Protein 5F7C (pdb70)

B-factor: mean 59.57, std 18.44, range [16.25, 131.41]

InterPro domains:
  IPR000322 Glycoside hydrolase family 31, TIM barrel domain [PF01055] (304-619)
  IPR011013 Galactose mutarotase-like domain superfamily [SSF74650] (11-290)
  IPR013780 Glycosyl hydrolase, all-beta [G3DSA:2.60.40.1180] (663-711)
  IPR017853 Glycoside hydrolase superfamily [SSF51445] (307-649)
  IPR025887 Glycoside hydrolase family 31, N-terminal domain [PF13802] (138-259)
  IPR048395 Glycosyl hydrolase family 31, C-terminal domain [PF21365] (629-715)
  IPR050985 Alpha-glycosidase and related enzymes [PTHR43053] (57-712)

CATH classification: 3.20.20.80 (+1 more: 2.60.40.1180)

Nearest PDB structures (foldseek):
  5f7c-assembly3_C  TM=1.002E+00  e=0.000E+00  Bacteroides thetaiotaomicron VPI-5482
  5f7c-assembly6_D  TM=9.973E-01  e=0.000E+00  Bacteroides thetaiotaomicron VPI-5482
  5f7c-assembly5_A  TM=9.905E-01  e=0.000E+00  Bacteroides thetaiotaomicron VPI-5482
  5f7c-assembly2_B  TM=9.974E-01  e=0.000E+00  Bacteroides thetaiotaomicron VPI-5482
  5npc-assembly1_A  TM=8.000E-01  e=4.348E-35  Cellvibrio japonicus

Organism: Bacteroides thetaiotaomicron (strain ATCC 29148 / DSM 2079 / JCM 5827 / CCUG 10774 / NCTC 10582 / VPI-5482 / E50) (NCBI:txid226186)

Foldseek 3Di:
DPDAPPVLPFQKWKWAWFAFPDWADDDVLWIKTKTWTFIAPRAFGHTDVVDPTDIWIFTWDADPALKIKTWTQPPHDDCRADVPRPRFKDWDPDPPDDDDDDDPADDAGGATWMWGGSVSPATKIFPGPQADGNRGHLDGQWMWMDGVNRTFKIKHKIWDDLQKFKFFQALALDFLGQQQDKAFQAADQPVALQDRRAQEGEQKMAMLSAKMKHWPAQFGKIWGNCRRPVTIGMIIGGHNITIMMIGGDPFLQSRLQVLCVVQHFADAFDLLQLAEEEAELADEAQVRVVVQVVVCVVVQQGGRYYDHAQYQDCGGVPDDLRGHDNPARPADQALVPVVSLVVVLVSLLVVLLRPDQEEELEDLSAHPLPDDHPDDRSSGVSRVRQQSSLVSRQVSSCVRNVGRAYEYRHYYRNCQHGDDYEQHQHELALSSVLSSLSSVASNLSHNHAAYAYAALGAAYPDPRQDDDSDLLSRLLSLQVRLLHLGHYHYYNDDRRLVVPPPCSVLSSVSSQVSQQASVLSSVLVVVRSNTSGHQWYQCCSVVSPDSVSSRDSQWTHRRDFKIFRTDSDSVQWDKDFFQAAFKAFPVHRDTDDGGGMDPRHHDDSSDTGMIGGVDDDGGTDPDRD/DWAWFQQPDDFDFDDQKTKTKTQTFADDDPFHTGCPPDGGHIAIWIWWAWPQLKIKTWSPLWDADDRTDGFHWDWPPPQFIFIVDVYGFKTFGDHDDPDDDDDDPADDAGGAGWMWGGSVNPLTKIFPTPQADGNRGHQDGQWHWAADPRRTFKIKHKIWADLLKFKFAQALALDFLGCAQDKAWQAADQCLALFDRHAQEGEQKMAMLSAKMKHWPAQFGKMWNNCNRPVTMTMIIGGHNITIMMIAGDPFLQSNLQVLCSTRHFADAFDLLQLAEEEAELADDDPVRVVVLVVCCVVVVFTGRYYDGAQDVPPDDHPADFALVDVVRLVVVLVVLLVVVVVPDQEEEAEDQSDGDQPDAHDPDHSSRCRSVRQVSSLCSVQCSNCVSVVGREYEYDHYYGNNLHGDDYEQHQYELALSRLLSRLSSVASNLSHNHAAYAYAALGAAYPDDGQDDDSDVLSRLLSLLVRLLGLGHYHYYSYHRRCVVPVPVPVLSRVSSVVSQQQSVQSSVLSVVVSVTSGHQWYQCCSVVSPDSVSSRDRQWTHGRDWKIFRTDRDSQQWAKDAFAQAFKAFDPPGDIDGHRDMDHGHRHDSSDGGMIGHPPDDGHTDD/DKWKWAWFAFPPAQDFDPLKTKTKTWTFIFPDPQTHTDPVDDTDIFIWIWWAWDLLKIKIWTQVPDDDDPLWDADPGTHIHHWDWDDDQKIFIPVPPGFKIWHRDDDDDDDDDDPFDDAGGATWMWGGSVNPLIKIFPGPQADGRRGHLAGQWMWMADDHRIFKTKHKIWDDQLKFKFFQALQLDFLGDQADKAFQAADQPLALQDRRAREGEQKMAMLSAKMKHWPAQFGKIWGNCHSPNTMGMIIGRNSITIMMIGHDDFLQSRLQVLCNTNNFADQFDLLQLAEEEAEPADAAPCSVVVQVCVCVVVLQGGRYYDGALHADCHRDDDLDGHPSDDLVDDQQLQPVVSLVVVLVSVLVVVVSPDQEEEAEDLRADPQPDDHPHDHSSRCRRCRQVSSLCSRQVSSCVRNVGRAYEYAHYYRNCLHGDDYEQHQYELALSSLLSSLLSVQSNLSHNHAAYYYAALGAAYPDPGQDDDSDVLSRLLSLQVQLLGLGHYHYYSDDRQLVVPVVVRVLSSVSSVVSQFQSVQSSVLVVVRSVTSGHQWYQCCSVVSVDSVSSRDSQWTHRGDFKIFRTDSDNVQWAKDAFAQAFKAFPVPRDTDGHPDMDHRDRDDSNDGRMIGGPDDDGGTDD/DKWAWFAFPPAQDADPLKTKTKTWTFADDDQQGDTDVPDPIHIAIWIWWAWDLQKIKTWSDDDLFDADDSTDTHGWDWDPPVWIFIAVVHGFKTWGPDDPDPDDDDDPQDDADGWTWMWTGRNNPLTKIFPTPQADGNRGHLDGQWMWDDDPHRIFKTKHKIWDDLLKFKFFQAQALDFLGDQADKAFQAADQQVALFDNRAREGEQKMAMLSAKMKHWPALFGKIWGNCHSPSTITMIIGRVNITIMMIGGDPFLQSRLQVLCNGRHFADQFDLLQLAEEEAEVAQAALPVVCPLVVCAVVVLNTGSYYDHAQHADVHRHDDQDGPDHCPAFFALVPVVSLVVVLVSVLVVLVVPDQEEELEDQSAHPLPDAHDPDHSSRCRSVRQVSSLVSRQVSSCVRNVGREYEYDHYYSNNLHGDDYESHQHELALSSLLSSLLRVASNQSHNHAAYAYAANGAAYPDPGQPDDSDLLSRLLSLQVQLLGLGHYHYYNYGRRCVVDPPVVVLSSVSSLQSVQQSVQSSVQSVVVSVTSGHQWYQCCSPVSPPSCSSRDRQWTHRGDWKIFRTDRDSQQWAKDFDAAAWKFFPPPGDIDHHGDMRGRGHDDSSDTRMIGGPDDDGGTDD

Radius of gyration: 44.34 Å; Cα contacts (8 Å, |Δi|>4): 6452; chains: 4; bounding box: 105×101×136 Å

Structure (mmCIF, N/CA/C/O backbone):
data_5F7C
#
_entry.id   5F7C
#
_cell.length_a   82.340
_cell.length_b   75.000
_cell.length_c   232.860
_cell.angle_alpha   90.000
_cell.angle_beta   95.140
_cell.angle_gamma   90.000
#
_symmetry.space_group_name_H-M   'P 1 21 1'
#
loop_
_entity.id
_entity.type
_entity.pdbx_description
1 polymer Alpha-glucosidase
2 water water
#
loop_
_atom_site.group_PDB
_atom_site.id
_atom_site.type_symbol
_atom_site.label_atom_id
_atom_site.label_alt_id
_atom_site.label_comp_id
_atom_site.label_asym_id
_atom_site.label_entity_id
_atom_site.label_seq_id
_atom_site.pdbx_PDB_ins_code
_atom_site.Cartn_x
_atom_site.Cartn_y
_atom_site.Cartn_z
_atom_site.occupancy
_atom_site.B_iso_or_equiv
_atom_site.auth_seq_id
_atom_site.auth_comp_id
_atom_site.auth_asym_id
_atom_site.auth_atom_id
_atom_site.pdbx_PDB_model_num
ATOM 1 N N . LEU A 1 11 ? 55.533 12.561 208.025 1.00 38.43 12 LEU A N 1
ATOM 2 C CA . LEU A 1 11 ? 54.156 12.976 208.268 1.00 35.55 12 LEU A CA 1
ATOM 3 C C . LEU A 1 11 ? 53.399 11.864 208.978 1.00 40.57 12 LEU A C 1
ATOM 4 O O . LEU A 1 11 ? 52.585 12.128 209.860 1.00 44.76 12 LEU A O 1
ATOM 9 N N . PHE A 1 12 ? 53.676 10.627 208.578 1.00 32.68 13 PHE A N 1
ATOM 10 C CA . PHE A 1 12 ? 53.155 9.431 209.235 1.00 33.24 13 PHE A CA 1
ATOM 11 C C . PHE A 1 12 ? 53.977 9.176 210.497 1.00 40.28 13 PHE A C 1
ATOM 12 O O . PHE A 1 12 ? 55.104 8.663 210.405 1.00 48.24 13 PHE A O 1
ATOM 20 N N . ASP A 1 13 ? 53.443 9.517 211.672 1.00 34.50 14 ASP A N 1
ATOM 21 C CA . ASP A 1 13 ? 54.321 9.705 212.837 1.00 35.38 14 ASP A CA 1
ATOM 22 C C . ASP A 1 13 ? 53.728 9.311 214.195 1.00 41.31 14 ASP A C 1
ATOM 23 O O . ASP A 1 13 ? 52.808 9.997 214.661 1.00 44.84 14 ASP A O 1
ATOM 28 N N . PHE A 1 14 ? 54.208 8.261 214.880 1.00 39.29 15 PHE A N 1
ATOM 29 C CA . PHE A 1 14 ? 55.235 7.254 214.515 1.00 38.48 15 PHE A CA 1
ATOM 30 C C . PHE A 1 14 ? 56.564 7.484 215.241 1.00 41.95 15 PHE A C 1
ATOM 31 O O . PHE A 1 14 ? 57.203 8.522 215.089 1.00 49.45 15 PHE A O 1
ATOM 39 N N . ASP A 1 15 ? 56.949 6.485 216.037 1.00 38.17 16 ASP A N 1
ATOM 40 C CA . ASP A 1 15 ? 58.203 6.465 216.800 1.00 33.66 16 ASP A CA 1
ATOM 41 C C . ASP A 1 15 ? 58.152 7.331 218.034 1.00 44.59 16 ASP A C 1
ATOM 42 O O . ASP A 1 15 ? 58.173 8.565 217.947 1.00 50.60 16 ASP A O 1
ATOM 47 N N . THR A 1 16 ? 58.076 6.673 219.183 1.00 41.02 17 THR A N 1
ATOM 48 C CA . THR A 1 16 ? 58.436 7.296 220.443 1.00 39.65 17 THR A CA 1
ATOM 49 C C . THR A 1 16 ? 58.513 6.195 221.480 1.00 47.67 17 THR A C 1
ATOM 50 O O . THR A 1 16 ? 57.489 5.832 222.087 1.00 42.70 17 THR A O 1
ATOM 54 N N . GLU A 1 17 ? 59.707 5.622 221.649 1.00 50.91 18 GLU A N 1
ATOM 55 C CA . GLU A 1 17 ? 60.878 5.885 220.794 1.00 46.19 18 GLU A CA 1
ATOM 56 C C . GLU A 1 17 ? 60.957 4.884 219.628 1.00 41.47 18 GLU A C 1
ATOM 57 O O . GLU A 1 17 ? 62.045 4.398 219.289 1.00 38.87 18 GLU A O 1
ATOM 63 N N . LEU A 1 18 ? 59.791 4.602 219.035 1.00 46.00 19 LEU A N 1
ATOM 64 C CA . LEU A 1 18 ? 59.569 3.506 218.073 1.00 42.46 19 LEU A CA 1
ATOM 65 C C . LEU A 1 18 ? 59.229 2.220 218.844 1.00 44.31 19 LEU A C 1
ATOM 66 O O . LEU A 1 18 ? 59.397 1.112 218.338 1.00 51.32 19 LEU A O 1
ATOM 71 N N . LEU A 1 19 ? 58.750 2.374 220.076 1.00 41.26 20 LEU A N 1
ATOM 72 C CA . LEU A 1 19 ? 58.206 1.236 220.805 1.00 41.21 20 LEU A CA 1
ATOM 73 C C . LEU A 1 19 ? 56.733 1.481 221.121 1.00 45.02 20 LEU A C 1
ATOM 74 O O . LEU A 1 19 ? 56.340 1.575 222.286 1.00 44.76 20 LEU A O 1
ATOM 79 N N . ARG A 1 20 ? 55.922 1.587 220.077 1.00 48.19 21 ARG A N 1
ATOM 80 C CA . ARG A 1 20 ? 54.476 1.675 220.240 1.00 43.08 21 ARG A CA 1
ATOM 81 C C . ARG A 1 20 ? 53.811 0.618 219.382 1.00 45.28 21 ARG A C 1
ATOM 82 O O . ARG A 1 20 ? 54.334 0.258 218.330 1.00 47.57 21 ARG A O 1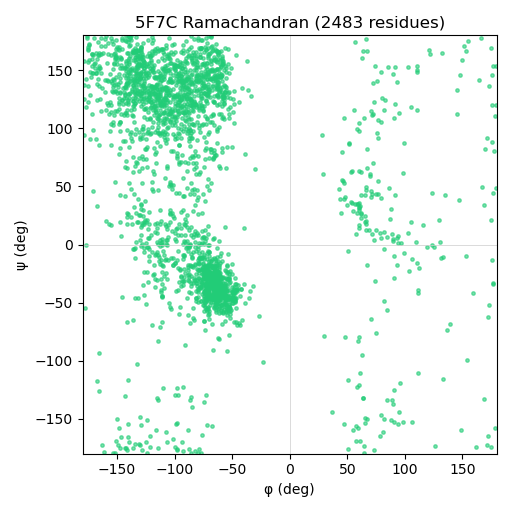
ATOM 90 N N . ASP A 1 21 ? 52.660 0.113 219.801 1.00 43.11 22 ASP A N 1
ATOM 91 C CA . ASP A 1 21 ? 51.978 -0.802 218.912 1.00 45.23 22 ASP A CA 1
ATOM 92 C C . ASP A 1 21 ? 51.435 0.020 217.751 1.00 51.22 22 ASP A C 1
ATOM 93 O O . ASP A 1 21 ? 50.370 0.632 217.851 1.00 58.93 22 ASP A O 1
ATOM 98 N N . GLU A 1 22 ? 52.200 0.063 216.664 1.00 46.88 23 GLU A N 1
ATOM 99 C CA . GLU A 1 22 ? 51.784 0.775 215.466 1.00 51.62 23 GLU A CA 1
ATOM 100 C C . GLU A 1 22 ? 52.431 0.143 214.243 1.00 50.70 23 GLU A C 1
ATOM 101 O O . GLU A 1 22 ? 53.586 -0.272 214.301 1.00 47.93 23 GLU A O 1
ATOM 107 N N . SER A 1 23 ? 51.681 0.064 213.145 1.00 55.16 24 SER A N 1
ATOM 108 C CA . SER A 1 23 ? 52.189 -0.501 211.896 1.00 60.31 24 SER A CA 1
ATOM 109 C C . SER A 1 23 ? 51.592 0.175 210.660 1.00 64.19 24 SER A C 1
ATOM 110 O O . SER A 1 23 ? 50.486 0.722 210.697 1.00 65.60 24 SER A O 1
ATOM 113 N N . LEU A 1 24 ? 52.342 0.125 209.567 1.00 59.48 25 LEU A N 1
ATOM 114 C CA . LEU A 1 24 ? 51.953 0.786 208.337 1.00 61.11 25 LEU A CA 1
ATOM 115 C C . LEU A 1 24 ? 51.586 -0.233 207.270 1.00 67.38 25 LEU A C 1
ATOM 116 O O . LEU A 1 24 ? 52.302 -1.211 207.053 1.00 63.47 25 LEU A O 1
ATOM 121 N N . TRP A 1 25 ? 50.465 0.017 206.602 1.00 71.00 26 TRP A N 1
ATOM 122 C CA . TRP A 1 25 ? 49.939 -0.886 205.590 1.00 67.00 26 TRP A CA 1
ATOM 123 C C . TRP A 1 25 ? 49.877 -0.193 204.230 1.00 67.04 26 TRP A C 1
ATOM 124 O O . TRP A 1 25 ? 49.026 0.663 203.992 1.00 66.61 26 TRP A O 1
ATOM 135 N N . LYS A 1 26 ? 50.805 -0.563 203.350 1.00 66.67 27 LYS A N 1
ATOM 136 C CA . LYS A 1 26 ? 50.941 0.054 202.034 1.00 66.69 27 LYS A CA 1
ATOM 137 C C . LYS A 1 26 ? 49.937 -0.531 201.046 1.00 68.81 27 LYS A C 1
ATOM 138 O O . LYS A 1 26 ? 49.522 -1.677 201.183 1.00 72.52 27 LYS A O 1
ATOM 144 N N . ALA A 1 27 ? 49.555 0.261 200.051 1.00 68.51 28 ALA A N 1
ATOM 145 C CA . ALA A 1 27 ? 48.615 -0.179 199.028 1.00 69.59 28 ALA A CA 1
ATOM 146 C C . ALA A 1 27 ? 49.353 -0.837 197.876 1.00 68.71 28 ALA A C 1
ATOM 147 O O . ALA A 1 27 ? 50.485 -0.466 197.568 1.00 71.61 28 ALA A O 1
ATOM 149 N N . CYS A 1 28 ? 48.707 -1.806 197.235 1.00 71.14 29 CYS A N 1
ATOM 150 C CA . CYS A 1 28 ? 49.354 -2.585 196.188 1.00 70.52 29 CYS A CA 1
ATOM 151 C C . CYS A 1 28 ? 48.565 -2.545 194.886 1.00 72.89 29 CYS A C 1
ATOM 152 O O . CYS A 1 28 ? 47.616 -1.774 194.743 1.00 73.78 29 CYS A O 1
ATOM 155 N N . LYS A 1 29 ? 48.965 -3.382 193.937 1.00 73.59 30 LYS A N 1
ATOM 156 C CA . LYS A 1 29 ? 48.223 -3.529 192.695 1.00 72.34 30 LYS A CA 1
ATOM 157 C C . LYS A 1 29 ? 46.836 -4.089 192.988 1.00 74.79 30 LYS A C 1
ATOM 158 O O . LYS A 1 29 ? 46.698 -5.045 193.754 1.00 76.69 30 LYS A O 1
ATOM 164 N N . PRO A 1 30 ? 45.802 -3.491 192.381 1.00 75.60 31 PRO A N 1
ATOM 165 C CA . PRO A 1 30 ? 44.418 -3.917 192.603 1.00 78.26 31 PRO A CA 1
ATOM 166 C C . PRO A 1 30 ? 44.197 -5.377 192.228 1.00 79.48 31 PRO A C 1
ATOM 167 O O . PRO A 1 30 ? 44.523 -5.793 191.118 1.00 80.46 31 PRO A O 1
ATOM 171 N N . THR A 1 31 ? 43.646 -6.144 193.160 1.00 75.65 32 THR A N 1
ATOM 172 C CA . THR A 1 31 ? 43.352 -7.545 192.920 1.00 75.30 32 THR A CA 1
ATOM 173 C C . THR A 1 31 ? 41.991 -7.722 192.252 1.00 72.81 32 THR A C 1
ATOM 174 O O . THR A 1 31 ? 41.508 -8.842 192.100 1.00 77.29 32 THR A O 1
ATOM 178 N N . ALA A 1 32 ? 41.382 -6.609 191.855 1.00 66.54 33 ALA A N 1
ATOM 179 C CA . ALA A 1 32 ? 40.101 -6.629 191.153 1.00 64.08 33 ALA A CA 1
ATOM 180 C C . ALA A 1 32 ? 39.575 -5.221 190.919 1.00 58.41 33 ALA A C 1
ATOM 181 O O . ALA A 1 32 ? 39.771 -4.331 191.738 1.00 66.45 33 ALA A O 1
ATOM 183 N N . VAL A 1 33 ? 38.902 -5.022 189.797 1.00 63.73 34 VAL A N 1
ATOM 184 C CA . VAL A 1 33 ? 38.267 -3.744 189.526 1.00 64.73 34 VAL A CA 1
ATOM 185 C C . VAL A 1 33 ? 36.932 -3.975 188.826 1.00 68.78 34 VAL A C 1
ATOM 186 O O . VAL A 1 33 ? 36.829 -4.828 187.949 1.00 74.76 34 VAL A O 1
ATOM 190 N N . TYR A 1 34 ? 35.911 -3.223 189.225 1.00 68.64 35 TYR A N 1
ATOM 191 C CA . TYR A 1 34 ? 34.554 -3.489 188.766 1.00 66.94 35 TYR A CA 1
ATOM 192 C C . TYR A 1 34 ? 33.578 -2.353 189.063 1.00 70.63 35 TYR A C 1
ATOM 193 O O . TYR A 1 34 ? 33.913 -1.391 189.753 1.00 74.17 35 TYR A O 1
ATOM 202 N N . GLU A 1 35 ? 32.358 -2.497 188.553 1.00 47.00 36 GLU A N 1
ATOM 203 C CA . GLU A 1 35 ? 31.334 -1.457 188.604 1.00 47.39 36 GLU A CA 1
ATOM 204 C C . GLU A 1 35 ? 29.942 -2.079 188.668 1.00 53.12 36 GLU A C 1
ATOM 205 O O . GLU A 1 35 ? 29.654 -3.018 187.924 1.00 61.97 36 GLU A O 1
ATOM 207 N N . LYS A 1 36 ? 29.070 -1.566 189.532 1.00 71.54 37 LYS A N 1
ATOM 208 C CA . LYS A 1 36 ? 29.387 -0.445 190.393 1.00 69.67 37 LYS A CA 1
ATOM 209 C C . LYS A 1 36 ? 28.763 -0.636 191.781 1.00 73.88 37 LYS A C 1
ATOM 210 O O . LYS A 1 36 ? 29.486 -0.826 192.760 1.00 79.96 37 LYS A O 1
ATOM 216 N N . ASP A 1 37 ? 27.435 -0.620 191.881 1.00 74.54 38 ASP A N 1
ATOM 217 C CA . ASP A 1 37 ? 26.542 -0.504 190.740 1.00 72.88 38 ASP A CA 1
ATOM 218 C C . ASP A 1 37 ? 25.739 0.786 190.821 1.00 77.31 38 ASP A C 1
ATOM 219 O O . ASP A 1 37 ? 24.530 0.774 191.065 1.00 84.67 38 ASP A O 1
ATOM 221 N N . GLY A 1 38 ? 26.428 1.902 190.629 1.00 75.14 39 GLY A N 1
ATOM 222 C CA . GLY A 1 38 ? 25.784 3.189 190.508 1.00 75.10 39 GLY A CA 1
ATOM 223 C C . GLY A 1 38 ? 26.513 3.957 189.430 1.00 79.03 39 GLY A C 1
ATOM 224 O O . GLY A 1 38 ? 26.517 5.190 189.426 1.00 86.14 39 GLY A O 1
ATOM 225 N N . ASP A 1 39 ? 27.125 3.217 188.507 1.00 71.64 40 ASP A N 1
ATOM 226 C CA . ASP A 1 39 ? 28.026 3.798 187.513 1.00 77.72 40 ASP A CA 1
ATOM 227 C C . ASP A 1 39 ? 29.250 4.349 188.237 1.00 78.68 40 ASP A C 1
ATOM 228 O O . ASP A 1 39 ? 29.964 5.210 187.719 1.00 77.72 40 ASP A O 1
ATOM 230 N N . ILE A 1 40 ? 29.465 3.843 189.448 1.00 74.91 41 ILE A N 1
ATOM 231 C CA . ILE A 1 40 ? 30.615 4.202 190.265 1.00 76.72 41 ILE A CA 1
ATOM 232 C C . ILE A 1 40 ? 31.566 3.014 190.367 1.00 79.04 41 ILE A C 1
ATOM 233 O O . ILE A 1 40 ? 31.298 2.064 191.097 1.00 79.37 41 ILE A O 1
ATOM 235 N N . CYS A 1 41 ? 32.673 3.064 189.632 1.00 75.27 42 CYS A N 1
ATOM 236 C CA . CYS A 1 41 ? 33.629 1.963 189.633 1.00 72.64 42 CYS A CA 1
ATOM 237 C C . CYS A 1 41 ? 34.211 1.730 191.017 1.00 74.96 42 CYS A C 1
ATOM 238 O O . CYS A 1 41 ? 34.411 2.672 191.777 1.00 76.63 42 CYS A O 1
ATOM 241 N N . VAL A 1 42 ? 34.480 0.473 191.344 1.00 75.49 43 VAL A N 1
ATOM 242 C CA . VAL A 1 42 ? 35.081 0.160 192.630 1.00 72.51 43 VAL A CA 1
ATOM 243 C C . VAL A 1 42 ? 36.282 -0.766 192.471 1.00 70.81 43 VAL A C 1
ATOM 244 O O . VAL A 1 42 ? 36.185 -1.849 191.897 1.00 68.38 43 VAL A O 1
ATOM 248 N N . THR A 1 43 ? 37.422 -0.309 192.975 1.00 73.88 44 THR A N 1
ATOM 249 C CA . THR A 1 43 ? 38.660 -1.065 192.899 1.00 70.32 44 THR A CA 1
ATOM 250 C C . THR A 1 43 ? 39.017 -1.636 194.261 1.00 73.48 44 THR A C 1
ATOM 251 O O . THR A 1 43 ? 38.971 -0.937 195.270 1.00 69.98 44 THR A O 1
ATOM 255 N N . VAL A 1 44 ? 39.378 -2.913 194.285 1.00 73.40 45 VAL A N 1
ATOM 256 C CA . VAL A 1 44 ? 39.809 -3.551 195.516 1.00 72.69 45 VAL A CA 1
ATOM 257 C C . VAL A 1 44 ? 41.319 -3.779 195.486 1.00 76.69 45 VAL A C 1
ATOM 258 O O . VAL A 1 44 ? 41.792 -4.710 194.838 1.00 77.01 45 VAL A O 1
ATOM 262 N N . PRO A 1 45 ? 42.083 -2.899 196.160 1.00 81.20 46 PRO A N 1
ATOM 263 C CA . PRO A 1 45 ? 43.534 -3.049 196.289 1.00 78.04 46 PRO A CA 1
ATOM 264 C C . PRO A 1 45 ? 43.927 -3.766 197.566 1.00 77.02 46 PRO A C 1
ATOM 265 O O . PRO A 1 45 ? 43.324 -3.531 198.614 1.00 73.97 46 PRO A O 1
ATOM 269 N N . PHE A 1 46 ? 44.932 -4.626 197.480 1.00 74.60 47 PHE A N 1
ATOM 270 C CA . PHE A 1 46 ? 45.477 -5.251 198.672 1.00 79.12 47 PHE A CA 1
ATOM 271 C C . PHE A 1 46 ? 46.333 -4.245 199.429 1.00 76.35 47 PHE A C 1
ATOM 272 O O . PHE A 1 46 ? 47.002 -3.409 198.820 1.00 76.12 47 PHE A O 1
ATOM 274 N N . GLN A 1 47 ? 46.301 -4.320 200.753 1.00 74.47 48 GLN A N 1
ATOM 275 C CA . GLN A 1 47 ? 47.144 -3.473 201.581 1.00 73.79 48 GLN A CA 1
ATOM 276 C C . GLN A 1 47 ? 47.931 -4.346 202.543 1.00 75.72 48 GLN A C 1
ATOM 277 O O . GLN A 1 47 ? 47.354 -4.924 203.459 1.00 77.11 48 GLN A O 1
ATOM 283 N N . LYS A 1 48 ? 49.241 -4.453 202.336 1.00 76.58 49 LYS A N 1
ATOM 284 C CA . LYS A 1 48 ? 50.058 -5.317 203.181 1.00 77.07 49 LYS A CA 1
ATOM 285 C C . LYS A 1 48 ? 50.915 -4.534 204.162 1.00 75.29 49 LYS A C 1
ATOM 286 O O . LYS A 1 48 ? 51.488 -3.504 203.817 1.00 76.16 49 LYS A O 1
ATOM 292 N N . GLN A 1 49 ? 51.003 -5.048 205.385 1.00 76.36 50 GLN A N 1
ATOM 293 C CA . GLN A 1 49 ? 51.784 -4.426 206.445 1.00 69.99 50 GLN A CA 1
ATOM 294 C C . GLN A 1 49 ? 53.266 -4.397 206.111 1.00 67.25 50 GLN A C 1
ATOM 295 O O . GLN A 1 49 ? 53.785 -5.315 205.483 1.00 66.79 50 GLN A O 1
ATOM 301 N N . LEU A 1 50 ? 53.938 -3.328 206.528 1.00 61.69 51 LEU A N 1
ATOM 302 C CA . LEU A 1 50 ? 55.392 -3.253 206.441 1.00 60.97 51 LEU A CA 1
ATOM 303 C C . LEU A 1 50 ? 55.992 -3.553 207.821 1.00 63.38 51 LEU A C 1
ATOM 304 O O . LEU A 1 50 ? 55.344 -3.359 208.853 1.00 59.67 51 LEU A O 1
ATOM 309 N N . LEU A 1 51 ? 57.231 -4.032 207.830 1.00 68.15 52 LEU A N 1
ATOM 310 C CA . LEU A 1 51 ? 57.805 -4.629 209.027 1.00 67.68 52 LEU A CA 1
ATOM 311 C C . LEU A 1 51 ? 58.316 -3.618 210.045 1.00 67.44 52 LEU A C 1
ATOM 312 O O . LEU A 1 51 ? 59.376 -3.815 210.630 1.00 70.31 52 LEU A O 1
ATOM 317 N N . ALA A 1 52 ? 57.563 -2.541 210.248 1.00 54.86 53 ALA A N 1
ATOM 318 C CA . ALA A 1 52 ? 57.835 -1.551 211.298 1.00 51.49 53 ALA A CA 1
ATOM 319 C C . ALA A 1 52 ? 59.087 -0.685 211.069 1.00 56.11 53 ALA A C 1
ATOM 320 O O . ALA A 1 52 ? 59.994 -0.667 211.908 1.00 53.50 53 ALA A O 1
ATOM 322 N N . ASN A 1 53 ? 59.105 0.037 209.941 1.00 68.00 54 ASN A N 1
ATOM 323 C CA . ASN A 1 53 ? 60.093 1.093 209.626 1.00 72.14 54 ASN A CA 1
ATOM 324 C C . ASN A 1 53 ? 61.565 0.691 209.672 1.00 76.14 54 ASN A C 1
ATOM 325 O O . ASN A 1 53 ? 62.094 0.384 210.741 1.00 76.78 54 ASN A O 1
ATOM 330 N N . ASP A 1 54 ? 62.246 0.739 208.524 1.00 80.97 55 ASP A N 1
ATOM 331 C CA . ASP A 1 54 ? 61.678 1.216 207.260 1.00 75.45 55 ASP A CA 1
ATOM 332 C C . ASP A 1 54 ? 62.652 1.012 206.093 1.00 75.71 55 ASP A C 1
ATOM 333 O O . ASP A 1 54 ? 63.820 1.412 206.182 1.00 70.34 55 ASP A O 1
ATOM 338 N N . MET A 1 55 ? 62.183 0.394 205.005 1.00 75.78 56 MET A N 1
ATOM 339 C CA . MET A 1 55 ? 60.829 -0.157 204.902 1.00 69.66 56 MET A CA 1
ATOM 340 C C . MET A 1 55 ? 60.807 -1.459 204.115 1.00 72.46 56 MET A C 1
ATOM 341 O O . MET A 1 55 ? 61.052 -1.470 202.911 1.00 77.93 56 MET A O 1
ATOM 346 N N . VAL A 1 56 ? 60.492 -2.553 204.797 1.00 71.37 57 VAL A N 1
ATOM 347 C CA . VAL A 1 56 ? 60.320 -3.839 204.142 1.00 71.05 57 VAL A CA 1
ATOM 348 C C . VAL A 1 56 ? 58.937 -4.393 204.456 1.00 69.53 57 VAL A C 1
ATOM 349 O O . VAL A 1 56 ? 58.335 -4.038 205.468 1.00 67.43 57 VAL A O 1
ATOM 353 N N . ALA A 1 57 ? 58.435 -5.258 203.582 1.00 73.06 58 ALA A N 1
ATOM 354 C CA . ALA A 1 57 ? 57.128 -5.872 203.776 1.00 71.51 58 ALA A CA 1
ATOM 355 C C . ALA A 1 57 ? 57.168 -6.954 204.851 1.00 70.51 58 ALA A C 1
ATOM 356 O O . ALA A 1 57 ? 58.103 -7.746 204.909 1.00 74.82 58 ALA A O 1
ATOM 358 N N . ASP A 1 58 ? 56.152 -6.973 205.707 1.00 73.11 59 ASP A N 1
ATOM 359 C CA . ASP A 1 58 ? 56.002 -8.026 206.705 1.00 74.50 59 ASP A CA 1
ATOM 360 C C . ASP A 1 58 ? 55.016 -9.082 206.215 1.00 82.04 59 ASP A C 1
ATOM 361 O O . ASP A 1 58 ? 53.828 -8.806 206.036 1.00 79.08 59 ASP A O 1
ATOM 366 N N . THR A 1 59 ? 55.522 -10.295 206.015 1.00 84.57 60 THR A N 1
ATOM 367 C CA . THR A 1 59 ? 54.765 -11.362 205.373 1.00 82.74 60 THR A CA 1
ATOM 368 C C . THR A 1 59 ? 54.200 -12.365 206.370 1.00 80.98 60 THR A C 1
ATOM 369 O O . THR A 1 59 ? 53.376 -13.214 206.016 1.00 76.98 60 THR A O 1
ATOM 373 N N . ALA A 1 60 ? 54.652 -12.276 207.614 1.00 79.83 61 ALA A N 1
ATOM 374 C CA . ALA A 1 60 ? 54.069 -13.078 208.675 1.00 79.08 61 ALA A CA 1
ATOM 375 C C . ALA A 1 60 ? 52.592 -12.733 208.768 1.00 83.23 61 ALA A C 1
ATOM 376 O O . ALA A 1 60 ? 51.753 -13.596 209.013 1.00 84.97 61 ALA A O 1
ATOM 379 N N . VAL A 1 61 ? 52.290 -11.455 208.551 1.00 86.23 62 VAL A N 1
ATOM 380 C CA . VAL A 1 61 ? 50.920 -10.960 208.519 1.00 80.90 62 VAL A CA 1
ATOM 381 C C . VAL A 1 61 ? 50.396 -10.961 207.094 1.00 79.09 62 VAL A C 1
ATOM 382 O O . VAL A 1 61 ? 51.101 -10.571 206.165 1.00 84.91 62 VAL A O 1
ATOM 386 N N . PRO A 1 62 ? 49.150 -11.400 206.911 1.00 72.04 63 PRO A N 1
ATOM 387 C CA . PRO A 1 62 ? 48.562 -11.325 205.575 1.00 75.28 63 PRO A CA 1
ATOM 388 C C . PRO A 1 62 ? 48.301 -9.885 205.130 1.00 78.88 63 PRO A C 1
ATOM 389 O O . PRO A 1 62 ? 48.573 -8.946 205.880 1.00 79.47 63 PRO A O 1
ATOM 400 N N . ARG A 1 63 ? 47.779 -9.728 203.917 1.00 74.95 64 ARG A N 1
ATOM 401 C CA . ARG A 1 63 ? 47.379 -8.429 203.394 1.00 72.06 64 ARG A CA 1
ATOM 402 C C . ARG A 1 63 ? 45.874 -8.281 203.530 1.00 73.72 64 ARG A C 1
ATOM 403 O O . ARG A 1 63 ? 45.144 -9.270 203.526 1.00 73.82 64 ARG A O 1
ATOM 413 N N . GLU A 1 64 ? 45.420 -7.039 203.659 1.00 74.97 65 GLU A N 1
ATOM 414 C CA . GLU A 1 64 ? 44.011 -6.741 203.874 1.00 73.23 65 GLU A CA 1
ATOM 415 C C . GLU A 1 64 ? 43.456 -5.948 202.713 1.00 72.44 65 GLU A C 1
ATOM 416 O O . GLU A 1 64 ? 43.990 -4.901 202.356 1.00 79.96 65 GLU A O 1
ATOM 424 N N . GLU A 1 65 ? 42.383 -6.453 202.123 1.00 67.63 66 GLU A N 1
ATOM 425 C CA . GLU A 1 65 ? 41.773 -5.796 200.987 1.00 73.20 66 GLU A CA 1
ATOM 426 C C . GLU A 1 65 ? 40.762 -4.786 201.492 1.00 77.91 66 GLU A C 1
ATOM 427 O O . GLU A 1 65 ? 40.089 -5.023 202.492 1.00 77.81 66 GLU A O 1
ATOM 431 N N . TYR A 1 66 ? 40.690 -3.646 200.813 1.00 81.55 67 TYR A N 1
ATOM 432 C CA . TYR A 1 66 ? 39.636 -2.662 201.031 1.00 76.55 67 TYR A CA 1
ATOM 433 C C . TYR A 1 66 ? 39.223 -2.143 199.667 1.00 77.24 67 TYR A C 1
ATOM 434 O O . TYR A 1 66 ? 39.964 -2.301 198.706 1.00 76.33 67 TYR A O 1
ATOM 452 N N . THR A 1 67 ? 38.042 -1.544 199.573 1.00 79.61 68 THR A N 1
ATOM 453 C CA . THR A 1 67 ? 37.517 -1.114 198.280 1.00 80.10 68 THR A CA 1
ATOM 454 C C . THR A 1 67 ? 37.680 0.387 198.049 1.00 73.70 68 THR A C 1
ATOM 455 O O . THR A 1 67 ? 37.259 1.206 198.866 1.00 70.14 68 THR A O 1
ATOM 466 N N . LEU A 1 68 ? 38.310 0.728 196.929 1.00 70.58 69 LEU A N 1
ATOM 467 C CA . LEU A 1 68 ? 38.412 2.111 196.479 1.00 72.95 69 LEU A CA 1
ATOM 468 C C . LEU A 1 68 ? 37.331 2.408 195.450 1.00 71.83 69 LEU A C 1
ATOM 469 O O . LEU A 1 68 ? 37.507 2.132 194.265 1.00 75.67 69 LEU A O 1
ATOM 476 N N . ILE A 1 69 ? 36.215 2.970 195.900 1.00 67.43 70 ILE A N 1
ATOM 477 C CA . ILE A 1 69 ? 35.121 3.301 194.996 1.00 73.01 70 ILE A CA 1
ATOM 478 C C . ILE A 1 69 ? 35.294 4.728 194.455 1.00 71.77 70 ILE A C 1
ATOM 479 O O . ILE A 1 69 ? 35.501 5.677 195.210 1.00 70.19 70 ILE A O 1
ATOM 495 N N . ILE A 1 70 ? 35.242 4.859 193.132 1.00 72.89 71 ILE A N 1
ATOM 496 C CA . ILE A 1 70 ? 35.456 6.139 192.467 1.00 67.82 71 ILE A CA 1
ATOM 497 C C . ILE A 1 70 ? 34.166 6.605 191.810 1.00 71.20 71 ILE A C 1
ATOM 498 O O . ILE A 1 70 ? 33.535 5.861 191.061 1.00 73.59 71 ILE A O 1
ATOM 514 N N . ARG A 1 71 ? 33.792 7.850 192.091 1.00 73.01 72 ARG A N 1
ATOM 515 C CA . ARG A 1 71 ? 32.530 8.413 191.622 1.00 69.56 72 ARG A CA 1
ATOM 516 C C . ARG A 1 71 ? 32.760 9.667 190.787 1.00 69.33 72 ARG A C 1
ATOM 517 O O . ARG A 1 71 ? 33.443 10.592 191.220 1.00 71.07 72 ARG A O 1
ATOM 538 N N . GLN A 1 72 ? 32.193 9.683 189.584 1.00 69.37 73 GLN A N 1
ATOM 539 C CA . GLN A 1 72 ? 32.289 10.830 188.689 1.00 68.81 73 GLN A CA 1
ATOM 540 C C . GLN A 1 72 ? 31.030 11.677 188.826 1.00 72.30 73 GLN A C 1
ATOM 541 O O . GLN A 1 72 ? 29.973 11.162 189.182 1.00 73.79 73 GLN A O 1
ATOM 555 N N . TYR A 1 73 ? 31.147 12.971 188.547 1.00 72.00 74 TYR A N 1
ATOM 556 C CA . TYR A 1 73 ? 30.039 13.896 188.731 1.00 72.18 74 TYR A CA 1
ATOM 557 C C . TYR A 1 73 ? 29.812 14.756 187.495 1.00 75.39 74 TYR A C 1
ATOM 558 O O . TYR A 1 73 ? 30.724 14.981 186.699 1.00 70.81 74 TYR A O 1
ATOM 576 N N . ASN A 1 74 ? 28.580 15.235 187.362 1.00 76.89 75 ASN A N 1
ATOM 577 C CA . ASN A 1 74 ? 28.139 15.975 186.185 1.00 77.13 75 ASN A CA 1
ATOM 578 C C . ASN A 1 74 ? 29.022 17.162 185.818 1.00 78.56 75 ASN A C 1
ATOM 579 O O . ASN A 1 74 ? 29.073 17.555 184.654 1.00 76.66 75 ASN A O 1
ATOM 590 N N . ILE A 1 75 ? 29.726 17.721 186.800 1.00 79.77 76 ILE A N 1
ATOM 591 C CA . ILE A 1 75 ? 30.522 18.929 186.577 1.00 76.81 76 ILE A CA 1
ATOM 592 C C . ILE A 1 75 ? 32.018 18.723 186.845 1.00 73.10 76 ILE A C 1
ATOM 593 O O . ILE A 1 75 ? 32.633 19.464 187.605 1.00 76.60 76 ILE A O 1
ATOM 609 N N . GLY A 1 76 ? 32.595 17.716 186.200 1.00 70.42 77 GLY A N 1
ATOM 610 C CA . GLY A 1 76 ? 34.033 17.506 186.212 1.00 66.32 77 GLY A CA 1
ATOM 611 C C . GLY A 1 76 ? 34.656 17.273 187.578 1.00 71.02 77 GLY A C 1
ATOM 612 O O . GLY A 1 76 ? 35.787 17.699 187.821 1.00 65.74 77 GLY A O 1
ATOM 616 N N . ILE A 1 77 ? 33.932 16.588 188.461 1.00 70.41 78 ILE A N 1
ATOM 617 C CA . ILE A 1 77 ? 34.445 16.239 189.781 1.00 65.41 78 ILE A CA 1
ATOM 618 C C . ILE A 1 77 ? 34.577 14.725 189.920 1.00 65.84 78 ILE A C 1
ATOM 619 O O . ILE A 1 77 ? 33.671 13.982 189.561 1.00 68.02 78 ILE A O 1
ATOM 635 N N . THR A 1 78 ? 35.717 14.287 190.446 1.00 59.53 79 THR A N 1
ATOM 636 C CA . THR A 1 78 ? 35.993 12.872 190.664 1.00 64.83 79 THR A CA 1
ATOM 637 C C . THR A 1 78 ? 36.208 12.597 192.147 1.00 58.11 79 THR A C 1
ATOM 638 O O . THR A 1 78 ? 37.160 13.086 192.739 1.00 52.46 79 THR A O 1
ATOM 649 N N . ARG A 1 79 ? 35.319 11.805 192.736 1.00 60.28 80 ARG A N 1
ATOM 650 C CA . ARG A 1 79 ? 35.356 11.528 194.167 1.00 58.26 80 ARG A CA 1
ATOM 651 C C . ARG A 1 79 ? 36.019 10.184 194.441 1.00 63.08 80 ARG A C 1
ATOM 652 O O . ARG A 1 79 ? 35.448 9.131 194.170 1.00 63.54 80 ARG A O 1
ATOM 673 N N . LEU A 1 80 ? 37.242 10.240 194.955 1.00 57.03 81 LEU A N 1
ATOM 674 C CA . LEU A 1 80 ? 37.926 9.066 195.466 1.00 55.55 81 LEU A CA 1
ATOM 675 C C . LEU A 1 80 ? 37.413 8.748 196.863 1.00 59.71 81 LEU A C 1
ATOM 676 O O . LEU A 1 80 ? 37.375 9.632 197.720 1.00 57.60 81 LEU A O 1
ATOM 692 N N . PHE A 1 81 ? 37.015 7.497 197.095 1.00 59.71 82 PHE A N 1
ATOM 693 C CA . PHE A 1 81 ? 36.551 7.090 198.420 1.00 57.80 82 PHE A CA 1
ATOM 694 C C . PHE A 1 81 ? 37.099 5.739 198.862 1.00 62.28 82 PHE A C 1
ATOM 695 O O . PHE A 1 81 ? 37.259 4.827 198.058 1.00 66.09 82 PHE A O 1
ATOM 705 N N . LEU A 1 82 ? 37.360 5.626 200.162 1.00 61.57 83 LEU A N 1
ATOM 706 C CA . LEU A 1 82 ? 37.866 4.396 200.758 1.00 59.64 83 LEU A CA 1
ATOM 707 C C . LEU A 1 82 ? 37.509 4.363 202.247 1.00 58.84 83 LEU A C 1
ATOM 708 O O . LEU A 1 82 ? 38.199 4.962 203.073 1.00 55.45 83 LEU A O 1
ATOM 715 N N . GLY A 1 83 ? 36.420 3.673 202.581 1.00 55.99 84 GLY A N 1
ATOM 716 C CA . GLY A 1 83 ? 35.963 3.577 203.957 1.00 49.38 84 GLY A CA 1
ATOM 717 C C . GLY A 1 83 ? 36.851 2.688 204.811 1.00 56.30 84 GLY A C 1
ATOM 718 O O . GLY A 1 83 ? 36.839 2.769 206.041 1.00 53.75 84 GLY A O 1
ATOM 719 N N . PHE A 1 84 ? 37.640 1.849 204.149 1.00 57.78 85 PHE A N 1
ATOM 720 C CA . PHE A 1 84 ? 38.467 0.861 204.825 1.00 54.14 85 PHE A CA 1
ATOM 721 C C . PHE A 1 84 ? 37.582 -0.130 205.584 1.00 59.30 85 PHE A C 1
ATOM 722 O O . PHE A 1 84 ? 37.094 -1.100 204.997 1.00 58.81 85 PHE A O 1
ATOM 730 N N . GLY A 1 85 ? 37.367 0.113 206.874 1.00 58.19 86 GLY A N 1
ATOM 731 C CA . GLY A 1 85 ? 36.439 -0.694 207.651 1.00 52.37 86 GLY A CA 1
ATOM 732 C C . GLY A 1 85 ? 35.069 -0.740 207.000 1.00 49.36 86 GLY A C 1
ATOM 733 O O . GLY A 1 85 ? 34.836 -1.624 206.183 1.00 58.52 86 GLY A O 1
ATOM 734 N N . GLU A 1 86 ? 34.141 0.160 207.331 1.00 50.89 87 GLU A N 1
ATOM 735 C CA . GLU A 1 86 ? 34.203 1.173 208.393 1.00 49.19 87 GLU A CA 1
ATOM 736 C C . GLU A 1 86 ? 33.187 2.255 208.060 1.00 52.24 87 GLU A C 1
ATOM 737 O O . GLU A 1 86 ? 32.478 2.752 208.936 1.00 54.75 87 GLU A O 1
ATOM 743 N N . TYR A 1 87 ? 33.129 2.621 206.781 1.00 46.78 88 TYR A N 1
ATOM 744 C CA . TYR A 1 87 ? 32.329 3.753 206.358 1.00 41.99 88 TYR A CA 1
ATOM 745 C C . TYR A 1 87 ? 31.800 3.571 204.932 1.00 51.13 88 TYR A C 1
ATOM 746 O O . TYR A 1 87 ? 31.938 2.494 204.351 1.00 56.96 88 TYR A O 1
ATOM 755 N N . GLU A 1 88 ? 31.185 4.617 204.375 1.00 44.78 89 GLU A N 1
ATOM 756 C CA . GLU A 1 88 ? 30.770 4.591 202.977 1.00 39.72 89 GLU A CA 1
ATOM 757 C C . GLU A 1 88 ? 30.158 5.912 202.502 1.00 44.02 89 GLU A C 1
ATOM 758 O O . GLU A 1 88 ? 29.995 6.144 201.293 1.00 42.26 89 GLU A O 1
ATOM 764 N N . ILE A 1 117 ? 41.260 1.654 182.705 1.00 36.90 118 ILE A N 1
ATOM 765 C CA . ILE A 1 117 ? 40.573 2.722 181.974 1.00 41.62 118 ILE A CA 1
ATOM 766 C C . ILE A 1 117 ? 39.119 2.859 182.418 1.00 42.69 118 ILE A C 1
ATOM 767 O O . ILE A 1 117 ? 38.395 1.861 182.517 1.00 42.91 118 ILE A O 1
ATOM 769 N N . LEU A 1 118 ? 38.705 4.100 182.677 1.00 44.64 119 LEU A N 1
ATOM 770 C CA . LEU A 1 118 ? 37.359 4.406 183.150 1.00 35.44 119 LEU A CA 1
ATOM 771 C C . LEU A 1 118 ? 36.701 5.471 182.274 1.00 43.99 119 LEU A C 1
ATOM 772 O O . LEU A 1 118 ? 37.241 6.560 182.097 1.00 51.74 119 LEU A O 1
ATOM 777 N N . PHE A 1 119 ? 35.520 5.142 181.753 1.00 44.40 120 PHE A N 1
ATOM 778 C CA . PHE A 1 119 ? 34.831 5.935 180.739 1.00 42.12 120 PHE A CA 1
ATOM 779 C C . PHE A 1 119 ? 33.608 6.637 181.312 1.00 44.12 120 PHE A C 1
ATOM 780 O O . PHE A 1 119 ? 32.988 6.142 182.251 1.00 43.82 120 PHE A O 1
ATOM 782 N N . THR A 1 120 ? 33.239 7.774 180.729 1.00 44.54 121 THR A N 1
ATOM 783 C CA . THR A 1 120 ? 32.052 8.498 181.178 1.00 42.65 121 THR A CA 1
ATOM 784 C C . THR A 1 120 ? 30.865 8.328 180.242 1.00 45.75 121 THR A C 1
ATOM 785 O O . THR A 1 120 ? 30.294 9.326 179.798 1.00 51.58 121 THR A O 1
ATOM 787 N N . GLN A 1 121 ? 30.500 7.081 179.947 1.00 42.00 122 GLN A N 1
ATOM 788 C CA . GLN A 1 121 ? 29.333 6.766 179.108 1.00 45.31 122 GLN A CA 1
ATOM 789 C C . GLN A 1 121 ? 29.266 7.679 177.883 1.00 45.29 122 GLN A C 1
ATOM 790 O O . GLN A 1 121 ? 28.193 8.101 177.452 1.00 49.92 122 GLN A O 1
ATOM 792 N N . ASP A 1 122 ? 30.437 7.953 177.326 1.00 43.83 123 ASP A N 1
ATOM 793 C CA . ASP A 1 122 ? 30.635 9.056 176.419 1.00 41.21 123 ASP A CA 1
ATOM 794 C C . ASP A 1 122 ? 32.114 9.049 176.097 1.00 45.27 123 ASP A C 1
ATOM 795 O O . ASP A 1 122 ? 32.515 9.369 174.976 1.00 46.86 123 ASP A O 1
ATOM 800 N N . GLY A 1 123 ? 32.893 8.658 177.116 1.00 45.49 124 GLY A N 1
ATOM 801 C CA . GLY A 1 123 ? 34.334 8.425 177.075 1.00 39.62 124 GLY A CA 1
ATOM 802 C C . GLY A 1 123 ? 35.168 9.183 176.069 1.00 41.87 124 GLY A C 1
ATOM 803 O O . GLY A 1 123 ? 35.324 8.708 174.946 1.00 51.89 124 GLY A O 1
ATOM 804 N N . THR A 1 124 ? 35.758 10.318 176.440 1.00 43.39 125 THR A N 1
ATOM 805 C CA . THR A 1 124 ? 35.871 10.856 177.805 1.00 44.83 125 THR A CA 1
ATOM 806 C C . THR A 1 124 ? 36.294 9.822 178.857 1.00 48.34 125 THR A C 1
ATOM 807 O O . THR A 1 124 ? 35.479 9.284 179.611 1.00 47.60 125 THR A O 1
ATOM 811 N N . LYS A 1 125 ? 37.597 9.559 178.880 1.00 45.18 126 LYS A N 1
ATOM 812 C CA . LYS A 1 125 ? 38.222 8.810 179.954 1.00 51.12 126 LYS A CA 1
ATOM 813 C C . LYS A 1 125 ? 38.316 9.690 181.197 1.00 58.85 126 LYS A C 1
ATOM 814 O O . LYS A 1 125 ? 38.348 10.922 181.098 1.00 63.72 126 LYS A O 1
ATOM 820 N N . ARG A 1 126 ? 38.364 9.057 182.364 1.00 65.77 127 ARG A N 1
ATOM 821 C CA . ARG A 1 126 ? 38.358 9.780 183.628 1.00 69.18 127 ARG A CA 1
ATOM 822 C C . ARG A 1 126 ? 39.412 9.226 184.589 1.00 74.09 127 ARG A C 1
ATOM 823 O O . ARG A 1 126 ? 39.703 9.835 185.619 1.00 75.74 127 ARG A O 1
ATOM 844 N N . ALA A 1 127 ? 39.976 8.068 184.255 1.00 72.05 128 ALA A N 1
ATOM 845 C CA . ALA A 1 127 ? 40.996 7.445 185.092 1.00 71.59 128 ALA A CA 1
ATOM 846 C C . ALA A 1 127 ? 41.634 6.246 184.402 1.00 72.90 128 ALA A C 1
ATOM 847 O O . ALA A 1 127 ? 41.059 5.676 183.479 1.00 73.20 128 ALA A O 1
ATOM 849 N N . VAL A 1 128 ? 42.822 5.867 184.866 1.00 73.62 129 VAL A N 1
ATOM 850 C CA . VAL A 1 128 ? 43.535 4.712 184.330 1.00 74.90 129 VAL A CA 1
ATOM 851 C C . VAL A 1 128 ? 44.338 4.047 185.442 1.00 71.67 129 VAL A C 1
ATOM 852 O O . VAL A 1 128 ? 45.356 4.574 185.885 1.00 74.93 129 VAL A O 1
ATOM 865 N N . ILE A 1 129 ? 43.857 2.897 185.910 1.00 71.90 130 ILE A N 1
ATOM 866 C CA . ILE A 1 129 ? 44.610 2.080 186.853 1.00 70.15 130 ILE A CA 1
ATOM 867 C C . ILE A 1 129 ? 45.664 1.315 186.059 1.00 72.70 130 ILE A C 1
ATOM 868 O O . ILE A 1 129 ? 45.409 0.906 184.932 1.00 70.67 130 ILE A O 1
ATOM 884 N N . ASN A 1 130 ? 46.846 1.119 186.637 1.00 73.30 131 ASN A N 1
ATOM 885 C CA . ASN A 1 130 ? 47.990 0.659 185.854 1.00 75.21 131 ASN A CA 1
ATOM 886 C C . ASN A 1 130 ? 48.086 -0.839 185.560 1.00 73.16 131 ASN A C 1
ATOM 887 O O . ASN A 1 130 ? 48.163 -1.677 186.460 1.00 69.21 131 ASN A O 1
ATOM 898 N N . VAL A 1 131 ? 48.105 -1.141 184.265 1.00 67.23 132 VAL A N 1
ATOM 899 C CA . VAL A 1 131 ? 48.463 -2.453 183.744 1.00 63.77 132 VAL A CA 1
ATOM 900 C C . VAL A 1 131 ? 49.997 -2.565 183.828 1.00 64.04 132 VAL A C 1
ATOM 901 O O . VAL A 1 131 ? 50.713 -1.971 183.014 1.00 63.16 132 VAL A O 1
ATOM 905 N N . GLU A 1 132 ? 50.502 -3.295 184.821 1.00 73.01 133 GLU A N 1
ATOM 906 C CA . GLU A 1 132 ? 51.918 -3.177 185.193 1.00 80.67 133 GLU A CA 1
ATOM 907 C C . GLU A 1 132 ? 52.893 -3.805 184.195 1.00 82.59 133 GLU A C 1
ATOM 908 O O . GLU A 1 132 ? 52.837 -3.539 182.995 1.00 85.27 133 GLU A O 1
ATOM 916 N N . GLU A 1 133 ? 53.794 -4.633 184.716 1.00 82.58 134 GLU A N 1
ATOM 917 C CA . GLU A 1 133 ? 54.934 -5.139 183.953 1.00 89.74 134 GLU A CA 1
ATOM 918 C C . GLU A 1 133 ? 55.887 -3.986 183.644 1.00 95.30 134 GLU A C 1
ATOM 919 O O . GLU A 1 133 ? 56.063 -3.610 182.483 1.00 98.04 134 GLU A O 1
ATOM 921 N N . PRO A 1 134 ? 56.506 -3.419 184.692 1.00 93.83 135 PRO A N 1
ATOM 922 C CA . PRO A 1 134 ? 57.387 -2.257 184.559 1.00 90.86 135 PRO A CA 1
ATOM 923 C C . PRO A 1 134 ? 58.780 -2.634 184.086 1.00 85.58 135 PRO A C 1
ATOM 924 O O . PRO A 1 134 ? 59.756 -2.057 184.562 1.00 87.38 135 PRO A O 1
ATOM 928 N N . ALA A 1 135 ? 58.871 -3.592 183.173 1.00 84.75 136 ALA A N 1
ATOM 929 C CA . ALA A 1 135 ? 60.163 -4.039 182.671 1.00 85.65 136 ALA A CA 1
ATOM 930 C C . ALA A 1 135 ? 60.789 -2.963 181.789 1.00 85.76 136 ALA A C 1
ATOM 931 O O . ALA A 1 135 ? 60.041 -2.252 181.118 1.00 88.64 136 ALA A O 1
ATOM 933 N N . LEU A 1 136 ? 62.120 -2.788 181.766 1.00 80.18 137 LEU A N 1
ATOM 934 C CA . LEU A 1 136 ? 63.167 -3.410 182.607 1.00 78.58 137 LEU A CA 1
ATOM 935 C C . LEU A 1 136 ? 64.464 -3.540 181.806 1.00 74.37 137 LEU A C 1
ATOM 936 O O . LEU A 1 136 ? 64.666 -2.847 180.812 1.00 77.65 137 LEU A O 1
ATOM 941 N N . ASP A 1 137 ? 65.336 -4.432 182.264 1.00 74.52 138 ASP A N 1
ATOM 942 C CA . ASP A 1 137 ? 66.587 -4.774 181.584 1.00 80.79 138 ASP A CA 1
ATOM 943 C C . ASP A 1 137 ? 67.402 -5.687 182.501 1.00 77.84 138 ASP A C 1
ATOM 944 O O . ASP A 1 137 ? 67.679 -6.840 182.160 1.00 74.44 138 ASP A O 1
ATOM 949 N N . ARG A 1 138 ? 67.773 -5.157 183.663 1.00 76.24 139 ARG A N 1
ATOM 950 C CA . ARG A 1 138 ? 68.391 -5.933 184.739 1.00 77.05 139 ARG A CA 1
ATOM 951 C C . ARG A 1 138 ? 69.878 -6.180 184.531 1.00 82.22 139 ARG A C 1
ATOM 952 O O . ARG A 1 138 ? 70.298 -6.708 183.501 1.00 86.52 139 ARG A O 1
ATOM 960 N N . TRP A 1 139 ? 70.665 -5.804 185.531 1.00 77.85 140 TRP A N 1
ATOM 961 C CA . TRP A 1 139 ? 72.093 -6.065 185.527 1.00 76.92 140 TRP A CA 1
ATOM 962 C C . TRP A 1 139 ? 72.574 -6.086 186.977 1.00 79.72 140 TRP A C 1
ATOM 963 O O . TRP A 1 139 ? 73.770 -5.994 187.267 1.00 81.76 140 TRP A O 1
ATOM 974 N N . SER A 1 140 ? 71.605 -6.218 187.878 1.00 80.23 141 SER A N 1
ATOM 975 C CA . SER A 1 140 ? 71.837 -6.310 189.315 1.00 82.86 141 SER A CA 1
ATOM 976 C C . SER A 1 140 ? 70.485 -6.563 189.967 1.00 80.19 141 SER A C 1
ATOM 977 O O . SER A 1 140 ? 69.459 -6.468 189.302 1.00 83.16 141 SER A O 1
ATOM 979 N N . GLU A 1 141 ? 70.469 -6.892 191.253 1.00 79.68 142 GLU A N 1
ATOM 980 C CA . GLU A 1 141 ? 71.674 -7.011 192.038 1.00 80.31 142 GLU A CA 1
ATOM 981 C C . GLU A 1 141 ? 71.529 -6.291 193.359 1.00 77.99 142 GLU A C 1
ATOM 982 O O . GLU A 1 141 ? 70.697 -6.660 194.181 1.00 74.62 142 GLU A O 1
ATOM 983 N N . LEU A 1 142 ? 72.339 -5.251 193.540 1.00 82.47 143 LEU A N 1
ATOM 984 C CA . LEU A 1 142 ? 72.451 -4.540 194.809 1.00 82.44 143 LEU A CA 1
ATOM 985 C C . LEU A 1 142 ? 71.101 -4.284 195.454 1.00 80.72 143 LEU A C 1
ATOM 986 O O . LEU A 1 142 ? 70.927 -4.503 196.650 1.00 78.76 143 LEU A O 1
ATOM 991 N N . LEU A 1 143 ? 70.141 -3.845 194.652 1.00 82.80 144 LEU A N 1
ATOM 992 C CA . LEU A 1 143 ? 68.811 -3.561 195.165 1.00 78.55 144 LEU A CA 1
ATOM 993 C C . LEU A 1 143 ? 67.768 -4.483 194.562 1.00 74.68 144 LEU A C 1
ATOM 994 O O . LEU A 1 143 ? 67.856 -4.846 193.393 1.00 78.91 144 LEU A O 1
ATOM 999 N N . PRO A 1 144 ? 66.773 -4.866 195.371 1.00 75.46 145 PRO A N 1
ATOM 1000 C CA . PRO A 1 144 ? 65.670 -5.731 194.948 1.00 80.82 145 PRO A CA 1
ATOM 1001 C C . PRO A 1 144 ? 64.586 -4.955 194.227 1.00 79.79 145 PRO A C 1
ATOM 1002 O O . PRO A 1 144 ? 64.532 -3.733 194.348 1.00 82.19 145 PRO A O 1
ATOM 1013 N N . ASP A 1 145 ? 63.733 -5.651 193.489 1.00 77.89 146 ASP A N 1
ATOM 1014 C CA . ASP A 1 145 ? 62.628 -4.991 192.817 1.00 79.74 146 ASP A CA 1
ATOM 1015 C C . ASP A 1 145 ? 61.774 -4.288 193.862 1.00 78.87 146 ASP A C 1
ATOM 1016 O O . ASP A 1 145 ? 61.582 -4.817 194.954 1.00 83.23 146 ASP A O 1
ATOM 1025 N N . PRO A 1 146 ? 61.278 -3.084 193.549 1.00 74.57 147 PRO A N 1
ATOM 1026 C CA . PRO A 1 146 ? 60.412 -2.409 194.520 1.00 76.22 147 PRO A CA 1
ATOM 1027 C C . PRO A 1 146 ? 59.125 -3.176 194.768 1.00 73.03 147 PRO A C 1
ATOM 1028 O O . PRO A 1 146 ? 58.734 -3.986 193.934 1.00 74.03 147 PRO A O 1
ATOM 1039 N N . GLN A 1 147 ? 58.482 -2.930 195.903 1.00 73.13 148 GLN A N 1
ATOM 1040 C CA . GLN A 1 147 ? 57.172 -3.506 196.164 1.00 71.99 148 GLN A CA 1
ATOM 1041 C C . GLN A 1 147 ? 56.179 -2.972 195.146 1.00 70.20 148 GLN A C 1
ATOM 1042 O O . GLN A 1 147 ? 56.466 -2.010 194.440 1.00 72.89 148 GLN A O 1
ATOM 1056 N N . GLU A 1 148 ? 55.012 -3.597 195.072 1.00 72.38 149 GLU A N 1
ATOM 1057 C CA . GLU A 1 148 ? 53.987 -3.170 194.133 1.00 70.84 149 GLU A CA 1
ATOM 1058 C C . GLU A 1 148 ? 53.229 -1.987 194.709 1.00 67.70 149 GLU A C 1
ATOM 1059 O O . GLU A 1 148 ? 53.032 -1.903 195.921 1.00 69.37 149 GLU A O 1
ATOM 1067 N N . THR A 1 149 ? 52.820 -1.069 193.840 1.00 64.19 150 THR A N 1
ATOM 1068 C CA . THR A 1 149 ? 52.136 0.141 194.275 1.00 64.83 150 THR A CA 1
ATOM 1069 C C . THR A 1 149 ? 50.857 0.354 193.485 1.00 60.77 150 THR A C 1
ATOM 1070 O O . THR A 1 149 ? 50.672 -0.221 192.422 1.00 65.23 150 THR A O 1
ATOM 1081 N N . LEU A 1 150 ? 49.986 1.199 194.021 1.00 62.68 151 LEU A N 1
ATOM 1082 C CA . LEU A 1 150 ? 48.698 1.491 193.416 1.00 59.66 151 LEU A CA 1
ATOM 1083 C C . LEU A 1 150 ? 48.780 2.714 192.513 1.00 59.31 151 LEU A C 1
ATOM 1084 O O . LEU A 1 150 ? 48.698 3.850 192.976 1.00 58.45 151 LEU A O 1
ATOM 1100 N N . ASP A 1 151 ? 48.931 2.472 191.217 1.00 64.08 152 ASP A N 1
ATOM 1101 C CA . ASP A 1 151 ? 49.043 3.544 190.240 1.00 61.69 152 ASP A CA 1
ATOM 1102 C C . ASP A 1 151 ? 47.700 3.872 189.596 1.00 58.75 152 ASP A C 1
ATOM 1103 O O . ASP A 1 151 ? 47.113 3.039 188.926 1.00 62.79 152 ASP A O 1
ATOM 1112 N N . ILE A 1 152 ? 47.233 5.099 189.795 1.00 59.50 153 ILE A N 1
ATOM 1113 C CA . ILE A 1 152 ? 46.008 5.589 189.176 1.00 58.54 153 ILE A CA 1
ATOM 1114 C C . ILE A 1 152 ? 46.208 7.039 188.741 1.00 57.37 153 ILE A C 1
ATOM 1115 O O . ILE A 1 152 ? 46.780 7.841 189.473 1.00 55.91 153 ILE A O 1
ATOM 1131 N N . THR A 1 153 ? 45.737 7.368 187.546 1.00 61.26 154 THR A N 1
ATOM 1132 C CA . THR A 1 153 ? 45.646 8.755 187.101 1.00 60.95 154 THR A CA 1
ATOM 1133 C C . THR A 1 153 ? 44.176 9.181 187.051 1.00 63.07 154 THR A C 1
ATOM 1134 O O . THR A 1 153 ? 43.298 8.347 186.849 1.00 71.56 154 THR A O 1
ATOM 1145 N N . LEU A 1 154 ? 43.905 10.467 187.245 1.00 57.17 155 LEU A N 1
ATOM 1146 C CA . LEU A 1 154 ? 42.530 10.968 187.239 1.00 61.99 155 LEU A CA 1
ATOM 1147 C C . LEU A 1 154 ? 42.370 12.118 186.263 1.00 61.32 155 LEU A C 1
ATOM 1148 O O . LEU A 1 154 ? 43.143 13.067 186.286 1.00 67.16 155 LEU A O 1
ATOM 1164 N N . TYR A 1 155 ? 41.355 12.030 185.416 1.00 62.79 156 TYR A N 1
ATOM 1165 C CA . TYR A 1 155 ? 41.045 13.085 184.467 1.00 64.22 156 TYR A CA 1
ATOM 1166 C C . TYR A 1 155 ? 39.596 13.532 184.635 1.00 63.75 156 TYR A C 1
ATOM 1167 O O . TYR A 1 155 ? 38.754 13.204 183.805 1.00 65.09 156 TYR A O 1
ATOM 1185 N N . PRO A 1 156 ? 39.303 14.272 185.717 1.00 61.85 157 PRO A N 1
ATOM 1186 C CA . PRO A 1 156 ? 37.956 14.768 186.008 1.00 65.07 157 PRO A CA 1
ATOM 1187 C C . PRO A 1 156 ? 37.276 15.414 184.807 1.00 70.29 157 PRO A C 1
ATOM 1188 O O . PRO A 1 156 ? 36.130 15.082 184.506 1.00 74.88 157 PRO A O 1
ATOM 1199 N N . ASP A 1 157 ? 37.977 16.317 184.132 1.00 68.98 158 ASP A N 1
ATOM 1200 C CA . ASP A 1 157 ? 37.439 16.966 182.951 1.00 64.88 158 ASP A CA 1
ATOM 1201 C C . ASP A 1 157 ? 37.931 16.270 181.693 1.00 67.47 158 ASP A C 1
ATOM 1202 O O . ASP A 1 157 ? 37.719 16.747 180.584 1.00 74.13 158 ASP A O 1
ATOM 1211 N N . GLY A 1 158 ? 38.587 15.130 181.872 1.00 69.17 159 GLY A N 1
ATOM 1212 C CA . GLY A 1 158 ? 39.116 14.372 180.756 1.00 72.87 159 GLY A CA 1
ATOM 1213 C C . GLY A 1 158 ? 40.339 15.029 180.152 1.00 69.73 159 GLY A C 1
ATOM 1214 O O . GLY A 1 158 ? 40.878 14.549 179.154 1.00 72.85 159 GLY A O 1
ATOM 1218 N N . LYS A 1 159 ? 40.777 16.127 180.763 1.00 68.46 160 LYS A N 1
ATOM 1219 C CA . LYS A 1 159 ? 41.906 16.897 180.257 1.00 69.80 160 LYS A CA 1
ATOM 1220 C C . LYS A 1 159 ? 42.868 17.310 181.368 1.00 72.62 160 LYS A C 1
ATOM 1221 O O . LYS A 1 159 ? 43.906 17.908 181.090 1.00 79.08 160 LYS A O 1
ATOM 1225 N N . ARG A 1 160 ? 42.532 17.008 182.622 1.00 69.15 161 ARG A N 1
ATOM 1226 C CA . ARG A 1 160 ? 43.478 17.209 183.718 1.00 67.99 161 ARG A CA 1
ATOM 1227 C C . ARG A 1 160 ? 44.559 16.157 183.605 1.00 66.28 161 ARG A C 1
ATOM 1228 O O . ARG A 1 160 ? 44.804 15.615 182.530 1.00 73.65 161 ARG A O 1
ATOM 1249 N N . GLU A 1 161 ? 45.192 15.846 184.723 1.00 60.60 162 GLU A N 1
ATOM 1250 C CA . GLU A 1 161 ? 46.346 14.986 184.705 1.00 61.49 162 GLU A CA 1
ATOM 1251 C C . GLU A 1 161 ? 46.886 14.893 186.103 1.00 59.39 162 GLU A C 1
ATOM 1252 O O . GLU A 1 161 ? 48.091 15.006 186.301 1.00 61.63 162 GLU A O 1
ATOM 1260 N N . ILE A 1 162 ? 45.997 14.713 187.076 1.00 54.31 163 ILE A N 1
ATOM 1261 C CA . ILE A 1 162 ? 46.433 14.538 188.449 1.00 53.06 163 ILE A CA 1
ATOM 1262 C C . ILE A 1 162 ? 46.365 13.053 188.832 1.00 53.93 163 ILE A C 1
ATOM 1263 O O . ILE A 1 162 ? 45.300 12.446 188.861 1.00 59.91 163 ILE A O 1
ATOM 1279 N N . ARG A 1 163 ? 47.545 12.499 189.120 1.00 50.59 164 ARG A N 1
ATOM 1280 C CA . ARG A 1 163 ? 47.750 11.071 189.365 1.00 51.06 164 ARG A CA 1
ATOM 1281 C C . ARG A 1 163 ? 48.415 10.778 190.705 1.00 49.05 164 ARG A C 1
ATOM 1282 O O . ARG A 1 163 ? 49.173 11.584 191.219 1.00 54.80 164 ARG A O 1
ATOM 1286 N N . LEU A 1 164 ? 48.150 9.595 191.242 1.00 49.38 165 LEU A N 1
ATOM 1287 C CA . LEU A 1 164 ? 48.657 9.198 192.544 1.00 47.95 165 LEU A CA 1
ATOM 1288 C C . LEU A 1 164 ? 50.184 9.071 192.599 1.00 51.42 165 LEU A C 1
ATOM 1289 O O . LEU A 1 164 ? 50.829 8.602 191.657 1.00 50.21 165 LEU A O 1
ATOM 1305 N N . ALA A 1 165 ? 50.746 9.489 193.727 1.00 45.25 166 ALA A N 1
ATOM 1306 C CA . ALA A 1 165 ? 52.180 9.443 193.950 1.00 47.91 166 ALA A CA 1
ATOM 1307 C C . ALA A 1 165 ? 52.652 8.023 194.217 1.00 54.17 166 ALA A C 1
ATOM 1308 O O . ALA A 1 165 ? 53.114 7.705 195.319 1.00 53.83 166 ALA A O 1
ATOM 1315 N N . ALA A 1 166 ? 52.552 7.178 193.197 1.00 54.17 167 ALA A N 1
ATOM 1316 C CA . ALA A 1 166 ? 52.736 5.744 193.371 1.00 56.37 167 ALA A CA 1
ATOM 1317 C C . ALA A 1 166 ? 54.187 5.326 193.237 1.00 61.51 167 ALA A C 1
ATOM 1318 O O . ALA A 1 166 ? 54.506 4.148 193.396 1.00 66.56 167 ALA A O 1
ATOM 1325 N N . TYR A 1 167 ? 55.068 6.279 192.947 1.00 59.73 168 TYR A N 1
ATOM 1326 C CA . TYR A 1 167 ? 56.487 5.965 192.812 1.00 58.02 168 TYR A CA 1
ATOM 1327 C C . TYR A 1 167 ? 57.382 6.968 193.521 1.00 55.98 168 TYR A C 1
ATOM 1328 O O . TYR A 1 167 ? 58.496 7.226 193.069 1.00 63.48 168 TYR A O 1
ATOM 1346 N N . ASP A 1 168 ? 56.912 7.529 194.633 1.00 54.13 169 ASP A N 1
ATOM 1347 C CA . ASP A 1 168 ? 57.738 8.475 195.386 1.00 57.98 169 ASP A CA 1
ATOM 1348 C C . ASP A 1 168 ? 58.678 7.734 196.327 1.00 54.67 169 ASP A C 1
ATOM 1349 O O . ASP A 1 168 ? 58.502 7.760 197.544 1.00 59.38 169 ASP A O 1
ATOM 1358 N N . HIS A 1 169 ? 59.673 7.064 195.760 1.00 53.41 170 HIS A N 1
ATOM 1359 C CA . HIS A 1 169 ? 60.664 6.373 196.578 1.00 60.25 170 HIS A CA 1
ATOM 1360 C C . HIS A 1 169 ? 62.045 6.387 195.959 1.00 52.81 170 HIS A C 1
ATOM 1361 O O . HIS A 1 169 ? 62.228 6.768 194.809 1.00 54.59 170 HIS A O 1
ATOM 1375 N N . PHE A 1 170 ? 63.013 5.987 196.769 1.00 56.67 171 PHE A N 1
ATOM 1376 C CA . PHE A 1 170 ? 64.398 5.858 196.354 1.00 56.22 171 PHE A CA 1
ATOM 1377 C C . PHE A 1 170 ? 64.606 4.384 196.033 1.00 53.77 171 PHE A C 1
ATOM 1378 O O . PHE A 1 170 ? 63.892 3.810 195.221 1.00 52.63 171 PHE A O 1
ATOM 1395 N N . SER A 1 171 ? 65.567 3.756 196.682 1.00 63.77 172 SER A N 1
ATOM 1396 C CA . SER A 1 171 ? 65.619 2.316 196.678 1.00 64.75 172 SER A CA 1
ATOM 1397 C C . SER A 1 171 ? 64.394 1.842 197.447 1.00 63.14 172 SER A C 1
ATOM 1398 O O . SER A 1 171 ? 63.716 2.641 198.089 1.00 61.44 172 SER A O 1
ATOM 1406 N N . PRO A 1 172 ? 64.081 0.547 197.359 1.00 64.14 173 PRO A N 1
ATOM 1407 C CA . PRO A 1 172 ? 62.878 0.040 198.023 1.00 67.03 173 PRO A CA 1
ATOM 1408 C C . PRO A 1 172 ? 62.782 0.322 199.529 1.00 62.54 173 PRO A C 1
ATOM 1409 O O . PRO A 1 172 ? 61.675 0.297 200.054 1.00 66.69 173 PRO A O 1
ATOM 1420 N N . PRO A 1 173 ? 63.908 0.565 200.220 1.00 60.22 174 PRO A N 1
ATOM 1421 C CA . PRO A 1 173 ? 63.760 0.854 201.650 1.00 61.53 174 PRO A CA 1
ATOM 1422 C C . PRO A 1 173 ? 63.325 2.274 201.980 1.00 55.39 174 PRO A C 1
ATOM 1423 O O . PRO A 1 173 ? 62.975 2.529 203.127 1.00 55.83 174 PRO A O 1
ATOM 1434 N N . ARG A 1 174 ? 63.353 3.174 201.005 1.00 59.40 175 ARG A N 1
ATOM 1435 C CA . ARG A 1 174 ? 63.176 4.599 201.270 1.00 58.15 175 ARG A CA 1
ATOM 1436 C C . ARG A 1 174 ? 62.033 5.244 200.491 1.00 55.01 175 ARG A C 1
ATOM 1437 O O . ARG A 1 174 ? 62.209 5.669 199.354 1.00 54.85 175 ARG A O 1
ATOM 1447 N N . TYR A 1 175 ? 60.873 5.345 201.127 1.00 56.10 176 TYR A N 1
ATOM 1448 C CA . TYR A 1 175 ? 59.698 5.958 200.515 1.00 60.07 176 TYR A CA 1
ATOM 1449 C C . TYR A 1 175 ? 59.409 7.288 201.185 1.00 60.26 176 TYR A C 1
ATOM 1450 O O . TYR A 1 175 ? 59.267 7.354 202.404 1.00 62.88 176 TYR A O 1
ATOM 1461 N N . ASP A 1 176 ? 59.329 8.352 200.398 1.00 60.77 177 ASP A N 1
ATOM 1462 C CA . ASP A 1 176 ? 59.037 9.669 200.956 1.00 56.90 177 ASP A CA 1
ATOM 1463 C C . ASP A 1 176 ? 57.618 10.071 200.597 1.00 57.55 177 ASP A C 1
ATOM 1464 O O . ASP A 1 176 ? 57.232 11.237 200.714 1.00 56.37 177 ASP A O 1
ATOM 1469 N N . GLY A 1 177 ? 56.843 9.079 200.178 1.00 58.13 178 GLY A N 1
ATOM 1470 C CA . GLY A 1 177 ? 55.468 9.288 199.778 1.00 54.25 178 GLY A CA 1
ATOM 1471 C C . GLY A 1 177 ? 54.782 7.964 199.521 1.00 53.96 178 GLY A C 1
ATOM 1472 O O . GLY A 1 177 ? 55.395 7.014 199.039 1.00 54.16 178 GLY A O 1
ATOM 1473 N N . LEU A 1 178 ? 53.504 7.905 199.866 1.00 55.07 179 LEU A N 1
ATOM 1474 C CA . LEU A 1 178 ? 52.686 6.734 199.616 1.00 49.13 179 LEU A CA 1
ATOM 1475 C C . LEU A 1 178 ? 51.405 7.191 198.950 1.00 46.32 179 LEU A C 1
ATOM 1476 O O . LEU A 1 178 ? 50.766 8.114 199.439 1.00 42.97 179 LEU A O 1
ATOM 1483 N N . PRO A 1 179 ? 51.028 6.560 197.826 1.00 52.45 180 PRO A N 1
ATOM 1484 C CA . PRO A 1 179 ? 49.808 7.002 197.141 1.00 46.96 180 PRO A CA 1
ATOM 1485 C C . PRO A 1 179 ? 48.576 6.765 198.009 1.00 44.09 180 PRO A C 1
ATOM 1486 O O . PRO A 1 179 ? 47.801 7.690 198.231 1.00 36.35 180 PRO A O 1
ATOM 1490 N N . ILE A 1 180 ? 48.406 5.534 198.481 1.00 52.30 181 ILE A N 1
ATOM 1491 C CA . ILE A 1 180 ? 47.415 5.223 199.502 1.00 51.84 181 ILE A CA 1
ATOM 1492 C C . ILE A 1 180 ? 48.028 4.324 200.562 1.00 53.77 181 ILE A C 1
ATOM 1493 O O . ILE A 1 180 ? 48.830 3.445 200.246 1.00 60.12 181 ILE A O 1
ATOM 1500 N N . ALA A 1 181 ? 47.660 4.548 201.817 1.00 51.44 182 ALA A N 1
ATOM 1501 C CA . ALA A 1 181 ? 48.130 3.703 202.910 1.00 56.61 182 ALA A CA 1
ATOM 1502 C C . ALA A 1 181 ? 47.529 4.160 204.219 1.00 55.56 182 ALA A C 1
ATOM 1503 O O . ALA A 1 181 ? 47.094 5.306 204.345 1.00 53.41 182 ALA A O 1
ATOM 1505 N N . PHE A 1 182 ? 47.495 3.252 205.188 1.00 60.41 183 PHE A N 1
ATOM 1506 C CA . PHE A 1 182 ? 46.935 3.553 206.495 1.00 59.07 183 PHE A CA 1
ATOM 1507 C C . PHE A 1 182 ? 47.789 2.940 207.593 1.00 64.50 183 PHE A C 1
ATOM 1508 O O . PHE A 1 182 ? 48.773 2.250 207.317 1.00 61.17 183 PHE A O 1
ATOM 1516 N N . CYS A 1 183 ? 47.412 3.200 208.840 1.00 65.16 184 CYS A N 1
ATOM 1517 C CA . CYS A 1 183 ? 48.170 2.694 209.976 1.00 67.09 184 CYS A CA 1
ATOM 1518 C C . CYS A 1 183 ? 47.284 2.043 211.028 1.00 67.26 184 CYS A C 1
ATOM 1519 O O . CYS A 1 183 ? 46.099 2.349 211.151 1.00 61.05 184 CYS A O 1
ATOM 1522 N N . LYS A 1 184 ? 47.868 1.122 211.777 1.00 66.89 185 LYS A N 1
ATOM 1523 C CA . LYS A 1 184 ? 47.163 0.518 212.891 1.00 71.02 185 LYS A CA 1
ATOM 1524 C C . LYS A 1 184 ? 47.823 0.976 214.170 1.00 69.23 185 LYS A C 1
ATOM 1525 O O . LYS A 1 184 ? 49.031 1.188 214.203 1.00 71.20 185 LYS A O 1
ATOM 1531 N N . ARG A 1 185 ? 47.035 1.152 215.219 1.00 68.76 186 ARG A N 1
ATOM 1532 C CA . ARG A 1 185 ? 47.608 1.464 216.513 1.00 77.03 186 ARG A CA 1
ATOM 1533 C C . ARG A 1 185 ? 47.009 0.537 217.553 1.00 81.95 186 ARG A C 1
ATOM 1534 O O . ARG A 1 185 ? 45.918 0.782 218.064 1.00 78.57 186 ARG A O 1
ATOM 1542 N N . THR A 1 186 ? 47.732 -0.540 217.846 1.00 86.28 187 THR A N 1
ATOM 1543 C CA . THR A 1 186 ? 47.268 -1.559 218.778 1.00 90.27 187 THR A CA 1
ATOM 1544 C C . THR A 1 186 ? 45.983 -2.208 218.267 1.00 92.67 187 THR A C 1
ATOM 1545 O O . THR A 1 186 ? 45.042 -2.433 219.029 1.00 96.37 187 THR A O 1
ATOM 1549 N N . GLY A 1 187 ? 45.951 -2.500 216.970 1.00 87.23 188 GLY A N 1
ATOM 1550 C CA . GLY A 1 187 ? 44.785 -3.097 216.344 1.00 85.73 188 GLY A CA 1
ATOM 1551 C C . GLY A 1 187 ? 43.817 -2.055 215.814 1.00 85.24 188 GLY A C 1
ATOM 1552 O O . GLY A 1 187 ? 43.092 -2.299 214.850 1.00 82.92 188 GLY A O 1
ATOM 1556 N N . LYS A 1 188 ? 43.806 -0.891 216.457 1.00 83.38 189 LYS A N 1
ATOM 1557 C CA . LYS A 1 188 ? 42.991 0.236 216.018 1.00 80.11 189 LYS A CA 1
ATOM 1558 C C . LYS A 1 188 ? 43.534 0.823 214.720 1.00 75.54 189 LYS A C 1
ATOM 1559 O O . LYS A 1 188 ? 44.734 1.052 214.588 1.00 80.93 189 LYS A O 1
ATOM 1566 N N . LYS A 1 189 ? 42.649 1.073 213.766 1.00 69.89 190 LYS A N 1
ATOM 1567 C CA . LYS A 1 189 ? 43.063 1.551 212.456 1.00 67.70 190 LYS A CA 1
ATOM 1568 C C . LYS A 1 189 ? 42.988 3.056 212.392 1.00 65.57 190 LYS A C 1
ATOM 1569 O O . LYS A 1 189 ? 42.081 3.650 212.957 1.00 69.66 190 LYS A O 1
ATOM 1576 N N . GLU A 1 190 ? 43.937 3.676 211.698 1.00 64.75 191 GLU A N 1
ATOM 1577 C CA . GLU A 1 190 ? 44.063 5.126 211.745 1.00 54.07 191 GLU A CA 1
ATOM 1578 C C . GLU A 1 190 ? 45.124 5.656 210.808 1.00 50.66 191 GLU A C 1
ATOM 1579 O O . GLU A 1 190 ? 45.949 4.911 210.291 1.00 58.59 191 GLU A O 1
ATOM 1586 N N . ARG A 1 191 ? 45.101 6.964 210.610 1.00 51.66 192 ARG A N 1
ATOM 1587 C CA . ARG A 1 191 ? 46.112 7.644 209.809 1.00 50.79 192 ARG A CA 1
ATOM 1588 C C . ARG A 1 191 ? 46.124 7.121 208.385 1.00 42.87 192 ARG A C 1
ATOM 1589 O O . ARG A 1 191 ? 47.103 6.538 207.941 1.00 49.44 192 ARG A O 1
ATOM 1598 N N . ALA A 1 192 ? 45.025 7.312 207.671 1.00 46.23 193 ALA A N 1
ATOM 1599 C CA . ALA A 1 192 ? 44.978 6.959 206.253 1.00 49.85 193 ALA A CA 1
ATOM 1600 C C . ALA A 1 192 ? 45.638 8.072 205.478 1.00 47.69 193 ALA A C 1
ATOM 1601 O O . ALA A 1 192 ? 45.519 9.242 205.863 1.00 39.44 193 ALA A O 1
ATOM 1608 N N . THR A 1 193 ? 46.330 7.721 204.397 1.00 44.68 194 THR A N 1
ATOM 1609 C CA . THR A 1 193 ? 47.072 8.724 203.639 1.00 44.47 194 THR A CA 1
ATOM 1610 C C . THR A 1 193 ? 46.850 8.629 202.158 1.00 44.26 194 THR A C 1
ATOM 1611 O O . THR A 1 193 ? 47.024 7.578 201.562 1.00 41.36 194 THR A O 1
ATOM 1622 N N . LEU A 1 194 ? 46.504 9.773 201.578 1.00 44.02 195 LEU A N 1
ATOM 1623 C CA . LEU A 1 194 ? 46.334 9.905 200.148 1.00 35.63 195 LEU A CA 1
ATOM 1624 C C . LEU A 1 194 ? 47.379 10.870 199.628 1.00 31.19 195 LEU A C 1
ATOM 1625 O O . LEU A 1 194 ? 47.622 11.894 200.247 1.00 33.26 195 LEU A O 1
ATOM 1641 N N . SER A 1 195 ? 48.002 10.539 198.502 1.00 31.76 196 SER A N 1
ATOM 1642 C CA . SER A 1 195 ? 49.018 11.402 197.896 1.00 33.92 196 SER A CA 1
ATOM 1643 C C . SER A 1 195 ? 48.847 11.557 196.390 1.00 37.47 196 SER A C 1
ATOM 1644 O O . SER A 1 195 ? 48.549 10.597 195.680 1.00 36.31 196 SER A O 1
ATOM 1652 N N . PHE A 1 196 ? 49.082 12.773 195.914 1.00 36.45 197 PHE A N 1
ATOM 1653 C CA . PHE A 1 196 ? 49.059 13.071 194.494 1.00 37.05 197 PHE A CA 1
ATOM 1654 C C . PHE A 1 196 ? 50.469 13.450 194.051 1.00 36.45 197 PHE A C 1
ATOM 1655 O O . PHE A 1 196 ? 51.345 13.658 194.884 1.00 34.70 197 PHE A O 1
ATOM 1672 N N . GLU A 1 197 ? 50.701 13.504 192.746 1.00 38.07 198 GLU A N 1
ATOM 1673 C CA . GLU A 1 197 ? 51.993 13.944 192.229 1.00 41.62 198 GLU A CA 1
ATOM 1674 C C . GLU A 1 197 ? 51.970 15.440 191.919 1.00 37.46 198 GLU A C 1
ATOM 1675 O O . GLU A 1 197 ? 50.922 16.011 191.599 1.00 37.44 198 GLU A O 1
ATOM 1687 N N . SER A 1 198 ? 53.136 16.066 192.004 1.00 34.17 199 SER A N 1
ATOM 1688 C CA . SER A 1 198 ? 53.272 17.478 191.677 1.00 36.60 199 SER A CA 1
ATOM 1689 C C . SER A 1 198 ? 54.532 17.700 190.872 1.00 36.30 199 SER A C 1
ATOM 1690 O O . SER A 1 198 ? 55.492 16.948 191.006 1.00 35.13 199 SER A O 1
ATOM 1698 N N . ARG A 1 199 ? 54.526 18.727 190.029 1.00 40.69 200 ARG A N 1
ATOM 1699 C CA . ARG A 1 199 ? 55.720 19.088 189.285 1.00 40.39 200 ARG A CA 1
ATOM 1700 C C . ARG A 1 199 ? 56.510 20.133 190.058 1.00 37.36 200 ARG A C 1
ATOM 1701 O O . ARG A 1 199 ? 55.985 20.736 190.986 1.00 36.92 200 ARG A O 1
ATOM 1722 N N . PRO A 1 200 ? 57.781 20.338 189.680 1.00 39.45 201 PRO A N 1
ATOM 1723 C CA . PRO A 1 200 ? 58.690 21.304 190.301 1.00 35.44 201 PRO A CA 1
ATOM 1724 C C . PRO A 1 200 ? 58.114 22.694 190.492 1.00 35.61 201 PRO A C 1
ATOM 1725 O O . PRO A 1 200 ? 58.321 23.316 191.534 1.00 36.02 201 PRO A O 1
ATOM 1736 N N . ASP A 1 201 ? 57.395 23.167 189.485 1.00 32.95 202 ASP A N 1
ATOM 1737 C CA . ASP A 1 201 ? 56.933 24.539 189.449 1.00 33.36 202 ASP A CA 1
ATOM 1738 C C . ASP A 1 201 ? 55.487 24.673 189.905 1.00 29.91 202 ASP A C 1
ATOM 1739 O O . ASP A 1 201 ? 54.867 25.707 189.727 1.00 26.13 202 ASP A O 1
ATOM 1748 N N . GLU A 1 202 ? 54.940 23.635 190.512 1.00 32.14 203 GLU A N 1
ATOM 1749 C CA . GLU A 1 202 ? 53.564 23.729 190.923 1.00 33.58 203 GLU A CA 1
ATOM 1750 C C . GLU A 1 202 ? 53.458 24.681 192.113 1.00 31.63 203 GLU A C 1
ATOM 1751 O O . GLU A 1 202 ? 54.372 24.792 192.932 1.00 30.37 203 GLU A O 1
ATOM 1763 N N . CYS A 1 203 ? 52.342 25.394 192.171 1.00 34.34 204 CYS A N 1
ATOM 1764 C CA . CYS A 1 203 ? 52.073 26.328 193.254 1.00 33.91 204 CYS A CA 1
ATOM 1765 C C . CYS A 1 203 ? 50.705 25.995 193.819 1.00 32.03 204 CYS A C 1
ATOM 1766 O O . CYS A 1 203 ? 49.870 25.423 193.127 1.00 34.36 204 CYS A O 1
ATOM 1774 N N . PHE A 1 204 ? 50.491 26.327 195.084 1.00 29.66 205 PHE A N 1
ATOM 1775 C CA . PHE A 1 204 ? 49.255 25.981 195.767 1.00 31.62 205 PHE A CA 1
ATOM 1776 C C . PHE A 1 204 ? 48.701 27.186 196.486 1.00 32.89 205 PHE A C 1
ATOM 1777 O O . PHE A 1 204 ? 49.390 28.188 196.649 1.00 36.03 205 PHE A O 1
ATOM 1794 N N . ALA A 1 205 ? 47.454 27.079 196.922 1.00 29.39 206 ALA A N 1
ATOM 1795 C CA . ALA A 1 205 ? 46.829 28.140 197.698 1.00 28.69 206 ALA A CA 1
ATOM 1796 C C . ALA A 1 205 ? 45.623 27.571 198.444 1.00 30.09 206 ALA A C 1
ATOM 1797 O O . ALA A 1 205 ? 45.354 26.374 198.354 1.00 27.55 206 ALA A O 1
ATOM 1804 N N . GLY A 1 206 ? 44.916 28.423 199.185 1.00 29.01 207 GLY A N 1
ATOM 1805 C CA . GLY A 1 206 ? 43.738 28.022 199.939 1.00 23.41 207 GLY A CA 1
ATOM 1806 C C . GLY A 1 206 ? 44.006 27.439 201.323 1.00 22.05 207 GLY A C 1
ATOM 1807 O O . GLY A 1 206 ? 44.762 27.983 202.126 1.00 16.25 207 GLY A O 1
ATOM 1811 N N . THR A 1 207 ? 43.338 26.326 201.599 1.00 22.11 208 THR A N 1
ATOM 1812 C CA . THR A 1 207 ? 43.426 25.632 202.878 1.00 23.62 208 THR A CA 1
ATOM 1813 C C . THR A 1 207 ? 42.847 26.461 204.014 1.00 22.15 208 THR A C 1
ATOM 1814 O O . THR A 1 207 ? 43.089 26.176 205.195 1.00 22.60 208 THR A O 1
ATOM 1825 N N . GLY A 1 208 ? 42.056 27.463 203.647 1.00 22.71 209 GLY A N 1
ATOM 1826 C CA . GLY A 1 208 ? 41.460 28.375 204.603 1.00 28.43 209 GLY A CA 1
ATOM 1827 C C . GLY A 1 208 ? 42.227 29.680 204.748 1.00 23.52 209 GLY A C 1
ATOM 1828 O O . GLY A 1 208 ? 42.899 30.107 203.818 1.00 20.73 209 GLY A O 1
ATOM 1832 N N . GLU A 1 209 ? 42.114 30.298 205.922 1.00 20.03 210 GLU A N 1
ATOM 1833 C CA . GLU A 1 209 ? 42.693 31.606 206.196 1.00 24.54 210 GLU A CA 1
ATOM 1834 C C . GLU A 1 209 ? 44.189 31.512 206.551 1.00 27.09 210 GLU A C 1
ATOM 1835 O O . GLU A 1 209 ? 44.619 31.897 207.651 1.00 17.58 210 GLU A O 1
ATOM 1847 N N . ARG A 1 210 ? 44.991 31.006 205.620 1.00 27.04 211 ARG A N 1
ATOM 1848 C CA . ARG A 1 210 ? 46.381 30.712 205.949 1.00 27.57 211 ARG A CA 1
ATOM 1849 C C . ARG A 1 210 ? 47.250 31.960 205.798 1.00 27.11 211 ARG A C 1
ATOM 1850 O O . ARG A 1 210 ? 47.343 32.549 204.727 1.00 26.83 211 ARG A O 1
ATOM 1871 N N . PHE A 1 211 ? 47.877 32.361 206.896 1.00 24.82 212 PHE A N 1
ATOM 1872 C CA . PHE A 1 211 ? 48.585 33.624 206.948 1.00 25.54 212 PHE A CA 1
ATOM 1873 C C . PHE A 1 211 ? 49.993 33.515 206.369 1.00 23.13 212 PHE A C 1
ATOM 1874 O O . PHE A 1 211 ? 50.932 34.029 206.943 1.00 28.73 212 PHE A O 1
ATOM 1891 N N . PHE A 1 212 ? 50.133 32.841 205.236 1.00 26.02 213 PHE A N 1
ATOM 1892 C CA . PHE A 1 212 ? 51.423 32.720 204.562 1.00 28.97 213 PHE A CA 1
ATOM 1893 C C . PHE A 1 212 ? 51.339 33.246 203.129 1.00 25.86 213 PHE A C 1
ATOM 1894 O O . PHE A 1 212 ? 50.279 33.649 202.678 1.00 24.29 213 PHE A O 1
ATOM 1911 N N . LYS A 1 213 ? 52.466 33.262 202.430 1.00 31.24 214 LYS A N 1
ATOM 1912 C CA . LYS A 1 213 ? 52.530 33.821 201.079 1.00 32.00 214 LYS A CA 1
ATOM 1913 C C . LYS A 1 213 ? 51.650 33.060 200.094 1.00 26.98 214 LYS A C 1
ATOM 1914 O O . LYS A 1 213 ? 51.308 31.895 200.334 1.00 25.19 214 LYS A O 1
ATOM 1933 N N . MET A 1 214 ? 51.287 33.767 199.017 1.00 29.64 215 MET A N 1
ATOM 1934 C CA . MET A 1 214 ? 50.517 33.276 197.857 1.00 30.44 215 MET A CA 1
ATOM 1935 C C . MET A 1 214 ? 50.802 31.831 197.468 1.00 28.86 215 MET A C 1
ATOM 1936 O O . MET A 1 214 ? 49.906 31.108 197.059 1.00 32.67 215 MET A O 1
ATOM 1950 N N . ASP A 1 215 ? 52.062 31.435 197.535 1.00 24.22 216 ASP A N 1
ATOM 1951 C CA . ASP A 1 215 ? 52.447 30.103 197.118 1.00 30.60 216 ASP A CA 1
ATOM 1952 C C . ASP A 1 215 ? 52.873 29.318 198.340 1.00 29.01 216 ASP A C 1
ATOM 1953 O O . ASP A 1 215 ? 53.730 29.753 199.105 1.00 27.94 216 ASP A O 1
ATOM 1962 N N . LEU A 1 216 ? 52.247 28.160 198.510 1.00 28.07 217 LEU A N 1
ATOM 1963 C CA . LEU A 1 216 ? 52.482 27.300 199.660 1.00 32.56 217 LEU A CA 1
ATOM 1964 C C . LEU A 1 216 ? 53.061 25.994 199.133 1.00 30.78 217 LEU A C 1
ATOM 1965 O O . LEU A 1 216 ? 52.339 25.016 198.998 1.00 38.26 217 LEU A O 1
ATOM 1981 N N . SER A 1 217 ? 54.348 25.975 198.796 1.00 30.03 218 SER A N 1
ATOM 1982 C CA . SER A 1 217 ? 54.898 24.852 198.046 1.00 31.91 218 SER A CA 1
ATOM 1983 C C . SER A 1 217 ? 56.046 24.190 198.789 1.00 32.62 218 SER A C 1
ATOM 1984 O O . SER A 1 217 ? 56.840 23.435 198.207 1.00 34.43 218 SER A O 1
ATOM 1992 N N . GLY A 1 218 ? 56.123 24.461 200.083 1.00 25.62 219 GLY A N 1
ATOM 1993 C CA . GLY A 1 218 ? 56.984 23.696 200.951 1.00 29.80 219 GLY A CA 1
ATOM 1994 C C . GLY A 1 218 ? 56.376 23.600 202.316 1.00 25.00 219 GLY A C 1
ATOM 1995 O O . GLY A 1 218 ? 57.062 23.323 203.289 1.00 33.20 219 GLY A O 1
ATOM 1999 N N . GLN A 1 219 ? 55.076 23.838 202.389 1.00 23.25 220 GLN A N 1
ATOM 2000 C CA . GLN A 1 219 ? 54.410 23.847 203.665 1.00 25.80 220 GLN A CA 1
ATOM 2001 C C . GLN A 1 219 ? 53.642 22.550 203.959 1.00 25.59 220 GLN A C 1
ATOM 2002 O O . GLN A 1 219 ? 52.876 22.045 203.136 1.00 23.93 220 GLN A O 1
ATOM 2016 N N . THR A 1 220 ? 53.938 21.987 205.126 1.00 24.35 221 THR A N 1
ATOM 2017 C CA . THR A 1 220 ? 53.194 20.888 205.679 1.00 20.04 221 THR A CA 1
ATOM 2018 C C . THR A 1 220 ? 52.290 21.460 206.750 1.00 20.56 221 THR A C 1
ATOM 2019 O O . THR A 1 220 ? 52.742 21.967 207.776 1.00 18.38 221 THR A O 1
ATOM 2030 N N . LEU A 1 221 ? 50.995 21.357 206.485 1.00 21.58 222 LEU A N 1
ATOM 2031 C CA . LEU A 1 221 ? 49.977 22.012 207.281 1.00 19.07 222 LEU A CA 1
ATOM 2032 C C . LEU A 1 221 ? 49.309 21.045 208.229 1.00 23.43 222 LEU A C 1
ATOM 2033 O O . LEU A 1 221 ? 48.943 19.943 207.849 1.00 24.42 222 LEU A O 1
ATOM 2049 N N . PHE A 1 222 ? 49.157 21.468 209.470 1.00 23.96 223 PHE A N 1
ATOM 2050 C CA . PHE A 1 222 ? 48.319 20.761 210.406 1.00 27.86 223 PHE A CA 1
ATOM 2051 C C . PHE A 1 222 ? 46.881 21.251 210.254 1.00 25.58 223 PHE A C 1
ATOM 2052 O O . PHE A 1 222 ? 46.495 22.251 210.845 1.00 25.81 223 PHE A O 1
ATOM 2069 N N . LEU A 1 223 ? 46.085 20.568 209.449 1.00 27.61 224 LEU A N 1
ATOM 2070 C CA . LEU A 1 223 ? 44.702 20.997 209.284 1.00 34.60 224 LEU A CA 1
ATOM 2071 C C . LEU A 1 223 ? 43.961 20.758 210.582 1.00 30.22 224 LEU A C 1
ATOM 2072 O O . LEU A 1 223 ? 43.272 19.763 210.756 1.00 37.05 224 LEU A O 1
ATOM 2088 N N . LYS A 1 224 ? 44.124 21.708 211.485 1.00 28.89 225 LYS A N 1
ATOM 2089 C CA . LYS A 1 224 ? 43.597 21.610 212.837 1.00 38.71 225 LYS A CA 1
ATOM 2090 C C . LYS A 1 224 ? 43.456 23.028 213.393 1.00 31.96 225 LYS A C 1
ATOM 2091 O O . LYS A 1 224 ? 44.448 23.708 213.650 1.00 30.20 225 LYS A O 1
ATOM 2110 N N . ASN A 1 225 ? 42.224 23.458 213.605 1.00 32.35 226 ASN A N 1
ATOM 2111 C CA . ASN A 1 225 ? 41.961 24.814 214.075 1.00 35.13 226 ASN A CA 1
ATOM 2112 C C . ASN A 1 225 ? 42.521 25.164 215.454 1.00 33.07 226 ASN A C 1
ATOM 2113 O O . ASN A 1 225 ? 42.415 24.396 216.411 1.00 35.88 226 ASN A O 1
ATOM 2124 N N . GLN A 1 226 ? 43.128 26.343 215.526 1.00 33.79 227 GLN A N 1
ATOM 2125 C CA . GLN A 1 226 ? 43.763 26.841 216.751 1.00 36.83 227 GLN A CA 1
ATOM 2126 C C . GLN A 1 226 ? 43.558 28.351 216.970 1.00 28.35 227 GLN A C 1
ATOM 2127 O O . GLN A 1 226 ? 43.367 29.111 216.014 1.00 23.56 227 GLN A O 1
ATOM 2141 N N . ASP A 1 227 ? 43.598 28.769 218.235 1.00 28.88 228 ASP A N 1
ATOM 2142 C CA . ASP A 1 227 ? 43.669 30.186 218.600 1.00 27.42 228 ASP A CA 1
ATOM 2143 C C . ASP A 1 227 ? 45.008 30.738 218.142 1.00 29.18 228 ASP A C 1
ATOM 2144 O O . ASP A 1 227 ? 46.056 30.351 218.650 1.00 28.97 228 ASP A O 1
ATOM 2153 N N . GLY A 1 228 ? 44.971 31.627 217.161 1.00 30.18 229 GLY A N 1
ATOM 2154 C CA . GLY A 1 228 ? 46.178 32.069 216.487 1.00 32.13 229 GLY A CA 1
ATOM 2155 C C . GLY A 1 228 ? 47.088 32.905 217.351 1.00 27.87 229 GLY A C 1
ATOM 2156 O O . GLY A 1 228 ? 48.295 32.875 217.171 1.00 27.12 229 GLY A O 1
ATOM 2160 N N . GLN A 1 229 ? 46.493 33.635 218.290 1.00 34.77 230 GLN A N 1
ATOM 2161 C CA . GLN A 1 229 ? 47.203 34.566 219.158 1.00 34.87 230 GLN A CA 1
ATOM 2162 C C . GLN A 1 229 ? 48.159 35.416 218.336 1.00 32.29 230 GLN A C 1
ATOM 2163 O O . GLN A 1 229 ? 49.359 35.485 218.600 1.00 38.12 230 GLN A O 1
ATOM 2177 N N . GLY A 1 230 ? 47.607 36.063 217.328 1.00 32.81 231 GLY A N 1
ATOM 2178 C CA . GLY A 1 230 ? 48.399 36.759 216.345 1.00 34.19 231 GLY A CA 1
ATOM 2179 C C . GLY A 1 230 ? 48.138 36.202 214.961 1.00 23.94 231 GLY A C 1
ATOM 2180 O O . GLY A 1 230 ? 47.554 35.136 214.815 1.00 23.17 231 GLY A O 1
ATOM 2184 N N . VAL A 1 231 ? 48.612 36.926 213.952 1.00 28.35 232 VAL A N 1
ATOM 2185 C CA . VAL A 1 231 ? 48.274 36.653 212.559 1.00 26.93 232 VAL A CA 1
ATOM 2186 C C . VAL A 1 231 ? 49.533 36.451 211.701 1.00 28.68 232 VAL A C 1
ATOM 2187 O O . VAL A 1 231 ? 49.483 36.518 210.468 1.00 25.37 232 VAL A O 1
ATOM 2200 N N . ASN A 1 232 ? 50.655 36.153 212.371 1.00 28.07 233 ASN A N 1
ATOM 2201 C CA . ASN A 1 232 ? 51.942 35.988 211.702 1.00 28.68 233 ASN A CA 1
ATOM 2202 C C . ASN A 1 232 ? 52.632 34.665 211.993 1.00 26.44 233 ASN A C 1
ATOM 2203 O O . ASN A 1 232 ? 53.840 34.535 211.826 1.00 25.82 233 ASN A O 1
ATOM 2214 N N . ASN A 1 233 ? 51.865 33.675 212.416 1.00 27.59 234 ASN A N 1
ATOM 2215 C CA . ASN A 1 233 ? 52.429 32.347 212.589 1.00 25.98 234 ASN A CA 1
ATOM 2216 C C . ASN A 1 233 ? 51.512 31.233 212.102 1.00 22.23 234 ASN A C 1
ATOM 2217 O O . ASN A 1 233 ? 50.408 31.475 211.646 1.00 31.74 234 ASN A O 1
ATOM 2227 N N . ARG A 1 234 ? 51.984 30.010 212.231 1.00 25.74 235 ARG A N 1
ATOM 2228 C CA . ARG A 1 234 ? 51.306 28.827 211.729 1.00 23.50 235 ARG A CA 1
ATOM 2229 C C . ARG A 1 234 ? 50.050 28.437 212.483 1.00 18.69 235 ARG A C 1
ATOM 2230 O O . ARG A 1 234 ? 49.252 27.673 211.979 1.00 23.45 235 ARG A O 1
ATOM 2251 N N . ARG A 1 235 ? 49.867 28.927 213.692 1.00 20.37 236 ARG A N 1
ATOM 2252 C CA . ARG A 1 235 ? 48.590 28.710 214.353 1.00 29.23 236 ARG A CA 1
ATOM 2253 C C . ARG A 1 235 ? 47.550 29.424 213.501 1.00 26.22 236 ARG A C 1
ATOM 2254 O O . ARG A 1 235 ? 47.708 30.590 213.140 1.00 23.70 236 ARG A O 1
ATOM 2275 N N . THR A 1 236 ? 46.499 28.704 213.148 1.00 24.86 237 THR A N 1
ATOM 2276 C CA . THR A 1 236 ? 45.585 29.168 212.121 1.00 26.09 237 THR A CA 1
ATOM 2277 C C . THR A 1 236 ? 44.143 29.109 212.587 1.00 22.63 237 THR A C 1
ATOM 2278 O O . THR A 1 236 ? 43.676 28.082 213.061 1.00 22.10 237 THR A O 1
ATOM 2289 N N . TYR A 1 237 ? 43.447 30.226 212.450 1.00 22.73 238 TYR A N 1
ATOM 2290 C CA . TYR A 1 237 ? 42.100 30.333 212.979 1.00 29.84 238 TYR A CA 1
ATOM 2291 C C . TYR A 1 237 ? 41.105 29.515 212.177 1.00 29.14 238 TYR A C 1
ATOM 2292 O O . TYR A 1 237 ? 40.132 29.014 212.737 1.00 34.56 238 TYR A O 1
ATOM 2310 N N . LYS A 1 238 ? 41.345 29.400 210.870 1.00 27.44 239 LYS A N 1
ATOM 2311 C CA . LYS A 1 238 ? 40.405 28.773 209.953 1.00 25.90 239 LYS A CA 1
ATOM 2312 C C . LYS A 1 238 ? 41.094 27.798 208.991 1.00 25.92 239 LYS A C 1
ATOM 2313 O O . LYS A 1 238 ? 41.617 28.173 207.937 1.00 24.15 239 LYS A O 1
ATOM 2332 N N . ASN A 1 239 ? 41.086 26.530 209.357 1.00 28.36 240 ASN A N 1
ATOM 2333 C CA . ASN A 1 239 ? 41.555 25.497 208.459 1.00 30.82 240 ASN A CA 1
ATOM 2334 C C . ASN A 1 239 ? 40.456 24.968 207.555 1.00 25.81 240 ASN A C 1
ATOM 2335 O O . ASN A 1 239 ? 39.297 24.876 207.949 1.00 22.20 240 ASN A O 1
ATOM 2346 N N . ILE A 1 240 ? 40.849 24.643 206.330 1.00 25.01 241 ILE A N 1
ATOM 2347 C CA . ILE A 1 240 ? 39.942 24.085 205.341 1.00 29.19 241 ILE A CA 1
ATOM 2348 C C . ILE A 1 240 ? 40.645 22.962 204.544 1.00 27.72 241 ILE A C 1
ATOM 2349 O O . ILE A 1 240 ? 41.724 23.163 203.981 1.00 24.72 241 ILE A O 1
ATOM 2365 N N . PRO A 1 241 ? 40.037 21.766 204.498 1.00 25.72 242 PRO A N 1
ATOM 2366 C CA . PRO A 1 241 ? 40.663 20.650 203.786 1.00 24.55 242 PRO A CA 1
ATOM 2367 C C . PRO A 1 241 ? 40.660 20.823 202.257 1.00 25.38 242 PRO A C 1
ATOM 2368 O O . PRO A 1 241 ? 40.330 19.882 201.534 1.00 24.64 242 PRO A O 1
ATOM 2379 N N . PHE A 1 242 ? 41.052 22.006 201.780 1.00 23.88 243 PHE A N 1
ATOM 2380 C CA . PHE A 1 242 ? 40.997 22.331 200.362 1.00 25.05 243 PHE A CA 1
ATOM 2381 C C . PHE A 1 242 ? 42.162 23.194 199.878 1.00 22.57 243 PHE A C 1
ATOM 2382 O O . PHE A 1 242 ? 42.448 24.243 200.441 1.00 19.33 243 PHE A O 1
ATOM 2399 N N . TYR A 1 243 ? 42.821 22.748 198.811 1.00 24.41 244 TYR A N 1
ATOM 2400 C CA . TYR A 1 243 ? 43.851 23.558 198.163 1.00 28.95 244 TYR A CA 1
ATOM 2401 C C . TYR A 1 243 ? 43.600 23.709 196.664 1.00 26.06 244 TYR A C 1
ATOM 2402 O O . TYR A 1 243 ? 42.933 22.876 196.043 1.00 22.02 244 TYR A O 1
ATOM 2420 N N . LEU A 1 244 ? 44.174 24.762 196.091 1.00 23.29 245 LEU A N 1
ATOM 2421 C CA . LEU A 1 244 ? 44.162 24.946 194.646 1.00 27.89 245 LEU A CA 1
ATOM 2422 C C . LEU A 1 244 ? 45.531 24.625 194.089 1.00 30.21 245 LEU A C 1
ATOM 2423 O O . LEU A 1 244 ? 46.502 24.563 194.831 1.00 26.97 245 LEU A O 1
ATOM 2439 N N . SER A 1 245 ? 45.595 24.412 192.780 1.00 30.79 246 SER A N 1
ATOM 2440 C CA . SER A 1 245 ? 46.843 24.060 192.117 1.00 30.88 246 SER A CA 1
ATOM 2441 C C . SER A 1 245 ? 47.061 24.884 190.863 1.00 27.91 246 SER A C 1
ATOM 2442 O O . SER A 1 245 ? 46.122 25.286 190.198 1.00 27.85 246 SER A O 1
ATOM 2450 N N . SER A 1 246 ? 48.315 25.132 190.537 1.00 31.83 247 SER A N 1
ATOM 2451 C CA . SER A 1 246 ? 48.622 25.962 189.392 1.00 34.13 247 SER A CA 1
ATOM 2452 C C . SER A 1 246 ? 48.377 25.160 188.140 1.00 33.80 247 SER A C 1
ATOM 2453 O O . SER A 1 246 ? 48.217 25.708 187.053 1.00 37.12 247 SER A O 1
ATOM 2461 N N . ARG A 1 247 ? 48.355 23.844 188.308 1.00 34.92 248 ARG A N 1
ATOM 2462 C CA . ARG A 1 247 ? 47.955 22.940 187.247 1.00 31.85 248 ARG A CA 1
ATOM 2463 C C . ARG A 1 247 ? 46.434 22.945 187.077 1.00 28.02 248 ARG A C 1
ATOM 2464 O O . ARG A 1 247 ? 45.876 22.179 186.286 1.00 28.41 248 ARG A O 1
ATOM 2485 N N . MET A 1 248 ? 45.769 23.824 187.823 1.00 31.89 249 MET A N 1
ATOM 2486 C CA . MET A 1 248 ? 44.393 24.205 187.539 1.00 33.92 249 MET A CA 1
ATOM 2487 C C . MET A 1 248 ? 43.372 23.167 188.023 1.00 29.78 249 MET A C 1
ATOM 2488 O O . MET A 1 248 ? 42.389 22.888 187.345 1.00 25.97 249 MET A O 1
ATOM 2502 N N . TYR A 1 249 ? 43.604 22.596 189.200 1.00 29.84 250 TYR A N 1
ATOM 2503 C CA . TYR A 1 249 ? 42.596 21.740 189.816 1.00 30.44 250 TYR A CA 1
ATOM 2504 C C . TYR A 1 249 ? 42.489 22.045 191.298 1.00 26.77 250 TYR A C 1
ATOM 2505 O O . TYR A 1 249 ? 43.363 22.692 191.870 1.00 26.98 250 TYR A O 1
ATOM 2523 N N . GLY A 1 250 ? 41.415 21.554 191.906 1.00 24.93 251 GLY A N 1
ATOM 2524 C CA . GLY A 1 250 ? 41.221 21.629 193.339 1.00 24.22 251 GLY A CA 1
ATOM 2525 C C . GLY A 1 250 ? 41.062 20.253 193.957 1.00 27.05 251 GLY A C 1
ATOM 2526 O O . GLY A 1 250 ? 40.808 19.267 193.260 1.00 24.20 251 GLY A O 1
ATOM 2530 N N . THR A 1 251 ? 41.250 20.179 195.272 1.00 26.60 252 THR A N 1
ATOM 2531 C CA . THR A 1 251 ? 40.960 18.963 196.004 1.00 27.62 252 THR A CA 1
ATOM 2532 C C . THR A 1 251 ? 40.269 19.257 197.324 1.00 24.28 252 THR A C 1
ATOM 2533 O O . THR A 1 251 ? 40.845 19.868 198.202 1.00 23.14 252 THR A O 1
ATOM 2544 N N . PHE A 1 252 ? 39.034 18.798 197.466 1.00 26.60 253 PHE A N 1
ATOM 2545 C CA . PHE A 1 252 ? 38.359 18.877 198.746 1.00 28.52 253 PHE A CA 1
ATOM 2546 C C . PHE A 1 252 ? 38.456 17.527 199.438 1.00 29.61 253 PHE A C 1
ATOM 2547 O O . PHE A 1 252 ? 37.931 16.534 198.945 1.00 24.45 253 PHE A O 1
ATOM 2564 N N . TYR A 1 253 ? 39.151 17.504 200.574 1.00 28.69 254 TYR A N 1
ATOM 2565 C CA . TYR A 1 253 ? 39.203 16.320 201.413 1.00 28.28 254 TYR A CA 1
ATOM 2566 C C . TYR A 1 253 ? 38.022 16.329 202.371 1.00 25.27 254 TYR A C 1
ATOM 2567 O O . TYR A 1 253 ? 38.060 16.978 203.398 1.00 31.45 254 TYR A O 1
ATOM 2585 N N . HIS A 1 254 ? 36.970 15.603 202.028 1.00 29.90 255 HIS A N 1
ATOM 2586 C CA . HIS A 1 254 ? 35.796 15.492 202.889 1.00 32.83 255 HIS A CA 1
ATOM 2587 C C . HIS A 1 254 ? 36.153 14.803 204.201 1.00 31.44 255 HIS A C 1
ATOM 2588 O O . HIS A 1 254 ? 35.871 13.623 204.378 1.00 32.04 255 HIS A O 1
ATOM 2602 N N . THR A 1 255 ? 36.793 15.543 205.107 1.00 28.30 256 THR A N 1
ATOM 2603 C CA . THR A 1 255 ? 37.087 15.043 206.448 1.00 25.72 256 THR A CA 1
ATOM 2604 C C . THR A 1 255 ? 36.795 16.096 207.479 1.00 24.88 256 THR A C 1
ATOM 2605 O O . THR A 1 255 ? 36.644 17.256 207.156 1.00 31.62 256 THR A O 1
ATOM 2616 N N . CYS A 1 256 ? 36.717 15.696 208.733 1.00 33.29 257 CYS A N 1
ATOM 2617 C CA . CYS A 1 256 ? 36.724 16.668 209.803 1.00 37.53 257 CYS A CA 1
ATOM 2618 C C . CYS A 1 256 ? 37.542 16.113 210.960 1.00 36.14 257 CYS A C 1
ATOM 2619 O O . CYS A 1 256 ? 37.399 16.523 212.106 1.00 43.30 257 CYS A O 1
ATOM 2627 N N . ALA A 1 257 ? 38.432 15.190 210.633 1.00 36.36 258 ALA A N 1
ATOM 2628 C CA . ALA A 1 257 ? 39.419 14.705 211.577 1.00 37.71 258 ALA A CA 1
ATOM 2629 C C . ALA A 1 257 ? 40.694 15.552 211.502 1.00 32.30 258 ALA A C 1
ATOM 2630 O O . ALA A 1 257 ? 40.945 16.216 210.491 1.00 26.90 258 ALA A O 1
ATOM 2637 N N . HIS A 1 258 ? 41.475 15.536 212.582 1.00 33.90 259 HIS A N 1
ATOM 2638 C CA . HIS A 1 258 ? 42.797 16.160 212.603 1.00 31.86 259 HIS A CA 1
ATOM 2639 C C . HIS A 1 258 ? 43.633 15.645 211.438 1.00 26.99 259 HIS A C 1
ATOM 2640 O O . HIS A 1 258 ? 43.696 14.434 211.193 1.00 24.72 259 HIS A O 1
ATOM 2654 N N . SER A 1 259 ? 44.249 16.566 210.702 1.00 24.26 260 SER A N 1
ATOM 2655 C CA . SER A 1 259 ? 44.823 16.217 209.413 1.00 29.45 260 SER A CA 1
ATOM 2656 C C . SER A 1 259 ? 46.133 16.926 209.115 1.00 28.82 260 SER A C 1
ATOM 2657 O O . SER A 1 259 ? 46.372 18.028 209.595 1.00 33.51 260 SER A O 1
ATOM 2665 N N . LYS A 1 260 ? 46.994 16.256 208.357 1.00 24.94 261 LYS A N 1
ATOM 2666 C CA . LYS A 1 260 ? 48.196 16.869 207.827 1.00 25.95 261 LYS A CA 1
ATOM 2667 C C . LYS A 1 260 ? 48.071 16.967 206.311 1.00 28.16 261 LYS A C 1
ATOM 2668 O O . LYS A 1 260 ? 47.575 16.046 205.656 1.00 25.73 261 LYS A O 1
ATOM 2687 N N . LEU A 1 261 ? 48.520 18.089 205.764 1.00 23.59 262 LEU A N 1
ATOM 2688 C CA . LEU A 1 261 ? 48.477 18.310 204.334 1.00 26.21 262 LEU A CA 1
ATOM 2689 C C . LEU A 1 261 ? 49.770 18.944 203.852 1.00 23.72 262 LEU A C 1
ATOM 2690 O O . LEU A 1 261 ? 49.912 20.164 203.834 1.00 20.42 262 LEU A O 1
ATOM 2706 N N . SER A 1 262 ? 50.707 18.094 203.453 1.00 21.60 263 SER A N 1
ATOM 2707 C CA . SER A 1 262 ? 51.967 18.562 202.932 1.00 23.91 263 SER A CA 1
ATOM 2708 C C . SER A 1 262 ? 51.811 18.996 201.478 1.00 26.83 263 SER A C 1
ATOM 2709 O O . SER A 1 262 ? 51.594 18.175 200.596 1.00 24.52 263 SER A O 1
ATOM 2717 N N . LEU A 1 263 ? 51.910 20.300 201.248 1.00 25.20 264 LEU A N 1
ATOM 2718 C CA . LEU A 1 263 ? 51.797 20.855 199.907 1.00 25.87 264 LEU A CA 1
ATOM 2719 C C . LEU A 1 263 ? 53.174 21.002 199.296 1.00 25.78 264 LEU A C 1
ATOM 2720 O O . LEU A 1 263 ? 53.717 22.102 199.224 1.00 23.64 264 LEU A O 1
ATOM 2736 N N . ALA A 1 264 ? 53.723 19.875 198.858 1.00 22.90 265 ALA A N 1
ATOM 2737 C CA . ALA A 1 264 ? 55.117 19.783 198.458 1.00 24.16 265 ALA A CA 1
ATOM 2738 C C . ALA A 1 264 ? 56.059 20.171 199.608 1.00 21.56 265 ALA A C 1
ATOM 2739 O O . ALA A 1 264 ? 57.179 20.623 199.379 1.00 21.64 265 ALA A O 1
ATOM 2746 N N . GLY A 1 265 ? 55.605 19.975 200.844 1.00 22.58 266 GLY A N 1
ATOM 2747 C CA . GLY A 1 265 ? 56.430 20.247 202.017 1.00 31.39 266 GLY A CA 1
ATOM 2748 C C . GLY A 1 265 ? 57.541 19.240 202.326 1.00 28.03 266 GLY A C 1
ATOM 2749 O O . GLY A 1 265 ? 58.723 19.576 202.279 1.00 31.47 266 GLY A O 1
ATOM 2753 N N . HIS A 1 266 ? 57.162 18.020 202.678 1.00 22.24 267 HIS A N 1
ATOM 2754 C CA . HIS A 1 266 ? 58.121 16.949 202.919 1.00 34.73 267 HIS A CA 1
ATOM 2755 C C . HIS A 1 266 ? 58.767 16.476 201.631 1.00 33.29 267 HIS A C 1
ATOM 2756 O O . HIS A 1 266 ? 59.986 16.537 201.474 1.00 32.52 267 HIS A O 1
ATOM 2770 N N . SER A 1 267 ? 57.939 15.976 200.725 1.00 34.78 268 SER A N 1
ATOM 2771 C CA . SER A 1 267 ? 58.399 15.613 199.396 1.00 35.45 268 SER A CA 1
ATOM 2772 C C . SER A 1 267 ? 58.167 16.765 198.443 1.00 28.43 268 SER A C 1
ATOM 2773 O O . SER A 1 267 ? 57.132 17.408 198.450 1.00 25.20 268 SER A O 1
ATOM 2780 N N . THR A 1 268 ? 59.172 16.987 197.619 1.00 31.45 269 THR A N 1
ATOM 2781 C CA . THR A 1 268 ? 59.208 18.063 196.661 1.00 28.08 269 THR A CA 1
ATOM 2782 C C . THR A 1 268 ? 58.414 17.625 195.412 1.00 30.94 269 THR A C 1
ATOM 2783 O O . THR A 1 268 ? 58.215 18.401 194.481 1.00 27.98 269 THR A O 1
ATOM 2794 N N . ARG A 1 269 ? 57.919 16.383 195.444 1.00 35.49 270 ARG A N 1
ATOM 2795 C CA . ARG A 1 269 ? 57.144 15.783 194.352 1.00 33.88 270 ARG A CA 1
ATOM 2796 C C . ARG A 1 269 ? 55.694 15.444 194.696 1.00 30.47 270 ARG A C 1
ATOM 2797 O O . ARG A 1 269 ? 54.988 14.883 193.864 1.00 30.19 270 ARG A O 1
ATOM 2818 N N . SER A 1 270 ? 55.253 15.746 195.912 1.00 31.41 271 SER A N 1
ATOM 2819 C CA . SER A 1 270 ? 53.979 15.213 196.394 1.00 32.21 271 SER A CA 1
ATOM 2820 C C . SER A 1 270 ? 53.098 16.217 197.135 1.00 28.68 271 SER A C 1
ATOM 2821 O O . SER A 1 270 ? 53.557 16.909 198.034 1.00 28.37 271 SER A O 1
ATOM 2829 N N . VAL A 1 271 ? 51.823 16.268 196.767 1.00 26.43 272 VAL A N 1
ATOM 2830 C CA . VAL A 1 271 ? 50.810 16.757 197.678 1.00 29.30 272 VAL A CA 1
ATOM 2831 C C . VAL A 1 271 ? 50.364 15.555 198.492 1.00 31.69 272 VAL A C 1
ATOM 2832 O O . VAL A 1 271 ? 49.779 14.631 197.945 1.00 29.29 272 VAL A O 1
ATOM 2845 N N . GLN A 1 272 ? 50.655 15.561 199.790 1.00 28.82 273 GLN A N 1
ATOM 2846 C CA . GLN A 1 272 ? 50.279 14.446 200.655 1.00 31.36 273 GLN A CA 1
ATOM 2847 C C . GLN A 1 272 ? 49.245 14.847 201.695 1.00 31.05 273 GLN A C 1
ATOM 2848 O O . GLN A 1 272 ? 49.422 15.806 202.439 1.00 28.16 273 GLN A O 1
ATOM 2862 N N . PHE A 1 273 ? 48.148 14.107 201.719 1.00 30.88 274 PHE A N 1
ATOM 2863 C CA . PHE A 1 273 ? 47.150 14.275 202.746 1.00 28.96 274 PHE A CA 1
ATOM 2864 C C . PHE A 1 273 ? 47.234 13.153 203.789 1.00 29.82 274 PHE A C 1
ATOM 2865 O O . PHE A 1 273 ? 47.540 11.997 203.471 1.00 25.60 274 PHE A O 1
ATOM 2882 N N . LEU A 1 274 ? 46.982 13.530 205.040 1.00 29.76 275 LEU A N 1
ATOM 2883 C CA . LEU A 1 274 ? 46.895 12.596 206.150 1.00 27.08 275 LEU A CA 1
ATOM 2884 C C . LEU A 1 274 ? 45.650 12.912 206.984 1.00 27.99 275 LEU A C 1
ATOM 2885 O O . LEU A 1 274 ? 45.356 14.072 207.269 1.00 25.70 275 LEU A O 1
ATOM 2901 N N . SER A 1 275 ? 44.920 11.871 207.358 1.00 29.78 276 SER A N 1
ATOM 2902 C CA . SER A 1 275 ? 43.820 11.990 208.304 1.00 31.08 276 SER A CA 1
ATOM 2903 C C . SER A 1 275 ? 44.054 10.989 209.405 1.00 33.79 276 SER A C 1
ATOM 2904 O O . SER A 1 275 ? 44.473 9.868 209.140 1.00 37.59 276 SER A O 1
ATOM 2912 N N . ASP A 1 276 ? 43.791 11.389 210.640 1.00 36.47 277 ASP A N 1
ATOM 2913 C CA . ASP A 1 276 ? 43.815 10.442 211.743 1.00 35.12 277 ASP A CA 1
ATOM 2914 C C . ASP A 1 276 ? 42.696 9.444 211.613 1.00 36.71 277 ASP A C 1
ATOM 2915 O O . ASP A 1 276 ? 42.772 8.338 212.140 1.00 41.08 277 ASP A O 1
ATOM 2924 N N . GLN A 1 277 ? 41.639 9.854 210.927 1.00 36.03 278 GLN A N 1
ATOM 2925 C CA . GLN A 1 277 ? 40.395 9.107 210.954 1.00 38.86 278 GLN A CA 1
ATOM 2926 C C . GLN A 1 277 ? 40.398 7.728 210.298 1.00 34.82 278 GLN A C 1
ATOM 2927 O O . GLN A 1 277 ? 39.543 6.918 210.618 1.00 39.63 278 GLN A O 1
ATOM 2941 N N . ALA A 1 278 ? 41.326 7.467 209.384 1.00 31.62 279 ALA A N 1
ATOM 2942 C CA . ALA A 1 278 ? 41.336 6.217 208.621 1.00 37.97 279 ALA A CA 1
ATOM 2943 C C . ALA A 1 278 ? 40.111 6.163 207.717 1.00 42.92 279 ALA A C 1
ATOM 2944 O O . ALA A 1 278 ? 39.365 5.185 207.678 1.00 39.81 279 ALA A O 1
ATOM 2951 N N . MET A 1 279 ? 39.912 7.244 206.987 1.00 38.45 280 MET A N 1
ATOM 2952 C CA . MET A 1 279 ? 38.822 7.325 206.058 1.00 40.23 280 MET A CA 1
ATOM 2953 C C . MET A 1 279 ? 39.178 8.376 205.025 1.00 38.02 280 MET A C 1
ATOM 2954 O O . MET A 1 279 ? 39.434 9.527 205.359 1.00 41.10 280 MET A O 1
ATOM 2968 N N . LEU A 1 280 ? 39.244 7.955 203.771 1.00 45.88 281 LEU A N 1
ATOM 2969 C CA . LEU A 1 280 ? 39.530 8.864 202.675 1.00 44.87 281 LEU A CA 1
ATOM 2970 C C . LEU A 1 280 ? 38.278 9.114 201.847 1.00 43.03 281 LEU A C 1
ATOM 2971 O O . LEU A 1 280 ? 37.574 8.192 201.442 1.00 51.47 281 LEU A O 1
ATOM 2987 N N . ASP A 1 281 ? 38.004 10.390 201.640 1.00 41.51 282 ASP A N 1
ATOM 2988 C CA . ASP A 1 281 ? 36.911 10.850 200.803 1.00 45.44 282 ASP A CA 1
ATOM 2989 C C . ASP A 1 281 ? 37.400 12.132 200.124 1.00 37.79 282 ASP A C 1
ATOM 2990 O O . ASP A 1 281 ? 37.265 13.232 200.659 1.00 26.30 282 ASP A O 1
ATOM 2999 N N . ALA A 1 282 ? 38.020 11.965 198.962 1.00 37.17 283 ALA A N 1
ATOM 3000 C CA . ALA A 1 282 ? 38.657 13.075 198.264 1.00 38.78 283 ALA A CA 1
ATOM 3001 C C . ALA A 1 282 ? 37.909 13.462 196.994 1.00 33.15 283 ALA A C 1
ATOM 3002 O O . ALA A 1 282 ? 37.742 12.656 196.100 1.00 35.45 283 ALA A O 1
ATOM 3009 N N . PHE A 1 283 ? 37.467 14.708 196.937 1.00 29.57 284 PHE A N 1
ATOM 3010 C CA . PHE A 1 283 ? 36.838 15.254 195.754 1.00 34.47 284 PHE A CA 1
ATOM 3011 C C . PHE A 1 283 ? 37.856 15.999 194.914 1.00 34.37 284 PHE A C 1
ATOM 3012 O O . PHE A 1 283 ? 38.500 16.924 195.392 1.00 31.97 284 PHE A O 1
ATOM 3029 N N . VAL A 1 284 ? 37.983 15.623 193.649 1.00 42.42 285 VAL A N 1
ATOM 3030 C CA . VAL A 1 284 ? 38.989 16.239 192.796 1.00 50.07 285 VAL A CA 1
ATOM 3031 C C . VAL A 1 284 ? 38.284 17.070 191.705 1.00 41.37 285 VAL A C 1
ATOM 3032 O O . VAL A 1 284 ? 37.700 16.534 190.775 1.00 50.27 285 VAL A O 1
ATOM 3045 N N . ILE A 1 285 ? 38.374 18.391 191.875 1.00 38.00 286 ILE A N 1
ATOM 3046 C CA . ILE A 1 285 ? 37.724 19.416 191.060 1.00 34.61 286 ILE A CA 1
ATOM 3047 C C . ILE A 1 285 ? 38.588 20.013 189.955 1.00 35.72 286 ILE A C 1
ATOM 3048 O O . ILE A 1 285 ? 39.541 20.744 190.239 1.00 34.55 286 ILE A O 1
ATOM 3064 N N . ALA A 1 286 ? 38.228 19.759 188.701 1.00 37.26 287 ALA A N 1
ATOM 3065 C CA . ALA A 1 286 ? 38.950 20.345 187.576 1.00 38.37 287 ALA A CA 1
ATOM 3066 C C . ALA A 1 286 ? 38.342 21.696 187.199 1.00 32.97 287 ALA A C 1
ATOM 3067 O O . ALA A 1 286 ? 37.254 22.038 187.648 1.00 35.24 287 ALA A O 1
ATOM 3074 N N . GLY A 1 287 ? 39.052 22.468 186.386 1.00 39.70 288 GLY A N 1
ATOM 3075 C CA . GLY A 1 287 ? 38.551 23.757 185.955 1.00 45.91 288 GLY A CA 1
ATOM 3076 C C . GLY A 1 287 ? 39.449 24.441 184.953 1.00 42.23 288 GLY A C 1
ATOM 3077 O O . GLY A 1 287 ? 40.635 24.144 184.873 1.00 48.66 288 GLY A O 1
ATOM 3081 N N . ASP A 1 288 ? 38.862 25.347 184.172 1.00 43.69 289 ASP A N 1
ATOM 3082 C CA . ASP A 1 288 ? 39.593 26.118 183.165 1.00 41.14 289 ASP A CA 1
ATOM 3083 C C . ASP A 1 288 ? 39.879 27.514 183.686 1.00 40.26 289 ASP A C 1
ATOM 3084 O O . ASP A 1 288 ? 40.719 28.245 183.159 1.00 38.11 289 ASP A O 1
ATOM 3093 N N . THR A 1 289 ? 39.146 27.882 184.723 1.00 38.83 290 THR A N 1
ATOM 3094 C CA . THR A 1 289 ? 39.463 29.057 185.500 1.00 38.49 290 THR A CA 1
ATOM 3095 C C . THR A 1 289 ? 39.463 28.630 186.947 1.00 33.95 290 THR A C 1
ATOM 3096 O O . THR A 1 289 ? 38.862 27.625 187.310 1.00 31.68 290 THR A O 1
ATOM 3107 N N . MET A 1 290 ? 40.204 29.369 187.753 1.00 37.82 291 MET A N 1
ATOM 3108 C CA . MET A 1 290 ? 40.254 29.145 189.172 1.00 31.90 291 MET A CA 1
ATOM 3109 C C . MET A 1 290 ? 38.852 29.339 189.769 1.00 33.79 291 MET A C 1
ATOM 3110 O O . MET A 1 290 ? 38.513 28.704 190.767 1.00 32.55 291 MET A O 1
ATOM 3124 N N . GLU A 1 291 ? 38.044 30.206 189.151 1.00 31.33 292 GLU A N 1
ATOM 3125 C CA . GLU A 1 291 ? 36.705 30.510 189.664 1.00 31.77 292 GLU A CA 1
ATOM 3126 C C . GLU A 1 291 ? 35.772 29.338 189.453 1.00 29.70 292 GLU A C 1
ATOM 3127 O O . GLU A 1 291 ? 34.820 29.149 190.207 1.00 30.46 292 GLU A O 1
ATOM 3139 N N . GLU A 1 292 ? 36.035 28.570 188.404 1.00 30.53 293 GLU A N 1
ATOM 3140 C CA . GLU A 1 292 ? 35.290 27.357 188.156 1.00 33.79 293 GLU A CA 1
ATOM 3141 C C . GLU A 1 292 ? 35.502 26.411 189.321 1.00 28.10 293 GLU A C 1
ATOM 3142 O O . GLU A 1 292 ? 34.548 25.922 189.920 1.00 31.61 293 GLU A O 1
ATOM 3154 N N . ILE A 1 293 ? 36.765 26.161 189.634 1.00 28.61 294 ILE A N 1
ATOM 3155 C CA . ILE A 1 293 ? 37.130 25.248 190.702 1.00 30.74 294 ILE A CA 1
ATOM 3156 C C . ILE A 1 293 ? 36.488 25.646 192.040 1.00 31.10 294 ILE A C 1
ATOM 3157 O O . ILE A 1 293 ? 35.920 24.805 192.729 1.00 30.11 294 ILE A O 1
ATOM 3173 N N . LEU A 1 294 ? 36.571 26.918 192.404 1.00 28.25 295 LEU A N 1
ATOM 3174 C CA . LEU A 1 294 ? 35.961 27.383 193.634 1.00 27.85 295 LEU A CA 1
ATOM 3175 C C . LEU A 1 294 ? 34.438 27.265 193.559 1.00 30.02 295 LEU A C 1
ATOM 3176 O O . LEU A 1 294 ? 33.766 27.034 194.561 1.00 28.97 295 LEU A O 1
ATOM 3192 N N . ARG A 1 295 ? 33.888 27.430 192.366 1.00 33.07 296 ARG A N 1
ATOM 3193 C CA . ARG A 1 295 ? 32.446 27.398 192.206 1.00 32.69 296 ARG A CA 1
ATOM 3194 C C . ARG A 1 295 ? 31.911 25.982 192.409 1.00 26.78 296 ARG A C 1
ATOM 3195 O O . ARG A 1 295 ? 30.829 25.794 192.957 1.00 22.61 296 ARG A O 1
ATOM 3216 N N . GLY A 1 296 ? 32.682 24.998 191.963 1.00 24.11 297 GLY A N 1
ATOM 3217 C CA . GLY A 1 296 ? 32.360 23.609 192.187 1.00 22.33 297 GLY A CA 1
ATOM 3218 C C . GLY A 1 296 ? 32.555 23.214 193.636 1.00 27.01 297 GLY A C 1
ATOM 3219 O O . GLY A 1 296 ? 31.894 22.308 194.134 1.00 23.00 297 GLY A O 1
ATOM 3223 N N . TYR A 1 297 ? 33.474 23.878 194.327 1.00 28.19 298 TYR A N 1
ATOM 3224 C CA . TYR A 1 297 ? 33.691 23.560 195.727 1.00 30.26 298 TYR A CA 1
ATOM 3225 C C . TYR A 1 297 ? 32.427 23.939 196.489 1.00 23.18 298 TYR A C 1
ATOM 3226 O O . TYR A 1 297 ? 32.007 23.250 197.412 1.00 20.20 298 TYR A O 1
ATOM 3244 N N . ARG A 1 298 ? 31.799 25.015 196.055 1.00 21.03 299 ARG A N 1
ATOM 3245 C CA . ARG A 1 298 ? 30.622 25.512 196.730 1.00 29.53 299 ARG A CA 1
ATOM 3246 C C . ARG A 1 298 ? 29.437 24.609 196.418 1.00 27.18 299 ARG A C 1
ATOM 3247 O O . ARG A 1 298 ? 28.624 24.309 197.300 1.00 21.85 299 ARG A O 1
ATOM 3268 N N . ASP A 1 299 ? 29.366 24.169 195.163 1.00 23.77 300 ASP A N 1
ATOM 3269 C CA . ASP A 1 299 ? 28.437 23.131 194.735 1.00 19.39 300 ASP A CA 1
ATOM 3270 C C . ASP A 1 299 ? 28.414 21.905 195.625 1.00 22.71 300 ASP A C 1
ATOM 3271 O O . ASP A 1 299 ? 27.404 21.232 195.709 1.00 24.40 300 ASP A O 1
ATOM 3280 N N . LEU A 1 300 ? 29.530 21.615 196.275 1.00 26.99 301 LEU A N 1
ATOM 3281 C CA . LEU A 1 300 ? 29.650 20.442 197.121 1.00 27.18 301 LEU A CA 1
ATOM 3282 C C . LEU A 1 300 ? 29.366 20.737 198.588 1.00 23.82 301 LEU A C 1
ATOM 3283 O O . LEU A 1 300 ? 28.927 19.864 199.315 1.00 20.29 301 LEU A O 1
ATOM 3299 N N . THR A 1 301 ? 29.612 21.962 199.026 1.00 25.83 302 THR A N 1
ATOM 3300 C CA . THR A 1 301 ? 29.640 22.243 200.458 1.00 29.33 302 THR A CA 1
ATOM 3301 C C . THR A 1 301 ? 28.764 23.429 200.851 1.00 25.53 302 THR A C 1
ATOM 3302 O O . THR A 1 301 ? 28.675 23.769 202.031 1.00 24.95 302 THR A O 1
ATOM 3313 N N . GLY A 1 302 ? 28.124 24.043 199.856 1.00 25.33 303 GLY A N 1
ATOM 3314 C CA . GLY A 1 302 ? 27.164 25.111 200.082 1.00 26.10 303 GLY A CA 1
ATOM 3315 C C . GLY A 1 302 ? 27.662 26.461 199.613 1.00 27.79 303 GLY A C 1
ATOM 3316 O O . GLY A 1 302 ? 28.864 26.713 199.600 1.00 29.59 303 GLY A O 1
ATOM 3320 N N . TYR A 1 303 ? 26.738 27.328 199.208 1.00 34.72 304 TYR A N 1
ATOM 3321 C CA . TYR A 1 303 ? 27.100 28.699 198.831 1.00 33.91 304 TYR A CA 1
ATOM 3322 C C . TYR A 1 303 ? 26.818 29.664 199.974 1.00 29.59 304 TYR A C 1
ATOM 3323 O O . TYR A 1 303 ? 25.951 29.408 200.799 1.00 33.57 304 TYR A O 1
ATOM 3341 N N . PRO A 1 304 ? 27.548 30.781 200.024 1.00 33.11 305 PRO A N 1
ATOM 3342 C CA . PRO A 1 304 ? 27.200 31.837 200.986 1.00 40.80 305 PRO A CA 1
ATOM 3343 C C . PRO A 1 304 ? 25.851 32.509 200.716 1.00 33.76 305 PRO A C 1
ATOM 3344 O O . PRO A 1 304 ? 25.436 32.702 199.567 1.00 26.18 305 PRO A O 1
ATOM 3355 N N . SER A 1 305 ? 25.170 32.865 201.796 1.00 34.69 306 SER A N 1
ATOM 3356 C CA . SER A 1 305 ? 24.007 33.726 201.706 1.00 32.87 306 SER A CA 1
ATOM 3357 C C . SER A 1 305 ? 24.467 35.172 201.501 1.00 35.68 306 SER A C 1
ATOM 3358 O O . SER A 1 305 ? 25.657 35.476 201.603 1.00 33.99 306 SER A O 1
ATOM 3366 N N . MET A 1 306 ? 23.531 36.060 201.184 1.00 39.77 307 MET A N 1
ATOM 3367 C CA . MET A 1 306 ? 23.852 37.472 201.016 1.00 36.75 307 MET A CA 1
ATOM 3368 C C . MET A 1 306 ? 23.744 38.181 202.353 1.00 37.34 307 MET A C 1
ATOM 3369 O O . MET A 1 306 ? 22.706 38.134 202.992 1.00 30.10 307 MET A O 1
ATOM 3383 N N . PRO A 1 307 ? 24.826 38.843 202.787 1.00 41.38 308 PRO A N 1
ATOM 3384 C CA . PRO A 1 307 ? 24.705 39.601 204.032 1.00 40.01 308 PRO A CA 1
ATOM 3385 C C . PRO A 1 307 ? 23.765 40.785 203.862 1.00 31.51 308 PRO A C 1
ATOM 3386 O O . PRO A 1 307 ? 23.684 41.310 202.756 1.00 31.39 308 PRO A O 1
ATOM 3397 N N . PRO A 1 308 ? 23.089 41.212 204.939 1.00 35.70 309 PRO A N 1
ATOM 3398 C CA . PRO A 1 308 ? 22.145 42.335 204.856 1.00 38.67 309 PRO A CA 1
ATOM 3399 C C . PRO A 1 308 ? 22.809 43.628 204.395 1.00 31.93 309 PRO A C 1
ATOM 3400 O O . PRO A 1 308 ? 24.023 43.711 204.377 1.00 37.22 309 PRO A O 1
ATOM 3411 N N . LEU A 1 309 ? 22.021 44.627 204.029 1.00 35.08 310 LEU A N 1
ATOM 3412 C CA . LEU A 1 309 ? 22.576 45.921 203.638 1.00 39.14 310 LEU A CA 1
ATOM 3413 C C . LEU A 1 309 ? 23.333 46.615 204.790 1.00 34.28 310 LEU A C 1
ATOM 3414 O O . LEU A 1 309 ? 24.405 47.175 204.578 1.00 24.67 310 LEU A O 1
ATOM 3430 N N . TRP A 1 310 ? 22.777 46.573 206.001 1.00 31.52 311 TRP A N 1
ATOM 3431 C CA . TRP A 1 310 ? 23.390 47.262 207.133 1.00 40.49 311 TRP A CA 1
ATOM 3432 C C . TRP A 1 310 ? 24.772 46.708 207.459 1.00 37.30 311 TRP A C 1
ATOM 3433 O O . TRP A 1 310 ? 25.587 47.394 208.067 1.00 34.00 311 TRP A O 1
ATOM 3454 N N . SER A 1 311 ? 25.031 45.464 207.067 1.00 42.69 312 SER A N 1
ATOM 3455 C CA . SER A 1 311 ? 26.309 44.830 207.367 1.00 40.23 312 SER A CA 1
ATOM 3456 C C . SER A 1 311 ? 27.457 45.478 206.609 1.00 31.50 312 SER A C 1
ATOM 3457 O O . SER A 1 311 ? 28.608 45.313 206.980 1.00 32.90 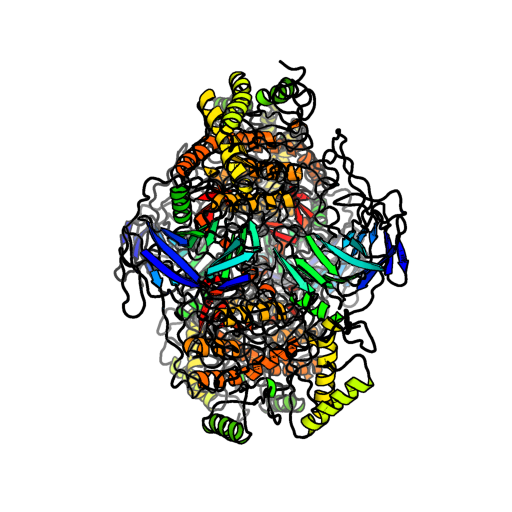312 SER A O 1
ATOM 3465 N N . PHE A 1 312 ? 27.144 46.219 205.554 1.00 33.11 313 PHE A N 1
ATOM 3466 C CA . PHE A 1 312 ? 28.175 46.773 204.686 1.00 38.49 313 PHE A CA 1
ATOM 3467 C C . PHE A 1 312 ? 28.621 48.178 205.098 1.00 33.99 313 PHE A C 1
ATOM 3468 O O . PHE A 1 312 ? 29.598 48.695 204.568 1.00 29.64 313 PHE A O 1
ATOM 3485 N N . GLY A 1 313 ? 27.917 48.783 206.052 1.00 37.48 314 GLY A N 1
ATOM 3486 C CA . GLY A 1 313 ? 28.359 50.030 206.653 1.00 40.44 314 GLY A CA 1
ATOM 3487 C C . GLY A 1 313 ? 29.470 49.728 207.637 1.00 37.93 314 GLY A C 1
ATOM 3488 O O . GLY A 1 313 ? 29.680 48.557 207.946 1.00 38.67 314 GLY A O 1
ATOM 3492 N N . VAL A 1 314 ? 30.176 50.749 208.133 1.00 37.44 315 VAL A N 1
ATOM 3493 C CA . VAL A 1 314 ? 31.318 50.515 209.029 1.00 44.54 315 VAL A CA 1
ATOM 3494 C C . VAL A 1 314 ? 30.885 50.076 210.434 1.00 40.98 315 VAL A C 1
ATOM 3495 O O . VAL A 1 314 ? 29.819 50.448 210.921 1.00 40.51 315 VAL A O 1
ATOM 3508 N N . TRP A 1 315 ? 31.728 49.268 211.068 1.00 39.52 316 TRP A N 1
ATOM 3509 C CA . TRP A 1 315 ? 31.473 48.778 212.420 1.00 41.56 316 TRP A CA 1
ATOM 3510 C C . TRP A 1 315 ? 32.499 49.377 213.368 1.00 35.49 316 TRP A C 1
ATOM 3511 O O . TRP A 1 315 ? 33.689 49.172 213.184 1.00 28.13 316 TRP A O 1
ATOM 3532 N N . MET A 1 316 ? 32.038 50.118 214.370 1.00 37.69 317 MET A N 1
ATOM 3533 C CA . MET A 1 316 ? 32.913 50.556 215.445 1.00 37.21 317 MET A CA 1
ATOM 3534 C C . MET A 1 316 ? 32.790 49.601 216.611 1.00 36.36 317 MET A C 1
ATOM 3535 O O . MET A 1 316 ? 31.695 49.148 216.948 1.00 38.03 317 MET A O 1
ATOM 3549 N N . SER A 1 317 ? 33.924 49.321 217.235 1.00 30.30 318 SER A N 1
ATOM 3550 C CA . SER A 1 317 ? 33.970 48.418 218.363 1.00 40.06 318 SER A CA 1
ATOM 3551 C C . SER A 1 317 ? 35.267 48.538 219.171 1.00 43.16 318 SER A C 1
ATOM 3552 O O . SER A 1 317 ? 36.172 49.302 218.832 1.00 34.86 318 SER A O 1
ATOM 3560 N N . ARG A 1 318 ? 35.335 47.764 220.245 1.00 40.53 319 ARG A N 1
ATOM 3561 C CA . ARG A 1 318 ? 36.475 47.775 221.134 1.00 48.39 319 ARG A CA 1
ATOM 3562 C C . ARG A 1 318 ? 36.335 46.643 222.142 1.00 46.01 319 ARG A C 1
ATOM 3563 O O . ARG A 1 318 ? 35.223 46.283 222.500 1.00 53.82 319 ARG A O 1
ATOM 3584 N N . MET A 1 319 ? 37.457 46.068 222.564 1.00 47.39 320 MET A N 1
ATOM 3585 C CA . MET A 1 319 ? 37.493 45.187 223.734 1.00 51.12 320 MET A CA 1
ATOM 3586 C C . MET A 1 319 ? 38.008 45.960 224.955 1.00 51.16 320 MET A C 1
ATOM 3587 O O . MET A 1 319 ? 39.214 45.995 225.168 1.00 54.56 320 MET A O 1
ATOM 3601 N N . THR A 1 320 ? 37.134 46.579 225.754 1.00 51.58 321 THR A N 1
ATOM 3602 C CA . THR A 1 320 ? 35.690 46.509 225.592 1.00 59.38 321 THR A CA 1
ATOM 3603 C C . THR A 1 320 ? 34.981 47.776 226.088 1.00 68.06 321 THR A C 1
ATOM 3604 O O . THR A 1 320 ? 35.540 48.545 226.875 1.00 73.22 321 THR A O 1
ATOM 3615 N N . TYR A 1 321 ? 33.760 47.995 225.596 1.00 63.04 322 TYR A N 1
ATOM 3616 C CA . TYR A 1 321 ? 32.839 48.958 226.197 1.00 70.74 322 TYR A CA 1
ATOM 3617 C C . TYR A 1 321 ? 32.158 48.304 227.396 1.00 74.36 322 TYR A C 1
ATOM 3618 O O . TYR A 1 321 ? 32.208 47.081 227.552 1.00 71.78 322 TYR A O 1
ATOM 3629 N N . PHE A 1 322 ? 31.519 49.117 228.234 1.00 76.71 323 PHE A N 1
ATOM 3630 C CA . PHE A 1 322 ? 30.803 48.614 229.402 1.00 72.84 323 PHE A CA 1
ATOM 3631 C C . PHE A 1 322 ? 29.446 49.298 229.557 1.00 80.29 323 PHE A C 1
ATOM 3632 O O . PHE A 1 322 ? 28.408 48.653 229.441 1.00 83.39 323 PHE A O 1
ATOM 3642 N N . SER A 1 323 ? 29.451 50.603 229.810 1.00 81.75 324 SER A N 1
ATOM 3643 C CA . SER A 1 323 ? 28.220 51.329 230.059 1.00 77.84 324 SER A CA 1
ATOM 3644 C C . SER A 1 323 ? 27.426 51.577 228.795 1.00 81.66 324 SER A C 1
ATOM 3645 O O . SER A 1 323 ? 27.962 51.510 227.691 1.00 79.42 324 SER A O 1
ATOM 3649 N N . ALA A 1 324 ? 26.139 51.862 228.958 1.00 81.50 325 ALA A N 1
ATOM 3650 C CA . ALA A 1 324 ? 25.310 52.257 227.830 1.00 82.95 325 ALA A CA 1
ATOM 3651 C C . ALA A 1 324 ? 25.607 53.704 227.446 1.00 82.65 325 ALA A C 1
ATOM 3652 O O . ALA A 1 324 ? 25.712 54.029 226.267 1.00 85.72 325 ALA A O 1
ATOM 3659 N N . ASP A 1 325 ? 25.745 54.573 228.441 1.00 85.97 326 ASP A N 1
ATOM 3660 C CA . ASP A 1 325 ? 26.056 55.975 228.180 1.00 89.80 326 ASP A CA 1
ATOM 3661 C C . ASP A 1 325 ? 27.439 56.097 227.548 1.00 87.46 326 ASP A C 1
ATOM 3662 O O . ASP A 1 325 ? 27.738 57.082 226.876 1.00 87.87 326 ASP A O 1
ATOM 3671 N N . GLU A 1 326 ? 28.279 55.093 227.778 1.00 88.45 327 GLU A N 1
ATOM 3672 C CA . GLU A 1 326 ? 29.605 55.042 227.179 1.00 84.68 327 GLU A CA 1
ATOM 3673 C C . GLU A 1 326 ? 29.484 54.962 225.668 1.00 83.44 327 GLU A C 1
ATOM 3674 O O . GLU A 1 326 ? 30.121 55.723 224.941 1.00 83.66 327 GLU A O 1
ATOM 3686 N N . VAL A 1 327 ? 28.656 54.032 225.203 1.00 87.66 328 VAL A N 1
ATOM 3687 C CA . VAL A 1 327 ? 28.408 53.859 223.774 1.00 85.86 328 VAL A CA 1
ATOM 3688 C C . VAL A 1 327 ? 27.603 55.028 223.209 1.00 78.70 328 VAL A C 1
ATOM 3689 O O . VAL A 1 327 ? 27.950 55.567 222.164 1.00 81.76 328 VAL A O 1
ATOM 3694 N N . ASN A 1 328 ? 26.537 55.415 223.907 1.00 79.04 329 ASN A N 1
ATOM 3695 C CA . ASN A 1 328 ? 25.700 56.537 223.489 1.00 79.51 329 ASN A CA 1
ATOM 3696 C C . ASN A 1 328 ? 26.481 57.796 223.149 1.00 80.82 329 ASN A C 1
ATOM 3697 O O . ASN A 1 328 ? 26.214 58.435 222.138 1.00 84.01 329 ASN A O 1
ATOM 3704 N N . GLU A 1 329 ? 27.437 58.151 224.001 1.00 79.38 330 GLU A N 1
ATOM 3705 C CA . GLU A 1 329 ? 28.275 59.323 223.774 1.00 76.67 330 GLU A CA 1
ATOM 3706 C C . GLU A 1 329 ? 29.052 59.202 222.471 1.00 77.89 330 GLU A C 1
ATOM 3707 O O . GLU A 1 329 ? 29.225 60.184 221.752 1.00 78.27 330 GLU A O 1
ATOM 3715 N N . ILE A 1 330 ? 29.514 57.991 222.174 1.00 83.97 331 ILE A N 1
ATOM 3716 C CA . ILE A 1 330 ? 30.307 57.736 220.975 1.00 83.63 331 ILE A CA 1
ATOM 3717 C C . ILE A 1 330 ? 29.411 57.768 219.748 1.00 82.45 331 ILE A C 1
ATOM 3718 O O . ILE A 1 330 ? 29.716 58.432 218.758 1.00 80.99 331 ILE A O 1
ATOM 3725 N N . CYS A 1 331 ? 28.304 57.040 219.826 1.00 84.42 332 CYS A N 1
ATOM 3726 C CA . CYS A 1 331 ? 27.317 57.019 218.758 1.00 85.54 332 CYS A CA 1
ATOM 3727 C C . CYS A 1 331 ? 26.890 58.424 218.384 1.00 82.67 332 CYS A C 1
ATOM 3728 O O . CYS A 1 331 ? 26.971 58.822 217.224 1.00 84.85 332 CYS A O 1
ATOM 3736 N N . ASP A 1 332 ? 26.438 59.171 219.384 1.00 82.86 333 ASP A N 1
ATOM 3737 C CA . ASP A 1 332 ? 25.905 60.509 219.169 1.00 86.38 333 ASP A CA 1
ATOM 3738 C C . ASP A 1 332 ? 26.930 61.462 218.558 1.00 85.61 333 ASP A C 1
ATOM 3739 O O . ASP A 1 332 ? 26.564 62.409 217.859 1.00 85.26 333 ASP A O 1
ATOM 3746 N N . ARG A 1 333 ? 28.209 61.209 218.811 1.00 79.60 334 ARG A N 1
ATOM 3747 C CA . ARG A 1 333 ? 29.247 62.117 218.349 1.00 77.60 334 ARG A CA 1
ATOM 3748 C C . ARG A 1 333 ? 29.744 61.807 216.942 1.00 80.71 334 ARG A C 1
ATOM 3749 O O . ARG A 1 333 ? 30.163 62.715 216.225 1.00 79.89 334 ARG A O 1
ATOM 3758 N N . MET A 1 334 ? 29.722 60.537 216.546 1.00 85.45 335 MET A N 1
ATOM 3759 C CA . MET A 1 334 ? 30.097 60.185 215.181 1.00 79.49 335 MET A CA 1
ATOM 3760 C C . MET A 1 334 ? 29.130 60.846 214.216 1.00 81.41 335 MET A C 1
ATOM 3761 O O . MET A 1 334 ? 29.523 61.340 213.158 1.00 79.89 335 MET A O 1
ATOM 3775 N N . ARG A 1 335 ? 27.858 60.859 214.590 1.00 82.50 336 ARG A N 1
ATOM 3776 C CA . ARG A 1 335 ? 26.849 61.492 213.763 1.00 83.65 336 ARG A CA 1
ATOM 3777 C C . ARG A 1 335 ? 27.072 62.995 213.793 1.00 85.09 336 ARG A C 1
ATOM 3778 O O . ARG A 1 335 ? 27.179 63.635 212.747 1.00 82.37 336 ARG A O 1
ATOM 3788 N N . ALA A 1 336 ? 27.163 63.543 215.000 1.00 87.28 337 ALA A N 1
ATOM 3789 C CA . ALA A 1 336 ? 27.410 64.964 215.191 1.00 82.62 337 ALA A CA 1
ATOM 3790 C C . ALA A 1 336 ? 28.583 65.421 214.337 1.00 81.67 337 ALA A C 1
ATOM 3791 O O . ALA A 1 336 ? 28.535 66.482 213.719 1.00 86.60 337 ALA A O 1
ATOM 3798 N N . GLU A 1 337 ? 29.623 64.596 214.298 1.00 77.82 338 GLU A N 1
ATOM 3799 C CA . GLU A 1 337 ? 30.800 64.864 213.489 1.00 66.51 338 GLU A CA 1
ATOM 3800 C C . GLU A 1 337 ? 30.606 64.360 212.069 1.00 67.15 338 GLU A C 1
ATOM 3801 O O . GLU A 1 337 ? 31.435 64.602 211.209 1.00 70.99 338 GLU A O 1
ATOM 3809 N N . HIS A 1 338 ? 29.517 63.640 211.832 1.00 72.06 339 HIS A N 1
ATOM 3810 C CA . HIS A 1 338 ? 29.221 63.100 210.507 1.00 70.92 339 HIS A CA 1
ATOM 3811 C C . HIS A 1 338 ? 30.144 61.960 210.128 1.00 62.69 339 HIS A C 1
ATOM 3812 O O . HIS A 1 338 ? 30.634 61.900 209.012 1.00 59.16 339 HIS A O 1
ATOM 3821 N N . TYR A 1 339 ? 30.389 61.052 211.057 1.00 68.07 340 TYR A N 1
ATOM 3822 C CA . TYR A 1 339 ? 31.182 59.884 210.729 1.00 69.27 340 TYR A CA 1
ATOM 3823 C C . TYR A 1 339 ? 30.243 58.793 210.267 1.00 60.45 340 TYR A C 1
ATOM 3824 O O . TYR A 1 339 ? 29.525 58.220 211.073 1.00 63.58 340 TYR A O 1
ATOM 3833 N N . PRO A 1 340 ? 30.232 58.510 208.961 1.00 55.88 341 PRO A N 1
ATOM 3834 C CA . PRO A 1 340 ? 29.270 57.542 208.433 1.00 63.61 341 PRO A CA 1
ATOM 3835 C C . PRO A 1 340 ? 29.539 56.178 209.034 1.00 56.97 341 PRO A C 1
ATOM 3836 O O . PRO A 1 340 ? 30.431 55.470 208.583 1.00 54.34 341 PRO A O 1
ATOM 3847 N N . CYS A 1 341 ? 28.798 55.829 210.071 1.00 54.21 342 CYS A N 1
ATOM 3848 C CA . CYS A 1 341 ? 29.010 54.550 210.713 1.00 55.11 342 CYS A CA 1
ATOM 3849 C C . CYS A 1 341 ? 27.694 53.820 210.864 1.00 52.68 342 CYS A C 1
ATOM 3850 O O . CYS A 1 341 ? 26.676 54.445 211.125 1.00 55.72 342 CYS A O 1
ATOM 3853 N N . ASP A 1 342 ? 27.717 52.499 210.705 1.00 47.99 343 ASP A N 1
ATOM 3854 C CA . ASP A 1 342 ? 26.487 51.715 210.712 1.00 51.50 343 ASP A CA 1
ATOM 3855 C C . ASP A 1 342 ? 26.306 50.789 211.916 1.00 48.16 343 ASP A C 1
ATOM 3856 O O . ASP A 1 342 ? 25.189 50.486 212.309 1.00 54.53 343 ASP A O 1
ATOM 3861 N N . VAL A 1 343 ? 27.399 50.314 212.487 1.00 51.63 344 VAL A N 1
ATOM 3862 C CA . VAL A 1 343 ? 27.298 49.311 213.540 1.00 53.79 344 VAL A CA 1
ATOM 3863 C C . VAL A 1 343 ? 28.141 49.675 214.745 1.00 44.16 344 VAL A C 1
ATOM 3864 O O . VAL A 1 343 ? 29.263 50.145 214.595 1.00 42.35 344 VAL A O 1
ATOM 3868 N N . ILE A 1 344 ? 27.589 49.461 215.932 1.00 34.38 345 ILE A N 1
ATOM 3869 C CA . ILE A 1 344 ? 28.385 49.454 217.147 1.00 41.69 345 ILE A CA 1
ATOM 3870 C C . ILE A 1 344 ? 28.408 48.034 217.717 1.00 43.12 345 ILE A C 1
ATOM 3871 O O . ILE A 1 344 ? 27.366 47.453 217.998 1.00 34.17 345 ILE A O 1
ATOM 3876 N N . HIS A 1 345 ? 29.597 47.461 217.867 1.00 41.46 346 HIS A N 1
ATOM 3877 C CA . HIS A 1 345 ? 29.699 46.156 218.502 1.00 39.22 346 HIS A CA 1
ATOM 3878 C C . HIS A 1 345 ? 30.079 46.245 219.977 1.00 42.16 346 HIS A C 1
ATOM 3879 O O . HIS A 1 345 ? 30.849 47.113 220.377 1.00 41.06 346 HIS A O 1
ATOM 3886 N N . LEU A 1 346 ? 29.529 45.319 220.763 1.00 42.64 347 LEU A N 1
ATOM 3887 C CA . LEU A 1 346 ? 29.758 45.213 222.201 1.00 42.73 347 LEU A CA 1
ATOM 3888 C C . LEU A 1 346 ? 30.436 43.897 222.557 1.00 41.10 347 LEU A C 1
ATOM 3889 O O . LEU A 1 346 ? 29.886 42.825 222.344 1.00 42.79 347 LEU A O 1
ATOM 3894 N N . ASP A 1 347 ? 31.619 43.979 223.139 1.00 49.93 348 ASP A N 1
ATOM 3895 C CA . ASP A 1 347 ? 32.475 42.810 223.245 1.00 51.45 348 ASP A CA 1
ATOM 3896 C C . ASP A 1 347 ? 32.451 42.120 224.604 1.00 51.72 348 ASP A C 1
ATOM 3897 O O . ASP A 1 347 ? 31.399 41.802 225.144 1.00 51.44 348 ASP A O 1
ATOM 3902 N N . THR A 1 348 ? 33.637 41.877 225.142 1.00 57.20 349 THR A N 1
ATOM 3903 C CA . THR A 1 348 ? 33.788 41.047 226.333 1.00 55.51 349 THR A CA 1
ATOM 3904 C C . THR A 1 348 ? 33.495 41.805 227.604 1.00 54.52 349 THR A C 1
ATOM 3905 O O . THR A 1 348 ? 34.272 41.727 228.551 1.00 57.68 349 THR A O 1
ATOM 3909 N N . GLY A 1 349 ? 32.401 42.550 227.644 1.00 55.16 350 GLY A N 1
ATOM 3910 C CA . GLY A 1 349 ? 32.175 43.387 228.800 1.00 57.59 350 GLY A CA 1
ATOM 3911 C C . GLY A 1 349 ? 30.827 44.044 228.902 1.00 62.42 350 GLY A C 1
ATOM 3912 O O . GLY A 1 349 ? 30.739 45.228 229.201 1.00 71.16 350 GLY A O 1
ATOM 3913 N N . TRP A 1 350 ? 29.770 43.283 228.665 1.00 65.13 351 TRP A N 1
ATOM 3914 C CA . TRP A 1 350 ? 28.431 43.796 228.892 1.00 61.75 351 TRP A CA 1
ATOM 3915 C C . TRP A 1 350 ? 27.696 42.873 229.858 1.00 58.19 351 TRP A C 1
ATOM 3916 O O . TRP A 1 350 ? 26.464 42.879 229.920 1.00 58.19 351 TRP A O 1
ATOM 3927 N N . PHE A 1 351 ? 28.460 42.090 230.618 1.00 57.97 352 PHE A N 1
ATOM 3928 C CA . PHE A 1 351 ? 27.883 41.167 231.594 1.00 59.34 352 PHE A CA 1
ATOM 3929 C C . PHE A 1 351 ? 28.103 41.704 232.999 1.00 58.88 352 PHE A C 1
ATOM 3930 O O . PHE A 1 351 ? 28.516 42.844 233.165 1.00 65.89 352 PHE A O 1
ATOM 3938 N N . ARG A 1 352 ? 27.821 40.888 234.007 1.00 56.16 353 ARG A N 1
ATOM 3939 C CA . ARG A 1 352 ? 28.163 41.246 235.374 1.00 54.62 353 ARG A CA 1
ATOM 3940 C C . ARG A 1 352 ? 29.658 41.510 235.463 1.00 55.23 353 ARG A C 1
ATOM 3941 O O . ARG A 1 352 ? 30.085 42.499 236.053 1.00 62.31 353 ARG A O 1
ATOM 3949 N N . THR A 1 353 ? 30.451 40.624 234.864 1.00 54.75 354 THR A N 1
ATOM 3950 C CA . THR A 1 353 ? 31.897 40.799 234.816 1.00 50.23 354 THR A CA 1
ATOM 3951 C C . THR A 1 353 ? 32.450 40.457 233.430 1.00 49.76 354 THR A C 1
ATOM 3952 O O . THR A 1 353 ? 32.110 39.428 232.855 1.00 47.07 354 THR A O 1
ATOM 3956 N N . ASP A 1 354 ? 33.325 41.337 232.941 1.00 55.22 355 ASP A N 1
ATOM 3957 C CA . ASP A 1 354 ? 33.885 41.343 231.579 1.00 51.68 355 ASP A CA 1
ATOM 3958 C C . ASP A 1 354 ? 33.871 40.011 230.831 1.00 49.29 355 ASP A C 1
ATOM 3959 O O . ASP A 1 354 ? 32.841 39.625 230.273 1.00 59.42 355 ASP A O 1
ATOM 3961 N N . TRP A 1 355 ? 34.998 39.317 230.773 1.00 40.26 356 TRP A N 1
ATOM 3962 C CA . TRP A 1 355 ? 35.044 38.137 229.921 1.00 41.80 356 TRP A CA 1
ATOM 3963 C C . TRP A 1 355 ? 34.251 36.948 230.506 1.00 47.61 356 TRP A C 1
ATOM 3964 O O . TRP A 1 355 ? 34.668 35.796 230.357 1.00 52.92 356 TRP A O 1
ATOM 3966 N N . LEU A 1 356 ? 33.104 37.212 231.143 1.00 43.23 357 LEU A N 1
ATOM 3967 C CA . LEU A 1 356 ? 32.281 36.128 231.707 1.00 41.77 357 LEU A CA 1
ATOM 3968 C C . LEU A 1 356 ? 30.902 35.991 231.053 1.00 47.56 357 LEU A C 1
ATOM 3969 O O . LEU A 1 356 ? 29.894 36.423 231.619 1.00 50.27 357 LEU A O 1
ATOM 3974 N N . CYS A 1 357 ? 30.862 35.360 229.883 1.00 48.19 358 CYS A N 1
ATOM 3975 C CA . CYS A 1 357 ? 29.642 35.272 229.085 1.00 42.82 358 CYS A CA 1
ATOM 3976 C C . CYS A 1 357 ? 28.505 34.585 229.818 1.00 47.81 358 CYS A C 1
ATOM 3977 O O . CYS A 1 357 ? 28.738 33.740 230.679 1.00 49.44 358 CYS A O 1
ATOM 3980 N N . GLU A 1 358 ? 27.279 34.954 229.442 1.00 51.14 359 GLU A N 1
ATOM 3981 C CA . GLU A 1 358 ? 26.052 34.417 230.030 1.00 42.80 359 GLU A CA 1
ATOM 3982 C C . GLU A 1 358 ? 24.838 35.230 229.595 1.00 43.35 359 GLU A C 1
ATOM 3983 O O . GLU A 1 358 ? 23.903 35.387 230.372 1.00 49.49 359 GLU A O 1
ATOM 3989 N N . TRP A 1 359 ? 24.858 35.746 228.367 1.00 41.63 360 TRP A N 1
ATOM 3990 C CA . TRP A 1 359 ? 23.761 36.563 227.848 1.00 41.05 360 TRP A CA 1
ATOM 3991 C C . TRP A 1 359 ? 23.347 37.652 228.843 1.00 45.66 360 TRP A C 1
ATOM 3992 O O . TRP A 1 359 ? 23.741 38.810 228.701 1.00 52.74 360 TRP A O 1
ATOM 3994 N N . LYS A 1 360 ? 22.560 37.260 229.846 1.00 41.43 361 LYS A N 1
ATOM 3995 C CA . LYS A 1 360 ? 22.149 38.131 230.954 1.00 37.10 361 LYS A CA 1
ATOM 3996 C C . LYS A 1 360 ? 22.059 39.602 230.562 1.00 39.59 361 LYS A C 1
ATOM 3997 O O . LYS A 1 360 ? 20.946 40.113 230.322 1.00 49.86 361 LYS A O 1
ATOM 3999 N N . PHE A 1 361 ? 23.225 40.258 230.496 1.00 37.65 362 PHE A N 1
ATOM 4000 C CA . PHE A 1 361 ? 23.350 41.654 230.054 1.00 44.01 362 PHE A CA 1
ATOM 4001 C C . PHE A 1 361 ? 23.426 42.651 231.222 1.00 37.01 362 PHE A C 1
ATOM 4002 O O . PHE A 1 361 ? 22.558 43.502 231.372 1.00 43.66 362 PHE A O 1
ATOM 4010 N N . ASN A 1 362 ? 24.457 42.520 232.047 1.00 37.68 363 ASN A N 1
ATOM 4011 C CA . ASN A 1 362 ? 24.930 43.575 232.963 1.00 39.55 363 ASN A CA 1
ATOM 4012 C C . ASN A 1 362 ? 23.931 44.343 233.850 1.00 35.83 363 ASN A C 1
ATOM 4013 O O . ASN A 1 362 ? 22.877 43.849 234.230 1.00 45.63 363 ASN A O 1
ATOM 4015 N N . GLU A 1 363 ? 24.320 45.554 234.218 1.00 35.04 364 GLU A N 1
ATOM 4016 C CA . GLU A 1 363 ? 23.527 46.399 235.107 1.00 37.60 364 GLU A CA 1
ATOM 4017 C C . GLU A 1 363 ? 23.588 47.794 234.541 1.00 44.84 364 GLU A C 1
ATOM 4018 O O . GLU A 1 363 ? 23.900 48.773 235.263 1.00 33.39 364 GLU A O 1
ATOM 4020 N N . GLU A 1 364 ? 23.349 47.833 233.222 1.00 40.56 365 GLU A N 1
ATOM 4021 C CA . GLU A 1 364 ? 23.202 49.048 232.432 1.00 39.36 365 GLU A CA 1
ATOM 4022 C C . GLU A 1 364 ? 21.719 49.197 232.045 1.00 38.40 365 GLU A C 1
ATOM 4023 O O . GLU A 1 364 ? 21.365 49.952 231.133 1.00 39.86 365 GLU A O 1
ATOM 4029 N N . ARG A 1 365 ? 20.848 48.479 232.750 1.00 37.61 366 ARG A N 1
ATOM 4030 C CA . ARG A 1 365 ? 19.417 48.644 232.541 1.00 37.65 366 ARG A CA 1
ATOM 4031 C C . ARG A 1 365 ? 19.086 48.379 231.066 1.00 42.53 366 ARG A C 1
ATOM 4032 O O . ARG A 1 365 ? 19.850 47.681 230.390 1.00 44.01 366 ARG A O 1
ATOM 4034 N N . PHE A 1 366 ? 17.975 48.942 230.576 1.00 36.66 367 PHE A N 1
ATOM 4035 C CA . PHE A 1 366 ? 17.550 48.824 229.172 1.00 33.80 367 PHE A CA 1
ATOM 4036 C C . PHE A 1 366 ? 18.664 48.851 228.129 1.00 39.63 367 PHE A C 1
ATOM 4037 O O . PHE A 1 366 ? 19.761 49.368 228.401 1.00 47.08 367 PHE A O 1
ATOM 4045 N N . PRO A 1 367 ? 18.387 48.295 226.924 1.00 46.49 368 PRO A N 1
ATOM 4046 C CA . PRO A 1 367 ? 19.247 48.489 225.737 1.00 39.84 368 PRO A CA 1
ATOM 4047 C C . PRO A 1 367 ? 19.150 49.925 225.168 1.00 37.95 368 PRO A C 1
ATOM 4048 O O . PRO A 1 367 ? 19.448 50.175 223.986 1.00 47.53 368 PRO A O 1
ATOM 4052 N N . ALA A 1 427 ? 35.563 25.308 231.649 1.00 63.97 428 ALA A N 1
ATOM 4053 C CA . ALA A 1 427 ? 34.266 25.445 232.298 1.00 66.49 428 ALA A CA 1
ATOM 4054 C C . ALA A 1 427 ? 33.268 24.407 231.787 1.00 67.87 428 ALA A C 1
ATOM 4055 O O . ALA A 1 427 ? 32.505 23.828 232.558 1.00 66.48 428 ALA A O 1
ATOM 4062 N N . GLY A 1 428 ? 33.286 24.180 230.479 1.00 69.47 429 GLY A N 1
ATOM 4063 C CA . GLY A 1 428 ? 32.354 23.280 229.832 1.00 65.22 429 GLY A CA 1
ATOM 4064 C C . GLY A 1 428 ? 32.021 23.808 228.453 1.00 61.60 429 GLY A C 1
ATOM 4065 O O . GLY A 1 428 ? 31.754 24.995 228.293 1.00 62.10 429 GLY A O 1
ATOM 4069 N N . THR A 1 429 ? 32.059 22.937 227.451 1.00 64.80 430 THR A N 1
ATOM 4070 C CA . THR A 1 429 ? 31.665 23.311 226.100 1.00 64.09 430 THR A CA 1
ATOM 4071 C C . THR A 1 429 ? 30.203 22.927 225.859 1.00 67.61 430 THR A C 1
ATOM 4072 O O . THR A 1 429 ? 29.680 22.010 226.494 1.00 66.74 430 THR A O 1
ATOM 4082 N N . ILE A 1 430 ? 29.543 23.654 224.962 1.00 68.65 431 ILE A N 1
ATOM 4083 C CA . ILE A 1 430 ? 28.173 23.343 224.581 1.00 65.57 431 ILE A CA 1
ATOM 4084 C C . ILE A 1 430 ? 28.173 22.199 223.579 1.00 69.01 431 ILE A C 1
ATOM 4085 O O . ILE A 1 430 ? 29.012 22.152 222.685 1.00 75.75 431 ILE A O 1
ATOM 4101 N N . ASP A 1 431 ? 27.223 21.282 223.719 1.00 66.87 432 ASP A N 1
ATOM 4102 C CA . ASP A 1 431 ? 27.211 20.089 222.884 1.00 76.86 432 ASP A CA 1
ATOM 4103 C C . ASP A 1 431 ? 26.285 20.239 221.682 1.00 74.74 432 ASP A C 1
ATOM 4104 O O . ASP A 1 431 ? 25.134 19.817 221.710 1.00 75.42 432 ASP A O 1
ATOM 4113 N N . PHE A 1 432 ? 26.811 20.814 220.609 1.00 77.28 433 PHE A N 1
ATOM 4114 C CA . PHE A 1 432 ? 26.031 21.016 219.393 1.00 77.19 433 PHE A CA 1
ATOM 4115 C C . PHE A 1 432 ? 25.732 19.704 218.663 1.00 74.79 433 PHE A C 1
ATOM 4116 O O . PHE A 1 432 ? 25.074 19.707 217.625 1.00 75.92 433 PHE A O 1
ATOM 4133 N N . THR A 1 433 ? 26.217 18.590 219.202 1.00 76.57 434 THR A N 1
ATOM 4134 C CA . THR A 1 433 ? 25.826 17.274 218.705 1.00 81.33 434 THR A CA 1
ATOM 4135 C C . THR A 1 433 ? 24.658 16.749 219.537 1.00 75.21 434 THR A C 1
ATOM 4136 O O . THR A 1 433 ? 24.245 15.602 219.397 1.00 78.02 434 THR A O 1
ATOM 4142 N N . TYR A 1 434 ? 24.130 17.610 220.398 1.00 75.19 435 TYR A N 1
ATOM 4143 C CA . TYR A 1 434 ? 23.029 17.266 221.284 1.00 77.21 435 TYR A CA 1
ATOM 4144 C C . TYR A 1 434 ? 21.795 18.065 220.873 1.00 76.37 435 TYR A C 1
ATOM 4145 O O . TYR A 1 434 ? 21.529 19.119 221.443 1.00 78.27 435 TYR A O 1
ATOM 4156 N N . PRO A 1 435 ? 21.034 17.564 219.884 1.00 72.33 436 PRO A N 1
ATOM 4157 C CA . PRO A 1 435 ? 19.977 18.351 219.239 1.00 74.37 436 PRO A CA 1
ATOM 4158 C C . PRO A 1 435 ? 18.899 18.775 220.226 1.00 75.87 436 PRO A C 1
ATOM 4159 O O . PRO A 1 435 ? 17.743 18.351 220.141 1.00 71.15 436 PRO A O 1
ATOM 4170 N N . LYS A 1 436 ? 19.302 19.650 221.140 1.00 77.58 437 LYS A N 1
ATOM 4171 C CA . LYS A 1 436 ? 18.543 19.970 222.337 1.00 72.16 437 LYS A CA 1
ATOM 4172 C C . LYS A 1 436 ? 19.315 21.034 223.085 1.00 79.62 437 LYS A C 1
ATOM 4173 O O . LYS A 1 436 ? 18.787 22.095 223.426 1.00 79.85 437 LYS A O 1
ATOM 4192 N N . ALA A 1 437 ? 20.579 20.720 223.355 1.00 78.37 438 ALA A N 1
ATOM 4193 C CA . ALA A 1 437 ? 21.539 21.713 223.792 1.00 71.47 438 ALA A CA 1
ATOM 4194 C C . ALA A 1 437 ? 21.678 22.769 222.708 1.00 74.01 438 ALA A C 1
ATOM 4195 O O . ALA A 1 437 ? 21.978 23.928 222.991 1.00 75.59 438 ALA A O 1
ATOM 4202 N N . THR A 1 438 ? 21.464 22.354 221.462 1.00 73.55 439 THR A N 1
ATOM 4203 C CA . THR A 1 438 ? 21.502 23.260 220.327 1.00 67.48 439 THR A CA 1
ATOM 4204 C C . THR A 1 438 ? 20.303 24.174 220.384 1.00 65.38 439 THR A C 1
ATOM 4205 O O . THR A 1 438 ? 20.400 25.353 220.069 1.00 66.99 439 THR A O 1
ATOM 4216 N N . GLU A 1 439 ? 19.169 23.629 220.796 1.00 65.59 440 GLU A N 1
ATOM 4217 C CA . GLU A 1 439 ? 17.985 24.442 220.977 1.00 68.79 440 GLU A CA 1
ATOM 4218 C C . GLU A 1 439 ? 18.126 25.317 222.208 1.00 67.18 440 GLU A C 1
ATOM 4219 O O . GLU A 1 439 ? 17.525 26.380 222.287 1.00 71.16 440 GLU A O 1
ATOM 4231 N N . TRP A 1 440 ? 18.926 24.875 223.167 1.00 63.04 441 TRP A N 1
ATOM 4232 C CA . TRP A 1 440 ? 19.171 25.669 224.357 1.00 63.12 441 TRP A CA 1
ATOM 4233 C C . TRP A 1 440 ? 20.082 26.847 224.046 1.00 66.80 441 TRP A C 1
ATOM 4234 O O . TRP A 1 440 ? 19.812 27.966 224.466 1.00 70.96 441 TRP A O 1
ATOM 4255 N N . TYR A 1 441 ? 21.163 26.598 223.316 1.00 66.97 442 TYR A N 1
ATOM 4256 C CA . TYR A 1 441 ? 22.058 27.671 222.913 1.00 64.54 442 TYR A CA 1
ATOM 4257 C C . TYR A 1 441 ? 21.337 28.582 221.941 1.00 60.74 442 TYR A C 1
ATOM 4258 O O . TYR A 1 441 ? 21.520 29.794 221.971 1.00 58.22 442 TYR A O 1
ATOM 4276 N N . LYS A 1 442 ? 20.514 27.989 221.082 1.00 64.67 443 LYS A N 1
ATOM 4277 C CA . LYS A 1 442 ? 19.609 28.761 220.237 1.00 63.68 443 LYS A CA 1
ATOM 4278 C C . LYS A 1 442 ? 18.662 29.559 221.104 1.00 60.25 443 LYS A C 1
ATOM 4279 O O . LYS A 1 442 ? 18.182 30.611 220.700 1.00 59.38 443 LYS A O 1
ATOM 4298 N N . GLY A 1 443 ? 18.394 29.043 222.298 1.00 60.66 444 GLY A N 1
ATOM 4299 C CA . GLY A 1 443 ? 17.520 29.705 223.244 1.00 65.55 444 GLY A CA 1
ATOM 4300 C C . GLY A 1 443 ? 18.156 30.957 223.805 1.00 70.01 444 GLY A C 1
ATOM 4301 O O . GLY A 1 443 ? 17.505 31.993 223.957 1.00 74.28 444 GLY A O 1
ATOM 4305 N N . LEU A 1 444 ? 19.441 30.859 224.104 1.00 70.13 445 LEU A N 1
ATOM 4306 C CA . LEU A 1 444 ? 20.170 31.969 224.683 1.00 77.84 445 LEU A CA 1
ATOM 4307 C C . LEU A 1 444 ? 20.218 33.126 223.702 1.00 75.35 445 LEU A C 1
ATOM 4308 O O . LEU A 1 444 ? 19.945 34.270 224.059 1.00 78.48 445 LEU A O 1
ATOM 4324 N N . LEU A 1 445 ? 20.546 32.816 222.456 1.00 67.09 446 LEU A N 1
ATOM 4325 C CA . LEU A 1 445 ? 20.643 33.832 221.425 1.00 69.66 446 LEU A CA 1
ATOM 4326 C C . LEU A 1 445 ? 19.286 34.467 221.151 1.00 72.91 446 LEU A C 1
ATOM 4327 O O . LEU A 1 445 ? 19.209 35.605 220.692 1.00 68.86 446 LEU A O 1
ATOM 4343 N N . LYS A 1 446 ? 18.223 33.724 221.444 1.00 70.86 447 LYS A N 1
ATOM 4344 C CA . LYS A 1 446 ? 16.868 34.154 221.125 1.00 70.52 447 LYS A CA 1
ATOM 4345 C C . LYS A 1 446 ? 16.423 35.373 221.927 1.00 72.40 447 LYS A C 1
ATOM 4346 O O . LYS A 1 446 ? 15.681 36.210 221.421 1.00 70.25 447 LYS A O 1
ATOM 4350 N N . GLN A 1 447 ? 16.864 35.458 223.181 1.00 78.77 448 GLN A N 1
ATOM 4351 C CA . GLN A 1 447 ? 16.542 36.597 224.042 1.00 75.11 448 GLN A CA 1
ATOM 4352 C C . GLN A 1 447 ? 17.245 37.844 223.539 1.00 74.18 448 GLN A C 1
ATOM 4353 O O . GLN A 1 447 ? 16.654 38.915 223.439 1.00 76.36 448 GLN A O 1
ATOM 4361 N N . LEU A 1 448 ? 18.525 37.679 223.235 1.00 72.24 449 LEU A N 1
ATOM 4362 C CA . LEU A 1 448 ? 19.374 38.757 222.759 1.00 68.18 449 LEU A CA 1
ATOM 4363 C C . LEU A 1 448 ? 18.863 39.324 221.441 1.00 68.91 449 LEU A C 1
ATOM 4364 O O . LEU A 1 448 ? 18.946 40.526 221.193 1.00 67.01 449 LEU A O 1
ATOM 4380 N N . LEU A 1 449 ? 18.340 38.443 220.595 1.00 72.30 450 LEU A N 1
ATOM 4381 C CA . LEU A 1 449 ? 17.871 38.826 219.269 1.00 66.69 450 LEU A CA 1
ATOM 4382 C C . LEU A 1 449 ? 16.520 39.511 219.333 1.00 67.16 450 LEU A C 1
ATOM 4383 O O . LEU A 1 449 ? 16.225 40.386 218.526 1.00 66.34 450 LEU A O 1
ATOM 4399 N N . ASP A 1 450 ? 15.696 39.108 220.291 1.00 72.28 451 ASP A N 1
ATOM 4400 C CA . ASP A 1 450 ? 14.387 39.723 220.462 1.00 69.22 451 ASP A CA 1
ATOM 4401 C C . ASP A 1 450 ? 14.524 41.179 220.884 1.00 70.92 451 ASP A C 1
ATOM 4402 O O . ASP A 1 450 ? 13.640 41.985 220.613 1.00 74.29 451 ASP A O 1
ATOM 4411 N N . MET A 1 451 ? 15.630 41.513 221.547 1.00 75.66 452 MET A N 1
ATOM 4412 C CA . MET A 1 451 ? 15.830 42.866 222.070 1.00 70.14 452 MET A CA 1
ATOM 4413 C C . MET A 1 451 ? 16.056 43.889 220.960 1.00 70.89 452 MET A C 1
ATOM 4414 O O . MET A 1 451 ? 15.486 44.978 220.999 1.00 81.37 452 MET A O 1
ATOM 4428 N N . GLY A 1 452 ? 16.874 43.548 219.970 1.00 64.98 453 GLY A N 1
ATOM 4429 C CA . GLY A 1 452 ? 17.165 44.473 218.886 1.00 62.69 453 GLY A CA 1
ATOM 4430 C C . GLY A 1 452 ? 18.518 44.236 218.254 1.00 62.36 453 GLY A C 1
ATOM 4431 O O . GLY A 1 452 ? 18.850 44.816 217.218 1.00 55.26 453 GLY A O 1
ATOM 4435 N N . VAL A 1 453 ? 19.311 43.386 218.892 1.00 69.56 454 VAL A N 1
ATOM 4436 C CA . VAL A 1 453 ? 20.612 43.028 218.364 1.00 62.40 454 VAL A CA 1
ATOM 4437 C C . VAL A 1 453 ? 20.375 42.323 217.045 1.00 54.60 454 VAL A C 1
ATOM 4438 O O . VAL A 1 453 ? 19.434 41.546 216.920 1.00 57.85 454 VAL A O 1
ATOM 4451 N N . THR A 1 454 ? 21.232 42.591 216.070 1.00 54.56 455 THR A N 1
ATOM 4452 C CA . THR A 1 454 ? 21.008 42.124 214.711 1.00 52.05 455 THR A CA 1
ATOM 4453 C C . THR A 1 454 ? 22.100 41.156 214.225 1.00 44.50 455 THR A C 1
ATOM 4454 O O . THR A 1 454 ? 21.955 40.531 213.179 1.00 40.66 455 THR A O 1
ATOM 4465 N N . CYS A 1 455 ? 23.175 41.021 215.000 1.00 49.11 456 CYS A N 1
ATOM 4466 C CA . CYS A 1 455 ? 24.250 40.068 214.693 1.00 44.03 456 CYS A CA 1
ATOM 4467 C C . CYS A 1 455 ? 24.920 39.563 215.967 1.00 38.04 456 CYS A C 1
ATOM 4468 O O . CYS A 1 455 ? 24.870 40.220 216.999 1.00 39.30 456 CYS A O 1
ATOM 4476 N N . ILE A 1 456 ? 25.522 38.381 215.887 1.00 43.98 457 ILE A N 1
ATOM 4477 C CA . ILE A 1 456 ? 26.182 37.748 217.035 1.00 42.73 457 ILE A CA 1
ATOM 4478 C C . ILE A 1 456 ? 27.617 37.378 216.699 1.00 32.65 457 ILE A C 1
ATOM 4479 O O . ILE A 1 456 ? 27.895 36.792 215.649 1.00 29.15 457 ILE A O 1
ATOM 4495 N N . LYS A 1 457 ? 28.524 37.694 217.613 1.00 41.86 458 LYS A N 1
ATOM 4496 C CA . LYS A 1 457 ? 29.930 37.400 217.415 1.00 36.31 458 LYS A CA 1
ATOM 4497 C C . LYS A 1 457 ? 30.231 36.021 217.966 1.00 28.67 458 LYS A C 1
ATOM 4498 O O . LYS A 1 457 ? 30.259 35.811 219.168 1.00 32.50 458 LYS A O 1
ATOM 4517 N N . THR A 1 458 ? 30.420 35.076 217.058 1.00 31.88 459 THR A N 1
ATOM 4518 C CA . THR A 1 458 ? 30.588 33.680 217.408 1.00 33.62 459 THR A CA 1
ATOM 4519 C C . THR A 1 458 ? 32.090 33.423 217.505 1.00 37.69 459 THR A C 1
ATOM 4520 O O . THR A 1 458 ? 32.718 32.763 216.671 1.00 30.61 459 THR A O 1
ATOM 4531 N N . ASP A 1 459 ? 32.645 33.992 218.563 1.00 40.33 460 ASP A N 1
ATOM 4532 C CA . ASP A 1 459 ? 34.057 33.921 218.849 1.00 45.51 460 ASP A CA 1
ATOM 4533 C C . ASP A 1 459 ? 34.417 32.500 219.225 1.00 44.42 460 ASP A C 1
ATOM 4534 O O . ASP A 1 459 ? 33.553 31.715 219.615 1.00 49.23 460 ASP A O 1
ATOM 4543 N N . PHE A 1 460 ? 35.689 32.166 219.092 1.00 38.71 461 PHE A N 1
ATOM 4544 C CA . PHE A 1 460 ? 36.168 30.858 219.506 1.00 45.32 461 PHE A CA 1
ATOM 4545 C C . PHE A 1 460 ? 35.484 29.726 218.723 1.00 40.67 461 PHE A C 1
ATOM 4546 O O . PHE A 1 460 ? 34.821 29.966 217.717 1.00 34.47 461 PHE A O 1
ATOM 4563 N N . GLY A 1 461 ? 35.687 28.494 219.177 1.00 44.67 462 GLY A N 1
ATOM 4564 C CA . GLY A 1 461 ? 35.208 27.316 218.484 1.00 40.18 462 GLY A CA 1
ATOM 4565 C C . GLY A 1 461 ? 36.312 26.595 217.726 1.00 39.74 462 GLY A C 1
ATOM 4566 O O . GLY A 1 461 ? 36.038 25.703 216.920 1.00 41.60 462 GLY A O 1
ATOM 4570 N N . GLU A 1 462 ? 37.558 26.995 217.961 1.00 42.31 463 GLU A N 1
ATOM 4571 C CA . GLU A 1 462 ? 38.708 26.289 217.406 1.00 41.55 463 GLU A CA 1
ATOM 4572 C C . GLU A 1 462 ? 39.035 25.098 218.290 1.00 45.08 463 GLU A C 1
ATOM 4573 O O . GLU A 1 462 ? 39.551 24.078 217.825 1.00 40.93 463 GLU A O 1
ATOM 4585 N N . ASN A 1 463 ? 38.744 25.249 219.577 1.00 45.33 464 ASN A N 1
ATOM 4586 C CA . ASN A 1 463 ? 38.998 24.204 220.549 1.00 48.91 464 ASN A CA 1
ATOM 4587 C C . ASN A 1 463 ? 37.741 23.808 221.294 1.00 50.01 464 ASN A C 1
ATOM 4588 O O . ASN A 1 463 ? 36.808 24.589 221.422 1.00 52.32 464 ASN A O 1
ATOM 4599 N N . ILE A 1 464 ? 37.727 22.571 221.764 1.00 55.97 465 ILE A N 1
ATOM 4600 C CA . ILE A 1 464 ? 36.629 22.043 222.550 1.00 60.95 465 ILE A CA 1
ATOM 4601 C C . ILE A 1 464 ? 37.241 21.273 223.697 1.00 65.07 465 ILE A C 1
ATOM 4602 O O . ILE A 1 464 ? 38.431 20.964 223.677 1.00 63.20 465 ILE A O 1
ATOM 4609 N N . HIS A 1 465 ? 36.438 20.958 224.699 1.00 66.67 466 HIS A N 1
ATOM 4610 C CA . HIS A 1 465 ? 36.934 20.140 225.781 1.00 67.42 466 HIS A CA 1
ATOM 4611 C C . HIS A 1 465 ? 37.129 18.737 225.238 1.00 67.84 466 HIS A C 1
ATOM 4612 O O . HIS A 1 465 ? 36.188 17.957 225.140 1.00 74.16 466 HIS A O 1
ATOM 4626 N N . MET A 1 466 ? 38.365 18.438 224.858 1.00 65.53 467 MET A N 1
ATOM 4627 C CA . MET A 1 466 ? 38.691 17.165 224.249 1.00 63.01 467 MET A CA 1
ATOM 4628 C C . MET A 1 466 ? 38.566 16.010 225.231 1.00 63.45 467 MET A C 1
ATOM 4629 O O . MET A 1 466 ? 38.556 14.854 224.827 1.00 63.98 467 MET A O 1
ATOM 4643 N N . ASP A 1 467 ? 38.476 16.325 226.517 1.00 67.41 468 ASP A N 1
ATOM 4644 C CA . ASP A 1 467 ? 38.354 15.298 227.548 1.00 76.78 468 ASP A CA 1
ATOM 4645 C C . ASP A 1 467 ? 36.925 15.249 228.071 1.00 75.97 468 ASP A C 1
ATOM 4646 O O . ASP A 1 467 ? 36.686 15.271 229.277 1.00 80.47 468 ASP A O 1
ATOM 4655 N N . ALA A 1 468 ? 35.976 15.176 227.148 1.00 70.95 469 ALA A N 1
ATOM 4656 C CA . ALA A 1 468 ? 34.569 15.114 227.501 1.00 73.69 469 ALA A CA 1
ATOM 4657 C C . ALA A 1 468 ? 33.857 14.126 226.597 1.00 75.49 469 ALA A C 1
ATOM 4658 O O . ALA A 1 468 ? 34.431 13.640 225.624 1.00 76.51 469 ALA A O 1
ATOM 4661 N N . VAL A 1 469 ? 32.606 13.825 226.926 1.00 77.88 470 VAL A N 1
ATOM 4662 C CA . VAL A 1 469 ? 31.790 12.935 226.108 1.00 79.97 470 VAL A CA 1
ATOM 4663 C C . VAL A 1 469 ? 30.577 13.673 225.566 1.00 74.15 470 VAL A C 1
ATOM 4664 O O . VAL A 1 469 ? 29.738 14.152 226.322 1.00 71.89 470 VAL A O 1
ATOM 4669 N N . TYR A 1 470 ? 30.501 13.757 224.244 1.00 80.75 471 TYR A N 1
ATOM 4670 C CA . TYR A 1 470 ? 29.400 14.426 223.564 1.00 82.14 471 TYR A CA 1
ATOM 4671 C C . TYR A 1 470 ? 28.401 13.394 223.046 1.00 81.91 471 TYR A C 1
ATOM 4672 O O . TYR A 1 470 ? 28.767 12.241 222.798 1.00 80.47 471 TYR A O 1
ATOM 4683 N N . LYS A 1 471 ? 27.149 13.815 222.868 1.00 79.38 472 LYS A N 1
ATOM 4684 C CA . LYS A 1 471 ? 26.073 12.906 222.480 1.00 74.58 472 LYS A CA 1
ATOM 4685 C C . LYS A 1 471 ? 26.163 12.476 221.023 1.00 80.73 472 LYS A C 1
ATOM 4686 O O . LYS A 1 471 ? 25.208 11.917 220.487 1.00 86.73 472 LYS A O 1
ATOM 4694 N N . GLY A 1 472 ? 27.294 12.747 220.378 1.00 82.50 473 GLY A N 1
ATOM 4695 C CA . GLY A 1 472 ? 27.529 12.281 219.016 1.00 80.99 473 GLY A CA 1
ATOM 4696 C C . GLY A 1 472 ? 28.992 11.888 218.850 1.00 77.73 473 GLY A C 1
ATOM 4697 O O . GLY A 1 472 ? 29.532 11.144 219.671 1.00 80.96 473 GLY A O 1
ATOM 4700 N N . MET A 1 473 ? 29.637 12.384 217.799 1.00 74.92 474 MET A N 1
ATOM 4701 C CA . MET A 1 473 ? 30.988 11.943 217.464 1.00 73.82 474 MET A CA 1
ATOM 4702 C C . MET A 1 473 ? 31.978 12.057 218.624 1.00 72.41 474 MET A C 1
ATOM 4703 O O . MET A 1 473 ? 31.792 12.851 219.549 1.00 71.31 474 MET A O 1
ATOM 4709 N N . LYS A 1 474 ? 33.024 11.239 218.563 1.00 71.97 475 LYS A N 1
ATOM 4710 C CA . LYS A 1 474 ? 34.110 11.288 219.525 1.00 69.06 475 LYS A CA 1
ATOM 4711 C C . LYS A 1 474 ? 34.827 12.626 219.400 1.00 64.99 475 LYS A C 1
ATOM 4712 O O . LYS A 1 474 ? 34.849 13.210 218.323 1.00 67.27 475 LYS A O 1
ATOM 4720 N N . PRO A 1 475 ? 35.394 13.113 220.500 1.00 60.08 476 PRO A N 1
ATOM 4721 C CA . PRO A 1 475 ? 36.029 14.428 220.536 1.00 62.27 476 PRO A CA 1
ATOM 4722 C C . PRO A 1 475 ? 37.027 14.645 219.390 1.00 66.54 476 PRO A C 1
ATOM 4723 O O . PRO A 1 475 ? 37.080 15.721 218.788 1.00 63.95 476 PRO A O 1
ATOM 4727 N N . GLU A 1 476 ? 37.796 13.608 219.077 1.00 69.75 477 GLU A N 1
ATOM 4728 C CA . GLU A 1 476 ? 38.797 13.669 218.012 1.00 66.13 477 GLU A CA 1
ATOM 4729 C C . GLU A 1 476 ? 38.244 13.978 216.616 1.00 65.22 477 GLU A C 1
ATOM 4730 O O . GLU A 1 476 ? 39.017 14.213 215.681 1.00 65.76 477 GLU A O 1
ATOM 4737 N N . LEU A 1 477 ? 36.919 13.961 216.476 1.00 60.65 478 LEU A N 1
ATOM 4738 C CA . LEU A 1 477 ? 36.256 14.209 215.196 1.00 58.83 478 LEU A CA 1
ATOM 4739 C C . LEU A 1 477 ? 35.380 15.453 215.242 1.00 63.17 478 LEU A C 1
ATOM 4740 O O . LEU A 1 477 ? 35.283 16.188 214.260 1.00 59.69 478 LEU A O 1
ATOM 4747 N N . LEU A 1 478 ? 34.733 15.687 216.377 1.00 59.16 479 LEU A N 1
ATOM 4748 C CA . LEU A 1 478 ? 33.836 16.824 216.493 1.00 55.19 479 LEU A CA 1
ATOM 4749 C C . LEU A 1 478 ? 34.581 18.149 216.482 1.00 53.40 479 LEU A C 1
ATOM 4750 O O . LEU A 1 478 ? 34.012 19.168 216.115 1.00 54.01 479 LEU A O 1
ATOM 4757 N N . ASN A 1 479 ? 35.850 18.136 216.878 1.00 59.77 480 ASN A N 1
ATOM 4758 C CA . ASN A 1 479 ? 36.579 19.378 217.136 1.00 54.52 480 ASN A CA 1
ATOM 4759 C C . ASN A 1 479 ? 36.585 20.311 215.934 1.00 43.60 480 ASN A C 1
ATOM 4760 O O . ASN A 1 479 ? 36.243 21.477 216.062 1.00 49.91 480 ASN A O 1
ATOM 4764 N N . ASN A 1 480 ? 36.966 19.808 214.767 1.00 40.84 481 ASN A N 1
ATOM 4765 C CA . ASN A 1 480 ? 37.096 20.677 213.607 1.00 39.91 481 ASN A CA 1
ATOM 4766 C C . ASN A 1 480 ? 35.742 21.007 213.009 1.00 41.67 481 ASN A C 1
ATOM 4767 O O . ASN A 1 480 ? 35.510 22.124 212.546 1.00 44.14 481 ASN A O 1
ATOM 4777 N N . LEU A 1 481 ? 34.848 20.030 213.031 1.00 39.43 482 LEU A N 1
ATOM 4778 C CA . LEU A 1 481 ? 33.498 20.213 212.538 1.00 41.89 482 LEU A CA 1
ATOM 4779 C C . LEU A 1 481 ? 32.728 21.238 213.360 1.00 43.13 482 LEU A C 1
ATOM 4780 O O . LEU A 1 481 ? 31.717 21.779 212.912 1.00 41.37 482 LEU A O 1
ATOM 4796 N N . TYR A 1 482 ? 33.217 21.505 214.562 1.00 37.00 483 TYR A N 1
ATOM 4797 C CA . TYR A 1 482 ? 32.502 22.331 215.515 1.00 45.41 483 TYR A CA 1
ATOM 4798 C C . TYR A 1 482 ? 32.180 23.738 215.000 1.00 41.47 483 TYR A C 1
ATOM 4799 O O . TYR A 1 482 ? 31.105 24.258 215.272 1.00 34.90 483 TYR A O 1
ATOM 4817 N N . ALA A 1 483 ? 33.100 24.353 214.263 1.00 40.36 484 ALA A N 1
ATOM 4818 C CA . ALA A 1 483 ? 32.882 25.724 213.795 1.00 46.22 484 ALA A CA 1
ATOM 4819 C C . ALA A 1 483 ? 31.688 25.773 212.859 1.00 42.60 484 ALA A C 1
ATOM 4820 O O . ALA A 1 483 ? 31.017 26.797 212.749 1.00 33.19 484 ALA A O 1
ATOM 4827 N N . LEU A 1 484 ? 31.434 24.652 212.191 1.00 43.65 485 LEU A N 1
ATOM 4828 C CA . LEU A 1 484 ? 30.288 24.541 211.305 1.00 46.54 485 LEU A CA 1
ATOM 4829 C C . LEU A 1 484 ? 28.992 24.497 212.108 1.00 43.25 485 LEU A C 1
ATOM 4830 O O . LEU A 1 484 ? 28.079 25.292 211.874 1.00 41.42 485 LEU A O 1
ATOM 4846 N N . LEU A 1 485 ? 28.928 23.569 213.056 1.00 39.27 486 LEU A N 1
ATOM 4847 C CA . LEU A 1 485 ? 27.747 23.393 213.879 1.00 43.57 486 LEU A CA 1
ATOM 4848 C C . LEU A 1 485 ? 27.500 24.647 214.692 1.00 39.40 486 LEU A C 1
ATOM 4849 O O . LEU A 1 485 ? 26.384 25.143 214.775 1.00 40.49 486 LEU A O 1
ATOM 4865 N N . TYR A 1 486 ? 28.571 25.140 215.296 1.00 42.65 487 TYR A N 1
ATOM 4866 C CA . TYR A 1 486 ? 28.549 26.331 216.132 1.00 44.95 487 TYR A CA 1
ATOM 4867 C C . TYR A 1 486 ? 27.965 27.522 215.386 1.00 42.54 487 TYR A C 1
ATOM 4868 O O . TYR A 1 486 ? 27.015 28.154 215.842 1.00 38.41 487 TYR A O 1
ATOM 4886 N N . GLN A 1 487 ? 28.527 27.811 214.222 1.00 39.13 488 GLN A N 1
ATOM 4887 C CA . GLN A 1 487 ? 28.096 28.966 213.461 1.00 43.46 488 GLN A CA 1
ATOM 4888 C C . GLN A 1 487 ? 26.789 28.729 212.722 1.00 45.25 488 GLN A C 1
ATOM 4889 O O . GLN A 1 487 ? 26.099 29.683 212.381 1.00 48.41 488 GLN A O 1
ATOM 4903 N N . LYS A 1 488 ? 26.441 27.470 212.483 1.00 43.64 489 LYS A N 1
ATOM 4904 C CA . LYS A 1 488 ? 25.159 27.149 211.868 1.00 44.95 489 LYS A CA 1
ATOM 4905 C C . LYS A 1 488 ? 24.009 27.516 212.801 1.00 45.70 489 LYS A C 1
ATOM 4906 O O . LYS A 1 488 ? 23.021 28.104 212.376 1.00 42.57 489 LYS A O 1
ATOM 4925 N N . ALA A 1 489 ? 24.161 27.188 214.079 1.00 45.06 490 ALA A N 1
ATOM 4926 C CA . ALA A 1 489 ? 23.110 27.418 215.060 1.00 46.20 490 ALA A CA 1
ATOM 4927 C C . ALA A 1 489 ? 22.792 28.899 215.226 1.00 43.91 490 ALA A C 1
ATOM 4928 O O . ALA A 1 489 ? 21.631 29.291 215.190 1.00 44.02 490 ALA A O 1
ATOM 4935 N N . ALA A 1 490 ? 23.824 29.717 215.402 1.00 42.30 491 ALA A N 1
ATOM 4936 C CA . ALA A 1 490 ? 23.633 31.144 215.627 1.00 46.00 491 ALA A CA 1
ATOM 4937 C C . ALA A 1 490 ? 23.203 31.859 214.352 1.00 43.86 491 ALA A C 1
ATOM 4938 O O . ALA A 1 490 ? 22.623 32.940 214.395 1.00 43.28 491 ALA A O 1
ATOM 4945 N N . TYR A 1 491 ? 23.504 31.255 213.215 1.00 43.51 492 TYR A N 1
ATOM 4946 C CA . TYR A 1 491 ? 23.075 31.785 211.933 1.00 43.77 492 TYR A CA 1
ATOM 4947 C C . TYR A 1 491 ? 21.599 31.519 211.727 1.00 44.52 492 TYR A C 1
ATOM 4948 O O . TYR A 1 491 ? 20.817 32.419 211.406 1.00 44.66 492 TYR A O 1
ATOM 4966 N N . GLU A 1 492 ? 21.244 30.255 211.893 1.00 44.74 493 GLU A N 1
ATOM 4967 C CA . GLU A 1 492 ? 19.877 29.796 211.775 1.00 41.03 493 GLU A CA 1
ATOM 4968 C C . GLU A 1 492 ? 18.942 30.603 212.641 1.00 42.76 493 GLU A C 1
ATOM 4969 O O . GLU A 1 492 ? 17.938 31.124 212.165 1.00 42.68 493 GLU A O 1
ATOM 4981 N N . ILE A 1 493 ? 19.270 30.672 213.926 1.00 44.04 494 ILE A N 1
ATOM 4982 C CA . ILE A 1 493 ? 18.420 31.336 214.900 1.00 52.18 494 ILE A CA 1
ATOM 4983 C C . ILE A 1 493 ? 18.331 32.813 214.548 1.00 47.16 494 ILE A C 1
ATOM 4984 O O . ILE A 1 493 ? 17.251 33.397 214.578 1.00 48.36 494 ILE A O 1
ATOM 5000 N N . THR A 1 494 ? 19.462 33.401 214.170 1.00 44.78 495 THR A N 1
ATOM 5001 C CA . THR A 1 494 ? 19.506 34.817 213.813 1.00 51.41 495 THR A CA 1
ATOM 5002 C C . THR A 1 494 ? 18.534 35.118 212.672 1.00 46.03 495 THR A C 1
ATOM 5003 O O . THR A 1 494 ? 17.814 36.107 212.717 1.00 44.19 495 THR A O 1
ATOM 5014 N N . LYS A 1 495 ? 18.503 34.253 211.665 1.00 48.05 496 LYS A N 1
ATOM 5015 C CA . LYS A 1 495 ? 17.617 34.441 210.520 1.00 47.22 496 LYS A CA 1
ATOM 5016 C C . LYS A 1 495 ? 16.147 34.275 210.918 1.00 48.83 496 LYS A C 1
ATOM 5017 O O . LYS A 1 495 ? 15.268 34.950 210.387 1.00 48.16 496 LYS A O 1
ATOM 5036 N N . GLU A 1 496 ? 15.885 33.377 211.858 1.00 50.18 497 GLU A N 1
ATOM 5037 C CA . GLU A 1 496 ? 14.524 33.112 212.296 1.00 50.06 497 GLU A CA 1
ATOM 5038 C C . GLU A 1 496 ? 13.898 34.345 212.925 1.00 54.66 497 GLU A C 1
ATOM 5039 O O . GLU A 1 496 ? 12.703 34.586 212.764 1.00 61.92 497 GLU A O 1
ATOM 5047 N N . VAL A 1 497 ? 14.708 35.120 213.643 1.00 53.60 498 VAL A N 1
ATOM 5048 C CA . VAL A 1 497 ? 14.233 36.325 214.316 1.00 50.13 498 VAL A CA 1
ATOM 5049 C C . VAL A 1 497 ? 14.476 37.569 213.461 1.00 47.52 498 VAL A C 1
ATOM 5050 O O . VAL A 1 497 ? 13.564 38.351 213.202 1.00 50.98 498 VAL A O 1
ATOM 5063 N N . THR A 1 498 ? 15.719 37.749 213.039 1.00 43.92 499 THR A N 1
ATOM 5064 C CA . THR A 1 498 ? 16.107 38.892 212.223 1.00 45.81 499 THR A CA 1
ATOM 5065 C C . THR A 1 498 ? 15.431 38.875 210.859 1.00 43.03 499 THR A C 1
ATOM 5066 O O . THR A 1 498 ? 14.911 39.883 210.403 1.00 39.16 499 THR A O 1
ATOM 5077 N N . GLY A 1 499 ? 15.454 37.715 210.215 1.00 45.45 500 GLY A N 1
ATOM 5078 C CA . GLY A 1 499 ? 15.075 37.604 208.822 1.00 46.13 500 GLY A CA 1
ATOM 5079 C C . GLY A 1 499 ? 16.310 37.700 207.949 1.00 44.25 500 GLY A C 1
ATOM 5080 O O . GLY A 1 499 ? 16.225 37.759 206.728 1.00 43.92 500 GLY A O 1
ATOM 5084 N N . ASP A 1 500 ? 17.466 37.713 208.603 1.00 49.09 501 ASP A N 1
ATOM 5085 C CA . ASP A 1 500 ? 18.753 37.861 207.944 1.00 44.75 501 ASP A CA 1
ATOM 5086 C C . ASP A 1 500 ? 19.740 36.827 208.451 1.00 42.99 501 ASP A C 1
ATOM 5087 O O . ASP A 1 500 ? 19.909 36.672 209.656 1.00 47.17 501 ASP A O 1
ATOM 5096 N N . GLY A 1 501 ? 20.395 36.125 207.537 1.00 42.46 502 GLY A N 1
ATOM 5097 C CA . GLY A 1 501 ? 21.459 35.211 207.910 1.00 46.25 502 GLY A CA 1
ATOM 5098 C C . GLY A 1 501 ? 22.786 35.933 208.065 1.00 42.58 502 GLY A C 1
ATOM 5099 O O . GLY A 1 501 ? 23.475 36.189 207.082 1.00 43.06 502 GLY A O 1
ATOM 5103 N N . ILE A 1 502 ? 23.142 36.274 209.300 1.00 40.69 503 ILE A N 1
ATOM 5104 C CA . ILE A 1 502 ? 24.397 36.974 209.569 1.00 41.54 503 ILE A CA 1
ATOM 5105 C C . ILE A 1 502 ? 25.038 36.519 210.875 1.00 34.72 503 ILE A C 1
ATOM 5106 O O . ILE A 1 502 ? 24.375 36.367 211.897 1.00 34.97 503 ILE A O 1
ATOM 5122 N N . VAL A 1 503 ? 26.343 36.300 210.818 1.00 38.75 504 VAL A N 1
ATOM 5123 C CA . VAL A 1 503 ? 27.105 35.824 211.967 1.00 41.32 504 VAL A CA 1
ATOM 5124 C C . VAL A 1 503 ? 28.495 36.421 211.857 1.00 37.33 504 VAL A C 1
ATOM 5125 O O . VAL A 1 503 ? 29.024 36.568 210.753 1.00 35.81 504 VAL A O 1
ATOM 5138 N N . TRP A 1 504 ? 29.073 36.776 213.003 1.00 39.64 505 TRP A N 1
ATOM 5139 C CA . TRP A 1 504 ? 30.442 37.255 213.043 1.00 37.43 505 TRP A CA 1
ATOM 5140 C C . TRP A 1 504 ? 31.292 36.169 213.675 1.00 33.84 505 TRP A C 1
ATOM 5141 O O . TRP A 1 504 ? 31.250 35.966 214.878 1.00 37.42 505 TRP A O 1
ATOM 5162 N N . ALA A 1 505 ? 32.060 35.466 212.851 1.00 39.57 506 ALA A N 1
ATOM 5163 C CA . ALA A 1 505 ? 32.695 34.219 213.276 1.00 42.55 506 ALA A CA 1
ATOM 5164 C C . ALA A 1 505 ? 34.215 34.219 213.117 1.00 45.07 506 ALA A C 1
ATOM 5165 O O . ALA A 1 505 ? 34.736 34.771 212.151 1.00 46.42 506 ALA A O 1
ATOM 5172 N N . ARG A 1 506 ? 34.919 33.571 214.051 1.00 46.50 507 ARG A N 1
ATOM 5173 C CA . ARG A 1 506 ? 36.385 33.562 214.044 1.00 48.57 507 ARG A CA 1
ATOM 5174 C C . ARG A 1 506 ? 37.001 32.214 213.689 1.00 50.84 507 ARG A C 1
ATOM 5175 O O . ARG A 1 506 ? 38.187 32.141 213.344 1.00 46.39 507 ARG A O 1
ATOM 5185 N N . ALA A 1 507 ? 36.218 31.149 213.806 1.00 47.55 508 ALA A N 1
ATOM 5186 C CA . ALA A 1 507 ? 36.701 29.819 213.462 1.00 46.19 508 ALA A CA 1
ATOM 5187 C C . ALA A 1 507 ? 36.013 29.377 212.183 1.00 39.71 508 ALA A C 1
ATOM 5188 O O . ALA A 1 507 ? 34.972 29.914 211.825 1.00 42.68 508 ALA A O 1
ATOM 5195 N N . ALA A 1 508 ? 36.605 28.421 211.476 1.00 38.16 509 ALA A N 1
ATOM 5196 C CA . ALA A 1 508 ? 35.965 27.862 210.296 1.00 32.27 509 ALA A CA 1
ATOM 5197 C C . ALA A 1 508 ? 36.502 26.494 209.942 1.00 31.64 509 ALA A C 1
ATOM 5198 O O . ALA A 1 508 ? 37.624 26.120 210.295 1.00 31.59 509 ALA A O 1
ATOM 5205 N N . TRP A 1 509 ? 35.658 25.756 209.237 1.00 37.51 510 TRP A N 1
ATOM 5206 C CA . TRP A 1 509 ? 35.997 24.468 208.668 1.00 33.55 510 TRP A CA 1
ATOM 5207 C C . TRP A 1 509 ? 35.223 24.388 207.367 1.00 29.49 510 TRP A C 1
ATOM 5208 O O . TRP A 1 509 ? 34.469 25.310 207.037 1.00 23.92 510 TRP A O 1
ATOM 5229 N N . ALA A 1 510 ? 35.427 23.320 206.604 1.00 36.95 511 ALA A N 1
ATOM 5230 C CA . ALA A 1 510 ? 34.686 23.142 205.358 1.00 33.61 511 ALA A CA 1
ATOM 5231 C C . ALA A 1 510 ? 33.199 23.141 205.653 1.00 32.03 511 ALA A C 1
ATOM 5232 O O . ALA A 1 510 ? 32.736 22.386 206.513 1.00 21.20 511 ALA A O 1
ATOM 5239 N N . GLY A 1 511 ? 32.472 24.008 204.946 1.00 31.07 512 GLY A N 1
ATOM 5240 C CA . GLY A 1 511 ? 31.040 24.160 205.125 1.00 33.08 512 GLY A CA 1
ATOM 5241 C C . GLY A 1 511 ? 30.630 25.477 205.764 1.00 31.00 512 GLY A C 1
ATOM 5242 O O . GLY A 1 511 ? 29.463 25.856 205.711 1.00 30.56 512 GLY A O 1
ATOM 5246 N N . CYS A 1 512 ? 31.590 26.177 206.364 1.00 37.49 513 CYS A N 1
ATOM 5247 C CA . CYS A 1 512 ? 31.322 27.435 207.069 1.00 34.45 513 CYS A CA 1
ATOM 5248 C C . CYS A 1 512 ? 31.104 28.629 206.140 1.00 33.56 513 CYS A C 1
ATOM 5249 O O . CYS A 1 512 ? 30.775 29.719 206.602 1.00 29.52 513 CYS A O 1
ATOM 5257 N N . GLN A 1 513 ? 31.307 28.446 204.842 1.00 29.98 514 GLN A N 1
ATOM 5258 C CA . GLN A 1 513 ? 31.141 29.560 203.912 1.00 36.44 514 GLN A CA 1
ATOM 5259 C C . GLN A 1 513 ? 29.660 29.852 203.644 1.00 38.36 514 GLN A C 1
ATOM 5260 O O . GLN A 1 513 ? 29.305 30.877 203.064 1.00 39.06 514 GLN A O 1
ATOM 5274 N N . ARG A 1 514 ? 28.793 28.947 204.069 1.00 38.25 515 ARG A N 1
ATOM 5275 C CA . ARG A 1 514 ? 27.364 29.161 203.916 1.00 41.66 515 ARG A CA 1
ATOM 5276 C C . ARG A 1 514 ? 26.924 30.351 204.730 1.00 40.19 515 ARG A C 1
ATOM 5277 O O . ARG A 1 514 ? 25.957 31.024 204.378 1.00 38.41 515 ARG A O 1
ATOM 5298 N N . TYR A 1 515 ? 27.655 30.609 205.813 1.00 37.79 516 TYR A N 1
ATOM 5299 C CA . TYR A 1 515 ? 27.223 31.555 206.832 1.00 41.08 516 TYR A CA 1
ATOM 5300 C C . TYR A 1 515 ? 28.133 32.780 206.959 1.00 40.04 516 TYR A C 1
ATOM 5301 O O . TYR A 1 515 ? 29.051 32.784 207.774 1.00 40.07 516 TYR A O 1
ATOM 5319 N N . PRO A 1 516 ? 27.864 33.834 206.170 1.00 38.84 517 PRO A N 1
ATOM 5320 C CA . PRO A 1 516 ? 28.681 35.053 206.223 1.00 41.62 517 PRO A CA 1
ATOM 5321 C C . PRO A 1 516 ? 28.575 35.797 207.564 1.00 40.80 517 PRO A C 1
ATOM 5322 O O . PRO A 1 516 ? 27.484 35.799 208.109 1.00 45.35 517 PRO A O 1
ATOM 5333 N N . LEU A 1 517 ? 29.630 36.411 208.104 1.00 42.74 518 LEU A N 1
ATOM 5334 C CA . LEU A 1 517 ? 30.986 36.439 207.554 1.00 38.30 518 LEU A CA 1
ATOM 5335 C C . LEU A 1 517 ? 32.035 36.065 208.625 1.00 37.96 518 LEU A C 1
ATOM 5336 O O . LEU A 1 517 ? 31.677 35.670 209.735 1.00 32.97 518 LEU A O 1
ATOM 5352 N N . HIS A 1 518 ? 33.319 36.230 208.292 1.00 37.59 519 HIS A N 1
ATOM 5353 C CA .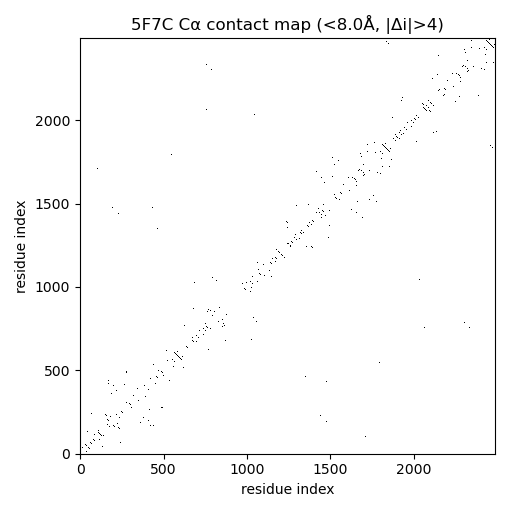 HIS A 1 518 ? 34.424 35.680 209.081 1.00 39.07 519 HIS A CA 1
ATOM 5354 C C . HIS A 1 518 ? 35.628 36.626 209.151 1.00 42.78 519 HIS A C 1
ATOM 5355 O O . HIS A 1 518 ? 36.202 36.967 208.110 1.00 40.94 519 HIS A O 1
ATOM 5369 N N . TRP A 1 519 ? 36.043 37.024 210.357 1.00 41.42 520 TRP A N 1
ATOM 5370 C CA . TRP A 1 519 ? 37.020 38.115 210.470 1.00 41.29 520 TRP A CA 1
ATOM 5371 C C . TRP A 1 519 ? 38.400 37.643 210.857 1.00 39.90 520 TRP A C 1
ATOM 5372 O O . TRP A 1 519 ? 38.567 36.619 211.512 1.00 42.44 520 TRP A O 1
ATOM 5393 N N . GLY A 1 520 ? 39.375 38.452 210.450 1.00 45.85 521 GLY A N 1
ATOM 5394 C CA . GLY A 1 520 ? 40.789 38.109 210.423 1.00 44.46 521 GLY A CA 1
ATOM 5395 C C . GLY A 1 520 ? 41.487 37.764 211.722 1.00 42.54 521 GLY A C 1
ATOM 5396 O O . GLY A 1 520 ? 42.686 37.537 211.725 1.00 42.90 521 GLY A O 1
ATOM 5400 N N . GLY A 1 521 ? 40.752 37.730 212.824 1.00 43.83 522 GLY A N 1
ATOM 5401 C CA . GLY A 1 521 ? 41.324 37.332 214.092 1.00 41.96 522 GLY A CA 1
ATOM 5402 C C . GLY A 1 521 ? 41.935 38.475 214.862 1.00 41.68 522 GLY A C 1
ATOM 5403 O O . GLY A 1 521 ? 41.485 39.626 214.772 1.00 35.72 522 GLY A O 1
ATOM 5407 N N . ASP A 1 522 ? 42.949 38.134 215.651 1.00 39.39 523 ASP A N 1
ATOM 5408 C CA . ASP A 1 522 ? 43.657 39.105 216.466 1.00 31.94 523 ASP A CA 1
ATOM 5409 C C . ASP A 1 522 ? 44.987 39.465 215.847 1.00 36.74 523 ASP A C 1
ATOM 5410 O O . ASP A 1 522 ? 46.025 38.937 216.256 1.00 33.22 523 ASP A O 1
ATOM 5419 N N . SER A 1 523 ? 44.969 40.358 214.864 1.00 32.85 524 SER A N 1
ATOM 5420 C CA . SER A 1 523 ? 46.212 40.755 214.236 1.00 32.14 524 SER A CA 1
ATOM 5421 C C . SER A 1 523 ? 46.908 41.813 215.079 1.00 32.20 524 SER A C 1
ATOM 5422 O O . SER A 1 523 ? 46.289 42.481 215.901 1.00 27.28 524 SER A O 1
ATOM 5430 N N . CYS A 1 524 ? 48.215 41.929 214.879 1.00 32.06 525 CYS A N 1
ATOM 5431 C CA . CYS A 1 524 ? 48.996 42.969 215.518 1.00 31.75 525 CYS A CA 1
ATOM 5432 C C . CYS A 1 524 ? 48.848 44.255 214.725 1.00 28.48 525 CYS A C 1
ATOM 5433 O O . CYS A 1 524 ? 48.946 44.244 213.505 1.00 29.55 525 CYS A O 1
ATOM 5441 N N . SER A 1 525 ? 48.581 45.356 215.414 1.00 30.49 526 SER A N 1
ATOM 5442 C CA . SER A 1 525 ? 48.586 46.663 214.772 1.00 34.40 526 SER A CA 1
ATOM 5443 C C . SER A 1 525 ? 50.002 47.044 214.316 1.00 30.38 526 SER A C 1
ATOM 5444 O O . SER A 1 525 ? 50.654 47.895 214.899 1.00 28.52 526 SER A O 1
ATOM 5452 N N . SER A 1 526 ? 50.457 46.392 213.256 1.00 32.76 527 SER A N 1
ATOM 5453 C CA . SER A 1 526 ? 51.755 46.657 212.667 1.00 34.29 527 SER A CA 1
ATOM 5454 C C . SER A 1 526 ? 51.704 46.271 211.192 1.00 38.10 527 SER A C 1
ATOM 5455 O O . SER A 1 526 ? 50.714 45.687 210.728 1.00 35.79 527 SER A O 1
ATOM 5463 N N . TRP A 1 527 ? 52.758 46.591 210.450 1.00 36.63 528 TRP A N 1
ATOM 5464 C CA . TRP A 1 527 ? 52.769 46.292 209.029 1.00 34.84 528 TRP A CA 1
ATOM 5465 C C . TRP A 1 527 ? 52.788 44.776 208.843 1.00 33.10 528 TRP A C 1
ATOM 5466 O O . TRP A 1 527 ? 52.458 44.265 207.774 1.00 26.62 528 TRP A O 1
ATOM 5487 N N . ASP A 1 528 ? 53.160 44.049 209.889 1.00 33.47 529 ASP A N 1
ATOM 5488 C CA . ASP A 1 528 ? 53.202 42.594 209.788 1.00 33.68 529 ASP A CA 1
ATOM 5489 C C . ASP A 1 528 ? 51.817 42.013 209.959 1.00 27.33 529 ASP A C 1
ATOM 5490 O O . ASP A 1 528 ? 51.478 41.014 209.342 1.00 27.53 529 ASP A O 1
ATOM 5499 N N . GLY A 1 529 ? 51.018 42.629 210.814 1.00 28.04 530 GLY A N 1
ATOM 5500 C CA . GLY A 1 529 ? 49.635 42.226 210.940 1.00 29.00 530 GLY A CA 1
ATOM 5501 C C . GLY A 1 529 ? 48.858 42.620 209.702 1.00 29.93 530 GLY A C 1
ATOM 5502 O O . GLY A 1 529 ? 47.979 41.884 209.269 1.00 28.09 530 GLY A O 1
ATOM 5506 N N . MET A 1 530 ? 49.174 43.771 209.116 1.00 31.19 531 MET A N 1
ATOM 5507 C CA . MET A 1 530 ? 48.455 44.187 207.920 1.00 34.56 531 MET A CA 1
ATOM 5508 C C . MET A 1 530 ? 48.701 43.179 206.798 1.00 28.81 531 MET A C 1
ATOM 5509 O O . MET A 1 530 ? 47.754 42.642 206.225 1.00 26.00 531 MET A O 1
ATOM 5523 N N . ALA A 1 531 ? 49.964 42.868 206.540 1.00 25.89 532 ALA A N 1
ATOM 5524 C CA . ALA A 1 531 ? 50.332 42.020 205.416 1.00 26.78 532 ALA A CA 1
ATOM 5525 C C . ALA A 1 531 ? 49.962 40.580 205.697 1.00 27.42 532 ALA A C 1
ATOM 5526 O O . ALA A 1 531 ? 49.489 39.851 204.813 1.00 24.61 532 ALA A O 1
ATOM 5533 N N . GLY A 1 532 ? 50.184 40.180 206.940 1.00 24.88 533 GLY A N 1
ATOM 5534 C CA . GLY A 1 532 ? 49.846 38.848 207.386 1.00 29.29 533 GLY A CA 1
ATOM 5535 C C . GLY A 1 532 ? 48.352 38.619 207.300 1.00 30.62 533 GLY A C 1
ATOM 5536 O O . GLY A 1 532 ? 47.897 37.550 206.874 1.00 27.74 533 GLY A O 1
ATOM 5540 N N . SER A 1 533 ? 47.588 39.631 207.693 1.00 27.45 534 SER A N 1
ATOM 5541 C CA . SER A 1 533 ? 46.146 39.535 207.627 1.00 25.77 534 SER A CA 1
ATOM 5542 C C . SER A 1 533 ? 45.721 39.385 206.174 1.00 28.45 534 SER A C 1
ATOM 5543 O O . SER A 1 533 ? 44.863 38.558 205.853 1.00 36.07 534 SER A O 1
ATOM 5551 N N . LEU A 1 534 ? 46.338 40.147 205.281 1.00 27.36 535 LEU A N 1
ATOM 5552 C CA . LEU A 1 534 ? 45.904 40.136 203.890 1.00 27.23 535 LEU A CA 1
ATOM 5553 C C . LEU A 1 534 ? 46.139 38.767 203.266 1.00 28.17 535 LEU A C 1
ATOM 5554 O O . LEU A 1 534 ? 45.286 38.263 202.531 1.00 31.96 535 LEU A O 1
ATOM 5570 N N . LYS A 1 535 ? 47.298 38.178 203.549 1.00 25.75 536 LYS A N 1
ATOM 5571 C CA . LYS A 1 535 ? 47.581 36.799 203.148 1.00 29.06 536 LYS A CA 1
ATOM 5572 C C . LYS A 1 535 ? 46.411 35.900 203.507 1.00 27.13 536 LYS A C 1
ATOM 5573 O O . LYS A 1 535 ? 45.966 35.076 202.703 1.00 24.44 536 LYS A O 1
ATOM 5592 N N . GLY A 1 536 ? 45.923 36.082 204.730 1.00 26.83 537 GLY A N 1
ATOM 5593 C CA . GLY A 1 536 ? 44.855 35.272 205.263 1.00 29.76 537 GLY A CA 1
ATOM 5594 C C . GLY A 1 536 ? 43.610 35.373 204.419 1.00 26.63 537 GLY A C 1
ATOM 5595 O O . GLY A 1 536 ? 43.049 34.360 204.020 1.00 26.54 537 GLY A O 1
ATOM 5599 N N . GLY A 1 537 ? 43.177 36.600 204.153 1.00 28.22 538 GLY A N 1
ATOM 5600 C CA . GLY A 1 537 ? 41.955 36.829 203.410 1.00 29.82 538 GLY A CA 1
ATOM 5601 C C . GLY A 1 537 ? 42.039 36.276 202.000 1.00 29.00 538 GLY A C 1
ATOM 5602 O O . GLY A 1 537 ? 41.039 35.840 201.422 1.00 28.07 538 GLY A O 1
ATOM 5606 N N . LEU A 1 538 ? 43.244 36.287 201.449 1.00 24.92 539 LEU A N 1
ATOM 5607 C CA . LEU A 1 538 ? 43.454 35.826 200.088 1.00 26.95 539 LEU A CA 1
ATOM 5608 C C . LEU A 1 538 ? 43.331 34.305 199.975 1.00 25.44 539 LEU A C 1
ATOM 5609 O O . LEU A 1 538 ? 42.695 33.796 199.053 1.00 19.56 539 LEU A O 1
ATOM 5625 N N . HIS A 1 539 ? 43.933 33.580 200.911 1.00 24.08 540 HIS A N 1
ATOM 5626 C CA . HIS A 1 539 ? 43.840 32.126 200.914 1.00 22.25 540 HIS A CA 1
ATOM 5627 C C . HIS A 1 539 ? 42.445 31.725 201.321 1.00 26.33 540 HIS A C 1
ATOM 5628 O O . HIS A 1 539 ? 41.966 30.637 200.992 1.00 23.10 540 HIS A O 1
ATOM 5642 N N . PHE A 1 540 ? 41.781 32.639 202.018 1.00 26.35 541 PHE A N 1
ATOM 5643 C CA . PHE A 1 540 ? 40.427 32.418 202.492 1.00 27.51 541 PHE A CA 1
ATOM 5644 C C . PHE A 1 540 ? 39.430 32.592 201.355 1.00 24.93 541 PHE A C 1
ATOM 5645 O O . PHE A 1 540 ? 38.396 31.939 201.325 1.00 25.59 541 PHE A O 1
ATOM 5662 N N . GLY A 1 541 ? 39.731 33.503 200.435 1.00 23.30 542 GLY A N 1
ATOM 5663 C CA . GLY A 1 541 ? 38.876 33.723 199.289 1.00 25.05 542 GLY A CA 1
ATOM 5664 C C . GLY A 1 541 ? 39.066 32.561 198.348 1.00 27.52 542 GLY A C 1
ATOM 5665 O O . GLY A 1 541 ? 38.182 32.207 197.569 1.00 29.55 542 GLY A O 1
ATOM 5669 N N . LEU A 1 542 ? 40.233 31.941 198.461 1.00 28.23 543 LEU A N 1
ATOM 5670 C CA . LEU A 1 542 ? 40.596 30.834 197.600 1.00 25.43 543 LEU A CA 1
ATOM 5671 C C . LEU A 1 542 ? 40.253 29.523 198.285 1.00 24.40 543 LEU A C 1
ATOM 5672 O O . LEU A 1 542 ? 40.688 28.449 197.864 1.00 19.88 543 LEU A O 1
ATOM 5688 N N . SER A 1 543 ? 39.453 29.626 199.341 1.00 21.71 544 SER A N 1
ATOM 5689 C CA . SER A 1 543 ? 38.979 28.460 200.047 1.00 24.88 544 SER A CA 1
ATOM 5690 C C . SER A 1 543 ? 37.465 28.473 200.189 1.00 29.21 544 SER A C 1
ATOM 5691 O O . SER A 1 543 ? 36.915 27.925 201.140 1.00 30.17 544 SER A O 1
ATOM 5699 N N . GLY A 1 544 ? 36.802 29.092 199.218 1.00 30.09 545 GLY A N 1
ATOM 5700 C CA . GLY A 1 544 ? 35.369 28.938 199.051 1.00 30.97 545 GLY A CA 1
ATOM 5701 C C . GLY A 1 544 ? 34.527 29.936 199.806 1.00 29.71 545 GLY A C 1
ATOM 5702 O O . GLY A 1 544 ? 33.308 29.851 199.777 1.00 29.18 545 GLY A O 1
ATOM 5706 N N . PHE A 1 545 ? 35.177 30.879 200.478 1.00 31.02 546 PHE A N 1
ATOM 5707 C CA . PHE A 1 545 ? 34.476 31.950 201.176 1.00 33.15 546 PHE A CA 1
ATOM 5708 C C . PHE A 1 545 ? 34.332 33.189 200.291 1.00 36.58 546 PHE A C 1
ATOM 5709 O O . PHE A 1 545 ? 35.098 33.390 199.344 1.00 29.31 546 PHE A O 1
ATOM 5726 N N . ALA A 1 546 ? 33.324 34.001 200.602 1.00 41.09 547 ALA A N 1
ATOM 5727 C CA . ALA A 1 546 ? 33.065 35.251 199.895 1.00 36.96 547 ALA A CA 1
ATOM 5728 C C . ALA A 1 546 ? 33.338 36.481 200.778 1.00 34.84 547 ALA A C 1
ATOM 5729 O O . ALA A 1 546 ? 33.974 37.446 200.345 1.00 29.93 547 ALA A O 1
ATOM 5736 N N . PHE A 1 547 ? 32.874 36.424 202.022 1.00 34.20 548 PHE A N 1
ATOM 5737 C CA . PHE A 1 547 ? 32.896 37.583 202.910 1.00 36.40 548 PHE A CA 1
ATOM 5738 C C . PHE A 1 547 ? 33.913 37.400 204.030 1.00 36.67 548 PHE A C 1
ATOM 5739 O O . PHE A 1 547 ? 33.786 36.511 204.880 1.00 40.99 548 PHE A O 1
ATOM 5756 N N . TRP A 1 548 ? 34.954 38.228 203.982 1.00 31.88 549 TRP A N 1
ATOM 5757 C CA . TRP A 1 548 ? 36.018 38.211 204.975 1.00 34.83 549 TRP A CA 1
ATOM 5758 C C . TRP A 1 548 ? 36.356 39.619 205.455 1.00 33.67 549 TRP A C 1
ATOM 5759 O O . TRP A 1 548 ? 36.283 40.585 204.689 1.00 30.62 549 TRP A O 1
ATOM 5780 N N . SER A 1 549 ? 36.725 39.719 206.727 1.00 30.61 550 SER A N 1
ATOM 5781 C CA . SER A 1 549 ? 37.017 41.001 207.343 1.00 36.40 550 SER A CA 1
ATOM 5782 C C . SER A 1 549 ? 38.304 40.946 208.160 1.00 36.33 550 SER A C 1
ATOM 5783 O O . SER A 1 549 ? 39.042 39.969 208.119 1.00 37.64 550 SER A O 1
ATOM 5791 N N . HIS A 1 550 ? 38.568 42.016 208.892 1.00 34.64 551 HIS A N 1
ATOM 5792 C CA . HIS A 1 550 ? 39.758 42.112 209.719 1.00 32.35 551 HIS A CA 1
ATOM 5793 C C . HIS A 1 550 ? 39.645 43.303 210.654 1.00 36.32 551 HIS A C 1
ATOM 5794 O O . HIS A 1 550 ? 39.028 44.320 210.312 1.00 36.16 551 HIS A O 1
ATOM 5808 N N . ASP A 1 551 ? 40.238 43.176 211.836 1.00 32.54 552 ASP A N 1
ATOM 5809 C CA . ASP A 1 551 ? 40.139 44.226 212.828 1.00 32.45 552 ASP A CA 1
ATOM 5810 C C . ASP A 1 551 ? 41.023 45.379 212.418 1.00 29.81 552 ASP A C 1
ATOM 5811 O O . ASP A 1 551 ? 42.185 45.192 212.064 1.00 26.91 552 ASP A O 1
ATOM 5820 N N . VAL A 1 552 ? 40.446 46.574 212.448 1.00 32.97 553 VAL A N 1
ATOM 5821 C CA . VAL A 1 552 ? 41.125 47.758 211.955 1.00 32.11 553 VAL A CA 1
ATOM 5822 C C . VAL A 1 552 ? 41.466 48.695 213.113 1.00 31.63 553 VAL A C 1
ATOM 5823 O O . VAL A 1 552 ? 40.625 48.934 213.980 1.00 26.80 553 VAL A O 1
ATOM 5836 N N . PRO A 1 553 ? 42.712 49.202 213.149 1.00 30.47 554 PRO A N 1
ATOM 5837 C CA . PRO A 1 553 ? 43.853 48.823 212.308 1.00 29.71 554 PRO A CA 1
ATOM 5838 C C . PRO A 1 553 ? 44.746 47.799 213.012 1.00 31.45 554 PRO A C 1
ATOM 5839 O O . PRO A 1 553 ? 45.735 48.151 213.630 1.00 30.00 554 PRO A O 1
ATOM 5850 N N . GLY A 1 554 ? 44.403 46.523 212.896 1.00 40.63 555 GLY A N 1
ATOM 5851 C CA . GLY A 1 554 ? 45.072 45.485 213.665 1.00 35.09 555 GLY A CA 1
ATOM 5852 C C . GLY A 1 554 ? 44.384 45.427 215.006 1.00 35.17 555 GLY A C 1
ATOM 5853 O O . GLY A 1 554 ? 43.822 46.440 215.445 1.00 34.23 555 GLY A O 1
ATOM 5857 N N . PHE A 1 555 ? 44.413 44.258 215.642 1.00 32.21 556 PHE A N 1
ATOM 5858 C CA . PHE A 1 555 ? 43.680 44.036 216.889 1.00 35.50 556 PHE A CA 1
ATOM 5859 C C . PHE A 1 555 ? 44.400 44.611 218.116 1.00 34.22 556 PHE A C 1
ATOM 5860 O O . PHE A 1 555 ? 43.798 45.310 218.931 1.00 27.13 556 PHE A O 1
ATOM 5877 N N . HIS A 1 556 ? 45.684 44.282 218.236 1.00 34.75 557 HIS A N 1
ATOM 5878 C CA . HIS A 1 556 ? 46.486 44.590 219.414 1.00 42.04 557 HIS A CA 1
ATOM 5879 C C . HIS A 1 556 ? 47.810 45.253 219.029 1.00 44.72 557 HIS A C 1
ATOM 5880 O O . HIS A 1 556 ? 48.437 44.894 218.031 1.00 37.81 557 HIS A O 1
ATOM 5889 N N . THR A 1 557 ? 48.226 46.211 219.849 1.00 49.79 558 THR A N 1
ATOM 5890 C CA . THR A 1 557 ? 49.494 46.912 219.685 1.00 47.95 558 THR A CA 1
ATOM 5891 C C . THR A 1 557 ? 50.653 46.201 220.386 1.00 41.47 558 THR A C 1
ATOM 5892 O O . THR A 1 557 ? 50.439 45.378 221.264 1.00 36.84 558 THR A O 1
ATOM 5903 N N . LEU A 1 558 ? 51.879 46.538 219.996 1.00 47.48 559 LEU A N 1
ATOM 5904 C CA . LEU A 1 558 ? 53.076 46.013 220.645 1.00 51.81 559 LEU A CA 1
ATOM 5905 C C . LEU A 1 558 ? 54.069 47.113 221.024 1.00 49.32 559 LEU A C 1
ATOM 5906 O O . LEU A 1 558 ? 54.178 48.120 220.332 1.00 51.28 559 LEU A O 1
ATOM 5922 N N . PRO A 1 559 ? 54.803 46.928 222.129 1.00 52.21 560 PRO A N 1
ATOM 5923 C CA . PRO A 1 559 ? 54.684 45.898 223.161 1.00 55.65 560 PRO A CA 1
ATOM 5924 C C . PRO A 1 559 ? 53.838 46.423 224.295 1.00 56.91 560 PRO A C 1
ATOM 5925 O O . PRO A 1 559 ? 53.950 47.603 224.604 1.00 59.13 560 PRO A O 1
ATOM 5936 N N . ASN A 1 560 ? 53.055 45.546 224.907 1.00 56.45 561 ASN A N 1
ATOM 5937 C CA . ASN A 1 560 ? 51.974 45.895 225.829 1.00 60.71 561 ASN A CA 1
ATOM 5938 C C . ASN A 1 560 ? 50.667 45.840 225.056 1.00 51.03 561 ASN A C 1
ATOM 5939 O O . ASN A 1 560 ? 50.215 46.824 224.486 1.00 43.29 561 ASN A O 1
ATOM 5948 N N . PHE A 1 561 ? 50.108 44.637 225.043 1.00 54.63 562 PHE A N 1
ATOM 5949 C CA . PHE A 1 561 ? 48.829 44.301 224.433 1.00 52.07 562 PHE A CA 1
ATOM 5950 C C . PHE A 1 561 ? 47.781 45.398 224.529 1.00 50.16 562 PHE A C 1
ATOM 5951 O O . PHE A 1 561 ? 47.128 45.723 223.550 1.00 44.70 562 PHE A O 1
ATOM 5968 N N . MET A 1 562 ? 47.650 45.979 225.714 1.00 56.89 563 MET A N 1
ATOM 5969 C CA . MET A 1 562 ? 46.480 46.779 226.054 1.00 55.21 563 MET A CA 1
ATOM 5970 C C . MET A 1 562 ? 46.735 48.282 226.165 1.00 58.39 563 MET A C 1
ATOM 5971 O O . MET A 1 562 ? 45.785 49.054 226.278 1.00 64.71 563 MET A O 1
ATOM 5985 N N . ASN A 1 563 ? 47.996 48.701 226.133 1.00 48.86 564 ASN A N 1
ATOM 5986 C CA . ASN A 1 563 ? 48.341 50.042 226.584 1.00 58.04 564 ASN A CA 1
ATOM 5987 C C . ASN A 1 563 ? 49.277 50.837 225.688 1.00 54.53 564 ASN A C 1
ATOM 5988 O O . ASN A 1 563 ? 49.562 51.994 225.977 1.00 51.23 564 ASN A O 1
ATOM 5995 N N . SER A 1 564 ? 49.743 50.233 224.604 1.00 48.53 565 SER A N 1
ATOM 5996 C CA . SER A 1 564 ? 50.574 50.946 223.654 1.00 49.80 565 SER A CA 1
ATOM 5997 C C . SER A 1 564 ? 49.726 51.858 222.779 1.00 51.88 565 SER A C 1
ATOM 5998 O O . SER A 1 564 ? 48.508 51.940 222.926 1.00 53.22 565 SER A O 1
ATOM 6006 N N . ILE A 1 565 ? 50.402 52.537 221.863 1.00 47.37 566 ILE A N 1
ATOM 6007 C CA . ILE A 1 565 ? 49.783 53.479 220.949 1.00 45.99 566 ILE A CA 1
ATOM 6008 C C . ILE A 1 565 ? 49.681 52.834 219.569 1.00 38.91 566 ILE A C 1
ATOM 6009 O O . ILE A 1 565 ? 50.598 52.138 219.159 1.00 33.42 566 ILE A O 1
ATOM 6016 N N . VAL A 1 566 ? 48.579 53.066 218.859 1.00 39.07 567 VAL A N 1
ATOM 6017 C CA . VAL A 1 566 ? 48.314 52.370 217.594 1.00 40.87 567 VAL A CA 1
ATOM 6018 C C . VAL A 1 566 ? 49.248 52.832 216.470 1.00 35.42 567 VAL A C 1
ATOM 6019 O O . VAL A 1 566 ? 49.797 51.971 215.734 1.00 29.69 567 VAL A O 1
ATOM 6032 N N . ALA A 1 567 ? 49.412 54.157 216.367 1.00 17.74 568 ALA A N 1
ATOM 6033 C CA . ALA A 1 567 ? 50.196 54.851 215.333 1.00 27.27 568 ALA A CA 1
ATOM 6034 C C . ALA A 1 567 ? 49.341 55.210 214.122 1.00 25.30 568 ALA A C 1
ATOM 6035 O O . ALA A 1 567 ? 48.947 54.348 213.360 1.00 24.71 568 ALA A O 1
ATOM 6041 N N . GLU A 1 568 ? 49.070 56.500 213.972 1.00 27.72 569 GLU A N 1
ATOM 6042 C CA . GLU A 1 568 ? 48.265 57.035 212.877 1.00 35.23 569 GLU A CA 1
ATOM 6043 C C . GLU A 1 568 ? 48.693 56.494 211.524 1.00 26.88 569 GLU A C 1
ATOM 6044 O O . GLU A 1 568 ? 47.872 56.211 210.660 1.00 22.97 569 GLU A O 1
ATOM 6056 N N . ASP A 1 569 ? 50.001 56.389 211.367 1.00 34.17 570 ASP A N 1
ATOM 6057 C CA . ASP A 1 569 ? 50.648 55.797 210.215 1.00 32.90 570 ASP A CA 1
ATOM 6058 C C . ASP A 1 569 ? 49.929 54.534 209.765 1.00 32.92 570 ASP A C 1
ATOM 6059 O O . ASP A 1 569 ? 49.368 54.463 208.672 1.00 28.79 570 ASP A O 1
ATOM 6068 N N . VAL A 1 570 ? 49.968 53.544 210.645 1.00 30.00 571 VAL A N 1
ATOM 6069 C CA . VAL A 1 570 ? 49.298 52.270 210.471 1.00 31.50 571 VAL A CA 1
ATOM 6070 C C . VAL A 1 570 ? 47.775 52.409 210.364 1.00 30.48 571 VAL A C 1
ATOM 6071 O O . VAL A 1 570 ? 47.141 51.692 209.603 1.00 30.67 571 VAL A O 1
ATOM 6084 N N . TYR A 1 571 ? 47.198 53.320 211.140 1.00 30.30 572 TYR A N 1
ATOM 6085 C CA . TYR A 1 571 ? 45.757 53.484 211.188 1.00 34.06 572 TYR A CA 1
ATOM 6086 C C . TYR A 1 571 ? 45.220 53.795 209.803 1.00 31.04 572 TYR A C 1
ATOM 6087 O O . TYR A 1 571 ? 44.435 53.048 209.261 1.00 32.35 572 TYR A O 1
ATOM 6105 N N . MET A 1 572 ? 45.721 54.867 209.219 1.00 32.15 573 MET A N 1
ATOM 6106 C CA . MET A 1 572 ? 45.214 55.400 207.969 1.00 34.09 573 MET A CA 1
ATOM 6107 C C . MET A 1 572 ? 45.363 54.413 206.806 1.00 33.90 573 MET A C 1
ATOM 6108 O O . MET A 1 572 ? 44.539 54.375 205.891 1.00 23.20 573 MET A O 1
ATOM 6122 N N . ARG A 1 573 ? 46.435 53.627 206.844 1.00 34.89 574 ARG A N 1
ATOM 6123 C CA . ARG A 1 573 ? 46.758 52.732 205.742 1.00 34.57 574 ARG A CA 1
ATOM 6124 C C . ARG A 1 573 ? 45.990 51.416 205.864 1.00 34.42 574 ARG A C 1
ATOM 6125 O O . ARG A 1 573 ? 45.858 50.672 204.892 1.00 39.01 574 ARG A O 1
ATOM 6146 N N . TRP A 1 574 ? 45.499 51.128 207.067 1.00 30.44 575 TRP A N 1
ATOM 6147 C CA . TRP A 1 574 ? 44.593 50.008 207.288 1.00 32.61 575 TRP A CA 1
ATOM 6148 C C . TRP A 1 574 ? 43.159 50.426 207.006 1.00 33.94 575 TRP A C 1
ATOM 6149 O O . TRP A 1 574 ? 42.353 49.628 206.523 1.00 32.56 575 TRP A O 1
ATOM 6170 N N . THR A 1 575 ? 42.832 51.672 207.337 1.00 33.24 576 THR A N 1
ATOM 6171 C CA . THR A 1 575 ? 41.488 52.168 207.109 1.00 33.04 576 THR A CA 1
ATOM 6172 C C . THR A 1 575 ? 41.211 52.057 205.614 1.00 32.81 576 THR A C 1
ATOM 6173 O O . THR A 1 575 ? 40.128 51.660 205.203 1.00 26.88 576 THR A O 1
ATOM 6184 N N . GLN A 1 576 ? 42.223 52.390 204.818 1.00 34.89 577 GLN A N 1
ATOM 6185 C CA . GLN A 1 576 ? 42.122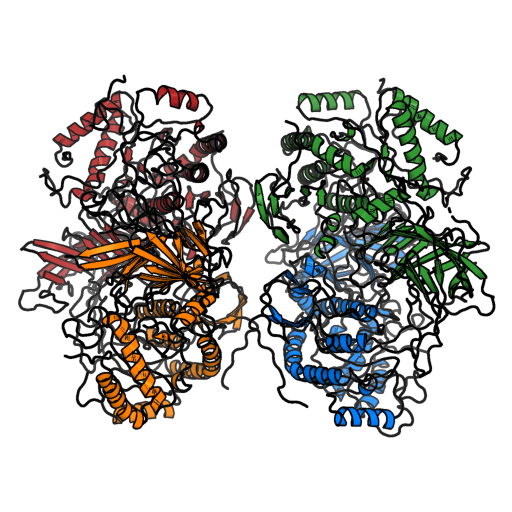 52.368 203.368 1.00 33.87 577 GLN A CA 1
ATOM 6186 C C . GLN A 1 576 ? 41.900 50.948 202.903 1.00 35.12 577 GLN A C 1
ATOM 6187 O O . GLN A 1 576 ? 40.953 50.654 202.163 1.00 30.51 577 GLN A O 1
ATOM 6201 N N . PHE A 1 577 ? 42.804 50.080 203.350 1.00 33.21 578 PHE A N 1
ATOM 6202 C CA . PHE A 1 577 ? 42.748 48.661 203.044 1.00 34.24 578 PHE A CA 1
ATOM 6203 C C . PHE A 1 577 ? 41.403 48.135 203.466 1.00 26.47 578 PHE A C 1
ATOM 6204 O O . PHE A 1 577 ? 40.796 47.336 202.765 1.00 26.67 578 PHE A O 1
ATOM 6221 N N . GLY A 1 578 ? 40.943 48.605 204.616 1.00 31.01 579 GLY A N 1
ATOM 6222 C CA . GLY A 1 578 ? 39.690 48.147 205.175 1.00 37.72 579 GLY A CA 1
ATOM 6223 C C . GLY A 1 578 ? 38.480 48.493 204.340 1.00 27.57 579 GLY A C 1
ATOM 6224 O O . GLY A 1 578 ? 37.612 47.656 204.155 1.00 29.03 579 GLY A O 1
ATOM 6228 N N . VAL A 1 579 ? 38.430 49.721 203.838 1.00 33.19 580 VAL A N 1
ATOM 6229 C CA . VAL A 1 579 ? 37.301 50.184 203.037 1.00 35.49 580 VAL A CA 1
ATOM 6230 C C . VAL A 1 579 ? 37.118 49.259 201.852 1.00 31.70 580 VAL A C 1
ATOM 6231 O O . VAL A 1 579 ? 35.999 48.879 201.526 1.00 34.95 580 VAL A O 1
ATOM 6244 N N . PHE A 1 580 ? 38.225 48.862 201.237 1.00 31.81 581 PHE A N 1
ATOM 6245 C CA . PHE A 1 580 ? 38.173 48.038 200.034 1.00 36.13 581 PHE A CA 1
ATOM 6246 C C . PHE A 1 580 ? 38.240 46.557 200.373 1.00 30.66 581 PHE A C 1
ATOM 6247 O O . PHE A 1 580 ? 38.917 45.778 199.715 1.00 35.69 581 PHE A O 1
ATOM 6264 N N . THR A 1 581 ? 37.519 46.191 201.420 1.00 32.70 582 THR A N 1
ATOM 6265 C CA . THR A 1 581 ? 37.326 44.804 201.810 1.00 33.05 582 THR A CA 1
ATOM 6266 C C . THR A 1 581 ? 35.830 44.571 202.109 1.00 28.25 582 THR A C 1
ATOM 6267 O O . THR A 1 581 ? 35.103 45.505 202.407 1.00 22.39 582 THR A O 1
ATOM 6278 N N . SER A 1 582 ? 35.398 43.317 202.023 1.00 29.25 583 SER A N 1
ATOM 6279 C CA . SER A 1 582 ? 33.989 42.951 202.110 1.00 30.52 583 SER A CA 1
ATOM 6280 C C . SER A 1 582 ? 33.288 43.599 203.300 1.00 28.30 583 SER A C 1
ATOM 6281 O O . SER A 1 582 ? 32.165 44.052 203.194 1.00 21.99 583 SER A O 1
ATOM 6289 N N . HIS A 1 583 ? 33.975 43.648 204.432 1.00 35.82 584 HIS A N 1
ATOM 6290 C CA . HIS A 1 583 ? 33.417 44.231 205.638 1.00 38.10 584 HIS A CA 1
ATOM 6291 C C . HIS A 1 583 ? 34.498 45.004 206.377 1.00 36.76 584 HIS A C 1
ATOM 6292 O O . HIS A 1 583 ? 35.662 44.619 206.349 1.00 38.89 584 HIS A O 1
ATOM 6306 N N . ILE A 1 584 ? 34.102 46.102 207.016 1.00 34.02 585 ILE A N 1
ATOM 6307 C CA . ILE A 1 584 ? 35.030 46.978 207.720 1.00 38.27 585 ILE A CA 1
ATOM 6308 C C . ILE A 1 584 ? 34.619 47.159 209.171 1.00 35.85 585 ILE A C 1
ATOM 6309 O O . ILE A 1 584 ? 33.504 47.560 209.470 1.00 36.17 585 ILE A O 1
ATOM 6325 N N . ARG A 1 585 ? 35.554 46.865 210.064 1.00 33.52 586 ARG A N 1
ATOM 6326 C CA . ARG A 1 585 ? 35.292 46.890 211.484 1.00 32.87 586 ARG A CA 1
ATOM 6327 C C . ARG A 1 585 ? 36.501 47.398 212.291 1.00 35.11 586 ARG A C 1
ATOM 6328 O O . ARG A 1 585 ? 37.617 46.887 212.181 1.00 30.20 586 ARG A O 1
ATOM 6349 N N . TYR A 1 586 ? 36.241 48.418 213.102 1.00 32.01 587 TYR A N 1
ATOM 6350 C CA . TYR A 1 586 ? 37.225 49.017 213.988 1.00 32.05 587 TYR A CA 1
ATOM 6351 C C . TYR A 1 586 ? 37.129 48.380 215.342 1.00 32.74 587 TYR A C 1
ATOM 6352 O O . TYR A 1 586 ? 36.120 48.522 216.013 1.00 34.95 587 TYR A O 1
ATOM 6370 N N . HIS A 1 587 ? 38.174 47.666 215.740 1.00 34.75 588 HIS A N 1
ATOM 6371 C CA . HIS A 1 587 ? 38.117 46.898 216.970 1.00 37.16 588 HIS A CA 1
ATOM 6372 C C . HIS A 1 587 ? 39.484 46.591 217.569 1.00 38.48 588 HIS A C 1
ATOM 6373 O O . HIS A 1 587 ? 40.440 46.271 216.859 1.00 38.45 588 HIS A O 1
ATOM 6387 N N . GLY A 1 588 ? 39.572 46.671 218.890 1.00 41.19 589 GLY A N 1
ATOM 6388 C CA . GLY A 1 588 ? 40.760 46.189 219.560 1.00 45.98 589 GLY A CA 1
ATOM 6389 C C . GLY A 1 588 ? 41.005 46.673 220.964 1.00 42.38 589 GLY A C 1
ATOM 6390 O O . GLY A 1 588 ? 40.195 47.354 221.578 1.00 39.94 589 GLY A O 1
ATOM 6394 N N . THR A 1 589 ? 42.179 46.279 221.442 1.00 59.85 590 THR A N 1
ATOM 6395 C CA . THR A 1 589 ? 42.667 46.493 222.805 1.00 55.06 590 THR A CA 1
ATOM 6396 C C . THR A 1 589 ? 42.576 47.913 223.360 1.00 59.54 590 THR A C 1
ATOM 6397 O O . THR A 1 589 ? 42.669 48.113 224.567 1.00 60.23 590 THR A O 1
ATOM 6402 N N . ASN A 1 590 ? 42.401 48.890 222.479 1.00 55.50 591 ASN A N 1
ATOM 6403 C CA . ASN A 1 590 ? 42.453 50.288 222.870 1.00 57.35 591 ASN A CA 1
ATOM 6404 C C . ASN A 1 590 ? 41.586 51.137 221.944 1.00 58.82 591 ASN A C 1
ATOM 6405 O O . ASN A 1 590 ? 41.209 50.674 220.870 1.00 51.31 591 ASN A O 1
ATOM 6407 N N . LYS A 1 591 ? 41.287 52.369 222.367 1.00 54.40 592 LYS A N 1
ATOM 6408 C CA . LYS A 1 591 ? 40.337 53.250 221.684 1.00 51.60 592 LYS A CA 1
ATOM 6409 C C . LYS A 1 591 ? 40.466 53.202 220.171 1.00 53.27 592 LYS A C 1
ATOM 6410 O O . LYS A 1 591 ? 41.568 53.248 219.632 1.00 52.67 592 LYS A O 1
ATOM 6416 N N . ARG A 1 592 ? 39.330 53.116 219.491 1.00 48.37 593 ARG A N 1
ATOM 6417 C CA . ARG A 1 592 ? 39.311 53.002 218.043 1.00 44.73 593 ARG A CA 1
ATOM 6418 C C . ARG A 1 592 ? 38.709 54.217 217.358 1.00 40.77 593 ARG A C 1
ATOM 6419 O O . ARG A 1 592 ? 38.774 54.344 216.144 1.00 36.77 593 ARG A O 1
ATOM 6427 N N . GLU A 1 593 ? 38.099 55.094 218.140 1.00 44.28 594 GLU A N 1
ATOM 6428 C CA . GLU A 1 593 ? 37.330 56.189 217.572 1.00 54.34 594 GLU A CA 1
ATOM 6429 C C . GLU A 1 593 ? 38.257 57.251 217.009 1.00 51.31 594 GLU A C 1
ATOM 6430 O O . GLU A 1 593 ? 39.258 57.594 217.629 1.00 60.81 594 GLU A O 1
ATOM 6436 N N . PRO A 1 594 ? 37.933 57.752 215.816 1.00 40.31 595 PRO A N 1
ATOM 6437 C CA . PRO A 1 594 ? 38.766 58.663 215.022 1.00 60.18 595 PRO A CA 1
ATOM 6438 C C . PRO A 1 594 ? 39.294 59.875 215.795 1.00 65.42 595 PRO A C 1
ATOM 6439 O O . PRO A 1 594 ? 40.455 60.256 215.622 1.00 61.60 595 PRO A O 1
ATOM 6443 N N . TRP A 1 595 ? 38.455 60.460 216.641 1.00 63.08 596 TRP A N 1
ATOM 6444 C CA . TRP A 1 595 ? 38.823 61.676 217.349 1.00 60.62 596 TRP A CA 1
ATOM 6445 C C . TRP A 1 595 ? 40.010 61.462 218.284 1.00 62.21 596 TRP A C 1
ATOM 6446 O O . TRP A 1 595 ? 40.576 62.421 218.805 1.00 66.43 596 TRP A O 1
ATOM 6457 N N . HIS A 1 596 ? 40.388 60.207 218.488 1.00 61.91 597 HIS A N 1
ATOM 6458 C CA . HIS A 1 596 ? 41.571 59.890 219.279 1.00 66.18 597 HIS A CA 1
ATOM 6459 C C . HIS A 1 596 ? 42.823 59.875 218.402 1.00 64.53 597 HIS A C 1
ATOM 6460 O O . HIS A 1 596 ? 43.936 59.659 218.882 1.00 65.19 597 HIS A O 1
ATOM 6467 N N . TYR A 1 597 ? 42.626 60.103 217.109 1.00 65.95 598 TYR A N 1
ATOM 6468 C CA . TYR A 1 597 ? 43.726 60.178 216.164 1.00 66.52 598 TYR A CA 1
ATOM 6469 C C . TYR A 1 597 ? 43.533 61.400 215.267 1.00 68.35 598 TYR A C 1
ATOM 6470 O O . TYR A 1 597 ? 43.214 61.259 214.089 1.00 70.03 598 TYR A O 1
ATOM 6480 N N . PRO A 1 598 ? 43.713 62.609 215.834 1.00 66.91 599 PRO A N 1
ATOM 6481 C CA . PRO A 1 598 ? 43.621 63.873 215.095 1.00 64.37 599 PRO A CA 1
ATOM 6482 C C . PRO A 1 598 ? 44.574 63.893 213.910 1.00 65.95 599 PRO A C 1
ATOM 6483 O O . PRO A 1 598 ? 45.387 62.991 213.772 1.00 75.48 599 PRO A O 1
ATOM 6487 N N . ALA A 1 599 ? 44.446 64.873 213.029 1.00 69.47 600 ALA A N 1
ATOM 6488 C CA . ALA A 1 599 ? 45.323 64.993 211.858 1.00 68.42 600 ALA A CA 1
ATOM 6489 C C . ALA A 1 599 ? 45.124 63.856 210.856 1.00 74.02 600 ALA A C 1
ATOM 6490 O O . ALA A 1 599 ? 45.529 63.971 209.703 1.00 79.87 600 ALA A O 1
ATOM 6497 N N . ILE A 1 600 ? 44.506 62.765 211.297 1.00 72.99 601 ILE A N 1
ATOM 6498 C CA . ILE A 1 600 ? 44.126 61.669 210.423 1.00 64.57 601 ILE A CA 1
ATOM 6499 C C . ILE A 1 600 ? 42.610 61.589 210.432 1.00 63.29 601 ILE A C 1
ATOM 6500 O O . ILE A 1 600 ? 41.989 61.229 209.434 1.00 67.53 601 ILE A O 1
ATOM 6507 N N . ALA A 1 601 ? 42.021 61.972 211.561 1.00 62.38 602 ALA A N 1
ATOM 6508 C CA . ALA A 1 601 ? 40.586 61.884 211.756 1.00 60.69 602 ALA A CA 1
ATOM 6509 C C . ALA A 1 601 ? 39.798 62.593 210.665 1.00 69.70 602 ALA A C 1
ATOM 6510 O O . ALA A 1 601 ? 38.717 62.135 210.296 1.00 78.83 602 ALA A O 1
ATOM 6517 N N . PRO A 1 602 ? 40.316 63.723 210.154 1.00 64.00 603 PRO A N 1
ATOM 6518 C CA . PRO A 1 602 ? 39.562 64.321 209.059 1.00 60.89 603 PRO A CA 1
ATOM 6519 C C . PRO A 1 602 ? 39.516 63.382 207.872 1.00 55.49 603 PRO A C 1
ATOM 6520 O O . PRO A 1 602 ? 38.460 63.194 207.273 1.00 56.97 603 PRO A O 1
ATOM 6531 N N . LEU A 1 603 ? 40.658 62.784 207.555 1.00 56.57 604 LEU A N 1
ATOM 6532 C CA . LEU A 1 603 ? 40.780 61.962 206.359 1.00 55.28 604 LEU A CA 1
ATOM 6533 C C . LEU A 1 603 ? 40.013 60.662 206.524 1.00 49.87 604 LEU A C 1
ATOM 6534 O O . LEU A 1 603 ? 39.310 60.229 205.619 1.00 46.88 604 LEU A O 1
ATOM 6550 N N . VAL A 1 604 ? 40.155 60.056 207.695 1.00 52.38 605 VAL A N 1
ATOM 6551 C CA . VAL A 1 604 ? 39.396 58.869 208.064 1.00 52.12 605 VAL A CA 1
ATOM 6552 C C . VAL A 1 604 ? 37.903 59.065 207.810 1.00 43.51 605 VAL A C 1
ATOM 6553 O O . VAL A 1 604 ? 37.211 58.134 207.413 1.00 40.07 605 VAL A O 1
ATOM 6566 N N . LYS A 1 605 ? 37.418 60.279 208.039 1.00 45.83 606 LYS A N 1
ATOM 6567 C CA . LYS A 1 605 ? 36.017 60.604 207.816 1.00 45.57 606 LYS A CA 1
ATOM 6568 C C . LYS A 1 605 ? 35.699 60.639 206.332 1.00 43.15 606 LYS A C 1
ATOM 6569 O O . LYS A 1 605 ? 34.631 60.223 205.904 1.00 43.40 606 LYS A O 1
ATOM 6588 N N . LYS A 1 606 ? 36.632 61.176 205.559 1.00 44.50 607 LYS A N 1
ATOM 6589 C CA . LYS A 1 606 ? 36.482 61.280 204.118 1.00 39.57 607 LYS A CA 1
ATOM 6590 C C . LYS A 1 606 ? 36.579 59.905 203.498 1.00 39.25 607 LYS A C 1
ATOM 6591 O O . LYS A 1 606 ? 36.102 59.678 202.394 1.00 39.40 607 LYS A O 1
ATOM 6610 N N . TRP A 1 607 ? 37.202 58.987 204.229 1.00 44.55 608 TRP A N 1
ATOM 6611 C CA . TRP A 1 607 ? 37.407 57.629 203.755 1.00 38.75 608 TRP A CA 1
ATOM 6612 C C . TRP A 1 607 ? 36.286 56.733 204.214 1.00 35.17 608 TRP A C 1
ATOM 6613 O O . TRP A 1 607 ? 36.152 55.621 203.724 1.00 37.41 608 TRP A O 1
ATOM 6634 N N . TRP A 1 608 ? 35.472 57.213 205.147 1.00 37.09 609 TRP A N 1
ATOM 6635 C CA . TRP A 1 608 ? 34.245 56.506 205.496 1.00 43.02 609 TRP A CA 1
ATOM 6636 C C . TRP A 1 608 ? 33.144 56.973 204.561 1.00 42.36 609 TRP A C 1
ATOM 6637 O O . TRP A 1 608 ? 32.197 56.246 204.269 1.00 40.33 609 TRP A O 1
ATOM 6658 N N . LYS A 1 609 ? 33.274 58.201 204.087 1.00 39.34 610 LYS A N 1
ATOM 6659 C CA . LYS A 1 609 ? 32.310 58.728 203.154 1.00 39.38 610 LYS A CA 1
ATOM 6660 C C . LYS A 1 609 ? 32.477 57.997 201.821 1.00 39.16 610 LYS A C 1
ATOM 6661 O O . LYS A 1 609 ? 31.501 57.753 201.121 1.00 40.76 610 LYS A O 1
ATOM 6665 N N . LEU A 1 610 ? 33.714 57.642 201.482 1.00 33.58 611 LEU A N 1
ATOM 6666 C CA . LEU A 1 610 ? 33.996 56.886 200.265 1.00 40.04 611 LEU A CA 1
ATOM 6667 C C . LEU A 1 610 ? 33.372 55.494 200.337 1.00 43.70 611 LEU A C 1
ATOM 6668 O O . LEU A 1 610 ? 32.828 54.995 199.353 1.00 39.82 611 LEU A O 1
ATOM 6684 N N . ARG A 1 611 ? 33.474 54.872 201.509 1.00 40.10 612 ARG A N 1
ATOM 6685 C CA . ARG A 1 611 ? 32.968 53.522 201.728 1.00 42.44 612 ARG A CA 1
ATOM 6686 C C . ARG A 1 611 ? 31.476 53.438 201.421 1.00 42.88 612 ARG A C 1
ATOM 6687 O O . ARG A 1 611 ? 30.982 52.444 200.885 1.00 32.74 612 ARG A O 1
ATOM 6708 N N . TYR A 1 612 ? 30.770 54.510 201.741 1.00 46.72 613 TYR A N 1
ATOM 6709 C CA . TYR A 1 612 ? 29.348 54.585 201.480 1.00 44.83 613 TYR A CA 1
ATOM 6710 C C . TYR A 1 612 ? 29.074 54.933 200.014 1.00 44.86 613 TYR A C 1
ATOM 6711 O O . TYR A 1 612 ? 28.062 54.524 199.451 1.00 49.83 613 TYR A O 1
ATOM 6729 N N . SER A 1 613 ? 29.994 55.660 199.393 1.00 44.55 614 SER A N 1
ATOM 6730 C CA . SER A 1 613 ? 29.904 55.956 197.973 1.00 46.95 614 SER A CA 1
ATOM 6731 C C . SER A 1 613 ? 30.151 54.710 197.133 1.00 49.52 614 SER A C 1
ATOM 6732 O O . SER A 1 613 ? 30.025 54.752 195.923 1.00 57.79 614 SER A O 1
ATOM 6740 N N . LEU A 1 614 ? 30.536 53.612 197.773 1.00 46.26 615 LEU A N 1
ATOM 6741 C CA . LEU A 1 614 ? 30.940 52.412 197.059 1.00 46.00 615 LEU A CA 1
ATOM 6742 C C . LEU A 1 614 ? 30.123 51.190 197.471 1.00 40.62 615 LEU A C 1
ATOM 6743 O O . LEU A 1 614 ? 30.331 50.116 196.922 1.00 40.23 615 LEU A O 1
ATOM 6759 N N . ILE A 1 615 ? 29.213 51.360 198.434 1.00 38.56 616 ILE A N 1
ATOM 6760 C CA . ILE A 1 615 ? 28.351 50.275 198.918 1.00 38.73 616 ILE A CA 1
ATOM 6761 C C . ILE A 1 615 ? 27.635 49.578 197.768 1.00 44.08 616 ILE A C 1
ATOM 6762 O O . ILE A 1 615 ? 27.620 48.348 197.709 1.00 41.34 616 ILE A O 1
ATOM 6778 N N . PRO A 1 616 ? 27.034 50.362 196.853 1.00 39.93 617 PRO A N 1
ATOM 6779 C CA . PRO A 1 616 ? 26.328 49.750 195.732 1.00 43.46 617 PRO A CA 1
ATOM 6780 C C . PRO A 1 616 ? 27.210 48.803 194.926 1.00 41.54 617 PRO A C 1
ATOM 6781 O O . PRO A 1 616 ? 26.787 47.695 194.613 1.00 36.81 617 PRO A O 1
ATOM 6792 N N . TYR A 1 617 ? 28.416 49.244 194.592 1.00 41.20 618 TYR A N 1
ATOM 6793 C CA . TYR A 1 617 ? 29.352 48.411 193.856 1.00 41.22 618 TYR A CA 1
ATOM 6794 C C . TYR A 1 617 ? 29.682 47.145 194.632 1.00 42.08 618 TYR A C 1
ATOM 6795 O O . TYR A 1 617 ? 29.825 46.071 194.051 1.00 37.64 618 TYR A O 1
ATOM 6813 N N . ILE A 1 618 ? 29.810 47.277 195.948 1.00 40.64 619 ILE A N 1
ATOM 6814 C CA . ILE A 1 618 ? 30.129 46.136 196.790 1.00 44.95 619 ILE A CA 1
ATOM 6815 C C . ILE A 1 618 ? 28.979 45.126 196.773 1.00 42.90 619 ILE A C 1
ATOM 6816 O O . ILE A 1 618 ? 29.197 43.917 196.653 1.00 39.03 619 ILE A O 1
ATOM 6832 N N . ILE A 1 619 ? 27.758 45.636 196.877 1.00 44.22 620 ILE A N 1
ATOM 6833 C CA . ILE A 1 619 ? 26.558 44.804 196.822 1.00 48.07 620 ILE A CA 1
ATOM 6834 C C . ILE A 1 619 ? 26.400 44.045 195.509 1.00 43.78 620 ILE A C 1
ATOM 6835 O O . ILE A 1 619 ? 26.124 42.849 195.519 1.00 38.44 620 ILE A O 1
ATOM 6851 N N . GLU A 1 620 ? 26.556 44.738 194.389 1.00 40.64 621 GLU A N 1
ATOM 6852 C CA . GLU A 1 620 ? 26.355 44.109 193.099 1.00 46.35 621 GLU A CA 1
ATOM 6853 C C . GLU A 1 620 ? 27.384 43.005 192.859 1.00 45.78 621 GLU A C 1
ATOM 6854 O O . GLU A 1 620 ? 27.077 41.989 192.236 1.00 44.33 621 GLU A O 1
ATOM 6866 N N . GLN A 1 621 ? 28.597 43.201 193.360 1.00 42.62 622 GLN A N 1
ATOM 6867 C CA . GLN A 1 621 ? 29.653 42.218 193.190 1.00 40.07 622 GLN A CA 1
ATOM 6868 C C . GLN A 1 621 ? 29.391 41.015 194.082 1.00 43.00 622 GLN A C 1
ATOM 6869 O O . GLN A 1 621 ? 29.632 39.870 193.694 1.00 36.53 622 GLN A O 1
ATOM 6883 N N . SER A 1 622 ? 28.903 41.292 195.286 1.00 44.89 623 SER A N 1
ATOM 6884 C CA . SER A 1 622 ? 28.604 40.250 196.254 1.00 44.07 623 SER A CA 1
ATOM 6885 C C . SER A 1 622 ? 27.374 39.458 195.840 1.00 41.40 623 SER A C 1
ATOM 6886 O O . SER A 1 622 ? 27.293 38.255 196.080 1.00 44.45 623 SER A O 1
ATOM 6894 N N . LYS A 1 623 ? 26.407 40.144 195.242 1.00 39.61 624 LYS A N 1
ATOM 6895 C CA . LYS A 1 623 ? 25.209 39.484 194.726 1.00 43.53 624 LYS A CA 1
ATOM 6896 C C . LYS A 1 623 ? 25.571 38.487 193.635 1.00 45.81 624 LYS A C 1
ATOM 6897 O O . LYS A 1 623 ? 24.838 37.529 193.387 1.00 44.05 624 LYS A O 1
ATOM 6916 N N . LEU A 1 624 ? 26.701 38.728 192.982 1.00 41.67 625 LEU A N 1
ATOM 6917 C CA . LEU A 1 624 ? 27.246 37.802 192.011 1.00 37.31 625 LEU A CA 1
ATOM 6918 C C . LEU A 1 624 ? 28.097 36.747 192.697 1.00 37.57 625 LEU A C 1
ATOM 6919 O O . LEU A 1 624 ? 28.238 35.631 192.198 1.00 37.48 625 LEU A O 1
ATOM 6935 N N . ALA A 1 625 ? 28.660 37.107 193.846 1.00 39.30 626 ALA A N 1
ATOM 6936 C CA . ALA A 1 625 ? 29.542 36.219 194.591 1.00 42.09 626 ALA A CA 1
ATOM 6937 C C . ALA A 1 625 ? 28.747 35.108 195.254 1.00 38.61 626 ALA A C 1
ATOM 6938 O O . ALA A 1 625 ? 29.128 33.940 195.191 1.00 30.37 626 ALA A O 1
ATOM 6945 N N . VAL A 1 626 ? 27.631 35.484 195.872 1.00 40.48 627 VAL A N 1
ATOM 6946 C CA . VAL A 1 626 ? 26.738 34.534 196.536 1.00 42.03 627 VAL A CA 1
ATOM 6947 C C . VAL A 1 626 ? 26.194 33.461 195.599 1.00 37.88 627 VAL A C 1
ATOM 6948 O O . VAL A 1 626 ? 25.638 32.457 196.058 1.00 31.70 627 VAL A O 1
ATOM 6961 N N . GLU A 1 627 ? 26.352 33.680 194.296 1.00 33.54 628 GLU A N 1
ATOM 6962 C CA . GLU A 1 627 ? 25.799 32.789 193.289 1.00 35.07 628 GLU A CA 1
ATOM 6963 C C . GLU A 1 627 ? 26.895 32.029 192.540 1.00 34.07 628 GLU A C 1
ATOM 6964 O O . GLU A 1 627 ? 26.615 31.307 191.573 1.00 34.45 628 GLU A O 1
ATOM 6976 N N . SER A 1 628 ? 28.141 32.208 192.965 1.00 30.94 629 SER A N 1
ATOM 6977 C CA . SER A 1 628 ? 29.264 31.668 192.211 1.00 29.28 629 SER A CA 1
ATOM 6978 C C . SER A 1 628 ? 30.457 31.322 193.094 1.00 35.74 629 SER A C 1
ATOM 6979 O O . SER A 1 628 ? 30.346 31.290 194.319 1.00 34.92 629 SER A O 1
ATOM 6987 N N . GLY A 1 629 ? 31.589 31.049 192.453 1.00 33.95 630 GLY A N 1
ATOM 6988 C CA . GLY A 1 629 ? 32.815 30.695 193.140 1.00 34.02 630 GLY A CA 1
ATOM 6989 C C . GLY A 1 629 ? 33.679 31.889 193.504 1.00 32.97 630 GLY A C 1
ATOM 6990 O O . GLY A 1 629 ? 34.711 31.717 194.124 1.00 30.07 630 GLY A O 1
ATOM 6994 N N . TRP A 1 630 ? 33.263 33.094 193.126 1.00 37.59 631 TRP A N 1
ATOM 6995 C CA . TRP A 1 630 ? 34.046 34.301 193.400 1.00 36.18 631 TRP A CA 1
ATOM 6996 C C . TRP A 1 630 ? 34.008 34.710 194.873 1.00 33.06 631 TRP A C 1
ATOM 6997 O O . TRP A 1 630 ? 33.008 34.496 195.553 1.00 35.50 631 TRP A O 1
ATOM 7018 N N . PRO A 1 631 ? 35.100 35.305 195.365 1.00 34.54 632 PRO A N 1
ATOM 7019 C CA . PRO A 1 631 ? 35.102 36.096 196.600 1.00 34.91 632 PRO A CA 1
ATOM 7020 C C . PRO A 1 631 ? 35.135 37.611 196.337 1.00 33.15 632 PRO A C 1
ATOM 7021 O O . PRO A 1 631 ? 35.415 38.036 195.222 1.00 37.94 632 PRO A O 1
ATOM 7032 N N . LEU A 1 632 ? 34.854 38.419 197.347 1.00 32.79 633 LEU A N 1
ATOM 7033 C CA . LEU A 1 632 ? 35.051 39.869 197.235 1.00 36.73 633 LEU A CA 1
ATOM 7034 C C . LEU A 1 632 ? 36.538 40.238 197.202 1.00 33.74 633 LEU A C 1
ATOM 7035 O O . LEU A 1 632 ? 36.982 41.027 196.354 1.00 25.71 633 LEU A O 1
ATOM 7051 N N . LEU A 1 633 ? 37.301 39.674 198.138 1.00 28.54 634 LEU A N 1
ATOM 7052 C CA . LEU A 1 633 ? 38.750 39.853 198.151 1.00 31.91 634 LEU A CA 1
ATOM 7053 C C . LEU A 1 633 ? 39.401 38.716 197.360 1.00 28.96 634 LEU A C 1
ATOM 7054 O O . LEU A 1 633 ? 39.344 37.558 197.766 1.00 26.51 634 LEU A O 1
ATOM 7070 N N . GLN A 1 634 ? 40.014 39.062 196.231 1.00 28.59 635 GLN A N 1
ATOM 7071 C CA . GLN A 1 634 ? 40.444 38.078 195.239 1.00 32.56 635 GLN A CA 1
ATOM 7072 C C . GLN A 1 634 ? 41.915 38.167 194.889 1.00 23.05 635 GLN A C 1
ATOM 7073 O O . GLN A 1 634 ? 42.391 39.210 194.484 1.00 26.11 635 GLN A O 1
ATOM 7087 N N . ALA A 1 635 ? 42.619 37.053 194.996 1.00 25.67 636 ALA A N 1
ATOM 7088 C CA . ALA A 1 635 ? 44.008 36.999 194.556 1.00 35.20 636 ALA A CA 1
ATOM 7089 C C . ALA A 1 635 ? 44.104 37.249 193.053 1.00 35.59 636 ALA A C 1
ATOM 7090 O O . ALA A 1 635 ? 43.180 36.958 192.301 1.00 41.13 636 ALA A O 1
ATOM 7097 N N . LEU A 1 636 ? 45.225 37.799 192.618 1.00 35.09 637 LEU A N 1
ATOM 7098 C CA . LEU A 1 636 ? 45.414 38.114 191.213 1.00 35.52 637 LEU A CA 1
ATOM 7099 C C . LEU A 1 636 ? 45.358 36.897 190.288 1.00 32.45 637 LEU A C 1
ATOM 7100 O O . LEU A 1 636 ? 45.167 37.058 189.089 1.00 38.37 637 LEU A O 1
ATOM 7116 N N . ILE A 1 637 ? 45.536 35.693 190.824 1.00 33.46 638 ILE A N 1
ATOM 7117 C CA . ILE A 1 637 ? 45.529 34.487 189.990 1.00 34.45 638 ILE A CA 1
ATOM 7118 C C . ILE A 1 637 ? 44.112 34.100 189.560 1.00 31.68 638 ILE A C 1
ATOM 7119 O O . ILE A 1 637 ? 43.929 33.395 188.565 1.00 26.20 638 ILE A O 1
ATOM 7135 N N . LEU A 1 638 ? 43.120 34.571 190.310 1.00 28.88 639 LEU A N 1
ATOM 7136 C CA . LEU A 1 638 ? 41.721 34.390 189.937 1.00 34.22 639 LEU A CA 1
ATOM 7137 C C . LEU A 1 638 ? 41.408 35.119 188.634 1.00 36.46 639 LEU A C 1
ATOM 7138 O O . LEU A 1 638 ? 40.380 34.868 188.002 1.00 36.88 639 LEU A O 1
ATOM 7154 N N . HIS A 1 639 ? 42.287 36.033 188.244 1.00 32.19 640 HIS A N 1
ATOM 7155 C CA . HIS A 1 639 ? 42.114 36.757 187.002 1.00 34.72 640 HIS A CA 1
ATOM 7156 C C . HIS A 1 639 ? 43.273 36.484 186.072 1.00 31.00 640 HIS A C 1
ATOM 7157 O O . HIS A 1 639 ? 43.127 36.563 184.854 1.00 33.21 640 HIS A O 1
ATOM 7171 N N . HIS A 1 640 ? 44.420 36.151 186.656 1.00 31.54 641 HIS A N 1
ATOM 7172 C CA . HIS A 1 640 ? 45.639 35.925 185.892 1.00 35.26 641 HIS A CA 1
ATOM 7173 C C . HIS A 1 640 ? 46.382 34.689 186.363 1.00 37.56 641 HIS A C 1
ATOM 7174 O O . HIS A 1 640 ? 47.409 34.792 187.031 1.00 37.20 641 HIS A O 1
ATOM 7188 N N . PRO A 1 641 ? 45.876 33.508 186.004 1.00 37.42 642 PRO A N 1
ATOM 7189 C CA . PRO A 1 641 ? 46.514 32.279 186.470 1.00 38.00 642 PRO A CA 1
ATOM 7190 C C . PRO A 1 641 ? 47.672 31.829 185.602 1.00 38.58 642 PRO A C 1
ATOM 7191 O O . PRO A 1 641 ? 48.392 30.922 186.008 1.00 42.05 642 PRO A O 1
ATOM 7202 N N . GLU A 1 642 ? 47.836 32.421 184.426 1.00 36.88 643 GLU A N 1
ATOM 7203 C CA . GLU A 1 642 ? 48.907 32.000 183.533 1.00 42.67 643 GLU A CA 1
ATOM 7204 C C . GLU A 1 642 ? 50.074 32.979 183.597 1.00 40.28 643 GLU A C 1
ATOM 7205 O O . GLU A 1 642 ? 50.988 32.920 182.781 1.00 36.25 643 GLU A O 1
ATOM 7217 N N . ASP A 1 643 ? 50.037 33.869 184.583 1.00 41.58 644 ASP A N 1
ATOM 7218 C CA . ASP A 1 643 ? 51.122 34.806 184.823 1.00 40.70 644 ASP A CA 1
ATOM 7219 C C . ASP A 1 643 ? 51.823 34.390 186.098 1.00 35.45 644 ASP A C 1
ATOM 7220 O O . ASP A 1 643 ? 51.244 34.447 187.179 1.00 36.36 644 ASP A O 1
ATOM 7229 N N . LYS A 1 644 ? 53.075 33.971 185.966 1.00 31.85 645 LYS A N 1
ATOM 7230 C CA . LYS A 1 644 ? 53.773 33.339 187.073 1.00 36.94 645 LYS A CA 1
ATOM 7231 C C . LYS A 1 644 ? 53.965 34.289 188.238 1.00 34.94 645 LYS A C 1
ATOM 7232 O O . LYS A 1 644 ? 53.933 33.884 189.396 1.00 38.21 645 LYS A O 1
ATOM 7251 N N . LEU A 1 645 ? 54.167 35.556 187.925 1.00 32.98 646 LEU A N 1
ATOM 7252 C CA . LEU A 1 645 ? 54.356 36.556 188.950 1.00 32.90 646 LEU A CA 1
ATOM 7253 C C . LEU A 1 645 ? 53.173 36.589 189.910 1.00 33.47 646 LEU A C 1
ATOM 7254 O O . LEU A 1 645 ? 53.355 36.642 191.123 1.00 28.62 646 LEU A O 1
ATOM 7270 N N . CYS A 1 646 ? 51.968 36.538 189.351 1.00 30.95 647 CYS A N 1
ATOM 7271 C CA . CYS A 1 646 ? 50.736 36.661 190.116 1.00 32.85 647 CYS A CA 1
ATOM 7272 C C . CYS A 1 646 ? 50.540 35.554 191.161 1.00 38.14 647 CYS A C 1
ATOM 7273 O O . CYS A 1 646 ? 49.859 35.763 192.175 1.00 28.80 647 CYS A O 1
ATOM 7281 N N . TRP A 1 647 ? 51.140 34.385 190.922 1.00 33.56 648 TRP A N 1
ATOM 7282 C CA . TRP A 1 647 ? 51.048 33.283 191.862 1.00 31.16 648 TRP A CA 1
ATOM 7283 C C . TRP A 1 647 ? 51.981 33.543 193.048 1.00 34.85 648 TRP A C 1
ATOM 7284 O O . TRP A 1 647 ? 52.068 32.732 193.977 1.00 29.41 648 TRP A O 1
ATOM 7305 N N . HIS A 1 648 ? 52.661 34.689 193.015 1.00 33.35 649 HIS A N 1
ATOM 7306 C CA . HIS A 1 648 ? 53.590 35.075 194.068 1.00 31.12 649 HIS A CA 1
ATOM 7307 C C . HIS A 1 648 ? 53.345 36.491 194.598 1.00 25.61 649 HIS A C 1
ATOM 7308 O O . HIS A 1 648 ? 54.188 37.050 195.279 1.00 28.38 649 HIS A O 1
ATOM 7322 N N . ILE A 1 649 ? 52.188 37.059 194.292 1.00 25.50 650 ILE A N 1
ATOM 7323 C CA . ILE A 1 649 ? 51.825 38.379 194.790 1.00 30.49 650 ILE A CA 1
ATOM 7324 C C . ILE A 1 649 ? 50.741 38.276 195.854 1.00 24.88 650 ILE A C 1
ATOM 7325 O O . ILE A 1 649 ? 49.593 38.004 195.535 1.00 24.21 650 ILE A O 1
ATOM 7341 N N . ASP A 1 650 ? 51.104 38.540 197.105 1.00 25.63 651 ASP A N 1
ATOM 7342 C CA . ASP A 1 650 ? 50.144 38.538 198.193 1.00 27.28 651 ASP A CA 1
ATOM 7343 C C . ASP A 1 650 ? 49.988 39.939 198.797 1.00 28.42 651 ASP A C 1
ATOM 7344 O O . ASP A 1 650 ? 49.444 40.082 199.892 1.00 23.09 651 ASP A O 1
ATOM 7353 N N . ASP A 1 651 ? 50.413 40.964 198.050 1.00 26.62 652 ASP A N 1
ATOM 7354 C CA . ASP A 1 651 ? 50.392 42.355 198.517 1.00 25.50 652 ASP A CA 1
ATOM 7355 C C . ASP A 1 651 ? 49.419 43.181 197.672 1.00 23.62 652 ASP A C 1
ATOM 7356 O O . ASP A 1 651 ? 49.178 44.347 197.964 1.00 22.52 652 ASP A O 1
ATOM 7365 N N . GLU A 1 652 ? 48.880 42.566 196.622 1.00 28.52 653 GLU A N 1
ATOM 7366 C CA . GLU A 1 652 ? 47.890 43.204 195.748 1.00 31.51 653 GLU A CA 1
ATOM 7367 C C . GLU A 1 652 ? 46.672 42.301 195.577 1.00 26.93 653 GLU A C 1
ATOM 7368 O O . GLU A 1 652 ? 46.762 41.105 195.803 1.00 25.76 653 GLU A O 1
ATOM 7380 N N . TYR A 1 653 ? 45.539 42.862 195.165 1.00 29.56 654 TYR A N 1
ATOM 7381 C CA . TYR A 1 653 ? 44.335 42.043 194.991 1.00 33.39 654 TYR A CA 1
ATOM 7382 C C . TYR A 1 653 ? 43.210 42.750 194.260 1.00 28.97 654 TYR A C 1
ATOM 7383 O O . TYR A 1 653 ? 43.206 43.969 194.109 1.00 23.80 654 TYR A O 1
ATOM 7401 N N . TYR A 1 654 ? 42.250 41.952 193.815 1.00 28.33 655 TYR A N 1
ATOM 7402 C CA . TYR A 1 654 ? 41.022 42.489 193.264 1.00 34.09 655 TYR A CA 1
ATOM 7403 C C . TYR A 1 654 ? 39.969 42.616 194.347 1.00 31.89 655 TYR A C 1
ATOM 7404 O O . TYR A 1 654 ? 39.708 41.664 195.082 1.00 27.55 655 TYR A O 1
ATOM 7422 N N . PHE A 1 655 ? 39.376 43.802 194.439 1.00 33.10 656 PHE A N 1
ATOM 7423 C CA . PHE A 1 655 ? 38.191 44.010 195.250 1.00 31.68 656 PHE A CA 1
ATOM 7424 C C . PHE A 1 655 ? 37.013 44.044 194.305 1.00 38.07 656 PHE A C 1
ATOM 7425 O O . PHE A 1 655 ? 36.903 44.942 193.487 1.00 44.37 656 PHE A O 1
ATOM 7442 N N . GLY A 1 656 ? 36.135 43.058 194.400 1.00 39.84 657 GLY A N 1
ATOM 7443 C CA . GLY A 1 656 ? 35.134 42.883 193.376 1.00 41.50 657 GLY A CA 1
ATOM 7444 C C . GLY A 1 656 ? 35.862 42.521 192.101 1.00 43.25 657 GLY A C 1
ATOM 7445 O O . GLY A 1 656 ? 36.972 41.998 192.142 1.00 43.44 657 GLY A O 1
ATOM 7449 N N . ASN A 1 657 ? 35.254 42.837 190.970 1.00 42.57 658 ASN A N 1
ATOM 7450 C CA . ASN A 1 657 ? 35.770 42.421 189.681 1.00 42.71 658 ASN A CA 1
ATOM 7451 C C . ASN A 1 657 ? 36.515 43.530 188.942 1.00 41.78 658 ASN A C 1
ATOM 7452 O O . ASN A 1 657 ? 37.285 43.259 188.028 1.00 43.09 658 ASN A O 1
ATOM 7463 N N . ASP A 1 658 ? 36.298 44.776 189.350 1.00 42.56 659 ASP A N 1
ATOM 7464 C CA . ASP A 1 658 ? 36.797 45.922 188.590 1.00 46.89 659 ASP A CA 1
ATOM 7465 C C . ASP A 1 658 ? 37.855 46.751 189.312 1.00 45.03 659 ASP A C 1
ATOM 7466 O O . ASP A 1 658 ? 38.308 47.752 188.767 1.00 44.88 659 ASP A O 1
ATOM 7475 N N . PHE A 1 659 ? 38.229 46.359 190.527 1.00 42.77 660 PHE A N 1
ATOM 7476 C CA . PHE A 1 659 ? 39.134 47.160 191.351 1.00 40.40 660 PHE A CA 1
ATOM 7477 C C . PHE A 1 659 ? 40.415 46.434 191.746 1.00 35.98 660 PHE A C 1
ATOM 7478 O O . PHE A 1 659 ? 40.371 45.433 192.443 1.00 32.35 660 PHE A O 1
ATOM 7495 N N . LEU A 1 660 ? 41.548 46.974 191.310 1.00 36.71 661 LEU A N 1
ATOM 7496 C CA . LEU A 1 660 ? 42.861 46.481 191.699 1.00 36.37 661 LEU A CA 1
ATOM 7497 C C . LEU A 1 660 ? 43.375 47.270 192.893 1.00 34.62 661 LEU A C 1
ATOM 7498 O O . LEU A 1 660 ? 43.454 48.497 192.844 1.00 34.12 661 LEU A O 1
ATOM 7514 N N . VAL A 1 661 ? 43.725 46.554 193.957 1.00 28.75 662 VAL A N 1
ATOM 7515 C CA . VAL A 1 661 ? 44.193 47.165 195.198 1.00 28.89 662 VAL A CA 1
ATOM 7516 C C . VAL A 1 661 ? 45.600 46.726 195.552 1.00 27.19 662 VAL A C 1
ATOM 7517 O O . VAL A 1 661 ? 45.855 45.544 195.758 1.00 24.22 662 VAL A O 1
ATOM 7530 N N . ALA A 1 662 ? 46.502 47.694 195.651 1.00 27.85 663 ALA A N 1
ATOM 7531 C CA . ALA A 1 662 ? 47.869 47.439 196.064 1.00 27.22 663 ALA A CA 1
ATOM 7532 C C . ALA A 1 662 ? 48.228 48.345 197.242 1.00 28.64 663 ALA A C 1
ATOM 7533 O O . ALA A 1 662 ? 48.849 49.383 197.049 1.00 32.83 663 ALA A O 1
ATOM 7540 N N . PRO A 1 663 ? 47.846 47.948 198.471 1.00 29.69 664 PRO A N 1
ATOM 7541 C CA . PRO A 1 663 ? 47.959 48.831 199.646 1.00 33.05 664 PRO A CA 1
ATOM 7542 C C . PRO A 1 663 ? 49.380 49.192 200.077 1.00 30.01 664 PRO A C 1
ATOM 7543 O O . PRO A 1 663 ? 50.301 48.411 199.916 1.00 27.46 664 PRO A O 1
ATOM 7554 N N . VAL A 1 664 ? 49.534 50.384 200.645 1.00 37.52 665 VAL A N 1
ATOM 7555 C CA . VAL A 1 664 ? 50.802 50.818 201.225 1.00 42.87 665 VAL A CA 1
ATOM 7556 C C . VAL A 1 664 ? 50.912 50.284 202.647 1.00 42.53 665 VAL A C 1
ATOM 7557 O O . VAL A 1 664 ? 50.132 50.659 203.511 1.00 43.94 665 VAL A O 1
ATOM 7570 N N . MET A 1 665 ? 51.864 49.397 202.893 1.00 40.93 666 MET A N 1
ATOM 7571 C CA . MET A 1 665 ? 51.978 48.783 204.208 1.00 42.59 666 MET A CA 1
ATOM 7572 C C . MET A 1 665 ? 53.366 49.188 204.757 1.00 42.17 666 MET A C 1
ATOM 7573 O O . MET A 1 665 ? 54.119 48.375 205.304 1.00 34.13 666 MET A O 1
ATOM 7587 N N . ASN A 1 666 ? 53.647 50.491 204.610 1.00 40.22 667 ASN A N 1
ATOM 7588 C CA . ASN A 1 666 ? 54.943 51.120 204.904 1.00 38.07 667 ASN A CA 1
ATOM 7589 C C . ASN A 1 666 ? 54.811 52.380 205.744 1.00 40.85 667 ASN A C 1
ATOM 7590 O O . ASN A 1 666 ? 53.792 53.067 205.705 1.00 39.35 667 ASN A O 1
ATOM 7601 N N . SER A 1 667 ? 55.871 52.707 206.470 1.00 37.60 668 SER A N 1
ATOM 7602 C CA . SER A 1 667 ? 55.975 54.018 207.089 1.00 33.58 668 SER A CA 1
ATOM 7603 C C . SER A 1 667 ? 56.680 54.974 206.142 1.00 30.13 668 SER A C 1
ATOM 7604 O O . SER A 1 667 ? 56.485 56.175 206.232 1.00 26.87 668 SER A O 1
ATOM 7612 N N . GLU A 1 668 ? 57.490 54.434 205.235 1.00 33.86 669 GLU A N 1
ATOM 7613 C CA . GLU A 1 668 ? 58.202 55.251 204.253 1.00 33.49 669 GLU A CA 1
ATOM 7614 C C . GLU A 1 668 ? 57.287 55.762 203.144 1.00 39.66 669 GLU A C 1
ATOM 7615 O O . GLU A 1 668 ? 57.704 56.592 202.338 1.00 45.08 669 GLU A O 1
ATOM 7627 N N . ASN A 1 669 ? 56.057 55.264 203.099 1.00 38.50 670 ASN A N 1
ATOM 7628 C CA . ASN A 1 669 ? 55.042 55.759 202.161 1.00 47.51 670 ASN A CA 1
ATOM 7629 C C . ASN A 1 669 ? 55.392 55.587 200.687 1.00 44.61 670 ASN A C 1
ATOM 7630 O O . ASN A 1 669 ? 54.909 56.324 199.837 1.00 40.93 670 ASN A O 1
ATOM 7641 N N . ARG A 1 670 ? 56.210 54.589 200.394 1.00 43.57 671 ARG A N 1
ATOM 7642 C CA . ARG A 1 670 ? 56.604 54.291 199.031 1.00 40.63 671 ARG A CA 1
ATOM 7643 C C . ARG A 1 670 ? 56.478 52.794 198.805 1.00 42.02 671 ARG A C 1
ATOM 7644 O O . ARG A 1 670 ? 56.672 52.015 199.735 1.00 44.94 671 ARG A O 1
ATOM 7665 N N . ARG A 1 671 ? 56.140 52.388 197.584 1.00 48.38 672 ARG A N 1
ATOM 7666 C CA . ARG A 1 671 ? 56.072 50.964 197.252 1.00 42.79 672 ARG A CA 1
ATOM 7667 C C . ARG A 1 671 ? 56.136 50.669 195.751 1.00 42.19 672 ARG A C 1
ATOM 7668 O O . ARG A 1 671 ? 56.059 51.565 194.912 1.00 41.46 672 ARG A O 1
ATOM 7689 N N . ASP A 1 672 ? 56.266 49.383 195.438 1.00 45.65 673 ASP A N 1
ATOM 7690 C CA . ASP A 1 672 ? 56.211 48.885 194.072 1.00 41.75 673 ASP A CA 1
ATOM 7691 C C . ASP A 1 672 ? 54.845 48.268 193.794 1.00 38.02 673 ASP A C 1
ATOM 7692 O O . ASP A 1 672 ? 54.266 47.601 194.656 1.00 36.22 673 ASP A O 1
ATOM 7701 N N . ILE A 1 673 ? 54.332 48.506 192.593 1.00 37.88 674 ILE A N 1
ATOM 7702 C CA . ILE A 1 673 ? 53.055 47.940 192.173 1.00 40.02 674 ILE A CA 1
ATOM 7703 C C . ILE A 1 673 ? 53.173 47.247 190.825 1.00 37.11 674 ILE A C 1
ATOM 7704 O O . ILE A 1 673 ? 53.624 47.836 189.847 1.00 36.00 674 ILE A O 1
ATOM 7720 N N . TYR A 1 674 ? 52.759 45.987 190.790 1.00 37.91 675 TYR A N 1
ATOM 7721 C CA . TYR A 1 674 ? 52.648 45.260 189.539 1.00 38.01 675 TYR A CA 1
ATOM 7722 C C . TYR A 1 674 ? 51.250 45.421 188.945 1.00 33.54 675 TYR A C 1
ATOM 7723 O O . TYR A 1 674 ? 50.279 44.951 189.503 1.00 34.75 675 TYR A O 1
ATOM 7741 N N . LEU A 1 675 ? 51.155 46.128 187.828 1.00 42.27 676 LEU A N 1
ATOM 7742 C CA . LEU A 1 675 ? 49.955 46.084 187.003 1.00 43.14 676 LEU A CA 1
ATOM 7743 C C . LEU A 1 675 ? 49.960 44.796 186.185 1.00 39.28 676 LEU A C 1
ATOM 7744 O O . LEU A 1 675 ? 50.917 44.543 185.464 1.00 34.32 676 LEU A O 1
ATOM 7760 N N . PRO A 1 676 ? 48.914 43.959 186.323 1.00 38.80 677 PRO A N 1
ATOM 7761 C CA . PRO A 1 676 ? 48.816 42.804 185.431 1.00 43.83 677 PRO A CA 1
ATOM 7762 C C . PRO A 1 676 ? 48.267 43.238 184.075 1.00 41.21 677 PRO A C 1
ATOM 7763 O O . PRO A 1 676 ? 48.020 44.427 183.904 1.00 39.20 677 PRO A O 1
ATOM 7774 N N . GLU A 1 677 ? 48.094 42.311 183.138 1.00 45.05 678 GLU A N 1
ATOM 7775 C CA . GLU A 1 677 ? 47.626 42.654 181.793 1.00 52.20 678 GLU A CA 1
ATOM 7776 C C . GLU A 1 677 ? 46.324 43.449 181.821 1.00 52.20 678 GLU A C 1
ATOM 7777 O O . GLU A 1 677 ? 45.355 43.073 182.482 1.00 47.98 678 GLU A O 1
ATOM 7789 N N . GLY A 1 678 ? 46.312 44.556 181.096 1.00 53.76 679 GLY A N 1
ATOM 7790 C CA . GLY A 1 678 ? 45.143 45.395 181.041 1.00 50.70 679 GLY A CA 1
ATOM 7791 C C . GLY A 1 678 ? 45.534 46.816 180.744 1.00 56.68 679 GLY A C 1
ATOM 7792 O O . GLY A 1 678 ? 46.704 47.168 180.783 1.00 51.98 679 GLY A O 1
ATOM 7796 N N . GLN A 1 679 ? 44.533 47.616 180.399 1.00 69.58 680 GLN A N 1
ATOM 7797 C CA . GLN A 1 679 ? 44.663 49.057 180.352 1.00 60.96 680 GLN A CA 1
ATOM 7798 C C . GLN A 1 679 ? 44.108 49.529 181.676 1.00 56.04 680 GLN A C 1
ATOM 7799 O O . GLN A 1 679 ? 42.974 49.208 182.020 1.00 52.88 680 GLN A O 1
ATOM 7813 N N . TRP A 1 680 ? 44.919 50.248 182.440 1.00 53.83 681 TRP A N 1
ATOM 7814 C CA . TRP A 1 680 ? 44.584 50.535 183.823 1.00 49.80 681 TRP A CA 1
ATOM 7815 C C . TRP A 1 680 ? 44.393 52.010 184.099 1.00 45.38 681 TRP A C 1
ATOM 7816 O O . TRP A 1 680 ? 45.095 52.848 183.549 1.00 46.28 681 TRP A O 1
ATOM 7837 N N . VAL A 1 681 ? 43.435 52.305 184.971 1.00 42.93 682 VAL A N 1
ATOM 7838 C CA . VAL A 1 681 ? 43.090 53.669 185.316 1.00 45.16 682 VAL A CA 1
ATOM 7839 C C . VAL A 1 681 ? 43.073 53.859 186.823 1.00 46.53 682 VAL A C 1
ATOM 7840 O O . VAL A 1 681 ? 42.294 53.226 187.533 1.00 39.69 682 VAL A O 1
ATOM 7853 N N . ASN A 1 682 ? 43.934 54.751 187.300 1.00 47.71 683 ASN A N 1
ATOM 7854 C CA . ASN A 1 682 ? 43.935 55.137 188.695 1.00 49.03 683 ASN A CA 1
ATOM 7855 C C . ASN A 1 682 ? 42.569 55.661 189.124 1.00 46.08 683 ASN A C 1
ATOM 7856 O O . ASN A 1 682 ? 41.992 56.511 188.467 1.00 45.27 683 ASN A O 1
ATOM 7867 N N . PHE A 1 683 ? 42.056 55.159 190.237 1.00 45.02 684 PHE A N 1
ATOM 7868 C CA . PHE A 1 683 ? 40.689 55.456 190.625 1.00 46.46 684 PHE A CA 1
ATOM 7869 C C . PHE A 1 683 ? 40.510 56.853 191.199 1.00 46.89 684 PHE A C 1
ATOM 7870 O O . PHE A 1 683 ? 39.404 57.374 191.212 1.00 49.44 684 PHE A O 1
ATOM 7887 N N . PHE A 1 684 ? 41.593 57.446 191.685 1.00 50.53 685 PHE A N 1
ATOM 7888 C CA . PHE A 1 684 ? 41.544 58.765 192.311 1.00 53.40 685 PHE A CA 1
ATOM 7889 C C . PHE A 1 684 ? 42.156 59.823 191.411 1.00 56.51 685 PHE A C 1
ATOM 7890 O O . PHE A 1 684 ? 41.784 60.987 191.472 1.00 64.34 685 PHE A O 1
ATOM 7907 N N . THR A 1 685 ? 43.116 59.407 190.596 1.00 62.93 686 THR A N 1
ATOM 7908 C CA . THR A 1 685 ? 43.771 60.285 189.636 1.00 53.98 686 THR A CA 1
ATOM 7909 C C . THR A 1 685 ? 43.743 59.676 188.257 1.00 58.35 686 THR A C 1
ATOM 7910 O O . THR A 1 685 ? 44.798 59.334 187.729 1.00 72.83 686 THR A O 1
ATOM 7921 N N . GLY A 1 686 ? 42.546 59.544 187.687 1.00 57.11 687 GLY A N 1
ATOM 7922 C CA . GLY A 1 686 ? 42.328 58.895 186.402 1.00 54.89 687 GLY A CA 1
ATOM 7923 C C . GLY A 1 686 ? 43.463 58.977 185.406 1.00 54.05 687 GLY A C 1
ATOM 7924 O O . GLY A 1 686 ? 43.338 59.586 184.346 1.00 65.21 687 GLY A O 1
ATOM 7928 N N . GLU A 1 687 ? 44.574 58.347 185.757 1.00 53.66 688 GLU A N 1
ATOM 7929 C CA . GLU A 1 687 ? 45.780 58.348 184.948 1.00 51.97 688 GLU A CA 1
ATOM 7930 C C . GLU A 1 687 ? 45.853 57.037 184.170 1.00 58.13 688 GLU A C 1
ATOM 7931 O O . GLU A 1 687 ? 45.878 55.958 184.760 1.00 59.47 688 GLU A O 1
ATOM 7937 N N . ARG A 1 688 ? 45.862 57.120 182.845 1.00 60.70 689 ARG A N 1
ATOM 7938 C CA . ARG A 1 688 ? 45.863 55.910 182.028 1.00 63.56 689 ARG A CA 1
ATOM 7939 C C . ARG A 1 688 ? 47.207 55.175 182.083 1.00 58.99 689 ARG A C 1
ATOM 7940 O O . ARG A 1 688 ? 48.196 55.627 181.513 1.00 56.87 689 ARG A O 1
ATOM 7948 N N . LEU A 1 689 ? 47.220 54.031 182.764 1.00 54.25 690 LEU A N 1
ATOM 7949 C CA . LEU A 1 689 ? 48.441 53.258 182.973 1.00 57.42 690 LEU A CA 1
ATOM 7950 C C . LEU A 1 689 ? 48.615 52.133 181.955 1.00 56.97 690 LEU A C 1
ATOM 7951 O O . LEU A 1 689 ? 47.741 51.279 181.784 1.00 47.27 690 LEU A O 1
ATOM 7956 N N . GLN A 1 690 ? 49.791 52.133 181.334 1.00 65.80 691 GLN A N 1
ATOM 7957 C CA . GLN A 1 690 ? 50.099 51.337 180.147 1.00 69.75 691 GLN A CA 1
ATOM 7958 C C . GLN A 1 690 ? 49.624 49.888 180.154 1.00 64.05 691 GLN A C 1
ATOM 7959 O O . GLN A 1 690 ? 48.752 49.532 179.361 1.00 63.98 691 GLN A O 1
ATOM 7966 N N . GLY A 1 691 ? 50.187 49.041 181.009 1.00 59.44 692 GLY A N 1
ATOM 7967 C CA . GLY A 1 691 ? 49.932 47.622 180.830 1.00 66.92 692 GLY A CA 1
ATOM 7968 C C . GLY A 1 691 ? 50.255 46.632 181.925 1.00 51.42 692 GLY A C 1
ATOM 7969 O O . GLY A 1 691 ? 49.782 46.755 183.049 1.00 59.38 692 GLY A O 1
ATOM 7973 N N . GLY A 1 692 ? 51.028 45.616 181.562 1.00 43.89 693 GLY A N 1
ATOM 7974 C CA . GLY A 1 692 ? 51.336 44.513 182.452 1.00 41.92 693 GLY A CA 1
ATOM 7975 C C . GLY A 1 692 ? 52.764 44.632 182.931 1.00 44.69 693 GLY A C 1
ATOM 7976 O O . GLY A 1 692 ? 53.622 43.825 182.578 1.00 43.07 693 GLY A O 1
ATOM 7980 N N . ARG A 1 693 ? 53.013 45.661 183.730 1.00 46.03 694 ARG A N 1
ATOM 7981 C CA . ARG A 1 693 ? 54.360 46.042 184.094 1.00 39.33 694 ARG A CA 1
ATOM 7982 C C . ARG A 1 693 ? 54.450 46.472 185.552 1.00 41.33 694 ARG A C 1
ATOM 7983 O O . ARG A 1 693 ? 53.441 46.608 186.244 1.00 36.53 694 ARG A O 1
ATOM 7993 N N . TRP A 1 694 ? 55.672 46.723 186.000 1.00 42.58 695 TRP A N 1
ATOM 7994 C CA . TRP A 1 694 ? 55.913 47.173 187.355 1.00 40.03 695 TRP A CA 1
ATOM 7995 C C . TRP A 1 694 ? 55.902 48.694 187.472 1.00 39.82 695 TRP A C 1
ATOM 7996 O O . TRP A 1 694 ? 56.422 49.396 186.612 1.00 41.80 695 TRP A O 1
ATOM 8017 N N . LEU A 1 695 ? 55.284 49.186 188.540 1.00 38.26 696 LEU A N 1
ATOM 8018 C CA . LEU A 1 695 ? 55.368 50.586 188.922 1.00 34.34 696 LEU A CA 1
ATOM 8019 C C . LEU A 1 695 ? 56.348 50.682 190.078 1.00 40.06 696 LEU A C 1
ATOM 8020 O O . LEU A 1 695 ? 56.002 50.356 191.200 1.00 40.16 696 LEU A O 1
ATOM 8036 N N . LYS A 1 696 ? 57.569 51.128 189.800 1.00 45.94 697 LYS A N 1
ATOM 8037 C CA . LYS A 1 696 ? 58.660 51.026 190.765 1.00 48.28 697 LYS A CA 1
ATOM 8038 C C . LYS A 1 696 ? 58.812 52.254 191.680 1.00 46.53 697 LYS A C 1
ATOM 8039 O O . LYS A 1 696 ? 58.749 53.397 191.232 1.00 44.72 697 LYS A O 1
ATOM 8058 N N . GLU A 1 697 ? 59.006 51.981 192.966 1.00 44.59 698 GLU A N 1
ATOM 8059 C CA . GLU A 1 697 ? 59.294 52.993 193.980 1.00 47.74 698 GLU A CA 1
ATOM 8060 C C . GLU A 1 697 ? 58.306 54.166 193.938 1.00 43.99 698 GLU A C 1
ATOM 8061 O O . GLU A 1 697 ? 58.644 55.318 194.220 1.00 37.75 698 GLU A O 1
ATOM 8073 N N . VAL A 1 698 ? 57.070 53.831 193.590 1.00 44.84 699 VAL A N 1
ATOM 8074 C CA . VAL A 1 698 ? 55.946 54.757 193.615 1.00 43.56 699 VAL A CA 1
ATOM 8075 C C . VAL A 1 698 ? 55.723 55.371 194.987 1.00 41.73 699 VAL A C 1
ATOM 8076 O O . VAL A 1 698 ? 55.525 54.657 195.966 1.00 36.40 699 VAL A O 1
ATOM 8089 N N . TYR A 1 699 ? 55.719 56.697 195.049 1.00 47.26 700 TYR A N 1
ATOM 8090 C CA . TYR A 1 699 ? 55.354 57.384 196.275 1.00 41.67 700 TYR A CA 1
ATOM 8091 C C . TYR A 1 699 ? 53.860 57.548 196.303 1.00 45.60 700 TYR A C 1
ATOM 8092 O O . TYR A 1 699 ? 53.250 58.065 195.370 1.00 48.09 700 TYR A O 1
ATOM 8110 N N . VAL A 1 700 ? 53.277 57.082 197.391 1.00 45.90 701 VAL A N 1
ATOM 8111 C CA . VAL A 1 700 ? 51.862 57.223 197.629 1.00 49.86 701 VAL A CA 1
ATOM 8112 C C . VAL A 1 700 ? 51.701 58.177 198.803 1.00 45.95 701 VAL A C 1
ATOM 8113 O O . VAL A 1 700 ? 52.231 57.917 199.876 1.00 45.71 701 VAL A O 1
ATOM 8126 N N . PRO A 1 701 ? 50.994 59.295 198.611 1.00 50.37 702 PRO A N 1
ATOM 8127 C CA . PRO A 1 701 ? 50.748 60.125 199.792 1.00 51.66 702 PRO A CA 1
ATOM 8128 C C . PRO A 1 701 ? 49.853 59.419 200.796 1.00 50.87 702 PRO A C 1
ATOM 8129 O O . PRO A 1 701 ? 49.167 58.464 200.435 1.00 47.79 702 PRO A O 1
ATOM 8140 N N . LEU A 1 702 ? 49.862 59.893 202.036 1.00 56.35 703 LEU A N 1
ATOM 8141 C CA . LEU A 1 702 ? 49.162 59.220 203.123 1.00 55.58 703 LEU A CA 1
ATOM 8142 C C . LEU A 1 702 ? 47.648 59.251 202.922 1.00 53.13 703 LEU A C 1
ATOM 8143 O O . LEU A 1 702 ? 46.924 58.392 203.422 1.00 50.61 703 LEU A O 1
ATOM 8159 N N . GLU A 1 703 ? 47.176 60.239 202.174 1.00 55.36 704 GLU A N 1
ATOM 8160 C CA . GLU A 1 703 ? 45.747 60.422 201.952 1.00 56.64 704 GLU A CA 1
ATOM 8161 C C . GLU A 1 703 ? 45.172 59.434 200.943 1.00 50.49 704 GLU A C 1
ATOM 8162 O O . GLU A 1 703 ? 43.960 59.320 200.795 1.00 46.15 704 GLU A O 1
ATOM 8174 N N . GLU A 1 704 ? 46.050 58.716 200.259 1.00 51.11 705 GLU A N 1
ATOM 8175 C CA . GLU A 1 704 ? 45.685 58.009 199.045 1.00 52.25 705 GLU A CA 1
ATOM 8176 C C . GLU A 1 704 ? 46.201 56.569 199.082 1.00 48.56 705 GLU A C 1
ATOM 8177 O O . GLU A 1 704 ? 47.228 56.308 199.689 1.00 48.67 705 GLU A O 1
ATOM 8189 N N . MET A 1 705 ? 45.461 55.646 198.466 1.00 48.90 706 MET A N 1
ATOM 8190 C CA . MET A 1 705 ? 45.902 54.260 198.267 1.00 43.65 706 MET A CA 1
ATOM 8191 C C . MET A 1 705 ? 45.969 54.013 196.756 1.00 43.78 706 MET A C 1
ATOM 8192 O O . MET A 1 705 ? 45.212 54.618 196.003 1.00 42.46 706 MET A O 1
ATOM 8206 N N . PRO A 1 706 ? 46.888 53.147 196.298 1.00 42.72 707 PRO A N 1
ATOM 8207 C CA . PRO A 1 706 ? 46.857 52.724 194.891 1.00 44.31 707 PRO A CA 1
ATOM 8208 C C . PRO A 1 706 ? 45.631 51.881 194.538 1.00 41.42 707 PRO A C 1
ATOM 8209 O O . PRO A 1 706 ? 45.505 50.744 194.996 1.00 37.87 707 PRO A O 1
ATOM 8220 N N . VAL A 1 707 ? 44.745 52.447 193.725 1.00 41.39 708 VAL A N 1
ATOM 8221 C CA . VAL A 1 707 ? 43.529 51.765 193.303 1.00 43.08 708 VAL A CA 1
ATOM 8222 C C . VAL A 1 707 ? 43.331 51.969 191.809 1.00 42.10 708 VAL A C 1
ATOM 8223 O O . VAL A 1 707 ? 43.425 53.093 191.318 1.00 42.91 708 VAL A O 1
ATOM 8236 N N . TYR A 1 708 ? 43.066 50.881 191.088 1.00 39.71 709 TYR A N 1
ATOM 8237 C CA . TYR A 1 708 ? 42.937 50.946 189.634 1.00 41.12 709 TYR A CA 1
ATOM 8238 C C . TYR A 1 708 ? 41.680 50.269 189.117 1.00 40.12 709 TYR A C 1
ATOM 8239 O O . TYR A 1 708 ? 41.247 49.248 189.640 1.00 36.62 709 TYR A O 1
ATOM 8257 N N . VAL A 1 709 ? 41.102 50.861 188.078 1.00 44.43 710 VAL A N 1
ATOM 8258 C CA . VAL A 1 709 ? 39.965 50.273 187.386 1.00 41.98 710 VAL A CA 1
ATOM 8259 C C . VAL A 1 709 ? 40.317 50.042 185.938 1.00 41.96 710 VAL A C 1
ATOM 8260 O O . VAL A 1 709 ? 41.220 50.678 185.402 1.00 46.26 710 VAL A O 1
ATOM 8273 N N . ARG A 1 710 ? 39.609 49.121 185.302 1.00 47.35 711 ARG A N 1
ATOM 8274 C CA . ARG A 1 710 ? 39.867 48.832 183.905 1.00 52.48 711 ARG A CA 1
ATOM 8275 C C . ARG A 1 710 ? 39.387 50.001 183.042 1.00 51.28 711 ARG A C 1
ATOM 8276 O O . ARG A 1 710 ? 38.332 50.579 183.292 1.00 46.07 711 ARG A O 1
ATOM 8286 N N . GLU A 1 711 ? 40.182 50.366 182.044 1.00 58.19 712 GLU A N 1
ATOM 8287 C CA . GLU A 1 711 ? 39.757 51.376 181.088 1.00 65.82 712 GLU A CA 1
ATOM 8288 C C . GLU A 1 711 ? 38.453 50.891 180.472 1.00 72.10 712 GLU A C 1
ATOM 8289 O O . GLU A 1 711 ? 38.384 49.777 179.959 1.00 76.41 712 GLU A O 1
ATOM 8295 N N . ASN A 1 712 ? 37.446 51.759 180.532 1.00 64.19 713 ASN A N 1
ATOM 8296 C CA . ASN A 1 712 ? 36.025 51.421 180.415 1.00 68.90 713 ASN A CA 1
ATOM 8297 C C . ASN A 1 712 ? 35.427 51.258 181.804 1.00 64.69 713 ASN A C 1
ATOM 8298 O O . ASN A 1 712 ? 35.424 52.200 182.600 1.00 71.97 713 ASN A O 1
ATOM 8303 N N . ALA A 1 713 ? 34.929 50.065 182.094 1.00 62.06 714 ALA A N 1
ATOM 8304 C CA . ALA A 1 713 ? 34.312 49.774 183.383 1.00 67.82 714 ALA A CA 1
ATOM 8305 C C . ALA A 1 713 ? 33.157 50.728 183.694 1.00 67.09 714 ALA A C 1
ATOM 8306 O O . ALA A 1 713 ? 32.883 51.673 182.958 1.00 66.97 714 ALA A O 1
ATOM 8312 N N . VAL A 1 714 ? 32.466 50.448 184.789 1.00 62.39 715 VAL A N 1
ATOM 8313 C CA . VAL A 1 714 ? 31.278 51.192 185.165 1.00 61.22 715 VAL A CA 1
ATOM 8314 C C . VAL A 1 714 ? 30.897 50.720 186.555 1.00 57.67 715 VAL A C 1
ATOM 8315 O O . VAL A 1 714 ? 30.512 49.571 186.752 1.00 59.94 715 VAL A O 1
ATOM 8328 N N . ILE A 1 715 ? 31.028 51.618 187.521 1.00 60.16 716 ILE A N 1
ATOM 8329 C CA . ILE A 1 715 ? 31.036 51.230 188.917 1.00 56.99 716 ILE A CA 1
ATOM 8330 C C . ILE A 1 715 ? 30.009 52.039 189.686 1.00 48.43 716 ILE A C 1
ATOM 8331 O O . ILE A 1 715 ? 30.071 53.256 189.702 1.00 48.47 716 ILE A O 1
ATOM 8347 N N . PRO A 1 716 ? 29.040 51.355 190.311 1.00 51.97 717 PRO A N 1
ATOM 8348 C CA . PRO A 1 716 ? 27.998 52.056 191.061 1.00 58.01 717 PRO A CA 1
ATOM 8349 C C . PRO A 1 716 ? 28.523 52.935 192.188 1.00 58.63 717 PRO A C 1
ATOM 8350 O O . PRO A 1 716 ? 29.639 52.743 192.664 1.00 58.35 717 PRO A O 1
ATOM 8361 N N . ILE A 1 717 ? 27.706 53.899 192.600 1.00 64.73 718 ILE A N 1
ATOM 8362 C CA . ILE A 1 717 ? 28.019 54.733 193.751 1.00 64.79 718 ILE A CA 1
ATOM 8363 C C . ILE A 1 717 ? 26.782 55.487 194.235 1.00 72.96 718 ILE A C 1
ATOM 8364 O O . ILE A 1 717 ? 25.872 55.754 193.450 1.00 75.34 718 ILE A O 1
ATOM 8371 N N . TYR A 1 718 ? 26.747 55.804 195.529 1.00 69.14 719 TYR A N 1
ATOM 8372 C CA . TYR A 1 718 ? 25.667 56.591 196.104 1.00 70.82 719 TYR A CA 1
ATOM 8373 C C . TYR A 1 718 ? 26.088 58.058 196.126 1.00 79.51 719 TYR A C 1
ATOM 8374 O O . TYR A 1 718 ? 26.893 58.457 196.964 1.00 80.97 719 TYR A O 1
ATOM 8392 N N . PRO A 1 719 ? 25.552 58.875 195.200 1.00 82.61 720 PRO A N 1
ATOM 8393 C CA . PRO A 1 719 ? 26.097 60.232 195.080 1.00 83.53 720 PRO A CA 1
ATOM 8394 C C . PRO A 1 719 ? 25.754 61.176 196.233 1.00 79.90 720 PRO A C 1
ATOM 8395 O O . PRO A 1 719 ? 26.039 62.367 196.128 1.00 85.69 720 PRO A O 1
ATOM 8406 N N . GLU A 1 720 ? 25.166 60.677 197.311 1.00 73.19 721 GLU A N 1
ATOM 8407 C CA . GLU A 1 720 ? 24.710 61.576 198.363 1.00 72.27 721 GLU A CA 1
ATOM 8408 C C . GLU A 1 720 ? 25.064 61.061 199.753 1.00 71.46 721 GLU A C 1
ATOM 8409 O O . GLU A 1 720 ? 24.913 59.872 200.031 1.00 71.18 721 GLU A O 1
ATOM 8411 N N . GLU A 1 721 ? 25.534 61.957 200.621 1.00 52.72 722 GLU A N 1
ATOM 8412 C CA . GLU A 1 721 ? 25.948 61.573 201.973 1.00 47.53 722 GLU A CA 1
ATOM 8413 C C . GLU A 1 721 ? 24.785 60.970 202.744 1.00 46.36 722 GLU A C 1
ATOM 8414 O O . GLU A 1 721 ? 23.627 61.188 202.391 1.00 51.31 722 GLU A O 1
ATOM 8416 N N . VAL A 1 722 ? 25.096 60.202 203.785 1.00 51.58 723 VAL A N 1
ATOM 8417 C CA . VAL A 1 722 ? 24.069 59.536 204.583 1.00 39.29 723 VAL A CA 1
ATOM 8418 C C . VAL A 1 722 ? 24.677 58.935 205.844 1.00 38.45 723 VAL A C 1
ATOM 8419 O O . VAL A 1 722 ? 25.889 58.782 205.924 1.00 48.46 723 VAL A O 1
ATOM 8423 N N . LEU B 1 24 ? 54.818 66.586 132.181 1.00 60.60 25 LEU B N 1
ATOM 8424 C CA . LEU B 1 24 ? 55.207 65.802 133.348 1.00 67.53 25 LEU B CA 1
ATOM 8425 C C . LEU B 1 24 ? 56.586 66.176 133.893 1.00 73.96 25 LEU B C 1
ATOM 8426 O O . LEU B 1 24 ? 57.584 66.158 133.173 1.00 72.97 25 LEU B O 1
ATOM 8431 N N . TRP B 1 25 ? 56.635 66.501 135.179 1.00 73.29 26 TRP B N 1
ATOM 8432 C CA . TRP B 1 25 ? 57.895 66.797 135.852 1.00 75.31 26 TRP B CA 1
ATOM 8433 C C . TRP B 1 25 ? 58.032 65.934 137.106 1.00 74.45 26 TRP B C 1
ATOM 8434 O O . TRP B 1 25 ? 57.232 66.047 138.038 1.00 72.15 26 TRP B O 1
ATOM 8445 N N . LYS B 1 26 ? 59.040 65.067 137.126 1.00 73.77 27 LYS B N 1
ATOM 8446 C CA . LYS B 1 26 ? 59.215 64.144 138.245 1.00 73.28 27 LYS B CA 1
ATOM 8447 C C . LYS B 1 26 ? 60.113 64.724 139.327 1.00 75.11 27 LYS B C 1
ATOM 8448 O O . LYS B 1 26 ? 60.913 65.618 139.066 1.00 77.61 27 LYS B O 1
ATOM 8454 N N . ALA B 1 27 ? 59.976 64.204 140.543 1.00 76.45 28 ALA B N 1
ATOM 8455 C CA . ALA B 1 27 ? 60.834 64.610 141.645 1.00 68.47 28 ALA B CA 1
ATOM 8456 C C . ALA B 1 27 ? 62.183 63.938 141.519 1.00 70.40 28 ALA B C 1
ATOM 8457 O O . ALA B 1 27 ? 62.273 62.777 141.128 1.00 72.74 28 ALA B O 1
ATOM 8459 N N . CYS B 1 28 ? 63.234 64.678 141.845 1.00 75.61 29 CYS B N 1
ATOM 8460 C CA . CYS B 1 28 ? 64.576 64.124 141.827 1.00 76.56 29 CYS B CA 1
ATOM 8461 C C . CYS B 1 28 ? 65.188 64.173 143.206 1.00 76.61 29 CYS B C 1
ATOM 8462 O O . CYS B 1 28 ? 64.593 64.702 144.146 1.00 79.87 29 CYS B O 1
ATOM 8465 N N . LYS B 1 29 ? 66.385 63.612 143.314 1.00 76.31 30 LYS B N 1
ATOM 8466 C CA . LYS B 1 29 ? 67.131 63.615 144.560 1.00 75.45 30 LYS B CA 1
ATOM 8467 C C . LYS B 1 29 ? 67.327 65.043 145.039 1.00 77.79 30 LYS B C 1
ATOM 8468 O O . LYS B 1 29 ? 67.904 65.861 144.319 1.00 78.44 30 LYS B O 1
ATOM 8474 N N . PRO B 1 30 ? 66.826 65.345 146.250 1.00 75.81 31 PRO B N 1
ATOM 8475 C CA . PRO B 1 30 ? 66.831 66.677 146.869 1.00 77.52 31 PRO B CA 1
ATOM 8476 C C . PRO B 1 30 ? 68.116 67.448 146.611 1.00 80.33 31 PRO B C 1
ATOM 8477 O O . PRO B 1 30 ? 68.970 67.530 147.495 1.00 79.43 31 PRO B O 1
ATOM 8481 N N . THR B 1 31 ? 68.234 68.002 145.405 1.00 83.28 32 THR B N 1
ATOM 8482 C CA . THR B 1 31 ? 69.447 68.689 144.973 1.00 81.55 32 THR B CA 1
ATOM 8483 C C . THR B 1 31 ? 69.898 69.717 145.995 1.00 79.39 32 THR B C 1
ATOM 8484 O O . THR B 1 31 ? 69.585 70.903 145.892 1.00 82.69 32 THR B O 1
ATOM 8488 N N . ALA B 1 32 ? 70.624 69.227 146.994 1.00 82.19 33 ALA B N 1
ATOM 8489 C CA . ALA B 1 32 ? 71.200 70.065 148.033 1.00 84.90 33 ALA B CA 1
ATOM 8490 C C . ALA B 1 32 ? 70.133 70.687 148.921 1.00 84.12 33 ALA B C 1
ATOM 8491 O O . ALA B 1 32 ? 68.944 70.655 148.609 1.00 82.44 33 ALA B O 1
ATOM 8493 N N . VAL B 1 33 ? 70.583 71.231 150.045 1.00 87.79 34 VAL B N 1
ATOM 8494 C CA . VAL B 1 33 ? 69.750 72.049 150.908 1.00 85.77 34 VAL B CA 1
ATOM 8495 C C . VAL B 1 33 ? 68.724 71.249 151.695 1.00 83.91 34 VAL B C 1
ATOM 8496 O O . VAL B 1 33 ? 67.907 70.526 151.129 1.00 82.35 34 VAL B O 1
ATOM 8498 N N . TYR B 1 34 ? 68.797 71.388 153.015 1.00 81.87 35 TYR B N 1
ATOM 8499 C CA . TYR B 1 34 ? 67.750 70.950 153.925 1.00 80.89 35 TYR B CA 1
ATOM 8500 C C . TYR B 1 34 ? 67.749 71.907 155.108 1.00 82.20 35 TYR B C 1
ATOM 8501 O O . TYR B 1 34 ? 68.347 71.628 156.144 1.00 84.75 35 TYR B O 1
ATOM 8510 N N . GLU B 1 35 ? 67.088 73.044 154.941 1.00 79.61 36 GLU B N 1
ATOM 8511 C CA . GLU B 1 35 ? 67.078 74.083 155.959 1.00 81.62 36 GLU B CA 1
ATOM 8512 C C . GLU B 1 35 ? 66.051 73.810 157.058 1.00 83.22 36 GLU B C 1
ATOM 8513 O O . GLU B 1 35 ? 65.371 72.784 157.047 1.00 83.00 36 GLU B O 1
ATOM 8519 N N . LYS B 1 36 ? 65.948 74.737 158.007 1.00 80.89 37 LYS B N 1
ATOM 8520 C CA . LYS B 1 36 ? 64.959 74.644 159.076 1.00 80.34 37 LYS B CA 1
ATOM 8521 C C . LYS B 1 36 ? 64.391 76.018 159.420 1.00 81.95 37 LYS B C 1
ATOM 8522 O O . LYS B 1 36 ? 65.104 76.880 159.925 1.00 84.20 37 LYS B O 1
ATOM 8524 N N . ASP B 1 37 ? 63.110 76.224 159.139 1.00 79.75 38 ASP B N 1
ATOM 8525 C CA . ASP B 1 37 ? 62.442 77.457 159.535 1.00 78.64 38 ASP B CA 1
ATOM 8526 C C . ASP B 1 37 ? 61.756 77.280 160.890 1.00 81.92 38 ASP B C 1
ATOM 8527 O O . ASP B 1 37 ? 61.966 76.276 161.578 1.00 82.77 38 ASP B O 1
ATOM 8529 N N . GLY B 1 38 ? 60.940 78.261 161.267 1.00 83.75 39 GLY B N 1
ATOM 8530 C CA . GLY B 1 38 ? 60.236 78.228 162.537 1.00 81.48 39 GLY B CA 1
ATOM 8531 C C . GLY B 1 38 ? 59.424 76.962 162.729 1.00 80.75 39 GLY B C 1
ATOM 8532 O O . GLY B 1 38 ? 58.220 76.945 162.458 1.00 79.87 39 GLY B O 1
ATOM 8533 N N . ASP B 1 39 ? 60.094 75.906 163.191 1.00 78.51 40 ASP B N 1
ATOM 8534 C CA . ASP B 1 39 ? 59.472 74.598 163.419 1.00 82.61 40 ASP B CA 1
ATOM 8535 C C . ASP B 1 39 ? 59.113 73.902 162.103 1.00 86.27 40 ASP B C 1
ATOM 8536 O O . ASP B 1 39 ? 58.058 73.267 161.986 1.00 87.81 40 ASP B O 1
ATOM 8538 N N . ILE B 1 40 ? 60.011 74.001 161.126 1.00 85.88 41 ILE B N 1
ATOM 8539 C CA . ILE B 1 40 ? 59.756 73.475 159.791 1.00 81.53 41 ILE B CA 1
ATOM 8540 C C . ILE B 1 40 ? 61.060 73.112 159.093 1.00 83.43 41 ILE B C 1
ATOM 8541 O O . ILE B 1 40 ? 62.061 73.805 159.241 1.00 85.81 41 ILE B O 1
ATOM 8546 N N . CYS B 1 41 ? 61.040 72.023 158.329 1.00 82.70 42 CYS B N 1
ATOM 8547 C CA . CYS B 1 41 ? 62.242 71.522 157.674 1.00 80.08 42 CYS B CA 1
ATOM 8548 C C . CYS B 1 41 ? 62.102 71.536 156.164 1.00 80.79 42 CYS B C 1
ATOM 8549 O O . CYS B 1 41 ? 61.779 70.519 155.552 1.00 83.05 42 CYS B O 1
ATOM 8552 N N . VAL B 1 42 ? 62.349 72.693 155.564 1.00 82.77 43 VAL B N 1
ATOM 8553 C CA . VAL B 1 42 ? 62.186 72.847 154.125 1.00 81.62 43 VAL B CA 1
ATOM 8554 C C . VAL B 1 42 ? 63.293 72.116 153.370 1.00 79.78 43 VAL B C 1
ATOM 8555 O O . VAL B 1 42 ? 64.475 72.281 153.658 1.00 82.17 43 VAL B O 1
ATOM 8559 N N . THR B 1 43 ? 62.898 71.285 152.416 1.00 78.34 44 THR B N 1
ATOM 8560 C CA . THR B 1 43 ? 63.854 70.588 151.572 1.00 77.40 44 THR B CA 1
ATOM 8561 C C . THR B 1 43 ? 63.538 70.875 150.110 1.00 81.54 44 THR B C 1
ATOM 8562 O O . THR B 1 43 ? 62.374 70.987 149.732 1.00 79.23 44 THR B O 1
ATOM 8566 N N . VAL B 1 44 ? 64.580 71.012 149.294 1.00 87.45 45 VAL B N 1
ATOM 8567 C CA . VAL B 1 44 ? 64.408 71.401 147.897 1.00 81.74 45 VAL B CA 1
ATOM 8568 C C . VAL B 1 44 ? 64.820 70.296 146.929 1.00 82.94 45 VAL B C 1
ATOM 8569 O O . VAL B 1 44 ? 66.006 69.978 146.809 1.00 82.32 45 VAL B O 1
ATOM 8573 N N . PRO B 1 45 ? 63.832 69.697 146.241 1.00 83.64 46 PRO B N 1
ATOM 8574 C CA . PRO B 1 45 ? 64.094 68.729 145.175 1.00 81.05 46 PRO B CA 1
ATOM 8575 C C . PRO B 1 45 ? 64.056 69.415 143.819 1.00 83.38 46 PRO B C 1
ATOM 8576 O O . PRO B 1 45 ? 63.270 70.350 143.629 1.00 79.45 46 PRO B O 1
ATOM 8580 N N . PHE B 1 46 ? 64.891 68.959 142.892 1.00 80.39 47 PHE B N 1
ATOM 8581 C CA . PHE B 1 46 ? 64.971 69.586 141.581 1.00 79.71 47 PHE B CA 1
ATOM 8582 C C . PHE B 1 46 ? 64.109 68.859 140.555 1.00 82.87 47 PHE B C 1
ATOM 8583 O O . PHE B 1 46 ? 64.633 68.210 139.650 1.00 85.73 47 PHE B O 1
ATOM 8585 N N . GLN B 1 47 ? 62.791 68.978 140.695 1.00 79.04 48 GLN B N 1
ATOM 8586 C CA . GLN B 1 47 ? 61.852 68.361 139.761 1.00 74.78 48 GLN B CA 1
ATOM 8587 C C . GLN B 1 47 ? 62.144 68.729 138.308 1.00 79.96 48 GLN B C 1
ATOM 8588 O O . GLN B 1 47 ? 61.911 69.860 137.885 1.00 81.77 48 GLN B O 1
ATOM 8594 N N . LYS B 1 48 ? 62.644 67.765 137.542 1.00 79.41 49 LYS B N 1
ATOM 8595 C CA . LYS B 1 48 ? 63.011 68.016 136.153 1.00 81.38 49 LYS B CA 1
ATOM 8596 C C . LYS B 1 48 ? 62.315 67.091 135.167 1.00 83.47 49 LYS B C 1
ATOM 8597 O O . LYS B 1 48 ? 61.188 66.645 135.390 1.00 82.13 49 LYS B O 1
ATOM 8603 N N . GLN B 1 49 ? 63.004 66.845 134.057 1.00 86.38 50 GLN B N 1
ATOM 8604 C CA . GLN B 1 49 ? 62.627 65.819 133.093 1.00 86.85 50 GLN B CA 1
ATOM 8605 C C . GLN B 1 49 ? 61.403 66.210 132.283 1.00 83.34 50 GLN B C 1
ATOM 8606 O O . GLN B 1 49 ? 60.869 67.315 132.428 1.00 79.32 50 GLN B O 1
ATOM 8608 N N . LEU B 1 50 ? 60.982 65.278 131.432 1.00 85.28 51 LEU B N 1
ATOM 8609 C CA . LEU B 1 50 ? 59.861 65.461 130.519 1.00 88.82 51 LEU B CA 1
ATOM 8610 C C . LEU B 1 50 ? 59.843 64.318 129.511 1.00 84.12 51 LEU B C 1
ATOM 8611 O O . LEU B 1 50 ? 59.986 63.152 129.881 1.00 84.57 51 LEU B O 1
ATOM 8613 N N . LEU B 1 51 ? 59.694 64.664 128.236 1.00 82.56 52 LEU B N 1
ATOM 8614 C CA . LEU B 1 51 ? 59.635 63.676 127.163 1.00 84.78 52 LEU B CA 1
ATOM 8615 C C . LEU B 1 51 ? 58.478 62.707 127.377 1.00 89.87 52 LEU B C 1
ATOM 8616 O O . LEU B 1 51 ? 57.517 63.031 128.081 1.00 91.99 52 LEU B O 1
ATOM 8621 N N . ALA B 1 52 ? 58.577 61.526 126.761 1.00 89.55 53 ALA B N 1
ATOM 8622 C CA . ALA B 1 52 ? 57.552 60.487 126.871 1.00 84.81 53 ALA B CA 1
ATOM 8623 C C . ALA B 1 52 ? 56.326 60.859 126.038 1.00 83.73 53 ALA B C 1
ATOM 8624 O O . ALA B 1 52 ? 56.100 62.046 125.779 1.00 78.40 53 ALA B O 1
ATOM 8626 N N . ASN B 1 53 ? 55.547 59.875 125.578 1.00 86.28 54 ASN B N 1
ATOM 8627 C CA . ASN B 1 53 ? 55.843 58.439 125.661 1.00 83.45 54 ASN B CA 1
ATOM 8628 C C . ASN B 1 53 ? 55.924 57.895 127.089 1.00 82.53 54 ASN B C 1
ATOM 8629 O O . ASN B 1 53 ? 55.046 58.155 127.912 1.00 84.82 54 ASN B O 1
ATOM 8634 N N . ASP B 1 54 ? 56.979 57.131 127.358 1.00 83.25 55 ASP B N 1
ATOM 8635 C CA . ASP B 1 54 ? 57.340 56.694 128.704 1.00 80.64 55 ASP B CA 1
ATOM 8636 C C . ASP B 1 54 ? 58.539 55.753 128.639 1.00 78.27 55 ASP B C 1
ATOM 8637 O O . ASP B 1 54 ? 58.491 54.716 127.971 1.00 73.31 55 ASP B O 1
ATOM 8642 N N . MET B 1 55 ? 59.628 56.144 129.299 1.00 79.54 56 MET B N 1
ATOM 8643 C CA . MET B 1 55 ? 59.730 57.462 129.921 1.00 77.33 56 MET B CA 1
ATOM 8644 C C . MET B 1 55 ? 61.184 57.889 130.082 1.00 83.35 56 MET B C 1
ATOM 8645 O O . MET B 1 55 ? 62.063 57.058 130.316 1.00 82.79 56 MET B O 1
ATOM 8650 N N . VAL B 1 56 ? 61.426 59.193 129.965 1.00 84.81 57 VAL B N 1
ATOM 8651 C CA . VAL B 1 56 ? 62.766 59.747 130.127 1.00 85.59 57 VAL B CA 1
ATOM 8652 C C . VAL B 1 56 ? 62.727 61.072 130.894 1.00 85.29 57 VAL B C 1
ATOM 8653 O O . VAL B 1 56 ? 61.813 61.325 131.688 1.00 83.59 57 VAL B O 1
ATOM 8657 N N . ALA B 1 57 ? 63.736 61.905 130.660 1.00 85.56 58 ALA B N 1
ATOM 8658 C CA . ALA B 1 57 ? 63.816 63.223 131.273 1.00 88.26 58 ALA B CA 1
ATOM 8659 C C . ALA B 1 57 ? 63.730 64.301 130.195 1.00 89.07 58 ALA B C 1
ATOM 8660 O O . ALA B 1 57 ? 62.865 64.249 129.322 1.00 90.41 58 ALA B O 1
ATOM 8662 N N . ASP B 1 58 ? 64.630 65.274 130.253 1.00 87.83 59 ASP B N 1
ATOM 8663 C CA . ASP B 1 58 ? 64.661 66.336 129.253 1.00 89.33 59 ASP B CA 1
ATOM 8664 C C . ASP B 1 58 ? 65.879 67.228 129.473 1.00 94.71 59 ASP B C 1
ATOM 8665 O O . ASP B 1 58 ? 65.821 68.203 130.226 1.00 92.91 59 ASP B O 1
ATOM 8670 N N . THR B 1 59 ? 66.984 66.882 128.820 1.00 94.13 60 THR B N 1
ATOM 8671 C CA . THR B 1 59 ? 68.222 67.638 128.970 1.00 95.15 60 THR B CA 1
ATOM 8672 C C . THR B 1 59 ? 68.113 68.986 128.260 1.00 94.29 60 THR B C 1
ATOM 8673 O O . THR B 1 59 ? 68.839 69.928 128.578 1.00 94.04 60 THR B O 1
ATOM 8677 N N . ALA B 1 60 ? 67.193 69.070 127.303 1.00 92.55 61 ALA B N 1
ATOM 8678 C CA . ALA B 1 60 ? 66.966 70.303 126.559 1.00 93.35 61 ALA B CA 1
ATOM 8679 C C . ALA B 1 60 ? 66.477 71.417 127.485 1.00 96.85 61 ALA B C 1
ATOM 8680 O O . ALA B 1 60 ? 66.962 72.549 127.420 1.00 96.22 61 ALA B O 1
ATOM 8683 N N . VAL B 1 61 ? 65.514 71.091 128.343 1.00 96.54 62 VAL B N 1
ATOM 8684 C CA . VAL B 1 61 ? 64.989 72.058 129.304 1.00 93.34 62 VAL B CA 1
ATOM 8685 C C . VAL B 1 61 ? 65.656 71.876 130.666 1.00 93.31 62 VAL B C 1
ATOM 8686 O O . VAL B 1 61 ? 66.212 70.815 130.955 1.00 93.13 62 VAL B O 1
ATOM 8690 N N . PRO B 1 62 ? 65.612 72.921 131.505 1.00 93.30 63 PRO B N 1
ATOM 8691 C CA . PRO B 1 62 ? 66.277 72.893 132.811 1.00 88.59 63 PRO B CA 1
ATOM 8692 C C . PRO B 1 62 ? 65.435 72.254 133.910 1.00 85.06 63 PRO B C 1
ATOM 8693 O O . PRO B 1 62 ? 64.210 72.206 133.805 1.00 86.85 63 PRO B O 1
ATOM 8704 N N . ARG B 1 63 ? 66.098 71.767 134.953 1.00 82.50 64 ARG B N 1
ATOM 8705 C CA . ARG B 1 63 ? 65.409 71.291 136.142 1.00 80.93 64 ARG B CA 1
ATOM 8706 C C . ARG B 1 63 ? 64.784 72.461 136.886 1.00 81.07 64 ARG B C 1
ATOM 8707 O O . ARG B 1 63 ? 65.468 73.435 137.202 1.00 82.70 64 ARG B O 1
ATOM 8717 N N . GLU B 1 64 ? 63.489 72.365 137.167 1.00 81.60 65 GLU B N 1
ATOM 8718 C CA . GLU B 1 64 ? 62.802 73.374 137.967 1.00 82.46 65 GLU B CA 1
ATOM 8719 C C . GLU B 1 64 ? 62.777 72.927 139.426 1.00 80.93 65 GLU B C 1
ATOM 8720 O O . GLU B 1 64 ? 62.370 71.809 139.733 1.00 82.98 65 GLU B O 1
ATOM 8728 N N . GLU B 1 65 ? 63.223 73.798 140.323 1.00 80.60 66 GLU B N 1
ATOM 8729 C CA . GLU B 1 65 ? 63.367 73.435 141.725 1.00 79.23 66 GLU B CA 1
ATOM 8730 C C . GLU B 1 65 ? 62.247 74.057 142.554 1.00 85.16 66 GLU B C 1
ATOM 8731 O O . GLU B 1 65 ? 61.832 75.194 142.311 1.00 86.79 66 GLU B O 1
ATOM 8739 N N . TYR B 1 66 ? 61.752 73.287 143.520 1.00 86.65 67 TYR B N 1
ATOM 8740 C CA . TYR B 1 66 ? 60.731 73.753 144.454 1.00 85.71 67 TYR B CA 1
ATOM 8741 C C . TYR B 1 66 ? 61.068 73.263 145.848 1.00 80.55 67 TYR B C 1
ATOM 8742 O O . TYR B 1 66 ? 62.039 72.533 146.034 1.00 83.38 67 TYR B O 1
ATOM 8760 N N . THR B 1 67 ? 60.254 73.656 146.819 1.00 84.30 68 THR B N 1
ATOM 8761 C CA . THR B 1 67 ? 60.514 73.330 148.218 1.00 84.71 68 THR B CA 1
ATOM 8762 C C . THR B 1 67 ? 59.558 72.256 148.723 1.00 79.48 68 THR B C 1
ATOM 8763 O O . THR B 1 67 ? 58.522 71.998 148.109 1.00 82.22 68 THR B O 1
ATOM 8774 N N . LEU B 1 68 ? 59.916 71.629 149.839 1.00 75.44 69 LEU B N 1
ATOM 8775 C CA . LEU B 1 68 ? 59.048 70.653 150.488 1.00 73.92 69 LEU B CA 1
ATOM 8776 C C . LEU B 1 68 ? 59.092 70.832 152.001 1.00 76.71 69 LEU B C 1
ATOM 8777 O O . LEU B 1 68 ? 59.840 70.146 152.696 1.00 83.00 69 LEU B O 1
ATOM 8784 N N . ILE B 1 69 ? 58.291 71.764 152.506 1.00 75.01 70 ILE B N 1
ATOM 8785 C CA . ILE B 1 69 ? 58.198 71.987 153.943 1.00 76.42 70 ILE B CA 1
ATOM 8786 C C . ILE B 1 69 ? 57.662 70.737 154.639 1.00 75.64 70 ILE B C 1
ATOM 8787 O O . ILE B 1 69 ? 56.746 70.086 154.138 1.00 71.75 70 ILE B O 1
ATOM 8791 N N . ILE B 1 70 ? 58.251 70.404 155.784 1.00 78.44 71 ILE B N 1
ATOM 8792 C CA . ILE B 1 70 ? 57.842 69.240 156.566 1.00 75.99 71 ILE B CA 1
ATOM 8793 C C . ILE B 1 70 ? 57.570 69.646 158.011 1.00 82.16 71 ILE B C 1
ATOM 8794 O O . ILE B 1 70 ? 58.493 69.783 158.812 1.00 83.51 71 ILE B O 1
ATOM 8810 N N . ARG B 1 71 ? 56.296 69.837 158.334 1.00 79.82 72 ARG B N 1
ATOM 8811 C CA . ARG B 1 71 ? 55.886 70.174 159.690 1.00 77.76 72 ARG B CA 1
ATOM 8812 C C . ARG B 1 71 ? 55.828 68.917 160.544 1.00 77.33 72 ARG B C 1
ATOM 8813 O O . ARG B 1 71 ? 55.703 67.813 160.021 1.00 80.33 72 ARG B O 1
ATOM 8834 N N . GLN B 1 72 ? 55.941 69.099 161.856 1.00 77.31 73 GLN B N 1
ATOM 8835 C CA . GLN B 1 72 ? 55.723 68.033 162.826 1.00 78.33 73 GLN B CA 1
ATOM 8836 C C . GLN B 1 72 ? 54.738 68.528 163.876 1.00 82.19 73 GLN B C 1
ATOM 8837 O O . GLN B 1 72 ? 54.741 69.709 164.224 1.00 84.34 73 GLN B O 1
ATOM 8851 N N . TYR B 1 73 ? 53.894 67.626 164.370 1.00 80.13 74 TYR B N 1
ATOM 8852 C CA . TYR B 1 73 ? 52.916 67.960 165.401 1.00 80.22 74 TYR B CA 1
ATOM 8853 C C . TYR B 1 73 ? 53.056 67.046 166.618 1.00 82.31 74 TYR B C 1
ATOM 8854 O O . TYR B 1 73 ? 53.427 65.877 166.492 1.00 79.32 74 TYR B O 1
ATOM 8872 N N . ASN B 1 74 ? 52.743 67.584 167.793 1.00 81.32 75 ASN B N 1
ATOM 8873 C CA . ASN B 1 74 ? 52.946 66.862 169.043 1.00 83.58 75 ASN B CA 1
ATOM 8874 C C . ASN B 1 74 ? 52.237 65.508 169.058 1.00 79.20 75 ASN B C 1
ATOM 8875 O O . ASN B 1 74 ? 52.782 64.525 169.559 1.00 74.68 75 ASN B O 1
ATOM 8886 N N . ILE B 1 75 ? 51.038 65.450 168.484 1.00 83.47 76 ILE B N 1
ATOM 8887 C CA . ILE B 1 75 ? 50.266 64.204 168.459 1.00 84.34 76 ILE B CA 1
ATOM 8888 C C . ILE B 1 75 ? 50.635 63.320 167.260 1.00 82.28 76 ILE B C 1
ATOM 8889 O O . ILE B 1 75 ? 49.764 62.755 166.599 1.00 79.18 76 ILE B O 1
ATOM 8905 N N . GLY B 1 76 ? 51.936 63.200 166.999 1.00 81.78 77 GLY B N 1
ATOM 8906 C CA . GLY B 1 76 ? 52.453 62.290 165.989 1.00 77.10 77 GLY B CA 1
ATOM 8907 C C . GLY B 1 76 ? 51.847 62.469 164.610 1.00 77.01 77 GLY B C 1
ATOM 8908 O O . GLY B 1 76 ? 51.194 61.567 164.086 1.00 74.42 77 GLY B O 1
ATOM 8912 N N . ILE B 1 77 ? 52.063 63.642 164.025 1.00 79.14 78 ILE B N 1
ATOM 8913 C CA . ILE B 1 77 ? 51.595 63.938 162.679 1.00 69.89 78 ILE B CA 1
ATOM 8914 C C . ILE B 1 77 ? 52.616 64.782 161.945 1.00 74.12 78 ILE B C 1
ATOM 8915 O O . ILE B 1 77 ? 53.129 65.756 162.494 1.00 81.99 78 ILE B O 1
ATOM 8931 N N . THR B 1 78 ? 52.900 64.414 160.701 1.00 70.51 79 THR B N 1
ATOM 8932 C CA . THR B 1 78 ? 53.790 65.199 159.861 1.00 73.36 79 THR B CA 1
ATOM 8933 C C . THR B 1 78 ? 53.067 65.608 158.586 1.00 73.41 79 THR B C 1
ATOM 8934 O O . THR B 1 78 ? 52.506 64.772 157.876 1.00 70.50 79 THR B O 1
ATOM 8945 N N . ARG B 1 79 ? 53.078 66.910 158.320 1.00 72.79 80 ARG B N 1
ATOM 8946 C CA . ARG B 1 79 ? 52.493 67.469 157.114 1.00 69.63 80 ARG B CA 1
ATOM 8947 C C . ARG B 1 79 ? 53.567 67.619 156.041 1.00 71.50 80 ARG B C 1
ATOM 8948 O O . ARG B 1 79 ? 54.596 68.252 156.268 1.00 72.28 80 ARG B O 1
ATOM 8969 N N . LEU B 1 80 ? 53.324 67.012 154.882 1.00 68.71 81 LEU B N 1
ATOM 8970 C CA . LEU B 1 80 ? 54.164 67.195 153.702 1.00 68.89 81 LEU B CA 1
ATOM 8971 C C . LEU B 1 80 ? 53.496 68.193 152.758 1.00 67.09 81 LEU B C 1
ATOM 8972 O O . LEU B 1 80 ? 52.450 67.896 152.180 1.00 69.47 81 LEU B O 1
ATOM 8988 N N . PHE B 1 81 ? 54.087 69.378 152.626 1.00 66.85 82 PHE B N 1
ATOM 8989 C CA . PHE B 1 81 ? 53.574 70.402 151.724 1.00 66.48 82 PHE B CA 1
ATOM 8990 C C . PHE B 1 81 ? 54.592 70.734 150.637 1.00 68.73 82 PHE B C 1
ATOM 8991 O O . PHE B 1 81 ? 55.767 70.933 150.920 1.00 70.04 82 PHE B O 1
ATOM 9001 N N . LEU B 1 82 ? 54.130 70.817 149.395 1.00 66.49 83 LEU B N 1
ATOM 9002 C CA . LEU B 1 82 ? 55.008 71.121 148.275 1.00 65.42 83 LEU B CA 1
ATOM 9003 C C . LEU B 1 82 ? 54.191 71.642 147.097 1.00 66.99 83 LEU B C 1
ATOM 9004 O O . LEU B 1 82 ? 52.997 71.928 147.232 1.00 66.37 83 LEU B O 1
ATOM 9011 N N . GLN B 1 97 ? 41.906 75.796 154.221 1.00 61.47 98 GLN B N 1
ATOM 9012 C CA . GLN B 1 97 ? 40.518 76.236 154.286 1.00 74.17 98 GLN B CA 1
ATOM 9013 C C . GLN B 1 97 ? 39.780 75.480 155.373 1.00 75.94 98 GLN B C 1
ATOM 9014 O O . GLN B 1 97 ? 39.499 76.040 156.432 1.00 65.51 98 GLN B O 1
ATOM 9021 N N . PHE B 1 98 ? 39.493 74.204 155.109 1.00 74.38 99 PHE B N 1
ATOM 9022 C CA . PHE B 1 98 ? 38.657 73.407 155.998 1.00 66.84 99 PHE B CA 1
ATOM 9023 C C . PHE B 1 98 ? 39.476 72.709 157.077 1.00 70.87 99 PHE B C 1
ATOM 9024 O O . PHE B 1 98 ? 39.064 71.687 157.627 1.00 70.54 99 PHE B O 1
ATOM 9041 N N . SER B 1 99 ? 40.629 73.292 157.390 1.00 68.89 100 SER B N 1
ATOM 9042 C CA . SER B 1 99 ? 41.348 72.952 158.600 1.00 68.41 100 SER B CA 1
ATOM 9043 C C . SER B 1 99 ? 40.628 73.640 159.752 1.00 67.83 100 SER B C 1
ATOM 9044 O O . SER B 1 99 ? 40.383 74.845 159.697 1.00 69.15 100 SER B O 1
ATOM 9051 N N . GLU B 1 100 ? 40.252 72.867 160.767 1.00 67.08 101 GLU B N 1
ATOM 9052 C CA . GLU B 1 100 ? 39.664 73.413 161.987 1.00 65.30 101 GLU B CA 1
ATOM 9053 C C . GLU B 1 100 ? 40.350 72.799 163.203 1.00 68.78 101 GLU B C 1
ATOM 9054 O O . GLU B 1 100 ? 39.752 72.004 163.934 1.00 67.19 101 GLU B O 1
ATOM 9066 N N . ARG B 1 101 ? 41.610 73.175 163.408 1.00 68.74 102 ARG B N 1
ATOM 9067 C CA . ARG B 1 101 ? 42.449 72.549 164.425 1.00 66.72 102 ARG B CA 1
ATOM 9068 C C . ARG B 1 101 ? 41.835 72.667 165.816 1.00 73.20 102 ARG B C 1
ATOM 9069 O O . ARG B 1 101 ? 41.036 73.569 166.066 1.00 78.22 102 ARG B O 1
ATOM 9088 N N . ILE B 1 102 ? 42.212 71.765 166.720 1.00 73.04 103 ILE B N 1
ATOM 9089 C CA . ILE B 1 102 ? 41.545 71.681 168.014 1.00 73.90 103 ILE B CA 1
ATOM 9090 C C . ILE B 1 102 ? 42.425 71.162 169.137 1.00 79.71 103 ILE B C 1
ATOM 9091 O O . ILE B 1 102 ? 42.860 70.010 169.121 1.00 81.58 103 ILE B O 1
ATOM 9095 N N . ARG B 1 103 ? 42.670 72.036 170.110 1.00 83.49 104 ARG B N 1
ATOM 9096 C CA . ARG B 1 103 ? 43.236 71.663 171.407 1.00 82.29 104 ARG B CA 1
ATOM 9097 C C . ARG B 1 103 ? 44.604 70.995 171.328 1.00 81.74 104 ARG B C 1
ATOM 9098 O O . ARG B 1 103 ? 45.631 71.647 171.512 1.00 84.74 104 ARG B O 1
ATOM 9102 N N . ARG B 1 104 ? 44.607 69.692 171.071 1.00 80.93 105 ARG B N 1
ATOM 9103 C CA . ARG B 1 104 ? 45.828 68.896 171.140 1.00 82.73 105 ARG B CA 1
ATOM 9104 C C . ARG B 1 104 ? 46.869 69.304 170.099 1.00 82.80 105 ARG B C 1
ATOM 9105 O O . ARG B 1 104 ? 48.070 69.259 170.369 1.00 85.27 105 ARG B O 1
ATOM 9126 N N . VAL B 1 105 ? 46.408 69.692 168.914 1.00 80.20 106 VAL B N 1
ATOM 9127 C CA . VAL B 1 105 ? 47.305 70.009 167.807 1.00 79.72 106 VAL B CA 1
ATOM 9128 C C . VAL B 1 105 ? 48.176 71.206 168.146 1.00 84.52 106 VAL B C 1
ATOM 9129 O O . VAL B 1 105 ? 47.670 72.254 168.548 1.00 86.53 106 VAL B O 1
ATOM 9142 N N . PRO B 1 106 ? 49.493 71.054 167.968 1.00 85.29 107 PRO B N 1
ATOM 9143 C CA . PRO B 1 106 ? 50.502 72.082 168.232 1.00 83.62 107 PRO B CA 1
ATOM 9144 C C . PRO B 1 106 ? 51.763 71.841 167.421 1.00 79.80 107 PRO B C 1
ATOM 9145 O O . PRO B 1 106 ? 52.356 70.768 167.519 1.00 80.46 107 PRO B O 1
ATOM 9148 N N . LEU B 1 107 ? 52.152 72.826 166.618 1.00 82.73 108 LEU B N 1
ATOM 9149 C CA . LEU B 1 107 ? 53.371 72.731 165.834 1.00 77.90 108 LEU B CA 1
ATOM 9150 C C . LEU B 1 107 ? 54.570 72.586 166.759 1.00 78.41 108 LEU B C 1
ATOM 9151 O O . LEU B 1 107 ? 55.032 73.556 167.355 1.00 80.23 108 LEU B O 1
ATOM 9158 N N . SER B 1 108 ? 55.052 71.357 166.897 1.00 82.69 109 SER B N 1
ATOM 9159 C CA . SER B 1 108 ? 56.269 71.106 167.650 1.00 79.57 109 SER B CA 1
ATOM 9160 C C . SER B 1 108 ? 57.446 71.308 166.710 1.00 83.35 109 SER B C 1
ATOM 9161 O O . SER B 1 108 ? 57.385 70.931 165.539 1.00 82.04 109 SER B O 1
ATOM 9166 N N . VAL B 1 109 ? 58.508 71.918 167.221 1.00 84.19 110 VAL B N 1
ATOM 9167 C CA . VAL B 1 109 ? 59.688 72.205 166.415 1.00 82.86 110 VAL B CA 1
ATOM 9168 C C . VAL B 1 109 ? 60.529 70.955 166.201 1.00 81.64 110 VAL B C 1
ATOM 9169 O O . VAL B 1 109 ? 60.577 70.071 167.057 1.00 81.10 110 VAL B O 1
ATOM 9175 N N . GLU B 1 110 ? 61.199 70.893 165.056 1.00 77.09 111 GLU B N 1
ATOM 9176 C CA . GLU B 1 110 ? 61.990 69.723 164.702 1.00 79.20 111 GLU B CA 1
ATOM 9177 C C . GLU B 1 110 ? 63.250 70.114 163.932 1.00 85.80 111 GLU B C 1
ATOM 9178 O O . GLU B 1 110 ? 63.204 70.929 163.008 1.00 87.54 111 GLU B O 1
ATOM 9184 N N . LYS B 1 111 ? 64.374 69.521 164.326 1.00 84.64 112 LYS B N 1
ATOM 9185 C CA . LYS B 1 111 ? 65.671 69.849 163.747 1.00 82.66 112 LYS B CA 1
ATOM 9186 C C . LYS B 1 111 ? 66.080 68.828 162.687 1.00 81.40 112 LYS B C 1
ATOM 9187 O O . LYS B 1 111 ? 65.232 68.174 162.089 1.00 86.34 112 LYS B O 1
ATOM 9191 N N . GLN B 1 112 ? 67.383 68.694 162.463 1.00 80.60 113 GLN B N 1
ATOM 9192 C CA . GLN B 1 112 ? 67.911 67.752 161.476 1.00 85.46 113 GLN B CA 1
ATOM 9193 C C . GLN B 1 112 ? 69.388 67.427 161.714 1.00 90.22 113 GLN B C 1
ATOM 9194 O O . GLN B 1 112 ? 70.210 68.329 161.883 1.00 93.11 113 GLN B O 1
ATOM 9202 N N . GLY B 1 113 ? 69.724 66.139 161.703 1.00 89.66 114 GLY B N 1
ATOM 9203 C CA . GLY B 1 113 ? 71.094 65.699 161.967 1.00 92.23 114 GLY B CA 1
ATOM 9204 C C . GLY B 1 113 ? 71.966 65.865 160.729 1.00 90.21 114 GLY B C 1
ATOM 9205 O O . GLY B 1 113 ? 73.122 66.273 160.827 1.00 92.48 114 GLY B O 1
ATOM 9208 N N . GLY B 1 114 ? 71.406 65.535 159.570 1.00 88.77 115 GLY B N 1
ATOM 9209 C CA . GLY B 1 114 ? 72.104 65.697 158.300 1.00 90.36 115 GLY B CA 1
ATOM 9210 C C . GLY B 1 114 ? 73.324 64.785 158.207 1.00 89.17 115 GLY B C 1
ATOM 9211 O O . GLY B 1 114 ? 74.217 65.008 157.390 1.00 90.07 115 GLY B O 1
ATOM 9214 N N . LYS B 1 115 ? 73.355 63.754 159.041 1.00 91.13 116 LYS B N 1
ATOM 9215 C CA . LYS B 1 115 ? 74.483 62.833 159.075 1.00 92.37 116 LYS B CA 1
ATOM 9216 C C . LYS B 1 115 ? 74.510 61.925 157.848 1.00 92.77 116 LYS B C 1
ATOM 9217 O O . LYS B 1 115 ? 73.959 60.821 157.870 1.00 92.05 116 LYS B O 1
ATOM 9225 N N . TRP B 1 116 ? 75.169 62.389 156.786 1.00 91.95 117 TRP B N 1
ATOM 9226 C CA . TRP B 1 116 ? 75.221 61.657 155.531 1.00 91.09 117 TRP B CA 1
ATOM 9227 C C . TRP B 1 116 ? 73.822 61.461 154.972 1.00 92.97 117 TRP B C 1
ATOM 9228 O O . TRP B 1 116 ? 73.399 62.181 154.064 1.00 89.49 117 TRP B O 1
ATOM 9232 N N . ILE B 1 117 ? 73.106 60.480 155.520 1.00 93.34 118 ILE B N 1
ATOM 9233 C CA . ILE B 1 117 ? 71.684 60.294 155.236 1.00 89.55 118 ILE B CA 1
ATOM 9234 C C . ILE B 1 117 ? 70.902 61.198 156.184 1.00 88.79 118 ILE B C 1
ATOM 9235 O O . ILE B 1 117 ? 70.993 61.045 157.398 1.00 89.38 118 ILE B O 1
ATOM 9241 N N . LEU B 1 118 ? 70.138 62.137 155.638 1.00 85.63 119 LEU B N 1
ATOM 9242 C CA . LEU B 1 118 ? 69.651 63.265 156.430 1.00 86.91 119 LEU B CA 1
ATOM 9243 C C . LEU B 1 118 ? 68.460 62.957 157.339 1.00 84.76 119 LEU B C 1
ATOM 9244 O O . LEU B 1 118 ? 67.311 62.994 156.911 1.00 84.64 119 LEU B O 1
ATOM 9251 N N . PHE B 1 119 ? 68.758 62.686 158.610 1.00 85.33 120 PHE B N 1
ATOM 9252 C CA . PHE B 1 119 ? 67.742 62.405 159.620 1.00 84.48 120 PHE B CA 1
ATOM 9253 C C . PHE B 1 119 ? 66.951 63.650 159.973 1.00 87.33 120 PHE B C 1
ATOM 9254 O O . PHE B 1 119 ? 67.217 64.737 159.465 1.00 88.13 120 PHE B O 1
ATOM 9264 N N . THR B 1 120 ? 65.989 63.477 160.873 1.00 89.05 121 THR B N 1
ATOM 9265 C CA . THR B 1 120 ? 65.145 64.569 161.341 1.00 85.40 121 THR B CA 1
ATOM 9266 C C . THR B 1 120 ? 64.641 64.239 162.735 1.00 86.57 121 THR B C 1
ATOM 9267 O O . THR B 1 120 ? 63.757 63.403 162.902 1.00 86.02 121 THR B O 1
ATOM 9273 N N . GLN B 1 121 ? 65.208 64.904 163.734 1.00 89.44 122 GLN B N 1
ATOM 9274 C CA . GLN B 1 121 ? 64.984 64.540 165.125 1.00 89.20 122 GLN B CA 1
ATOM 9275 C C . GLN B 1 121 ? 63.947 65.416 165.815 1.00 87.45 122 GLN B C 1
ATOM 9276 O O . GLN B 1 121 ? 63.305 66.258 165.188 1.00 84.67 122 GLN B O 1
ATOM 9284 N N . ASP B 1 122 ? 63.796 65.189 167.116 1.00 90.77 123 ASP B N 1
ATOM 9285 C CA . ASP B 1 122 ? 62.871 65.934 167.960 1.00 90.69 123 ASP B CA 1
ATOM 9286 C C . ASP B 1 122 ? 61.457 65.979 167.392 1.00 87.32 123 ASP B C 1
ATOM 9287 O O . ASP B 1 122 ? 61.120 66.935 166.699 1.00 88.69 123 ASP B O 1
ATOM 9294 N N . GLY B 1 123 ? 60.620 64.980 167.682 1.00 86.79 124 GLY B N 1
ATOM 9295 C CA . GLY B 1 123 ? 60.962 63.835 168.516 1.00 92.86 124 GLY B CA 1
ATOM 9296 C C . GLY B 1 123 ? 61.843 62.816 167.815 1.00 96.04 124 GLY B C 1
ATOM 9297 O O . GLY B 1 123 ? 61.423 62.188 166.847 1.00 94.74 124 GLY B O 1
ATOM 9301 N N . THR B 1 124 ? 63.063 62.651 168.317 1.00 95.50 125 THR B N 1
ATOM 9302 C CA . THR B 1 124 ? 64.040 61.747 167.720 1.00 93.11 125 THR B CA 1
ATOM 9303 C C . THR B 1 124 ? 63.443 60.373 167.421 1.00 98.22 125 THR B C 1
ATOM 9304 O O . THR B 1 124 ? 63.247 59.605 168.360 1.00 102.94 125 THR B O 1
ATOM 9315 N N . LYS B 1 125 ? 63.142 60.030 166.160 1.00 94.68 126 LYS B N 1
ATOM 9316 C CA . LYS B 1 125 ? 63.257 60.884 164.973 1.00 87.82 126 LYS B CA 1
ATOM 9317 C C . LYS B 1 125 ? 61.937 60.849 164.205 1.00 87.83 126 LYS B C 1
ATOM 9318 O O . LYS B 1 125 ? 61.076 60.013 164.486 1.00 88.67 126 LYS B O 1
ATOM 9337 N N . ARG B 1 126 ? 61.792 61.727 163.216 1.00 83.66 127 ARG B N 1
ATOM 9338 C CA . ARG B 1 126 ? 60.509 61.909 162.543 1.00 80.79 127 ARG B CA 1
ATOM 9339 C C . ARG B 1 126 ? 60.578 61.678 161.038 1.00 81.79 127 ARG B C 1
ATOM 9340 O O . ARG B 1 126 ? 59.547 61.544 160.383 1.00 82.61 127 ARG B O 1
ATOM 9361 N N . ALA B 1 127 ? 61.784 61.627 160.487 1.00 78.72 128 ALA B N 1
ATOM 9362 C CA . ALA B 1 127 ? 61.931 61.385 159.057 1.00 75.93 128 ALA B CA 1
ATOM 9363 C C . ALA B 1 127 ? 63.386 61.248 158.651 1.00 79.37 128 ALA B C 1
ATOM 9364 O O . ALA B 1 127 ? 64.291 61.544 159.430 1.00 81.77 128 ALA B O 1
ATOM 9366 N N . VAL B 1 128 ? 63.595 60.791 157.420 1.00 79.38 129 VAL B N 1
ATOM 9367 C CA . VAL B 1 128 ? 64.933 60.620 156.873 1.00 78.62 129 VAL B CA 1
ATOM 9368 C C . VAL B 1 128 ? 64.905 60.753 155.354 1.00 76.92 129 VAL B C 1
ATOM 9369 O O . VAL B 1 128 ? 64.350 59.911 154.652 1.00 75.45 129 VAL B O 1
ATOM 9382 N N . ILE B 1 129 ? 65.507 61.834 154.863 1.00 80.11 130 ILE B N 1
ATOM 9383 C CA . ILE B 1 129 ? 65.662 62.059 153.432 1.00 77.04 130 ILE B CA 1
ATOM 9384 C C . ILE B 1 129 ? 66.939 61.385 152.936 1.00 78.11 130 ILE B C 1
ATOM 9385 O O . ILE B 1 129 ? 68.033 61.924 153.083 1.00 80.08 130 ILE B O 1
ATOM 9401 N N . ASN B 1 130 ? 66.790 60.199 152.357 1.00 79.90 131 ASN B N 1
ATOM 9402 C CA . ASN B 1 130 ? 67.926 59.441 151.844 1.00 81.18 131 ASN B CA 1
ATOM 9403 C C . ASN B 1 130 ? 68.321 59.832 150.423 1.00 80.67 131 ASN B C 1
ATOM 9404 O O . ASN B 1 130 ? 67.512 59.761 149.503 1.00 84.07 131 ASN B O 1
ATOM 9415 N N . VAL B 1 131 ? 69.584 60.205 150.253 1.00 81.00 132 VAL B N 1
ATOM 9416 C CA . VAL B 1 131 ? 70.095 60.675 148.971 1.00 83.37 132 VAL B CA 1
ATOM 9417 C C . VAL B 1 131 ? 71.527 60.172 148.772 1.00 85.69 132 VAL B C 1
ATOM 9418 O O . VAL B 1 131 ? 72.394 60.910 148.303 1.00 84.59 132 VAL B O 1
ATOM 9431 N N . GLU B 1 132 ? 71.772 58.914 149.129 1.00 82.98 133 GLU B N 1
ATOM 9432 C CA . GLU B 1 132 ? 73.130 58.383 149.150 1.00 83.45 133 GLU B CA 1
ATOM 9433 C C . GLU B 1 132 ? 73.494 57.597 147.894 1.00 87.28 133 GLU B C 1
ATOM 9434 O O . GLU B 1 132 ? 72.954 57.825 146.810 1.00 84.50 133 GLU B O 1
ATOM 9442 N N . GLU B 1 133 ? 74.433 56.673 148.072 1.00 90.93 134 GLU B N 1
ATOM 9443 C CA . GLU B 1 133 ? 74.946 55.825 147.004 1.00 86.97 134 GLU B CA 1
ATOM 9444 C C . GLU B 1 133 ? 74.082 54.593 146.825 1.00 88.14 134 GLU B C 1
ATOM 9445 O O . GLU B 1 133 ? 73.336 54.218 147.730 1.00 89.43 134 GLU B O 1
ATOM 9451 N N . PRO B 1 134 ? 74.187 53.953 145.656 1.00 85.90 135 PRO B N 1
ATOM 9452 C CA . PRO B 1 134 ? 73.510 52.687 145.391 1.00 84.93 135 PRO B CA 1
ATOM 9453 C C . PRO B 1 134 ? 74.404 51.508 145.738 1.00 84.21 135 PRO B C 1
ATOM 9454 O O . PRO B 1 134 ? 75.538 51.455 145.272 1.00 86.30 135 PRO B O 1
ATOM 9458 N N . ALA B 1 135 ? 73.912 50.584 146.554 1.00 81.56 136 ALA B N 1
ATOM 9459 C CA . ALA B 1 135 ? 74.647 49.353 146.812 1.00 85.90 136 ALA B CA 1
ATOM 9460 C C . ALA B 1 135 ? 74.736 48.525 145.528 1.00 84.97 136 ALA B C 1
ATOM 9461 O O . ALA B 1 135 ? 74.036 47.521 145.379 1.00 84.30 136 ALA B O 1
ATOM 9463 N N . LEU B 1 136 ? 75.594 48.941 144.599 1.00 82.24 137 LEU B N 1
ATOM 9464 C CA . LEU B 1 136 ? 75.595 48.330 143.272 1.00 81.60 137 LEU B CA 1
ATOM 9465 C C . LEU B 1 136 ? 76.866 47.552 142.934 1.00 84.01 137 LEU B C 1
ATOM 9466 O O . LEU B 1 136 ? 77.973 47.945 143.305 1.00 85.92 137 LEU B O 1
ATOM 9471 N N . ASP B 1 137 ? 76.687 46.438 142.230 1.00 77.11 138 ASP B N 1
ATOM 9472 C CA . ASP B 1 137 ? 77.800 45.710 141.638 1.00 81.13 138 ASP B CA 1
ATOM 9473 C C . ASP B 1 137 ? 77.713 45.759 140.117 1.00 80.84 138 ASP B C 1
ATOM 9474 O O . ASP B 1 137 ? 76.866 45.098 139.520 1.00 79.81 138 ASP B O 1
ATOM 9479 N N . ARG B 1 138 ? 78.598 46.532 139.496 1.00 82.31 139 ARG B N 1
ATOM 9480 C CA . ARG B 1 138 ? 78.553 46.755 138.055 1.00 82.17 139 ARG B CA 1
ATOM 9481 C C . ARG B 1 138 ? 78.506 45.451 137.262 1.00 83.49 139 ARG B C 1
ATOM 9482 O O . ARG B 1 138 ? 79.068 44.436 137.675 1.00 84.22 139 ARG B O 1
ATOM 9490 N N . TRP B 1 139 ? 77.824 45.493 136.123 1.00 81.72 140 TRP B N 1
ATOM 9491 C CA . TRP B 1 139 ? 77.637 44.321 135.282 1.00 81.55 140 TRP B CA 1
ATOM 9492 C C . TRP B 1 139 ? 76.843 44.727 134.051 1.00 87.23 140 TRP B C 1
ATOM 9493 O O . TRP B 1 139 ? 75.614 44.768 134.084 1.00 88.82 140 TRP B O 1
ATOM 9504 N N . SER B 1 140 ? 77.553 45.044 132.972 1.00 90.11 141 SER B N 1
ATOM 9505 C CA . SER B 1 140 ? 76.921 45.535 131.749 1.00 91.26 141 SER B CA 1
ATOM 9506 C C . SER B 1 140 ? 75.895 44.544 131.209 1.00 91.38 141 SER B C 1
ATOM 9507 O O . SER B 1 140 ? 76.189 43.359 131.024 1.00 91.52 141 SER B O 1
ATOM 9509 N N . GLU B 1 141 ? 74.690 45.044 130.957 1.00 90.82 142 GLU B N 1
ATOM 9510 C CA . GLU B 1 141 ? 74.396 46.453 131.155 1.00 89.03 142 GLU B CA 1
ATOM 9511 C C . GLU B 1 141 ? 73.630 47.035 129.980 1.00 91.66 142 GLU B C 1
ATOM 9512 O O . GLU B 1 141 ? 73.913 48.146 129.525 1.00 92.19 142 GLU B O 1
ATOM 9513 N N . LEU B 1 142 ? 72.652 46.276 129.492 1.00 90.24 143 LEU B N 1
ATOM 9514 C CA . LEU B 1 142 ? 71.860 46.678 128.335 1.00 88.78 143 LEU B CA 1
ATOM 9515 C C . LEU B 1 142 ? 70.855 47.777 128.689 1.00 86.69 143 LEU B C 1
ATOM 9516 O O . LEU B 1 142 ? 70.272 48.403 127.801 1.00 87.92 143 LEU B O 1
ATOM 9521 N N . LEU B 1 143 ? 70.659 48.008 129.984 1.00 85.96 144 LEU B N 1
ATOM 9522 C CA . LEU B 1 143 ? 69.778 49.075 130.450 1.00 83.96 144 LEU B CA 1
ATOM 9523 C C . LEU B 1 143 ? 70.569 50.166 131.154 1.00 84.89 144 LEU B C 1
ATOM 9524 O O . LEU B 1 143 ? 71.405 49.874 132.009 1.00 87.22 144 LEU B O 1
ATOM 9529 N N . PRO B 1 144 ? 70.319 51.431 130.788 1.00 85.22 145 PRO B N 1
ATOM 9530 C CA . PRO B 1 144 ? 70.923 52.565 131.500 1.00 84.31 145 PRO B CA 1
ATOM 9531 C C . PRO B 1 144 ? 70.462 52.633 132.951 1.00 81.29 145 PRO B C 1
ATOM 9532 O O . PRO B 1 144 ? 69.503 51.959 133.317 1.00 86.28 145 PRO B O 1
ATOM 9543 N N . ASP B 1 145 ? 71.133 53.433 133.768 1.00 79.09 146 ASP B N 1
ATOM 9544 C CA . ASP B 1 145 ? 70.757 53.550 135.168 1.00 78.92 146 ASP B CA 1
ATOM 9545 C C . ASP B 1 145 ? 69.501 54.398 135.305 1.00 81.16 146 ASP B C 1
ATOM 9546 O O . ASP B 1 145 ? 69.203 55.214 134.435 1.00 83.68 146 ASP B O 1
ATOM 9555 N N . PRO B 1 146 ? 68.751 54.200 136.398 1.00 82.48 147 PRO B N 1
ATOM 9556 C CA . PRO B 1 146 ? 67.545 54.994 136.641 1.00 78.99 147 PRO B CA 1
ATOM 9557 C C . PRO B 1 146 ? 67.864 56.422 137.045 1.00 75.11 147 PRO B C 1
ATOM 9558 O O . PRO B 1 146 ? 68.925 56.680 137.600 1.00 80.00 147 PRO B O 1
ATOM 9569 N N . GLN B 1 147 ? 66.948 57.337 136.760 1.00 75.50 148 GLN B N 1
ATOM 9570 C CA . GLN B 1 147 ? 67.077 58.709 137.216 1.00 75.75 148 GLN B CA 1
ATOM 9571 C C . GLN B 1 147 ? 66.829 58.771 138.714 1.00 76.25 148 GLN B C 1
ATOM 9572 O O . GLN B 1 147 ? 66.165 57.904 139.279 1.00 76.90 148 GLN B O 1
ATOM 9586 N N . GLU B 1 148 ? 67.371 59.802 139.351 1.00 77.00 149 GLU B N 1
ATOM 9587 C CA . GLU B 1 148 ? 67.240 59.975 140.791 1.00 78.87 149 GLU B CA 1
ATOM 9588 C C . GLU B 1 148 ? 65.797 60.267 141.188 1.00 79.76 149 GLU B C 1
ATOM 9589 O O . GLU B 1 148 ? 65.040 60.860 140.414 1.00 80.48 149 GLU B O 1
ATOM 9597 N N . THR B 1 149 ? 65.426 59.847 142.396 1.00 72.56 150 THR B N 1
ATOM 9598 C CA . THR B 1 149 ? 64.073 60.044 142.904 1.00 69.33 150 THR B CA 1
ATOM 9599 C C . THR B 1 149 ? 64.124 60.650 144.290 1.00 70.08 150 THR B C 1
ATOM 9600 O O . THR B 1 149 ? 65.179 60.690 144.917 1.00 73.41 150 THR B O 1
ATOM 9611 N N . LEU B 1 150 ? 62.973 61.119 144.760 1.00 70.60 151 LEU B N 1
ATOM 9612 C CA . LEU B 1 150 ? 62.862 61.723 146.079 1.00 70.02 151 LEU B CA 1
ATOM 9613 C C . LEU B 1 150 ? 62.553 60.658 147.121 1.00 70.19 151 LEU B C 1
ATOM 9614 O O . LEU B 1 150 ? 61.398 60.285 147.315 1.00 74.88 151 LEU B O 1
ATOM 9630 N N . ASP B 1 151 ? 63.594 60.171 147.786 1.00 72.04 152 ASP B N 1
ATOM 9631 C CA . ASP B 1 151 ? 63.446 59.120 148.779 1.00 69.67 152 ASP B CA 1
ATOM 9632 C C . ASP B 1 151 ? 63.389 59.700 150.181 1.00 71.97 152 ASP B C 1
ATOM 9633 O O . ASP B 1 151 ? 64.384 60.194 150.699 1.00 78.42 152 ASP B O 1
ATOM 9642 N N . ILE B 1 152 ? 62.210 59.636 150.784 1.00 70.24 153 ILE B N 1
ATOM 9643 C CA . ILE B 1 152 ? 62.023 60.044 152.165 1.00 68.65 153 ILE B CA 1
ATOM 9644 C C . ILE B 1 152 ? 61.159 59.018 152.881 1.00 69.91 153 ILE B C 1
ATOM 9645 O O . ILE B 1 152 ? 60.167 58.545 152.331 1.00 71.90 153 ILE B O 1
ATOM 9661 N N . THR B 1 153 ? 61.544 58.672 154.103 1.00 69.83 154 THR B N 1
ATOM 9662 C CA . THR B 1 153 ? 60.710 57.846 154.962 1.00 67.51 154 THR B CA 1
ATOM 9663 C C . THR B 1 153 ? 60.258 58.678 156.148 1.00 72.25 154 THR B C 1
ATOM 9664 O O . THR B 1 153 ? 61.060 59.380 156.760 1.00 79.09 154 THR B O 1
ATOM 9675 N N . LEU B 1 154 ? 58.971 58.599 156.459 1.00 69.60 155 LEU B N 1
ATOM 9676 C CA . LEU B 1 154 ? 58.387 59.376 157.542 1.00 70.47 155 LEU B CA 1
ATOM 9677 C C . LEU B 1 154 ? 58.148 58.498 158.764 1.00 68.08 155 LEU B C 1
ATOM 9678 O O . LEU B 1 154 ? 57.936 57.297 158.641 1.00 70.47 155 LEU B O 1
ATOM 9694 N N . TYR B 1 155 ? 58.199 59.107 159.942 1.00 71.09 156 TYR B N 1
ATOM 9695 C CA . TYR B 1 155 ? 57.964 58.403 161.197 1.00 71.13 156 TYR B CA 1
ATOM 9696 C C . TYR B 1 155 ? 57.179 59.303 162.133 1.00 73.22 156 TYR B C 1
ATOM 9697 O O . TYR B 1 155 ? 57.697 59.721 163.165 1.00 78.31 156 TYR B O 1
ATOM 9715 N N . PRO B 1 156 ? 55.926 59.611 161.767 1.00 75.27 157 PRO B N 1
ATOM 9716 C CA . PRO B 1 156 ? 55.084 60.549 162.517 1.00 75.89 157 PRO B CA 1
ATOM 9717 C C . PRO B 1 156 ? 55.085 60.311 164.024 1.00 75.48 157 PRO B C 1
ATOM 9718 O O . PRO B 1 156 ? 55.227 61.270 164.776 1.00 78.19 157 PRO B O 1
ATOM 9729 N N . ASP B 1 157 ? 54.936 59.058 164.447 1.00 77.59 158 ASP B N 1
ATOM 9730 C CA . ASP B 1 157 ? 54.927 58.710 165.864 1.00 72.53 158 ASP B CA 1
ATOM 9731 C C . ASP B 1 157 ? 56.280 58.172 166.299 1.00 75.26 158 ASP B C 1
ATOM 9732 O O . ASP B 1 157 ? 56.419 57.624 167.390 1.00 78.65 158 ASP B O 1
ATOM 9741 N N . GLY B 1 158 ? 57.271 58.299 165.428 1.00 77.40 159 GLY B N 1
ATOM 9742 C CA . GLY B 1 158 ? 58.617 57.886 165.756 1.00 77.56 159 GLY B CA 1
ATOM 9743 C C . GLY B 1 158 ? 58.832 56.389 165.676 1.00 75.80 159 GLY B C 1
ATOM 9744 O O . GLY B 1 158 ? 59.877 55.894 166.100 1.00 80.34 159 GLY B O 1
ATOM 9748 N N . LYS B 1 159 ? 57.859 55.659 165.139 1.00 72.00 160 LYS B N 1
ATOM 9749 C CA . LYS B 1 159 ? 58.011 54.214 164.988 1.00 72.07 160 LYS B CA 1
ATOM 9750 C C . LYS B 1 159 ? 56.942 53.601 164.093 1.00 71.65 160 LYS B C 1
ATOM 9751 O O . LYS B 1 159 ? 56.538 52.458 164.300 1.00 72.42 160 LYS B O 1
ATOM 9759 N N . ARG B 1 160 ? 56.505 54.355 163.090 1.00 73.27 161 ARG B N 1
ATOM 9760 C CA . ARG B 1 160 ? 55.442 53.909 162.193 1.00 70.32 161 ARG B CA 1
ATOM 9761 C C . ARG B 1 160 ? 56.034 53.491 160.852 1.00 72.17 161 ARG B C 1
ATOM 9762 O O . ARG B 1 160 ? 55.764 52.402 160.352 1.00 75.48 161 ARG B O 1
ATOM 9772 N N . GLU B 1 161 ? 56.852 54.365 160.282 1.00 66.93 162 GLU B N 1
ATOM 9773 C CA . GLU B 1 161 ? 57.521 54.099 159.014 1.00 68.72 162 GLU B CA 1
ATOM 9774 C C . GLU B 1 161 ? 56.548 54.031 157.856 1.00 66.40 162 GLU B C 1
ATOM 9775 O O . GLU B 1 161 ? 56.138 52.954 157.437 1.00 68.48 162 GLU B O 1
ATOM 9783 N N . ILE B 1 162 ? 56.195 55.201 157.344 1.00 64.24 163 ILE B N 1
ATOM 9784 C CA . ILE B 1 162 ? 55.416 55.318 156.130 1.00 59.05 163 ILE B CA 1
ATOM 9785 C C . ILE B 1 162 ? 56.287 56.141 155.174 1.00 59.73 163 ILE B C 1
ATOM 9786 O O . ILE B 1 162 ? 56.632 57.281 155.463 1.00 63.15 163 ILE B O 1
ATOM 9802 N N . ARG B 1 163 ? 56.676 55.532 154.055 1.00 63.11 164 ARG B N 1
ATOM 9803 C CA . ARG B 1 163 ? 57.686 56.101 153.153 1.00 63.54 164 ARG B CA 1
ATOM 9804 C C . ARG B 1 163 ? 57.192 56.330 151.728 1.00 62.10 164 ARG B C 1
ATOM 9805 O O . ARG B 1 163 ? 56.347 55.588 151.236 1.00 64.18 164 ARG B O 1
ATOM 9815 N N . LEU B 1 164 ? 57.744 57.345 151.067 1.00 61.22 165 LEU B N 1
ATOM 9816 C CA . LEU B 1 164 ? 57.408 57.656 149.679 1.00 62.74 165 LEU B CA 1
ATOM 9817 C C . LEU B 1 164 ? 57.722 56.489 148.740 1.00 64.88 165 LEU B C 1
ATOM 9818 O O . LEU B 1 164 ? 58.685 55.749 148.959 1.00 62.89 165 LEU B O 1
ATOM 9834 N N . ALA B 1 165 ? 56.912 56.336 147.694 1.00 59.74 166 ALA B N 1
ATOM 9835 C CA . ALA B 1 165 ? 57.108 55.269 146.716 1.00 61.01 166 ALA B CA 1
ATOM 9836 C C . ALA B 1 165 ? 58.108 55.684 145.640 1.00 65.99 166 ALA B C 1
ATOM 9837 O O . ALA B 1 165 ? 57.726 55.977 144.500 1.00 64.01 166 ALA B O 1
ATOM 9844 N N . ALA B 1 166 ? 59.390 55.671 146.002 1.00 65.50 167 ALA B N 1
ATOM 9845 C CA . ALA B 1 166 ? 60.427 56.296 145.187 1.00 65.72 167 ALA B CA 1
ATOM 9846 C C . ALA B 1 166 ? 61.071 55.335 144.198 1.00 70.22 167 ALA B C 1
ATOM 9847 O O . ALA B 1 166 ? 61.832 55.762 143.327 1.00 70.97 167 ALA B O 1
ATOM 9854 N N . TYR B 1 167 ? 60.769 54.046 144.326 1.00 70.78 168 TYR B N 1
ATOM 9855 C CA . TYR B 1 167 ? 61.365 53.043 143.448 1.00 67.51 168 TYR B CA 1
ATOM 9856 C C . TYR B 1 167 ? 60.324 52.092 142.878 1.00 66.72 168 TYR B C 1
ATOM 9857 O O . TYR B 1 167 ? 60.574 50.893 142.750 1.00 67.59 168 TYR B O 1
ATOM 9875 N N . ASP B 1 168 ? 59.160 52.630 142.529 1.00 67.75 169 ASP B N 1
ATOM 9876 C CA . ASP B 1 168 ? 58.095 51.822 141.941 1.00 65.48 169 ASP B CA 1
ATOM 9877 C C . ASP B 1 168 ? 58.269 51.779 140.429 1.00 64.34 169 ASP B C 1
ATOM 9878 O O . ASP B 1 168 ? 57.485 52.375 139.687 1.00 66.71 169 ASP B O 1
ATOM 9887 N N . HIS B 1 169 ? 59.304 51.082 139.973 1.00 64.78 170 HIS B N 1
ATOM 9888 C CA . HIS B 1 169 ? 59.568 51.002 138.542 1.00 68.15 170 HIS B CA 1
ATOM 9889 C C . HIS B 1 169 ? 60.258 49.709 138.136 1.00 62.76 170 HIS B C 1
ATOM 9890 O O . HIS B 1 169 ? 60.709 48.932 138.969 1.00 62.10 170 HIS B O 1
ATOM 9904 N N . PHE B 1 170 ? 60.294 49.491 136.830 1.00 63.72 171 PHE B N 1
ATOM 9905 C CA . PHE B 1 170 ? 60.941 48.344 136.224 1.00 63.87 171 PHE B CA 1
ATOM 9906 C C . PHE B 1 170 ? 62.326 48.817 135.781 1.00 64.43 171 PHE B C 1
ATOM 9907 O O . PHE B 1 170 ? 63.054 49.427 136.565 1.00 62.59 171 PHE B O 1
ATOM 9924 N N . SER B 1 171 ? 62.693 48.558 134.534 1.00 67.24 172 SER B N 1
ATOM 9925 C CA . SER B 1 171 ? 63.788 49.287 133.925 1.00 67.37 172 SER B CA 1
ATOM 9926 C C . SER B 1 171 ? 63.382 50.757 133.878 1.00 69.80 172 SER B C 1
ATOM 9927 O O . SER B 1 171 ? 62.203 51.076 134.026 1.00 70.28 172 SER B O 1
ATOM 9935 N N . PRO B 1 172 ? 64.353 51.661 133.671 1.00 69.28 173 PRO B N 1
ATOM 9936 C CA . PRO B 1 172 ? 64.051 53.097 133.667 1.00 70.58 173 PRO B CA 1
ATOM 9937 C C . PRO B 1 172 ? 62.818 53.507 132.840 1.00 72.00 173 PRO B C 1
ATOM 9938 O O . PRO B 1 172 ? 62.078 54.374 133.292 1.00 77.57 173 PRO B O 1
ATOM 9949 N N . PRO B 1 173 ? 62.586 52.897 131.662 1.00 68.69 174 PRO B N 1
ATOM 9950 C CA . PRO B 1 173 ? 61.435 53.393 130.896 1.00 70.49 174 PRO B CA 1
ATOM 9951 C C . PRO B 1 173 ? 60.067 53.078 131.493 1.00 69.08 174 PRO B C 1
ATOM 9952 O O . PRO B 1 173 ? 59.092 53.717 131.105 1.00 68.75 174 PRO B O 1
ATOM 9963 N N . ARG B 1 174 ? 59.995 52.121 132.413 1.00 71.06 175 ARG B N 1
ATOM 9964 C CA . ARG B 1 174 ? 58.710 51.663 132.940 1.00 66.77 175 ARG B CA 1
ATOM 9965 C C . ARG B 1 174 ? 58.526 52.001 134.417 1.00 64.76 175 ARG B C 1
ATOM 9966 O O . ARG B 1 174 ? 58.981 51.266 135.290 1.00 63.68 175 ARG B O 1
ATOM 9976 N N . TYR B 1 175 ? 57.849 53.116 134.677 1.00 63.15 176 TYR B N 1
ATOM 9977 C CA . TYR B 1 175 ? 57.566 53.573 136.035 1.00 66.44 176 TYR B CA 1
ATOM 9978 C C . TYR B 1 175 ? 56.093 53.383 136.358 1.00 68.83 176 TYR B C 1
ATOM 9979 O O . TYR B 1 175 ? 55.231 53.886 135.640 1.00 71.10 176 TYR B O 1
ATOM 9990 N N . ASP B 1 176 ? 55.801 52.673 137.442 1.00 67.88 177 ASP B N 1
ATOM 9991 C CA . ASP B 1 176 ? 54.415 52.441 137.832 1.00 66.79 177 ASP B CA 1
ATOM 9992 C C . ASP B 1 176 ? 54.014 53.248 139.059 1.00 69.74 177 ASP B C 1
ATOM 9993 O O . ASP B 1 176 ? 52.894 53.121 139.559 1.00 69.30 177 ASP B O 1
ATOM 9998 N N . GLY B 1 177 ? 54.933 54.079 139.537 1.00 68.29 178 GLY B N 1
ATOM 9999 C CA . GLY B 1 177 ? 54.666 54.951 140.662 1.00 61.23 178 GLY B CA 1
ATOM 10000 C C . GLY B 1 177 ? 55.705 56.047 140.755 1.00 63.65 178 GLY B C 1
ATOM 10001 O O . GLY B 1 177 ? 56.868 55.840 140.403 1.00 67.08 178 GLY B O 1
ATOM 10002 N N . LEU B 1 178 ? 55.278 57.215 141.223 1.00 60.99 179 LEU B N 1
ATOM 10003 C CA . LEU B 1 178 ? 56.176 58.333 141.469 1.00 60.16 179 LEU B CA 1
ATOM 10004 C C . LEU B 1 178 ? 55.955 58.836 142.883 1.00 60.77 179 LEU B C 1
ATOM 10005 O O . LEU B 1 178 ? 54.813 59.066 143.276 1.00 58.90 179 LEU B O 1
ATOM 10012 N N . PRO B 1 179 ? 57.040 59.013 143.654 1.00 62.20 180 PRO B N 1
ATOM 10013 C CA . PRO B 1 179 ? 56.879 59.435 145.045 1.00 56.98 180 PRO B CA 1
ATOM 10014 C C . PRO B 1 179 ? 56.328 60.850 145.124 1.00 58.25 180 PRO B C 1
ATOM 10015 O O . PRO B 1 179 ? 55.459 61.121 145.945 1.00 56.64 180 PRO B O 1
ATOM 10019 N N . ILE B 1 180 ? 56.845 61.730 144.270 1.00 64.36 181 ILE B N 1
ATOM 10020 C CA . ILE B 1 180 ? 56.294 63.072 144.079 1.00 62.91 181 ILE B CA 1
ATOM 10021 C C . ILE B 1 180 ? 56.524 63.534 142.644 1.00 65.71 181 ILE B C 1
ATOM 10022 O O . ILE B 1 180 ? 57.590 63.308 142.077 1.00 67.93 181 ILE B O 1
ATOM 10029 N N . ALA B 1 181 ? 55.520 64.171 142.054 1.00 64.28 182 ALA B N 1
ATOM 10030 C CA . ALA B 1 181 ? 55.636 64.666 140.685 1.00 66.06 182 ALA B CA 1
ATOM 10031 C C . ALA B 1 181 ? 54.449 65.534 140.317 1.00 63.38 182 ALA B C 1
ATOM 10032 O O . ALA B 1 181 ? 53.414 65.497 140.982 1.00 61.47 182 ALA B O 1
ATOM 10034 N N . PHE B 1 182 ? 54.607 66.317 139.254 1.00 66.38 183 PHE B N 1
ATOM 10035 C CA . PHE B 1 182 ? 53.552 67.214 138.797 1.00 68.92 183 PHE B CA 1
ATOM 10036 C C . PHE B 1 182 ? 53.563 67.356 137.279 1.00 68.35 183 PHE B C 1
ATOM 10037 O O . PHE B 1 182 ? 54.573 67.073 136.633 1.00 66.15 183 PHE B O 1
ATOM 10045 N N . CYS B 1 183 ? 52.439 67.811 136.724 1.00 70.61 184 CYS B N 1
ATOM 10046 C CA . CYS B 1 183 ? 52.287 67.965 135.277 1.00 71.83 184 CYS B CA 1
ATOM 10047 C C . CYS B 1 183 ? 52.108 69.416 134.825 1.00 73.60 184 CYS B C 1
ATOM 10048 O O . CYS B 1 183 ? 51.879 70.323 135.629 1.00 71.07 184 CYS B O 1
ATOM 10051 N N . LYS B 1 184 ? 52.202 69.616 133.516 1.00 75.20 185 LYS B N 1
ATOM 10052 C CA . LYS B 1 184 ? 52.173 70.950 132.938 1.00 77.65 185 LYS B CA 1
ATOM 10053 C C . LYS B 1 184 ? 51.383 70.923 131.639 1.00 76.43 185 LYS B C 1
ATOM 10054 O O . LYS B 1 184 ? 51.818 70.318 130.657 1.00 76.76 185 LYS B O 1
ATOM 10060 N N . ARG B 1 185 ? 50.219 71.564 131.634 1.00 73.91 186 ARG B N 1
ATOM 10061 C CA . ARG B 1 185 ? 49.392 71.577 130.438 1.00 81.89 186 ARG B CA 1
ATOM 10062 C C . ARG B 1 185 ? 49.324 72.968 129.826 1.00 82.22 186 ARG B C 1
ATOM 10063 O O . ARG B 1 185 ? 48.872 73.913 130.467 1.00 85.71 186 ARG B O 1
ATOM 10071 N N . THR B 1 186 ? 49.782 73.082 128.582 1.00 83.23 187 THR B N 1
ATOM 10072 C CA . THR B 1 186 ? 49.767 74.348 127.845 1.00 86.40 187 THR B CA 1
ATOM 10073 C C . THR B 1 186 ? 50.571 75.456 128.524 1.00 87.80 187 THR B C 1
ATOM 10074 O O . THR B 1 186 ? 50.396 76.633 128.207 1.00 89.73 187 THR B O 1
ATOM 10078 N N . GLY B 1 187 ? 51.442 75.074 129.454 1.00 84.18 188 GLY B N 1
ATOM 10079 C CA . GLY B 1 187 ? 52.225 76.023 130.222 1.00 81.44 188 GLY B CA 1
ATOM 10080 C C . GLY B 1 187 ? 51.789 76.041 131.675 1.00 85.57 188 GLY B C 1
ATOM 10081 O O . GLY B 1 187 ? 52.618 76.128 132.580 1.00 88.99 188 GLY B O 1
ATOM 10085 N N . LYS B 1 188 ? 50.483 75.947 131.901 1.00 79.85 189 LYS B N 1
ATOM 10086 C CA . LYS B 1 188 ? 49.942 75.939 133.258 1.00 82.63 189 LYS B CA 1
ATOM 10087 C C . LYS B 1 188 ? 50.206 74.606 133.952 1.00 78.53 189 LYS B C 1
ATOM 10088 O O . LYS B 1 188 ? 49.936 73.544 133.395 1.00 80.96 189 LYS B O 1
ATOM 10095 N N . LYS B 1 189 ? 50.731 74.663 135.170 1.00 74.54 190 LYS B N 1
ATOM 10096 C CA . LYS B 1 189 ? 51.059 73.447 135.904 1.00 75.23 190 LYS B CA 1
ATOM 10097 C C . LYS B 1 189 ? 49.808 72.847 136.525 1.00 72.40 190 LYS B C 1
ATOM 10098 O O . LYS B 1 189 ? 48.899 73.566 136.931 1.00 71.72 190 LYS B O 1
ATOM 10105 N N . GLU B 1 190 ? 49.774 71.520 136.587 1.00 73.13 191 GLU B N 1
ATOM 10106 C CA . GLU B 1 190 ? 48.622 70.796 137.111 1.00 69.81 191 GLU B CA 1
ATOM 10107 C C . GLU B 1 190 ? 48.986 69.349 137.427 1.00 72.00 191 GLU B C 1
ATOM 10108 O O . GLU B 1 190 ? 50.074 68.880 137.086 1.00 73.41 191 GLU B O 1
ATOM 10115 N N . ARG B 1 191 ? 48.071 68.647 138.084 1.00 68.22 192 ARG B N 1
ATOM 10116 C CA . ARG B 1 191 ? 48.245 67.224 138.351 1.00 62.03 192 ARG B CA 1
ATOM 10117 C C . ARG B 1 191 ? 49.456 66.907 139.214 1.00 59.38 192 ARG B C 1
ATOM 10118 O O . ARG B 1 191 ? 50.359 66.210 138.763 1.00 63.91 192 ARG B O 1
ATOM 10127 N N . ALA B 1 192 ? 49.484 67.405 140.446 1.00 66.59 193 ALA B N 1
ATOM 10128 C CA . ALA B 1 192 ? 50.531 67.011 141.391 1.00 64.55 193 ALA B CA 1
ATOM 10129 C C . ALA B 1 192 ? 50.182 65.645 141.948 1.00 64.97 193 ALA B C 1
ATOM 10130 O O . ALA B 1 192 ? 49.033 65.411 142.323 1.00 62.00 193 ALA B O 1
ATOM 10137 N N . THR B 1 193 ? 51.162 64.746 141.998 1.00 64.47 194 THR B N 1
ATOM 10138 C CA . THR B 1 193 ? 50.922 63.399 142.502 1.00 60.07 194 THR B CA 1
ATOM 10139 C C . THR B 1 193 ? 51.855 63.086 143.666 1.00 62.56 194 THR B C 1
ATOM 10140 O O . THR B 1 193 ? 53.050 63.351 143.605 1.00 67.07 194 THR B O 1
ATOM 10151 N N . LEU B 1 194 ? 51.275 62.550 144.738 1.00 62.46 195 LEU B N 1
ATOM 10152 C CA . LEU B 1 194 ? 52.016 62.089 145.906 1.00 56.00 195 LEU B CA 1
ATOM 10153 C C . LEU B 1 194 ? 51.704 60.624 146.112 1.00 55.29 195 LEU B C 1
ATOM 10154 O O . LEU B 1 194 ? 50.538 60.236 146.116 1.00 57.16 195 LEU B O 1
ATOM 10170 N N . SER B 1 195 ? 52.730 59.803 146.282 1.00 57.56 196 SER B N 1
ATOM 10171 C CA . SER B 1 195 ? 52.493 58.390 146.522 1.00 54.31 196 SER B CA 1
ATOM 10172 C C . SER B 1 195 ? 53.395 57.834 147.617 1.00 57.19 196 SER B C 1
ATOM 10173 O O . SER B 1 195 ? 54.513 58.304 147.836 1.00 59.85 196 SER B O 1
ATOM 10181 N N . PHE B 1 196 ? 52.865 56.830 148.305 1.00 56.73 197 PHE B N 1
ATOM 10182 C CA . PHE B 1 196 ? 53.555 56.139 149.379 1.00 51.13 197 PHE B CA 1
ATOM 10183 C C . PHE B 1 196 ? 53.687 54.679 149.014 1.00 51.32 197 PHE B C 1
ATOM 10184 O O . PHE B 1 196 ? 53.123 54.241 148.021 1.00 56.54 197 PHE B O 1
ATOM 10201 N N . GLU B 1 197 ? 54.420 53.925 149.823 1.00 57.20 198 GLU B N 1
ATOM 10202 C CA . GLU B 1 197 ? 54.595 52.500 149.587 1.00 55.88 198 GLU B CA 1
ATOM 10203 C C . GLU B 1 197 ? 53.540 51.688 150.317 1.00 56.13 198 GLU B C 1
ATOM 10204 O O . GLU B 1 197 ? 53.011 52.117 151.347 1.00 54.64 198 GLU B O 1
ATOM 10216 N N . SER B 1 198 ? 53.256 50.506 149.775 1.00 55.74 199 SER B N 1
ATOM 10217 C CA . SER B 1 198 ? 52.297 49.574 150.361 1.00 56.50 199 SER B CA 1
ATOM 10218 C C . SER B 1 198 ? 52.894 48.183 150.489 1.00 53.83 199 SER B C 1
ATOM 10219 O O . SER B 1 198 ? 53.535 47.689 149.564 1.00 56.69 199 SER B O 1
ATOM 10227 N N . ARG B 1 199 ? 52.668 47.539 151.625 1.00 56.47 200 ARG B N 1
ATOM 10228 C CA . ARG B 1 199 ? 53.075 46.150 151.788 1.00 55.80 200 ARG B CA 1
ATOM 10229 C C . ARG B 1 199 ? 52.003 45.244 151.180 1.00 52.30 200 ARG B C 1
ATOM 10230 O O . ARG B 1 199 ? 50.831 45.613 151.162 1.00 53.42 200 ARG B O 1
ATOM 10251 N N . PRO B 1 200 ? 52.397 44.057 150.679 1.00 48.62 201 PRO B N 1
ATOM 10252 C CA . PRO B 1 200 ? 51.457 43.152 150.001 1.00 46.90 201 PRO B CA 1
ATOM 10253 C C . PRO B 1 200 ? 50.212 42.842 150.816 1.00 50.76 201 PRO B C 1
ATOM 10254 O O . PRO B 1 200 ? 49.141 42.602 150.260 1.00 50.70 201 PRO B O 1
ATOM 10265 N N . ASP B 1 201 ? 50.374 42.865 152.132 1.00 51.98 202 ASP B N 1
ATOM 10266 C CA . ASP B 1 201 ? 49.348 42.451 153.071 1.00 51.27 202 ASP B CA 1
ATOM 10267 C C . ASP B 1 201 ? 48.468 43.621 153.506 1.00 51.61 202 ASP B C 1
ATOM 10268 O O . ASP B 1 201 ? 47.579 43.466 154.341 1.00 54.85 202 ASP B O 1
ATOM 10277 N N . GLU B 1 202 ? 48.715 44.794 152.934 1.00 51.01 203 GLU B N 1
ATOM 10278 C CA . GLU B 1 202 ? 48.102 46.015 153.428 1.00 53.65 203 GLU B CA 1
ATOM 10279 C C . GLU B 1 202 ? 46.638 46.062 153.043 1.00 55.22 203 GLU B C 1
ATOM 10280 O O . GLU B 1 202 ? 46.255 45.590 151.975 1.00 55.22 203 GLU B O 1
ATOM 10292 N N . CYS B 1 203 ? 45.826 46.614 153.939 1.00 53.12 204 CYS B N 1
ATOM 10293 C CA . CYS B 1 203 ? 44.405 46.801 153.692 1.00 57.14 204 CYS B CA 1
ATOM 10294 C C . CYS B 1 203 ? 44.017 48.215 154.070 1.00 52.71 204 CYS B C 1
ATOM 10295 O O . CYS B 1 203 ? 44.503 48.749 155.063 1.00 53.01 204 CYS B O 1
ATOM 10303 N N . PHE B 1 204 ? 43.132 48.811 153.280 1.00 50.71 205 PHE B N 1
ATOM 10304 C CA . PHE B 1 204 ? 42.720 50.183 153.508 1.00 48.94 205 PHE B CA 1
ATOM 10305 C C . PHE B 1 204 ? 41.227 50.304 153.728 1.00 52.58 205 PHE B C 1
ATOM 10306 O O . PHE B 1 204 ? 40.456 49.407 153.390 1.00 56.27 205 PHE B O 1
ATOM 10323 N N . ALA B 1 205 ? 40.837 51.431 154.310 1.00 50.28 206 ALA B N 1
ATOM 10324 C CA . ALA B 1 205 ? 39.440 51.732 154.558 1.00 50.39 206 ALA B CA 1
ATOM 10325 C C . ALA B 1 205 ? 39.270 53.238 154.601 1.00 53.04 206 ALA B C 1
ATOM 10326 O O . ALA B 1 205 ? 40.237 53.978 154.428 1.00 52.62 206 ALA B O 1
ATOM 10333 N N . GLY B 1 206 ? 38.042 53.689 154.829 1.00 51.17 207 GLY B N 1
ATOM 10334 C CA . GLY B 1 206 ? 37.745 55.106 154.875 1.00 50.04 207 GLY B CA 1
ATOM 10335 C C . GLY B 1 206 ? 37.388 55.664 153.509 1.00 45.16 207 GLY B C 1
ATOM 10336 O O . GLY B 1 206 ? 36.609 55.071 152.777 1.00 50.10 207 GLY B O 1
ATOM 10340 N N . THR B 1 207 ? 37.974 56.808 153.172 1.00 43.55 208 THR B N 1
ATOM 10341 C CA . THR B 1 207 ? 37.703 57.518 151.920 1.00 49.84 208 THR B CA 1
ATOM 10342 C C . THR B 1 207 ? 36.272 58.046 151.865 1.00 46.27 208 THR B C 1
ATOM 10343 O O . THR B 1 207 ? 35.808 58.490 150.818 1.00 47.28 208 THR B O 1
ATOM 10354 N N . GLY B 1 208 ? 35.591 58.020 153.002 1.00 48.73 209 GLY B N 1
ATOM 10355 C CA . GLY B 1 208 ? 34.216 58.474 153.088 1.00 52.23 209 GLY B CA 1
ATOM 10356 C C . GLY B 1 208 ? 33.227 57.342 152.922 1.00 48.27 209 GLY B C 1
ATOM 10357 O O . GLY B 1 208 ? 33.539 56.190 153.196 1.00 49.94 209 GLY B O 1
ATOM 10361 N N . GLU B 1 209 ? 32.028 57.677 152.466 1.00 48.31 210 GLU B N 1
ATOM 10362 C CA . GLU B 1 209 ? 30.947 56.709 152.339 1.00 52.38 210 GLU B CA 1
ATOM 10363 C C . GLU B 1 209 ? 31.109 55.823 151.101 1.00 51.14 210 GLU B C 1
ATOM 10364 O O . GLU B 1 209 ? 30.271 55.841 150.201 1.00 48.83 210 GLU B O 1
ATOM 10376 N N . ARG B 1 210 ? 32.189 55.049 151.062 1.00 52.27 211 ARG B N 1
ATOM 10377 C CA . ARG B 1 210 ? 32.469 54.187 149.919 1.00 53.32 211 ARG B CA 1
ATOM 10378 C C . ARG B 1 210 ? 31.704 52.875 150.056 1.00 55.38 211 ARG B C 1
ATOM 10379 O O . ARG B 1 210 ? 31.885 52.144 151.028 1.00 57.79 211 ARG B O 1
ATOM 10400 N N . PHE B 1 211 ? 30.856 52.574 149.079 1.00 49.66 212 PHE B N 1
ATOM 10401 C CA . PHE B 1 211 ? 29.997 51.402 149.161 1.00 46.41 212 PHE B CA 1
ATOM 10402 C C . PHE B 1 211 ? 30.685 50.134 148.682 1.00 46.90 212 PHE B C 1
ATOM 10403 O O . PHE B 1 211 ? 30.114 49.370 147.907 1.00 47.35 212 PHE B O 1
ATOM 10420 N N . PHE B 1 212 ? 31.907 49.907 149.147 1.00 52.66 213 PHE B N 1
ATOM 10421 C CA . PHE B 1 212 ? 32.645 48.699 148.792 1.00 51.77 213 PHE B CA 1
ATOM 10422 C C . PHE B 1 212 ? 33.129 47.995 150.048 1.00 49.94 213 PHE B C 1
ATOM 10423 O O . PHE B 1 212 ? 32.965 48.510 151.150 1.00 51.64 213 PHE B O 1
ATOM 10440 N N . LYS B 1 213 ? 33.704 46.809 149.872 1.00 49.68 214 LYS B N 1
ATOM 10441 C CA . LYS B 1 213 ? 34.072 45.953 150.995 1.00 50.41 214 LYS B CA 1
ATOM 10442 C C . LYS B 1 213 ? 35.058 46.601 151.967 1.00 49.16 214 LYS B C 1
ATOM 10443 O O . LYS B 1 213 ? 35.731 47.575 151.629 1.00 47.16 214 LYS B O 1
ATOM 10462 N N . MET B 1 214 ? 35.138 46.020 153.165 1.00 53.27 215 MET B N 1
ATOM 10463 C CA . MET B 1 214 ? 35.977 46.504 154.268 1.00 49.62 215 MET B CA 1
ATOM 10464 C C . MET B 1 214 ? 37.407 46.811 153.842 1.00 51.25 215 MET B C 1
ATOM 10465 O O . MET B 1 214 ? 38.023 47.765 154.318 1.00 52.48 215 MET B O 1
ATOM 10479 N N . ASP B 1 215 ? 37.935 45.977 152.958 1.00 49.09 216 ASP B N 1
ATOM 10480 C CA . ASP B 1 215 ? 39.276 46.163 152.438 1.00 52.71 216 ASP B CA 1
ATOM 10481 C C . ASP B 1 215 ? 39.176 46.812 151.065 1.00 49.90 216 ASP B C 1
ATOM 10482 O O . ASP B 1 215 ? 38.441 46.339 150.200 1.00 54.14 216 ASP B O 1
ATOM 10491 N N . LEU B 1 216 ? 39.898 47.911 150.882 1.00 49.97 217 LEU B N 1
ATOM 10492 C CA . LEU B 1 216 ? 39.817 48.683 149.651 1.00 50.79 217 LEU B CA 1
ATOM 10493 C C . LEU B 1 216 ? 41.116 48.625 148.864 1.00 50.26 217 LEU B C 1
ATOM 10494 O O . LEU B 1 216 ? 41.349 49.443 147.984 1.00 56.91 217 LEU B O 1
ATOM 10510 N N . SER B 1 217 ? 41.962 47.656 149.175 1.00 52.95 218 SER B N 1
ATOM 10511 C CA . SER B 1 217 ? 43.098 47.377 148.321 1.00 52.53 218 SER B CA 1
ATOM 10512 C C . SER B 1 217 ? 42.577 47.003 146.931 1.00 54.94 218 SER B C 1
ATOM 10513 O O . SER B 1 217 ? 41.529 46.372 146.804 1.00 57.46 218 SER B O 1
ATOM 10521 N N . GLY B 1 218 ? 43.298 47.412 145.895 1.00 46.59 219 GLY B N 1
ATOM 10522 C CA . GLY B 1 218 ? 42.902 47.126 144.530 1.00 49.80 219 GLY B CA 1
ATOM 10523 C C . GLY B 1 218 ? 42.025 48.190 143.902 1.00 51.99 219 GLY B C 1
ATOM 10524 O O . GLY B 1 218 ? 41.775 48.153 142.695 1.00 52.65 219 GLY B O 1
ATOM 10528 N N . GLN B 1 219 ? 41.564 49.139 144.713 1.00 52.51 220 GLN B N 1
ATOM 10529 C CA . GLN B 1 219 ? 40.669 50.201 144.242 1.00 51.06 220 GLN B CA 1
ATOM 10530 C C . GLN B 1 219 ? 41.388 51.494 143.843 1.00 49.87 220 GLN B C 1
ATOM 10531 O O . GLN B 1 219 ? 42.330 51.916 144.507 1.00 51.06 220 GLN B O 1
ATOM 10545 N N . THR B 1 220 ? 40.924 52.122 142.766 1.00 52.62 221 THR B N 1
ATOM 10546 C CA . THR B 1 220 ? 41.395 53.449 142.371 1.00 49.85 221 THR B CA 1
ATOM 10547 C C . THR B 1 220 ? 40.211 54.387 142.322 1.00 47.32 221 THR B C 1
ATOM 10548 O O . THR B 1 220 ? 39.378 54.309 141.427 1.00 52.71 221 THR B O 1
ATOM 10559 N N . LEU B 1 221 ? 40.151 55.287 143.293 1.00 50.10 222 LEU B N 1
ATOM 10560 C CA . LEU B 1 221 ? 38.961 56.083 143.514 1.00 48.82 222 LEU B CA 1
ATOM 10561 C C . LEU B 1 221 ? 39.074 57.430 142.838 1.00 51.08 222 LEU B C 1
ATOM 10562 O O . LEU B 1 221 ? 40.142 58.020 142.785 1.00 51.06 222 LEU B O 1
ATOM 10578 N N . PHE B 1 222 ? 37.955 57.902 142.314 1.00 51.33 223 PHE B N 1
ATOM 10579 C CA . PHE B 1 222 ? 37.871 59.239 141.779 1.00 54.99 223 PHE B CA 1
ATOM 10580 C C . PHE B 1 222 ? 37.291 60.122 142.866 1.00 51.96 223 PHE B C 1
ATOM 10581 O O . PHE B 1 222 ? 36.083 60.194 143.036 1.00 52.49 223 PHE B O 1
ATOM 10598 N N . LEU B 1 223 ? 38.161 60.774 143.621 1.00 56.70 224 LEU B N 1
ATOM 10599 C CA . LEU B 1 223 ? 37.717 61.624 144.713 1.00 54.46 224 LEU B CA 1
ATOM 10600 C C . LEU B 1 223 ? 36.923 62.797 144.164 1.00 53.76 224 LEU B C 1
ATOM 10601 O O . LEU B 1 223 ? 37.431 63.909 144.074 1.00 60.31 224 LEU B O 1
ATOM 10605 N N . LYS B 1 224 ? 35.678 62.536 143.787 1.00 54.46 225 LYS B N 1
ATOM 10606 C CA . LYS B 1 224 ? 34.775 63.588 143.334 1.00 58.10 225 LYS B CA 1
ATOM 10607 C C . LYS B 1 224 ? 33.321 63.179 143.551 1.00 56.09 225 LYS B C 1
ATOM 10608 O O . LYS B 1 224 ? 32.862 62.180 143.006 1.00 56.69 225 LYS B O 1
ATOM 10627 N N . ASN B 1 225 ? 32.602 63.964 144.347 1.00 55.97 226 ASN B N 1
ATOM 10628 C CA . ASN B 1 225 ? 31.218 63.662 144.688 1.00 57.02 226 ASN B CA 1
ATOM 10629 C C . ASN B 1 225 ? 30.313 63.559 143.462 1.00 56.89 226 ASN B C 1
ATOM 10630 O O . ASN B 1 225 ? 30.297 64.444 142.613 1.00 61.48 226 ASN B O 1
ATOM 10641 N N . GLN B 1 226 ? 29.556 62.473 143.387 1.00 57.36 227 GLN B N 1
ATOM 10642 C CA . GLN B 1 226 ? 28.599 62.271 142.309 1.00 60.13 227 GLN B CA 1
ATOM 10643 C C . GLN B 1 226 ? 27.263 61.836 142.898 1.00 58.95 227 GLN B C 1
ATOM 10644 O O . GLN B 1 226 ? 27.212 61.288 143.998 1.00 55.62 227 GLN B O 1
ATOM 10658 N N . ASP B 1 227 ? 26.179 62.091 142.176 1.00 54.42 228 ASP B N 1
ATOM 10659 C CA . ASP B 1 227 ? 24.900 61.518 142.554 1.00 55.12 228 ASP B CA 1
ATOM 10660 C C . ASP B 1 227 ? 25.025 60.019 142.380 1.00 58.35 228 ASP B C 1
ATOM 10661 O O . ASP B 1 227 ? 24.995 59.507 141.260 1.00 58.70 228 ASP B O 1
ATOM 10670 N N . GLY B 1 228 ? 25.198 59.330 143.500 1.00 59.91 229 GLY B N 1
ATOM 10671 C CA . GLY B 1 228 ? 25.363 57.889 143.510 1.00 58.23 229 GLY B CA 1
ATOM 10672 C C . GLY B 1 228 ? 24.336 57.162 142.666 1.00 56.48 229 GLY B C 1
ATOM 10673 O O . GLY B 1 228 ? 24.676 56.224 141.941 1.00 54.92 229 GLY B O 1
ATOM 10677 N N . GLN B 1 229 ? 23.084 57.610 142.753 1.00 60.63 230 GLN B N 1
ATOM 10678 C CA . GLN B 1 229 ? 21.970 56.952 142.077 1.00 61.38 230 GLN B CA 1
ATOM 10679 C C . GLN B 1 229 ? 22.029 55.459 142.353 1.00 57.28 230 GLN B C 1
ATOM 10680 O O . GLN B 1 229 ? 21.799 54.632 141.476 1.00 58.78 230 GLN B O 1
ATOM 10694 N N . GLY B 1 230 ? 22.356 55.127 143.591 1.00 59.20 231 GLY B N 1
ATOM 10695 C CA . GLY B 1 230 ? 22.597 53.751 143.963 1.00 65.07 231 GLY B CA 1
ATOM 10696 C C . GLY B 1 230 ? 23.637 53.625 145.061 1.00 63.21 231 GLY B C 1
ATOM 10697 O O . GLY B 1 230 ? 24.597 54.399 145.135 1.00 58.14 231 GLY B O 1
ATOM 10701 N N . VAL B 1 231 ? 23.432 52.632 145.916 1.00 56.71 232 VAL B N 1
ATOM 10702 C CA . VAL B 1 231 ? 24.343 52.334 147.000 1.00 52.84 232 VAL B CA 1
ATOM 10703 C C . VAL B 1 231 ? 25.272 51.187 146.563 1.00 53.64 232 VAL B C 1
ATOM 10704 O O . VAL B 1 231 ? 25.990 50.604 147.377 1.00 51.60 232 VAL B O 1
ATOM 10717 N N . ASN B 1 232 ? 25.284 50.916 145.255 1.00 54.80 233 ASN B N 1
ATOM 10718 C CA . ASN B 1 232 ? 25.886 49.699 144.699 1.00 48.43 233 ASN B CA 1
ATOM 10719 C C . ASN B 1 232 ? 26.821 49.911 143.498 1.00 46.31 233 ASN B C 1
ATOM 10720 O O . ASN B 1 232 ? 27.091 48.976 142.747 1.00 44.71 233 ASN B O 1
ATOM 10731 N N . ASN B 1 233 ? 27.310 51.130 143.307 1.00 51.95 234 ASN B N 1
ATOM 10732 C CA . ASN B 1 233 ? 28.278 51.390 142.245 1.00 49.10 234 ASN B CA 1
ATOM 10733 C C . ASN B 1 233 ? 29.335 52.411 142.658 1.00 49.95 234 ASN B C 1
ATOM 10734 O O . ASN B 1 233 ? 29.266 52.978 143.744 1.00 55.31 234 ASN B O 1
ATOM 10744 N N . ARG B 1 234 ? 30.305 52.647 141.780 1.00 50.55 235 ARG B N 1
ATOM 10745 C CA . ARG B 1 234 ? 31.489 53.426 142.140 1.00 49.17 235 ARG B CA 1
ATOM 10746 C C . ARG B 1 234 ? 31.197 54.900 142.347 1.00 51.31 235 ARG B C 1
ATOM 10747 O O . ARG B 1 234 ? 32.041 55.616 142.873 1.00 51.08 235 ARG B O 1
ATOM 10768 N N . ARG B 1 235 ? 30.034 55.371 141.913 1.00 49.99 236 ARG B N 1
ATOM 10769 C CA . ARG B 1 235 ? 29.643 56.740 142.221 1.00 53.95 236 ARG B CA 1
ATOM 10770 C C . ARG B 1 235 ? 29.277 56.823 143.696 1.00 55.73 236 ARG B C 1
ATOM 10771 O O . ARG B 1 235 ? 28.482 56.021 144.191 1.00 54.52 236 ARG B O 1
ATOM 10792 N N . THR B 1 236 ? 29.868 57.790 144.392 1.00 56.23 237 THR B N 1
ATOM 10793 C CA . THR B 1 236 ? 29.673 57.930 145.829 1.00 54.63 237 THR B CA 1
ATOM 10794 C C . THR B 1 236 ? 29.299 59.358 146.198 1.00 51.14 237 THR B C 1
ATOM 10795 O O . THR B 1 236 ? 29.941 60.317 145.776 1.00 53.53 237 THR B O 1
ATOM 10806 N N . TYR B 1 237 ? 28.259 59.480 147.011 1.00 52.79 238 TYR B N 1
ATOM 10807 C CA . TYR B 1 237 ? 27.742 60.780 147.406 1.00 57.88 238 TYR B CA 1
ATOM 10808 C C . TYR B 1 237 ? 28.750 61.544 148.246 1.00 59.22 238 TYR B C 1
ATOM 10809 O O . TYR B 1 237 ? 28.789 62.774 148.212 1.00 60.23 238 TYR B O 1
ATOM 10827 N N . LYS B 1 238 ? 29.557 60.800 149.001 1.00 57.94 239 LYS B N 1
ATOM 10828 C CA . LYS B 1 238 ? 30.416 61.375 150.030 1.00 54.39 239 LYS B CA 1
ATOM 10829 C C . LYS B 1 238 ? 31.866 60.894 149.921 1.00 53.84 239 LYS B C 1
ATOM 10830 O O . LYS B 1 238 ? 32.233 59.854 150.465 1.00 52.10 239 LYS B O 1
ATOM 10849 N N . ASN B 1 239 ? 32.683 61.661 149.207 1.00 54.48 240 ASN B N 1
ATOM 10850 C CA . ASN B 1 239 ? 34.115 61.401 149.119 1.00 52.67 240 ASN B CA 1
ATOM 10851 C C . ASN B 1 239 ? 34.859 62.187 150.196 1.00 52.70 240 ASN B C 1
ATOM 10852 O O . ASN B 1 239 ? 34.526 63.336 150.481 1.00 53.74 240 ASN B O 1
ATOM 10863 N N . ILE B 1 240 ? 35.862 61.557 150.792 1.00 50.70 241 ILE B N 1
ATOM 10864 C CA . ILE B 1 240 ? 36.673 62.188 151.825 1.00 52.59 241 ILE B CA 1
ATOM 10865 C C . ILE B 1 240 ? 38.140 61.879 151.539 1.00 52.68 241 ILE B C 1
ATOM 10866 O O . ILE B 1 240 ? 38.528 60.713 151.496 1.00 53.06 241 ILE B O 1
ATOM 10882 N N . PRO B 1 241 ? 38.964 62.920 151.335 1.00 50.23 242 PRO B N 1
ATOM 10883 C CA . PRO B 1 241 ? 40.355 62.680 150.939 1.00 54.29 242 PRO B CA 1
ATOM 10884 C C . PRO B 1 241 ? 41.199 62.105 152.082 1.00 53.85 242 PRO B C 1
ATOM 10885 O O . PRO B 1 241 ? 42.236 62.660 152.439 1.00 51.10 242 PRO B O 1
ATOM 10896 N N . PHE B 1 242 ? 40.755 60.973 152.624 1.00 53.33 243 PHE B N 1
ATOM 10897 C CA . PHE B 1 242 ? 41.380 60.376 153.794 1.00 51.98 243 PHE B CA 1
ATOM 10898 C C . PHE B 1 242 ? 41.149 58.864 153.843 1.00 50.36 243 PHE B C 1
ATOM 10899 O O . PHE B 1 242 ? 40.028 58.393 153.659 1.00 49.41 243 PHE B O 1
ATOM 10916 N N . TYR B 1 243 ? 42.221 58.111 154.083 1.00 47.98 244 TYR B N 1
ATOM 10917 C CA . TYR B 1 243 ? 42.126 56.662 154.231 1.00 51.40 244 TYR B CA 1
ATOM 10918 C C . TYR B 1 243 ? 42.874 56.154 155.469 1.00 51.05 244 TYR B C 1
ATOM 10919 O O . TYR B 1 243 ? 43.678 56.866 156.057 1.00 49.97 244 TYR B O 1
ATOM 10937 N N . LEU B 1 244 ? 42.590 54.913 155.847 1.00 50.69 245 LEU B N 1
ATOM 10938 C CA . LEU B 1 244 ? 43.300 54.235 156.924 1.00 49.76 245 LEU B CA 1
ATOM 10939 C C . LEU B 1 244 ? 44.088 53.055 156.380 1.00 48.79 245 LEU B C 1
ATOM 10940 O O . LEU B 1 244 ? 43.772 52.539 155.316 1.00 51.49 245 LEU B O 1
ATOM 10956 N N . SER B 1 245 ? 45.113 52.638 157.114 1.00 50.64 246 SER B N 1
ATOM 10957 C CA . SER B 1 245 ? 45.941 51.517 156.701 1.00 51.84 246 SER B CA 1
ATOM 10958 C C . SER B 1 245 ? 46.109 50.480 157.801 1.00 51.62 246 SER B C 1
ATOM 10959 O O . SER B 1 245 ? 46.122 50.802 158.990 1.00 49.55 246 SER B O 1
ATOM 10967 N N . SER B 1 246 ? 46.245 49.231 157.376 1.00 52.16 247 SER B N 1
ATOM 10968 C CA . SER B 1 246 ? 46.484 48.116 158.273 1.00 49.12 247 SER B CA 1
ATOM 10969 C C . SER B 1 246 ? 47.719 48.348 159.103 1.00 52.99 247 SER B C 1
ATOM 10970 O O . SER B 1 246 ? 47.788 47.936 160.259 1.00 57.04 247 SER B O 1
ATOM 10978 N N . ARG B 1 247 ? 48.701 49.006 158.500 1.00 57.65 248 ARG B N 1
ATOM 10979 C CA . ARG B 1 247 ? 49.950 49.308 159.185 1.00 53.14 248 ARG B CA 1
ATOM 10980 C C . ARG B 1 247 ? 49.781 50.454 160.194 1.00 51.51 248 ARG B C 1
ATOM 10981 O O . ARG B 1 247 ? 50.758 50.934 160.767 1.00 53.84 248 ARG B O 1
ATOM 11002 N N . MET B 1 248 ? 48.533 50.882 160.384 1.00 51.97 249 MET B N 1
ATOM 11003 C CA . MET B 1 248 ? 48.129 51.733 161.502 1.00 51.31 249 MET B CA 1
ATOM 11004 C C . MET B 1 248 ? 48.523 53.188 161.325 1.00 54.23 249 MET B C 1
ATOM 11005 O O . MET B 1 248 ? 48.990 53.832 162.267 1.00 57.76 249 MET B O 1
ATOM 11019 N N . TYR B 1 249 ? 48.324 53.709 160.120 1.00 50.88 250 TYR B N 1
ATOM 11020 C CA . TYR B 1 249 ? 48.412 55.145 159.901 1.00 54.10 250 TYR B CA 1
ATOM 11021 C C . TYR B 1 249 ? 47.237 55.623 159.065 1.00 54.72 250 TYR B C 1
ATOM 11022 O O . TYR B 1 249 ? 46.587 54.840 158.369 1.00 52.14 250 TYR B O 1
ATOM 11040 N N . GLY B 1 250 ? 46.958 56.915 159.162 1.00 54.23 251 GLY B N 1
ATOM 11041 C CA . GLY B 1 250 ? 45.967 57.550 158.321 1.00 54.50 251 GLY B CA 1
ATOM 11042 C C . GLY B 1 250 ? 46.687 58.539 157.435 1.00 54.63 251 GLY B C 1
ATOM 11043 O O . GLY B 1 250 ? 47.857 58.848 157.674 1.00 56.26 251 GLY B O 1
ATOM 11047 N N . THR B 1 251 ? 46.002 59.025 156.409 1.00 51.81 252 THR B N 1
ATOM 11048 C CA . THR B 1 251 ? 46.562 60.044 155.545 1.00 51.27 252 THR B CA 1
ATOM 11049 C C . THR B 1 251 ? 45.461 60.949 155.030 1.00 51.99 252 THR B C 1
ATOM 11050 O O . THR B 1 251 ? 44.694 60.551 154.168 1.00 52.94 252 THR B O 1
ATOM 11061 N N . PHE B 1 252 ? 45.390 62.164 155.565 1.00 51.42 253 PHE B N 1
ATOM 11062 C CA . PHE B 1 252 ? 44.437 63.162 155.091 1.00 51.91 253 PHE B CA 1
ATOM 11063 C C . PHE B 1 252 ? 45.079 64.118 154.092 1.00 53.23 253 PHE B C 1
ATOM 11064 O O . PHE B 1 252 ? 45.950 64.913 154.439 1.00 55.26 253 PHE B O 1
ATOM 11081 N N . TYR B 1 253 ? 44.633 64.026 152.844 1.00 55.06 254 TYR B N 1
ATOM 11082 C CA . TYR B 1 253 ? 45.080 64.927 151.790 1.00 54.87 254 TYR B CA 1
ATOM 11083 C C . TYR B 1 253 ? 44.276 66.231 151.807 1.00 53.61 254 TYR B C 1
ATOM 11084 O O . TYR B 1 253 ? 43.126 66.266 151.370 1.00 49.94 254 TYR B O 1
ATOM 11102 N N . HIS B 1 254 ? 44.880 67.301 152.318 1.00 56.39 255 HIS B N 1
ATOM 11103 C CA . HIS B 1 254 ? 44.189 68.585 152.429 1.00 55.65 255 HIS B CA 1
ATOM 11104 C C . HIS B 1 254 ? 44.047 69.220 151.056 1.00 58.98 255 HIS B C 1
ATOM 11105 O O . HIS B 1 254 ? 44.831 70.094 150.681 1.00 58.82 255 HIS B O 1
ATOM 11119 N N . THR B 1 255 ? 43.035 68.768 150.318 1.00 55.21 256 THR B N 1
ATOM 11120 C CA . THR B 1 255 ? 42.686 69.347 149.027 1.00 57.66 256 THR B CA 1
ATOM 11121 C C . THR B 1 255 ? 41.178 69.418 148.862 1.00 51.70 256 THR B C 1
ATOM 11122 O O . THR B 1 255 ? 40.433 68.797 149.605 1.00 52.59 256 THR B O 1
ATOM 11133 N N . CYS B 1 256 ? 40.736 70.192 147.885 1.00 52.15 257 CYS B N 1
ATOM 11134 C CA . CYS B 1 256 ? 39.338 70.185 147.495 1.00 57.90 257 CYS B CA 1
ATOM 11135 C C . CYS B 1 256 ? 39.250 70.192 145.975 1.00 57.57 257 CYS B C 1
ATOM 11136 O O . CYS B 1 256 ? 38.206 70.496 145.402 1.00 67.16 257 CYS B O 1
ATOM 11144 N N . ALA B 1 257 ? 40.357 69.845 145.328 1.00 56.07 258 ALA B N 1
ATOM 11145 C CA . ALA B 1 257 ? 40.387 69.664 143.884 1.00 57.07 258 ALA B CA 1
ATOM 11146 C C . ALA B 1 257 ? 39.867 68.285 143.520 1.00 57.54 258 ALA B C 1
ATOM 11147 O O . ALA B 1 257 ? 39.833 67.387 144.362 1.00 58.66 258 ALA B O 1
ATOM 11154 N N . HIS B 1 258 ? 39.468 68.115 142.264 1.00 59.37 259 HIS B N 1
ATOM 11155 C CA . HIS B 1 258 ? 39.163 66.787 141.753 1.00 55.77 259 HIS B CA 1
ATOM 11156 C C . HIS B 1 258 ? 40.427 65.946 141.829 1.00 56.71 259 HIS B C 1
ATOM 11157 O O . HIS B 1 258 ? 41.506 66.383 141.426 1.00 55.66 259 HIS B O 1
ATOM 11171 N N . SER B 1 259 ? 40.286 64.743 142.370 1.00 57.18 260 SER B N 1
ATOM 11172 C CA . SER B 1 259 ? 41.436 63.956 142.789 1.00 57.46 260 SER B CA 1
ATOM 11173 C C . SER B 1 259 ? 41.193 62.467 142.617 1.00 55.84 260 SER B C 1
ATOM 11174 O O . SER B 1 259 ? 40.048 62.034 142.487 1.00 58.61 260 SER B O 1
ATOM 11182 N N . LYS B 1 260 ? 42.267 61.683 142.603 1.00 53.24 261 LYS B N 1
ATOM 11183 C CA . LYS B 1 260 ? 42.127 60.232 142.588 1.00 55.04 261 LYS B CA 1
ATOM 11184 C C . LYS B 1 260 ? 43.131 59.558 143.502 1.00 50.32 261 LYS B C 1
ATOM 11185 O O . LYS B 1 260 ? 44.247 60.035 143.666 1.00 52.78 261 LYS B O 1
ATOM 11204 N N . LEU B 1 261 ? 42.720 58.432 144.077 1.00 48.48 262 LEU B N 1
ATOM 11205 C CA . LEU B 1 261 ? 43.510 57.743 145.083 1.00 48.31 262 LEU B CA 1
ATOM 11206 C C . LEU B 1 261 ? 43.587 56.253 144.795 1.00 47.07 262 LEU B C 1
ATOM 11207 O O . LEU B 1 261 ? 42.672 55.503 145.112 1.00 45.88 262 LEU B O 1
ATOM 11223 N N . SER B 1 262 ? 44.697 55.831 144.205 1.00 48.71 263 SER B N 1
ATOM 11224 C CA . SER B 1 262 ? 44.904 54.429 143.903 1.00 48.13 263 SER B CA 1
ATOM 11225 C C . SER B 1 262 ? 45.377 53.671 145.134 1.00 45.40 263 SER B C 1
ATOM 11226 O O . SER B 1 262 ? 46.567 53.558 145.385 1.00 51.20 263 SER B O 1
ATOM 11234 N N . LEU B 1 263 ? 44.428 53.150 145.896 1.00 46.71 264 LEU B N 1
ATOM 11235 C CA . LEU B 1 263 ? 44.737 52.337 147.061 1.00 49.17 264 LEU B CA 1
ATOM 11236 C C . LEU B 1 263 ? 45.246 50.957 146.666 1.00 48.95 264 LEU B C 1
ATOM 11237 O O . LEU B 1 263 ? 44.532 49.974 146.800 1.00 49.97 264 LEU B O 1
ATOM 11253 N N . ALA B 1 264 ? 46.482 50.892 146.186 1.00 50.95 265 ALA B N 1
ATOM 11254 C CA . ALA B 1 264 ? 47.056 49.656 145.656 1.00 50.59 265 ALA B CA 1
ATOM 11255 C C . ALA B 1 264 ? 46.270 49.152 144.446 1.00 48.91 265 ALA B C 1
ATOM 11256 O O . ALA B 1 264 ? 46.272 47.959 144.146 1.00 52.10 265 ALA B O 1
ATOM 11263 N N . GLY B 1 265 ? 45.613 50.074 143.748 1.00 48.77 266 GLY B N 1
ATOM 11264 C CA . GLY B 1 265 ? 44.788 49.739 142.599 1.00 53.79 266 GLY B CA 1
ATOM 11265 C C . GLY B 1 265 ? 45.556 49.606 141.298 1.00 49.96 266 GLY B C 1
ATOM 11266 O O . GLY B 1 265 ? 45.460 48.591 140.616 1.00 49.90 266 GLY B O 1
ATOM 11270 N N . HIS B 1 266 ? 46.306 50.643 140.944 1.00 53.86 267 HIS B N 1
ATOM 11271 C CA . HIS B 1 266 ? 47.181 50.592 139.780 1.00 55.10 267 HIS B CA 1
ATOM 11272 C C . HIS B 1 266 ? 48.402 49.731 140.086 1.00 55.56 267 HIS B C 1
ATOM 11273 O O . HIS B 1 266 ? 48.527 48.608 139.594 1.00 54.03 267 HIS B O 1
ATOM 11287 N N . SER B 1 267 ? 49.306 50.268 140.898 1.00 56.58 268 SER B N 1
ATOM 11288 C CA . SER B 1 267 ? 50.439 49.499 141.400 1.00 57.29 268 SER B CA 1
ATOM 11289 C C . SER B 1 267 ? 50.045 48.853 142.719 1.00 55.24 268 SER B C 1
ATOM 11290 O O . SER B 1 267 ? 49.513 49.514 143.606 1.00 55.82 268 SER B O 1
ATOM 11297 N N . THR B 1 268 ? 50.304 47.560 142.846 1.00 54.02 269 THR B N 1
ATOM 11298 C CA . THR B 1 268 ? 49.889 46.822 144.028 1.00 54.83 269 THR B CA 1
ATOM 11299 C C . THR B 1 268 ? 50.828 47.063 145.212 1.00 53.66 269 THR B C 1
ATOM 11300 O O . THR B 1 268 ? 50.645 46.496 146.289 1.00 56.88 269 THR B O 1
ATOM 11311 N N . ARG B 1 269 ? 51.830 47.910 145.008 1.00 54.57 270 ARG B N 1
ATOM 11312 C CA . ARG B 1 269 ? 52.826 48.190 146.038 1.00 53.45 270 ARG B CA 1
ATOM 11313 C C . ARG B 1 269 ? 52.915 49.681 146.293 1.00 50.60 270 ARG B C 1
ATOM 11314 O O . ARG B 1 269 ? 53.993 50.211 146.540 1.00 56.62 270 ARG B O 1
ATOM 11335 N N . SER B 1 270 ? 51.777 50.359 146.243 1.00 51.75 271 SER B N 1
ATOM 11336 C CA . SER B 1 270 ? 51.796 51.806 146.167 1.00 48.60 271 SER B CA 1
ATOM 11337 C C . SER B 1 270 ? 50.440 52.450 146.424 1.00 49.35 271 SER B C 1
ATOM 11338 O O . SER B 1 270 ? 49.462 52.141 145.748 1.00 53.62 271 SER B O 1
ATOM 11346 N N . VAL B 1 271 ? 50.394 53.349 147.401 1.00 48.23 272 VAL B N 1
ATOM 11347 C CA . VAL B 1 271 ? 49.259 54.247 147.569 1.00 51.59 272 VAL B CA 1
ATOM 11348 C C . VAL B 1 271 ? 49.519 55.534 146.804 1.00 51.79 272 VAL B C 1
ATOM 11349 O O . VAL B 1 271 ? 50.258 56.381 147.282 1.00 52.14 272 VAL B O 1
ATOM 11362 N N . GLN B 1 272 ? 48.914 55.684 145.630 1.00 50.31 273 GLN B N 1
ATOM 11363 C CA . GLN B 1 272 ? 49.140 56.861 144.802 1.00 50.21 273 GLN B CA 1
ATOM 11364 C C . GLN B 1 272 ? 47.979 57.850 144.860 1.00 49.02 273 GLN B C 1
ATOM 11365 O O . GLN B 1 272 ? 46.841 57.509 144.557 1.00 49.72 273 GLN B O 1
ATOM 11379 N N . PHE B 1 273 ? 48.283 59.078 145.259 1.00 51.87 274 PHE B N 1
ATOM 11380 C CA . PHE B 1 273 ? 47.312 60.159 145.235 1.00 51.19 274 PHE B CA 1
ATOM 11381 C C . PHE B 1 273 ? 47.604 61.116 144.091 1.00 54.05 274 PHE B C 1
ATOM 11382 O O . PHE B 1 273 ? 48.753 61.293 143.690 1.00 52.10 274 PHE B O 1
ATOM 11399 N N . LEU B 1 274 ? 46.546 61.730 143.574 1.00 57.03 275 LEU B N 1
ATOM 11400 C CA . LEU B 1 274 ? 46.654 62.723 142.522 1.00 54.11 275 LEU B CA 1
ATOM 11401 C C . LEU B 1 274 ? 45.688 63.863 142.793 1.00 56.79 275 LEU B C 1
ATOM 11402 O O . LEU B 1 274 ? 44.615 63.656 143.355 1.00 55.57 275 LEU B O 1
ATOM 11418 N N . SER B 1 275 ? 46.093 65.067 142.403 1.00 61.18 276 SER B N 1
ATOM 11419 C CA . SER B 1 275 ? 45.241 66.247 142.465 1.00 58.38 276 SER B CA 1
ATOM 11420 C C . SER B 1 275 ? 45.390 67.012 141.159 1.00 58.02 276 SER B C 1
ATOM 11421 O O . SER B 1 275 ? 46.446 66.967 140.532 1.00 61.89 276 SER B O 1
ATOM 11429 N N . ASP B 1 276 ? 44.339 67.708 140.743 1.00 63.09 277 ASP B N 1
ATOM 11430 C CA . ASP B 1 276 ? 44.435 68.590 139.582 1.00 63.15 277 ASP B CA 1
ATOM 11431 C C . ASP B 1 276 ? 45.082 69.910 139.973 1.00 63.35 277 ASP B C 1
ATOM 11432 O O . ASP B 1 276 ? 45.636 70.616 139.126 1.00 64.93 277 ASP B O 1
ATOM 11441 N N . GLN B 1 277 ? 45.017 70.223 141.265 1.00 59.55 278 GLN B N 1
ATOM 11442 C CA . GLN B 1 277 ? 45.422 71.524 141.776 1.00 53.23 278 GLN B CA 1
ATOM 11443 C C . GLN B 1 277 ? 46.901 71.826 141.594 1.00 58.65 278 GLN B C 1
ATOM 11444 O O . GLN B 1 277 ? 47.306 72.989 141.624 1.00 69.27 278 GLN B O 1
ATOM 11458 N N . ALA B 1 278 ? 47.706 70.785 141.421 1.00 55.71 279 ALA B N 1
ATOM 11459 C CA . ALA B 1 278 ? 49.164 70.923 141.407 1.00 60.77 279 ALA B CA 1
ATOM 11460 C C . ALA B 1 278 ? 49.678 71.470 142.748 1.00 61.97 279 ALA B C 1
ATOM 11461 O O . ALA B 1 278 ? 50.670 72.191 142.803 1.00 58.14 279 ALA B O 1
ATOM 11468 N N . MET B 1 279 ? 48.994 71.107 143.826 1.00 59.36 280 MET B N 1
ATOM 11469 C CA . MET B 1 279 ? 49.362 71.521 145.172 1.00 55.96 280 MET B CA 1
ATOM 11470 C C . MET B 1 279 ? 49.031 70.377 146.114 1.00 60.66 280 MET B C 1
ATOM 11471 O O . MET B 1 279 ? 47.875 69.958 146.182 1.00 63.47 280 MET B O 1
ATOM 11485 N N . LEU B 1 280 ? 50.027 69.855 146.825 1.00 60.25 281 LEU B N 1
ATOM 11486 C CA . LEU B 1 280 ? 49.783 68.727 147.721 1.00 61.15 281 LEU B CA 1
ATOM 11487 C C . LEU B 1 280 ? 50.153 69.081 149.150 1.00 61.29 281 LEU B C 1
ATOM 11488 O O . LEU B 1 280 ? 51.274 69.477 149.448 1.00 60.72 281 LEU B O 1
ATOM 11504 N N . ASP B 1 281 ? 49.158 68.951 150.017 1.00 64.02 282 ASP B N 1
ATOM 11505 C CA . ASP B 1 281 ? 49.290 69.212 151.434 1.00 60.37 282 ASP B CA 1
ATOM 11506 C C . ASP B 1 281 ? 48.721 67.999 152.179 1.00 61.23 282 ASP B C 1
ATOM 11507 O O . ASP B 1 281 ? 47.523 67.933 152.452 1.00 62.60 282 ASP B O 1
ATOM 11516 N N . ALA B 1 282 ? 49.590 67.033 152.477 1.00 58.53 283 ALA B N 1
ATOM 11517 C CA . ALA B 1 282 ? 49.176 65.752 153.058 1.00 60.51 283 ALA B CA 1
ATOM 11518 C C . ALA B 1 282 ? 49.621 65.594 154.507 1.00 58.25 283 ALA B C 1
ATOM 11519 O O . ALA B 1 282 ? 50.804 65.673 154.799 1.00 60.19 283 ALA B O 1
ATOM 11526 N N . PHE B 1 283 ? 48.667 65.361 155.405 1.00 53.80 284 PHE B N 1
ATOM 11527 C CA . PHE B 1 283 ? 48.982 64.991 156.779 1.00 60.83 284 PHE B CA 1
ATOM 11528 C C . PHE B 1 283 ? 49.032 63.481 156.923 1.00 59.68 284 PHE B C 1
ATOM 11529 O O . PHE B 1 283 ? 48.099 62.792 156.530 1.00 58.80 284 PHE B O 1
ATOM 11546 N N . VAL B 1 284 ? 50.116 62.970 157.494 1.00 64.04 285 VAL B N 1
ATOM 11547 C CA . VAL B 1 284 ? 50.220 61.548 157.791 1.00 61.30 285 VAL B CA 1
ATOM 11548 C C . VAL B 1 284 ? 50.006 61.371 159.290 1.00 58.34 285 VAL B C 1
ATOM 11549 O O . VAL B 1 284 ? 50.799 61.839 160.101 1.00 60.23 285 VAL B O 1
ATOM 11562 N N . ILE B 1 285 ? 48.914 60.700 159.632 1.00 54.55 286 ILE B N 1
ATOM 11563 C CA . ILE B 1 285 ? 48.464 60.561 161.005 1.00 51.60 286 ILE B CA 1
ATOM 11564 C C . ILE B 1 285 ? 48.771 59.172 161.561 1.00 56.56 286 ILE B C 1
ATOM 11565 O O . ILE B 1 285 ? 48.106 58.197 161.214 1.00 58.50 286 ILE B O 1
ATOM 11581 N N . ALA B 1 286 ? 49.770 59.083 162.431 1.00 55.96 287 ALA B N 1
ATOM 11582 C CA . ALA B 1 286 ? 50.128 57.815 163.049 1.00 56.09 287 ALA B CA 1
ATOM 11583 C C . ALA B 1 286 ? 49.317 57.577 164.311 1.00 55.35 287 ALA B C 1
ATOM 11584 O O . ALA B 1 286 ? 48.725 58.499 164.864 1.00 58.54 287 ALA B O 1
ATOM 11591 N N . GLY B 1 287 ? 49.296 56.334 164.771 1.00 59.57 288 GLY B N 1
ATOM 11592 C CA . GLY B 1 287 ? 48.539 55.994 165.959 1.00 63.74 288 GLY B CA 1
ATOM 11593 C C . GLY B 1 287 ? 48.749 54.559 166.390 1.00 61.54 288 GLY B C 1
ATOM 11594 O O . GLY B 1 287 ? 49.158 53.718 165.589 1.00 60.65 288 GLY B O 1
ATOM 11598 N N . ASP B 1 288 ? 48.472 54.287 167.662 1.00 62.66 289 ASP B N 1
ATOM 11599 C CA . ASP B 1 288 ? 48.639 52.953 168.226 1.00 59.02 289 ASP B CA 1
ATOM 11600 C C . ASP B 1 288 ? 47.316 52.208 168.259 1.00 60.06 289 ASP B C 1
ATOM 11601 O O . ASP B 1 288 ? 47.277 51.000 168.472 1.00 64.66 289 ASP B O 1
ATOM 11610 N N . THR B 1 289 ? 46.228 52.940 168.049 1.00 65.26 290 THR B N 1
ATOM 11611 C CA . THR B 1 289 ? 44.921 52.338 167.833 1.00 57.14 290 THR B CA 1
ATOM 11612 C C . THR B 1 289 ? 44.306 53.008 166.632 1.00 55.87 290 THR B C 1
ATOM 11613 O O . THR B 1 289 ? 44.772 54.053 166.188 1.00 56.24 290 THR B O 1
ATOM 11624 N N . MET B 1 290 ? 43.246 52.405 166.116 1.00 61.22 291 MET B N 1
ATOM 11625 C CA . MET B 1 290 ? 42.584 52.915 164.936 1.00 56.81 291 MET B CA 1
ATOM 11626 C C . MET B 1 290 ? 41.743 54.145 165.269 1.00 56.61 291 MET B C 1
ATOM 11627 O O . MET B 1 290 ? 41.547 55.020 164.425 1.00 55.67 291 MET B O 1
ATOM 11641 N N . GLU B 1 291 ? 41.238 54.205 166.499 1.00 56.47 292 GLU B N 1
ATOM 11642 C CA . GLU B 1 291 ? 40.501 55.377 166.963 1.00 55.36 292 GLU B CA 1
ATOM 11643 C C . GLU B 1 291 ? 41.450 56.533 167.271 1.00 57.31 292 GLU B C 1
ATOM 11644 O O . GLU B 1 291 ? 41.050 57.695 167.218 1.00 59.39 292 GLU B O 1
ATOM 11648 N N . GLU B 1 292 ? 42.701 56.220 167.598 1.00 56.51 293 GLU B N 1
ATOM 11649 C CA . GLU B 1 292 ? 43.705 57.257 167.798 1.00 55.59 293 GLU B CA 1
ATOM 11650 C C . GLU B 1 292 ? 43.887 58.029 166.503 1.00 52.22 293 GLU B C 1
ATOM 11651 O O . GLU B 1 292 ? 43.830 59.252 166.495 1.00 58.47 293 GLU B O 1
ATOM 11663 N N . ILE B 1 293 ? 44.091 57.302 165.411 1.00 50.69 294 ILE B N 1
ATOM 11664 C CA . ILE B 1 293 ? 44.255 57.907 164.093 1.00 55.65 294 ILE B CA 1
ATOM 11665 C C . ILE B 1 293 ? 43.055 58.778 163.721 1.00 51.74 294 ILE B C 1
ATOM 11666 O O . ILE B 1 293 ? 43.216 59.875 163.195 1.00 54.82 294 ILE B O 1
ATOM 11682 N N . LEU B 1 294 ? 41.855 58.283 163.990 1.00 51.98 295 LEU B N 1
ATOM 11683 C CA . LEU B 1 294 ? 40.642 59.013 163.656 1.00 53.13 295 LEU B CA 1
ATOM 11684 C C . LEU B 1 294 ? 40.514 60.263 164.519 1.00 53.25 295 LEU B C 1
ATOM 11685 O O . LEU B 1 294 ? 39.995 61.282 164.074 1.00 53.95 295 LEU B O 1
ATOM 11701 N N . ARG B 1 295 ? 41.003 60.182 165.751 1.00 58.13 296 ARG B N 1
ATOM 11702 C CA . ARG B 1 295 ? 40.996 61.329 166.656 1.00 58.80 296 ARG B CA 1
ATOM 11703 C C . ARG B 1 295 ? 41.936 62.422 166.152 1.00 56.75 296 ARG B C 1
ATOM 11704 O O . ARG B 1 295 ? 41.676 63.606 166.335 1.00 59.87 296 ARG B O 1
ATOM 11725 N N . GLY B 1 296 ? 43.025 62.013 165.511 1.00 57.11 297 GLY B N 1
ATOM 11726 C CA . GLY B 1 296 ? 43.991 62.948 164.966 1.00 57.95 297 GLY B CA 1
ATOM 11727 C C . GLY B 1 296 ? 43.439 63.701 163.774 1.00 56.22 297 GLY B C 1
ATOM 11728 O O . GLY B 1 296 ? 43.670 64.898 163.620 1.00 57.96 297 GLY B O 1
ATOM 11732 N N . TYR B 1 297 ? 42.712 62.991 162.920 1.00 57.92 298 TYR B N 1
ATOM 11733 C CA . TYR B 1 297 ? 42.092 63.596 161.752 1.00 55.92 298 TYR B CA 1
ATOM 11734 C C . TYR B 1 297 ? 41.035 64.609 162.170 1.00 55.17 298 TYR B C 1
ATOM 11735 O O . TYR B 1 297 ? 40.858 65.635 161.519 1.00 57.60 298 TYR B O 1
ATOM 11753 N N . ARG B 1 298 ? 40.328 64.318 163.252 1.00 55.65 299 ARG B N 1
ATOM 11754 C CA . ARG B 1 298 ? 39.313 65.234 163.751 1.00 57.74 299 ARG B CA 1
ATOM 11755 C C . ARG B 1 298 ? 39.959 66.467 164.345 1.00 58.58 299 ARG B C 1
ATOM 11756 O O . ARG B 1 298 ? 39.431 67.577 164.242 1.00 57.93 299 ARG B O 1
ATOM 11777 N N . ASP B 1 299 ? 41.108 66.254 164.970 1.00 56.12 300 ASP B N 1
ATOM 11778 C CA . ASP B 1 299 ? 41.869 67.331 165.564 1.00 55.69 300 ASP B CA 1
ATOM 11779 C C . ASP B 1 299 ? 42.324 68.314 164.498 1.00 57.58 300 ASP B C 1
ATOM 11780 O O . ASP B 1 299 ? 42.592 69.466 164.799 1.00 63.72 300 ASP B O 1
ATOM 11789 N N . LEU B 1 300 ? 42.400 67.853 163.254 1.00 55.53 301 LEU B N 1
ATOM 11790 C CA . LEU B 1 300 ? 42.834 68.682 162.136 1.00 57.66 301 LEU B CA 1
ATOM 11791 C C . LEU B 1 300 ? 41.676 69.370 161.417 1.00 54.76 301 LEU B C 1
ATOM 11792 O O . LEU B 1 300 ? 41.821 70.469 160.893 1.00 54.10 301 LEU B O 1
ATOM 11808 N N . THR B 1 301 ? 40.525 68.709 161.397 1.00 57.89 302 THR B N 1
ATOM 11809 C CA . THR B 1 301 ? 39.450 69.066 160.479 1.00 60.91 302 THR B CA 1
ATOM 11810 C C . THR B 1 301 ? 38.130 69.296 161.199 1.00 59.91 302 THR B C 1
ATOM 11811 O O . THR B 1 301 ? 37.126 69.646 160.574 1.00 56.84 302 THR B O 1
ATOM 11822 N N . GLY B 1 302 ? 38.134 69.084 162.510 1.00 60.57 303 GLY B N 1
ATOM 11823 C CA . GLY B 1 302 ? 36.983 69.400 163.330 1.00 59.86 303 GLY B CA 1
ATOM 11824 C C . GLY B 1 302 ? 36.263 68.194 163.883 1.00 54.81 303 GLY B C 1
ATOM 11825 O O . GLY B 1 302 ? 36.223 67.136 163.262 1.00 55.81 303 GLY B O 1
ATOM 11829 N N . TYR B 1 303 ? 35.687 68.373 165.066 1.00 57.71 304 TYR B N 1
ATOM 11830 C CA . TYR B 1 303 ? 34.907 67.336 165.728 1.00 58.81 304 TYR B CA 1
ATOM 11831 C C . TYR B 1 303 ? 33.414 67.502 165.453 1.00 57.24 304 TYR B C 1
ATOM 11832 O O . TYR B 1 303 ? 32.926 68.625 165.315 1.00 56.40 304 TYR B O 1
ATOM 11850 N N . PRO B 1 304 ? 32.676 66.384 165.386 1.00 56.12 305 PRO B N 1
ATOM 11851 C CA . PRO B 1 304 ? 31.218 66.491 165.269 1.00 54.96 305 PRO B CA 1
ATOM 11852 C C . PRO B 1 304 ? 30.587 67.114 166.503 1.00 55.89 305 PRO B C 1
ATOM 11853 O O . PRO B 1 304 ? 31.072 66.896 167.611 1.00 60.09 305 PRO B O 1
ATOM 11864 N N . SER B 1 305 ? 29.520 67.879 166.313 1.00 54.74 306 SER B N 1
ATOM 11865 C CA . SER B 1 305 ? 28.766 68.407 167.441 1.00 52.57 306 SER B CA 1
ATOM 11866 C C . SER B 1 305 ? 27.794 67.332 167.917 1.00 55.24 306 SER B C 1
ATOM 11867 O O . SER B 1 305 ? 27.527 66.370 167.203 1.00 60.47 306 SER B O 1
ATOM 11875 N N . MET B 1 306 ? 27.277 67.482 169.128 1.00 53.96 307 MET B N 1
ATOM 11876 C CA . MET B 1 306 ? 26.333 66.517 169.664 1.00 52.03 307 MET B CA 1
ATOM 11877 C C . MET B 1 306 ? 24.924 66.886 169.211 1.00 57.39 307 MET B C 1
ATOM 11878 O O . MET B 1 306 ? 24.482 68.003 169.457 1.00 59.08 307 MET B O 1
ATOM 11892 N N . PRO B 1 307 ? 24.215 65.959 168.533 1.00 59.80 308 PRO B N 1
ATOM 11893 C CA . PRO B 1 307 ? 22.859 66.292 168.082 1.00 56.80 308 PRO B CA 1
ATOM 11894 C C . PRO B 1 307 ? 21.832 66.206 169.209 1.00 56.38 308 PRO B C 1
ATOM 11895 O O . PRO B 1 307 ? 22.108 65.568 170.223 1.00 57.82 308 PRO B O 1
ATOM 11906 N N . PRO B 1 308 ? 20.661 66.840 169.033 1.00 57.12 309 PRO B N 1
ATOM 11907 C CA . PRO B 1 308 ? 19.604 66.842 170.054 1.00 55.24 309 PRO B CA 1
ATOM 11908 C C . PRO B 1 308 ? 19.004 65.469 170.336 1.00 54.47 309 PRO B C 1
ATOM 11909 O O . PRO B 1 308 ? 19.249 64.523 169.600 1.00 62.29 309 PRO B O 1
ATOM 11920 N N . LEU B 1 309 ? 18.224 65.372 171.406 1.00 55.52 310 LEU B N 1
ATOM 11921 C CA . LEU B 1 309 ? 17.604 64.109 171.804 1.00 59.10 310 LEU B CA 1
ATOM 11922 C C . LEU B 1 309 ? 16.575 63.638 170.775 1.00 55.72 310 LEU B C 1
ATOM 11923 O O . LEU B 1 309 ? 16.638 62.511 170.290 1.00 55.57 310 LEU B O 1
ATOM 11939 N N . TRP B 1 310 ? 15.625 64.509 170.455 1.00 58.25 311 TRP B N 1
ATOM 11940 C CA . TRP B 1 310 ? 14.536 64.178 169.540 1.00 62.12 311 TRP B CA 1
ATOM 11941 C C . TRP B 1 310 ? 15.022 63.598 168.209 1.00 60.47 311 TRP B C 1
ATOM 11942 O O . TRP B 1 310 ? 14.274 62.905 167.517 1.00 58.59 311 TRP B O 1
ATOM 11963 N N . SER B 1 311 ? 16.270 63.884 167.853 1.00 56.58 312 SER B N 1
ATOM 11964 C CA . SER B 1 311 ? 16.822 63.390 166.603 1.00 55.95 312 SER B CA 1
ATOM 11965 C C . SER B 1 311 ? 17.082 61.891 166.702 1.00 57.92 312 SER B C 1
ATOM 11966 O O . SER B 1 311 ? 17.107 61.192 165.693 1.00 61.71 312 SER B O 1
ATOM 11974 N N . PHE B 1 312 ? 17.254 61.396 167.923 1.00 58.06 313 PHE B N 1
ATOM 11975 C CA . PHE B 1 312 ? 17.534 59.981 168.140 1.00 57.57 313 PHE B CA 1
ATOM 11976 C C . PHE B 1 312 ? 16.257 59.155 168.227 1.00 61.64 313 PHE B C 1
ATOM 11977 O O . PHE B 1 312 ? 16.302 57.939 168.416 1.00 61.25 313 PHE B O 1
ATOM 11994 N N . GLY B 1 313 ? 15.118 59.822 168.088 1.00 59.16 314 GLY B N 1
ATOM 11995 C CA . GLY B 1 313 ? 13.851 59.134 167.955 1.00 58.94 314 GLY B CA 1
ATOM 11996 C C . GLY B 1 313 ? 13.720 58.664 166.520 1.00 61.16 314 GLY B C 1
ATOM 11997 O O . GLY B 1 313 ? 14.604 58.932 165.703 1.00 60.20 314 GLY B O 1
ATOM 12001 N N . VAL B 1 314 ? 12.631 57.966 166.205 1.00 60.43 315 VAL B N 1
ATOM 12002 C CA . VAL B 1 314 ? 12.391 57.486 164.839 1.00 59.94 315 VAL B CA 1
ATOM 12003 C C . VAL B 1 314 ? 11.730 58.537 163.938 1.00 60.76 315 VAL B C 1
ATOM 12004 O O . VAL B 1 314 ? 10.831 59.278 164.350 1.00 60.79 315 VAL B O 1
ATOM 12017 N N . TRP B 1 315 ? 12.220 58.592 162.703 1.00 62.62 316 TRP B N 1
ATOM 12018 C CA . TRP B 1 315 ? 11.732 59.518 161.690 1.00 59.43 316 TRP B CA 1
ATOM 12019 C C . TRP B 1 315 ? 10.911 58.783 160.635 1.00 56.41 316 TRP B C 1
ATOM 12020 O O . TRP B 1 315 ? 11.410 57.857 159.997 1.00 50.50 316 TRP B O 1
ATOM 12041 N N . MET B 1 316 ? 9.658 59.204 160.459 1.00 61.67 317 MET B N 1
ATOM 12042 C CA . MET B 1 316 ? 8.822 58.734 159.357 1.00 59.59 317 MET B CA 1
ATOM 12043 C C . MET B 1 316 ? 8.865 59.778 158.255 1.00 56.30 317 MET B C 1
ATOM 12044 O O . MET B 1 316 ? 8.981 60.967 158.532 1.00 60.10 317 MET B O 1
ATOM 12058 N N . SER B 1 317 ? 8.769 59.330 157.008 1.00 58.27 318 SER B N 1
ATOM 12059 C CA . SER B 1 317 ? 8.951 60.204 155.855 1.00 59.26 318 SER B CA 1
ATOM 12060 C C . SER B 1 317 ? 8.648 59.457 154.569 1.00 59.70 318 SER B C 1
ATOM 12061 O O . SER B 1 317 ? 8.438 58.246 154.583 1.00 56.10 318 SER B O 1
ATOM 12069 N N . ARG B 1 318 ? 8.625 60.195 153.462 1.00 65.62 319 ARG B N 1
ATOM 12070 C CA . ARG B 1 318 ? 8.361 59.632 152.144 1.00 63.84 319 ARG B CA 1
ATOM 12071 C C . ARG B 1 318 ? 8.699 60.656 151.071 1.00 63.65 319 ARG B C 1
ATOM 12072 O O . ARG B 1 318 ? 8.773 61.844 151.368 1.00 68.23 319 ARG B O 1
ATOM 12093 N N . MET B 1 319 ? 8.921 60.197 149.838 1.00 65.76 320 MET B N 1
ATOM 12094 C CA . MET B 1 319 ? 8.952 61.083 148.673 1.00 63.73 320 MET B CA 1
ATOM 12095 C C . MET B 1 319 ? 7.682 60.862 147.858 1.00 65.51 320 MET B C 1
ATOM 12096 O O . MET B 1 319 ? 7.673 60.001 146.984 1.00 70.17 320 MET B O 1
ATOM 12110 N N . THR B 1 320 ? 6.612 61.611 148.125 1.00 67.37 321 THR B N 1
ATOM 12111 C CA . THR B 1 320 ? 6.578 62.650 149.147 1.00 66.86 321 THR B CA 1
ATOM 12112 C C . THR B 1 320 ? 5.171 62.809 149.714 1.00 73.26 321 THR B C 1
ATOM 12113 O O . THR B 1 320 ? 4.186 62.400 149.094 1.00 77.15 321 THR B O 1
ATOM 12124 N N . TYR B 1 321 ? 5.092 63.406 150.900 1.00 73.55 322 TYR B N 1
ATOM 12125 C CA . TYR B 1 321 ? 3.819 63.655 151.559 1.00 78.07 322 TYR B CA 1
ATOM 12126 C C . TYR B 1 321 ? 3.123 64.875 150.966 1.00 83.36 322 TYR B C 1
ATOM 12127 O O . TYR B 1 321 ? 3.459 66.013 151.285 1.00 83.86 322 TYR B O 1
ATOM 12138 N N . PHE B 1 322 ? 2.149 64.627 150.097 1.00 89.94 323 PHE B N 1
ATOM 12139 C CA . PHE B 1 322 ? 1.349 65.697 149.514 1.00 92.44 323 PHE B CA 1
ATOM 12140 C C . PHE B 1 322 ? 0.161 66.033 150.419 1.00 96.46 323 PHE B C 1
ATOM 12141 O O . PHE B 1 322 ? -0.677 65.173 150.702 1.00 97.48 323 PHE B O 1
ATOM 12151 N N . SER B 1 323 ? 0.098 67.282 150.874 1.00 95.76 324 SER B N 1
ATOM 12152 C CA . SER B 1 323 ? -0.988 67.738 151.726 1.00 91.12 324 SER B CA 1
ATOM 12153 C C . SER B 1 323 ? -0.643 67.613 153.195 1.00 88.70 324 SER B C 1
ATOM 12154 O O . SER B 1 323 ? -0.030 66.634 153.614 1.00 91.52 324 SER B O 1
ATOM 12158 N N . ALA B 1 324 ? -1.037 68.611 153.978 1.00 90.89 325 ALA B N 1
ATOM 12159 C CA . ALA B 1 324 ? -0.798 68.595 155.417 1.00 89.74 325 ALA B CA 1
ATOM 12160 C C . ALA B 1 324 ? -1.841 67.731 156.119 1.00 90.38 325 ALA B C 1
ATOM 12161 O O . ALA B 1 324 ? -1.627 67.281 157.243 1.00 90.84 325 ALA B O 1
ATOM 12168 N N . ASP B 1 325 ? -2.972 67.511 155.456 1.00 89.24 326 ASP B N 1
ATOM 12169 C CA . ASP B 1 325 ? -3.992 66.603 155.966 1.00 91.02 326 ASP B CA 1
ATOM 12170 C C . ASP B 1 325 ? -3.439 65.189 156.040 1.00 86.60 326 ASP B C 1
ATOM 12171 O O . ASP B 1 325 ? -3.821 64.403 156.906 1.00 86.22 326 ASP B O 1
ATOM 12180 N N . GLU B 1 326 ? -2.539 64.877 155.115 1.00 85.94 327 GLU B N 1
ATOM 12181 C CA . GLU B 1 326 ? -1.949 63.551 155.020 1.00 89.24 327 GLU B CA 1
ATOM 12182 C C . GLU B 1 326 ? -1.122 63.233 156.262 1.00 92.10 327 GLU B C 1
ATOM 12183 O O . GLU B 1 326 ? -1.383 62.248 156.954 1.00 91.18 327 GLU B O 1
ATOM 12195 N N . VAL B 1 327 ? -0.129 64.074 156.540 1.00 90.74 328 VAL B N 1
ATOM 12196 C CA . VAL B 1 327 ? 0.712 63.915 157.721 1.00 89.12 328 VAL B CA 1
ATOM 12197 C C . VAL B 1 327 ? -0.116 64.033 158.993 1.00 86.68 328 VAL B C 1
ATOM 12198 O O . VAL B 1 327 ? 0.173 63.389 159.997 1.00 90.06 328 VAL B O 1
ATOM 12201 N N . ASN B 1 328 ? -1.150 64.861 158.939 1.00 87.74 329 ASN B N 1
ATOM 12202 C CA . ASN B 1 328 ? -2.023 65.080 160.083 1.00 89.89 329 ASN B CA 1
ATOM 12203 C C . ASN B 1 328 ? -2.802 63.817 160.469 1.00 90.70 329 ASN B C 1
ATOM 12204 O O . ASN B 1 328 ? -3.311 63.708 161.587 1.00 92.23 329 ASN B O 1
ATOM 12211 N N . GLU B 1 329 ? -2.887 62.866 159.544 1.00 84.76 330 GLU B N 1
ATOM 12212 C CA . GLU B 1 329 ? -3.516 61.582 159.818 1.00 85.13 330 GLU B CA 1
ATOM 12213 C C . GLU B 1 329 ? -2.448 60.547 160.164 1.00 87.27 330 GLU B C 1
ATOM 12214 O O . GLU B 1 329 ? -2.637 59.711 161.051 1.00 86.65 330 GLU B O 1
ATOM 12222 N N . ILE B 1 330 ? -1.323 60.618 159.459 1.00 85.96 331 ILE B N 1
ATOM 12223 C CA . ILE B 1 330 ? -0.226 59.679 159.650 1.00 84.47 331 ILE B CA 1
ATOM 12224 C C . ILE B 1 330 ? 0.377 59.822 161.050 1.00 85.99 331 ILE B C 1
ATOM 12225 O O . ILE B 1 330 ? 0.620 58.827 161.737 1.00 81.34 331 ILE B O 1
ATOM 12232 N N . CYS B 1 331 ? 0.607 61.062 161.469 1.00 85.58 332 CYS B N 1
ATOM 12233 C CA . CYS B 1 331 ? 1.108 61.331 162.809 1.00 84.20 332 CYS B CA 1
ATOM 12234 C C . CYS B 1 331 ? 0.066 60.922 163.837 1.00 84.35 332 CYS B C 1
ATOM 12235 O O . CYS B 1 331 ? 0.393 60.352 164.877 1.00 86.32 332 CYS B O 1
ATOM 12243 N N . ASP B 1 332 ? -1.190 61.225 163.530 1.00 86.88 333 ASP B N 1
ATOM 12244 C CA . ASP B 1 332 ? -2.309 60.892 164.403 1.00 88.14 333 ASP B CA 1
ATOM 12245 C C . ASP B 1 332 ? -2.345 59.382 164.633 1.00 85.18 333 ASP B C 1
ATOM 12246 O O . ASP B 1 332 ? -2.479 58.914 165.765 1.00 86.77 333 ASP B O 1
ATOM 12253 N N . ARG B 1 333 ? -2.185 58.631 163.549 1.00 85.43 334 ARG B N 1
ATOM 12254 C CA . ARG B 1 333 ? -2.264 57.176 163.587 1.00 83.03 334 ARG B CA 1
ATOM 12255 C C . ARG B 1 333 ? -1.197 56.554 164.476 1.00 84.09 334 ARG B C 1
ATOM 12256 O O . ARG B 1 333 ? -1.511 55.784 165.384 1.00 86.43 334 ARG B O 1
ATOM 12265 N N . MET B 1 334 ? 0.061 56.885 164.201 1.00 82.64 335 MET B N 1
ATOM 12266 C CA . MET B 1 334 ? 1.185 56.306 164.927 1.00 79.50 335 MET B CA 1
ATOM 12267 C C . MET B 1 334 ? 1.040 56.517 166.430 1.00 82.98 335 MET B C 1
ATOM 12268 O O . MET B 1 334 ? 1.010 55.552 167.192 1.00 83.87 335 MET B O 1
ATOM 12282 N N . ARG B 1 335 ? 0.926 57.769 166.855 1.00 87.07 336 ARG B N 1
ATOM 12283 C CA . ARG B 1 335 ? 0.854 58.068 168.280 1.00 88.74 336 ARG B CA 1
ATOM 12284 C C . ARG B 1 335 ? -0.373 57.411 168.907 1.00 89.04 336 ARG B C 1
ATOM 12285 O O . ARG B 1 335 ? -0.292 56.831 169.991 1.00 92.23 336 ARG B O 1
ATOM 12295 N N . ALA B 1 336 ? -1.506 57.480 168.218 1.00 86.11 337 ALA B N 1
ATOM 12296 C CA . ALA B 1 336 ? -2.727 56.865 168.725 1.00 88.99 337 ALA B CA 1
ATOM 12297 C C . ALA B 1 336 ? -2.557 55.353 168.810 1.00 83.71 337 ALA B C 1
ATOM 12298 O O . ALA B 1 336 ? -3.029 54.718 169.749 1.00 82.47 337 ALA B O 1
ATOM 12305 N N . GLU B 1 337 ? -1.862 54.788 167.830 1.00 84.12 338 GLU B N 1
ATOM 12306 C CA . GLU B 1 337 ? -1.646 53.350 167.775 1.00 79.64 338 GLU B CA 1
ATOM 12307 C C . GLU B 1 337 ? -0.363 52.963 168.502 1.00 78.14 338 GLU B C 1
ATOM 12308 O O . GLU B 1 337 ? 0.158 51.868 168.312 1.00 75.99 338 GLU B O 1
ATOM 12316 N N . HIS B 1 338 ? 0.135 53.878 169.330 1.00 79.08 339 HIS B N 1
ATOM 12317 C CA . HIS B 1 338 ? 1.296 53.631 170.188 1.00 77.96 339 HIS B CA 1
ATOM 12318 C C . HIS B 1 338 ? 2.558 53.231 169.444 1.00 74.01 339 HIS B C 1
ATOM 12319 O O . HIS B 1 338 ? 3.351 52.430 169.936 1.00 71.08 339 HIS B O 1
ATOM 12328 N N . TYR B 1 339 ? 2.739 53.794 168.258 1.00 74.95 340 TYR B N 1
ATOM 12329 C CA . TYR B 1 339 ? 4.000 53.674 167.557 1.00 72.94 340 TYR B CA 1
ATOM 12330 C C . TYR B 1 339 ? 4.862 54.854 167.965 1.00 74.01 340 TYR B C 1
ATOM 12331 O O . TYR B 1 339 ? 4.525 55.996 167.662 1.00 78.20 340 TYR B O 1
ATOM 12340 N N . PRO B 1 340 ? 5.966 54.588 168.676 1.00 73.88 341 PRO B N 1
ATOM 12341 C CA . PRO B 1 340 ? 6.909 55.640 169.055 1.00 69.32 341 PRO B CA 1
ATOM 12342 C C . PRO B 1 340 ? 7.443 56.351 167.826 1.00 69.84 341 PRO B C 1
ATOM 12343 O O . PRO B 1 340 ? 7.900 55.656 166.929 1.00 68.85 341 PRO B O 1
ATOM 12354 N N . CYS B 1 341 ? 7.380 57.680 167.775 1.00 71.01 342 CYS B N 1
ATOM 12355 C CA . CYS B 1 341 ? 7.844 58.421 166.601 1.00 68.77 342 CYS B CA 1
ATOM 12356 C C . CYS B 1 341 ? 8.043 59.887 166.948 1.00 65.60 342 CYS B C 1
ATOM 12357 O O . CYS B 1 341 ? 7.185 60.491 167.586 1.00 69.68 342 CYS B O 1
ATOM 12360 N N . ASP B 1 342 ? 9.163 60.462 166.516 1.00 63.66 343 ASP B N 1
ATOM 12361 C CA . ASP B 1 342 ? 9.579 61.769 167.021 1.00 64.56 343 ASP B CA 1
ATOM 12362 C C . ASP B 1 342 ? 9.766 62.844 165.953 1.00 65.90 343 ASP B C 1
ATOM 12363 O O . ASP B 1 342 ? 9.951 64.018 166.278 1.00 65.45 343 ASP B O 1
ATOM 12368 N N . VAL B 1 343 ? 9.739 62.451 164.686 1.00 66.29 344 VAL B N 1
ATOM 12369 C CA . VAL B 1 343 ? 9.965 63.404 163.604 1.00 63.64 344 VAL B CA 1
ATOM 12370 C C . VAL B 1 343 ? 9.278 62.958 162.327 1.00 63.81 344 VAL B C 1
ATOM 12371 O O . VAL B 1 343 ? 9.335 61.787 161.954 1.00 64.16 344 VAL B O 1
ATOM 12375 N N . ILE B 1 344 ? 8.623 63.888 161.650 1.00 60.79 345 ILE B N 1
ATOM 12376 C CA . ILE B 1 344 ? 8.123 63.590 160.324 1.00 62.35 345 ILE B CA 1
ATOM 12377 C C . ILE B 1 344 ? 8.791 64.515 159.324 1.00 60.83 345 ILE B C 1
ATOM 12378 O O . ILE B 1 344 ? 8.845 65.724 159.522 1.00 60.00 345 ILE B O 1
ATOM 12383 N N . HIS B 1 345 ? 9.322 63.930 158.260 1.00 62.04 346 HIS B N 1
ATOM 12384 C CA . HIS B 1 345 ? 9.972 64.704 157.218 1.00 59.61 346 HIS B CA 1
ATOM 12385 C C . HIS B 1 345 ? 9.020 65.006 156.073 1.00 62.38 346 HIS B C 1
ATOM 12386 O O . HIS B 1 345 ? 8.287 64.133 155.607 1.00 61.74 346 HIS B O 1
ATOM 12393 N N . LEU B 1 346 ? 9.041 66.258 155.634 1.00 62.11 347 LEU B N 1
ATOM 12394 C CA . LEU B 1 346 ? 8.305 66.692 154.457 1.00 55.54 347 LEU B CA 1
ATOM 12395 C C . LEU B 1 346 ? 9.275 66.836 153.294 1.00 52.42 347 LEU B C 1
ATOM 12396 O O . LEU B 1 346 ? 10.084 67.752 153.269 1.00 54.86 347 LEU B O 1
ATOM 12401 N N . ASP B 1 347 ? 9.199 65.925 152.334 1.00 58.16 348 ASP B N 1
ATOM 12402 C CA . ASP B 1 347 ? 10.204 65.869 151.280 1.00 59.52 348 ASP B CA 1
ATOM 12403 C C . ASP B 1 347 ? 9.871 66.791 150.106 1.00 62.80 348 ASP B C 1
ATOM 12404 O O . ASP B 1 347 ? 9.502 67.947 150.302 1.00 61.27 348 ASP B O 1
ATOM 12409 N N . THR B 1 348 ? 9.998 66.272 148.889 1.00 67.84 349 THR B N 1
ATOM 12410 C CA . THR B 1 348 ? 9.860 67.080 147.677 1.00 65.39 349 THR B CA 1
ATOM 12411 C C . THR B 1 348 ? 8.492 67.744 147.510 1.00 64.73 349 THR B C 1
ATOM 12412 O O . THR B 1 348 ? 7.748 67.430 146.586 1.00 69.62 349 THR B O 1
ATOM 12416 N N . GLY B 1 349 ? 8.168 68.668 148.404 1.00 64.56 350 GLY B N 1
ATOM 12417 C CA . GLY B 1 349 ? 6.991 69.502 148.235 1.00 66.99 350 GLY B CA 1
ATOM 12418 C C . GLY B 1 349 ? 5.703 68.849 148.684 1.00 70.41 350 GLY B C 1
ATOM 12419 O O . GLY B 1 349 ? 5.393 67.754 148.218 1.00 72.64 350 GLY B O 1
ATOM 12420 N N . TRP B 1 350 ? 4.951 69.478 149.593 1.00 70.84 351 TRP B N 1
ATOM 12421 C CA . TRP B 1 350 ? 5.297 70.728 150.298 1.00 64.05 351 TRP B CA 1
ATOM 12422 C C . TRP B 1 350 ? 5.161 71.981 149.422 1.00 66.13 351 TRP B C 1
ATOM 12423 O O . TRP B 1 350 ? 4.204 72.741 149.575 1.00 71.30 351 TRP B O 1
ATOM 12425 N N . PHE B 1 351 ? 6.109 72.210 148.520 1.00 67.27 352 PHE B N 1
ATOM 12426 C CA . PHE B 1 351 ? 6.027 73.364 147.626 1.00 67.09 352 PHE B CA 1
ATOM 12427 C C . PHE B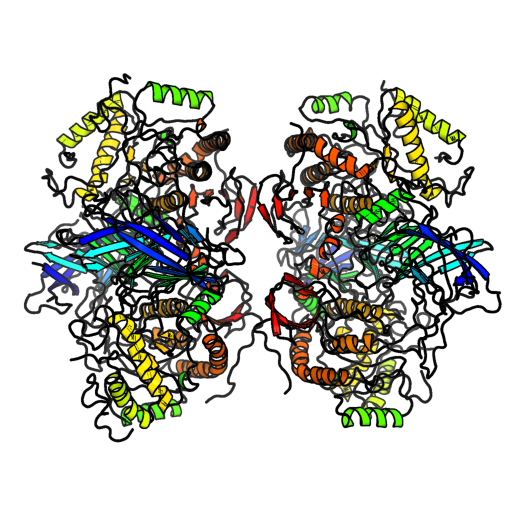 1 351 ? 4.778 73.281 146.758 1.00 66.72 352 PHE B C 1
ATOM 12428 O O . PHE B 1 351 ? 4.146 72.231 146.672 1.00 68.63 352 PHE B O 1
ATOM 12436 N N . ARG B 1 352 ? 4.429 74.391 146.111 1.00 63.39 353 ARG B N 1
ATOM 12437 C CA . ARG B 1 352 ? 3.274 74.436 145.220 1.00 62.20 353 ARG B CA 1
ATOM 12438 C C . ARG B 1 352 ? 3.467 73.547 143.990 1.00 61.52 353 ARG B C 1
ATOM 12439 O O . ARG B 1 352 ? 2.647 73.547 143.075 1.00 65.00 353 ARG B O 1
ATOM 12441 N N . THR B 1 353 ? 4.563 72.796 143.980 1.00 67.40 354 THR B N 1
ATOM 12442 C CA . THR B 1 353 ? 4.875 71.870 142.900 1.00 59.70 354 THR B CA 1
ATOM 12443 C C . THR B 1 353 ? 6.208 71.170 143.160 1.00 60.62 354 THR B C 1
ATOM 12444 O O . THR B 1 353 ? 7.240 71.817 143.292 1.00 64.79 354 THR B O 1
ATOM 12448 N N . ASP B 1 354 ? 6.178 69.845 143.254 1.00 64.29 355 ASP B N 1
ATOM 12449 C CA . ASP B 1 354 ? 7.405 69.057 143.312 1.00 64.26 355 ASP B CA 1
ATOM 12450 C C . ASP B 1 354 ? 8.131 69.163 141.972 1.00 69.54 355 ASP B C 1
ATOM 12451 O O . ASP B 1 354 ? 7.595 69.716 141.011 1.00 75.20 355 ASP B O 1
ATOM 12453 N N . TRP B 1 355 ? 9.357 68.659 141.912 1.00 65.05 356 TRP B N 1
ATOM 12454 C CA . TRP B 1 355 ? 10.040 68.186 143.093 1.00 62.11 356 TRP B CA 1
ATOM 12455 C C . TRP B 1 355 ? 10.673 69.407 143.737 1.00 67.72 356 TRP B C 1
ATOM 12456 O O . TRP B 1 355 ? 10.288 70.538 143.431 1.00 65.93 356 TRP B O 1
ATOM 12458 N N . ALA B 1 427 ? 20.217 75.313 135.721 1.00 76.66 428 ALA B N 1
ATOM 12459 C CA . ALA B 1 427 ? 19.235 75.982 136.566 1.00 73.20 428 ALA B CA 1
ATOM 12460 C C . ALA B 1 427 ? 19.858 77.189 137.280 1.00 74.52 428 ALA B C 1
ATOM 12461 O O . ALA B 1 427 ? 19.509 78.335 137.003 1.00 73.24 428 ALA B O 1
ATOM 12468 N N . GLY B 1 428 ? 20.773 76.912 138.205 1.00 77.11 429 GLY B N 1
ATOM 12469 C CA . GLY B 1 428 ? 21.525 77.936 138.911 1.00 74.37 429 GLY B CA 1
ATOM 12470 C C . GLY B 1 428 ? 21.794 77.519 140.346 1.00 70.09 429 GLY B C 1
ATOM 12471 O O . GLY B 1 428 ? 20.864 77.412 141.144 1.00 68.16 429 GLY B O 1
ATOM 12475 N N . THR B 1 429 ? 23.060 77.270 140.677 1.00 70.58 430 THR B N 1
ATOM 12476 C CA . THR B 1 429 ? 23.428 76.889 142.041 1.00 73.94 430 THR B CA 1
ATOM 12477 C C . THR B 1 429 ? 23.817 78.130 142.812 1.00 72.80 430 THR B C 1
ATOM 12478 O O . THR B 1 429 ? 24.466 79.019 142.270 1.00 77.44 430 THR B O 1
ATOM 12488 N N . ILE B 1 430 ? 23.417 78.196 144.075 1.00 68.77 431 ILE B N 1
ATOM 12489 C CA . ILE B 1 430 ? 23.710 79.371 144.871 1.00 73.34 431 ILE B CA 1
ATOM 12490 C C . ILE B 1 430 ? 25.187 79.350 145.234 1.00 75.91 431 ILE B C 1
ATOM 12491 O O . ILE B 1 430 ? 25.732 78.305 145.584 1.00 79.06 431 ILE B O 1
ATOM 12507 N N . ASP B 1 431 ? 25.839 80.502 145.113 1.00 78.10 432 ASP B N 1
ATOM 12508 C CA . ASP B 1 431 ? 27.265 80.598 145.398 1.00 81.67 432 ASP B CA 1
ATOM 12509 C C . ASP B 1 431 ? 27.533 80.849 146.872 1.00 81.07 432 ASP B C 1
ATOM 12510 O O . ASP B 1 431 ? 27.313 81.952 147.366 1.00 83.76 432 ASP B O 1
ATOM 12519 N N . PHE B 1 432 ? 28.032 79.830 147.564 1.00 82.80 433 PHE B N 1
ATOM 12520 C CA . PHE B 1 432 ? 28.354 79.958 148.982 1.00 81.89 433 PHE B CA 1
ATOM 12521 C C . PHE B 1 432 ? 29.739 80.563 149.185 1.00 77.02 433 PHE B C 1
ATOM 12522 O O . PHE B 1 432 ? 30.228 80.642 150.310 1.00 80.21 433 PHE B O 1
ATOM 12539 N N . THR B 1 433 ? 30.364 80.988 148.091 1.00 80.64 434 THR B N 1
ATOM 12540 C CA . THR B 1 433 ? 31.601 81.760 148.165 1.00 86.20 434 THR B CA 1
ATOM 12541 C C . THR B 1 433 ? 31.266 83.237 147.972 1.00 80.76 434 THR B C 1
ATOM 12542 O O . THR B 1 433 ? 32.115 84.037 147.579 1.00 85.21 434 THR B O 1
ATOM 12548 N N . TYR B 1 434 ? 30.012 83.581 148.248 1.00 79.44 435 TYR B N 1
ATOM 12549 C CA . TYR B 1 434 ? 29.528 84.951 148.148 1.00 83.68 435 TYR B CA 1
ATOM 12550 C C . TYR B 1 434 ? 28.858 85.286 149.474 1.00 79.93 435 TYR B C 1
ATOM 12551 O O . TYR B 1 434 ? 27.722 84.888 149.699 1.00 82.62 435 TYR B O 1
ATOM 12562 N N . PRO B 1 435 ? 29.564 85.999 150.368 1.00 76.97 436 PRO B N 1
ATOM 12563 C CA . PRO B 1 435 ? 29.042 86.196 151.727 1.00 77.66 436 PRO B CA 1
ATOM 12564 C C . PRO B 1 435 ? 27.636 86.802 151.771 1.00 81.06 436 PRO B C 1
ATOM 12565 O O . PRO B 1 435 ? 26.916 86.605 152.750 1.00 82.06 436 PRO B O 1
ATOM 12576 N N . LYS B 1 436 ? 27.253 87.524 150.723 1.00 83.65 437 LYS B N 1
ATOM 12577 C CA . LYS B 1 436 ? 25.903 88.063 150.618 1.00 81.94 437 LYS B CA 1
ATOM 12578 C C . LYS B 1 436 ? 24.935 86.934 150.309 1.00 84.21 437 LYS B C 1
ATOM 12579 O O . LYS B 1 436 ? 23.836 86.869 150.855 1.00 87.87 437 LYS B O 1
ATOM 12598 N N . ALA B 1 437 ? 25.370 86.043 149.426 1.00 83.55 438 ALA B N 1
ATOM 12599 C CA . ALA B 1 437 ? 24.547 84.938 148.955 1.00 78.61 438 ALA B CA 1
ATOM 12600 C C . ALA B 1 437 ? 24.223 83.954 150.062 1.00 77.67 438 ALA B C 1
ATOM 12601 O O . ALA B 1 437 ? 23.146 83.362 150.082 1.00 81.13 438 ALA B O 1
ATOM 12608 N N . THR B 1 438 ? 25.168 83.755 150.968 1.00 80.32 439 THR B N 1
ATOM 12609 C CA . THR B 1 438 ? 24.989 82.769 152.018 1.00 78.87 439 THR B CA 1
ATOM 12610 C C . THR B 1 438 ? 24.068 83.315 153.091 1.00 77.24 439 THR B C 1
ATOM 12611 O O . THR B 1 438 ? 23.247 82.586 153.640 1.00 77.40 439 THR B O 1
ATOM 12622 N N . GLU B 1 439 ? 24.194 84.602 153.385 1.00 78.70 440 GLU B N 1
ATOM 12623 C CA . GLU B 1 439 ? 23.372 85.206 154.421 1.00 81.60 440 GLU B CA 1
ATOM 12624 C C . GLU B 1 439 ? 21.924 85.293 153.951 1.00 77.87 440 GLU B C 1
ATOM 12625 O O . GLU B 1 439 ? 21.002 85.347 154.763 1.00 76.51 440 GLU B O 1
ATOM 12637 N N . TRP B 1 440 ? 21.734 85.299 152.635 1.00 76.47 441 TRP B N 1
ATOM 12638 C CA . TRP B 1 440 ? 20.403 85.226 152.051 1.00 75.57 441 TRP B CA 1
ATOM 12639 C C . TRP B 1 440 ? 19.824 83.832 152.253 1.00 77.13 441 TRP B C 1
ATOM 12640 O O . TRP B 1 440 ? 18.739 83.675 152.811 1.00 79.25 441 TRP B O 1
ATOM 12661 N N . TYR B 1 441 ? 20.564 82.827 151.794 1.00 76.21 442 TYR B N 1
ATOM 12662 C CA . TYR B 1 441 ? 20.211 81.429 152.000 1.00 73.39 442 TYR B CA 1
ATOM 12663 C C . TYR B 1 441 ? 19.893 81.156 153.460 1.00 74.68 442 TYR B C 1
ATOM 12664 O O . TYR B 1 441 ? 18.902 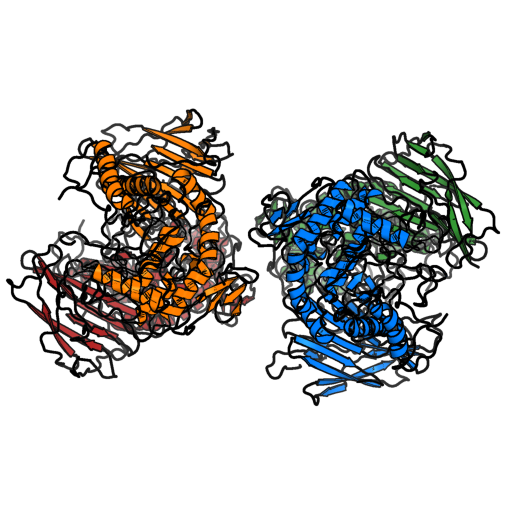80.501 153.770 1.00 75.61 442 TYR B O 1
ATOM 12682 N N . LYS B 1 442 ? 20.746 81.653 154.352 1.00 75.94 443 LYS B N 1
ATOM 12683 C CA . LYS B 1 442 ? 20.487 81.580 155.784 1.00 71.49 443 LYS B CA 1
ATOM 12684 C C . LYS B 1 442 ? 19.150 82.225 156.115 1.00 74.34 443 LYS B C 1
ATOM 12685 O O . LYS B 1 442 ? 18.371 81.698 156.909 1.00 75.31 443 LYS B O 1
ATOM 12704 N N . GLY B 1 443 ? 18.896 83.376 155.507 1.00 74.03 444 GLY B N 1
ATOM 12705 C CA . GLY B 1 443 ? 17.631 84.058 155.684 1.00 77.98 444 GLY B CA 1
ATOM 12706 C C . GLY B 1 443 ? 16.527 83.252 155.040 1.00 80.86 444 GLY B C 1
ATOM 12707 O O . GLY B 1 443 ? 15.383 83.256 155.496 1.00 85.42 444 GLY B O 1
ATOM 12711 N N . LEU B 1 444 ? 16.880 82.552 153.970 1.00 78.59 445 LEU B N 1
ATOM 12712 C CA . LEU B 1 444 ? 15.934 81.698 153.276 1.00 79.92 445 LEU B CA 1
ATOM 12713 C C . LEU B 1 444 ? 15.526 80.577 154.223 1.00 78.59 445 LEU B C 1
ATOM 12714 O O . LEU B 1 444 ? 14.374 80.152 154.241 1.00 78.30 445 LEU B O 1
ATOM 12730 N N . LEU B 1 445 ? 16.474 80.125 155.038 1.00 78.54 446 LEU B N 1
ATOM 12731 C CA . LEU B 1 445 ? 16.213 79.046 155.981 1.00 79.05 446 LEU B CA 1
ATOM 12732 C C . LEU B 1 445 ? 15.624 79.596 157.276 1.00 79.47 446 LEU B C 1
ATOM 12733 O O . LEU B 1 445 ? 14.800 78.942 157.914 1.00 78.75 446 LEU B O 1
ATOM 12749 N N . LYS B 1 446 ? 16.039 80.800 157.654 1.00 75.70 447 LYS B N 1
ATOM 12750 C CA . LYS B 1 446 ? 15.611 81.390 158.915 1.00 73.94 447 LYS B CA 1
ATOM 12751 C C . LYS B 1 446 ? 14.095 81.561 158.972 1.00 77.61 447 LYS B C 1
ATOM 12752 O O . LYS B 1 446 ? 13.485 81.428 160.033 1.00 77.87 447 LYS B O 1
ATOM 12760 N N . GLN B 1 447 ? 13.493 81.847 157.823 1.00 78.41 448 GLN B N 1
ATOM 12761 C CA . GLN B 1 447 ? 12.054 82.065 157.744 1.00 77.91 448 GLN B CA 1
ATOM 12762 C C . GLN B 1 447 ? 11.271 80.789 158.056 1.00 78.87 448 GLN B C 1
ATOM 12763 O O . GLN B 1 447 ? 10.188 80.843 158.643 1.00 78.15 448 GLN B O 1
ATOM 12771 N N . LEU B 1 448 ? 11.825 79.646 157.657 1.00 76.02 449 LEU B N 1
ATOM 12772 C CA . LEU B 1 448 ? 11.162 78.360 157.846 1.00 73.77 449 LEU B CA 1
ATOM 12773 C C . LEU B 1 448 ? 11.498 77.782 159.208 1.00 73.90 449 LEU B C 1
ATOM 12774 O O . LEU B 1 448 ? 10.697 77.069 159.812 1.00 73.01 449 LEU B O 1
ATOM 12790 N N . LEU B 1 449 ? 12.700 78.088 159.676 1.00 76.51 450 LEU B N 1
ATOM 12791 C CA . LEU B 1 449 ? 13.153 77.641 160.984 1.00 72.96 450 LEU B CA 1
ATOM 12792 C C . LEU B 1 449 ? 12.370 78.311 162.106 1.00 72.77 450 LEU B C 1
ATOM 12793 O O . LEU B 1 449 ? 12.369 77.834 163.238 1.00 73.56 450 LEU B O 1
ATOM 12809 N N . ASP B 1 450 ? 11.722 79.428 161.790 1.00 75.32 451 ASP B N 1
ATOM 12810 C CA . ASP B 1 450 ? 11.025 80.215 162.798 1.00 77.00 451 ASP B CA 1
ATOM 12811 C C . ASP B 1 450 ? 9.583 79.750 162.991 1.00 82.37 451 ASP B C 1
ATOM 12812 O O . ASP B 1 450 ? 8.955 80.047 164.012 1.00 85.30 451 ASP B O 1
ATOM 12821 N N . MET B 1 451 ? 9.059 79.023 162.012 1.00 79.94 452 MET B N 1
ATOM 12822 C CA . MET B 1 451 ? 7.724 78.454 162.130 1.00 74.53 452 MET B CA 1
ATOM 12823 C C . MET B 1 451 ? 7.736 77.271 163.087 1.00 75.14 452 MET B C 1
ATOM 12824 O O . MET 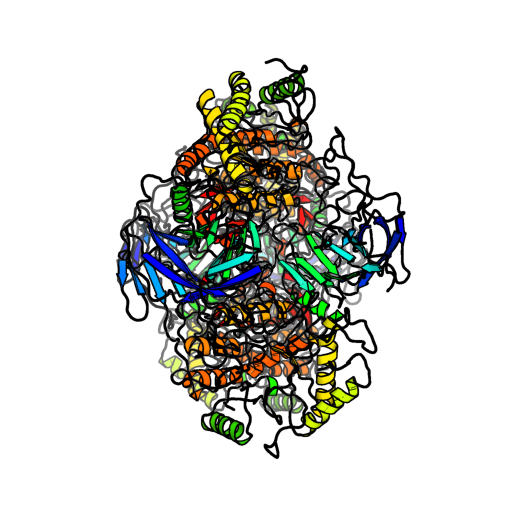B 1 451 ? 6.689 76.870 163.602 1.00 76.76 452 MET B O 1
ATOM 12838 N N . GLY B 1 452 ? 8.925 76.722 163.328 1.00 72.72 453 GLY B N 1
ATOM 12839 C CA . GLY B 1 452 ? 9.090 75.631 164.274 1.00 74.26 453 GLY B CA 1
ATOM 12840 C C . GLY B 1 452 ? 9.888 74.465 163.726 1.00 69.50 453 GLY B C 1
ATOM 12841 O O . GLY B 1 452 ? 10.269 73.566 164.474 1.00 72.01 453 GLY B O 1
ATOM 12845 N N . VAL B 1 453 ? 10.131 74.472 162.418 1.00 70.30 454 VAL B N 1
ATOM 12846 C CA . VAL B 1 453 ? 10.959 73.454 161.780 1.00 66.16 454 VAL B CA 1
ATOM 12847 C C . VAL B 1 453 ? 12.318 73.423 162.458 1.00 68.31 454 VAL B C 1
ATOM 12848 O O . VAL B 1 453 ? 12.950 74.464 162.652 1.00 66.52 454 VAL B O 1
ATOM 12861 N N . THR B 1 454 ? 12.759 72.219 162.812 1.00 67.79 455 THR B N 1
ATOM 12862 C CA . THR B 1 454 ? 13.961 72.040 163.614 1.00 65.15 455 THR B CA 1
ATOM 12863 C C . THR B 1 454 ? 15.118 71.412 162.833 1.00 63.18 455 THR B C 1
ATOM 12864 O O . THR B 1 454 ? 16.279 71.574 163.215 1.00 67.98 455 THR B O 1
ATOM 12875 N N . CYS B 1 455 ? 14.809 70.690 161.758 1.00 61.70 456 CYS B N 1
ATOM 12876 C CA . CYS B 1 455 ? 15.850 70.157 160.879 1.00 62.67 456 CYS B CA 1
ATOM 12877 C C . CYS B 1 455 ? 15.616 70.546 159.430 1.00 58.51 456 CYS B C 1
ATOM 12878 O O . CYS B 1 455 ? 14.503 70.870 159.041 1.00 63.52 456 CYS B O 1
ATOM 12886 N N . ILE B 1 456 ? 16.693 70.528 158.650 1.00 60.53 457 ILE B N 1
ATOM 12887 C CA . ILE B 1 456 ? 16.653 70.859 157.230 1.00 60.39 457 ILE B CA 1
ATOM 12888 C C . ILE B 1 456 ? 17.439 69.829 156.450 1.00 55.34 457 ILE B C 1
ATOM 12889 O O . ILE B 1 456 ? 18.607 69.592 156.734 1.00 58.26 457 ILE B O 1
ATOM 12905 N N . LYS B 1 457 ? 16.803 69.234 155.452 1.00 59.01 458 LYS B N 1
ATOM 12906 C CA . LYS B 1 457 ? 17.465 68.238 154.628 1.00 59.15 458 LYS B CA 1
ATOM 12907 C C . LYS B 1 457 ? 18.282 68.914 153.536 1.00 57.38 458 LYS B C 1
ATOM 12908 O O . LYS B 1 457 ? 17.735 69.399 152.548 1.00 57.43 458 LYS B O 1
ATOM 12927 N N . THR B 1 458 ? 19.596 68.961 153.732 1.00 59.57 459 THR B N 1
ATOM 12928 C CA . THR B 1 458 ? 20.491 69.561 152.753 1.00 57.15 459 THR B CA 1
ATOM 12929 C C . THR B 1 458 ? 20.807 68.521 151.686 1.00 58.67 459 THR B C 1
ATOM 12930 O O . THR B 1 458 ? 21.888 67.935 151.654 1.00 53.85 459 THR B O 1
ATOM 12941 N N . ASP B 1 459 ? 19.829 68.292 150.817 1.00 62.89 460 ASP B N 1
ATOM 12942 C CA . ASP B 1 459 ? 19.969 67.331 149.735 1.00 62.75 460 ASP B CA 1
ATOM 12943 C C . ASP B 1 459 ? 20.931 67.861 148.679 1.00 61.91 460 ASP B C 1
ATOM 12944 O O . ASP B 1 459 ? 21.199 69.061 148.619 1.00 62.36 460 ASP B O 1
ATOM 12953 N N . PHE B 1 460 ? 21.455 66.956 147.859 1.00 59.94 461 PHE B N 1
ATOM 12954 C CA . PHE B 1 460 ? 22.351 67.319 146.770 1.00 59.02 461 PHE B CA 1
ATOM 12955 C C . PHE B 1 460 ? 23.587 68.075 147.258 1.00 62.55 461 PHE B C 1
ATOM 12956 O O . PHE B 1 460 ? 23.867 68.121 148.456 1.00 66.22 461 PHE B O 1
ATOM 12973 N N . GLY B 1 461 ? 24.336 68.644 146.319 1.00 62.08 462 GLY B N 1
ATOM 12974 C CA . GLY B 1 461 ? 25.562 69.352 146.633 1.00 62.83 462 GLY B CA 1
ATOM 12975 C C . GLY B 1 461 ? 26.788 68.597 146.153 1.00 62.50 462 GLY B C 1
ATOM 12976 O O . GLY B 1 461 ? 27.920 69.020 146.384 1.00 67.67 462 GLY B O 1
ATOM 12980 N N . GLU B 1 462 ? 26.568 67.466 145.494 1.00 61.33 463 GLU B N 1
ATOM 12981 C CA . GLU B 1 462 ? 27.660 66.725 144.878 1.00 62.31 463 GLU B CA 1
ATOM 12982 C C . GLU B 1 462 ? 28.142 67.505 143.673 1.00 59.75 463 GLU B C 1
ATOM 12983 O O . GLU B 1 462 ? 29.327 67.522 143.354 1.00 61.53 463 GLU B O 1
ATOM 12995 N N . ASN B 1 463 ? 27.191 68.148 143.006 1.00 64.74 464 ASN B N 1
ATOM 12996 C CA . ASN B 1 463 ? 27.446 68.851 141.759 1.00 65.72 464 ASN B CA 1
ATOM 12997 C C . ASN B 1 463 ? 26.944 70.279 141.815 1.00 64.12 464 ASN B C 1
ATOM 12998 O O . ASN B 1 463 ? 25.859 70.554 142.329 1.00 63.40 464 ASN B O 1
ATOM 13009 N N . ILE B 1 464 ? 27.758 71.185 141.292 1.00 69.20 465 ILE B N 1
ATOM 13010 C CA . ILE B 1 464 ? 27.338 72.556 141.075 1.00 70.58 465 ILE B CA 1
ATOM 13011 C C . ILE B 1 464 ? 27.464 72.817 139.579 1.00 68.73 465 ILE B C 1
ATOM 13012 O O . ILE B 1 464 ? 27.871 71.933 138.828 1.00 71.22 465 ILE B O 1
ATOM 13019 N N . HIS B 1 465 ? 27.102 74.012 139.135 1.00 70.60 466 HIS B N 1
ATOM 13020 C CA . HIS B 1 465 ? 27.298 74.357 137.738 1.00 75.41 466 HIS B CA 1
ATOM 13021 C C . HIS B 1 465 ? 28.769 74.660 137.511 1.00 75.36 466 HIS B C 1
ATOM 13022 O O . HIS B 1 465 ? 29.333 75.561 138.131 1.00 78.16 466 HIS B O 1
ATOM 13036 N N . MET B 1 466 ? 29.390 73.884 136.633 1.00 71.36 467 MET B N 1
ATOM 13037 C CA . MET B 1 466 ? 30.825 73.975 136.405 1.00 74.32 467 MET B CA 1
ATOM 13038 C C . MET B 1 466 ? 31.168 75.008 135.337 1.00 76.62 467 MET B C 1
ATOM 13039 O O . MET B 1 466 ? 32.288 75.511 135.280 1.00 75.24 467 MET B O 1
ATOM 13053 N N . ASP B 1 467 ? 30.193 75.312 134.489 1.00 83.70 468 ASP B N 1
ATOM 13054 C CA . ASP B 1 467 ? 30.363 76.306 133.435 1.00 87.53 468 ASP B CA 1
ATOM 13055 C C . ASP B 1 467 ? 30.024 77.701 133.951 1.00 86.39 468 ASP B C 1
ATOM 13056 O O . ASP B 1 467 ? 30.517 78.705 133.437 1.00 89.68 468 ASP B O 1
ATOM 13065 N N . ALA B 1 468 ? 29.177 77.755 134.971 1.00 81.03 469 ALA B N 1
ATOM 13066 C CA . ALA B 1 468 ? 28.785 79.021 135.570 1.00 80.25 469 ALA B CA 1
ATOM 13067 C C . ALA B 1 468 ? 29.926 79.608 136.390 1.00 81.70 469 ALA B C 1
ATOM 13068 O O . ALA B 1 468 ? 30.445 78.962 137.293 1.00 85.30 469 ALA B O 1
ATOM 13071 N N . VAL B 1 469 ? 30.316 80.834 136.069 1.00 84.49 470 VAL B N 1
ATOM 13072 C CA . VAL B 1 469 ? 31.335 81.536 136.841 1.00 87.73 470 VAL B CA 1
ATOM 13073 C C . VAL B 1 469 ? 30.796 81.942 138.209 1.00 91.11 470 VAL B C 1
ATOM 13074 O O . VAL B 1 469 ? 29.678 82.451 138.319 1.00 92.31 470 VAL B O 1
ATOM 13079 N N . TYR B 1 470 ? 31.598 81.715 139.247 1.00 91.71 471 TYR B N 1
ATOM 13080 C CA . TYR B 1 470 ? 31.232 82.092 140.612 1.00 88.95 471 TYR B CA 1
ATOM 13081 C C . TYR B 1 470 ? 31.939 83.378 141.033 1.00 92.21 471 TYR B C 1
ATOM 13082 O O . TYR B 1 470 ? 32.496 84.090 140.194 1.00 93.35 471 TYR B O 1
ATOM 13093 N N . LYS B 1 471 ? 31.897 83.674 142.331 1.00 90.29 472 LYS B N 1
ATOM 13094 C CA . LYS B 1 471 ? 32.637 84.799 142.899 1.00 88.61 472 LYS B CA 1
ATOM 13095 C C . LYS B 1 471 ? 34.018 84.343 143.366 1.00 86.86 472 LYS B C 1
ATOM 13096 O O . LYS B 1 471 ? 34.996 84.436 142.621 1.00 87.85 472 LYS B O 1
ATOM 13104 N N . GLY B 1 472 ? 34.092 83.844 144.597 1.00 84.67 473 GLY B N 1
ATOM 13105 C CA . GLY B 1 472 ? 35.352 83.361 145.153 1.00 84.41 473 GLY B CA 1
ATOM 13106 C C . GLY B 1 472 ? 35.571 81.901 144.777 1.00 83.59 473 GLY B C 1
ATOM 13107 O O . GLY B 1 472 ? 34.631 81.105 144.798 1.00 85.11 473 GLY B O 1
ATOM 13110 N N . MET B 1 473 ? 36.808 81.563 144.424 1.00 82.32 474 MET B N 1
ATOM 13111 C CA . MET B 1 473 ? 37.185 80.182 144.129 1.00 78.85 474 MET B CA 1
ATOM 13112 C C . MET B 1 473 ? 36.687 79.732 142.759 1.00 78.04 474 MET B C 1
ATOM 13113 O O . MET B 1 473 ? 35.575 80.061 142.355 1.00 79.12 474 MET B O 1
ATOM 13119 N N . LYS B 1 474 ? 37.520 78.976 142.052 1.00 76.88 475 LYS B N 1
ATOM 13120 C CA . LYS B 1 474 ? 37.192 78.516 140.703 1.00 76.09 475 LYS B CA 1
ATOM 13121 C C . LYS B 1 474 ? 36.268 77.306 140.753 1.00 73.07 475 LYS B C 1
ATOM 13122 O O . LYS B 1 474 ? 36.253 76.565 141.736 1.00 73.74 475 LYS B O 1
ATOM 13130 N N . PRO B 1 475 ? 35.497 77.116 139.688 1.00 71.81 476 PRO B N 1
ATOM 13131 C CA . PRO B 1 475 ? 34.511 76.046 139.635 1.00 74.97 476 PRO B CA 1
ATOM 13132 C C . PRO B 1 475 ? 35.152 74.689 139.928 1.00 77.65 476 PRO B C 1
ATOM 13133 O O . PRO B 1 475 ? 34.592 73.867 140.657 1.00 74.31 476 PRO B O 1
ATOM 13137 N N . GLU B 1 476 ? 36.348 74.477 139.391 1.00 78.20 477 GLU B N 1
ATOM 13138 C CA . GLU B 1 476 ? 37.036 73.202 139.534 1.00 72.77 477 GLU B CA 1
ATOM 13139 C C . GLU B 1 476 ? 37.579 72.964 140.944 1.00 77.43 477 GLU B C 1
ATOM 13140 O O . GLU B 1 476 ? 38.273 71.971 141.176 1.00 80.64 477 GLU B O 1
ATOM 13147 N N . LEU B 1 477 ? 37.274 73.867 141.875 1.00 72.32 478 LEU B N 1
ATOM 13148 C CA . LEU B 1 477 ? 37.721 73.726 143.259 1.00 68.48 478 LEU B CA 1
ATOM 13149 C C . LEU B 1 477 ? 36.568 73.840 144.251 1.00 69.36 478 LEU B C 1
ATOM 13150 O O . LEU B 1 477 ? 36.566 73.167 145.282 1.00 69.14 478 LEU B O 1
ATOM 13157 N N . LEU B 1 478 ? 35.589 74.687 143.951 1.00 65.76 479 LEU B N 1
ATOM 13158 C CA . LEU B 1 478 ? 34.468 74.873 144.863 1.00 66.21 479 LEU B CA 1
ATOM 13159 C C . LEU B 1 478 ? 33.595 73.629 144.916 1.00 67.47 479 LEU B C 1
ATOM 13160 O O . LEU B 1 478 ? 32.938 73.366 145.924 1.00 67.78 479 LEU B O 1
ATOM 13167 N N . ASN B 1 479 ? 33.599 72.864 143.831 1.00 67.47 480 ASN B N 1
ATOM 13168 C CA . ASN B 1 479 ? 32.711 71.715 143.690 1.00 67.11 480 ASN B CA 1
ATOM 13169 C C . ASN B 1 479 ? 32.765 70.754 144.876 1.00 63.60 480 ASN B C 1
ATOM 13170 O O . ASN B 1 479 ? 31.765 70.565 145.572 1.00 64.59 480 ASN B O 1
ATOM 13177 N N . ASN B 1 480 ? 33.925 70.148 145.105 1.00 59.14 481 ASN B N 1
ATOM 13178 C CA . ASN B 1 480 ? 34.061 69.185 146.187 1.00 58.85 481 ASN B CA 1
ATOM 13179 C C . ASN B 1 480 ? 33.875 69.858 147.537 1.00 60.68 481 ASN B C 1
ATOM 13180 O O . ASN B 1 480 ? 33.259 69.307 148.446 1.00 60.81 481 ASN B O 1
ATOM 13190 N N . LEU B 1 481 ? 34.425 71.058 147.651 1.00 61.97 482 LEU B N 1
ATOM 13191 C CA . LEU B 1 481 ? 34.329 71.851 148.865 1.00 59.74 482 LEU B CA 1
ATOM 13192 C C . LEU B 1 481 ? 32.884 72.283 149.167 1.00 59.82 482 LEU B C 1
ATOM 13193 O O . LEU B 1 481 ? 32.534 72.536 150.322 1.00 58.63 482 LEU B O 1
ATOM 13209 N N . TYR B 1 482 ? 32.056 72.346 148.124 1.00 60.45 483 TYR B N 1
ATOM 13210 C CA . TYR B 1 482 ? 30.693 72.881 148.212 1.00 60.61 483 TYR B CA 1
ATOM 13211 C C . TYR B 1 482 ? 29.885 72.307 149.374 1.00 58.21 483 TYR B C 1
ATOM 13212 O O . TYR B 1 482 ? 29.228 73.046 150.099 1.00 57.68 483 TYR B O 1
ATOM 13230 N N . ALA B 1 483 ? 29.943 70.991 149.547 1.00 60.56 484 ALA B N 1
ATOM 13231 C CA . ALA B 1 483 ? 29.195 70.310 150.603 1.00 58.85 484 ALA B CA 1
ATOM 13232 C C . ALA B 1 483 ? 29.523 70.860 151.994 1.00 59.37 484 ALA B C 1
ATOM 13233 O O . ALA B 1 483 ? 28.646 70.977 152.848 1.00 58.67 484 ALA B O 1
ATOM 13240 N N . LEU B 1 484 ? 30.787 71.198 152.219 1.00 62.73 485 LEU B N 1
ATOM 13241 C CA . LEU B 1 484 ? 31.200 71.756 153.500 1.00 64.04 485 LEU B CA 1
ATOM 13242 C C . LEU B 1 484 ? 30.580 73.132 153.733 1.00 64.01 485 LEU B C 1
ATOM 13243 O O . LEU B 1 484 ? 30.021 73.403 154.797 1.00 62.06 485 LEU B O 1
ATOM 13259 N N . LEU B 1 485 ? 30.699 73.995 152.729 1.00 64.21 486 LEU B N 1
ATOM 13260 C CA . LEU B 1 485 ? 30.164 75.348 152.801 1.00 60.24 486 LEU B CA 1
ATOM 13261 C C . LEU B 1 485 ? 28.654 75.302 152.872 1.00 58.32 486 LEU B C 1
ATOM 13262 O O . LEU B 1 485 ? 28.029 75.985 153.682 1.00 58.66 486 LEU B O 1
ATOM 13278 N N . TYR B 1 486 ? 28.083 74.475 152.007 1.00 63.89 487 TYR B N 1
ATOM 13279 C CA . TYR B 1 486 ? 26.639 74.364 151.852 1.00 64.79 487 TYR B CA 1
ATOM 13280 C C . TYR B 1 486 ? 25.969 73.938 153.159 1.00 60.04 487 TYR B C 1
ATOM 13281 O O . TYR B 1 486 ? 24.971 74.525 153.568 1.00 59.29 487 TYR B O 1
ATOM 13299 N N . GLN B 1 487 ? 26.527 72.940 153.830 1.00 57.34 488 GLN B N 1
ATOM 13300 C CA . GLN B 1 487 ? 25.925 72.446 155.060 1.00 60.64 488 GLN B CA 1
ATOM 13301 C C . GLN B 1 487 ? 26.267 73.299 156.270 1.00 62.65 488 GLN B C 1
ATOM 13302 O O . GLN B 1 487 ? 25.468 73.413 157.198 1.00 63.08 488 GLN B O 1
ATOM 13316 N N . LYS B 1 488 ? 27.468 73.866 156.275 1.00 63.44 489 LYS B N 1
ATOM 13317 C CA . LYS B 1 488 ? 27.863 74.786 157.327 1.00 58.81 489 LYS B CA 1
ATOM 13318 C C . LYS B 1 488 ? 26.795 75.852 157.496 1.00 62.43 489 LYS B C 1
ATOM 13319 O O . LYS B 1 488 ? 26.253 76.025 158.585 1.00 65.55 489 LYS B O 1
ATOM 13338 N N . ALA B 1 489 ? 26.485 76.549 156.405 1.00 63.98 490 ALA B N 1
ATOM 13339 C CA . ALA B 1 489 ? 25.484 77.613 156.420 1.00 66.26 490 ALA B CA 1
ATOM 13340 C C . ALA B 1 489 ? 24.157 77.147 157.017 1.00 64.03 490 ALA B C 1
ATOM 13341 O O . ALA B 1 489 ? 23.619 77.784 157.920 1.00 65.82 490 ALA B O 1
ATOM 13348 N N . ALA B 1 490 ? 23.637 76.034 156.511 1.00 61.90 491 ALA B N 1
ATOM 13349 C CA . ALA B 1 490 ? 22.372 75.493 156.988 1.00 62.55 491 ALA B CA 1
ATOM 13350 C C . ALA B 1 490 ? 22.459 75.062 158.452 1.00 61.26 491 ALA B C 1
ATOM 13351 O O . ALA B 1 490 ? 21.511 75.223 159.216 1.00 61.02 491 ALA B O 1
ATOM 13358 N N . TYR B 1 491 ? 23.600 74.511 158.837 1.00 60.13 492 TYR B N 1
ATOM 13359 C CA . TYR B 1 491 ? 23.803 74.072 160.205 1.00 62.36 492 TYR B CA 1
ATOM 13360 C C . TYR B 1 491 ? 23.888 75.280 161.131 1.00 64.63 492 TYR B C 1
ATOM 13361 O O . TYR B 1 491 ? 23.310 75.291 162.222 1.00 63.12 492 TYR B O 1
ATOM 13379 N N . GLU B 1 492 ? 24.618 76.292 160.676 1.00 66.01 493 GLU B N 1
ATOM 13380 C CA . GLU B 1 492 ? 24.826 77.518 161.437 1.00 65.95 493 GLU B CA 1
ATOM 13381 C C . GLU B 1 492 ? 23.510 78.222 161.741 1.00 64.04 493 GLU B C 1
ATOM 13382 O O . GLU B 1 492 ? 23.223 78.548 162.891 1.00 64.83 493 GLU B O 1
ATOM 13394 N N . ILE B 1 493 ? 22.710 78.458 160.710 1.00 61.51 494 ILE B N 1
ATOM 13395 C CA . ILE B 1 493 ? 21.461 79.175 160.899 1.00 64.76 494 ILE B CA 1
ATOM 13396 C C . ILE B 1 493 ? 20.512 78.340 161.744 1.00 63.46 494 ILE B C 1
ATOM 13397 O O . ILE B 1 493 ? 19.754 78.877 162.548 1.00 68.66 494 ILE B O 1
ATOM 13413 N N . THR B 1 494 ? 20.564 77.026 161.566 1.00 63.05 495 THR B N 1
ATOM 13414 C CA . THR B 1 494 ? 19.722 76.116 162.335 1.00 65.05 495 THR B CA 1
ATOM 13415 C C . THR B 1 494 ? 19.991 76.256 163.831 1.00 63.51 495 THR B C 1
ATOM 13416 O O . THR B 1 494 ? 19.078 76.523 164.599 1.00 63.79 495 THR B O 1
ATOM 13427 N N . LYS B 1 495 ? 21.238 76.083 164.252 1.00 68.16 496 LYS B N 1
ATOM 13428 C CA . LYS B 1 495 ? 21.558 76.209 165.670 1.00 64.54 496 LYS B CA 1
ATOM 13429 C C . LYS B 1 495 ? 21.421 77.658 166.111 1.00 64.90 496 LYS B C 1
ATOM 13430 O O . LYS B 1 495 ? 21.180 77.943 167.283 1.00 64.98 496 LYS B O 1
ATOM 13449 N N . GLU B 1 496 ? 21.565 78.571 165.161 1.00 66.83 497 GLU B N 1
ATOM 13450 C CA . GLU B 1 496 ? 21.441 79.990 165.449 1.00 66.63 497 GLU B CA 1
ATOM 13451 C C . GLU B 1 496 ? 20.043 80.297 165.963 1.00 66.61 497 GLU B C 1
ATOM 13452 O O . GLU B 1 496 ? 19.880 80.980 166.970 1.00 71.24 497 GLU B O 1
ATOM 13460 N N . VAL B 1 497 ? 19.036 79.773 165.275 1.00 65.33 498 VAL B N 1
ATOM 13461 C CA . VAL B 1 497 ? 17.646 80.014 165.653 1.00 65.75 498 VAL B CA 1
ATOM 13462 C C . VAL B 1 497 ? 17.086 78.911 166.558 1.00 63.51 498 VAL B C 1
ATOM 13463 O O . VAL B 1 497 ? 16.307 79.185 167.467 1.00 66.18 498 VAL B O 1
ATOM 13476 N N . THR B 1 498 ? 17.501 77.673 166.318 1.00 64.50 499 THR B N 1
ATOM 13477 C CA . THR B 1 498 ? 16.988 76.530 167.063 1.00 61.45 499 THR B CA 1
ATOM 13478 C C . THR B 1 498 ? 17.664 76.422 168.407 1.00 58.54 499 THR B C 1
ATOM 13479 O O . THR B 1 498 ? 17.010 76.214 169.422 1.00 59.42 499 THR B O 1
ATOM 13490 N N . GLY B 1 499 ? 18.984 76.566 168.396 1.00 61.50 500 GLY B N 1
ATOM 13491 C CA . GLY B 1 499 ? 19.800 76.315 169.565 1.00 59.72 500 GLY B CA 1
ATOM 13492 C C . GLY B 1 499 ? 20.419 74.934 169.478 1.00 64.21 500 GLY B C 1
ATOM 13493 O O . GLY B 1 499 ? 21.244 74.551 170.308 1.00 68.58 500 GLY B O 1
ATOM 13497 N N . ASP B 1 500 ? 20.004 74.180 168.467 1.00 65.55 501 ASP B N 1
ATOM 13498 C CA . ASP B 1 500 ? 20.566 72.869 168.197 1.00 60.93 501 ASP B CA 1
ATOM 13499 C C . ASP B 1 500 ? 21.126 72.860 166.789 1.00 59.90 501 ASP B C 1
ATOM 13500 O O . ASP B 1 500 ? 20.447 73.259 165.852 1.00 64.72 501 ASP B O 1
ATOM 13509 N N . GLY B 1 501 ? 22.368 72.417 166.643 1.00 63.10 502 GLY B N 1
ATOM 13510 C CA . GLY B 1 501 ? 22.965 72.265 165.331 1.00 61.11 502 GLY B CA 1
ATOM 13511 C C . GLY B 1 501 ? 22.682 70.902 164.729 1.00 60.19 502 GLY B C 1
ATOM 13512 O O . GLY B 1 501 ? 23.199 69.883 165.194 1.00 59.21 502 GLY B O 1
ATOM 13516 N N . ILE B 1 502 ? 21.847 70.880 163.696 1.00 61.59 503 ILE B N 1
ATOM 13517 C CA . ILE B 1 502 ? 21.570 69.640 162.993 1.00 56.33 503 ILE B CA 1
ATOM 13518 C C . ILE B 1 502 ? 21.135 69.888 161.563 1.00 53.32 503 ILE B C 1
ATOM 13519 O O . ILE B 1 502 ? 20.383 70.817 161.276 1.00 53.41 503 ILE B O 1
ATOM 13535 N N . VAL B 1 503 ? 21.648 69.056 160.666 1.00 56.64 504 VAL B N 1
ATOM 13536 C CA . VAL B 1 503 ? 21.204 69.035 159.281 1.00 59.47 504 VAL B CA 1
ATOM 13537 C C . VAL B 1 503 ? 20.985 67.587 158.870 1.00 53.60 504 VAL B C 1
ATOM 13538 O O . VAL B 1 503 ? 21.386 66.670 159.587 1.00 56.57 504 VAL B O 1
ATOM 13551 N N . TRP B 1 504 ? 20.332 67.387 157.731 1.00 55.43 505 TRP B N 1
ATOM 13552 C CA . TRP B 1 504 ? 20.242 66.063 157.126 1.00 61.42 505 TRP B CA 1
ATOM 13553 C C . TRP B 1 504 ? 20.855 66.148 155.729 1.00 56.50 505 TRP B C 1
ATOM 13554 O O . TRP B 1 504 ? 20.192 66.525 154.771 1.00 58.10 505 TRP B O 1
ATOM 13575 N N . ALA B 1 505 ? 22.136 65.799 155.634 1.00 57.19 506 ALA B N 1
ATOM 13576 C CA . ALA B 1 505 ? 22.932 66.056 154.437 1.00 59.81 506 ALA B CA 1
ATOM 13577 C C . ALA B 1 505 ? 23.197 64.791 153.618 1.00 62.33 506 ALA B C 1
ATOM 13578 O O . ALA B 1 505 ? 23.274 63.698 154.173 1.00 66.71 506 ALA B O 1
ATOM 13585 N N . ARG B 1 506 ? 23.346 64.952 152.300 1.00 60.18 507 ARG B N 1
ATOM 13586 C CA . ARG B 1 506 ? 23.618 63.830 151.402 1.00 59.69 507 ARG B CA 1
ATOM 13587 C C . ARG B 1 506 ? 25.027 63.890 150.821 1.00 64.23 507 ARG B C 1
ATOM 13588 O O . ARG B 1 506 ? 25.650 62.858 150.570 1.00 65.05 507 ARG B O 1
ATOM 13598 N N . ALA B 1 507 ? 25.518 65.101 150.581 1.00 66.55 508 ALA B N 1
ATOM 13599 C CA . ALA B 1 507 ? 26.893 65.294 150.132 1.00 60.43 508 ALA B CA 1
ATOM 13600 C C . ALA B 1 507 ? 27.815 65.358 151.336 1.00 57.53 508 ALA B C 1
ATOM 13601 O O . ALA B 1 507 ? 27.351 65.432 152.470 1.00 57.85 508 ALA B O 1
ATOM 13608 N N . ALA B 1 508 ? 29.119 65.327 151.088 1.00 58.68 509 ALA B N 1
ATOM 13609 C CA . ALA B 1 508 ? 30.104 65.464 152.149 1.00 53.32 509 ALA B CA 1
ATOM 13610 C C . ALA B 1 508 ? 31.495 65.625 151.563 1.00 57.82 509 ALA B C 1
ATOM 13611 O O . ALA B 1 508 ? 31.803 65.090 150.499 1.00 56.57 509 ALA B O 1
ATOM 13618 N N . TRP B 1 509 ? 32.319 66.386 152.276 1.00 63.03 510 TRP B N 1
ATOM 13619 C CA . TRP B 1 509 ? 33.735 66.533 151.977 1.00 57.84 510 TRP B CA 1
ATOM 13620 C C . TRP B 1 509 ? 34.452 66.573 153.326 1.00 55.09 510 TRP B C 1
ATOM 13621 O O . TRP B 1 509 ? 33.806 66.405 154.359 1.00 53.00 510 TRP B O 1
ATOM 13642 N N . ALA B 1 510 ? 35.770 66.768 153.325 1.00 58.26 511 ALA B N 1
ATOM 13643 C CA . ALA B 1 510 ? 36.550 66.842 154.562 1.00 55.51 511 ALA B CA 1
ATOM 13644 C C . ALA B 1 510 ? 36.125 68.022 155.428 1.00 55.52 511 ALA B C 1
ATOM 13645 O O . ALA B 1 510 ? 36.102 69.163 154.970 1.00 56.71 511 ALA B O 1
ATOM 13652 N N . GLY B 1 511 ? 35.810 67.738 156.689 1.00 54.39 512 GLY B N 1
ATOM 13653 C CA . GLY B 1 511 ? 35.335 68.754 157.612 1.00 57.59 512 GLY B CA 1
ATOM 13654 C C . GLY B 1 511 ? 33.818 68.813 157.729 1.00 55.10 512 GLY B C 1
ATOM 13655 O O . GLY B 1 511 ? 33.285 69.650 158.452 1.00 56.08 512 GLY B O 1
ATOM 13659 N N . CYS B 1 512 ? 33.119 67.936 157.011 1.00 56.43 513 CYS B N 1
ATOM 13660 C CA . CYS B 1 512 ? 31.656 67.874 157.078 1.00 56.57 513 CYS B CA 1
ATOM 13661 C C . CYS B 1 512 ? 31.175 67.129 158.310 1.00 53.89 513 CYS B C 1
ATOM 13662 O O . CYS B 1 512 ? 29.992 67.159 158.632 1.00 56.78 513 CYS B O 1
ATOM 13670 N N . GLN B 1 513 ? 32.087 66.434 158.976 1.00 55.63 514 GLN B N 1
ATOM 13671 C CA . GLN B 1 513 ? 31.746 65.696 160.183 1.00 55.21 514 GLN B CA 1
ATOM 13672 C C . GLN B 1 513 ? 31.340 66.637 161.306 1.00 54.22 514 GLN B C 1
ATOM 13673 O O . GLN B 1 513 ? 30.697 66.226 162.265 1.00 54.71 514 GLN B O 1
ATOM 13687 N N . ARG B 1 514 ? 31.737 67.895 161.187 1.00 55.91 515 ARG B N 1
ATOM 13688 C CA . ARG B 1 514 ? 31.411 68.905 162.177 1.00 56.74 515 ARG B CA 1
ATOM 13689 C C . ARG B 1 514 ? 29.903 68.999 162.395 1.00 54.71 515 ARG B C 1
ATOM 13690 O O . ARG B 1 514 ? 29.439 69.263 163.502 1.00 56.53 515 ARG B O 1
ATOM 13711 N N . TYR B 1 515 ? 29.146 68.763 161.330 1.00 59.07 516 TYR B N 1
ATOM 13712 C CA . TYR B 1 515 ? 27.709 69.034 161.315 1.00 60.75 516 TYR B CA 1
ATOM 13713 C C . TYR B 1 515 ? 26.855 67.766 161.153 1.00 58.52 516 TYR B C 1
ATOM 13714 O O . TYR B 1 515 ? 26.677 67.277 160.037 1.00 55.01 516 TYR B O 1
ATOM 13732 N N . PRO B 1 516 ? 26.324 67.232 162.272 1.00 56.59 517 PRO B N 1
ATOM 13733 C CA . PRO B 1 516 ? 25.465 66.046 162.198 1.00 59.46 517 PRO B CA 1
ATOM 13734 C C . PRO B 1 516 ? 24.135 66.323 161.480 1.00 58.14 517 PRO B C 1
ATOM 13735 O O . PRO B 1 516 ? 23.533 67.343 161.788 1.00 59.75 517 PRO B O 1
ATOM 13746 N N . LEU B 1 517 ? 23.647 65.458 160.590 1.00 56.90 518 LEU B N 1
ATOM 13747 C CA . LEU B 1 517 ? 24.256 64.178 160.247 1.00 59.21 518 LEU B CA 1
ATOM 13748 C C . LEU B 1 517 ? 24.134 63.924 158.748 1.00 60.34 518 LEU B C 1
ATOM 13749 O O . LEU B 1 517 ? 23.788 64.825 157.980 1.00 58.21 518 LEU B O 1
ATOM 13765 N N . HIS B 1 518 ? 24.382 62.680 158.352 1.00 57.70 519 HIS B N 1
ATOM 13766 C CA . HIS B 1 518 ? 24.419 62.308 156.949 1.00 56.11 519 HIS B CA 1
ATOM 13767 C C . HIS B 1 518 ? 23.761 60.952 156.753 1.00 59.11 519 HIS B C 1
ATOM 13768 O O . HIS B 1 518 ? 23.904 60.075 157.604 1.00 57.60 519 HIS B O 1
ATOM 13782 N N . TRP B 1 519 ? 23.049 60.776 155.638 1.00 58.86 520 TRP B N 1
ATOM 13783 C CA . TRP B 1 519 ? 22.360 59.515 155.375 1.00 57.40 520 TRP B CA 1
ATOM 13784 C C . TRP B 1 519 ? 22.786 58.918 154.043 1.00 59.00 520 TRP B C 1
ATOM 13785 O O . TRP B 1 519 ? 23.344 59.605 153.187 1.00 59.87 520 TRP B O 1
ATOM 13806 N N . GLY B 1 520 ? 22.503 57.625 153.891 1.00 62.69 521 GLY B N 1
ATOM 13807 C CA . GLY B 1 520 ? 23.093 56.798 152.848 1.00 66.14 521 GLY B CA 1
ATOM 13808 C C . GLY B 1 520 ? 22.559 56.957 151.434 1.00 62.83 521 GLY B C 1
ATOM 13809 O O . GLY B 1 520 ? 22.862 56.141 150.566 1.00 60.64 521 GLY B O 1
ATOM 13813 N N . GLY B 1 521 ? 21.765 57.994 151.197 1.00 57.18 522 GLY B N 1
ATOM 13814 C CA . GLY B 1 521 ? 21.337 58.318 149.852 1.00 61.69 522 GLY B CA 1
ATOM 13815 C C . GLY B 1 521 ? 20.161 57.485 149.382 1.00 69.59 522 GLY B C 1
ATOM 13816 O O . GLY B 1 521 ? 19.323 57.053 150.184 1.00 68.02 522 GLY B O 1
ATOM 13820 N N . ASP B 1 522 ? 20.105 57.259 148.071 1.00 65.85 523 ASP B N 1
ATOM 13821 C CA . ASP B 1 522 ? 18.985 56.562 147.453 1.00 61.08 523 ASP B CA 1
ATOM 13822 C C . ASP B 1 522 ? 19.308 55.091 147.225 1.00 60.52 523 ASP B C 1
ATOM 13823 O O . ASP B 1 522 ? 19.623 54.681 146.109 1.00 63.54 523 ASP B O 1
ATOM 13832 N N . SER B 1 523 ? 19.220 54.301 148.289 1.00 59.59 524 SER B N 1
ATOM 13833 C CA . SER B 1 523 ? 19.547 52.886 148.219 1.00 58.47 524 SER B CA 1
ATOM 13834 C C . SER B 1 523 ? 18.360 52.057 147.738 1.00 61.85 524 SER B C 1
ATOM 13835 O O . SER B 1 523 ? 17.206 52.477 147.838 1.00 61.27 524 SER B O 1
ATOM 13843 N N . CYS B 1 524 ? 18.656 50.869 147.226 1.00 58.97 525 CYS B N 1
ATOM 13844 C CA . CYS B 1 524 ? 17.629 49.956 146.754 1.00 57.55 525 CYS B CA 1
ATOM 13845 C C . CYS B 1 524 ? 17.029 49.158 147.907 1.00 56.34 525 CYS B C 1
ATOM 13846 O O . CYS B 1 524 ? 17.752 48.664 148.769 1.00 54.62 525 CYS B O 1
ATOM 13854 N N . SER B 1 525 ? 15.707 49.024 147.920 1.00 57.64 526 SER B N 1
ATOM 13855 C CA . SER B 1 525 ? 15.057 48.147 148.885 1.00 55.83 526 SER B CA 1
ATOM 13856 C C . SER B 1 525 ? 15.367 46.697 148.540 1.00 52.13 526 SER B C 1
ATOM 13857 O O . SER B 1 525 ? 14.524 45.977 148.022 1.00 50.18 526 SER B O 1
ATOM 13865 N N . SER B 1 526 ? 16.598 46.290 148.825 1.00 54.40 527 SER B N 1
ATOM 13866 C CA . SER B 1 526 ? 17.034 44.916 148.612 1.00 54.29 527 SER B CA 1
ATOM 13867 C C . SER B 1 526 ? 18.233 44.581 149.493 1.00 54.03 527 SER B C 1
ATOM 13868 O O . SER B 1 526 ? 18.791 45.447 150.171 1.00 55.26 527 SER B O 1
ATOM 13876 N N . TRP B 1 527 ? 18.631 43.318 149.483 1.00 56.50 528 TRP B N 1
ATOM 13877 C CA . TRP B 1 527 ? 19.781 42.897 150.267 1.00 53.20 528 TRP B CA 1
ATOM 13878 C C . TRP B 1 527 ? 21.033 43.542 149.695 1.00 53.95 528 TRP B C 1
ATOM 13879 O O . TRP B 1 527 ? 21.999 43.797 150.409 1.00 55.38 528 TRP B O 1
ATOM 13900 N N . ASP B 1 528 ? 21.013 43.807 148.396 1.00 54.03 529 ASP B N 1
ATOM 13901 C CA . ASP B 1 528 ? 22.137 44.473 147.762 1.00 53.72 529 ASP B CA 1
ATOM 13902 C C . ASP B 1 528 ? 22.224 45.918 148.233 1.00 52.49 529 ASP B C 1
ATOM 13903 O O . ASP B 1 528 ? 23.310 46.482 148.331 1.00 54.45 529 ASP B O 1
ATOM 13912 N N . GLY B 1 529 ? 21.070 46.510 148.517 1.00 53.00 530 GLY B N 1
ATOM 13913 C CA . GLY B 1 529 ? 21.015 47.870 149.011 1.00 49.46 530 GLY B CA 1
ATOM 13914 C C . GLY B 1 529 ? 21.286 47.926 150.500 1.00 48.40 530 GLY B C 1
ATOM 13915 O O . GLY B 1 529 ? 21.978 48.821 150.978 1.00 49.84 530 GLY B O 1
ATOM 13919 N N . MET B 1 530 ? 20.745 46.963 151.237 1.00 50.94 531 MET B N 1
ATOM 13920 C CA . MET B 1 530 ? 20.991 46.877 152.671 1.00 50.45 531 MET B CA 1
ATOM 13921 C C . MET B 1 530 ? 22.477 46.677 152.965 1.00 48.64 531 MET B C 1
ATOM 13922 O O . MET B 1 530 ? 23.052 47.374 153.803 1.00 50.92 531 MET B O 1
ATOM 13936 N N . ALA B 1 531 ? 23.103 45.733 152.271 1.00 47.88 532 ALA B N 1
ATOM 13937 C CA . ALA B 1 531 ? 24.511 45.421 152.509 1.00 49.27 532 ALA B CA 1
ATOM 13938 C C . ALA B 1 531 ? 25.416 46.533 151.981 1.00 53.48 532 ALA B C 1
ATOM 13939 O O . ALA B 1 531 ? 26.384 46.931 152.643 1.00 46.94 532 ALA B O 1
ATOM 13946 N N . GLY B 1 532 ? 25.092 47.028 150.786 1.00 53.46 533 GLY B N 1
ATOM 13947 C CA . GLY B 1 532 ? 25.827 48.122 150.173 1.00 50.80 533 GLY B CA 1
ATOM 13948 C C . GLY B 1 532 ? 25.813 49.368 151.038 1.00 48.41 533 GLY B C 1
ATOM 13949 O O . GLY B 1 532 ? 26.821 50.070 151.162 1.00 45.80 533 GLY B O 1
ATOM 13953 N N . SER B 1 533 ? 24.656 49.643 151.628 1.00 45.69 534 SER B N 1
ATOM 13954 C CA . SER B 1 533 ? 24.513 50.721 152.590 1.00 47.97 534 SER B CA 1
ATOM 13955 C C . SER B 1 533 ? 25.466 50.518 153.764 1.00 49.67 534 SER B C 1
ATOM 13956 O O . SER B 1 533 ? 26.145 51.454 154.188 1.00 50.19 534 SER B O 1
ATOM 13964 N N . LEU B 1 534 ? 25.520 49.292 154.279 1.00 48.91 535 LEU B N 1
ATOM 13965 C CA . LEU B 1 534 ? 26.330 48.995 155.458 1.00 48.51 535 LEU B CA 1
ATOM 13966 C C . LEU B 1 534 ? 27.808 49.218 155.206 1.00 48.14 535 LEU B C 1
ATOM 13967 O O . LEU B 1 534 ? 28.509 49.757 156.058 1.00 52.30 535 LEU B O 1
ATOM 13983 N N . LYS B 1 535 ? 28.282 48.784 154.045 1.00 46.26 536 LYS B N 1
ATOM 13984 C CA . LYS B 1 535 ? 29.666 49.009 153.651 1.00 48.21 536 LYS B CA 1
ATOM 13985 C C . LYS B 1 535 ? 30.014 50.494 153.713 1.00 49.50 536 LYS B C 1
ATOM 13986 O O . LYS B 1 535 ? 30.993 50.886 154.344 1.00 51.40 536 LYS B O 1
ATOM 14005 N N . GLY B 1 536 ? 29.202 51.315 153.060 1.00 45.01 537 GLY B N 1
ATOM 14006 C CA . GLY B 1 536 ? 29.418 52.747 153.051 1.00 46.27 537 GLY B CA 1
ATOM 14007 C C . GLY B 1 536 ? 29.417 53.333 154.445 1.00 49.03 537 GLY B C 1
ATOM 14008 O O . GLY B 1 536 ? 30.273 54.150 154.767 1.00 52.19 537 GLY B O 1
ATOM 14012 N N . GLY B 1 537 ? 28.468 52.908 155.273 1.00 48.06 538 GLY B N 1
ATOM 14013 C CA . GLY B 1 537 ? 28.361 53.400 156.633 1.00 46.40 538 GLY B CA 1
ATOM 14014 C C . GLY B 1 537 ? 29.614 53.096 157.425 1.00 51.23 538 GLY B C 1
ATOM 14015 O O . GLY B 1 537 ? 30.067 53.905 158.239 1.00 51.64 538 GLY B O 1
ATOM 14019 N N . LEU B 1 538 ? 30.180 51.921 157.179 1.00 50.79 539 LEU B N 1
ATOM 14020 C CA . LEU B 1 538 ? 31.403 51.510 157.848 1.00 46.54 539 LEU B CA 1
ATOM 14021 C C . LEU B 1 538 ? 32.576 52.394 157.450 1.00 44.06 539 LEU B C 1
ATOM 14022 O O . LEU B 1 538 ? 33.242 52.959 158.307 1.00 46.36 539 LEU B O 1
ATOM 14038 N N . HIS B 1 539 ? 32.824 52.512 156.148 1.00 49.93 540 HIS B N 1
ATOM 14039 C CA . HIS B 1 539 ? 33.924 53.335 155.646 1.00 50.29 540 HIS B CA 1
ATOM 14040 C C . HIS B 1 539 ? 33.724 54.795 155.990 1.00 49.85 540 HIS B C 1
ATOM 14041 O O . HIS B 1 539 ? 34.681 55.553 156.126 1.00 49.98 540 HIS B O 1
ATOM 14055 N N . PHE B 1 540 ? 32.467 55.186 156.127 1.00 49.87 541 PHE B N 1
ATOM 14056 C CA . PHE B 1 540 ? 32.134 56.556 156.463 1.00 50.33 541 PHE B CA 1
ATOM 14057 C C . PHE B 1 540 ? 32.509 56.871 157.904 1.00 48.60 541 PHE B C 1
ATOM 14058 O O . PHE B 1 540 ? 32.932 57.982 158.210 1.00 50.85 541 PHE B O 1
ATOM 14075 N N . GLY B 1 541 ? 32.342 55.891 158.786 1.00 50.24 542 GLY B N 1
ATOM 14076 C CA . GLY B 1 541 ? 32.690 56.055 160.187 1.00 50.13 542 GLY B CA 1
ATOM 14077 C C . GLY B 1 541 ? 34.196 56.011 160.377 1.00 49.01 542 GLY B C 1
ATOM 14078 O O . GLY B 1 541 ? 34.726 56.510 161.372 1.00 51.17 542 GLY B O 1
ATOM 14082 N N . LEU B 1 542 ? 34.884 55.410 159.410 1.00 46.00 543 LEU B N 1
ATOM 14083 C CA . LEU B 1 542 ? 36.340 55.365 159.403 1.00 45.92 543 LEU B CA 1
ATOM 14084 C C . LEU B 1 542 ? 36.887 56.516 158.578 1.00 47.12 543 LEU B C 1
ATOM 14085 O O . LEU B 1 542 ? 37.975 56.430 158.014 1.00 50.34 543 LEU B O 1
ATOM 14101 N N . SER B 1 543 ? 36.121 57.597 158.518 1.00 48.42 544 SER B N 1
ATOM 14102 C CA . SER B 1 543 ? 36.508 58.765 157.748 1.00 49.91 544 SER B CA 1
ATOM 14103 C C . SER B 1 543 ? 36.212 60.031 158.526 1.00 47.41 544 SER B C 1
ATOM 14104 O O . SER B 1 543 ? 36.038 61.101 157.943 1.00 53.19 544 SER B O 1
ATOM 14112 N N . GLY B 1 544 ? 36.150 59.898 159.847 1.00 49.65 545 GLY B N 1
ATOM 14113 C CA . GLY B 1 544 ? 36.063 61.048 160.731 1.00 56.86 545 GLY B CA 1
ATOM 14114 C C . GLY B 1 544 ? 34.659 61.459 161.117 1.00 52.57 545 GLY B C 1
ATOM 14115 O O . GLY B 1 544 ? 34.469 62.474 161.784 1.00 56.77 545 GLY B O 1
ATOM 14119 N N . PHE B 1 545 ? 33.676 60.669 160.707 1.00 54.20 546 PHE B N 1
ATOM 14120 C CA . PHE B 1 545 ? 32.285 60.938 161.043 1.00 52.79 546 PHE B CA 1
ATOM 14121 C C . PHE B 1 545 ? 31.815 60.107 162.229 1.00 55.73 546 PHE B C 1
ATOM 14122 O O . PHE B 1 545 ? 32.361 59.041 162.510 1.00 60.43 546 PHE B O 1
ATOM 14139 N N . ALA B 1 546 ? 30.805 60.619 162.926 1.00 57.08 547 ALA B N 1
ATOM 14140 C CA . ALA B 1 546 ? 30.241 59.949 164.090 1.00 57.29 547 ALA B CA 1
ATOM 14141 C C . ALA B 1 546 ? 28.825 59.443 163.799 1.00 54.87 547 ALA B C 1
ATOM 14142 O O . ALA B 1 546 ? 28.486 58.300 164.117 1.00 51.78 547 ALA B O 1
ATOM 14149 N N . PHE B 1 547 ? 28.020 60.291 163.162 1.00 54.09 548 PHE B N 1
ATOM 14150 C CA . PHE B 1 547 ? 26.593 60.030 162.977 1.00 54.89 548 PHE B CA 1
ATOM 14151 C C . PHE B 1 547 ? 26.235 59.795 161.512 1.00 57.43 548 PHE B C 1
ATOM 14152 O O . PHE B 1 547 ? 26.469 60.649 160.657 1.00 60.33 548 PHE B O 1
ATOM 14169 N N . TRP B 1 548 ? 25.652 58.631 161.242 1.00 54.67 549 TRP B N 1
ATOM 14170 C CA . TRP B 1 548 ? 25.316 58.225 159.889 1.00 51.30 549 TRP B CA 1
ATOM 14171 C C . TRP B 1 548 ? 23.976 57.503 159.907 1.00 53.96 549 TRP B C 1
ATOM 14172 O O . TRP B 1 548 ? 23.687 56.738 160.825 1.00 52.56 549 TRP B O 1
ATOM 14193 N N . SER B 1 549 ? 23.150 57.777 158.902 1.00 56.55 550 SER B N 1
ATOM 14194 C CA . SER B 1 549 ? 21.822 57.188 158.815 1.00 53.82 550 SER B CA 1
ATOM 14195 C C . SER B 1 549 ? 21.621 56.552 157.451 1.00 51.57 550 SER B C 1
ATOM 14196 O O . SER B 1 549 ? 22.534 56.516 156.630 1.00 53.88 550 SER B O 1
ATOM 14204 N N . HIS B 1 550 ? 20.419 56.042 157.220 1.00 57.24 551 HIS B N 1
ATOM 14205 C CA . HIS B 1 550 ? 20.098 55.348 155.980 1.00 53.57 551 HIS B CA 1
ATOM 14206 C C . HIS B 1 550 ? 18.589 55.188 155.878 1.00 54.13 551 HIS B C 1
ATOM 14207 O O . HIS B 1 550 ? 17.896 55.109 156.894 1.00 56.16 551 HIS B O 1
ATOM 14221 N N . ASP B 1 551 ? 18.079 55.154 154.654 1.00 58.17 552 ASP B N 1
ATOM 14222 C CA . ASP B 1 551 ? 16.643 55.079 154.432 1.00 53.53 552 ASP B CA 1
ATOM 14223 C C . ASP B 1 551 ? 16.160 53.661 154.692 1.00 54.65 552 ASP B C 1
ATOM 14224 O O . ASP B 1 551 ? 16.691 52.711 154.124 1.00 52.93 552 ASP B O 1
ATOM 14233 N N . VAL B 1 552 ? 15.163 53.523 155.564 1.00 57.71 553 VAL B N 1
ATOM 14234 C CA . VAL B 1 552 ? 14.617 52.215 155.915 1.00 55.22 553 VAL B CA 1
ATOM 14235 C C . VAL B 1 552 ? 13.257 51.991 155.249 1.00 56.16 553 VAL B C 1
ATOM 14236 O O . VAL B 1 552 ? 12.369 52.831 155.369 1.00 56.03 553 VAL B O 1
ATOM 14249 N N . PRO B 1 553 ? 13.080 50.859 154.548 1.00 55.78 554 PRO B N 1
ATOM 14250 C CA . PRO B 1 553 ? 14.048 49.823 154.183 1.00 55.34 554 PRO B CA 1
ATOM 14251 C C . PRO B 1 553 ? 14.553 50.025 152.759 1.00 54.07 554 PRO B C 1
ATOM 14252 O O . PRO B 1 553 ? 14.153 49.307 151.850 1.00 59.86 554 PRO B O 1
ATOM 14263 N N . GLY B 1 554 ? 15.421 51.011 152.571 1.00 62.09 555 GLY B N 1
ATOM 14264 C CA . GLY B 1 554 ? 15.935 51.344 151.254 1.00 59.33 555 GLY B CA 1
ATOM 14265 C C . GLY B 1 554 ? 15.050 52.394 150.623 1.00 58.93 555 GLY B C 1
ATOM 14266 O O . GLY B 1 554 ? 13.866 52.483 150.947 1.00 61.34 555 GLY B O 1
ATOM 14270 N N . PHE B 1 555 ? 15.619 53.199 149.733 1.00 60.71 556 PHE B N 1
ATOM 14271 C CA . PHE B 1 555 ? 14.871 54.286 149.111 1.00 63.25 556 PHE B CA 1
ATOM 14272 C C . PHE B 1 555 ? 13.878 53.779 148.068 1.00 61.36 556 PHE B C 1
ATOM 14273 O O . PHE B 1 555 ? 12.664 53.914 148.241 1.00 58.69 556 PHE B O 1
ATOM 14290 N N . HIS B 1 556 ? 14.406 53.204 146.989 1.00 61.52 557 HIS B N 1
ATOM 14291 C CA . HIS B 1 556 ? 13.583 52.777 145.862 1.00 63.00 557 HIS B CA 1
ATOM 14292 C C . HIS B 1 556 ? 13.456 51.256 145.785 1.00 62.65 557 HIS B C 1
ATOM 14293 O O . HIS B 1 556 ? 14.117 50.524 146.517 1.00 58.09 557 HIS B O 1
ATOM 14302 N N . THR B 1 557 ? 12.586 50.806 144.887 1.00 67.87 558 THR B N 1
ATOM 14303 C CA . THR B 1 557 ? 12.341 49.391 144.661 1.00 67.34 558 THR B CA 1
ATOM 14304 C C . THR B 1 557 ? 12.606 49.043 143.206 1.00 65.45 558 THR B C 1
ATOM 14305 O O . THR B 1 557 ? 12.709 49.925 142.359 1.00 63.58 558 THR B O 1
ATOM 14316 N N . LEU B 1 558 ? 12.731 47.751 142.932 1.00 66.62 559 LEU B N 1
ATOM 14317 C CA . LEU B 1 558 ? 12.824 47.262 141.569 1.00 64.81 559 LEU B CA 1
ATOM 14318 C C . LEU B 1 558 ? 11.769 46.182 141.322 1.00 69.76 559 LEU B C 1
ATOM 14319 O O . LEU B 1 558 ? 11.307 45.535 142.261 1.00 72.47 559 LEU B O 1
ATOM 14335 N N . PRO B 1 559 ? 11.397 45.971 140.050 1.00 70.46 560 PRO B N 1
ATOM 14336 C CA . PRO B 1 559 ? 11.914 46.685 138.878 1.00 67.10 560 PRO B CA 1
ATOM 14337 C C . PRO B 1 559 ? 11.312 48.079 138.715 1.00 71.93 560 PRO B C 1
ATOM 14338 O O . PRO B 1 559 ? 12.019 48.991 138.297 1.00 78.42 560 PRO B O 1
ATOM 14349 N N . ASN B 1 560 ? 10.033 48.242 139.037 1.00 70.67 561 ASN B N 1
ATOM 14350 C CA . ASN B 1 560 ? 9.398 49.552 138.949 1.00 71.61 561 ASN B CA 1
ATOM 14351 C C . ASN B 1 560 ? 9.847 50.443 140.098 1.00 70.19 561 ASN B C 1
ATOM 14352 O O . ASN B 1 560 ? 9.621 50.135 141.267 1.00 69.90 561 ASN B O 1
ATOM 14361 N N . PHE B 1 561 ? 10.470 51.559 139.742 1.00 71.25 562 PHE B N 1
ATOM 14362 C CA . PHE B 1 561 ? 11.132 52.445 140.693 1.00 67.02 562 PHE B CA 1
ATOM 14363 C C . PHE B 1 561 ? 10.200 53.006 141.756 1.00 66.02 562 PHE B C 1
ATOM 14364 O O . PHE B 1 561 ? 10.578 53.132 142.917 1.00 69.15 562 PHE B O 1
ATOM 14381 N N . MET B 1 562 ? 8.984 53.343 141.348 1.00 70.79 563 MET B N 1
ATOM 14382 C CA . MET B 1 562 ? 8.090 54.137 142.177 1.00 68.45 563 MET B CA 1
ATOM 14383 C C . MET B 1 562 ? 6.876 53.376 142.701 1.00 72.03 563 MET B C 1
ATOM 14384 O O . MET B 1 562 ? 6.219 53.829 143.639 1.00 73.83 563 MET B O 1
ATOM 14398 N N . ASN B 1 563 ? 6.561 52.239 142.089 1.00 70.93 564 ASN B N 1
ATOM 14399 C CA . ASN B 1 563 ? 5.345 51.514 142.437 1.00 73.68 564 ASN B CA 1
ATOM 14400 C C . ASN B 1 563 ? 5.506 50.002 142.484 1.00 72.55 564 ASN B C 1
ATOM 14401 O O . ASN B 1 563 ? 4.746 49.282 141.847 1.00 73.24 564 ASN B O 1
ATOM 14408 N N . SER B 1 564 ? 6.482 49.523 143.246 1.00 72.86 565 SER B N 1
ATOM 14409 C CA . SER B 1 564 ? 6.641 48.094 143.470 1.00 70.33 565 SER B CA 1
ATOM 14410 C C . SER B 1 564 ? 6.387 47.793 144.936 1.00 67.39 565 SER B C 1
ATOM 14411 O O . SER B 1 564 ? 5.998 48.678 145.698 1.00 70.41 565 SER B O 1
ATOM 14419 N N . ILE B 1 565 ? 6.593 46.540 145.318 1.00 62.20 566 ILE B N 1
ATOM 14420 C CA . ILE B 1 565 ? 6.351 46.096 146.682 1.00 65.76 566 ILE B CA 1
ATOM 14421 C C . ILE B 1 565 ? 7.671 46.059 147.439 1.00 64.93 566 ILE B C 1
ATOM 14422 O O . ILE B 1 565 ? 8.645 45.465 146.972 1.00 63.78 566 ILE B O 1
ATOM 14429 N N . VAL B 1 566 ? 7.704 46.702 148.603 1.00 64.97 567 VAL B N 1
ATOM 14430 C CA . VAL B 1 566 ? 8.924 46.775 149.405 1.00 61.73 567 VAL B CA 1
ATOM 14431 C C . VAL B 1 566 ? 9.328 45.381 149.880 1.00 61.42 567 VAL B C 1
ATOM 14432 O O . VAL B 1 566 ? 10.522 45.090 150.016 1.00 65.63 567 VAL B O 1
ATOM 14445 N N . ALA B 1 567 ? 8.324 44.533 150.101 1.00 49.84 568 ALA B N 1
ATOM 14446 C CA . ALA B 1 567 ? 8.490 43.171 150.627 1.00 59.86 568 ALA B CA 1
ATOM 14447 C C . ALA B 1 567 ? 8.859 43.181 152.104 1.00 54.86 568 ALA B C 1
ATOM 14448 O O . ALA B 1 567 ? 9.949 43.594 152.481 1.00 51.62 568 ALA B O 1
ATOM 14454 N N . GLU B 1 568 ? 7.922 42.703 152.920 1.00 61.52 569 GLU B N 1
ATOM 14455 C CA . GLU B 1 568 ? 8.042 42.679 154.376 1.00 61.99 569 GLU B CA 1
ATOM 14456 C C . GLU B 1 568 ? 9.343 42.041 154.827 1.00 56.77 569 GLU B C 1
ATOM 14457 O O . GLU B 1 568 ? 9.911 42.408 155.856 1.00 52.02 569 GLU B O 1
ATOM 14469 N N . ASP B 1 569 ? 9.794 41.073 154.040 1.00 61.02 570 ASP B N 1
ATOM 14470 C CA . ASP B 1 569 ? 11.065 40.401 154.252 1.00 57.05 570 ASP B CA 1
ATOM 14471 C C . ASP B 1 569 ? 12.196 41.412 154.484 1.00 55.65 570 ASP B C 1
ATOM 14472 O O . ASP B 1 569 ? 12.753 41.513 155.580 1.00 51.21 570 ASP B O 1
ATOM 14481 N N . VAL B 1 570 ? 12.508 42.169 153.437 1.00 58.29 571 VAL B N 1
ATOM 14482 C CA . VAL B 1 570 ? 13.503 43.227 153.489 1.00 51.95 571 VAL B CA 1
ATOM 14483 C C . VAL B 1 570 ? 13.158 44.251 154.572 1.00 56.14 571 VAL B C 1
ATOM 14484 O O . VAL B 1 570 ? 14.036 44.718 155.291 1.00 57.83 571 VAL B O 1
ATOM 14497 N N . TYR B 1 571 ? 11.877 44.584 154.694 1.00 58.53 572 TYR B N 1
ATOM 14498 C CA . TYR B 1 571 ? 11.429 45.619 155.622 1.00 56.07 572 TYR B CA 1
ATOM 14499 C C . TYR B 1 571 ? 11.903 45.330 157.042 1.00 55.26 572 TYR B C 1
ATOM 14500 O O . TYR B 1 571 ? 12.661 46.101 157.613 1.00 53.85 572 TYR B O 1
ATOM 14518 N N . MET B 1 572 ? 11.474 44.197 157.586 1.00 59.29 573 MET B N 1
ATOM 14519 C CA . MET B 1 572 ? 11.732 43.834 158.978 1.00 58.69 573 MET B CA 1
ATOM 14520 C C . MET B 1 572 ? 13.224 43.786 159.341 1.00 56.98 573 MET B C 1
ATOM 14521 O O . MET B 1 572 ? 13.603 44.154 160.450 1.00 51.72 573 MET B O 1
ATOM 14535 N N . ARG B 1 573 ? 14.062 43.333 158.414 1.00 58.72 574 ARG B N 1
ATOM 14536 C CA . ARG B 1 573 ? 15.491 43.181 158.687 1.00 56.33 574 ARG B CA 1
ATOM 14537 C C . ARG B 1 573 ? 16.257 44.497 158.621 1.00 57.40 574 ARG B C 1
ATOM 14538 O O . ARG B 1 573 ? 17.284 44.662 159.277 1.00 60.10 574 ARG B O 1
ATOM 14559 N N . TRP B 1 574 ? 15.768 45.419 157.804 1.00 58.19 575 TRP B N 1
ATOM 14560 C CA . TRP B 1 574 ? 16.399 46.720 157.645 1.00 57.98 575 TRP B CA 1
ATOM 14561 C C . TRP B 1 574 ? 15.994 47.623 158.812 1.00 54.33 575 TRP B C 1
ATOM 14562 O O . TRP B 1 574 ? 16.773 48.465 159.250 1.00 54.90 575 TRP B O 1
ATOM 14583 N N . THR B 1 575 ? 14.776 47.447 159.318 1.00 56.62 576 THR B N 1
ATOM 14584 C CA . THR B 1 575 ? 14.332 48.212 160.481 1.00 56.70 576 THR B CA 1
ATOM 14585 C C . THR B 1 575 ? 15.191 47.846 161.670 1.00 53.45 576 THR B C 1
ATOM 14586 O O . THR B 1 575 ? 15.522 48.697 162.478 1.00 54.31 576 THR B O 1
ATOM 14597 N N . GLN B 1 576 ? 15.542 46.571 161.769 1.00 55.14 577 GLN B N 1
ATOM 14598 C CA . GLN B 1 576 ? 16.430 46.101 162.817 1.00 56.46 577 GLN B CA 1
ATOM 14599 C C . GLN B 1 576 ? 17.773 46.797 162.685 1.00 57.60 577 GLN B C 1
ATOM 14600 O O . GLN B 1 576 ? 18.343 47.283 163.667 1.00 54.83 577 GLN B O 1
ATOM 14614 N N . PHE B 1 577 ? 18.264 46.840 161.451 1.00 54.49 578 PHE B N 1
ATOM 14615 C CA . PHE B 1 577 ? 19.531 47.479 161.123 1.00 53.51 578 PHE B CA 1
ATOM 14616 C C . PHE B 1 577 ? 19.472 48.959 161.469 1.00 52.67 578 PHE B C 1
ATOM 14617 O O . PHE B 1 577 ? 20.409 49.512 162.044 1.00 55.13 578 PHE B O 1
ATOM 14634 N N . GLY B 1 578 ? 18.351 49.585 161.126 1.00 53.59 579 GLY B N 1
ATOM 14635 C CA . GLY B 1 578 ? 18.121 50.987 161.427 1.00 54.49 579 GLY B CA 1
ATOM 14636 C C . GLY B 1 578 ? 18.047 51.277 162.915 1.00 53.66 579 GLY B C 1
ATOM 14637 O O . GLY B 1 578 ? 18.457 52.343 163.364 1.00 57.18 579 GLY B O 1
ATOM 14641 N N . VAL B 1 579 ? 17.527 50.326 163.681 1.00 52.68 580 VAL B N 1
ATOM 14642 C CA . VAL B 1 579 ? 17.401 50.483 165.120 1.00 52.85 580 VAL B CA 1
ATOM 14643 C C . VAL B 1 579 ? 18.802 50.570 165.714 1.00 57.07 580 VAL B C 1
ATOM 14644 O O . VAL B 1 579 ? 19.047 51.389 166.600 1.00 58.48 580 VAL B O 1
ATOM 14657 N N . PHE B 1 580 ? 19.724 49.757 165.200 1.00 54.23 581 PHE B N 1
ATOM 14658 C CA . PHE B 1 580 ? 21.101 49.738 165.698 1.00 52.51 581 PHE B CA 1
ATOM 14659 C C . PHE B 1 580 ? 22.031 50.562 164.814 1.00 55.24 581 PHE B C 1
ATOM 14660 O O . PHE B 1 580 ? 23.137 50.138 164.476 1.00 58.43 581 PHE B O 1
ATOM 14677 N N . THR B 1 581 ? 21.555 51.742 164.434 1.00 54.33 582 THR B N 1
ATOM 14678 C CA . THR B 1 581 ? 22.392 52.761 163.824 1.00 52.04 582 THR B CA 1
ATOM 14679 C C . THR B 1 581 ? 22.196 54.094 164.539 1.00 54.92 582 THR B C 1
ATOM 14680 O O . THR B 1 581 ? 21.264 54.266 165.327 1.00 54.78 582 THR B O 1
ATOM 14691 N N . SER B 1 582 ? 23.090 55.031 164.257 1.00 51.59 583 SER B N 1
ATOM 14692 C CA . SER B 1 582 ? 23.086 56.324 164.916 1.00 56.73 583 SER B CA 1
ATOM 14693 C C . SER B 1 582 ? 21.706 56.970 164.874 1.00 56.32 583 SER B C 1
ATOM 14694 O O . SER B 1 582 ? 21.165 57.389 165.896 1.00 55.25 583 SER B O 1
ATOM 14702 N N . HIS B 1 583 ? 21.134 57.019 163.681 1.00 59.81 584 HIS B N 1
ATOM 14703 C CA . HIS B 1 583 ? 19.840 57.641 163.473 1.00 57.47 584 HIS B CA 1
ATOM 14704 C C . HIS B 1 583 ? 18.996 56.752 162.569 1.00 56.95 584 HIS B C 1
ATOM 14705 O O . HIS B 1 583 ? 19.522 56.140 161.640 1.00 56.43 584 HIS B O 1
ATOM 14719 N N . ILE B 1 584 ? 17.700 56.662 162.863 1.00 57.04 585 ILE B N 1
ATOM 14720 C CA . ILE B 1 584 ? 16.783 55.841 162.071 1.00 56.77 585 ILE B CA 1
ATOM 14721 C C . ILE B 1 584 ? 15.726 56.689 161.373 1.00 56.04 585 ILE B C 1
ATOM 14722 O O . ILE B 1 584 ? 15.108 57.567 161.977 1.00 55.26 585 ILE B O 1
ATOM 14738 N N . ARG B 1 585 ? 15.518 56.405 160.093 1.00 56.32 586 ARG B N 1
ATOM 14739 C CA . ARG B 1 585 ? 14.627 57.205 159.261 1.00 55.64 586 ARG B CA 1
ATOM 14740 C C . ARG B 1 585 ? 13.946 56.354 158.188 1.00 57.25 586 ARG B C 1
ATOM 14741 O O . ARG B 1 585 ? 14.599 55.699 157.377 1.00 54.25 586 ARG B O 1
ATOM 14762 N N . TYR B 1 586 ? 12.620 56.371 158.208 1.00 58.41 587 TYR B N 1
ATOM 14763 C CA . TYR B 1 586 ? 11.817 55.682 157.209 1.00 57.53 587 TYR B CA 1
ATOM 14764 C C . TYR B 1 586 ? 11.493 56.625 156.065 1.00 56.91 587 TYR B C 1
ATOM 14765 O O . TYR B 1 586 ? 10.821 57.629 156.260 1.00 57.54 587 TYR B O 1
ATOM 14783 N N . HIS B 1 587 ? 11.968 56.295 154.871 1.00 57.17 588 HIS B N 1
ATOM 14784 C CA . HIS B 1 587 ? 11.790 57.167 153.722 1.00 60.41 588 HIS B CA 1
ATOM 14785 C C . HIS B 1 587 ? 11.982 56.402 152.410 1.00 61.96 588 HIS B C 1
ATOM 14786 O O . HIS B 1 587 ? 12.847 55.531 152.309 1.00 60.52 588 HIS B O 1
ATOM 14800 N N . GLY B 1 588 ? 11.168 56.716 151.406 1.00 61.71 589 GLY B N 1
ATOM 14801 C CA . GLY B 1 588 ? 11.294 56.051 150.122 1.00 63.17 589 GLY B CA 1
ATOM 14802 C C . GLY B 1 588 ? 10.229 56.414 149.108 1.00 63.25 589 GLY B C 1
ATOM 14803 O O . GLY B 1 588 ? 9.382 57.273 149.347 1.00 60.60 589 GLY B O 1
ATOM 14807 N N . THR B 1 589 ? 10.283 55.720 147.975 1.00 68.96 590 THR B N 1
ATOM 14808 C CA . THR B 1 589 ? 9.451 56.005 146.811 1.00 63.53 590 THR B CA 1
ATOM 14809 C C . THR B 1 589 ? 8.037 55.461 146.944 1.00 66.97 590 THR B C 1
ATOM 14810 O O . THR B 1 589 ? 7.224 55.620 146.034 1.00 69.49 590 THR B O 1
ATOM 14815 N N . ASN B 1 590 ? 7.764 54.796 148.067 1.00 67.78 591 ASN B N 1
ATOM 14816 C CA . ASN B 1 590 ? 6.448 54.232 148.360 1.00 65.44 591 ASN B CA 1
ATOM 14817 C C . ASN B 1 590 ? 6.034 54.581 149.778 1.00 65.89 591 ASN B C 1
ATOM 14818 O O . ASN B 1 590 ? 6.803 55.201 150.508 1.00 67.28 591 ASN B O 1
ATOM 14823 N N . LYS B 1 591 ? 4.834 54.164 150.176 1.00 67.39 592 LYS B N 1
ATOM 14824 C CA . LYS B 1 591 ? 4.424 54.291 151.571 1.00 66.27 592 LYS B CA 1
ATOM 14825 C C . LYS B 1 591 ? 5.452 53.594 152.449 1.00 63.72 592 LYS B C 1
ATOM 14826 O O . LYS B 1 591 ? 6.117 52.653 152.014 1.00 63.80 592 LYS B O 1
ATOM 14832 N N . ARG B 1 592 ? 5.588 54.061 153.683 1.00 66.53 593 ARG B N 1
ATOM 14833 C CA . ARG B 1 592 ? 6.611 53.537 154.573 1.00 58.59 593 ARG B CA 1
ATOM 14834 C C . ARG B 1 592 ? 6.027 53.294 155.958 1.00 56.87 593 ARG B C 1
ATOM 14835 O O . ARG B 1 592 ? 6.706 52.789 156.845 1.00 61.95 593 ARG B O 1
ATOM 14843 N N . GLU B 1 593 ? 4.762 53.660 156.138 1.00 60.50 594 GLU B N 1
ATOM 14844 C CA . GLU B 1 593 ? 4.095 53.473 157.421 1.00 65.23 594 GLU B CA 1
ATOM 14845 C C . GLU B 1 593 ? 3.884 51.992 157.698 1.00 65.65 594 GLU B C 1
ATOM 14846 O O . GLU B 1 593 ? 3.583 51.229 156.782 1.00 69.73 594 GLU B O 1
ATOM 14852 N N . PRO B 1 594 ? 4.028 51.590 158.971 1.00 61.80 595 PRO B N 1
ATOM 14853 C CA . PRO B 1 594 ? 4.082 50.193 159.419 1.00 65.22 595 PRO B CA 1
ATOM 14854 C C . PRO B 1 594 ? 2.764 49.429 159.239 1.00 73.61 595 PRO B C 1
ATOM 14855 O O . PRO B 1 594 ? 2.772 48.191 159.228 1.00 68.33 595 PRO B O 1
ATOM 14859 N N . TRP B 1 595 ? 1.655 50.153 159.102 1.00 72.13 596 TRP B N 1
ATOM 14860 C CA . TRP B 1 595 ? 0.344 49.522 158.978 1.00 67.38 596 TRP B CA 1
ATOM 14861 C C . TRP B 1 595 ? 0.061 49.041 157.563 1.00 67.83 596 TRP B C 1
ATOM 14862 O O . TRP B 1 595 ? -0.959 48.399 157.314 1.00 70.46 596 TRP B O 1
ATOM 14873 N N . HIS B 1 596 ? 0.961 49.348 156.637 1.00 65.59 597 HIS B N 1
ATOM 14874 C CA . HIS B 1 596 ? 0.825 48.870 155.266 1.00 65.33 597 HIS B CA 1
ATOM 14875 C C . HIS B 1 596 ? 1.542 47.536 155.114 1.00 69.25 597 HIS B C 1
ATOM 14876 O O . HIS B 1 596 ? 1.919 47.131 154.011 1.00 72.33 597 HIS B O 1
ATOM 14883 N N . TYR B 1 597 ? 1.730 46.870 156.249 1.00 68.64 598 TYR B N 1
ATOM 14884 C CA . TYR B 1 597 ? 2.319 45.540 156.315 1.00 74.54 598 TYR B CA 1
ATOM 14885 C C . TYR B 1 597 ? 1.690 44.820 157.499 1.00 77.58 598 TYR B C 1
ATOM 14886 O O . TYR B 1 597 ? 2.294 44.741 158.557 1.00 78.35 598 TYR B O 1
ATOM 14896 N N . PRO B 1 598 ? 0.454 44.324 157.332 1.00 74.74 599 PRO B N 1
ATOM 14897 C CA . PRO B 1 598 ? -0.351 43.664 158.366 1.00 77.00 599 PRO B CA 1
ATOM 14898 C C . PRO B 1 598 ? 0.463 42.890 159.409 1.00 75.66 599 PRO B C 1
ATOM 14899 O O . PRO B 1 598 ? 0.100 42.871 160.584 1.00 79.22 599 PRO B O 1
ATOM 14903 N N . ALA B 1 599 ? 1.553 42.272 158.968 1.00 72.38 600 ALA B N 1
ATOM 14904 C CA . ALA B 1 599 ? 2.466 41.538 159.837 1.00 74.80 600 ALA B CA 1
ATOM 14905 C C . ALA B 1 599 ? 3.596 41.054 158.950 1.00 77.92 600 ALA B C 1
ATOM 14906 O O . ALA B 1 599 ? 3.321 40.269 158.042 1.00 78.08 600 ALA B O 1
ATOM 14913 N N . ILE B 1 600 ? 4.853 41.462 159.169 1.00 78.18 601 ILE B N 1
ATOM 14914 C CA . ILE B 1 600 ? 5.354 42.188 160.348 1.00 71.58 601 ILE B CA 1
ATOM 14915 C C . ILE B 1 600 ? 4.737 43.538 160.661 1.00 72.83 601 ILE B C 1
ATOM 14916 O O . ILE B 1 600 ? 4.452 44.313 159.766 1.00 81.51 601 ILE B O 1
ATOM 14923 N N . ALA B 1 601 ? 4.641 43.798 161.963 1.00 69.17 602 ALA B N 1
ATOM 14924 C CA . ALA B 1 601 ? 3.821 44.836 162.597 1.00 71.27 602 ALA B CA 1
ATOM 14925 C C . ALA B 1 601 ? 2.727 44.092 163.341 1.00 74.62 602 ALA B C 1
ATOM 14926 O O . ALA B 1 601 ? 1.905 43.428 162.715 1.00 78.63 602 ALA B O 1
ATOM 14933 N N . PRO B 1 602 ? 2.693 44.198 164.675 1.00 71.97 603 PRO B N 1
ATOM 14934 C CA . PRO B 1 602 ? 3.461 45.065 165.569 1.00 70.62 603 PRO B CA 1
ATOM 14935 C C . PRO B 1 602 ? 4.833 44.512 165.926 1.00 71.14 603 PRO B C 1
ATOM 14936 O O . PRO B 1 602 ? 5.332 44.788 167.017 1.00 71.40 603 PRO B O 1
ATOM 14947 N N . LEU B 1 603 ? 5.432 43.729 165.039 1.00 70.83 604 LEU B N 1
ATOM 14948 C CA . LEU B 1 603 ? 6.841 43.397 165.196 1.00 65.35 604 LEU B CA 1
ATOM 14949 C C . LEU B 1 603 ? 7.615 44.699 165.097 1.00 64.50 604 LEU B C 1
ATOM 14950 O O . LEU B 1 603 ? 8.437 45.014 165.953 1.00 62.77 604 LEU B O 1
ATOM 14966 N N . VAL B 1 604 ? 7.316 45.458 164.048 1.00 68.86 605 VAL B N 1
ATOM 14967 C CA . VAL B 1 604 ? 7.871 46.794 163.844 1.00 65.69 605 VAL B CA 1
ATOM 14968 C C . VAL B 1 604 ? 7.610 47.685 165.049 1.00 60.62 605 VAL B C 1
ATOM 14969 O O . VAL B 1 604 ? 8.387 48.586 165.348 1.00 62.38 605 VAL B O 1
ATOM 14982 N N . LYS B 1 605 ? 6.507 47.418 165.735 1.00 63.27 606 LYS B N 1
ATOM 14983 C CA . LYS B 1 605 ? 6.117 48.185 166.904 1.00 62.79 606 LYS B CA 1
ATOM 14984 C C . LYS B 1 605 ? 7.029 47.887 168.088 1.00 61.32 606 LYS B C 1
ATOM 14985 O O . LYS B 1 605 ? 7.405 48.796 168.821 1.00 64.93 606 LYS B O 1
ATOM 15004 N N . LYS B 1 606 ? 7.377 46.615 168.276 1.00 63.73 607 LYS B N 1
ATOM 15005 C CA . LYS B 1 606 ? 8.235 46.207 169.387 1.00 59.31 607 LYS B CA 1
ATOM 15006 C C . LYS B 1 606 ? 9.631 46.749 169.177 1.00 64.69 607 LYS B C 1
ATOM 15007 O O . LYS B 1 606 ? 10.360 47.023 170.138 1.00 64.64 607 LYS B O 1
ATOM 15026 N N . TRP B 1 607 ? 9.999 46.905 167.909 1.00 62.81 608 TRP B N 1
ATOM 15027 C CA . TRP B 1 607 ? 11.357 47.290 167.554 1.00 61.50 608 TRP B CA 1
ATOM 15028 C C . TRP B 1 607 ? 11.515 48.791 167.578 1.00 57.73 608 TRP B C 1
ATOM 15029 O O . TRP B 1 607 ? 12.629 49.297 167.651 1.00 60.14 608 TRP B O 1
ATOM 15050 N N . TRP B 1 608 ? 10.398 49.504 167.523 1.00 54.64 609 TRP B N 1
ATOM 15051 C CA . TRP B 1 608 ? 10.422 50.932 167.788 1.00 58.52 609 TRP B CA 1
ATOM 15052 C C . TRP B 1 608 ? 10.468 51.153 169.283 1.00 59.76 609 TRP B C 1
ATOM 15053 O O . TRP B 1 608 ? 11.125 52.070 169.765 1.00 63.72 609 TRP B O 1
ATOM 15074 N N . LYS B 1 609 ? 9.763 50.307 170.020 1.00 56.57 610 LYS B N 1
ATOM 15075 C CA . LYS B 1 609 ? 9.806 50.378 171.468 1.00 58.48 610 LYS B CA 1
ATOM 15076 C C . LYS B 1 609 ? 11.226 50.102 171.956 1.00 58.93 610 LYS B C 1
ATOM 15077 O O . LYS B 1 609 ? 11.709 50.765 172.869 1.00 58.67 610 LYS B O 1
ATOM 15085 N N . LEU B 1 610 ? 11.890 49.130 171.333 1.00 58.10 611 LEU B N 1
ATOM 15086 C CA . LEU B 1 610 ? 13.284 48.816 171.634 1.00 55.51 611 LEU B CA 1
ATOM 15087 C C . LEU B 1 610 ? 14.212 49.998 171.379 1.00 58.12 611 LEU B C 1
ATOM 15088 O O . LEU B 1 610 ? 15.172 50.212 172.116 1.00 58.93 611 LEU B O 1
ATOM 15104 N N . ARG B 1 611 ? 13.935 50.739 170.311 1.00 60.68 612 ARG B N 1
ATOM 15105 C CA . ARG B 1 611 ? 14.753 51.886 169.926 1.00 59.44 612 ARG B CA 1
ATOM 15106 C C . ARG B 1 611 ? 14.774 52.939 171.017 1.00 56.94 612 ARG B C 1
ATOM 15107 O O . ARG B 1 611 ? 15.818 53.489 171.335 1.00 61.10 612 ARG B O 1
ATOM 15128 N N . TYR B 1 612 ? 13.610 53.236 171.574 1.00 56.35 613 TYR B N 1
ATOM 15129 C CA . TYR B 1 612 ? 13.528 54.176 172.674 1.00 60.99 613 TYR B CA 1
ATOM 15130 C C . TYR B 1 612 ? 14.085 53.540 173.958 1.00 64.33 613 TYR B C 1
ATOM 15131 O O . TYR B 1 612 ? 14.631 54.232 174.820 1.00 63.04 613 TYR B O 1
ATOM 15149 N N . SER B 1 613 ? 13.987 52.217 174.062 1.00 63.53 614 SER B N 1
ATOM 15150 C CA . SER B 1 613 ? 14.542 51.493 175.206 1.00 62.86 614 SER B CA 1
ATOM 15151 C C . SER B 1 613 ? 16.062 51.427 175.141 1.00 64.74 614 SER B C 1
ATOM 15152 O O . SER B 1 613 ? 16.693 50.808 175.989 1.00 71.17 614 SER B O 1
ATOM 15160 N N . LEU B 1 614 ? 16.643 52.066 174.131 1.00 65.40 615 LEU B N 1
ATOM 15161 C CA . LEU B 1 614 ? 18.089 52.100 173.960 1.00 63.39 615 LEU B CA 1
ATOM 15162 C C . LEU B 1 614 ? 18.599 53.505 173.660 1.00 59.02 615 LEU B C 1
ATOM 15163 O O . LEU B 1 614 ? 19.793 53.689 173.443 1.00 61.21 615 LEU B O 1
ATOM 15179 N N . ILE B 1 615 ? 17.703 54.489 173.641 1.00 57.92 616 ILE B N 1
ATOM 15180 C CA . ILE B 1 615 ? 18.093 55.865 173.339 1.00 61.07 616 ILE B CA 1
ATOM 15181 C C . ILE B 1 615 ? 19.136 56.374 174.335 1.00 57.57 616 ILE B C 1
ATOM 15182 O O . ILE B 1 615 ? 20.107 57.012 173.923 1.00 57.14 616 ILE B O 1
ATOM 15198 N N . PRO B 1 616 ? 18.951 56.099 175.642 1.00 60.94 617 PRO B N 1
ATOM 15199 C CA . PRO B 1 616 ? 19.986 56.535 176.590 1.00 61.77 617 PRO B CA 1
ATOM 15200 C C . PRO B 1 616 ? 21.382 55.984 176.295 1.00 59.21 617 PRO B C 1
ATOM 15201 O O . PRO B 1 616 ? 22.359 56.716 176.442 1.00 58.42 617 PRO B O 1
ATOM 15212 N N . TYR B 1 617 ? 21.467 54.720 175.890 1.00 60.35 618 TYR B N 1
ATOM 15213 C CA . TYR B 1 617 ? 22.739 54.121 175.500 1.00 61.75 618 TYR B CA 1
ATOM 15214 C C . TYR B 1 617 ? 23.355 54.843 174.309 1.00 57.11 618 TYR B C 1
ATOM 15215 O O . TYR B 1 617 ? 24.559 55.075 174.274 1.00 62.04 618 TYR B O 1
ATOM 15233 N N . ILE B 1 618 ? 22.528 55.194 173.333 1.00 58.44 619 ILE B N 1
ATOM 15234 C CA . ILE B 1 618 ? 23.024 55.798 172.102 1.00 63.07 619 ILE B CA 1
ATOM 15235 C C . ILE B 1 618 ? 23.619 57.176 172.380 1.00 61.00 619 ILE B C 1
ATOM 15236 O O . ILE B 1 618 ? 24.616 57.561 171.768 1.00 59.49 619 ILE B O 1
ATOM 15252 N N . ILE B 1 619 ? 23.011 57.910 173.309 1.00 62.37 620 ILE B N 1
ATOM 15253 C CA . ILE B 1 619 ? 23.509 59.234 173.686 1.00 64.91 620 ILE B CA 1
ATOM 15254 C C . ILE B 1 619 ? 24.798 59.123 174.498 1.00 59.09 620 ILE B C 1
ATOM 15255 O O . ILE B 1 619 ? 25.746 59.868 174.271 1.00 55.68 620 ILE B O 1
ATOM 15271 N N . GLU B 1 620 ? 24.817 58.196 175.447 1.00 56.44 621 GLU B N 1
ATOM 15272 C CA . GLU B 1 620 ? 26.014 57.903 176.217 1.00 61.79 621 GLU B CA 1
ATOM 15273 C C . GLU B 1 620 ? 27.204 57.714 175.291 1.00 62.79 621 GLU B C 1
ATOM 15274 O O . GLU B 1 620 ? 28.259 58.314 175.480 1.00 65.63 621 GLU B O 1
ATOM 15286 N N . GLN B 1 621 ? 27.016 56.866 174.287 1.00 61.99 622 GLN B N 1
ATOM 15287 C CA . GLN B 1 621 ? 28.072 56.545 173.341 1.00 60.16 622 GLN B CA 1
ATOM 15288 C C . GLN B 1 621 ? 28.344 57.706 172.408 1.00 59.15 622 GLN B C 1
ATOM 15289 O O . GLN B 1 621 ? 29.488 57.976 172.058 1.00 61.36 622 GLN B O 1
ATOM 15303 N N . SER B 1 622 ? 27.277 58.375 171.991 1.00 62.88 623 SER B N 1
ATOM 15304 C CA . SER B 1 622 ? 27.388 59.509 171.091 1.00 60.86 623 SER B CA 1
ATOM 15305 C C . SER B 1 622 ? 28.164 60.632 171.749 1.00 60.27 623 SER B C 1
ATOM 15306 O O . SER B 1 622 ? 28.954 61.311 171.100 1.00 62.05 623 SER B O 1
ATOM 15314 N N . LYS B 1 623 ? 27.929 60.827 173.041 1.00 59.53 624 LYS B N 1
ATOM 15315 C CA . LYS B 1 623 ? 28.584 61.898 173.771 1.00 58.06 624 LYS B CA 1
ATOM 15316 C C . LYS B 1 623 ? 30.082 61.649 173.869 1.00 63.60 624 LYS B C 1
ATOM 15317 O O . LYS B 1 623 ? 30.875 62.589 173.922 1.00 66.70 624 LYS B O 1
ATOM 15336 N N . LEU B 1 624 ? 30.456 60.374 173.897 1.00 63.91 625 LEU B N 1
ATOM 15337 C CA . LEU B 1 624 ? 31.852 59.963 173.877 1.00 57.68 625 LEU B CA 1
ATOM 15338 C C . LEU B 1 624 ? 32.403 60.034 172.459 1.00 56.76 625 LEU B C 1
ATOM 15339 O O . LEU B 1 624 ? 33.605 60.164 172.253 1.00 60.17 625 LEU B O 1
ATOM 15355 N N . ALA B 1 625 ? 31.510 59.943 171.481 1.00 57.68 626 ALA B N 1
ATOM 15356 C CA . ALA B 1 625 ? 31.907 59.948 170.083 1.00 60.23 626 ALA B CA 1
ATOM 15357 C C . ALA B 1 625 ? 32.295 61.349 169.659 1.00 59.76 626 ALA B C 1
ATOM 15358 O O . ALA B 1 625 ? 33.346 61.560 169.052 1.00 58.51 626 ALA B O 1
ATOM 15365 N N . VAL B 1 626 ? 31.435 62.306 169.994 1.00 62.69 627 VAL B N 1
ATOM 15366 C CA . VAL B 1 626 ? 31.645 63.707 169.640 1.00 61.41 627 VAL B CA 1
ATOM 15367 C C . VAL B 1 626 ? 32.872 64.320 170.324 1.00 61.92 627 VAL B C 1
ATOM 15368 O O . VAL B 1 626 ? 33.317 65.407 169.944 1.00 65.60 627 VAL B O 1
ATOM 15381 N N . GLU B 1 627 ? 33.416 63.621 171.319 1.00 56.25 628 GLU B N 1
ATOM 15382 C CA . GLU B 1 627 ? 34.605 64.076 172.035 1.00 58.97 628 GLU B CA 1
ATOM 15383 C C . GLU B 1 627 ? 35.849 63.270 171.669 1.00 62.65 628 GLU B C 1
ATOM 15384 O O . GLU B 1 627 ? 36.944 63.530 172.179 1.00 62.07 628 GLU B O 1
ATOM 15396 N N . SER B 1 628 ? 35.676 62.292 170.786 1.00 62.65 629 SER B N 1
ATOM 15397 C CA . SER B 1 628 ? 36.728 61.331 170.479 1.00 59.25 629 SER B CA 1
ATOM 15398 C C . SER B 1 628 ? 36.976 61.205 168.977 1.00 60.01 629 SER B C 1
ATOM 15399 O O . SER B 1 628 ? 36.705 62.130 168.210 1.00 60.03 629 SER B O 1
ATOM 15407 N N . GLY B 1 629 ? 37.505 60.055 168.570 1.00 59.66 630 GLY B N 1
ATOM 15408 C CA . GLY B 1 629 ? 37.640 59.711 167.166 1.00 58.27 630 GLY B CA 1
ATOM 15409 C C . GLY B 1 629 ? 36.704 58.576 166.792 1.00 55.74 630 GLY B C 1
ATOM 15410 O O . GLY B 1 629 ? 36.701 58.116 165.654 1.00 58.37 630 GLY B O 1
ATOM 15414 N N . TRP B 1 630 ? 35.904 58.129 167.756 1.00 54.32 631 TRP B N 1
ATOM 15415 C CA . TRP B 1 630 ? 34.961 57.039 167.537 1.00 54.34 631 TRP B CA 1
ATOM 15416 C C . TRP B 1 630 ? 33.782 57.444 166.662 1.00 55.37 631 TRP B C 1
ATOM 15417 O O . TRP B 1 630 ? 33.292 58.568 166.762 1.00 56.71 631 TRP B O 1
ATOM 15438 N N . PRO B 1 631 ? 33.327 56.527 165.794 1.00 56.87 632 PRO B N 1
ATOM 15439 C CA . PRO B 1 631 ? 31.978 56.611 165.234 1.00 53.89 632 PRO B CA 1
ATOM 15440 C C . PRO B 1 631 ? 30.991 55.806 166.077 1.00 55.06 632 PRO B C 1
ATOM 15441 O O . PRO B 1 631 ? 31.421 55.087 166.977 1.00 58.53 632 PRO B O 1
ATOM 15452 N N . LEU B 1 632 ? 29.697 55.918 165.796 1.00 56.02 633 LEU B N 1
ATOM 15453 C CA . LEU B 1 632 ? 28.707 55.067 166.451 1.00 56.58 633 LEU B CA 1
ATOM 15454 C C . LEU B 1 632 ? 28.623 53.703 165.775 1.00 56.17 633 LEU B C 1
ATOM 15455 O O . LEU B 1 632 ? 28.590 52.674 166.446 1.00 57.26 633 LEU B O 1
ATOM 15471 N N . LEU B 1 633 ? 28.576 53.701 164.447 1.00 50.76 634 LEU B N 1
ATOM 15472 C CA . LEU B 1 633 ? 28.674 52.467 163.684 1.00 51.25 634 LEU B CA 1
ATOM 15473 C C . LEU B 1 633 ? 30.149 52.202 163.430 1.00 52.98 634 LEU B C 1
ATOM 15474 O O . LEU B 1 633 ? 30.820 52.985 162.756 1.00 55.27 634 LEU B O 1
ATOM 15490 N N . GLN B 1 634 ? 30.649 51.099 163.973 1.00 52.60 635 GLN B N 1
ATOM 15491 C CA . GLN B 1 634 ? 32.080 50.873 164.046 1.00 53.20 635 GLN B CA 1
ATOM 15492 C C . GLN B 1 634 ? 32.515 49.586 163.360 1.00 47.04 635 GLN B C 1
ATOM 15493 O O . GLN B 1 634 ? 32.017 48.508 163.667 1.00 49.63 635 GLN B O 1
ATOM 15507 N N . ALA B 1 635 ? 33.443 49.719 162.420 1.00 49.47 636 ALA B N 1
ATOM 15508 C CA . ALA B 1 635 ? 34.100 48.573 161.814 1.00 53.68 636 ALA B CA 1
ATOM 15509 C C . ALA B 1 635 ? 34.848 47.788 162.885 1.00 49.23 636 ALA B C 1
ATOM 15510 O O . ALA B 1 635 ? 35.400 48.364 163.809 1.00 57.31 636 ALA B O 1
ATOM 15517 N N . LEU B 1 636 ? 34.861 46.471 162.757 1.00 50.35 637 LEU B N 1
ATOM 15518 C CA . LEU B 1 636 ? 35.417 45.614 163.789 1.00 51.49 637 LEU B CA 1
ATOM 15519 C C . LEU B 1 636 ? 36.905 45.848 163.988 1.00 50.99 637 LEU B C 1
ATOM 15520 O O . LEU B 1 636 ? 37.460 45.458 165.010 1.00 53.42 637 LEU B O 1
ATOM 15536 N N . ILE B 1 637 ? 37.552 46.478 163.015 1.00 53.98 638 ILE B N 1
ATOM 15537 C CA . ILE B 1 637 ? 38.981 46.758 163.123 1.00 52.58 638 ILE B CA 1
ATOM 15538 C C . ILE B 1 637 ? 39.237 47.859 164.142 1.00 51.72 638 ILE B C 1
ATOM 15539 O O . ILE B 1 637 ? 40.339 47.984 164.667 1.00 55.24 638 ILE B O 1
ATOM 15555 N N . LEU B 1 638 ? 38.217 48.667 164.407 1.00 49.26 639 LEU B N 1
ATOM 15556 C CA . LEU B 1 638 ? 38.324 49.712 165.412 1.00 55.06 639 LEU B CA 1
ATOM 15557 C C . LEU B 1 638 ? 38.552 49.079 166.776 1.00 57.83 639 LEU B C 1
ATOM 15558 O O . LEU B 1 638 ? 39.141 49.687 167.669 1.00 59.61 639 LEU B O 1
ATOM 15574 N N . HIS B 1 639 ? 38.091 47.840 166.914 1.00 55.72 640 HIS B N 1
ATOM 15575 C CA . HIS B 1 639 ? 38.198 47.100 168.156 1.00 52.56 640 HIS B CA 1
ATOM 15576 C C . HIS B 1 639 ? 39.205 45.974 168.016 1.00 49.97 640 HIS B C 1
ATOM 15577 O O . HIS B 1 639 ? 39.817 45.558 168.991 1.00 55.18 640 HIS B O 1
ATOM 15591 N N . HIS B 1 640 ? 39.378 45.495 166.790 1.00 52.75 641 HIS B N 1
ATOM 15592 C CA . HIS B 1 640 ? 40.195 44.315 166.529 1.00 50.71 641 HIS B CA 1
ATOM 15593 C C . HIS B 1 640 ? 41.092 44.515 165.312 1.00 50.87 641 HIS B C 1
ATOM 15594 O O . HIS B 1 640 ? 40.971 43.798 164.321 1.00 56.15 641 HIS B O 1
ATOM 15608 N N . PRO B 1 641 ? 42.006 45.490 165.389 1.00 49.99 642 PRO B N 1
ATOM 15609 C CA . PRO B 1 641 ? 42.875 45.843 164.261 1.00 51.59 642 PRO B CA 1
ATOM 15610 C C . PRO B 1 641 ? 43.902 44.767 163.898 1.00 54.36 642 PRO B C 1
ATOM 15611 O O . PRO B 1 641 ? 44.491 44.853 162.822 1.00 54.74 642 PRO B O 1
ATOM 15622 N N . GLU B 1 642 ? 44.109 43.780 164.767 1.00 59.82 643 GLU B N 1
ATOM 15623 C CA . GLU B 1 642 ? 45.142 42.770 164.548 1.00 59.88 643 GLU B CA 1
ATOM 15624 C C . GLU B 1 642 ? 44.568 41.416 164.124 1.00 60.95 643 GLU B C 1
ATOM 15625 O O . GLU B 1 642 ? 45.259 40.396 164.172 1.00 64.22 643 GLU B O 1
ATOM 15637 N N . ASP B 1 643 ? 43.312 41.423 163.687 1.00 57.17 644 ASP B N 1
ATOM 15638 C CA . ASP B 1 643 ? 42.637 40.218 163.220 1.00 52.39 644 ASP B CA 1
ATOM 15639 C C . ASP B 1 643 ? 42.382 40.326 161.728 1.00 53.77 644 ASP B C 1
ATOM 15640 O O . ASP B 1 643 ? 41.582 41.157 161.297 1.00 55.08 644 ASP B O 1
ATOM 15649 N N . LYS B 1 644 ? 43.056 39.490 160.943 1.00 50.96 645 LYS B N 1
ATOM 15650 C CA . LYS B 1 644 ? 43.020 39.619 159.488 1.00 50.65 645 LYS B CA 1
ATOM 15651 C C . LYS B 1 644 ? 41.595 39.478 158.974 1.00 52.10 645 LYS B C 1
ATOM 15652 O O . LYS B 1 644 ? 41.233 40.046 157.946 1.00 52.01 645 LYS B O 1
ATOM 15671 N N . LEU B 1 645 ? 40.778 38.744 159.716 1.00 52.28 646 LEU B N 1
ATOM 15672 C CA . LEU B 1 645 ? 39.427 38.453 159.284 1.00 49.27 646 LEU B CA 1
ATOM 15673 C C . LEU B 1 645 ? 38.534 39.679 159.384 1.00 49.54 646 LEU B C 1
ATOM 15674 O O . LEU B 1 645 ? 37.739 39.943 158.485 1.00 50.84 646 LEU B O 1
ATOM 15690 N N . CYS B 1 646 ? 38.666 40.412 160.488 1.00 51.10 647 CYS B N 1
ATOM 15691 C CA . CYS B 1 646 ? 37.873 41.613 160.741 1.00 51.25 647 CYS B CA 1
ATOM 15692 C C . CYS B 1 646 ? 38.093 42.672 159.676 1.00 52.16 647 CYS B C 1
ATOM 15693 O O . CYS B 1 646 ? 37.210 43.480 159.384 1.00 50.61 647 CYS B O 1
ATOM 15701 N N . TRP B 1 647 ? 39.290 42.669 159.107 1.00 52.01 648 TRP B N 1
ATOM 15702 C CA . TRP B 1 647 ? 39.625 43.585 158.036 1.00 53.03 648 TRP B CA 1
ATOM 15703 C C . TRP B 1 647 ? 38.885 43.239 156.743 1.00 52.03 648 TRP B C 1
ATOM 15704 O O . TRP B 1 647 ? 38.949 43.989 155.766 1.00 53.59 648 TRP B O 1
ATOM 15725 N N . HIS B 1 648 ? 38.173 42.113 156.753 1.00 51.52 649 HIS B N 1
ATOM 15726 C CA . HIS B 1 648 ? 37.379 41.680 155.605 1.00 53.52 649 HIS B CA 1
ATOM 15727 C C . HIS B 1 648 ? 35.925 41.346 155.981 1.00 46.69 649 HIS B C 1
ATOM 15728 O O . HIS B 1 648 ? 35.223 40.678 155.228 1.00 43.98 649 HIS B O 1
ATOM 15742 N N . ILE B 1 649 ? 35.485 41.834 157.139 1.00 47.69 650 ILE B N 1
ATOM 15743 C CA . ILE B 1 649 ? 34.100 41.697 157.590 1.00 46.93 650 ILE B CA 1
ATOM 15744 C C . ILE B 1 649 ? 33.371 43.035 157.463 1.00 49.49 650 ILE B C 1
ATOM 15745 O O . ILE B 1 649 ? 33.676 43.984 158.183 1.00 52.50 650 ILE B O 1
ATOM 15761 N N . ASP B 1 650 ? 32.401 43.102 156.556 1.00 53.33 651 ASP B N 1
ATOM 15762 C CA . ASP B 1 650 ? 31.622 44.320 156.341 1.00 50.93 651 ASP B CA 1
ATOM 15763 C C . ASP B 1 650 ? 30.125 44.071 156.514 1.00 50.67 651 ASP B C 1
ATOM 15764 O O . ASP B 1 650 ? 29.304 44.918 156.156 1.00 47.74 651 ASP B O 1
ATOM 15773 N N . ASP B 1 651 ? 29.791 42.911 157.080 1.00 51.38 652 ASP B N 1
ATOM 15774 C CA . ASP B 1 651 ? 28.408 42.528 157.350 1.00 49.08 652 ASP B CA 1
ATOM 15775 C C . ASP B 1 651 ? 28.129 42.480 158.850 1.00 50.06 652 ASP B C 1
ATOM 15776 O O . ASP B 1 651 ? 27.025 42.142 159.274 1.00 50.62 652 ASP B O 1
ATOM 15785 N N . GLU B 1 652 ? 29.139 42.805 159.650 1.00 50.14 653 GLU B N 1
ATOM 15786 C CA . GLU B 1 652 ? 28.979 42.906 161.096 1.00 49.02 653 GLU B CA 1
ATOM 15787 C C . GLU B 1 652 ? 29.560 44.235 161.545 1.00 50.62 653 GLU B C 1
ATOM 15788 O O . GLU B 1 652 ? 30.370 44.827 160.838 1.00 49.91 653 GLU B O 1
ATOM 15800 N N . TYR B 1 653 ? 29.155 44.713 162.715 1.00 53.84 654 TYR B N 1
ATOM 15801 C CA . TYR B 1 653 ? 29.722 45.954 163.236 1.00 54.08 654 TYR B CA 1
ATOM 15802 C C . TYR B 1 653 ? 29.485 46.142 164.730 1.00 52.34 654 TYR B C 1
ATOM 15803 O O . TYR B 1 653 ? 28.668 45.454 165.337 1.00 52.71 654 TYR B O 1
ATOM 15821 N N . TYR B 1 654 ? 30.227 47.071 165.317 1.00 53.77 655 TYR B N 1
ATOM 15822 C CA . TYR B 1 654 ? 29.971 47.490 166.683 1.00 55.29 655 TYR B CA 1
ATOM 15823 C C . TYR B 1 654 ? 29.013 48.674 166.697 1.00 54.95 655 TYR B C 1
ATOM 15824 O O . TYR B 1 654 ? 29.101 49.555 165.844 1.00 57.45 655 TYR B O 1
ATOM 15842 N N . PHE B 1 655 ? 28.095 48.682 167.658 1.00 55.76 656 PHE B N 1
ATOM 15843 C CA . PHE B 1 655 ? 27.173 49.798 167.834 1.00 55.30 656 PHE B CA 1
ATOM 15844 C C . PHE B 1 655 ? 27.477 50.443 169.166 1.00 58.70 656 PHE B C 1
ATOM 15845 O O . PHE B 1 655 ? 27.078 49.948 170.219 1.00 63.61 656 PHE B O 1
ATOM 15862 N N . GLY B 1 656 ? 28.194 51.555 169.120 1.00 59.77 657 GLY B N 1
ATOM 15863 C CA . GLY B 1 656 ? 28.804 52.081 170.317 1.00 59.33 657 GLY B CA 1
ATOM 15864 C C . GLY B 1 656 ? 29.876 51.094 170.729 1.00 61.05 657 GLY B C 1
ATOM 15865 O O . GLY B 1 656 ? 30.442 50.395 169.889 1.00 60.17 657 GLY B O 1
ATOM 15869 N N . ASN B 1 657 ? 30.135 51.012 172.026 1.00 63.83 658 ASN B N 1
ATOM 15870 C CA . ASN B 1 657 ? 31.238 50.216 172.534 1.00 59.60 658 ASN B CA 1
ATOM 15871 C C . ASN B 1 657 ? 30.849 48.808 172.967 1.00 60.81 658 ASN B C 1
ATOM 15872 O O . ASN B 1 657 ? 31.699 47.920 173.020 1.00 64.55 658 ASN B O 1
ATOM 15883 N N . ASP B 1 658 ? 29.572 48.599 173.270 1.00 57.23 659 ASP B N 1
ATOM 15884 C CA . ASP B 1 658 ? 29.149 47.378 173.954 1.00 60.79 659 ASP B CA 1
ATOM 15885 C C . ASP B 1 658 ? 28.327 46.401 173.111 1.00 58.79 659 ASP B C 1
ATOM 15886 O O . ASP B 1 658 ? 28.020 45.311 173.577 1.00 60.45 659 ASP B O 1
ATOM 15895 N N . PHE B 1 659 ? 27.982 46.787 171.883 1.00 63.42 660 PHE B N 1
ATOM 15896 C CA . PHE B 1 659 ? 27.110 45.981 171.022 1.00 54.93 660 PHE B CA 1
ATOM 15897 C C . PHE B 1 659 ? 27.775 45.505 169.746 1.00 53.50 660 PHE B C 1
ATOM 15898 O O . PHE B 1 659 ? 28.333 46.299 169.008 1.00 55.08 660 PHE B O 1
ATOM 15915 N N . LEU B 1 660 ? 27.658 44.211 169.474 1.00 58.58 661 LEU B N 1
ATOM 15916 C CA . LEU B 1 660 ? 28.116 43.618 168.222 1.00 54.54 661 LEU B CA 1
ATOM 15917 C C . LEU B 1 660 ? 26.905 43.181 167.421 1.00 56.06 661 LEU B C 1
ATOM 15918 O O . LEU B 1 660 ? 26.124 42.353 167.885 1.00 52.15 661 LEU B O 1
ATOM 15934 N N . VAL B 1 661 ? 26.754 43.750 166.227 1.00 56.64 662 VAL B N 1
ATOM 15935 C CA . VAL B 1 661 ? 25.586 43.510 165.388 1.00 52.95 662 VAL B CA 1
ATOM 15936 C C . VAL B 1 661 ? 25.952 42.822 164.086 1.00 52.00 662 VAL B C 1
ATOM 15937 O O . VAL B 1 661 ? 26.837 43.278 163.365 1.00 50.91 662 VAL B O 1
ATOM 15950 N N . ALA B 1 662 ? 25.246 41.733 163.793 1.00 50.50 663 ALA B N 1
ATOM 15951 C CA . ALA B 1 662 ? 25.430 40.969 162.565 1.00 49.25 663 ALA B CA 1
ATOM 15952 C C . ALA B 1 662 ? 24.076 40.780 161.886 1.00 54.09 663 ALA B C 1
ATOM 15953 O O . ALA B 1 662 ? 23.494 39.702 161.951 1.00 58.79 663 ALA B O 1
ATOM 15960 N N . PRO B 1 663 ? 23.567 41.834 161.232 1.00 53.20 664 PRO B N 1
ATOM 15961 C CA . PRO B 1 663 ? 22.193 41.803 160.719 1.00 55.51 664 PRO B CA 1
ATOM 15962 C C . PRO B 1 663 ? 21.957 40.692 159.699 1.00 58.17 664 PRO B C 1
ATOM 15963 O O . PRO B 1 663 ? 22.903 40.239 159.053 1.00 54.77 664 PRO B O 1
ATOM 15974 N N . VAL B 1 664 ? 20.701 40.266 159.569 1.00 60.93 665 VAL B N 1
ATOM 15975 C CA . VAL B 1 664 ? 20.315 39.248 158.599 1.00 53.57 665 VAL B CA 1
ATOM 15976 C C . VAL B 1 664 ? 19.848 39.926 157.319 1.00 57.00 665 VAL B C 1
ATOM 15977 O O . VAL B 1 664 ? 18.789 40.546 157.294 1.00 56.46 665 VAL B O 1
ATOM 15990 N N . MET B 1 665 ? 20.649 39.820 156.265 1.00 56.98 666 MET B N 1
ATOM 15991 C CA . MET B 1 665 ? 20.334 40.459 154.992 1.00 54.10 666 MET B CA 1
ATOM 15992 C C . MET B 1 665 ? 20.080 39.380 153.940 1.00 57.48 666 MET B C 1
ATOM 15993 O O . MET B 1 665 ? 20.579 39.457 152.815 1.00 54.60 666 MET B O 1
ATOM 16007 N N . ASN B 1 666 ? 19.276 38.386 154.319 1.00 58.72 667 ASN B N 1
ATOM 16008 C CA . ASN B 1 666 ? 19.195 37.127 153.583 1.00 55.80 667 ASN B CA 1
ATOM 16009 C C . ASN B 1 666 ? 17.887 36.890 152.858 1.00 58.12 667 ASN B C 1
ATOM 16010 O O . ASN B 1 666 ? 17.883 36.846 151.623 1.00 59.28 667 ASN B O 1
ATOM 16021 N N . SER B 1 667 ? 16.811 36.716 153.634 1.00 60.78 668 SER B N 1
ATOM 16022 C CA . SER B 1 667 ? 15.491 36.247 153.163 1.00 59.05 668 SER B CA 1
ATOM 16023 C C . SER B 1 667 ? 15.260 34.776 153.525 1.00 58.70 668 SER B C 1
ATOM 16024 O O . SER B 1 667 ? 14.110 34.342 153.608 1.00 58.69 668 SER B O 1
ATOM 16032 N N . GLU B 1 668 ? 16.337 34.019 153.746 1.00 59.77 669 GLU B N 1
ATOM 16033 C CA . GLU B 1 668 ? 16.210 32.649 154.255 1.00 59.38 669 GLU B CA 1
ATOM 16034 C C . GLU B 1 668 ? 16.451 32.618 155.757 1.00 59.90 669 GLU B C 1
ATOM 16035 O O . GLU B 1 668 ? 16.442 31.553 156.368 1.00 67.45 669 GLU B O 1
ATOM 16047 N N . ASN B 1 669 ? 16.664 33.787 156.348 1.00 59.88 670 ASN B N 1
ATOM 16048 C CA . ASN B 1 669 ? 16.718 33.917 157.802 1.00 63.03 670 ASN B CA 1
ATOM 16049 C C . ASN B 1 669 ? 17.809 33.088 158.445 1.00 59.10 670 ASN B C 1
ATOM 16050 O O . ASN B 1 669 ? 17.647 32.614 159.564 1.00 62.32 670 ASN B O 1
ATOM 16061 N N . ARG B 1 670 ? 18.915 32.910 157.739 1.00 60.57 671 ARG B N 1
ATOM 16062 C CA . ARG B 1 670 ? 20.033 32.162 158.278 1.00 60.99 671 ARG B CA 1
ATOM 16063 C C . ARG B 1 670 ? 21.336 32.794 157.821 1.00 63.00 671 ARG B C 1
ATOM 16064 O O . ARG B 1 670 ? 21.471 33.153 156.655 1.00 66.35 671 ARG B O 1
ATOM 16085 N N . ARG B 1 671 ? 22.290 32.943 158.736 1.00 64.96 672 ARG B N 1
ATOM 16086 C CA . ARG B 1 671 ? 23.594 33.499 158.382 1.00 58.18 672 ARG B CA 1
ATOM 16087 C C . ARG B 1 671 ? 24.703 33.131 159.358 1.00 59.74 672 ARG B C 1
ATOM 16088 O O . ARG B 1 671 ? 24.448 32.723 160.492 1.00 57.57 672 ARG B O 1
ATOM 16109 N N . ASP B 1 672 ? 25.939 33.321 158.906 1.00 61.13 673 ASP B N 1
ATOM 16110 C CA . ASP B 1 672 ? 27.112 33.055 159.722 1.00 59.28 673 ASP B CA 1
ATOM 16111 C C . ASP B 1 672 ? 27.524 34.300 160.488 1.00 56.45 673 ASP B C 1
ATOM 16112 O O . ASP B 1 672 ? 27.340 35.419 160.008 1.00 54.62 673 ASP B O 1
ATOM 16121 N N . ILE B 1 673 ? 28.086 34.092 161.677 1.00 55.98 674 ILE B N 1
ATOM 16122 C CA . ILE B 1 673 ? 28.514 35.185 162.535 1.00 55.78 674 ILE B CA 1
ATOM 16123 C C . ILE B 1 673 ? 29.892 34.899 163.093 1.00 55.48 674 ILE B C 1
ATOM 16124 O O . ILE B 1 673 ? 30.101 33.887 163.756 1.00 55.78 674 ILE B O 1
ATOM 16140 N N . TYR B 1 674 ? 30.829 35.798 162.825 1.00 56.38 675 TYR B N 1
ATOM 16141 C CA . TYR B 1 674 ? 32.140 35.720 163.440 1.00 55.08 675 TYR B CA 1
ATOM 16142 C C . TYR B 1 674 ? 32.171 36.553 164.705 1.00 56.03 675 TYR B C 1
ATOM 16143 O O . TYR B 1 674 ? 32.051 37.773 164.649 1.00 56.99 675 TYR B O 1
ATOM 16161 N N . LEU B 1 675 ? 32.321 35.887 165.844 1.00 58.69 676 LEU B N 1
ATOM 16162 C CA . LEU B 1 675 ? 32.544 36.575 167.107 1.00 58.22 676 LEU B CA 1
ATOM 16163 C C . LEU B 1 675 ? 34.013 36.957 167.239 1.00 58.41 676 LEU B C 1
ATOM 16164 O O . LEU B 1 675 ? 34.873 36.079 167.254 1.00 58.54 676 LEU B O 1
ATOM 16180 N N . PRO B 1 676 ? 34.316 38.265 167.326 1.00 61.83 677 PRO B N 1
ATOM 16181 C CA . PRO B 1 676 ? 35.714 38.623 167.580 1.00 61.56 677 PRO B CA 1
ATOM 16182 C C . PRO B 1 676 ? 36.136 38.214 168.978 1.00 62.64 677 PRO B C 1
ATOM 16183 O O . PRO B 1 676 ? 35.278 37.847 169.782 1.00 63.35 677 PRO B O 1
ATOM 16194 N N . GLU B 1 677 ? 37.431 38.299 169.262 1.00 65.11 678 GLU B N 1
ATOM 16195 C CA . GLU B 1 677 ? 37.967 37.889 170.554 1.00 67.59 678 GLU B CA 1
ATOM 16196 C C . GLU B 1 677 ? 37.168 38.508 171.699 1.00 69.28 678 GLU B C 1
ATOM 16197 O O . GLU B 1 677 ? 36.984 39.723 171.755 1.00 71.51 678 GLU B O 1
ATOM 16209 N N . GLY B 1 678 ? 36.673 37.657 172.593 1.00 71.59 679 GLY B N 1
ATOM 16210 C CA . GLY B 1 678 ? 35.911 38.109 173.739 1.00 66.06 679 GLY B CA 1
ATOM 16211 C C . GLY B 1 678 ? 34.961 37.045 174.244 1.00 68.14 679 GLY B C 1
ATOM 16212 O O . GLY B 1 678 ? 34.846 35.971 173.659 1.00 64.63 679 GLY B O 1
ATOM 16216 N N . GLN B 1 679 ? 34.292 37.352 175.352 1.00 74.36 680 GLN B N 1
ATOM 16217 C CA . GLN B 1 679 ? 33.265 36.490 175.919 1.00 72.88 680 GLN B CA 1
ATOM 16218 C C . GLN B 1 679 ? 31.931 37.179 175.706 1.00 70.66 680 GLN B C 1
ATOM 16219 O O . GLN B 1 679 ? 31.640 38.203 176.327 1.00 68.76 680 GLN B O 1
ATOM 16233 N N . TRP B 1 680 ? 31.132 36.625 174.805 1.00 69.10 681 TRP B N 1
ATOM 16234 C CA . TRP B 1 680 ? 29.928 37.296 174.338 1.00 65.87 681 TRP B CA 1
ATOM 16235 C C . TRP B 1 680 ? 28.647 36.707 174.914 1.00 66.13 681 TRP B C 1
ATOM 16236 O O . TRP B 1 680 ? 28.621 35.575 175.387 1.00 69.53 681 TRP B O 1
ATOM 16257 N N . VAL B 1 681 ? 27.581 37.496 174.868 1.00 66.48 682 VAL B N 1
ATOM 16258 C CA . VAL B 1 681 ? 26.278 37.055 175.341 1.00 67.88 682 VAL B CA 1
ATOM 16259 C C . VAL B 1 681 ? 25.210 37.696 174.465 1.00 64.98 682 VAL B C 1
ATOM 16260 O O . VAL B 1 681 ? 25.167 38.917 174.303 1.00 61.73 682 VAL B O 1
ATOM 16273 N N . ASN B 1 682 ? 24.373 36.844 173.877 1.00 66.96 683 ASN B N 1
ATOM 16274 C CA . ASN B 1 682 ? 23.314 37.279 172.981 1.00 65.13 683 ASN B CA 1
ATOM 16275 C C . ASN B 1 682 ? 22.324 38.167 173.714 1.00 65.98 683 ASN B C 1
ATOM 16276 O O . ASN B 1 682 ? 21.949 37.896 174.850 1.00 65.03 683 ASN B O 1
ATOM 16287 N N . PHE B 1 683 ? 21.880 39.216 173.040 1.00 65.28 684 PHE B N 1
ATOM 16288 C CA . PHE B 1 683 ? 21.180 40.297 173.705 1.00 63.58 684 PHE B CA 1
ATOM 16289 C C . PHE B 1 683 ? 19.697 40.018 173.933 1.00 63.13 684 PHE B C 1
ATOM 16290 O O . PHE B 1 683 ? 19.058 40.675 174.753 1.00 69.57 684 PHE B O 1
ATOM 16307 N N . PHE B 1 684 ? 19.152 39.049 173.210 1.00 64.95 685 PHE B N 1
ATOM 16308 C CA . PHE B 1 684 ? 17.738 38.706 173.332 1.00 67.20 685 PHE B CA 1
ATOM 16309 C C . PHE B 1 684 ? 17.566 37.426 174.134 1.00 71.09 685 PHE B C 1
ATOM 16310 O O . PHE B 1 684 ? 16.824 37.393 175.114 1.00 75.47 685 PHE B O 1
ATOM 16327 N N . THR B 1 685 ? 18.264 36.378 173.708 1.00 73.54 686 THR B N 1
ATOM 16328 C CA . THR B 1 685 ? 18.242 35.093 174.397 1.00 70.72 686 THR B CA 1
ATOM 16329 C C . THR B 1 685 ? 18.974 35.177 175.729 1.00 73.46 686 THR B C 1
ATOM 16330 O O . THR B 1 685 ? 18.374 35.010 176.790 1.00 79.16 686 THR B O 1
ATOM 16341 N N . GLY B 1 686 ? 20.277 35.430 175.657 1.00 71.61 687 GLY B N 1
ATOM 16342 C CA . GLY B 1 686 ? 21.125 35.497 176.832 1.00 67.47 687 GLY B CA 1
ATOM 16343 C C . GLY B 1 686 ? 22.162 34.391 176.819 1.00 73.81 687 GLY B C 1
ATOM 16344 O O . GLY B 1 686 ? 22.769 34.087 177.846 1.00 82.26 687 GLY B O 1
ATOM 16348 N N . GLU B 1 687 ? 22.369 33.787 175.654 1.00 70.51 688 GLU B N 1
ATOM 16349 C CA . GLU B 1 687 ? 23.312 32.681 175.529 1.00 73.03 688 GLU B CA 1
ATOM 16350 C C . GLU B 1 687 ? 24.748 33.169 175.603 1.00 71.11 688 GLU B C 1
ATOM 16351 O O . GLU B 1 687 ? 25.160 34.021 174.823 1.00 71.01 688 GLU B O 1
ATOM 16357 N N . ARG B 1 688 ? 25.505 32.619 176.547 1.00 73.67 689 ARG B N 1
ATOM 16358 C CA . ARG B 1 688 ? 26.912 32.960 176.706 1.00 72.48 689 ARG B CA 1
ATOM 16359 C C . ARG B 1 688 ? 27.759 32.270 175.638 1.00 70.55 689 ARG B C 1
ATOM 16360 O O . ARG B 1 688 ? 27.781 31.045 175.544 1.00 71.32 689 ARG B O 1
ATOM 16368 N N . LEU B 1 689 ? 28.453 33.071 174.838 1.00 69.52 690 LEU B N 1
ATOM 16369 C CA . LEU B 1 689 ? 29.206 32.571 173.696 1.00 69.24 690 LEU B CA 1
ATOM 16370 C C . LEU B 1 689 ? 30.667 33.004 173.733 1.00 69.76 690 LEU B C 1
ATOM 16371 O O . LEU B 1 689 ? 30.973 34.193 173.673 1.00 69.17 690 LEU B O 1
ATOM 16376 N N . GLN B 1 690 ? 31.569 32.038 173.829 1.00 71.73 691 GLN B N 1
ATOM 16377 C CA . GLN B 1 690 ? 32.994 32.336 173.747 1.00 78.79 691 GLN B CA 1
ATOM 16378 C C . GLN B 1 690 ? 33.299 32.913 172.361 1.00 75.00 691 GLN B C 1
ATOM 16379 O O . GLN B 1 690 ? 32.753 32.452 171.360 1.00 73.38 691 GLN B O 1
ATOM 16386 N N . GLY B 1 691 ? 34.155 33.929 172.307 1.00 77.30 692 GLY B N 1
ATOM 16387 C CA . GLY B 1 691 ? 34.417 34.633 171.064 1.00 68.51 692 GLY B CA 1
ATOM 16388 C C . GLY B 1 691 ? 35.525 34.018 170.240 1.00 65.04 692 GLY B C 1
ATOM 16389 O O . GLY B 1 691 ? 35.862 32.850 170.409 1.00 74.92 692 GLY B O 1
ATOM 16393 N N . GLY B 1 692 ? 36.081 34.818 169.336 1.00 65.74 693 GLY B N 1
ATOM 16394 C CA . GLY B 1 692 ? 37.157 34.386 168.462 1.00 63.46 693 GLY B CA 1
ATOM 16395 C C . GLY B 1 692 ? 36.798 33.142 167.681 1.00 62.65 693 GLY B C 1
ATOM 16396 O O . GLY B 1 692 ? 37.667 32.350 167.317 1.00 69.43 693 GLY B O 1
ATOM 16400 N N . ARG B 1 693 ? 35.508 32.984 167.414 1.00 63.27 694 ARG B N 1
ATOM 16401 C CA . ARG B 1 693 ? 34.980 31.771 166.803 1.00 62.51 694 ARG B CA 1
ATOM 16402 C C . ARG B 1 693 ? 33.811 32.076 165.870 1.00 59.85 694 ARG B C 1
ATOM 16403 O O . ARG B 1 693 ? 33.087 33.049 166.065 1.00 60.76 694 ARG B O 1
ATOM 16413 N N . TRP B 1 694 ? 33.625 31.232 164.863 1.00 58.89 695 TRP B N 1
ATOM 16414 C CA . TRP B 1 694 ? 32.533 31.408 163.918 1.00 54.50 695 TRP B CA 1
ATOM 16415 C C . TRP B 1 694 ? 31.250 30.802 164.449 1.00 53.68 695 TRP B C 1
ATOM 16416 O O . TRP B 1 694 ? 31.276 29.904 165.282 1.00 57.19 695 TRP B O 1
ATOM 16437 N N . LEU B 1 695 ? 30.126 31.311 163.958 1.00 57.95 696 LEU B N 1
ATOM 16438 C CA . LEU B 1 695 ? 28.819 30.735 164.233 1.00 56.19 696 LEU B CA 1
ATOM 16439 C C . LEU B 1 695 ? 28.129 30.426 162.920 1.00 56.60 696 LEU B C 1
ATOM 16440 O O . LEU B 1 695 ? 27.433 31.275 162.378 1.00 61.49 696 LEU B O 1
ATOM 16456 N N . LYS B 1 696 ? 28.315 29.210 162.412 1.00 60.63 697 LYS B N 1
ATOM 16457 C CA . LYS B 1 696 ? 27.877 28.874 161.056 1.00 62.92 697 LYS B CA 1
ATOM 16458 C C . LYS B 1 696 ? 26.393 28.533 160.945 1.00 59.00 697 LYS B C 1
ATOM 16459 O O . LYS B 1 696 ? 25.835 27.870 161.813 1.00 61.58 697 LYS B O 1
ATOM 16478 N N . GLU B 1 697 ? 25.778 28.992 159.857 1.00 63.70 698 GLU B N 1
ATOM 16479 C CA . GLU B 1 697 ? 24.393 28.670 159.510 1.00 62.73 698 GLU B CA 1
ATOM 16480 C C . GLU B 1 697 ? 23.437 28.828 160.686 1.00 61.39 698 GLU B C 1
ATOM 16481 O O . GLU B 1 697 ? 22.676 27.925 161.019 1.00 66.92 698 GLU B O 1
ATOM 16493 N N . VAL B 1 698 ? 23.485 29.996 161.305 1.00 65.49 699 VAL B N 1
ATOM 16494 C CA . VAL B 1 698 ? 22.611 30.309 162.418 1.00 60.79 699 VAL B CA 1
ATOM 16495 C C . VAL B 1 698 ? 21.283 30.802 161.904 1.00 61.32 699 VAL B C 1
ATOM 16496 O O . VAL B 1 698 ? 21.227 31.820 161.230 1.00 64.74 699 VAL B O 1
ATOM 16509 N N . TYR B 1 699 ? 20.213 30.087 162.220 1.00 62.83 700 TYR B N 1
ATOM 16510 C CA . TYR B 1 699 ? 18.884 30.550 161.853 1.00 57.26 700 TYR B CA 1
ATOM 16511 C C . TYR B 1 699 ? 18.409 31.625 162.821 1.00 58.03 700 TYR B C 1
ATOM 16512 O O . TYR B 1 699 ? 18.231 31.384 164.010 1.00 57.92 700 TYR B O 1
ATOM 16530 N N . VAL B 1 700 ? 18.223 32.825 162.291 1.00 60.32 701 VAL B N 1
ATOM 16531 C CA . VAL B 1 700 ? 17.662 33.930 163.051 1.00 61.28 701 VAL B CA 1
ATOM 16532 C C . VAL B 1 700 ? 16.159 34.015 162.811 1.00 62.03 701 VAL B C 1
ATOM 16533 O O . VAL B 1 700 ? 15.722 33.992 161.664 1.00 63.96 701 VAL B O 1
ATOM 16546 N N . PRO B 1 701 ? 15.356 34.122 163.880 1.00 62.24 702 PRO B N 1
ATOM 16547 C CA . PRO B 1 701 ? 13.928 34.316 163.608 1.00 63.22 702 PRO B CA 1
ATOM 16548 C C . PRO B 1 701 ? 13.656 35.683 163.002 1.00 64.55 702 PRO B C 1
ATOM 16549 O O . PRO B 1 701 ? 14.579 36.474 162.830 1.00 66.09 702 PRO B O 1
ATOM 16560 N N . LEU B 1 702 ? 12.400 35.958 162.679 1.00 68.22 703 LEU B N 1
ATOM 16561 C CA . LEU B 1 702 ? 12.036 37.231 162.071 1.00 65.07 703 LEU B CA 1
ATOM 16562 C C . LEU B 1 702 ? 12.063 38.342 163.110 1.00 64.31 703 LEU B C 1
ATOM 16563 O O . LEU B 1 702 ? 12.525 39.448 162.845 1.00 65.72 703 LEU B O 1
ATOM 16579 N N . GLU B 1 703 ? 11.571 38.029 164.302 1.00 69.58 704 GLU B N 1
ATOM 16580 C CA . GLU B 1 703 ? 11.544 38.986 165.402 1.00 70.80 704 GLU B CA 1
ATOM 16581 C C . GLU B 1 703 ? 12.929 39.451 165.851 1.00 63.09 704 GLU B C 1
ATOM 16582 O O . GLU B 1 703 ? 13.068 40.570 166.326 1.00 64.37 704 GLU B O 1
ATOM 16594 N N . GLU B 1 704 ? 13.944 38.601 165.716 1.00 64.19 705 GLU B N 1
ATOM 16595 C CA . GLU B 1 704 ? 15.254 38.896 166.300 1.00 64.55 705 GLU B CA 1
ATOM 16596 C C . GLU B 1 704 ? 16.348 39.202 165.282 1.00 60.45 705 GLU B C 1
ATOM 16597 O O . GLU B 1 704 ? 16.204 38.943 164.090 1.00 58.27 705 GLU B O 1
ATOM 16609 N N . MET B 1 705 ? 17.443 39.764 165.789 1.00 61.61 706 MET B N 1
ATOM 16610 C CA . MET B 1 705 ? 18.638 40.038 165.006 1.00 57.74 706 MET B CA 1
ATOM 16611 C C . MET B 1 705 ? 19.852 39.548 165.783 1.00 57.48 706 MET B C 1
ATOM 16612 O O . MET B 1 705 ? 19.881 39.645 167.007 1.00 56.03 706 MET B O 1
ATOM 16626 N N . PRO B 1 706 ? 20.856 39.002 165.082 1.00 55.40 707 PRO B N 1
ATOM 16627 C CA . PRO B 1 706 ? 22.090 38.694 165.802 1.00 55.07 707 PRO B CA 1
ATOM 16628 C C . PRO B 1 706 ? 22.703 39.935 166.460 1.00 57.37 707 PRO B C 1
ATOM 16629 O O . PRO B 1 706 ? 23.216 40.820 165.773 1.00 53.35 707 PRO B O 1
ATOM 16640 N N . VAL B 1 707 ? 22.622 39.993 167.787 1.00 62.63 708 VAL B N 1
ATOM 16641 C CA . VAL B 1 707 ? 23.176 41.098 168.563 1.00 57.78 708 VAL B CA 1
ATOM 16642 C C . VAL B 1 707 ? 23.823 40.528 169.810 1.00 60.24 708 VAL B C 1
ATOM 16643 O O . VAL B 1 707 ? 23.200 39.756 170.538 1.00 64.50 708 VAL B O 1
ATOM 16656 N N . TYR B 1 708 ? 25.068 40.918 170.058 1.00 59.08 709 TYR B N 1
ATOM 16657 C CA . TYR B 1 708 ? 25.833 40.374 171.167 1.00 59.12 709 TYR B CA 1
ATOM 16658 C C . TYR B 1 708 ? 26.396 41.487 172.012 1.00 59.90 709 TYR B C 1
ATOM 16659 O O . TYR B 1 708 ? 26.902 42.476 171.493 1.00 60.42 709 TYR B O 1
ATOM 16677 N N . VAL B 1 709 ? 26.288 41.320 173.323 1.00 60.28 710 VAL B N 1
ATOM 16678 C CA . VAL B 1 709 ? 26.877 42.253 174.255 1.00 59.02 710 VAL B CA 1
ATOM 16679 C C . VAL B 1 709 ? 28.044 41.553 174.904 1.00 65.07 710 VAL B C 1
ATOM 16680 O O . VAL B 1 709 ? 28.182 40.334 174.802 1.00 67.16 710 VAL B O 1
ATOM 16693 N N . ARG B 1 710 ? 28.902 42.335 175.542 1.00 67.62 711 ARG B N 1
ATOM 16694 C CA . ARG B 1 710 ? 30.021 41.793 176.291 1.00 67.61 711 ARG B CA 1
ATOM 16695 C C . ARG B 1 710 ? 29.558 41.537 177.709 1.00 65.52 711 ARG B C 1
ATOM 16696 O O . ARG B 1 710 ? 28.776 42.309 178.254 1.00 70.06 711 ARG B O 1
ATOM 16706 N N . GLU B 1 711 ? 30.021 40.450 178.306 1.00 64.71 712 GLU B N 1
ATOM 16707 C CA . GLU B 1 711 ? 29.679 40.172 179.692 1.00 75.82 712 GLU B CA 1
ATOM 16708 C C . GLU B 1 711 ? 30.128 41.339 180.571 1.00 80.26 712 GLU B C 1
ATOM 16709 O O . GLU B 1 711 ? 30.992 42.120 180.175 1.00 81.17 712 GLU B O 1
ATOM 16715 N N . ASN B 1 712 ? 29.514 41.473 181.743 1.00 82.11 713 ASN B N 1
ATOM 16716 C CA . ASN B 1 712 ? 29.849 42.543 182.680 1.00 80.31 713 ASN B CA 1
ATOM 16717 C C . ASN B 1 712 ? 29.309 43.897 182.215 1.00 77.10 713 ASN B C 1
ATOM 16718 O O . ASN B 1 712 ? 28.962 44.745 183.036 1.00 84.49 713 ASN B O 1
ATOM 16723 N N . ALA B 1 713 ? 29.233 44.103 180.905 1.00 73.05 714 ALA B N 1
ATOM 16724 C CA . ALA B 1 713 ? 28.806 45.397 180.378 1.00 76.50 714 ALA B CA 1
ATOM 16725 C C . ALA B 1 713 ? 27.379 45.727 180.809 1.00 74.77 714 ALA B C 1
ATOM 16726 O O . ALA B 1 713 ? 26.497 44.867 180.777 1.00 74.00 714 ALA B O 1
ATOM 16732 N N . VAL B 1 714 ? 27.164 46.972 181.228 1.00 75.02 715 VAL B N 1
ATOM 16733 C CA . VAL B 1 714 ? 25.825 47.446 181.580 1.00 72.03 715 VAL B CA 1
ATOM 16734 C C . VAL B 1 714 ? 25.376 48.531 180.611 1.00 71.21 715 VAL B C 1
ATOM 16735 O O . VAL B 1 714 ? 26.080 49.515 180.376 1.00 71.08 715 VAL B O 1
ATOM 16748 N N . ILE B 1 715 ? 24.192 48.328 180.049 1.00 69.75 716 ILE B N 1
ATOM 16749 C CA . ILE B 1 715 ? 23.635 49.234 179.062 1.00 62.13 716 ILE B CA 1
ATOM 16750 C C . ILE B 1 715 ? 22.498 49.992 179.719 1.00 63.11 716 ILE B C 1
ATOM 16751 O O . ILE B 1 715 ? 21.663 49.394 180.396 1.00 69.60 716 ILE B O 1
ATOM 16767 N N . PRO B 1 716 ? 22.465 51.317 179.548 1.00 63.36 717 PRO B N 1
ATOM 16768 C CA . PRO B 1 716 ? 21.325 52.059 180.092 1.00 67.19 717 PRO B CA 1
ATOM 16769 C C . PRO B 1 716 ? 20.077 51.919 179.230 1.00 69.26 717 PRO B C 1
ATOM 16770 O O . PRO B 1 716 ? 20.130 52.153 178.023 1.00 69.14 717 PRO B O 1
ATOM 16781 N N . ILE B 1 717 ? 18.969 51.539 179.855 1.00 71.58 718 ILE B N 1
ATOM 16782 C CA . ILE B 1 717 ? 17.703 51.382 179.156 1.00 71.10 718 ILE B CA 1
ATOM 16783 C C . ILE B 1 717 ? 16.596 52.158 179.852 1.00 80.12 718 ILE B C 1
ATOM 16784 O O . ILE B 1 717 ? 16.448 52.078 181.070 1.00 81.59 718 ILE B O 1
ATOM 16791 N N . TYR B 1 718 ? 15.816 52.903 179.074 1.00 83.13 719 TYR B N 1
ATOM 16792 C CA . TYR B 1 718 ? 14.738 53.711 179.628 1.00 83.31 719 TYR B CA 1
ATOM 16793 C C . TYR B 1 718 ? 13.562 52.818 180.020 1.00 84.51 719 TYR B C 1
ATOM 16794 O O . TYR B 1 718 ? 12.953 52.193 179.156 1.00 83.30 719 TYR B O 1
ATOM 16812 N N . PRO B 1 719 ? 13.242 52.741 181.324 1.00 88.00 720 PRO B N 1
ATOM 16813 C CA . PRO B 1 719 ? 12.128 51.867 181.716 1.00 94.07 720 PRO B CA 1
ATOM 16814 C C . PRO B 1 719 ? 10.766 52.385 181.243 1.00 95.02 720 PRO B C 1
ATOM 16815 O O . PRO B 1 719 ? 10.162 53.242 181.892 1.00 97.99 720 PRO B O 1
ATOM 16826 N N . ASP C 1 21 ? 65.485 17.789 232.619 1.00 59.44 22 ASP C N 1
ATOM 16827 C CA . ASP C 1 21 ? 65.807 18.953 233.437 1.00 57.07 22 ASP C CA 1
ATOM 16828 C C . ASP C 1 21 ? 66.096 20.159 232.552 1.00 58.87 22 ASP C C 1
ATOM 16829 O O . ASP C 1 21 ? 67.260 20.483 232.320 1.00 64.36 22 ASP C O 1
ATOM 16834 N N . GLU C 1 22 ? 65.054 20.829 232.060 1.00 48.62 23 GLU C N 1
ATOM 16835 C CA . GLU C 1 22 ? 65.273 21.920 231.115 1.00 47.67 23 GLU C CA 1
ATOM 16836 C C . GLU C 1 22 ? 64.601 23.230 231.517 1.00 54.94 23 GLU C C 1
ATOM 16837 O O . GLU C 1 22 ? 63.580 23.235 232.201 1.00 56.56 23 GLU C O 1
ATOM 16843 N N . SER C 1 23 ? 65.192 24.343 231.088 1.00 61.28 24 SER C N 1
ATOM 16844 C CA . SER C 1 23 ? 64.636 25.662 231.356 1.00 62.04 24 SER C CA 1
ATOM 16845 C C . SER C 1 23 ? 65.037 26.671 230.286 1.00 64.57 24 SER C C 1
ATOM 16846 O O . SER C 1 23 ? 66.055 26.517 229.610 1.00 66.19 24 SER C O 1
ATOM 16849 N N . LEU C 1 24 ? 64.222 27.708 230.144 1.00 64.07 25 LEU C N 1
ATOM 16850 C CA . LEU C 1 24 ? 64.428 28.720 229.121 1.00 66.77 25 LEU C CA 1
ATOM 16851 C C . LEU C 1 24 ? 64.890 30.034 229.747 1.00 71.08 25 LEU C C 1
ATOM 16852 O O . LEU C 1 24 ? 64.346 30.471 230.760 1.00 72.74 25 LEU C O 1
ATOM 16857 N N . TRP C 1 25 ? 65.898 30.658 229.143 1.00 71.60 26 TRP C N 1
ATOM 16858 C CA . TRP C 1 25 ? 66.411 31.939 229.627 1.00 71.94 26 TRP C CA 1
ATOM 16859 C C . TRP C 1 25 ? 66.357 33.012 228.536 1.00 70.49 26 TRP C C 1
ATOM 16860 O O . TRP C 1 25 ? 67.063 32.930 227.528 1.00 63.84 26 TRP C O 1
ATOM 16871 N N . LYS C 1 26 ? 65.518 34.020 228.757 1.00 71.02 27 LYS C N 1
ATOM 16872 C CA . LYS C 1 26 ? 65.285 35.069 227.774 1.00 71.55 27 LYS C CA 1
ATOM 16873 C C . LYS C 1 26 ? 66.120 36.314 228.046 1.00 69.40 27 LYS C C 1
ATOM 16874 O O . LYS C 1 26 ? 66.382 36.657 229.194 1.00 73.84 27 LYS C O 1
ATOM 16876 N N . ALA C 1 27 ? 66.522 36.989 226.976 1.00 63.44 28 ALA C N 1
ATOM 16877 C CA . ALA C 1 27 ? 67.332 38.191 227.081 1.00 67.08 28 ALA C CA 1
ATOM 16878 C C . ALA C 1 27 ? 66.509 39.396 227.513 1.00 67.53 28 ALA C C 1
ATOM 16879 O O . ALA C 1 27 ? 65.421 39.627 226.998 1.00 67.98 28 ALA C O 1
ATOM 16881 N N . CYS C 1 28 ? 67.040 40.159 228.462 1.00 70.20 29 CYS C N 1
ATOM 16882 C CA . CYS C 1 28 ? 66.426 41.411 228.891 1.00 68.88 29 CYS C CA 1
ATOM 16883 C C . CYS C 1 28 ? 67.271 42.568 228.372 1.00 68.67 29 CYS C C 1
ATOM 16884 O O . CYS C 1 28 ? 68.064 42.390 227.454 1.00 72.35 29 CYS C O 1
ATOM 16887 N N . LYS C 1 29 ? 67.109 43.751 228.951 1.00 69.95 30 LYS C N 1
ATOM 16888 C CA . LYS C 1 29 ? 67.947 44.884 228.574 1.00 72.87 30 LYS C CA 1
ATOM 16889 C C . LYS C 1 29 ? 69.382 44.660 229.038 1.00 76.63 30 LYS C C 1
ATOM 16890 O O . LYS C 1 29 ? 69.608 44.097 230.109 1.00 80.07 30 LYS C O 1
ATOM 16896 N N . PRO C 1 30 ? 70.360 45.096 228.231 1.00 74.44 31 PRO C N 1
ATOM 16897 C CA . PRO C 1 30 ? 71.759 44.976 228.653 1.00 76.59 31 PRO C CA 1
ATOM 16898 C C . PRO C 1 30 ? 71.997 45.718 229.971 1.00 81.02 31 PRO C C 1
ATOM 16899 O O . PRO C 1 30 ? 71.789 46.930 230.042 1.00 78.49 31 PRO C O 1
ATOM 16903 N N . THR C 1 31 ? 72.408 44.979 231.002 1.00 82.69 32 THR C N 1
ATOM 16904 C CA . THR C 1 31 ? 72.509 45.513 232.360 1.00 80.89 32 THR C CA 1
ATOM 16905 C C . THR C 1 31 ? 73.455 46.691 232.442 1.00 78.76 32 THR C C 1
ATOM 16906 O O . THR C 1 31 ? 74.601 46.541 232.854 1.00 80.47 32 THR C O 1
ATOM 16910 N N . ALA C 1 32 ? 72.959 47.859 232.046 1.00 82.26 33 ALA C N 1
ATOM 16911 C CA . ALA C 1 32 ? 73.686 49.115 232.199 1.00 86.41 33 ALA C CA 1
ATOM 16912 C C . ALA C 1 32 ? 75.136 48.995 231.739 1.00 84.41 33 ALA C C 1
ATOM 16913 O O . ALA C 1 32 ? 76.042 49.550 232.363 1.00 89.34 33 ALA C O 1
ATOM 16915 N N . VAL C 1 33 ? 75.352 48.260 230.654 1.00 76.88 34 VAL C N 1
ATOM 16916 C CA . VAL C 1 33 ? 76.697 48.057 230.155 1.00 73.15 34 VAL C CA 1
ATOM 16917 C C . VAL C 1 33 ? 76.756 48.013 228.639 1.00 76.14 34 VAL C C 1
ATOM 16918 O O . VAL C 1 33 ? 76.267 47.075 228.017 1.00 82.30 34 VAL C O 1
ATOM 16920 N N . TYR C 1 34 ? 77.362 49.037 228.051 1.00 73.99 35 TYR C N 1
ATOM 16921 C CA . TYR C 1 34 ? 77.726 48.993 226.648 1.00 75.66 35 TYR C CA 1
ATOM 16922 C C . TYR C 1 34 ? 79.142 49.535 226.472 1.00 80.57 35 TYR C C 1
ATOM 16923 O O . TYR C 1 34 ? 79.403 50.304 225.549 1.00 87.78 35 TYR C O 1
ATOM 16932 N N . GLU C 1 35 ? 80.055 49.138 227.355 1.00 75.32 36 GLU C N 1
ATOM 16933 C CA . GLU C 1 35 ? 81.428 49.630 227.289 1.00 76.63 36 GLU C CA 1
ATOM 16934 C C . GLU C 1 35 ? 82.126 49.225 225.989 1.00 76.39 36 GLU C C 1
ATOM 16935 O O . GLU C 1 35 ? 81.711 48.287 225.310 1.00 76.10 36 GLU C O 1
ATOM 16941 N N . LYS C 1 36 ? 83.187 49.952 225.652 1.00 75.92 37 LYS C N 1
ATOM 16942 C CA . LYS C 1 36 ? 84.001 49.649 224.483 1.00 74.18 37 LYS C CA 1
ATOM 16943 C C . LYS C 1 36 ? 85.319 48.993 224.886 1.00 77.51 37 LYS C C 1
ATOM 16944 O O . LYS C 1 36 ? 85.866 49.286 225.949 1.00 80.31 37 LYS C O 1
ATOM 16950 N N . ASP C 1 37 ? 85.819 48.105 224.030 1.00 79.55 38 ASP C N 1
ATOM 16951 C CA . ASP C 1 37 ? 87.083 47.407 224.263 1.00 73.21 38 ASP C CA 1
ATOM 16952 C C . ASP C 1 37 ? 87.993 47.483 223.045 1.00 77.31 38 ASP C C 1
ATOM 16953 O O . ASP C 1 37 ? 87.959 48.460 222.299 1.00 82.76 38 ASP C O 1
ATOM 16958 N N . GLY C 1 38 ? 88.798 46.446 222.840 1.00 74.68 39 GLY C N 1
ATOM 16959 C CA . GLY C 1 38 ? 89.697 46.387 221.702 1.00 74.28 39 GLY C CA 1
ATOM 16960 C C . GLY C 1 38 ? 88.982 46.549 220.373 1.00 75.27 39 GLY C C 1
ATOM 16961 O O . GLY C 1 38 ? 88.942 45.619 219.565 1.00 77.85 39 GLY C O 1
ATOM 16962 N N . ASP C 1 39 ? 88.415 47.735 220.160 1.00 77.83 40 ASP C N 1
ATOM 16963 C CA . ASP C 1 39 ? 87.675 48.068 218.941 1.00 81.26 40 ASP C CA 1
ATOM 16964 C C . ASP C 1 39 ? 86.326 47.350 218.851 1.00 80.56 40 ASP C C 1
ATOM 16965 O O . ASP C 1 39 ? 85.661 47.394 217.812 1.00 80.63 40 ASP C O 1
ATOM 16967 N N . ILE C 1 40 ? 85.928 46.696 219.938 1.00 75.13 41 ILE C N 1
ATOM 16968 C CA . ILE C 1 40 ? 84.676 45.949 219.970 1.00 75.79 41 ILE C CA 1
ATOM 16969 C C . ILE C 1 40 ? 83.787 46.474 221.091 1.00 74.98 41 ILE C C 1
ATOM 16970 O O . ILE C 1 40 ? 84.284 46.890 222.133 1.00 74.84 41 ILE C O 1
ATOM 16975 N N . CYS C 1 41 ? 82.475 46.466 220.884 1.00 73.17 42 CYS C N 1
ATOM 16976 C CA . CYS C 1 41 ? 81.574 46.973 221.910 1.00 74.82 42 CYS C CA 1
ATOM 16977 C C . CYS C 1 41 ? 80.968 45.853 222.727 1.00 74.85 42 CYS C C 1
ATOM 16978 O O . CYS C 1 41 ? 80.144 45.085 222.243 1.00 79.91 42 CYS C O 1
ATOM 16981 N N . VAL C 1 42 ? 81.399 45.765 223.975 1.00 75.41 43 VAL C N 1
ATOM 16982 C CA . VAL C 1 42 ? 80.932 44.722 224.865 1.00 75.31 43 VAL C CA 1
ATOM 16983 C C . VAL C 1 42 ? 79.655 45.196 225.541 1.00 75.49 43 VAL C C 1
ATOM 16984 O O . VAL C 1 42 ? 79.644 46.229 226.207 1.00 77.88 43 VAL C O 1
ATOM 16988 N N . THR C 1 43 ? 78.568 44.459 225.344 1.00 72.58 44 THR C N 1
ATOM 16989 C CA . THR C 1 43 ? 77.321 44.771 226.029 1.00 71.91 44 THR C CA 1
ATOM 16990 C C . THR C 1 43 ? 76.877 43.598 226.894 1.00 75.18 44 THR C C 1
ATOM 16991 O O . THR C 1 43 ? 76.939 42.446 226.478 1.00 75.18 44 THR C O 1
ATOM 16995 N N . VAL C 1 44 ? 76.437 43.903 228.108 1.00 78.21 45 VAL C N 1
ATOM 16996 C CA . VAL C 1 44 ? 76.123 42.880 229.094 1.00 74.48 45 VAL C CA 1
ATOM 16997 C C . VAL C 1 44 ? 74.617 42.736 229.295 1.00 76.86 45 VAL C C 1
ATOM 16998 O O . VAL C 1 44 ? 74.024 43.488 230.064 1.00 78.52 45 VAL C O 1
ATOM 17002 N N . PRO C 1 45 ? 73.988 41.782 228.580 1.00 78.54 46 PRO C N 1
ATOM 17003 C CA . PRO C 1 45 ? 72.561 41.479 228.750 1.00 76.52 46 PRO C CA 1
ATOM 17004 C C . PRO C 1 45 ? 72.288 40.533 229.911 1.00 77.23 46 PRO C C 1
ATOM 17005 O O . PRO C 1 45 ? 73.038 39.579 230.116 1.00 75.12 46 PRO C O 1
ATOM 17009 N N . PHE C 1 46 ? 71.219 40.792 230.655 1.00 75.61 47 PHE C N 1
ATOM 17010 C CA . PHE C 1 46 ? 70.788 39.871 231.698 1.00 77.69 47 PHE C CA 1
ATOM 17011 C C . PHE C 1 46 ? 69.829 38.838 231.117 1.00 77.10 47 PHE C C 1
ATOM 17012 O O . PHE C 1 46 ? 68.924 39.182 230.363 1.00 76.84 47 PHE C O 1
ATOM 17014 N N . GLN C 1 47 ? 70.029 37.572 231.457 1.00 75.83 48 GLN C N 1
ATOM 17015 C CA . GLN C 1 47 ? 69.107 36.531 231.022 1.00 72.28 48 GLN C CA 1
ATOM 17016 C C . GLN C 1 47 ? 68.265 36.068 232.207 1.00 75.19 48 GLN C C 1
ATOM 17017 O O . GLN C 1 47 ? 68.801 35.677 233.243 1.00 75.36 48 GLN C O 1
ATOM 17023 N N . LYS C 1 48 ? 66.946 36.129 232.058 1.00 75.87 49 LYS C N 1
ATOM 17024 C CA . LYS C 1 48 ? 66.036 35.721 233.123 1.00 77.48 49 LYS C CA 1
ATOM 17025 C C . LYS C 1 48 ? 65.459 34.332 232.860 1.00 78.25 49 LYS C C 1
ATOM 17026 O O . LYS C 1 48 ? 65.231 33.967 231.710 1.00 81.12 49 LYS C O 1
ATOM 17032 N N . GLN C 1 49 ? 65.223 33.558 233.917 1.00 75.23 50 GLN C N 1
ATOM 17033 C CA . GLN C 1 49 ? 64.601 32.247 233.755 1.00 77.24 50 GLN C CA 1
ATOM 17034 C C . GLN C 1 49 ? 63.081 32.337 233.741 1.00 79.49 50 GLN C C 1
ATOM 17035 O O . GLN C 1 49 ? 62.478 32.950 234.618 1.00 81.66 50 GLN C O 1
ATOM 17041 N N . LEU C 1 50 ? 62.464 31.716 232.743 1.00 78.89 51 LEU C N 1
ATOM 17042 C CA . LEU C 1 50 ? 61.010 31.647 232.678 1.00 81.65 51 LEU C CA 1
ATOM 17043 C C . LEU C 1 50 ? 60.524 30.363 233.351 1.00 81.55 51 LEU C C 1
ATOM 17044 O O . LEU C 1 50 ? 61.213 29.341 233.327 1.00 81.62 51 LEU C O 1
ATOM 17049 N N . LEU C 1 51 ? 59.350 30.428 233.971 1.00 78.13 52 LEU C N 1
ATOM 17050 C CA . LEU C 1 51 ? 58.769 29.261 234.617 1.00 76.18 52 LEU C CA 1
ATOM 17051 C C . LEU C 1 51 ? 58.638 28.138 233.609 1.00 79.95 52 LEU C C 1
ATOM 17052 O O . LEU C 1 51 ? 59.304 27.113 233.720 1.00 80.92 52 LEU C O 1
ATOM 17057 N N . ALA C 1 52 ? 57.775 28.354 232.621 1.00 86.20 53 ALA C N 1
ATOM 17058 C CA . ALA C 1 52 ? 57.565 27.407 231.527 1.00 90.79 53 ALA C CA 1
ATOM 17059 C C . ALA C 1 52 ? 57.077 26.031 232.008 1.00 89.57 53 ALA C C 1
ATOM 17060 O O . ALA C 1 52 ? 57.888 25.203 232.434 1.00 86.79 53 ALA C O 1
ATOM 17062 N N . ASN C 1 53 ? 55.767 25.770 231.955 1.00 87.93 54 ASN C N 1
ATOM 17063 C CA . ASN C 1 53 ? 54.713 26.722 231.571 1.00 82.73 54 ASN C CA 1
ATOM 17064 C C . ASN C 1 53 ? 54.756 27.216 230.121 1.00 79.74 54 ASN C C 1
ATOM 17065 O O . ASN C 1 53 ? 55.163 26.487 229.217 1.00 73.43 54 ASN C O 1
ATOM 17070 N N . ASP C 1 54 ? 54.304 28.452 229.917 1.00 85.15 55 ASP C N 1
ATOM 17071 C CA . ASP C 1 54 ? 54.177 29.039 228.585 1.00 77.17 55 ASP C CA 1
ATOM 17072 C C . ASP C 1 54 ? 53.400 30.352 228.653 1.00 71.97 55 ASP C C 1
ATOM 17073 O O . ASP C 1 54 ? 52.192 30.351 228.397 1.00 67.38 55 ASP C O 1
ATOM 17078 N N . MET C 1 55 ? 54.065 31.464 228.996 1.00 72.31 56 MET C N 1
ATOM 17079 C CA . MET C 1 55 ? 55.492 31.491 229.335 1.00 70.56 56 MET C CA 1
ATOM 17080 C C . MET C 1 55 ? 55.737 31.875 230.805 1.00 79.68 56 MET C C 1
ATOM 17081 O O . MET C 1 55 ? 55.942 31.000 231.653 1.00 80.84 56 MET C O 1
ATOM 17086 N N . VAL C 1 56 ? 55.742 33.179 231.091 1.00 77.04 57 VAL C N 1
ATOM 17087 C CA . VAL C 1 56 ? 55.881 33.700 232.460 1.00 76.16 57 VAL C CA 1
ATOM 17088 C C . VAL C 1 56 ? 57.287 33.545 233.060 1.00 80.72 57 VAL C C 1
ATOM 17089 O O . VAL C 1 56 ? 57.935 32.509 232.909 1.00 80.49 57 VAL C O 1
ATOM 17093 N N . ALA C 1 57 ? 57.741 34.586 233.757 1.00 79.73 58 ALA C N 1
ATOM 17094 C CA . ALA C 1 57 ? 59.082 34.614 234.335 1.00 76.02 58 ALA C CA 1
ATOM 17095 C C . ALA C 1 57 ? 59.148 33.955 235.705 1.00 75.99 58 ALA C C 1
ATOM 17096 O O . ALA C 1 57 ? 58.236 34.087 236.516 1.00 77.75 58 ALA C O 1
ATOM 17098 N N . ASP C 1 58 ? 60.246 33.253 235.955 1.00 76.96 59 ASP C N 1
ATOM 17099 C CA . ASP C 1 58 ? 60.485 32.615 237.243 1.00 78.50 59 ASP C CA 1
ATOM 17100 C C . ASP C 1 58 ? 61.142 33.593 238.204 1.00 80.94 59 ASP C C 1
ATOM 17101 O O . ASP C 1 58 ? 62.362 33.600 238.337 1.00 86.15 59 ASP C O 1
ATOM 17106 N N . THR C 1 59 ? 60.342 34.404 238.888 1.00 77.47 60 THR C N 1
ATOM 17107 C CA . THR C 1 59 ? 60.888 35.403 239.798 1.00 75.25 60 THR C CA 1
ATOM 17108 C C . THR C 1 59 ? 61.380 34.794 241.108 1.00 76.55 60 THR C C 1
ATOM 17109 O O . THR C 1 59 ? 61.398 35.463 242.136 1.00 77.77 60 THR C O 1
ATOM 17113 N N . ALA C 1 60 ? 61.768 33.524 241.066 1.00 78.83 61 ALA C N 1
ATOM 17114 C CA . ALA C 1 60 ? 62.376 32.860 242.212 1.00 80.12 61 ALA C CA 1
ATOM 17115 C C . ALA C 1 60 ? 63.856 32.648 241.939 1.00 78.27 61 ALA C C 1
ATOM 17116 O O . ALA C 1 60 ? 64.630 32.335 242.840 1.00 81.74 61 ALA C O 1
ATOM 17119 N N . VAL C 1 61 ? 64.237 32.821 240.680 1.00 76.04 62 VAL C N 1
ATOM 17120 C CA . VAL C 1 61 ? 65.619 32.665 240.265 1.00 77.85 62 VAL C CA 1
ATOM 17121 C C . VAL C 1 61 ? 66.129 33.979 239.702 1.00 77.32 62 VAL C C 1
ATOM 17122 O O . VAL C 1 61 ? 65.541 34.534 238.777 1.00 78.20 62 VAL C O 1
ATOM 17126 N N . PRO C 1 62 ? 67.226 34.491 240.269 1.00 78.37 63 PRO C N 1
ATOM 17127 C CA . PRO C 1 62 ? 67.803 35.752 239.800 1.00 77.29 63 PRO C CA 1
ATOM 17128 C C . PRO C 1 62 ? 68.351 35.646 238.383 1.00 78.20 63 PRO C C 1
ATOM 17129 O O . PRO C 1 62 ? 68.646 34.546 237.917 1.00 78.79 63 PRO C O 1
ATOM 17140 N N . ARG C 1 63 ? 68.485 36.785 237.713 1.00 76.38 64 ARG C N 1
ATOM 17141 C CA . ARG C 1 63 ? 68.980 36.818 236.345 1.00 77.42 64 ARG C CA 1
ATOM 17142 C C . ARG C 1 63 ? 70.486 36.598 236.290 1.00 75.46 64 ARG C C 1
ATOM 17143 O O . ARG C 1 63 ? 71.223 37.097 237.132 1.00 79.19 64 ARG C O 1
ATOM 17153 N N . GLU C 1 64 ? 70.927 35.842 235.291 1.00 73.51 65 GLU C N 1
ATOM 17154 C CA . GLU C 1 64 ? 72.341 35.568 235.076 1.00 69.60 65 GLU C CA 1
ATOM 17155 C C . GLU C 1 64 ? 72.852 36.353 233.881 1.00 75.44 65 GLU C C 1
ATOM 17156 O O . GLU C 1 64 ? 72.529 36.028 232.746 1.00 80.43 65 GLU C O 1
ATOM 17164 N N . GLU C 1 65 ? 73.654 37.381 234.127 1.00 78.57 66 GLU C N 1
ATOM 17165 C CA . GLU C 1 65 ? 74.107 38.243 233.043 1.00 76.32 66 GLU C CA 1
ATOM 17166 C C . GLU C 1 65 ? 75.311 37.662 232.306 1.00 77.44 66 GLU C C 1
ATOM 17167 O O . GLU C 1 65 ? 76.266 37.195 232.921 1.00 82.16 66 GLU C O 1
ATOM 17179 N N . TYR C 1 66 ? 75.236 37.685 230.978 1.00 80.21 67 TYR C N 1
ATOM 17180 C CA . TYR C 1 66 ? 76.339 37.278 230.112 1.00 74.19 67 TYR C CA 1
ATOM 17181 C C . TYR C 1 66 ? 76.659 38.426 229.165 1.00 74.85 67 TYR C C 1
ATOM 17182 O O . TYR C 1 66 ? 76.024 39.477 229.235 1.00 77.15 67 TYR C O 1
ATOM 17200 N N . THR C 1 67 ? 77.633 38.227 228.283 1.00 74.95 68 THR C N 1
ATOM 17201 C CA . THR C 1 67 ? 78.172 39.322 227.478 1.00 76.90 68 THR C CA 1
ATOM 17202 C C . THR C 1 67 ? 77.947 39.133 225.986 1.00 72.90 68 THR C C 1
ATOM 17203 O O . THR C 1 67 ? 78.377 38.142 225.393 1.00 71.43 68 THR C O 1
ATOM 17214 N N . LEU C 1 68 ? 77.271 40.103 225.384 1.00 70.78 69 LEU C N 1
ATOM 17215 C CA . LEU C 1 68 ? 77.215 40.206 223.937 1.00 70.48 69 LEU C CA 1
ATOM 17216 C C . LEU C 1 68 ? 78.306 41.156 223.478 1.00 71.11 69 LEU C C 1
ATOM 17217 O O . LEU C 1 68 ? 78.299 42.330 223.846 1.00 76.87 69 LEU C O 1
ATOM 17224 N N . ILE C 1 69 ? 79.247 40.656 222.686 1.00 67.70 70 ILE C N 1
ATOM 17225 C CA . ILE C 1 69 ? 80.239 41.531 222.077 1.00 75.24 70 ILE C CA 1
ATOM 17226 C C . ILE C 1 69 ? 79.852 41.756 220.619 1.00 71.20 70 ILE C C 1
ATOM 17227 O O . ILE C 1 69 ? 79.396 40.841 219.937 1.00 68.33 70 ILE C O 1
ATOM 17243 N N . ILE C 1 70 ? 80.016 42.993 220.163 1.00 73.17 71 ILE C N 1
ATOM 17244 C CA . ILE C 1 70 ? 79.740 43.365 218.783 1.00 69.58 71 ILE C CA 1
ATOM 17245 C C . ILE C 1 70 ? 81.035 43.785 218.092 1.00 72.45 71 ILE C C 1
ATOM 17246 O O . ILE C 1 70 ? 81.730 44.686 218.555 1.00 76.37 71 ILE C O 1
ATOM 17262 N N . ARG C 1 71 ? 81.343 43.128 216.979 1.00 70.95 72 ARG C N 1
ATOM 17263 C CA . ARG C 1 71 ? 82.581 43.363 216.241 1.00 69.35 72 ARG C CA 1
ATOM 17264 C C . ARG C 1 71 ? 82.265 43.898 214.849 1.00 70.41 72 ARG C C 1
ATOM 17265 O O . ARG C 1 71 ? 81.372 43.391 214.176 1.00 74.65 72 ARG C O 1
ATOM 17286 N N . GLN C 1 72 ? 82.996 44.925 214.427 1.00 74.08 73 GLN C N 1
ATOM 17287 C CA . GLN C 1 72 ? 82.818 45.524 213.104 1.00 76.33 73 GLN C CA 1
ATOM 17288 C C . GLN C 1 72 ? 83.984 45.158 212.194 1.00 76.93 73 GLN C C 1
ATOM 17289 O O . GLN C 1 72 ? 85.107 44.965 212.658 1.00 76.55 73 GLN C O 1
ATOM 17303 N N . TYR C 1 73 ? 83.709 45.067 210.897 1.00 75.76 74 TYR C N 1
ATOM 17304 C CA . TYR C 1 73 ? 84.738 44.769 209.911 1.00 74.95 74 TYR C CA 1
ATOM 17305 C C . TYR C 1 73 ? 84.733 45.800 208.789 1.00 75.07 74 TYR C C 1
ATOM 17306 O O . TYR C 1 73 ? 83.713 46.433 208.505 1.00 70.66 74 TYR C O 1
ATOM 17324 N N . ASN C 1 74 ? 85.885 45.953 208.149 1.00 74.83 75 ASN C N 1
ATOM 17325 C CA . ASN C 1 74 ? 86.082 47.012 207.177 1.00 75.73 75 ASN C CA 1
ATOM 17326 C C . ASN C 1 74 ? 85.107 46.923 206.015 1.00 72.86 75 ASN C C 1
ATOM 17327 O O . ASN C 1 74 ? 84.623 47.942 205.533 1.00 76.50 75 ASN C O 1
ATOM 17338 N N . ILE C 1 75 ? 84.807 45.707 205.572 1.00 73.81 76 ILE C N 1
ATOM 17339 C CA . ILE C 1 75 ? 84.012 45.530 204.364 1.00 74.56 76 ILE C CA 1
ATOM 17340 C C . ILE C 1 75 ? 82.521 45.407 204.676 1.00 72.46 76 ILE C C 1
ATOM 17341 O O . ILE C 1 75 ? 81.776 44.754 203.947 1.00 74.63 76 ILE C O 1
ATOM 17357 N N . GLY C 1 76 ? 82.091 46.050 205.758 1.00 70.56 77 GLY C N 1
ATOM 17358 C CA . GLY C 1 76 ? 80.678 46.162 206.078 1.00 70.14 77 GLY C CA 1
ATOM 17359 C C . GLY C 1 76 ? 80.074 44.897 206.652 1.00 68.42 77 GLY C C 1
ATOM 17360 O O . GLY C 1 76 ? 79.078 44.400 206.135 1.00 66.99 77 GLY C O 1
ATOM 17364 N N . ILE C 1 77 ? 80.670 44.387 207.728 1.00 72.97 78 ILE C N 1
ATOM 17365 C CA . ILE C 1 77 ? 80.218 43.147 208.359 1.00 65.35 78 ILE C CA 1
ATOM 17366 C C . ILE C 1 77 ? 80.203 43.276 209.880 1.00 63.45 78 ILE C C 1
ATOM 17367 O O . ILE C 1 77 ? 81.259 43.367 210.497 1.00 69.64 78 ILE C O 1
ATOM 17383 N N . THR C 1 78 ? 79.016 43.277 210.485 1.00 62.02 79 THR C N 1
ATOM 17384 C CA . THR C 1 78 ? 78.911 43.305 211.947 1.00 65.18 79 THR C CA 1
ATOM 17385 C C . THR C 1 78 ? 78.764 41.899 212.500 1.00 60.38 79 THR C C 1
ATOM 17386 O O . THR C 1 78 ? 77.817 41.183 212.184 1.00 52.55 79 THR C O 1
ATOM 17397 N N . ARG C 1 79 ? 79.722 41.523 213.334 1.00 63.74 80 ARG C N 1
ATOM 17398 C CA . ARG C 1 79 ? 79.728 40.222 213.970 1.00 58.91 80 ARG C CA 1
ATOM 17399 C C . ARG C 1 79 ? 79.160 40.324 215.383 1.00 61.14 80 ARG C C 1
ATOM 17400 O O . ARG C 1 79 ? 79.572 41.179 216.172 1.00 60.47 80 ARG C O 1
ATOM 17421 N N . LEU C 1 80 ? 78.186 39.461 215.669 1.00 59.74 81 LEU C N 1
ATOM 17422 C CA . LEU C 1 80 ? 77.619 39.318 217.005 1.00 60.99 81 LEU C CA 1
ATOM 17423 C C . LEU C 1 80 ? 78.152 38.048 217.638 1.00 58.24 81 LEU C C 1
ATOM 17424 O O . LEU C 1 80 ? 78.121 36.988 217.011 1.00 53.25 81 LEU C O 1
ATOM 17440 N N . PHE C 1 81 ? 78.638 38.152 218.872 1.00 56.65 82 PHE C N 1
ATOM 17441 C CA . PHE C 1 81 ? 79.100 36.976 219.589 1.00 57.68 82 PHE C CA 1
ATOM 17442 C C . PHE C 1 81 ? 78.608 36.933 221.026 1.00 60.23 82 PHE C C 1
ATOM 17443 O O . PHE C 1 81 ? 78.598 37.939 221.729 1.00 64.48 82 PHE C O 1
ATOM 17453 N N . LEU C 1 82 ? 78.213 35.738 221.449 1.00 58.85 83 LEU C N 1
ATOM 17454 C CA . LEU C 1 82 ? 77.789 35.489 222.817 1.00 59.50 83 LEU C CA 1
ATOM 17455 C C . LEU C 1 82 ? 78.163 34.054 223.195 1.00 58.41 83 LEU C C 1
ATOM 17456 O O . LEU C 1 82 ? 77.681 33.089 222.592 1.00 54.19 83 LEU C O 1
ATOM 17463 N N . GLY C 1 83 ? 79.040 33.920 224.184 1.00 60.22 84 GLY C N 1
ATOM 17464 C CA . GLY C 1 83 ? 79.546 32.617 224.569 1.00 55.50 84 GLY C CA 1
ATOM 17465 C C . GLY C 1 83 ? 78.861 32.030 225.789 1.00 59.15 84 GLY C C 1
ATOM 17466 O O . GLY C 1 83 ? 78.991 30.829 226.061 1.00 60.44 84 GLY C O 1
ATOM 17467 N N . PHE C 1 84 ? 78.142 32.874 226.531 1.00 57.79 85 PHE C N 1
ATOM 17468 C CA . PHE C 1 84 ? 77.459 32.457 227.756 1.00 55.13 85 PHE C CA 1
ATOM 17469 C C . PHE C 1 84 ? 78.435 31.858 228.775 1.00 61.26 85 PHE C C 1
ATOM 17470 O O . PHE C 1 84 ? 78.013 31.310 229.790 1.00 66.74 85 PHE C O 1
ATOM 17478 N N . GLY C 1 85 ? 79.735 31.978 228.498 1.00 60.83 86 GLY C N 1
ATOM 17479 C CA . GLY C 1 85 ? 80.765 31.174 229.143 1.00 44.76 86 GLY C CA 1
ATOM 17480 C C . GLY C 1 85 ? 81.581 30.440 228.077 1.00 50.88 86 GLY C C 1
ATOM 17481 O O . GLY C 1 85 ? 81.839 29.240 228.189 1.00 47.44 86 GLY C O 1
ATOM 17482 N N . GLU C 1 86 ? 81.946 31.173 227.018 1.00 56.11 87 GLU C N 1
ATOM 17483 C CA . GLU C 1 86 ? 82.895 30.741 225.972 1.00 41.94 87 GLU C CA 1
ATOM 17484 C C . GLU C 1 86 ? 83.516 32.016 225.365 1.00 44.50 87 GLU C C 1
ATOM 17485 O O . GLU C 1 86 ? 83.109 33.118 225.725 1.00 55.74 87 GLU C O 1
ATOM 17487 N N . TYR C 1 87 ? 84.488 31.890 224.460 1.00 41.65 88 TYR C N 1
ATOM 17488 C CA . TYR C 1 87 ? 85.248 33.069 223.995 1.00 41.58 88 TYR C CA 1
ATOM 17489 C C . TYR C 1 87 ? 85.196 33.312 222.484 1.00 46.38 88 TYR C C 1
ATOM 17490 O O . TYR C 1 87 ? 84.972 32.387 221.704 1.00 53.34 88 TYR C O 1
ATOM 17492 N N . GLU C 1 88 ? 85.420 34.553 222.066 1.00 49.53 89 GLU C N 1
ATOM 17493 C CA . GLU C 1 88 ? 85.356 34.904 220.645 1.00 44.50 89 GLU C CA 1
ATOM 17494 C C . GLU C 1 88 ? 86.628 34.498 219.912 1.00 47.48 89 GLU C C 1
ATOM 17495 O O . GLU C 1 88 ? 86.884 33.313 219.704 1.00 53.27 89 GLU C O 1
ATOM 17497 N N . LEU C 1 96 ? 90.077 31.448 212.999 1.00 35.98 97 LEU C N 1
ATOM 17498 C CA . LEU C 1 96 ? 90.113 31.011 214.391 1.00 35.84 97 LEU C CA 1
ATOM 17499 C C . LEU C 1 96 ? 89.530 29.599 214.538 1.00 40.16 97 LEU C C 1
ATOM 17500 O O . LEU C 1 96 ? 89.526 29.041 215.638 1.00 44.96 97 LEU C O 1
ATOM 17502 N N . GLN C 1 97 ? 89.062 29.025 213.421 1.00 43.84 98 GLN C N 1
ATOM 17503 C CA . GLN C 1 97 ? 88.327 27.751 213.414 1.00 39.48 98 GLN C CA 1
ATOM 17504 C C . GLN C 1 97 ? 88.200 27.206 211.986 1.00 46.46 98 GLN C C 1
ATOM 17505 O O . GLN C 1 97 ? 89.210 26.889 211.367 1.00 47.59 98 GLN C O 1
ATOM 17507 N N . PHE C 1 98 ? 86.973 27.074 211.467 1.00 65.09 99 PHE C N 1
ATOM 17508 C CA . PHE C 1 98 ? 86.786 26.904 210.014 1.00 60.11 99 PHE C CA 1
ATOM 17509 C C . PHE C 1 98 ? 86.486 28.270 209.399 1.00 60.72 99 PHE C C 1
ATOM 17510 O O . PHE C 1 98 ? 85.587 28.433 208.569 1.00 56.60 99 PHE C O 1
ATOM 17527 N N . SER C 1 99 ? 87.273 29.246 209.844 1.00 60.41 100 SER C N 1
ATOM 17528 C CA . SER C 1 99 ? 87.327 30.563 209.245 1.00 60.95 100 SER C CA 1
ATOM 17529 C C . SER C 1 99 ? 88.581 30.656 208.382 1.00 56.96 100 SER C C 1
ATOM 17530 O O . SER C 1 99 ? 89.433 29.769 208.406 1.00 57.13 100 SER C O 1
ATOM 17537 N N . GLU C 1 100 ? 88.692 31.734 207.622 1.00 60.56 101 GLU C N 1
ATOM 17538 C CA . GLU C 1 100 ? 89.804 31.893 206.703 1.00 58.07 101 GLU C CA 1
ATOM 17539 C C . GLU C 1 100 ? 89.880 33.344 206.230 1.00 60.55 101 GLU C C 1
ATOM 17540 O O . GLU C 1 100 ? 89.330 33.696 205.182 1.00 54.90 101 GLU C O 1
ATOM 17552 N N . ARG C 1 101 ? 90.562 34.175 207.020 1.00 61.89 102 ARG C N 1
ATOM 17553 C CA . ARG C 1 101 ? 90.794 35.579 206.688 1.00 61.83 102 ARG C CA 1
ATOM 17554 C C . ARG C 1 101 ? 91.268 35.723 205.259 1.00 62.12 102 ARG C C 1
ATOM 17555 O O . ARG C 1 101 ? 91.724 34.763 204.642 1.00 68.68 102 ARG C O 1
ATOM 17574 N N . ILE C 1 102 ? 91.184 36.940 204.744 1.00 67.66 103 ILE C N 1
ATOM 17575 C CA . ILE C 1 102 ? 91.719 37.246 203.440 1.00 67.19 103 ILE C CA 1
ATOM 17576 C C . ILE C 1 102 ? 92.356 38.637 203.537 1.00 72.21 103 ILE C C 1
ATOM 17577 O O . ILE C 1 102 ? 92.375 39.216 204.618 1.00 72.31 103 ILE C O 1
ATOM 17584 N N . ARG C 1 103 ? 92.934 39.139 202.448 1.00 74.60 104 ARG C N 1
ATOM 17585 C CA . ARG C 1 103 ? 93.526 40.476 202.416 1.00 73.24 104 ARG C CA 1
ATOM 17586 C C . ARG C 1 103 ? 92.526 41.648 202.339 1.00 75.84 104 ARG C C 1
ATOM 17587 O O . ARG C 1 103 ? 92.754 42.599 201.581 1.00 83.91 104 ARG C O 1
ATOM 17597 N N . ARG C 1 104 ? 91.442 41.594 203.113 1.00 75.50 105 ARG C N 1
ATOM 17598 C CA . ARG C 1 104 ? 90.469 42.694 203.195 1.00 74.68 105 ARG C CA 1
ATOM 17599 C C . ARG C 1 104 ? 89.326 42.332 204.149 1.00 77.05 105 ARG C C 1
ATOM 17600 O O . ARG C 1 104 ? 88.154 42.443 203.787 1.00 81.66 105 ARG C O 1
ATOM 17621 N N . VAL C 1 105 ? 89.669 41.839 205.338 1.00 74.74 106 VAL C N 1
ATOM 17622 C CA . VAL C 1 105 ? 88.693 41.687 206.415 1.00 74.99 106 VAL C CA 1
ATOM 17623 C C . VAL C 1 105 ? 89.157 42.308 207.742 1.00 75.94 106 VAL C C 1
ATOM 17624 O O . VAL C 1 105 ? 88.837 41.779 208.802 1.00 80.80 106 VAL C O 1
ATOM 17637 N N . PRO C 1 106 ? 89.896 43.434 207.696 1.00 71.86 107 PRO C N 1
ATOM 17638 C CA . PRO C 1 106 ? 90.337 44.041 208.959 1.00 74.84 107 PRO C CA 1
ATOM 17639 C C . PRO C 1 106 ? 89.193 44.471 209.868 1.00 76.28 107 PRO C C 1
ATOM 17640 O O . PRO C 1 106 ? 88.250 45.111 209.399 1.00 74.66 107 PRO C O 1
ATOM 17645 N N . LEU C 1 107 ? 89.281 44.123 211.151 1.00 76.47 108 LEU C N 1
ATOM 17646 C CA . LEU C 1 107 ? 88.314 44.604 212.122 1.00 71.86 108 LEU C CA 1
ATOM 17647 C C . LEU C 1 107 ? 88.595 46.076 212.378 1.00 72.79 108 LEU C C 1
ATOM 17648 O O . LEU C 1 107 ? 89.744 46.471 212.538 1.00 73.36 108 LEU C O 1
ATOM 17655 N N . SER C 1 108 ? 87.537 46.881 212.392 1.00 77.52 109 SER C N 1
ATOM 17656 C CA . SER C 1 108 ? 87.655 48.324 212.541 1.00 73.53 109 SER C CA 1
ATOM 17657 C C . SER C 1 108 ? 87.296 48.786 213.946 1.00 78.45 109 SER C C 1
ATOM 17658 O O . SER C 1 108 ? 86.562 48.110 214.668 1.00 81.38 109 SER C O 1
ATOM 17663 N N . VAL C 1 109 ? 87.820 49.948 214.323 1.00 77.62 110 VAL C N 1
ATOM 17664 C CA . VAL C 1 109 ? 87.574 50.519 215.638 1.00 78.16 110 VAL C CA 1
ATOM 17665 C C . VAL C 1 109 ? 86.087 50.782 215.861 1.00 79.83 110 VAL C C 1
ATOM 17666 O O . VAL C 1 109 ? 85.411 51.323 214.995 1.00 78.99 110 VAL C O 1
ATOM 17672 N N . GLU C 1 110 ? 85.588 50.401 217.032 1.00 78.81 111 GLU C N 1
ATOM 17673 C CA . GLU C 1 110 ? 84.189 50.613 217.384 1.00 79.32 111 GLU C CA 1
ATOM 17674 C C . GLU C 1 110 ? 84.029 51.700 218.446 1.00 81.77 111 GLU C C 1
ATOM 17675 O O . GLU C 1 110 ? 84.934 51.928 219.245 1.00 82.62 111 GLU C O 1
ATOM 17681 N N . LYS C 1 111 ? 82.866 52.349 218.462 1.00 82.18 112 LYS C N 1
ATOM 17682 C CA . LYS C 1 111 ? 82.572 53.411 219.423 1.00 80.43 112 LYS C CA 1
ATOM 17683 C C . LYS C 1 111 ? 81.234 53.172 220.122 1.00 79.59 112 LYS C C 1
ATOM 17684 O O . LYS C 1 111 ? 80.481 52.288 219.736 1.00 80.65 112 LYS C O 1
ATOM 17692 N N . GLN C 1 112 ? 80.955 53.961 221.154 1.00 79.92 113 GLN C N 1
ATOM 17693 C CA . GLN C 1 112 ? 79.715 53.853 221.916 1.00 78.47 113 GLN C CA 1
ATOM 17694 C C . GLN C 1 112 ? 79.281 55.226 222.421 1.00 86.63 113 GLN C C 1
ATOM 17695 O O . GLN C 1 112 ? 80.118 56.097 222.648 1.00 89.86 113 GLN C O 1
ATOM 17703 N N . GLY C 1 113 ? 77.979 55.425 222.604 1.00 88.47 114 GLY C N 1
ATOM 17704 C CA . GLY C 1 113 ? 77.475 56.712 223.082 1.00 86.26 114 GLY C CA 1
ATOM 17705 C C . GLY C 1 113 ? 76.042 56.614 223.599 1.00 84.21 114 GLY C C 1
ATOM 17706 O O . GLY C 1 113 ? 75.114 56.350 222.838 1.00 83.39 114 GLY C O 1
ATOM 17709 N N . GLY C 1 114 ? 75.872 56.844 224.896 1.00 87.97 115 GLY C N 1
ATOM 17710 C CA . GLY C 1 114 ? 74.573 56.716 225.543 1.00 85.89 115 GLY C CA 1
ATOM 17711 C C . GLY C 1 114 ? 73.682 57.920 225.274 1.00 86.59 115 GLY C C 1
ATOM 17712 O O . GLY C 1 114 ? 74.159 58.971 224.850 1.00 89.08 115 GLY C O 1
ATOM 17715 N N . LYS C 1 115 ? 72.388 57.744 225.528 1.00 88.54 116 LYS C N 1
ATOM 17716 C CA . LYS C 1 115 ? 71.391 58.807 225.406 1.00 89.90 116 LYS C CA 1
ATOM 17717 C C . LYS C 1 115 ? 69.986 58.219 225.444 1.00 85.39 116 LYS C C 1
ATOM 17718 O O . LYS C 1 115 ? 69.160 58.528 224.589 1.00 87.98 116 LYS C O 1
ATOM 17726 N N . TRP C 1 116 ? 69.719 57.370 226.433 1.00 88.61 117 TRP C N 1
ATOM 17727 C CA . TRP C 1 116 ? 68.491 56.591 226.466 1.00 86.38 117 TRP C CA 1
ATOM 17728 C C . TRP C 1 116 ? 68.608 55.358 225.583 1.00 82.16 117 TRP C C 1
ATOM 17729 O O . TRP C 1 116 ? 68.272 54.249 225.990 1.00 75.33 117 TRP C O 1
ATOM 17733 N N . ILE C 1 117 ? 69.070 55.563 224.356 1.00 84.26 118 ILE C N 1
ATOM 17734 C CA . ILE C 1 117 ? 69.466 54.470 223.488 1.00 82.65 118 ILE C CA 1
ATOM 17735 C C . ILE C 1 117 ? 70.953 54.625 223.169 1.00 86.52 118 ILE C C 1
ATOM 17736 O O . ILE C 1 117 ? 71.445 55.744 223.046 1.00 89.69 118 ILE C O 1
ATOM 17742 N N . LEU C 1 118 ? 71.668 53.510 223.054 1.00 85.07 119 LEU C N 1
ATOM 17743 C CA . LEU C 1 118 ? 73.111 53.539 222.814 1.00 80.54 119 LEU C CA 1
ATOM 17744 C C . LEU C 1 118 ? 73.433 53.467 221.332 1.00 79.95 119 LEU C C 1
ATOM 17745 O O . LEU C 1 118 ? 72.777 52.747 220.595 1.00 80.62 119 LEU C O 1
ATOM 17752 N N . PHE C 1 119 ? 74.444 54.216 220.903 1.00 82.33 120 PHE C N 1
ATOM 17753 C CA . PHE C 1 119 ? 74.819 54.269 219.496 1.00 81.84 120 PHE C CA 1
ATOM 17754 C C . PHE C 1 119 ? 76.226 53.746 219.278 1.00 84.11 120 PHE C C 1
ATOM 17755 O O . PHE C 1 119 ? 77.200 54.322 219.763 1.00 85.18 120 PHE C O 1
ATOM 17765 N N . THR C 1 120 ? 76.316 52.643 218.545 1.00 84.89 121 THR C N 1
ATOM 17766 C CA . THR C 1 120 ? 77.591 52.094 218.121 1.00 79.27 121 THR C CA 1
ATOM 17767 C C . THR C 1 120 ? 77.940 52.676 216.757 1.00 79.05 121 THR C C 1
ATOM 17768 O O . THR C 1 120 ? 77.150 52.576 215.825 1.00 80.70 121 THR C O 1
ATOM 17774 N N . GLN C 1 121 ? 79.116 53.289 216.641 1.00 84.37 122 GLN C N 1
ATOM 17775 C CA . GLN C 1 121 ? 79.463 54.029 215.432 1.00 83.64 122 GLN C CA 1
ATOM 17776 C C . GLN C 1 121 ? 80.961 54.026 215.075 1.00 86.38 122 GLN C C 1
ATOM 17777 O O . GLN C 1 121 ? 81.718 53.155 215.500 1.00 80.10 122 GLN C O 1
ATOM 17785 N N . ASP C 1 122 ? 81.356 55.032 214.294 1.00 92.43 123 ASP C N 1
ATOM 17786 C CA . ASP C 1 122 ? 82.644 55.107 213.601 1.00 89.48 123 ASP C CA 1
ATOM 17787 C C . ASP C 1 122 ? 83.266 53.759 213.229 1.00 88.96 123 ASP C C 1
ATOM 17788 O O . ASP C 1 122 ? 84.357 53.455 213.700 1.00 90.97 123 ASP C O 1
ATOM 17795 N N . GLY C 1 123 ? 82.605 52.934 212.416 1.00 84.56 124 GLY C N 1
ATOM 17796 C CA . GLY C 1 123 ? 81.211 53.068 212.020 1.00 90.69 124 GLY C CA 1
ATOM 17797 C C . GLY C 1 123 ? 80.673 54.383 211.481 1.00 94.82 124 GLY C C 1
ATOM 17798 O O . GLY C 1 123 ? 81.078 54.861 210.422 1.00 95.18 124 GLY C O 1
ATOM 17802 N N . THR C 1 124 ? 79.734 54.942 212.242 1.00 95.26 125 THR C N 1
ATOM 17803 C CA . THR C 1 124 ? 78.978 56.148 211.911 1.00 91.63 125 THR C CA 1
ATOM 17804 C C . THR C 1 124 ? 77.998 55.793 210.807 1.00 91.94 125 THR C C 1
ATOM 17805 O O . THR C 1 124 ? 78.189 56.208 209.663 1.00 98.16 125 THR C O 1
ATOM 17816 N N . LYS C 1 125 ? 76.970 54.997 211.114 1.00 89.28 126 LYS C N 1
ATOM 17817 C CA . LYS C 1 125 ? 76.785 54.313 212.399 1.00 84.47 126 LYS C CA 1
ATOM 17818 C C . LYS C 1 125 ? 76.454 52.848 212.119 1.00 85.06 126 LYS C C 1
ATOM 17819 O O . LYS C 1 125 ? 75.875 52.529 211.079 1.00 84.83 126 LYS C O 1
ATOM 17838 N N . ARG C 1 126 ? 76.802 51.962 213.049 1.00 83.08 127 ARG C N 1
ATOM 17839 C CA . ARG C 1 126 ? 76.751 50.527 212.790 1.00 74.67 127 ARG C CA 1
ATOM 17840 C C . ARG C 1 126 ? 75.747 49.766 213.650 1.00 74.72 127 ARG C C 1
ATOM 17841 O O . ARG C 1 126 ? 75.504 48.581 213.418 1.00 73.47 127 ARG C O 1
ATOM 17862 N N . ALA C 1 127 ? 75.153 50.432 214.631 1.00 77.08 128 ALA C N 1
ATOM 17863 C CA . ALA C 1 127 ? 74.181 49.761 215.483 1.00 74.14 128 ALA C CA 1
ATOM 17864 C C . ALA C 1 127 ? 73.514 50.718 216.455 1.00 75.63 128 ALA C C 1
ATOM 17865 O O . ALA C 1 127 ? 73.905 51.877 216.573 1.00 77.03 128 ALA C O 1
ATOM 17867 N N . VAL C 1 128 ? 72.499 50.221 217.150 1.00 73.77 129 VAL C N 1
ATOM 17868 C CA . VAL C 1 128 ? 71.818 51.005 218.166 1.00 76.30 129 VAL C CA 1
ATOM 17869 C C . VAL C 1 128 ? 71.085 50.095 219.148 1.00 75.68 129 VAL C C 1
ATOM 17870 O O . VAL C 1 128 ? 70.230 49.304 218.757 1.00 72.81 129 VAL C O 1
ATOM 17883 N N . ILE C 1 129 ? 71.443 50.215 220.424 1.00 79.03 130 ILE C N 1
ATOM 17884 C CA . ILE C 1 129 ? 70.801 49.467 221.497 1.00 72.94 130 ILE C CA 1
ATOM 17885 C C . ILE C 1 129 ? 69.717 50.310 222.163 1.00 75.41 130 ILE C C 1
ATOM 17886 O O . ILE C 1 129 ? 69.994 51.398 222.662 1.00 76.91 130 ILE C O 1
ATOM 17902 N N . ASN C 1 130 ? 68.488 49.803 222.174 1.00 75.87 131 ASN C N 1
ATOM 17903 C CA . ASN C 1 130 ? 67.378 50.491 222.820 1.00 76.08 131 ASN C CA 1
ATOM 17904 C C . ASN C 1 130 ? 66.980 49.797 224.109 1.00 73.33 131 ASN C C 1
ATOM 17905 O O . ASN C 1 130 ? 66.869 48.575 224.153 1.00 74.59 131 ASN C O 1
ATOM 17916 N N . VAL C 1 131 ? 66.764 50.590 225.151 1.00 75.61 132 VAL C N 1
ATOM 17917 C CA . VAL C 1 131 ? 66.395 50.068 226.462 1.00 77.59 132 VAL C CA 1
ATOM 17918 C C . VAL C 1 131 ? 65.362 50.982 227.121 1.00 76.06 132 VAL C C 1
ATOM 17919 O O . VAL C 1 131 ? 65.258 51.029 228.343 1.00 78.93 132 VAL C O 1
ATOM 17932 N N . GLU C 1 132 ? 64.586 51.691 226.308 1.00 74.08 133 GLU C N 1
ATOM 17933 C CA . GLU C 1 132 ? 63.673 52.703 226.824 1.00 72.92 133 GLU C CA 1
ATOM 17934 C C . GLU C 1 132 ? 62.417 52.119 227.462 1.00 77.88 133 GLU C C 1
ATOM 17935 O O . GLU C 1 132 ? 62.359 50.936 227.769 1.00 83.98 133 GLU C O 1
ATOM 17943 N N . GLU C 1 133 ? 61.408 52.970 227.638 1.00 83.24 134 GLU C N 1
ATOM 17944 C CA . GLU C 1 133 ? 60.327 52.721 228.590 1.00 85.77 134 GLU C CA 1
ATOM 17945 C C . GLU C 1 133 ? 59.548 51.418 228.344 1.00 92.21 134 GLU C C 1
ATOM 17946 O O . GLU C 1 133 ? 59.663 50.493 229.146 1.00 95.52 134 GLU C O 1
ATOM 17952 N N . PRO C 1 134 ? 58.773 51.314 227.242 1.00 90.67 135 PRO C N 1
ATOM 17953 C CA . PRO C 1 134 ? 58.542 52.180 226.085 1.00 87.43 135 PRO C CA 1
ATOM 17954 C C . PRO C 1 134 ? 57.357 53.111 226.265 1.00 86.00 135 PRO C C 1
ATOM 17955 O O . PRO C 1 134 ? 56.715 53.101 227.311 1.00 90.03 135 PRO C O 1
ATOM 17959 N N . ALA C 1 135 ? 57.057 53.888 225.231 1.00 77.15 136 ALA C N 1
ATOM 17960 C CA . ALA C 1 135 ? 55.970 54.848 225.300 1.00 77.33 136 ALA C CA 1
ATOM 17961 C C . ALA C 1 135 ? 54.620 54.145 225.284 1.00 76.86 136 ALA C C 1
ATOM 17962 O O . ALA C 1 135 ? 54.365 53.294 224.435 1.00 80.91 136 ALA C O 1
ATOM 17964 N N . LEU C 1 136 ? 53.757 54.493 226.232 1.00 74.02 137 LEU C N 1
ATOM 17965 C CA . LEU C 1 136 ? 52.409 53.946 226.244 1.00 74.25 137 LEU C CA 1
ATOM 17966 C C . LEU C 1 136 ? 51.409 54.874 226.919 1.00 75.64 137 LEU C C 1
ATOM 17967 O O . LEU C 1 136 ? 51.782 55.808 227.623 1.00 77.41 137 LEU C O 1
ATOM 17972 N N . ASP C 1 137 ? 50.132 54.606 226.677 1.00 73.25 138 ASP C N 1
ATOM 17973 C CA . ASP C 1 137 ? 49.043 55.382 227.245 1.00 75.59 138 ASP C CA 1
ATOM 17974 C C . ASP C 1 137 ? 48.116 54.450 228.012 1.00 76.80 138 ASP C C 1
ATOM 17975 O O . ASP C 1 137 ? 47.386 53.667 227.415 1.00 80.45 138 ASP C O 1
ATOM 17980 N N . ARG C 1 138 ? 48.152 54.535 229.336 1.00 77.52 139 ARG C N 1
ATOM 17981 C CA . ARG C 1 138 ? 47.419 53.606 230.188 1.00 75.57 139 ARG C CA 1
ATOM 17982 C C . ARG C 1 138 ? 45.923 53.521 229.898 1.00 82.35 139 ARG C C 1
ATOM 17983 O O . ARG C 1 138 ? 45.265 54.514 229.586 1.00 81.36 139 ARG C O 1
ATOM 17991 N N . TRP C 1 139 ? 45.410 52.304 230.027 1.00 81.96 140 TRP C N 1
ATOM 17992 C CA . TRP C 1 139 ? 44.005 51.977 229.854 1.00 76.30 140 TRP C CA 1
ATOM 17993 C C . TRP C 1 139 ? 43.904 50.467 230.049 1.00 77.34 140 TRP C C 1
ATOM 17994 O O . TRP C 1 139 ? 44.425 49.696 229.242 1.00 81.96 140 TRP C O 1
ATOM 18005 N N . SER C 1 140 ? 43.288 50.033 231.143 1.00 75.70 141 SER C N 1
ATOM 18006 C CA . SER C 1 140 ? 43.241 48.604 231.458 1.00 78.84 141 SER C CA 1
ATOM 18007 C C . SER C 1 140 ? 44.644 48.049 231.713 1.00 79.65 141 SER C C 1
ATOM 18008 O O . SER C 1 140 ? 45.644 48.694 231.412 1.00 84.58 141 SER C O 1
ATOM 18010 N N . GLU C 1 141 ? 44.723 46.849 232.275 1.00 85.21 142 GLU C N 1
ATOM 18011 C CA . GLU C 1 141 ? 43.554 46.065 232.614 1.00 87.41 142 GLU C CA 1
ATOM 18012 C C . GLU C 1 141 ? 43.894 44.590 232.633 1.00 83.84 142 GLU C C 1
ATOM 18013 O O . GLU C 1 141 ? 44.467 44.095 233.602 1.00 79.12 142 GLU C O 1
ATOM 18014 N N . LEU C 1 142 ? 43.556 43.897 231.550 1.00 79.34 143 LEU C N 1
ATOM 18015 C CA . LEU C 1 142 ? 43.725 42.453 231.482 1.00 78.28 143 LEU C CA 1
ATOM 18016 C C . LEU C 1 142 ? 45.190 42.045 231.507 1.00 81.46 143 LEU C C 1
ATOM 18017 O O . LEU C 1 142 ? 45.763 41.835 232.573 1.00 87.09 143 LEU C O 1
ATOM 18022 N N . LEU C 1 143 ? 45.794 41.928 230.331 1.00 82.92 144 LEU C N 1
ATOM 18023 C CA . LEU C 1 143 ? 47.151 41.406 230.240 1.00 81.59 144 LEU C CA 1
ATOM 18024 C C . LEU C 1 143 ? 48.153 42.299 230.954 1.00 80.57 144 LEU C C 1
ATOM 18025 O O . LEU C 1 143 ? 48.114 43.520 230.814 1.00 78.33 144 LEU C O 1
ATOM 18030 N N . PRO C 1 144 ? 49.045 41.680 231.741 1.00 82.05 145 PRO C N 1
ATOM 18031 C CA . PRO C 1 144 ? 50.149 42.375 232.408 1.00 82.66 145 PRO C CA 1
ATOM 18032 C C . PRO C 1 144 ? 51.106 42.998 231.405 1.00 81.08 145 PRO C C 1
ATOM 18033 O O . PRO C 1 144 ? 51.063 42.661 230.222 1.00 79.03 145 PRO C O 1
ATOM 18044 N N . ASP C 1 145 ? 51.963 43.895 231.873 1.00 83.63 146 ASP C N 1
ATOM 18045 C CA . ASP C 1 145 ? 52.918 44.543 230.992 1.00 78.27 146 ASP C CA 1
ATOM 18046 C C . ASP C 1 145 ? 53.865 43.506 230.416 1.00 76.50 146 ASP C C 1
ATOM 18047 O O . ASP C 1 145 ? 54.119 42.481 231.042 1.00 81.47 146 ASP C O 1
ATOM 18056 N N . PRO C 1 146 ? 54.386 43.764 229.211 1.00 74.14 147 PRO C N 1
ATOM 18057 C CA . PRO C 1 146 ? 55.233 42.764 228.566 1.00 77.30 147 PRO C CA 1
ATOM 18058 C C . PRO C 1 146 ? 56.579 42.635 229.258 1.00 74.48 147 PRO C C 1
ATOM 18059 O O . PRO C 1 146 ? 57.093 43.606 229.808 1.00 81.52 147 PRO C O 1
ATOM 18070 N N . GLN C 1 147 ? 57.132 41.433 229.231 1.00 73.25 148 GLN C N 1
ATOM 18071 C CA . GLN C 1 147 ? 58.432 41.165 229.822 1.00 74.40 148 GLN C CA 1
ATOM 18072 C C . GLN C 1 147 ? 59.510 41.991 229.121 1.00 72.83 148 GLN C C 1
ATOM 18073 O O . GLN C 1 147 ? 59.301 42.499 228.022 1.00 75.78 148 GLN C O 1
ATOM 18087 N N . GLU C 1 148 ? 60.658 42.119 229.770 1.00 71.86 149 GLU C N 1
ATOM 18088 C CA . GLU C 1 148 ? 61.776 42.919 229.269 1.00 71.53 149 GLU C CA 1
ATOM 18089 C C . GLU C 1 148 ? 62.531 42.192 228.152 1.00 65.56 149 GLU C C 1
ATOM 18090 O O . GLU C 1 148 ? 62.737 40.982 228.240 1.00 69.14 149 GLU C O 1
ATOM 18098 N N . THR C 1 149 ? 62.941 42.922 227.114 1.00 63.48 150 THR C N 1
ATOM 18099 C CA . THR C 1 149 ? 63.582 42.313 225.945 1.00 62.06 150 THR C CA 1
ATOM 18100 C C . THR C 1 149 ? 64.822 43.055 225.470 1.00 59.40 150 THR C C 1
ATOM 18101 O O . THR C 1 149 ? 65.053 44.200 225.838 1.00 64.43 150 THR C O 1
ATOM 18112 N N . LEU C 1 150 ? 65.598 42.386 224.622 1.00 60.14 151 LEU C N 1
ATOM 18113 C CA . LEU C 1 150 ? 66.869 42.896 224.124 1.00 59.66 151 LEU C CA 1
ATOM 18114 C C . LEU C 1 150 ? 66.729 43.463 222.719 1.00 56.47 151 LEU C C 1
ATOM 18115 O O . LEU C 1 150 ? 66.643 42.723 221.745 1.00 56.73 151 LEU C O 1
ATOM 18131 N N . ASP C 1 151 ? 66.744 44.784 222.617 1.00 60.55 152 ASP C N 1
ATOM 18132 C CA . ASP C 1 151 ? 66.453 45.462 221.364 1.00 58.08 152 ASP C CA 1
ATOM 18133 C C . ASP C 1 151 ? 67.714 46.070 220.744 1.00 58.81 152 ASP C C 1
ATOM 18134 O O . ASP C 1 151 ? 68.329 46.957 221.319 1.00 65.29 152 ASP C O 1
ATOM 18143 N N . ILE C 1 152 ? 68.090 45.573 219.570 1.00 57.88 153 ILE C N 1
ATOM 18144 C CA . ILE C 1 152 ? 69.262 46.049 218.846 1.00 57.91 153 ILE C CA 1
ATOM 18145 C C . ILE C 1 152 ? 68.929 46.135 217.363 1.00 60.66 153 ILE C C 1
ATOM 18146 O O . ILE C 1 152 ? 68.184 45.309 216.843 1.00 62.63 153 ILE C O 1
ATOM 18162 N N . THR C 1 153 ? 69.468 47.151 216.696 1.00 63.85 154 THR C N 1
ATOM 18163 C CA . THR C 1 153 ? 69.422 47.243 215.243 1.00 58.73 154 THR C CA 1
ATOM 18164 C C . THR C 1 153 ? 70.845 47.286 214.707 1.00 62.33 154 THR C C 1
ATOM 18165 O O . THR C 1 153 ? 71.689 47.997 215.244 1.00 68.54 154 THR C O 1
ATOM 18176 N N . LEU C 1 154 ? 71.109 46.518 213.658 1.00 58.49 155 LEU C N 1
ATOM 18177 C CA . LEU C 1 154 ? 72.437 46.458 213.057 1.00 59.99 155 LEU C CA 1
ATOM 18178 C C . LEU C 1 154 ? 72.462 47.144 211.711 1.00 60.00 155 LEU C C 1
ATOM 18179 O O . LEU C 1 154 ? 71.580 46.935 210.890 1.00 64.40 155 LEU C O 1
ATOM 18195 N N . TYR C 1 155 ? 73.489 47.947 211.482 1.00 61.48 156 TYR C N 1
ATOM 18196 C CA . TYR C 1 155 ? 73.660 48.624 210.207 1.00 60.73 156 TYR C CA 1
ATOM 18197 C C . TYR C 1 155 ? 75.064 48.445 209.672 1.00 62.27 156 TYR C C 1
ATOM 18198 O O . TYR C 1 155 ? 75.784 49.427 209.533 1.00 65.67 156 TYR C O 1
ATOM 18216 N N . PRO C 1 156 ? 75.464 47.201 209.370 1.00 63.22 157 PRO C N 1
ATOM 18217 C CA . PRO C 1 156 ? 76.831 46.956 208.895 1.00 65.53 157 PRO C CA 1
ATOM 18218 C C . PRO C 1 156 ? 77.226 47.830 207.711 1.00 66.39 157 PRO C C 1
ATOM 18219 O O . PRO C 1 156 ? 78.359 48.296 207.648 1.00 68.15 157 PRO C O 1
ATOM 18230 N N . ASP C 1 157 ? 76.291 48.045 206.796 1.00 67.52 158 ASP C N 1
ATOM 18231 C CA . ASP C 1 157 ? 76.505 48.901 205.640 1.00 61.93 158 ASP C CA 1
ATOM 18232 C C . ASP C 1 157 ? 76.401 50.360 206.017 1.00 65.68 158 ASP C C 1
ATOM 18233 O O . ASP C 1 157 ? 76.734 51.241 205.231 1.00 69.59 158 ASP C O 1
ATOM 18242 N N . GLY C 1 158 ? 75.903 50.612 207.217 1.00 68.38 159 GLY C N 1
ATOM 18243 C CA . GLY C 1 158 ? 75.549 51.956 207.615 1.00 69.75 159 GLY C CA 1
ATOM 18244 C C . GLY C 1 158 ? 74.261 52.339 206.923 1.00 66.49 159 GLY C C 1
ATOM 18245 O O . GLY C 1 158 ? 73.873 53.503 206.924 1.00 69.96 159 GLY C O 1
ATOM 18249 N N . LYS C 1 159 ? 73.595 51.349 206.334 1.00 66.19 160 LYS C N 1
ATOM 18250 C CA . LYS C 1 159 ? 72.388 51.594 205.564 1.00 62.23 160 LYS C CA 1
ATOM 18251 C C . LYS C 1 159 ? 71.389 50.454 205.701 1.00 64.58 160 LYS C C 1
ATOM 18252 O O . LYS C 1 159 ? 70.205 50.694 205.913 1.00 68.89 160 LYS C O 1
ATOM 18260 N N . ARG C 1 160 ? 71.874 49.221 205.595 1.00 65.85 161 ARG C N 1
ATOM 18261 C CA . ARG C 1 160 ? 71.003 48.052 205.451 1.00 67.86 161 ARG C CA 1
ATOM 18262 C C . ARG C 1 160 ? 69.898 47.942 206.503 1.00 68.36 161 ARG C C 1
ATOM 18263 O O . ARG C 1 160 ? 68.715 47.911 206.157 1.00 70.69 161 ARG C O 1
ATOM 18284 N N . GLU C 1 161 ? 70.282 47.866 207.771 1.00 61.09 162 GLU C N 1
ATOM 18285 C CA . GLU C 1 161 ? 69.318 47.813 208.871 1.00 64.55 162 GLU C CA 1
ATOM 18286 C C . GLU C 1 161 ? 68.674 46.444 209.025 1.00 57.30 162 GLU C C 1
ATOM 18287 O O . GLU C 1 161 ? 67.654 46.166 208.418 1.00 54.19 162 GLU C O 1
ATOM 18295 N N . ILE C 1 162 ? 69.273 45.604 209.862 1.00 59.72 163 ILE C N 1
ATOM 18296 C CA . ILE C 1 162 ? 68.672 44.342 210.252 1.00 54.86 163 ILE C CA 1
ATOM 18297 C C . ILE C 1 162 ? 68.678 44.272 211.782 1.00 51.20 163 ILE C C 1
ATOM 18298 O O . ILE C 1 162 ? 69.724 44.386 212.405 1.00 53.04 163 ILE C O 1
ATOM 18314 N N . ARG C 1 163 ? 67.500 44.091 212.379 1.00 54.50 164 ARG C N 1
ATOM 18315 C CA . ARG C 1 163 ? 67.335 44.191 213.834 1.00 53.93 164 ARG C CA 1
ATOM 18316 C C . ARG C 1 163 ? 66.749 42.935 214.463 1.00 49.82 164 ARG C C 1
ATOM 18317 O O . ARG C 1 163 ? 65.938 42.258 213.855 1.00 53.35 164 ARG C O 1
ATOM 18327 N N . LEU C 1 164 ? 67.150 42.649 215.697 1.00 52.54 165 LEU C N 1
ATOM 18328 C CA . LEU C 1 164 ? 66.689 41.468 216.412 1.00 47.15 165 LEU C CA 1
ATOM 18329 C C . LEU C 1 164 ? 65.171 41.415 216.526 1.00 46.80 165 LEU C C 1
ATOM 18330 O O . LEU C 1 164 ? 64.507 42.447 216.586 1.00 49.01 165 LEU C O 1
ATOM 18346 N N . ALA C 1 165 ? 64.631 40.204 216.569 1.00 40.36 166 ALA C N 1
ATOM 18347 C CA . ALA C 1 165 ? 63.198 40.010 216.699 1.00 45.27 166 ALA C CA 1
ATOM 18348 C C . ALA C 1 165 ? 62.744 40.127 218.140 1.00 49.17 166 ALA C C 1
ATOM 18349 O O . ALA C 1 165 ? 62.266 39.154 218.739 1.00 48.06 166 ALA C O 1
ATOM 18356 N N . ALA C 1 166 ? 62.863 41.331 218.685 1.00 51.09 167 ALA C N 1
ATOM 18357 C CA . ALA C 1 166 ? 62.735 41.525 220.118 1.00 52.63 167 ALA C CA 1
ATOM 18358 C C . ALA C 1 166 ? 61.305 41.829 220.512 1.00 60.06 167 ALA C C 1
ATOM 18359 O O . ALA C 1 166 ? 61.018 42.053 221.688 1.00 67.52 167 ALA C O 1
ATOM 18366 N N . TYR C 1 167 ? 60.401 41.830 219.540 1.00 57.03 168 TYR C N 1
ATOM 18367 C CA . TYR C 1 167 ? 59.013 42.132 219.832 1.00 56.02 168 TYR C CA 1
ATOM 18368 C C . TYR C 1 167 ? 58.078 41.137 219.166 1.00 54.37 168 TYR C C 1
ATOM 18369 O O . TYR C 1 167 ? 56.924 41.455 218.894 1.00 58.99 168 TYR C O 1
ATOM 18387 N N . ASP C 1 168 ? 58.565 39.921 218.930 1.00 53.86 169 ASP C N 1
ATOM 18388 C CA . ASP C 1 168 ? 57.759 38.905 218.252 1.00 54.16 169 ASP C CA 1
ATOM 18389 C C . ASP C 1 168 ? 56.901 38.145 219.251 1.00 57.08 169 ASP C C 1
ATOM 18390 O O . ASP C 1 168 ? 57.184 36.992 219.586 1.00 57.67 169 ASP C O 1
ATOM 18399 N N . HIS C 1 169 ? 55.846 38.789 219.725 1.00 55.96 170 HIS C N 1
ATOM 18400 C CA . HIS C 1 169 ? 54.934 38.120 220.638 1.00 58.43 170 HIS C CA 1
ATOM 18401 C C . HIS C 1 169 ? 53.523 38.666 220.535 1.00 52.04 170 HIS C C 1
ATOM 18402 O O . HIS C 1 169 ? 53.247 39.540 219.721 1.00 50.08 170 HIS C O 1
ATOM 18416 N N . PHE C 1 170 ? 52.640 38.113 221.356 1.00 51.73 171 PHE C N 1
ATOM 18417 C CA . PHE C 1 170 ? 51.241 38.502 221.384 1.00 54.31 171 PHE C CA 1
ATOM 18418 C C . PHE C 1 170 ? 50.998 39.241 222.693 1.00 50.58 171 PHE C C 1
ATOM 18419 O O . PHE C 1 170 ? 51.650 40.238 222.976 1.00 54.78 171 PHE C O 1
ATOM 18436 N N . SER C 1 171 ? 50.059 38.766 223.492 1.00 56.77 172 SER C N 1
ATOM 18437 C CA . SER C 1 171 ? 50.049 39.129 224.891 1.00 62.11 172 SER C CA 1
ATOM 18438 C C . SER C 1 171 ? 51.291 38.475 225.475 1.00 61.50 172 SER C C 1
ATOM 18439 O O . SER C 1 171 ? 51.904 37.634 224.820 1.00 58.57 172 SER C O 1
ATOM 18447 N N . PRO C 1 172 ? 51.686 38.875 226.691 1.00 60.58 173 PRO C N 1
ATOM 18448 C CA . PRO C 1 172 ? 52.875 38.313 227.333 1.00 63.33 173 PRO C CA 1
ATOM 18449 C C . PRO C 1 172 ? 53.009 36.785 227.284 1.00 60.45 173 PRO C C 1
ATOM 18450 O O . PRO C 1 172 ? 54.120 36.310 227.109 1.00 63.85 173 PRO C O 1
ATOM 18461 N N . PRO C 1 173 ? 51.911 36.026 227.430 1.00 56.91 174 PRO C N 1
ATOM 18462 C CA . PRO C 1 173 ? 52.117 34.580 227.564 1.00 56.48 174 PRO C CA 1
ATOM 18463 C C . PRO C 1 173 ? 52.585 33.880 226.296 1.00 50.85 174 PRO C C 1
ATOM 18464 O O . PRO C 1 173 ? 53.095 32.772 226.395 1.00 48.04 174 PRO C O 1
ATOM 18475 N N . ARG C 1 174 ? 52.420 34.514 225.137 1.00 55.07 175 ARG C N 1
ATOM 18476 C CA . ARG C 1 174 ? 52.604 33.836 223.853 1.00 53.50 175 ARG C CA 1
ATOM 18477 C C . ARG C 1 174 ? 53.640 34.508 222.965 1.00 51.38 175 ARG C C 1
ATOM 18478 O O . ARG C 1 174 ? 53.335 35.458 222.247 1.00 52.41 175 ARG C O 1
ATOM 18488 N N . TYR C 1 175 ? 54.860 33.980 223.015 1.00 52.20 176 TYR C N 1
ATOM 18489 C CA . TYR C 1 175 ? 55.977 34.457 222.209 1.00 54.01 176 TYR C CA 1
ATOM 18490 C C . TYR C 1 175 ? 56.238 33.482 221.074 1.00 55.72 176 TYR C C 1
ATOM 18491 O O . TYR C 1 175 ? 56.372 32.282 221.312 1.00 58.36 176 TYR C O 1
ATOM 18502 N N . ASP C 1 176 ? 56.309 33.987 219.844 1.00 59.99 177 ASP C N 1
ATOM 18503 C CA . ASP C 1 176 ? 56.599 33.140 218.685 1.00 53.17 177 ASP C CA 1
ATOM 18504 C C . ASP C 1 176 ? 58.018 33.367 218.180 1.00 53.74 177 ASP C C 1
ATOM 18505 O O . ASP C 1 176 ? 58.376 32.942 217.084 1.00 52.24 177 ASP C O 1
ATOM 18510 N N . GLY C 1 177 ? 58.824 34.044 218.986 1.00 58.15 178 GLY C N 1
ATOM 18511 C CA . GLY C 1 177 ? 60.218 34.256 218.661 1.00 51.87 178 GLY C CA 1
ATOM 18512 C C . GLY C 1 177 ? 60.878 35.028 219.775 1.00 46.48 178 GLY C C 1
ATOM 18513 O O . GLY C 1 177 ? 60.293 35.961 220.306 1.00 47.45 178 GLY C O 1
ATOM 18514 N N . LEU C 1 178 ? 62.083 34.616 220.147 1.00 51.70 179 LEU C N 1
ATOM 18515 C CA . LEU C 1 178 ? 62.910 35.394 221.058 1.00 46.85 179 LEU C CA 1
ATOM 18516 C C . LEU C 1 178 ? 64.079 35.989 220.280 1.00 38.64 179 LEU C C 1
ATOM 18517 O O . LEU C 1 178 ? 64.568 35.367 219.347 1.00 40.37 179 LEU C O 1
ATOM 18524 N N . PRO C 1 179 ? 64.512 37.210 220.643 1.00 42.15 180 PRO C N 1
ATOM 18525 C CA . PRO C 1 179 ? 65.625 37.840 219.924 1.00 41.57 180 PRO C CA 1
ATOM 18526 C C . PRO C 1 179 ? 66.962 37.185 220.263 1.00 42.64 180 PRO C C 1
ATOM 18527 O O . PRO C 1 179 ? 67.708 36.871 219.343 1.00 35.56 180 PRO C O 1
ATOM 18531 N N . ILE C 1 180 ? 67.243 36.990 221.554 1.00 49.24 181 ILE C N 1
ATOM 18532 C CA . ILE C 1 180 ? 68.368 36.163 222.005 1.00 49.99 181 ILE C CA 1
ATOM 18533 C C . ILE C 1 180 ? 68.030 35.387 223.269 1.00 54.32 181 ILE C C 1
ATOM 18534 O O . ILE C 1 180 ? 67.546 35.959 224.240 1.00 62.88 181 ILE C O 1
ATOM 18541 N N . ALA C 1 181 ? 68.305 34.091 223.274 1.00 50.25 182 ALA C N 1
ATOM 18542 C CA . ALA C 1 181 ? 67.928 33.269 224.416 1.00 52.48 182 ALA C CA 1
ATOM 18543 C C . ALA C 1 181 ? 68.553 31.899 224.330 1.00 51.37 182 ALA C C 1
ATOM 18544 O O . ALA C 1 181 ? 68.897 31.442 223.247 1.00 53.21 182 ALA C O 1
ATOM 18546 N N . PHE C 1 182 ? 68.703 31.247 225.481 1.00 61.57 183 PHE C N 1
ATOM 18547 C CA . PHE C 1 182 ? 69.332 29.928 225.546 1.00 56.93 183 PHE C CA 1
ATOM 18548 C C . PHE C 1 182 ? 68.579 29.009 226.498 1.00 58.63 183 PHE C C 1
ATOM 18549 O O . PHE C 1 182 ? 67.631 29.431 227.158 1.00 56.59 183 PHE C O 1
ATOM 18557 N N . CYS C 1 183 ? 69.009 27.752 226.568 1.00 62.26 184 CYS C N 1
ATOM 18558 C CA . CYS C 1 183 ? 68.325 26.758 227.393 1.00 63.26 184 CYS C CA 1
ATOM 18559 C C . CYS C 1 183 ? 69.263 25.979 228.306 1.00 62.37 184 CYS C C 1
ATOM 18560 O O . CYS C 1 183 ? 70.407 25.702 227.962 1.00 58.74 184 CYS C O 1
ATOM 18563 N N . LYS C 1 184 ? 68.756 25.607 229.470 1.00 66.28 185 LYS C N 1
ATOM 18564 C CA . LYS C 1 184 ? 69.529 24.816 230.414 1.00 71.16 185 LYS C CA 1
ATOM 18565 C C . LYS C 1 184 ? 68.908 23.438 230.561 1.00 68.29 185 LYS C C 1
ATOM 18566 O O . LYS C 1 184 ? 67.812 23.302 231.087 1.00 68.37 185 LYS C O 1
ATOM 18572 N N . ARG C 1 185 ? 69.606 22.419 230.082 1.00 67.07 186 ARG C N 1
ATOM 18573 C CA . ARG C 1 185 ? 69.093 21.062 230.149 1.00 71.49 186 ARG C CA 1
ATOM 18574 C C . ARG C 1 185 ? 69.977 20.232 231.051 1.00 76.79 186 ARG C C 1
ATOM 18575 O O . ARG C 1 185 ? 71.191 20.174 230.866 1.00 79.82 186 ARG C O 1
ATOM 18583 N N . THR C 1 186 ? 69.359 19.586 232.030 1.00 75.26 187 THR C N 1
ATOM 18584 C CA . THR C 1 186 ? 70.111 18.896 233.056 1.00 77.92 187 THR C CA 1
ATOM 18585 C C . THR C 1 186 ? 70.978 19.933 233.778 1.00 80.68 187 THR C C 1
ATOM 18586 O O . THR C 1 186 ? 70.449 20.906 234.327 1.00 81.53 187 THR C O 1
ATOM 18590 N N . GLY C 1 187 ? 72.297 19.744 233.763 1.00 80.10 188 GLY C N 1
ATOM 18591 C CA . GLY C 1 187 ? 73.208 20.658 234.429 1.00 79.05 188 GLY C CA 1
ATOM 18592 C C . GLY C 1 187 ? 74.090 21.428 233.466 1.00 79.69 188 GLY C C 1
ATOM 18593 O O . GLY C 1 187 ? 75.208 21.799 233.813 1.00 85.37 188 GLY C O 1
ATOM 18597 N N . LYS C 1 188 ? 73.598 21.679 232.258 1.00 83.68 189 LYS C N 1
ATOM 18598 C CA . LYS C 1 188 ? 74.423 22.319 231.235 1.00 82.36 189 LYS C CA 1
ATOM 18599 C C . LYS C 1 188 ? 73.626 23.106 230.198 1.00 69.08 189 LYS C C 1
ATOM 18600 O O . LYS C 1 188 ? 72.658 22.613 229.637 1.00 68.31 189 LYS C O 1
ATOM 18607 N N . LYS C 1 189 ? 74.070 24.334 229.953 1.00 68.56 190 LYS C N 1
ATOM 18608 C CA . LYS C 1 189 ? 73.433 25.234 229.004 1.00 64.99 190 LYS C CA 1
ATOM 18609 C C . LYS C 1 189 ? 73.390 24.623 227.621 1.00 64.75 190 LYS C C 1
ATOM 18610 O O . LYS C 1 189 ? 74.195 23.760 227.300 1.00 63.55 190 LYS C O 1
ATOM 18617 N N . GLU C 1 190 ? 72.438 25.072 226.808 1.00 63.85 191 GLU C N 1
ATOM 18618 C CA . GLU C 1 190 ? 72.311 24.602 225.438 1.00 58.61 191 GLU C CA 1
ATOM 18619 C C . GLU C 1 190 ? 71.205 25.339 224.704 1.00 58.62 191 GLU C C 1
ATOM 18620 O O . GLU C 1 190 ? 70.512 26.178 225.280 1.00 63.49 191 GLU C O 1
ATOM 18627 N N . ARG C 1 191 ? 71.038 25.019 223.428 1.00 56.57 192 ARG C N 1
ATOM 18628 C CA . ARG C 1 191 ? 70.005 25.652 222.623 1.00 52.85 192 ARG C CA 1
ATOM 18629 C C . ARG C 1 191 ? 70.079 27.172 222.659 1.00 46.09 192 ARG C C 1
ATOM 18630 O O . ARG C 1 191 ? 69.154 27.811 223.138 1.00 51.78 192 ARG C O 1
ATOM 18639 N N . ALA C 1 192 ? 71.164 27.766 222.180 1.00 46.80 193 ALA C N 1
ATOM 18640 C CA . ALA C 1 192 ? 71.190 29.224 222.035 1.00 47.79 193 ALA C CA 1
ATOM 18641 C C . ALA C 1 192 ? 70.490 29.593 220.764 1.00 43.58 193 ALA C C 1
ATOM 18642 O O . ALA C 1 192 ? 70.604 28.888 219.758 1.00 37.85 193 ALA C O 1
ATOM 18649 N N . THR C 1 193 ? 69.774 30.709 220.802 1.00 50.42 194 THR C N 1
ATOM 18650 C CA . THR C 1 193 ? 69.022 31.143 219.636 1.00 47.26 194 THR C CA 1
ATOM 18651 C C . THR C 1 193 ? 69.087 32.635 219.427 1.00 44.86 194 THR C C 1
ATOM 18652 O O . THR C 1 193 ? 68.758 33.418 220.308 1.00 44.51 194 THR C O 1
ATOM 18663 N N . LEU C 1 194 ? 69.525 33.000 218.231 1.00 45.73 195 LEU C N 1
ATOM 18664 C CA . LEU C 1 194 ? 69.416 34.354 217.734 1.00 42.43 195 LEU C CA 1
ATOM 18665 C C . LEU C 1 194 ? 68.199 34.407 216.822 1.00 37.80 195 LEU C C 1
ATOM 18666 O O . LEU C 1 194 ? 67.807 33.397 216.246 1.00 39.31 195 LEU C O 1
ATOM 18682 N N . SER C 1 195 ? 67.587 35.570 216.683 1.00 40.63 196 SER C N 1
ATOM 18683 C CA . SER C 1 195 ? 66.578 35.724 215.649 1.00 38.44 196 SER C CA 1
ATOM 18684 C C . SER C 1 195 ? 66.477 37.183 215.214 1.00 37.20 196 SER C C 1
ATOM 18685 O O . SER C 1 195 ? 66.773 38.090 215.974 1.00 33.26 196 SER C O 1
ATOM 18693 N N . PHE C 1 196 ? 66.095 37.375 213.959 1.00 37.00 197 PHE C N 1
ATOM 18694 C CA . PHE C 1 196 ? 66.017 38.688 213.345 1.00 36.03 197 PHE C CA 1
ATOM 18695 C C . PHE C 1 196 ? 64.592 38.982 212.945 1.00 37.65 197 PHE C C 1
ATOM 18696 O O . PHE C 1 196 ? 63.765 38.085 212.926 1.00 37.19 197 PHE C O 1
ATOM 18713 N N . GLU C 1 197 ? 64.295 40.235 212.629 1.00 40.34 198 GLU C N 1
ATOM 18714 C CA . GLU C 1 197 ? 62.989 40.560 212.092 1.00 41.06 198 GLU C CA 1
ATOM 18715 C C . GLU C 1 197 ? 63.054 40.369 210.584 1.00 39.28 198 GLU C C 1
ATOM 18716 O O . GLU C 1 197 ? 64.119 40.514 209.980 1.00 36.70 198 GLU C O 1
ATOM 18728 N N . SER C 1 198 ? 61.920 40.019 209.988 1.00 37.89 199 SER C N 1
ATOM 18729 C CA . SER C 1 198 ? 61.808 39.925 208.537 1.00 40.97 199 SER C CA 1
ATOM 18730 C C . SER C 1 198 ? 60.475 40.508 208.119 1.00 39.19 199 SER C C 1
ATOM 18731 O O . SER C 1 198 ? 59.497 40.471 208.869 1.00 33.46 199 SER C O 1
ATOM 18739 N N . ARG C 1 199 ? 60.444 41.038 206.907 1.00 41.21 200 ARG C N 1
ATOM 18740 C CA . ARG C 1 199 ? 59.245 41.657 206.380 1.00 41.73 200 ARG C CA 1
ATOM 18741 C C . ARG C 1 199 ? 58.439 40.685 205.534 1.00 35.08 200 ARG C C 1
ATOM 18742 O O . ARG C 1 199 ? 58.991 39.719 205.024 1.00 28.86 200 ARG C O 1
ATOM 18763 N N . PRO C 1 200 ? 57.126 40.944 205.394 1.00 37.89 201 PRO C N 1
ATOM 18764 C CA . PRO C 1 200 ? 56.165 40.209 204.566 1.00 32.04 201 PRO C CA 1
ATOM 18765 C C . PRO C 1 200 ? 56.686 39.748 203.216 1.00 34.20 201 PRO C C 1
ATOM 18766 O O . PRO C 1 200 ? 56.535 38.581 202.864 1.00 35.45 201 PRO C O 1
ATOM 18777 N N . ASP C 1 201 ? 57.278 40.669 202.468 1.00 32.57 202 ASP C N 1
ATOM 18778 C CA . ASP C 1 201 ? 57.702 40.403 201.104 1.00 33.38 202 ASP C CA 1
ATOM 18779 C C . ASP C 1 201 ? 59.104 39.819 201.060 1.00 33.34 202 ASP C C 1
ATOM 18780 O O . ASP C 1 201 ? 59.721 39.745 199.999 1.00 34.42 202 ASP C O 1
ATOM 18789 N N . GLU C 1 202 ? 59.620 39.399 202.207 1.00 31.92 203 GLU C N 1
ATOM 18790 C CA . GLU C 1 202 ? 61.007 38.980 202.244 1.00 32.65 203 GLU C CA 1
ATOM 18791 C C . GLU C 1 202 ? 61.169 37.599 201.628 1.00 31.24 203 GLU C C 1
ATOM 18792 O O . GLU C 1 202 ? 60.357 36.699 201.834 1.00 29.39 203 GLU C O 1
ATOM 18804 N N . CYS C 1 203 ? 62.223 37.464 200.837 1.00 34.92 204 CYS C N 1
ATOM 18805 C CA . CYS C 1 203 ? 62.594 36.188 200.256 1.00 36.34 204 CYS C CA 1
ATOM 18806 C C . CYS C 1 203 ? 63.988 35.798 200.709 1.00 30.43 204 CYS C C 1
ATOM 18807 O O . CYS C 1 203 ? 64.816 36.658 200.992 1.00 30.49 204 CYS C O 1
ATOM 18815 N N . PHE C 1 204 ? 64.230 34.496 200.796 1.00 31.10 205 PHE C N 1
ATOM 18816 C CA . PHE C 1 204 ? 65.530 33.997 201.204 1.00 36.14 205 PHE C CA 1
ATOM 18817 C C . PHE C 1 204 ? 66.044 32.957 200.230 1.00 31.72 205 PHE C C 1
ATOM 18818 O O . PHE C 1 204 ? 65.300 32.456 199.401 1.00 36.80 205 PHE C O 1
ATOM 18835 N N . ALA C 1 205 ? 67.329 32.653 200.332 1.00 30.52 206 ALA C N 1
ATOM 18836 C CA . ALA C 1 205 ? 67.949 31.650 199.485 1.00 31.94 206 ALA C CA 1
ATOM 18837 C C . ALA C 1 205 ? 69.233 31.170 200.156 1.00 29.81 206 ALA C C 1
ATOM 18838 O O . ALA C 1 205 ? 69.576 31.629 201.250 1.00 23.83 206 ALA C O 1
ATOM 18845 N N . GLY C 1 206 ? 69.913 30.231 199.504 1.00 26.03 207 GLY C N 1
ATOM 18846 C CA . GLY C 1 206 ? 71.186 29.718 199.977 1.00 27.30 207 GLY C CA 1
ATOM 18847 C C . GLY C 1 206 ? 70.993 28.522 200.883 1.00 25.61 207 GLY C C 1
ATOM 18848 O O . GLY C 1 206 ? 70.344 27.553 200.512 1.00 23.66 207 GLY C O 1
ATOM 18852 N N . THR C 1 207 ? 71.561 28.616 202.082 1.00 23.13 208 THR C N 1
ATOM 18853 C CA . THR C 1 207 ? 71.481 27.588 203.119 1.00 25.84 208 THR C CA 1
ATOM 18854 C C . THR C 1 207 ? 72.079 26.236 202.680 1.00 24.00 208 THR C C 1
ATOM 18855 O O . THR C 1 207 ? 71.901 25.215 203.352 1.00 25.63 208 THR C O 1
ATOM 18866 N N . GLY C 1 208 ? 72.823 26.254 201.580 1.00 23.84 209 GLY C N 1
ATOM 18867 C CA . GLY C 1 208 ? 73.482 25.076 201.058 1.00 29.97 209 GLY C CA 1
ATOM 18868 C C . GLY C 1 208 ? 72.805 24.545 199.808 1.00 27.99 209 GLY C C 1
ATOM 18869 O O . GLY C 1 208 ? 72.164 25.291 199.080 1.00 19.09 209 GLY C O 1
ATOM 18873 N N . GLU C 1 209 ? 72.952 23.240 199.589 1.00 30.62 210 GLU C N 1
ATOM 18874 C CA . GLU C 1 209 ? 72.416 22.558 198.422 1.00 30.17 210 GLU C CA 1
ATOM 18875 C C . GLU C 1 209 ? 70.996 22.068 198.694 1.00 30.58 210 GLU C C 1
ATOM 18876 O O . GLU C 1 209 ? 70.717 20.861 198.687 1.00 30.09 210 GLU C O 1
ATOM 18888 N N . ARG C 1 210 ? 70.099 23.018 198.934 1.00 31.69 211 ARG C N 1
ATOM 18889 C CA . ARG C 1 210 ? 68.729 22.694 199.303 1.00 34.12 211 ARG C CA 1
ATOM 18890 C C . ARG C 1 210 ? 67.880 22.554 198.062 1.00 31.98 211 ARG C C 1
ATOM 18891 O O . ARG C 1 210 ? 67.815 23.475 197.248 1.00 35.22 211 ARG C O 1
ATOM 18912 N N . PHE C 1 211 ? 67.218 21.408 197.926 1.00 27.41 212 PHE C N 1
ATOM 18913 C CA . PHE C 1 211 ? 66.463 21.110 196.721 1.00 31.25 212 PHE C CA 1
ATOM 18914 C C . PHE C 1 211 ? 65.045 21.686 196.778 1.00 29.18 212 PHE C C 1
ATOM 18915 O O . PHE C 1 211 ? 64.053 20.988 196.545 1.00 28.60 212 PHE C O 1
ATOM 18932 N N . PHE C 1 212 ? 64.960 22.980 197.054 1.00 28.82 213 PHE C N 1
ATOM 18933 C CA . PHE C 1 212 ? 63.670 23.656 197.162 1.00 32.60 213 PHE C CA 1
ATOM 18934 C C . PHE C 1 212 ? 63.622 24.911 196.306 1.00 27.49 213 PHE C C 1
ATOM 18935 O O . PHE C 1 212 ? 64.629 25.352 195.764 1.00 29.67 213 PHE C O 1
ATOM 18952 N N . LYS C 1 213 ? 62.427 25.465 196.170 1.00 30.59 214 LYS C N 1
ATOM 18953 C CA . LYS C 1 213 ? 62.209 26.622 195.320 1.00 28.73 214 LYS C CA 1
ATOM 18954 C C . LYS C 1 213 ? 63.112 27.776 195.707 1.00 27.05 214 LYS C C 1
ATOM 18955 O O . LYS C 1 213 ? 63.567 27.871 196.855 1.00 30.57 214 LYS C O 1
ATOM 18974 N N . MET C 1 214 ? 63.377 28.610 194.705 1.00 28.27 215 MET C N 1
ATOM 18975 C CA . MET C 1 214 ? 64.200 29.826 194.771 1.00 31.71 215 MET C CA 1
ATOM 18976 C C . MET C 1 214 ? 63.949 30.660 196.027 1.00 34.58 215 MET C C 1
ATOM 18977 O O . MET C 1 214 ? 64.882 31.232 196.591 1.00 32.44 215 MET C O 1
ATOM 18991 N N . ASP C 1 215 ? 62.689 30.746 196.453 1.00 28.84 216 ASP C N 1
ATOM 18992 C CA . ASP C 1 215 ? 62.350 31.476 197.668 1.00 31.55 216 ASP C CA 1
ATOM 18993 C C . ASP C 1 215 ? 62.021 30.503 198.787 1.00 29.48 216 ASP C C 1
ATOM 18994 O O . ASP C 1 215 ? 61.206 29.596 198.612 1.00 28.97 216 ASP C O 1
ATOM 19003 N N . LEU C 1 216 ? 62.642 30.720 199.944 1.00 33.41 217 LEU C N 1
ATOM 19004 C CA . LEU C 1 216 ? 62.447 29.862 201.102 1.00 33.20 217 LEU C CA 1
ATOM 19005 C C . LEU C 1 216 ? 61.850 30.677 202.246 1.00 30.29 217 LEU C C 1
ATOM 19006 O O . LEU C 1 216 ? 62.433 30.781 203.310 1.00 37.85 217 LEU C O 1
ATOM 19022 N N . SER C 1 217 ? 60.672 31.244 202.030 1.00 36.87 218 SER C N 1
ATOM 19023 C CA . SER C 1 217 ? 60.128 32.238 202.949 1.00 36.63 218 SER C CA 1
ATOM 19024 C C . SER C 1 217 ? 59.076 31.665 203.880 1.00 35.86 218 SER C C 1
ATOM 19025 O O . SER C 1 217 ? 58.217 32.401 204.376 1.00 37.25 218 SER C O 1
ATOM 19033 N N . GLY C 1 218 ? 59.137 30.361 204.109 1.00 28.88 219 GLY C N 1
ATOM 19034 C CA . GLY C 1 218 ? 58.302 29.733 205.113 1.00 30.31 219 GLY C CA 1
ATOM 19035 C C . GLY C 1 218 ? 58.861 28.419 205.623 1.00 32.86 219 GLY C C 1
ATOM 19036 O O . GLY C 1 218 ? 58.141 27.640 206.242 1.00 27.99 219 GLY C O 1
ATOM 19040 N N . GLN C 1 219 ? 60.150 28.185 205.389 1.00 33.52 220 GLN C N 1
ATOM 19041 C CA . GLN C 1 219 ? 60.735 26.883 205.647 1.00 30.61 220 GLN C CA 1
ATOM 19042 C C . GLN C 1 219 ? 61.650 26.845 206.864 1.00 31.18 220 GLN C C 1
ATOM 19043 O O . GLN C 1 219 ? 62.508 27.708 207.036 1.00 32.36 220 GLN C O 1
ATOM 19057 N N . THR C 1 220 ? 61.451 25.829 207.701 1.00 27.71 221 THR C N 1
ATOM 19058 C CA . THR C 1 220 ? 62.245 25.648 208.905 1.00 25.02 221 THR C CA 1
ATOM 19059 C C . THR C 1 220 ? 63.248 24.532 208.684 1.00 26.76 221 THR C C 1
ATOM 19060 O O . THR C 1 220 ? 62.906 23.359 208.543 1.00 22.73 221 THR C O 1
ATOM 19071 N N . LEU C 1 221 ? 64.509 24.923 208.672 1.00 26.02 222 LEU C N 1
ATOM 19072 C CA . LEU C 1 221 ? 65.572 24.051 208.232 1.00 28.31 222 LEU C CA 1
ATOM 19073 C C . LEU C 1 221 ? 66.302 23.370 209.377 1.00 30.99 222 LEU C C 1
ATOM 19074 O O . LEU C 1 221 ? 66.740 24.017 210.324 1.00 31.06 222 LEU C O 1
ATOM 19090 N N . PHE C 1 222 ? 66.434 22.057 209.285 1.00 28.42 223 PHE C N 1
ATOM 19091 C CA . PHE C 1 222 ? 67.286 21.334 210.198 1.00 33.29 223 PHE C CA 1
ATOM 19092 C C . PHE C 1 222 ? 68.705 21.312 209.631 1.00 28.62 223 PHE C C 1
ATOM 19093 O O . PHE C 1 222 ? 69.066 20.418 208.890 1.00 26.92 223 PHE C O 1
ATOM 19110 N N . LEU C 1 223 ? 69.496 22.321 209.964 1.00 34.10 224 LEU C N 1
ATOM 19111 C CA . LEU C 1 223 ? 70.860 22.428 209.451 1.00 32.52 224 LEU C CA 1
ATOM 19112 C C . LEU C 1 223 ? 71.721 21.306 209.973 1.00 31.86 224 LEU C C 1
ATOM 19113 O O . LEU C 1 223 ? 72.462 21.473 210.932 1.00 39.52 224 LEU C O 1
ATOM 19129 N N . LYS C 1 224 ? 71.603 20.160 209.325 1.00 32.39 225 LYS C N 1
ATOM 19130 C CA . LYS C 1 224 ? 72.258 18.937 209.756 1.00 35.58 225 LYS C CA 1
ATOM 19131 C C . LYS C 1 224 ? 72.325 18.020 208.540 1.00 38.79 225 LYS C C 1
ATOM 19132 O O . LYS C 1 224 ? 71.294 17.610 208.010 1.00 33.91 225 LYS C O 1
ATOM 19151 N N . ASN C 1 225 ? 73.543 17.723 208.093 1.00 43.04 226 ASN C N 1
ATOM 19152 C CA . ASN C 1 225 ? 73.757 16.906 206.901 1.00 42.46 226 ASN C CA 1
ATOM 19153 C C . ASN C 1 225 ? 73.144 15.526 207.016 1.00 39.43 226 ASN C C 1
ATOM 19154 O O . ASN C 1 225 ? 73.282 14.859 208.040 1.00 44.16 226 ASN C O 1
ATOM 19165 N N . GLN C 1 226 ? 72.476 15.102 205.951 1.00 33.64 227 GLN C N 1
ATOM 19166 C CA . GLN C 1 226 ? 71.919 13.756 205.871 1.00 36.32 227 GLN C CA 1
ATOM 19167 C C . GLN C 1 226 ? 72.073 13.138 204.483 1.00 35.96 227 GLN C C 1
ATOM 19168 O O . GLN C 1 226 ? 72.242 13.850 203.488 1.00 34.50 227 GLN C O 1
ATOM 19182 N N . ASP C 1 227 ? 72.011 11.807 204.435 1.00 36.02 228 ASP C N 1
ATOM 19183 C CA . ASP C 1 227 ? 71.901 11.073 203.183 1.00 33.96 228 ASP C CA 1
ATOM 19184 C C . ASP C 1 227 ? 70.604 11.505 202.534 1.00 36.14 228 ASP C C 1
ATOM 19185 O O . ASP C 1 227 ? 69.523 11.230 203.045 1.00 33.90 228 ASP C O 1
ATOM 19194 N N . GLY C 1 228 ? 70.715 12.210 201.421 1.00 40.86 229 GLY C N 1
ATOM 19195 C CA . GLY C 1 228 ? 69.555 12.769 200.759 1.00 39.99 229 GLY C CA 1
ATOM 19196 C C . GLY C 1 228 ? 68.616 11.692 200.280 1.00 35.58 229 GLY C C 1
ATOM 19197 O O . GLY C 1 228 ? 67.401 11.863 200.341 1.00 32.03 229 GLY C O 1
ATOM 19201 N N . GLN C 1 229 ? 69.198 10.578 199.835 1.00 39.72 230 GLN C N 1
ATOM 19202 C CA . GLN C 1 229 ? 68.468 9.478 199.211 1.00 41.98 230 GLN C CA 1
ATOM 19203 C C . GLN C 1 229 ? 67.431 10.025 198.251 1.00 37.42 230 GLN C C 1
ATOM 19204 O O . GLN C 1 229 ? 66.263 9.641 198.274 1.00 39.97 230 GLN C O 1
ATOM 19218 N N . GLY C 1 230 ? 67.875 10.951 197.419 1.00 38.24 231 GLY C N 1
ATOM 19219 C CA . GLY C 1 230 ? 66.989 11.644 196.517 1.00 41.59 231 GLY C CA 1
ATOM 19220 C C . GLY C 1 230 ? 67.222 13.136 196.558 1.00 39.53 231 GLY C C 1
ATOM 19221 O O . GLY C 1 230 ? 67.850 13.674 197.482 1.00 36.90 231 GLY C O 1
ATOM 19225 N N . VAL C 1 231 ? 66.675 13.796 195.547 1.00 33.07 232 VAL C N 1
ATOM 19226 C CA . VAL C 1 231 ? 66.886 15.208 195.307 1.00 32.51 232 VAL C CA 1
ATOM 19227 C C . VAL C 1 231 ? 65.521 15.923 195.437 1.00 32.91 232 VAL C C 1
ATOM 19228 O O . VAL C 1 231 ? 65.346 17.071 195.025 1.00 34.11 232 VAL C O 1
ATOM 19241 N N . ASN C 1 232 ? 64.568 15.234 196.067 1.00 31.77 233 ASN C N 1
ATOM 19242 C CA . ASN C 1 232 ? 63.196 15.712 196.149 1.00 31.87 233 ASN C CA 1
ATOM 19243 C C . ASN C 1 232 ? 62.606 15.665 197.559 1.00 28.90 233 ASN C C 1
ATOM 19244 O O . ASN C 1 232 ? 61.391 15.601 197.738 1.00 28.21 233 ASN C O 1
ATOM 19255 N N . ASN C 1 233 ? 63.457 15.715 198.570 1.00 33.82 234 ASN C N 1
ATOM 19256 C CA . ASN C 1 233 ? 62.965 15.768 199.941 1.00 30.49 234 ASN C CA 1
ATOM 19257 C C . ASN C 1 233 ? 63.865 16.615 200.812 1.00 23.38 234 ASN C C 1
ATOM 19258 O O . ASN C 1 233 ? 64.888 17.103 200.353 1.00 29.19 234 ASN C O 1
ATOM 19268 N N . ARG C 1 234 ? 63.491 16.766 202.076 1.00 26.14 235 ARG C N 1
ATOM 19269 C CA . ARG C 1 234 ? 64.153 17.709 202.965 1.00 25.65 235 ARG C CA 1
ATOM 19270 C C . ARG C 1 234 ? 65.497 17.246 203.458 1.00 22.39 235 ARG C C 1
ATOM 19271 O O . ARG C 1 234 ? 66.279 18.059 203.895 1.00 25.07 235 ARG C O 1
ATOM 19292 N N . ARG C 1 235 ? 65.776 15.953 203.424 1.00 26.27 236 ARG C N 1
ATOM 19293 C CA . ARG C 1 235 ? 67.151 15.528 203.643 1.00 35.60 236 ARG C CA 1
ATOM 19294 C C . ARG C 1 235 ? 68.004 16.174 202.557 1.00 33.85 236 ARG C C 1
ATOM 19295 O O . ARG C 1 235 ? 67.843 15.852 201.388 1.00 30.50 236 ARG C O 1
ATOM 19316 N N . THR C 1 236 ? 68.880 17.104 202.941 1.00 34.36 237 THR C N 1
ATOM 19317 C CA . THR C 1 236 ? 69.801 17.711 201.990 1.00 33.87 237 THR C CA 1
ATOM 19318 C C . THR C 1 236 ? 71.237 17.273 202.301 1.00 34.73 237 THR C C 1
ATOM 19319 O O . THR C 1 236 ? 71.670 17.243 203.456 1.00 30.66 237 THR C O 1
ATOM 19330 N N . TYR C 1 237 ? 71.970 16.932 201.248 1.00 38.22 238 TYR C N 1
ATOM 19331 C CA . TYR C 1 237 ? 73.320 16.427 201.405 1.00 39.37 238 TYR C CA 1
ATOM 19332 C C . TYR C 1 237 ? 74.249 17.489 201.975 1.00 41.11 238 TYR C C 1
ATOM 19333 O O . TYR C 1 237 ? 75.163 17.171 202.732 1.00 41.49 238 TYR C O 1
ATOM 19351 N N . LYS C 1 238 ? 74.010 18.749 201.607 1.00 42.40 239 LYS C N 1
ATOM 19352 C CA . LYS C 1 238 ? 74.916 19.847 201.956 1.00 37.94 239 LYS C CA 1
ATOM 19353 C C . LYS C 1 238 ? 74.198 21.013 202.638 1.00 35.74 239 LYS C C 1
ATOM 19354 O O . LYS C 1 238 ? 73.542 21.843 201.995 1.00 31.61 239 LYS C O 1
ATOM 19373 N N . ASN C 1 239 ? 74.334 21.070 203.951 1.00 32.20 240 ASN C N 1
ATOM 19374 C CA . ASN C 1 239 ? 73.832 22.188 204.720 1.00 32.54 240 ASN C CA 1
ATOM 19375 C C . ASN C 1 239 ? 74.920 23.238 204.936 1.00 31.79 240 ASN C C 1
ATOM 19376 O O . ASN C 1 239 ? 76.088 22.900 205.173 1.00 33.20 240 ASN C O 1
ATOM 19387 N N . ILE C 1 240 ? 74.526 24.503 204.830 1.00 28.90 241 ILE C N 1
ATOM 19388 C CA . ILE C 1 240 ? 75.413 25.638 205.102 1.00 31.96 241 ILE C CA 1
ATOM 19389 C C . ILE C 1 240 ? 74.714 26.657 206.004 1.00 32.15 241 ILE C C 1
ATOM 19390 O O . ILE C 1 240 ? 73.634 27.137 205.660 1.00 31.57 241 ILE C O 1
ATOM 19406 N N . PRO C 1 241 ? 75.329 27.017 207.143 1.00 30.58 242 PRO C N 1
ATOM 19407 C CA . PRO C 1 241 ? 74.668 27.955 208.058 1.00 33.14 242 PRO C CA 1
ATOM 19408 C C . PRO C 1 241 ? 74.633 29.395 207.516 1.00 29.06 242 PRO C C 1
ATOM 19409 O O . PRO C 1 241 ? 74.980 30.344 208.211 1.00 31.36 242 PRO C O 1
ATOM 19420 N N . PHE C 1 242 ? 74.181 29.544 206.278 1.00 31.75 243 PHE C N 1
ATOM 19421 C CA . PHE C 1 242 ? 74.245 30.815 205.584 1.00 30.92 243 PHE C CA 1
ATOM 19422 C C . PHE C 1 242 ? 73.053 31.030 204.652 1.00 25.65 243 PHE C C 1
ATOM 19423 O O . PHE C 1 242 ? 72.770 30.215 203.793 1.00 25.51 243 PHE C O 1
ATOM 19440 N N . TYR C 1 243 ? 72.347 32.134 204.850 1.00 27.80 244 TYR C N 1
ATOM 19441 C CA . TYR C 1 243 ? 71.250 32.503 203.975 1.00 28.52 244 TYR C CA 1
ATOM 19442 C C . TYR C 1 243 ? 71.409 33.913 203.445 1.00 26.23 244 TYR C C 1
ATOM 19443 O O . TYR C 1 243 ? 72.007 34.774 204.087 1.00 26.86 244 TYR C O 1
ATOM 19461 N N . LEU C 1 244 ? 70.846 34.130 202.264 1.00 27.50 245 LEU C N 1
ATOM 19462 C CA . LEU C 1 244 ? 70.713 35.461 201.708 1.00 32.52 245 LEU C CA 1
ATOM 19463 C C . LEU C 1 244 ? 69.298 35.992 201.907 1.00 28.07 245 LEU C C 1
ATOM 19464 O O . LEU C 1 244 ? 68.345 35.231 201.993 1.00 28.88 245 LEU C O 1
ATOM 19480 N N . SER C 1 245 ? 69.183 37.308 201.981 1.00 32.59 246 SER C N 1
ATOM 19481 C CA . SER C 1 245 ? 67.897 37.976 202.108 1.00 30.66 246 SER C CA 1
ATOM 19482 C C . SER C 1 245 ? 67.688 38.903 200.932 1.00 27.64 246 SER C C 1
ATOM 19483 O O . SER C 1 245 ? 68.639 39.379 200.326 1.00 29.08 246 SER C O 1
ATOM 19491 N N . SER C 1 246 ? 66.432 39.152 200.607 1.00 29.98 247 SER C N 1
ATOM 19492 C CA . SER C 1 246 ? 66.090 40.006 199.486 1.00 30.40 247 SER C CA 1
ATOM 19493 C C . SER C 1 246 ? 66.252 41.455 199.892 1.00 32.38 247 SER C C 1
ATOM 19494 O O . SER C 1 246 ? 66.217 42.357 199.049 1.00 31.89 247 SER C O 1
ATOM 19502 N N . ARG C 1 247 ? 66.415 41.672 201.196 1.00 30.79 248 ARG C N 1
ATOM 19503 C CA . ARG C 1 247 ? 66.711 42.995 201.712 1.00 32.30 248 ARG C CA 1
ATOM 19504 C C . ARG C 1 247 ? 68.206 43.280 201.565 1.00 33.53 248 ARG C C 1
ATOM 19505 O O . ARG C 1 247 ? 68.699 44.270 202.080 1.00 33.66 248 ARG C O 1
ATOM 19526 N N . MET C 1 248 ? 68.911 42.386 200.872 1.00 33.71 249 MET C N 1
ATOM 19527 C CA . MET C 1 248 ? 70.279 42.618 200.430 1.00 35.19 249 MET C CA 1
ATOM 19528 C C . MET C 1 248 ? 71.275 42.510 201.569 1.00 40.66 249 MET C C 1
ATOM 19529 O O . MET C 1 248 ? 72.185 43.334 201.685 1.00 43.03 249 MET C O 1
ATOM 19543 N N . TYR C 1 249 ? 71.111 41.500 202.414 1.00 33.70 250 TYR C N 1
ATOM 19544 C CA . TYR C 1 249 ? 72.153 41.172 203.378 1.00 39.79 250 TYR C CA 1
ATOM 19545 C C . TYR C 1 249 ? 72.302 39.658 203.468 1.00 34.89 250 TYR C C 1
ATOM 19546 O O . TYR C 1 249 ? 71.513 38.910 202.888 1.00 28.68 250 TYR C O 1
ATOM 19564 N N . GLY C 1 250 ? 73.331 39.224 204.187 1.00 30.31 251 GLY C N 1
ATOM 19565 C CA . GLY C 1 250 ? 73.558 37.818 204.441 1.00 32.07 251 GLY C CA 1
ATOM 19566 C C . GLY C 1 250 ? 73.853 37.584 205.907 1.00 34.71 251 GLY C C 1
ATOM 19567 O O . GLY C 1 250 ? 74.220 38.501 206.639 1.00 32.78 251 GLY C O 1
ATOM 19571 N N . THR C 1 251 ? 73.673 36.344 206.337 1.00 36.60 252 THR C N 1
ATOM 19572 C CA . THR C 1 251 ? 74.001 35.951 207.698 1.00 34.54 252 THR C CA 1
ATOM 19573 C C . THR C 1 251 ? 74.725 34.610 207.747 1.00 32.68 252 THR C C 1
ATOM 19574 O O . THR C 1 251 ? 74.134 33.572 207.482 1.00 36.13 252 THR C O 1
ATOM 19585 N N . PHE C 1 252 ? 76.003 34.642 208.092 1.00 30.66 253 PHE C N 1
ATOM 19586 C CA . PHE C 1 252 ? 76.769 33.432 208.343 1.00 32.22 253 PHE C CA 1
ATOM 19587 C C . PHE C 1 252 ? 76.742 33.109 209.829 1.00 31.59 253 PHE C C 1
ATOM 19588 O O . PHE C 1 252 ? 77.193 33.907 210.645 1.00 30.16 253 PHE C O 1
ATOM 19605 N N . TYR C 1 253 ? 76.202 31.940 210.171 1.00 31.39 254 TYR C N 1
ATOM 19606 C CA . TYR C 1 253 ? 76.133 31.492 211.557 1.00 32.85 254 TYR C CA 1
ATOM 19607 C C . TYR C 1 253 ? 77.341 30.603 211.860 1.00 29.32 254 TYR C C 1
ATOM 19608 O O . TYR C 1 253 ? 77.302 29.397 211.646 1.00 30.89 254 TYR C O 1
ATOM 19626 N N . HIS C 1 254 ? 78.417 31.208 212.354 1.00 32.13 255 HIS C N 1
ATOM 19627 C CA . HIS C 1 254 ? 79.670 30.487 212.556 1.00 37.06 255 HIS C CA 1
ATOM 19628 C C . HIS C 1 254 ? 79.509 29.439 213.640 1.00 37.01 255 HIS C C 1
ATOM 19629 O O . HIS C 1 254 ? 79.973 29.619 214.760 1.00 29.96 255 HIS C O 1
ATOM 19643 N N . THR C 1 255 ? 78.818 28.361 213.288 1.00 35.48 256 THR C N 1
ATOM 19644 C CA . THR C 1 255 ? 78.650 27.214 214.160 1.00 31.60 256 THR C CA 1
ATOM 19645 C C . THR C 1 255 ? 78.895 25.962 213.354 1.00 29.49 256 THR C C 1
ATOM 19646 O O . THR C 1 255 ? 78.905 26.000 212.136 1.00 29.89 256 THR C O 1
ATOM 19657 N N . CYS C 1 256 ? 79.080 24.849 214.036 1.00 29.68 257 CYS C N 1
ATOM 19658 C CA . CYS C 1 256 ? 79.176 23.581 213.359 1.00 36.28 257 CYS C CA 1
ATOM 19659 C C . CYS C 1 256 ? 78.444 22.559 214.206 1.00 35.97 257 CYS C C 1
ATOM 19660 O O . CYS C 1 256 ? 78.607 21.355 214.033 1.00 46.01 257 CYS C O 1
ATOM 19668 N N . ALA C 1 257 ? 77.607 23.069 215.106 1.00 36.38 258 ALA C N 1
ATOM 19669 C CA . ALA C 1 257 ? 76.620 22.266 215.821 1.00 38.07 258 ALA C CA 1
ATOM 19670 C C . ALA C 1 257 ? 75.406 21.962 214.942 1.00 33.85 258 ALA C C 1
ATOM 19671 O O . ALA C 1 257 ? 75.185 22.630 213.938 1.00 32.53 258 ALA C O 1
ATOM 19678 N N . HIS C 1 258 ? 74.630 20.947 215.314 1.00 37.12 259 HIS C N 1
ATOM 19679 C CA . HIS C 1 258 ? 73.292 20.777 214.753 1.00 36.59 259 HIS C CA 1
ATOM 19680 C C . HIS C 1 258 ? 72.508 22.053 215.002 1.00 33.06 259 HIS C C 1
ATOM 19681 O O . HIS C 1 258 ? 72.570 22.633 216.089 1.00 28.18 259 HIS C O 1
ATOM 19695 N N . SER C 1 259 ? 71.786 22.502 213.987 1.00 33.57 260 SER C N 1
ATOM 19696 C CA . SER C 1 259 ? 71.141 23.795 214.070 1.00 34.31 260 SER C CA 1
ATOM 19697 C C . SER C 1 259 ? 69.790 23.824 213.376 1.00 33.94 260 SER C C 1
ATOM 19698 O O . SER C 1 259 ? 69.530 23.051 212.461 1.00 38.93 260 SER C O 1
ATOM 19706 N N . LYS C 1 260 ? 68.921 24.699 213.869 1.00 36.43 261 LYS C N 1
ATOM 19707 C CA . LYS C 1 260 ? 67.642 24.986 213.239 1.00 32.16 261 LYS C CA 1
ATOM 19708 C C . LYS C 1 260 ? 67.681 26.405 212.681 1.00 30.51 261 LYS C C 1
ATOM 19709 O O . LYS C 1 260 ? 68.270 27.297 213.288 1.00 31.58 261 LYS C O 1
ATOM 19728 N N . LEU C 1 261 ? 67.081 26.605 211.513 1.00 29.72 262 LEU C N 1
ATOM 19729 C CA . LEU C 1 261 ? 66.987 27.932 210.922 1.00 27.51 262 LEU C CA 1
ATOM 19730 C C . LEU C 1 261 ? 65.634 28.164 210.243 1.00 28.60 262 LEU C C 1
ATOM 19731 O O . LEU C 1 261 ? 65.414 27.778 209.103 1.00 22.83 262 LEU C O 1
ATOM 19747 N N . SER C 1 262 ? 64.741 28.832 210.962 1.00 29.21 263 SER C N 1
ATOM 19748 C CA . SER C 1 262 ? 63.412 29.118 210.458 1.00 25.64 263 SER C CA 1
ATOM 19749 C C . SER C 1 262 ? 63.390 30.413 209.672 1.00 27.69 263 SER C C 1
ATOM 19750 O O . SER C 1 262 ? 63.330 31.493 210.245 1.00 30.51 263 SER C O 1
ATOM 19758 N N . LEU C 1 263 ? 63.425 30.291 208.349 1.00 30.62 264 LEU C N 1
ATOM 19759 C CA . LEU C 1 263 ? 63.402 31.438 207.454 1.00 31.10 264 LEU C CA 1
ATOM 19760 C C . LEU C 1 263 ? 61.994 31.934 207.231 1.00 29.07 264 LEU C C 1
ATOM 19761 O O . LEU C 1 263 ? 61.402 31.677 206.188 1.00 30.07 264 LEU C O 1
ATOM 19777 N N . ALA C 1 264 ? 61.474 32.652 208.216 1.00 27.36 265 ALA C N 1
ATOM 19778 C CA . ALA C 1 264 ? 60.072 33.042 208.246 1.00 31.55 265 ALA C CA 1
ATOM 19779 C C . ALA C 1 264 ? 59.193 31.794 208.256 1.00 26.17 265 ALA C C 1
ATOM 19780 O O . ALA C 1 264 ? 58.088 31.817 207.738 1.00 26.75 265 ALA C O 1
ATOM 19787 N N . GLY C 1 265 ? 59.687 30.716 208.859 1.00 28.40 266 GLY C N 1
ATOM 19788 C CA . GLY C 1 265 ? 58.996 29.430 208.840 1.00 33.63 266 GLY C CA 1
ATOM 19789 C C . GLY C 1 265 ? 57.908 29.250 209.887 1.00 27.70 266 GLY C C 1
ATOM 19790 O O . GLY C 1 265 ? 56.736 29.120 209.563 1.00 31.81 266 GLY C O 1
ATOM 19794 N N . HIS C 1 266 ? 58.298 29.235 211.150 1.00 29.75 267 HIS C N 1
ATOM 19795 C CA . HIS C 1 266 ? 57.344 29.208 212.232 1.00 28.57 267 HIS C CA 1
ATOM 19796 C C . HIS C 1 266 ? 56.630 30.549 212.361 1.00 34.11 267 HIS C C 1
ATOM 19797 O O . HIS C 1 266 ? 55.398 30.626 212.312 1.00 31.49 267 HIS C O 1
ATOM 19811 N N . SER C 1 267 ? 57.421 31.600 212.544 1.00 31.45 268 SER C N 1
ATOM 19812 C CA . SER C 1 267 ? 56.915 32.965 212.550 1.00 33.08 268 SER C CA 1
ATOM 19813 C C . SER C 1 267 ? 57.127 33.625 211.192 1.00 35.00 268 SER C C 1
ATOM 19814 O O . SER C 1 267 ? 58.159 33.450 210.561 1.00 35.64 268 SER C O 1
ATOM 19821 N N . THR C 1 268 ? 56.144 34.385 210.746 1.00 32.43 269 THR C N 1
ATOM 19822 C CA . THR C 1 268 ? 56.252 35.113 209.496 1.00 31.34 269 THR C CA 1
ATOM 19823 C C . THR C 1 268 ? 57.240 36.256 209.615 1.00 34.14 269 THR C C 1
ATOM 19824 O O . THR C 1 268 ? 57.797 36.713 208.618 1.00 38.68 269 THR C O 1
ATOM 19835 N N . ARG C 1 269 ? 57.455 36.706 210.847 1.00 35.81 270 ARG C N 1
ATOM 19836 C CA . ARG C 1 269 ? 58.180 37.941 211.101 1.00 34.82 270 ARG C CA 1
ATOM 19837 C C . ARG C 1 269 ? 59.639 37.721 211.489 1.00 33.39 270 ARG C C 1
ATOM 19838 O O . ARG C 1 269 ? 60.329 38.673 211.825 1.00 34.73 270 ARG C O 1
ATOM 19859 N N . SER C 1 270 ? 60.111 36.480 211.453 1.00 35.78 271 SER C N 1
ATOM 19860 C CA . SER C 1 270 ? 61.406 36.171 212.039 1.00 37.51 271 SER C CA 1
ATOM 19861 C C . SER C 1 270 ? 62.226 35.189 211.243 1.00 32.28 271 SER C C 1
ATOM 19862 O O . SER C 1 270 ? 61.798 34.068 210.994 1.00 33.13 271 SER C O 1
ATOM 19870 N N . VAL C 1 271 ? 63.425 35.607 210.871 1.00 33.58 272 VAL C N 1
ATOM 19871 C CA . VAL C 1 271 ? 64.492 34.651 210.650 1.00 34.98 272 VAL C CA 1
ATOM 19872 C C . VAL C 1 271 ? 64.962 34.218 212.031 1.00 35.09 272 VAL C C 1
ATOM 19873 O O . VAL C 1 271 ? 65.463 35.032 212.803 1.00 30.29 272 VAL C O 1
ATOM 19886 N N . GLN C 1 272 ? 64.805 32.935 212.326 1.00 34.02 273 GLN C N 1
ATOM 19887 C CA . GLN C 1 272 ? 65.113 32.397 213.636 1.00 32.05 273 GLN C CA 1
ATOM 19888 C C . GLN C 1 272 ? 66.166 31.317 213.544 1.00 30.57 273 GLN C C 1
ATOM 19889 O O . GLN C 1 272 ? 65.985 30.331 212.841 1.00 28.90 273 GLN C O 1
ATOM 19903 N N . PHE C 1 273 ? 67.270 31.512 214.255 1.00 32.78 274 PHE C N 1
ATOM 19904 C CA . PHE C 1 273 ? 68.333 30.528 214.299 1.00 29.44 274 PHE C CA 1
ATOM 19905 C C . PHE C 1 273 ? 68.428 29.863 215.667 1.00 35.41 274 PHE C C 1
ATOM 19906 O O . PHE C 1 273 ? 68.211 30.491 216.705 1.00 34.01 274 PHE C O 1
ATOM 19923 N N . LEU C 1 274 ? 68.759 28.578 215.645 1.00 35.00 275 LEU C N 1
ATOM 19924 C CA . LEU C 1 274 ? 68.999 27.807 216.847 1.00 34.07 275 LEU C CA 1
ATOM 19925 C C . LEU C 1 274 ? 70.256 26.949 216.691 1.00 33.62 275 LEU C C 1
ATOM 19926 O O . LEU C 1 274 ? 70.518 26.384 215.628 1.00 27.92 275 LEU C O 1
ATOM 19942 N N . SER C 1 275 ? 71.036 26.877 217.765 1.00 35.18 276 SER C N 1
ATOM 19943 C CA . SER C 1 275 ? 72.144 25.937 217.861 1.00 36.50 276 SER C CA 1
ATOM 19944 C C . SER C 1 275 ? 71.951 25.125 219.120 1.00 34.46 276 SER C C 1
ATOM 19945 O O . SER C 1 275 ? 71.439 25.633 220.110 1.00 38.53 276 SER C O 1
ATOM 19953 N N . ASP C 1 276 ? 72.342 23.860 219.077 1.00 36.45 277 ASP C N 1
ATOM 19954 C CA . ASP C 1 276 ? 72.353 23.038 220.278 1.00 38.80 277 ASP C CA 1
ATOM 19955 C C . ASP C 1 276 ? 73.477 23.499 221.178 1.00 39.54 277 ASP C C 1
ATOM 19956 O O . ASP C 1 276 ? 73.409 23.345 222.396 1.00 45.63 277 ASP C O 1
ATOM 19965 N N . GLN C 1 277 ? 74.508 24.076 220.558 1.00 44.51 278 GLN C N 1
ATOM 19966 C CA . GLN C 1 277 ? 75.787 24.344 221.210 1.00 38.36 278 GLN C CA 1
ATOM 19967 C C . GLN C 1 277 ? 75.748 25.345 222.357 1.00 42.65 278 GLN C C 1
ATOM 19968 O O . GLN C 1 277 ? 76.581 25.285 223.262 1.00 46.78 278 GLN C O 1
ATOM 19982 N N . ALA C 1 278 ? 74.790 26.260 222.310 1.00 42.60 279 ALA C N 1
ATOM 19983 C CA . ALA C 1 278 ? 74.726 27.375 223.254 1.00 41.70 279 ALA C CA 1
ATOM 19984 C C . ALA C 1 278 ? 75.909 28.307 223.047 1.00 38.61 279 ALA C C 1
ATOM 19985 O O . ALA C 1 278 ? 76.576 28.712 223.989 1.00 41.52 279 ALA C O 1
ATOM 19992 N N . MET C 1 279 ? 76.160 28.643 221.793 1.00 40.98 280 MET C N 1
ATOM 19993 C CA . MET C 1 279 ? 77.125 29.663 221.477 1.00 41.23 280 MET C CA 1
ATOM 19994 C C . MET C 1 279 ? 76.683 30.368 220.206 1.00 37.14 280 MET C C 1
ATOM 19995 O O . MET C 1 279 ? 76.407 29.732 219.195 1.00 34.86 280 MET C O 1
ATOM 20009 N N . LEU C 1 280 ? 76.585 31.690 220.279 1.00 41.94 281 LEU C N 1
ATOM 20010 C CA . LEU C 1 280 ? 76.174 32.488 219.135 1.00 42.47 281 LEU C CA 1
ATOM 20011 C C . LEU C 1 280 ? 77.362 33.257 218.592 1.00 42.93 281 LEU C C 1
ATOM 20012 O O . LEU C 1 280 ? 78.041 33.973 219.313 1.00 48.49 281 LEU C O 1
ATOM 20028 N N . ASP C 1 281 ? 77.626 33.059 217.314 1.00 41.29 282 ASP C N 1
ATOM 20029 C CA . ASP C 1 281 ? 78.675 33.768 216.611 1.00 40.89 282 ASP C CA 1
ATOM 20030 C C . ASP C 1 281 ? 78.138 34.021 215.205 1.00 40.19 282 ASP C C 1
ATOM 20031 O O . ASP C 1 281 ? 78.297 33.199 214.287 1.00 30.48 282 ASP C O 1
ATOM 20040 N N . ALA C 1 282 ? 77.465 35.158 215.061 1.00 38.01 283 ALA C N 1
ATOM 20041 C CA . ALA C 1 282 ? 76.733 35.472 213.848 1.00 39.82 283 ALA C CA 1
ATOM 20042 C C . ALA C 1 282 ? 77.408 36.585 213.065 1.00 33.89 283 ALA C C 1
ATOM 20043 O O . ALA C 1 282 ? 77.585 37.678 213.562 1.00 40.51 283 ALA C O 1
ATOM 20050 N N . PHE C 1 283 ? 77.786 36.291 211.833 1.00 35.76 284 PHE C N 1
ATOM 20051 C CA . PHE C 1 283 ? 78.370 37.293 210.954 1.00 41.52 284 PHE C CA 1
ATOM 20052 C C . PHE C 1 283 ? 77.305 37.884 210.063 1.00 38.41 284 PHE C C 1
ATOM 20053 O O . PHE C 1 283 ? 76.576 37.159 209.409 1.00 36.73 284 PHE C O 1
ATOM 20070 N N . VAL C 1 284 ? 77.200 39.202 210.044 1.00 45.39 285 VAL C N 1
ATOM 20071 C CA . VAL C 1 284 ? 76.122 39.829 209.302 1.00 51.85 285 VAL C CA 1
ATOM 20072 C C . VAL C 1 284 ? 76.743 40.626 208.166 1.00 45.99 285 VAL C C 1
ATOM 20073 O O . VAL C 1 284 ? 77.367 41.649 208.380 1.00 49.36 285 VAL C O 1
ATOM 20086 N N . ILE C 1 285 ? 76.555 40.117 206.956 1.00 43.90 286 ILE C N 1
ATOM 20087 C CA . ILE C 1 285 ? 77.220 40.620 205.771 1.00 43.22 286 ILE C CA 1
ATOM 20088 C C . ILE C 1 285 ? 76.328 41.551 204.943 1.00 44.30 286 ILE C C 1
ATOM 20089 O O . ILE C 1 285 ? 75.371 41.106 204.304 1.00 37.65 286 ILE C O 1
ATOM 20105 N N . ALA C 1 286 ? 76.647 42.845 204.966 1.00 44.99 287 ALA C N 1
ATOM 20106 C CA . ALA C 1 286 ? 75.962 43.822 204.121 1.00 50.57 287 ALA C CA 1
ATOM 20107 C C . ALA C 1 286 ? 76.465 43.762 202.678 1.00 42.35 287 ALA C C 1
ATOM 20108 O O . ALA C 1 286 ? 77.477 43.131 202.394 1.00 46.27 287 ALA C O 1
ATOM 20115 N N . GLY C 1 287 ? 75.767 44.427 201.768 1.00 42.77 288 GLY C N 1
ATOM 20116 C CA . GLY C 1 287 ? 76.180 44.440 200.376 1.00 45.31 288 GLY C CA 1
ATOM 20117 C C . GLY C 1 287 ? 75.215 45.170 199.469 1.00 43.94 288 GLY C C 1
ATOM 20118 O O . GLY C 1 287 ? 74.025 45.258 199.759 1.00 47.94 288 GLY C O 1
ATOM 20122 N N . ASP C 1 288 ? 75.731 45.698 198.366 1.00 44.54 289 ASP C N 1
ATOM 20123 C CA . ASP C 1 288 ? 74.900 46.382 197.383 1.00 42.03 289 ASP C CA 1
ATOM 20124 C C . ASP C 1 288 ? 74.520 45.470 196.219 1.00 42.47 289 ASP C C 1
ATOM 20125 O O . ASP C 1 288 ? 73.536 45.723 195.515 1.00 48.55 289 ASP C O 1
ATOM 20134 N N . THR C 1 289 ? 75.284 44.402 196.025 1.00 39.26 290 THR C N 1
ATOM 20135 C CA . THR C 1 289 ? 74.915 43.373 195.067 1.00 36.86 290 THR C CA 1
ATOM 20136 C C . THR C 1 289 ? 74.961 42.058 195.809 1.00 36.25 290 THR C C 1
ATOM 20137 O O . THR C 1 289 ? 75.555 41.970 196.874 1.00 38.38 290 THR C O 1
ATOM 20148 N N . MET C 1 290 ? 74.310 41.045 195.262 1.00 37.02 291 MET C N 1
ATOM 20149 C CA . MET C 1 290 ? 74.290 39.746 195.896 1.00 36.81 291 MET C CA 1
ATOM 20150 C C . MET C 1 290 ? 75.675 39.101 195.860 1.00 36.21 291 MET C C 1
ATOM 20151 O O . MET C 1 290 ? 76.044 38.344 196.766 1.00 30.54 291 MET C O 1
ATOM 20165 N N . GLU C 1 291 ? 76.432 39.398 194.804 1.00 35.57 292 GLU C N 1
ATOM 20166 C CA . GLU C 1 291 ? 77.788 38.877 194.666 1.00 36.16 292 GLU C CA 1
ATOM 20167 C C . GLU C 1 291 ? 78.697 39.506 195.704 1.00 35.29 292 GLU C C 1
ATOM 20168 O O . GLU C 1 291 ? 79.666 38.893 196.144 1.00 34.56 292 GLU C O 1
ATOM 20180 N N . GLU C 1 292 ? 78.399 40.744 196.075 1.00 35.89 293 GLU C N 1
ATOM 20181 C CA . GLU C 1 292 ? 79.118 41.384 197.156 1.00 36.93 293 GLU C CA 1
ATOM 20182 C C . GLU C 1 292 ? 78.987 40.515 198.394 1.00 36.40 293 GLU C C 1
ATOM 20183 O O . GLU C 1 292 ? 79.987 40.079 198.964 1.00 34.36 293 GLU C O 1
ATOM 20195 N N . ILE C 1 293 ? 77.748 40.228 198.771 1.00 30.41 294 ILE C N 1
ATOM 20196 C CA . ILE C 1 293 ? 77.470 39.463 199.972 1.00 33.86 294 ILE C CA 1
ATOM 20197 C C . ILE C 1 293 ? 78.151 38.099 199.950 1.00 31.36 294 ILE C C 1
ATOM 20198 O O . ILE C 1 293 ? 78.731 37.680 200.940 1.00 33.82 294 ILE C O 1
ATOM 20214 N N . LEU C 1 294 ? 78.087 37.418 198.818 1.00 30.38 295 LEU C N 1
ATOM 20215 C CA . LEU C 1 294 ? 78.723 36.119 198.681 1.00 32.19 295 LEU C CA 1
ATOM 20216 C C . LEU C 1 294 ? 80.245 36.259 198.690 1.00 29.53 295 LEU C C 1
ATOM 20217 O O . LEU C 1 294 ? 80.939 35.411 199.228 1.00 32.05 295 LEU C O 1
ATOM 20233 N N . ARG C 1 295 ? 80.761 37.337 198.110 1.00 34.04 296 ARG C N 1
ATOM 20234 C CA . ARG C 1 295 ? 82.198 37.603 198.135 1.00 39.19 296 ARG C CA 1
ATOM 20235 C C . ARG C 1 295 ? 82.670 37.855 199.564 1.00 32.15 296 ARG C C 1
ATOM 20236 O O . ARG C 1 295 ? 83.702 37.353 199.975 1.00 29.99 296 ARG C O 1
ATOM 20257 N N . GLY C 1 296 ? 81.917 38.647 200.311 1.00 30.44 297 GLY C N 1
ATOM 20258 C CA . GLY C 1 296 ? 82.251 38.914 201.691 1.00 35.51 297 GLY C CA 1
ATOM 20259 C C . GLY C 1 296 ? 82.197 37.670 202.556 1.00 32.59 297 GLY C C 1
ATOM 20260 O O . GLY C 1 296 ? 82.885 37.590 203.564 1.00 28.16 297 GLY C O 1
ATOM 20264 N N . TYR C 1 297 ? 81.365 36.708 202.175 1.00 29.70 298 TYR C N 1
ATOM 20265 C CA . TYR C 1 297 ? 81.305 35.437 202.881 1.00 33.92 298 TYR C CA 1
ATOM 20266 C C . TYR C 1 297 ? 82.579 34.613 202.626 1.00 32.40 298 TYR C C 1
ATOM 20267 O O . TYR C 1 297 ? 83.165 34.059 203.546 1.00 28.03 298 TYR C O 1
ATOM 20285 N N . ARG C 1 298 ? 82.994 34.538 201.368 1.00 30.27 299 ARG C N 1
ATOM 20286 C CA . ARG C 1 298 ? 84.239 33.887 201.002 1.00 32.97 299 ARG C CA 1
ATOM 20287 C C . ARG C 1 298 ? 85.431 34.551 201.689 1.00 35.32 299 ARG C C 1
ATOM 20288 O O . ARG C 1 298 ? 86.436 33.903 202.007 1.00 31.63 299 ARG C O 1
ATOM 20309 N N . ASP C 1 299 ? 85.317 35.851 201.922 1.00 33.79 300 ASP C N 1
ATOM 20310 C CA . ASP C 1 299 ? 86.334 36.562 202.672 1.00 35.44 300 ASP C CA 1
ATOM 20311 C C . ASP C 1 299 ? 86.422 36.083 204.118 1.00 38.46 300 ASP C C 1
ATOM 20312 O O . ASP C 1 299 ? 87.460 36.230 204.761 1.00 46.23 300 ASP C O 1
ATOM 20321 N N . LEU C 1 300 ? 85.346 35.494 204.625 1.00 34.10 301 LEU C N 1
ATOM 20322 C CA . LEU C 1 300 ? 85.354 34.924 205.965 1.00 35.69 301 LEU C CA 1
ATOM 20323 C C . LEU C 1 300 ? 85.716 33.436 205.989 1.00 34.44 301 LEU C C 1
ATOM 20324 O O . LEU C 1 300 ? 86.321 32.947 206.939 1.00 28.99 301 LEU C O 1
ATOM 20340 N N . THR C 1 301 ? 85.353 32.723 204.933 1.00 36.32 302 THR C N 1
ATOM 20341 C CA . THR C 1 301 ? 85.327 31.270 204.982 1.00 38.05 302 THR C CA 1
ATOM 20342 C C . THR C 1 301 ? 86.214 30.654 203.909 1.00 35.77 302 THR C C 1
ATOM 20343 O O . THR C 1 301 ? 86.393 29.436 203.874 1.00 33.30 302 THR C O 1
ATOM 20354 N N . GLY C 1 302 ? 86.794 31.503 203.065 1.00 35.36 303 GLY C N 1
ATOM 20355 C CA . GLY C 1 302 ? 87.760 31.063 202.077 1.00 37.10 303 GLY C CA 1
ATOM 20356 C C . GLY C 1 302 ? 87.198 30.968 200.678 1.00 35.73 303 GLY C C 1
ATOM 20357 O O . GLY C 1 302 ? 85.996 30.762 200.482 1.00 33.41 303 GLY C O 1
ATOM 20361 N N . TYR C 1 303 ? 88.080 31.131 199.697 1.00 39.93 304 TYR C N 1
ATOM 20362 C CA . TYR C 1 303 ? 87.693 31.064 198.290 1.00 40.19 304 TYR C CA 1
ATOM 20363 C C . TYR C 1 303 ? 88.009 29.707 197.680 1.00 34.60 304 TYR C C 1
ATOM 20364 O O . TYR C 1 303 ? 88.966 29.054 198.072 1.00 36.22 304 TYR C O 1
ATOM 20382 N N . PRO C 1 304 ? 87.215 29.286 196.695 1.00 36.54 305 PRO C N 1
ATOM 20383 C CA . PRO C 1 304 ? 87.575 28.076 195.948 1.00 37.78 305 PRO C CA 1
ATOM 20384 C C . PRO C 1 304 ? 88.861 28.212 195.138 1.00 37.54 305 PRO C C 1
ATOM 20385 O O . PRO C 1 304 ? 89.136 29.261 194.559 1.00 33.56 305 PRO C O 1
ATOM 20396 N N . SER C 1 305 ? 89.632 27.133 195.087 1.00 39.57 306 SER C N 1
ATOM 20397 C CA . SER C 1 305 ? 90.764 27.050 194.179 1.00 38.40 306 SER C CA 1
ATOM 20398 C C . SER C 1 305 ? 90.264 26.926 192.752 1.00 37.80 306 SER C C 1
ATOM 20399 O O . SER C 1 305 ? 89.103 26.575 192.518 1.00 34.59 306 SER C O 1
ATOM 20407 N N . MET C 1 306 ? 91.135 27.207 191.794 1.00 34.73 307 MET C N 1
ATOM 20408 C CA . MET C 1 306 ? 90.805 26.930 190.404 1.00 39.46 307 MET C CA 1
ATOM 20409 C C . MET C 1 306 ? 90.998 25.443 190.143 1.00 39.68 307 MET C C 1
ATOM 20410 O O . MET C 1 306 ? 92.092 24.924 190.314 1.00 41.09 307 MET C O 1
ATOM 20424 N N . PRO C 1 307 ? 89.931 24.739 189.751 1.00 41.33 308 PRO C N 1
ATOM 20425 C CA . PRO C 1 307 ? 90.186 23.331 189.446 1.00 40.28 308 PRO C CA 1
ATOM 20426 C C . PRO C 1 307 ? 90.954 23.181 188.124 1.00 38.62 308 PRO C C 1
ATOM 20427 O O . PRO C 1 307 ? 91.077 24.152 187.380 1.00 37.40 308 PRO C O 1
ATOM 20438 N N . PRO C 1 308 ? 91.476 21.978 187.844 1.00 40.13 309 PRO C N 1
ATOM 20439 C CA . PRO C 1 308 ? 92.222 21.667 186.619 1.00 43.66 309 PRO C CA 1
ATOM 20440 C C . PRO C 1 308 ? 91.431 21.888 185.341 1.00 37.18 309 PRO C C 1
ATOM 20441 O O . PRO C 1 308 ? 90.213 21.927 185.373 1.00 42.98 309 PRO C O 1
ATOM 20452 N N . LEU C 1 309 ? 92.123 22.012 184.221 1.00 39.73 310 LEU C N 1
ATOM 20453 C CA . LEU C 1 309 ? 91.454 22.067 182.929 1.00 45.10 310 LEU C CA 1
ATOM 20454 C C . LEU C 1 309 ? 90.754 20.748 182.619 1.00 41.55 310 LEU C C 1
ATOM 20455 O O . LEU C 1 309 ? 89.570 20.731 182.290 1.00 38.72 310 LEU C O 1
ATOM 20471 N N . TRP C 1 310 ? 91.488 19.645 182.732 1.00 41.89 311 TRP C N 1
ATOM 20472 C CA . TRP C 1 310 ? 90.950 18.332 182.400 1.00 47.33 311 TRP C CA 1
ATOM 20473 C C . TRP C 1 310 ? 89.639 18.080 183.139 1.00 41.46 311 TRP C C 1
ATOM 20474 O O . TRP C 1 310 ? 88.777 17.372 182.640 1.00 39.98 311 TRP C O 1
ATOM 20495 N N . SER C 1 311 ? 89.495 18.673 184.322 1.00 42.89 312 SER C N 1
ATOM 20496 C CA . SER C 1 311 ? 88.285 18.513 185.125 1.00 43.91 312 SER C CA 1
ATOM 20497 C C . SER C 1 311 ? 87.059 19.053 184.392 1.00 42.69 312 SER C C 1
ATOM 20498 O O . SER C 1 311 ? 85.946 18.602 184.633 1.00 42.61 312 SER C O 1
ATOM 20506 N N . PHE C 1 312 ? 87.267 19.996 183.479 1.00 41.60 313 PHE C N 1
ATOM 20507 C CA . PHE C 1 312 ? 86.159 20.595 182.744 1.00 43.97 313 PHE C CA 1
ATOM 20508 C C . PHE C 1 312 ? 85.749 19.777 181.532 1.00 41.57 313 PHE C C 1
ATOM 20509 O O . PHE C 1 312 ? 84.759 20.087 180.881 1.00 34.09 313 PHE C O 1
ATOM 20526 N N . GLY C 1 313 ? 86.512 18.732 181.236 1.00 47.25 314 GLY C N 1
ATOM 20527 C CA . GLY C 1 313 ? 86.121 17.763 180.229 1.00 48.21 314 GLY C CA 1
ATOM 20528 C C . GLY C 1 313 ? 84.983 16.922 180.769 1.00 45.21 314 GLY C C 1
ATOM 20529 O O . GLY C 1 313 ? 84.628 17.052 181.935 1.00 45.08 314 GLY C O 1
ATOM 20533 N N . VAL C 1 314 ? 84.406 16.070 179.929 1.00 46.70 315 VAL C N 1
ATOM 20534 C CA . VAL C 1 314 ? 83.300 15.202 180.347 1.00 48.08 315 VAL C CA 1
ATOM 20535 C C . VAL C 1 314 ? 83.746 13.939 181.104 1.00 46.18 315 VAL C C 1
ATOM 20536 O O . VAL C 1 314 ? 84.808 13.364 180.840 1.00 44.74 315 VAL C O 1
ATOM 20549 N N . TRP C 1 315 ? 82.907 13.526 182.052 1.00 42.97 316 TRP C N 1
ATOM 20550 C CA . TRP C 1 315 ? 83.214 12.404 182.935 1.00 47.80 316 TRP C CA 1
ATOM 20551 C C . TRP C 1 315 ? 82.230 11.264 182.724 1.00 40.79 316 TRP C C 1
ATOM 20552 O O . TRP C 1 315 ? 81.052 11.400 183.017 1.00 38.09 316 TRP C O 1
ATOM 20573 N N . MET C 1 316 ? 82.722 10.140 182.219 1.00 43.16 317 MET C N 1
ATOM 20574 C CA . MET C 1 316 ? 81.914 8.938 182.128 1.00 44.57 317 MET C CA 1
ATOM 20575 C C . MET C 1 316 ? 82.126 8.090 183.380 1.00 44.50 317 MET C C 1
ATOM 20576 O O . MET C 1 316 ? 83.251 7.933 183.861 1.00 39.64 317 MET C O 1
ATOM 20590 N N . SER C 1 317 ? 81.033 7.549 183.902 1.00 40.22 318 SER C N 1
ATOM 20591 C CA . SER C 1 317 ? 81.080 6.782 185.126 1.00 43.72 318 SER C CA 1
ATOM 20592 C C . SER C 1 317 ? 79.847 5.906 185.247 1.00 43.35 318 SER C C 1
ATOM 20593 O O . SER C 1 317 ? 78.953 5.952 184.407 1.00 38.12 318 SER C O 1
ATOM 20601 N N . ARG C 1 318 ? 79.819 5.109 186.307 1.00 46.45 319 ARG C N 1
ATOM 20602 C CA . ARG C 1 318 ? 78.728 4.189 186.564 1.00 48.70 319 ARG C CA 1
ATOM 20603 C C . ARG C 1 318 ? 78.900 3.621 187.951 1.00 52.17 319 ARG C C 1
ATOM 20604 O O . ARG C 1 318 ? 80.013 3.594 188.465 1.00 60.42 319 ARG C O 1
ATOM 20625 N N . MET C 1 319 ? 77.804 3.181 188.559 1.00 55.62 320 MET C N 1
ATOM 20626 C CA . MET C 1 319 ? 77.877 2.339 189.744 1.00 54.87 320 MET C CA 1
ATOM 20627 C C . MET C 1 319 ? 77.471 0.919 189.356 1.00 57.79 320 MET C C 1
ATOM 20628 O O . MET C 1 319 ? 76.301 0.573 189.468 1.00 62.82 320 MET C O 1
ATOM 20642 N N . THR C 1 320 ? 78.410 0.093 188.893 1.00 64.16 321 THR C N 1
ATOM 20643 C CA . THR C 1 320 ? 79.824 0.436 188.803 1.00 63.14 321 THR C CA 1
ATOM 20644 C C . THR C 1 320 ? 80.552 -0.378 187.734 1.00 70.62 321 THR C C 1
ATOM 20645 O O . THR C 1 320 ? 80.056 -1.405 187.271 1.00 76.57 321 THR C O 1
ATOM 20656 N N . TYR C 1 321 ? 81.728 0.103 187.337 1.00 72.54 322 TYR C N 1
ATOM 20657 C CA . TYR C 1 321 ? 82.672 -0.707 186.577 1.00 75.96 322 TYR C CA 1
ATOM 20658 C C . TYR C 1 321 ? 83.340 -1.672 187.547 1.00 78.33 322 TYR C C 1
ATOM 20659 O O . TYR C 1 321 ? 83.408 -1.391 188.743 1.00 76.91 322 TYR C O 1
ATOM 20670 N N . PHE C 1 322 ? 83.840 -2.796 187.040 1.00 80.75 323 PHE C N 1
ATOM 20671 C CA . PHE C 1 322 ? 84.400 -3.829 187.905 1.00 79.53 323 PHE C CA 1
ATOM 20672 C C . PHE C 1 322 ? 85.833 -4.195 187.528 1.00 79.68 323 PHE C C 1
ATOM 20673 O O . PHE C 1 322 ? 86.716 -4.203 188.386 1.00 78.26 323 PHE C O 1
ATOM 20683 N N . SER C 1 323 ? 86.057 -4.499 186.250 1.00 87.25 324 SER C N 1
ATOM 20684 C CA . SER C 1 323 ? 87.374 -4.875 185.756 1.00 84.28 324 SER C CA 1
ATOM 20685 C C . SER C 1 323 ? 87.974 -3.815 184.852 1.00 81.43 324 SER C C 1
ATOM 20686 O O . SER C 1 323 ? 87.285 -2.891 184.428 1.00 85.24 324 SER C O 1
ATOM 20690 N N . ALA C 1 324 ? 89.260 -3.951 184.549 1.00 80.59 325 ALA C N 1
ATOM 20691 C CA . ALA C 1 324 ? 89.945 -2.979 183.707 1.00 84.05 325 ALA C CA 1
ATOM 20692 C C . ALA C 1 324 ? 89.486 -3.096 182.256 1.00 87.10 325 ALA C C 1
ATOM 20693 O O . ALA C 1 324 ? 89.377 -2.093 181.555 1.00 86.36 325 ALA C O 1
ATOM 20700 N N . ASP C 1 325 ? 89.218 -4.320 181.810 1.00 90.23 326 ASP C N 1
ATOM 20701 C CA . ASP C 1 325 ? 88.742 -4.553 180.450 1.00 88.58 326 ASP C CA 1
ATOM 20702 C C . ASP C 1 325 ? 87.451 -3.793 180.178 1.00 90.67 326 ASP C C 1
ATOM 20703 O O . ASP C 1 325 ? 87.258 -3.260 179.085 1.00 89.81 326 ASP C O 1
ATOM 20712 N N . GLU C 1 326 ? 86.570 -3.756 181.174 1.00 90.88 327 GLU C N 1
ATOM 20713 C CA . GLU C 1 326 ? 85.292 -3.067 181.048 1.00 87.11 327 GLU C CA 1
ATOM 20714 C C . GLU C 1 326 ? 85.529 -1.603 180.724 1.00 86.17 327 GLU C C 1
ATOM 20715 O O . GLU C 1 326 ? 84.863 -1.025 179.864 1.00 87.01 327 GLU C O 1
ATOM 20727 N N . VAL C 1 327 ? 86.496 -1.009 181.411 1.00 83.82 328 VAL C N 1
ATOM 20728 C CA . VAL C 1 327 ? 86.808 0.394 181.203 1.00 83.47 328 VAL C CA 1
ATOM 20729 C C . VAL C 1 327 ? 87.551 0.595 179.883 1.00 85.92 328 VAL C C 1
ATOM 20730 O O . VAL C 1 327 ? 87.097 1.353 179.025 1.00 86.04 328 VAL C O 1
ATOM 20735 N N . ASN C 1 328 ? 88.683 -0.092 179.729 1.00 85.98 329 ASN C N 1
ATOM 20736 C CA . ASN C 1 328 ? 89.531 0.037 178.543 1.00 81.98 329 ASN C CA 1
ATOM 20737 C C . ASN C 1 328 ? 88.742 -0.031 177.243 1.00 84.34 329 ASN C C 1
ATOM 20738 O O . ASN C 1 328 ? 89.025 0.703 176.296 1.00 85.37 329 ASN C O 1
ATOM 20745 N N . GLU C 1 329 ? 87.745 -0.908 177.211 1.00 85.80 330 GLU C N 1
ATOM 20746 C CA . GLU C 1 329 ? 86.925 -1.100 176.024 1.00 83.08 330 GLU C CA 1
ATOM 20747 C C . GLU C 1 329 ? 86.065 0.128 175.748 1.00 86.56 330 GLU C C 1
ATOM 20748 O O . GLU C 1 329 ? 85.863 0.505 174.593 1.00 86.84 330 GLU C O 1
ATOM 20756 N N . ILE C 1 330 ? 85.565 0.751 176.813 1.00 88.28 331 ILE C N 1
ATOM 20757 C CA . ILE C 1 330 ? 84.660 1.893 176.680 1.00 83.65 331 ILE C CA 1
ATOM 20758 C C . ILE C 1 330 ? 85.408 3.168 176.302 1.00 83.21 331 ILE C C 1
ATOM 20759 O O . ILE C 1 330 ? 84.874 4.020 175.592 1.00 79.62 331 ILE C O 1
ATOM 20766 N N . CYS C 1 331 ? 86.637 3.304 176.787 1.00 84.94 332 CYS C N 1
ATOM 20767 C CA . CYS C 1 331 ? 87.456 4.464 176.460 1.00 85.82 332 CYS C CA 1
ATOM 20768 C C . CYS C 1 331 ? 87.841 4.447 174.991 1.00 84.82 332 CYS C C 1
ATOM 20769 O O . CYS C 1 331 ? 87.741 5.458 174.299 1.00 89.42 332 CYS C O 1
ATOM 20777 N N . ASP C 1 332 ? 88.292 3.293 174.520 1.00 82.80 333 ASP C N 1
ATOM 20778 C CA . ASP C 1 332 ? 88.606 3.125 173.112 1.00 84.58 333 ASP C CA 1
ATOM 20779 C C . ASP C 1 332 ? 87.359 3.318 172.250 1.00 86.96 333 ASP C C 1
ATOM 20780 O O . ASP C 1 332 ? 87.443 3.817 171.128 1.00 87.94 333 ASP C O 1
ATOM 20787 N N . ARG C 1 333 ? 86.208 2.917 172.782 1.00 84.10 334 ARG C N 1
ATOM 20788 C CA . ARG C 1 333 ? 84.935 3.067 172.083 1.00 81.94 334 ARG C CA 1
ATOM 20789 C C . ARG C 1 333 ? 84.586 4.536 171.880 1.00 85.51 334 ARG C C 1
ATOM 20790 O O . ARG C 1 333 ? 84.204 4.952 170.785 1.00 87.90 334 ARG C O 1
ATOM 20799 N N . MET C 1 334 ? 84.712 5.320 172.944 1.00 86.31 335 MET C N 1
ATOM 20800 C CA . MET C 1 334 ? 84.401 6.737 172.883 1.00 80.56 335 MET C CA 1
ATOM 20801 C C . MET C 1 334 ? 85.383 7.478 171.989 1.00 82.01 335 MET C C 1
ATOM 20802 O O . MET C 1 334 ? 84.979 8.283 171.149 1.00 79.70 335 MET C O 1
ATOM 20816 N N . ARG C 1 335 ? 86.672 7.213 172.173 1.00 85.19 336 ARG C N 1
ATOM 20817 C CA . ARG C 1 335 ? 87.690 7.858 171.352 1.00 91.75 336 ARG C CA 1
ATOM 20818 C C . ARG C 1 335 ? 87.436 7.563 169.879 1.00 89.25 336 ARG C C 1
ATOM 20819 O O . ARG C 1 335 ? 87.245 8.478 169.081 1.00 86.95 336 ARG C O 1
ATOM 20829 N N . ALA C 1 336 ? 87.421 6.279 169.538 1.00 91.71 337 ALA C N 1
ATOM 20830 C CA . ALA C 1 336 ? 87.220 5.839 168.164 1.00 88.28 337 ALA C CA 1
ATOM 20831 C C . ALA C 1 336 ? 86.019 6.526 167.532 1.00 85.81 337 ALA C C 1
ATOM 20832 O O . ALA C 1 336 ? 86.089 6.983 166.392 1.00 93.12 337 ALA C O 1
ATOM 20839 N N . GLU C 1 337 ? 84.928 6.618 168.287 1.00 83.92 338 GLU C N 1
ATOM 20840 C CA . GLU C 1 337 ? 83.690 7.208 167.784 1.00 78.01 338 GLU C CA 1
ATOM 20841 C C . GLU C 1 337 ? 83.693 8.730 167.863 1.00 73.38 338 GLU C C 1
ATOM 20842 O O . GLU C 1 337 ? 82.657 9.369 167.680 1.00 78.58 338 GLU C O 1
ATOM 20850 N N . HIS C 1 338 ? 84.859 9.302 168.137 1.00 78.06 339 HIS C N 1
ATOM 20851 C CA . HIS C 1 338 ? 85.016 10.750 168.249 1.00 74.70 339 HIS C CA 1
ATOM 20852 C C . HIS C 1 338 ? 84.147 11.318 169.360 1.00 67.93 339 HIS C C 1
ATOM 20853 O O . HIS C 1 338 ? 83.687 12.449 169.282 1.00 67.43 339 HIS C O 1
ATOM 20862 N N . TYR C 1 339 ? 83.907 10.517 170.387 1.00 69.77 340 TYR C N 1
ATOM 20863 C CA . TYR C 1 339 ? 83.234 11.004 171.575 1.00 69.27 340 TYR C CA 1
ATOM 20864 C C . TYR C 1 339 ? 84.268 11.636 172.479 1.00 67.85 340 TYR C C 1
ATOM 20865 O O . TYR C 1 339 ? 85.010 10.928 173.151 1.00 68.75 340 TYR C O 1
ATOM 20874 N N . PRO C 1 340 ? 84.316 12.973 172.511 1.00 63.29 341 PRO C N 1
ATOM 20875 C CA . PRO C 1 340 ? 85.372 13.622 173.280 1.00 65.68 341 PRO C CA 1
ATOM 20876 C C . PRO C 1 340 ? 85.131 13.477 174.767 1.00 63.02 341 PRO C C 1
ATOM 20877 O O . PRO C 1 340 ? 84.206 14.094 175.282 1.00 60.09 341 PRO C O 1
ATOM 20888 N N . CYS C 1 341 ? 85.939 12.663 175.434 1.00 57.68 342 CYS C N 1
ATOM 20889 C CA . CYS C 1 341 ? 85.781 12.433 176.856 1.00 54.60 342 CYS C CA 1
ATOM 20890 C C . CYS C 1 341 ? 87.124 12.586 177.539 1.00 59.36 342 CYS C C 1
ATOM 20891 O O . CYS C 1 341 ? 88.166 12.371 176.925 1.00 64.53 342 CYS C O 1
ATOM 20894 N N . ASP C 1 342 ? 87.100 12.946 178.815 1.00 56.42 343 ASP C N 1
ATOM 20895 C CA . ASP C 1 342 ? 88.311 13.402 179.471 1.00 57.92 343 ASP C CA 1
ATOM 20896 C C . ASP C 1 342 ? 88.639 12.597 180.718 1.00 57.95 343 ASP C C 1
ATOM 20897 O O . ASP C 1 342 ? 89.790 12.532 181.153 1.00 59.66 343 ASP C O 1
ATOM 20902 N N . VAL C 1 343 ? 87.618 11.988 181.299 1.00 56.77 344 VAL C N 1
ATOM 20903 C CA . VAL C 1 343 ? 87.795 11.251 182.538 1.00 57.12 344 VAL C CA 1
ATOM 20904 C C . VAL C 1 343 ? 86.840 10.076 182.590 1.00 53.33 344 VAL C C 1
ATOM 20905 O O . VAL C 1 343 ? 85.680 10.176 182.172 1.00 44.92 344 VAL C O 1
ATOM 20909 N N . ILE C 1 344 ? 87.341 8.958 183.093 1.00 47.65 345 ILE C N 1
ATOM 20910 C CA . ILE C 1 344 ? 86.490 7.833 183.409 1.00 48.07 345 ILE C CA 1
ATOM 20911 C C . ILE C 1 344 ? 86.552 7.630 184.910 1.00 46.64 345 ILE C C 1
ATOM 20912 O O . ILE C 1 344 ? 87.610 7.735 185.508 1.00 43.07 345 ILE C O 1
ATOM 20917 N N . HIS C 1 345 ? 85.410 7.368 185.526 1.00 48.11 346 HIS C N 1
ATOM 20918 C CA . HIS C 1 345 ? 85.396 7.154 186.956 1.00 44.92 346 HIS C CA 1
ATOM 20919 C C . HIS C 1 345 ? 85.007 5.731 187.336 1.00 47.62 346 HIS C C 1
ATOM 20920 O O . HIS C 1 345 ? 84.157 5.112 186.696 1.00 44.32 346 HIS C O 1
ATOM 20927 N N . LEU C 1 346 ? 85.635 5.238 188.401 1.00 48.27 347 LEU C N 1
ATOM 20928 C CA . LEU C 1 346 ? 85.419 3.892 188.916 1.00 44.68 347 LEU C CA 1
ATOM 20929 C C . LEU C 1 346 ? 84.817 3.946 190.307 1.00 39.66 347 LEU C C 1
ATOM 20930 O O . LEU C 1 346 ? 85.457 4.380 191.250 1.00 38.60 347 LEU C O 1
ATOM 20935 N N . ASP C 1 347 ? 83.581 3.487 190.431 1.00 49.48 348 ASP C N 1
ATOM 20936 C CA . ASP C 1 347 ? 82.822 3.651 191.663 1.00 52.41 348 ASP C CA 1
ATOM 20937 C C . ASP C 1 347 ? 83.107 2.527 192.662 1.00 52.13 348 ASP C C 1
ATOM 20938 O O . ASP C 1 347 ? 84.255 2.185 192.930 1.00 46.93 348 ASP C O 1
ATOM 20943 N N . THR C 1 348 ? 82.046 1.947 193.202 1.00 58.74 349 THR C N 1
ATOM 20944 C CA . THR C 1 348 ? 82.164 0.915 194.223 1.00 60.82 349 THR C CA 1
ATOM 20945 C C . THR C 1 348 ? 82.700 -0.398 193.655 1.00 60.72 349 THR C C 1
ATOM 20946 O O . THR C 1 348 ? 82.608 -1.444 194.291 1.00 64.61 349 THR C O 1
ATOM 20950 N N . GLY C 1 349 ? 83.280 -0.329 192.463 1.00 61.31 350 GLY C N 1
ATOM 20951 C CA . GLY C 1 349 ? 83.543 -1.508 191.666 1.00 56.98 350 GLY C CA 1
ATOM 20952 C C . GLY C 1 349 ? 84.831 -2.251 191.929 1.00 63.34 350 GLY C C 1
ATOM 20953 O O . GLY C 1 349 ? 84.838 -3.482 191.931 1.00 76.52 350 GLY C O 1
ATOM 20954 N N . TRP C 1 350 ? 85.927 -1.529 192.133 1.00 53.67 351 TRP C N 1
ATOM 20955 C CA . TRP C 1 350 ? 87.210 -2.184 192.377 1.00 53.33 351 TRP C CA 1
ATOM 20956 C C . TRP C 1 350 ? 87.170 -2.899 193.736 1.00 53.00 351 TRP C C 1
ATOM 20957 O O . TRP C 1 350 ? 86.097 -3.255 194.218 1.00 60.79 351 TRP C O 1
ATOM 20968 N N . PHE C 1 351 ? 88.317 -3.139 194.354 1.00 51.36 352 PHE C N 1
ATOM 20969 C CA . PHE C 1 351 ? 88.352 -3.974 195.566 1.00 59.06 352 PHE C CA 1
ATOM 20970 C C . PHE C 1 351 ? 87.886 -5.409 195.262 1.00 58.04 352 PHE C C 1
ATOM 20971 O O . PHE C 1 351 ? 87.220 -5.654 194.260 1.00 65.75 352 PHE C O 1
ATOM 20979 N N . ARG C 1 352 ? 88.232 -6.356 196.127 1.00 50.24 353 ARG C N 1
ATOM 20980 C CA . ARG C 1 352 ? 87.791 -7.730 195.947 1.00 50.75 353 ARG C CA 1
ATOM 20981 C C . ARG C 1 352 ? 86.273 -7.788 195.957 1.00 59.63 353 ARG C C 1
ATOM 20982 O O . ARG C 1 352 ? 85.662 -8.597 195.260 1.00 65.41 353 ARG C O 1
ATOM 20990 N N . THR C 1 353 ? 85.669 -6.912 196.750 1.00 63.21 354 THR C N 1
ATOM 20991 C CA . THR C 1 353 ? 84.222 -6.785 196.806 1.00 61.35 354 THR C CA 1
ATOM 20992 C C . THR C 1 353 ? 83.846 -5.313 196.861 1.00 59.99 354 THR C C 1
ATOM 20993 O O . THR C 1 353 ? 84.623 -4.507 197.360 1.00 57.27 354 THR C O 1
ATOM 20997 N N . ASP C 1 354 ? 82.679 -4.955 196.329 1.00 68.37 355 ASP C N 1
ATOM 20998 C CA . ASP C 1 354 ? 82.201 -3.581 196.452 1.00 66.22 355 ASP C CA 1
ATOM 20999 C C . ASP C 1 354 ? 82.335 -3.176 197.904 1.00 66.76 355 ASP C C 1
ATOM 21000 O O . ASP C 1 354 ? 81.932 -3.929 198.788 1.00 71.24 355 ASP C O 1
ATOM 21005 N N . TRP C 1 355 ? 82.900 -1.996 198.148 1.00 65.14 356 TRP C N 1
ATOM 21006 C CA . TRP C 1 355 ? 83.088 -1.487 199.506 1.00 59.34 356 TRP C CA 1
ATOM 21007 C C . TRP C 1 355 ? 83.992 -2.447 200.348 1.00 61.54 356 TRP C C 1
ATOM 21008 O O . TRP C 1 355 ? 83.516 -3.504 200.758 1.00 62.02 356 TRP C O 1
ATOM 21019 N N . LEU C 1 356 ? 85.273 -2.149 200.628 1.00 56.52 357 LEU C N 1
ATOM 21020 C CA . LEU C 1 356 ? 86.070 -0.967 200.259 1.00 49.21 357 LEU C CA 1
ATOM 21021 C C . LEU C 1 356 ? 87.394 -1.039 201.020 1.00 54.46 357 LEU C C 1
ATOM 21022 O O . LEU C 1 356 ? 87.478 -0.551 202.145 1.00 55.31 357 LEU C O 1
ATOM 21027 N N . CYS C 1 357 ? 88.417 -1.649 200.421 1.00 50.95 358 CYS C N 1
ATOM 21028 C CA . CYS C 1 357 ? 89.716 -1.827 201.085 1.00 51.59 358 CYS C CA 1
ATOM 21029 C C . CYS C 1 357 ? 90.781 -0.850 200.575 1.00 50.21 358 CYS C C 1
ATOM 21030 O O . CYS C 1 357 ? 91.976 -1.155 200.617 1.00 47.60 358 CYS C O 1
ATOM 21033 N N . GLU C 1 358 ? 90.354 0.309 200.078 1.00 48.55 359 GLU C N 1
ATOM 21034 C CA . GLU C 1 358 ? 91.272 1.321 199.531 1.00 39.54 359 GLU C CA 1
ATOM 21035 C C . GLU C 1 358 ? 92.278 0.768 198.503 1.00 42.99 359 GLU C C 1
ATOM 21036 O O . GLU C 1 358 ? 93.031 1.537 197.913 1.00 49.09 359 GLU C O 1
ATOM 21042 N N . TRP C 1 359 ? 92.299 -0.552 198.298 1.00 42.00 360 TRP C N 1
ATOM 21043 C CA . TRP C 1 359 ? 93.203 -1.190 197.330 1.00 35.23 360 TRP C CA 1
ATOM 21044 C C . TRP C 1 359 ? 92.486 -1.641 196.047 1.00 39.20 360 TRP C C 1
ATOM 21045 O O . TRP C 1 359 ? 91.266 -1.513 195.931 1.00 44.86 360 TRP C O 1
ATOM 21047 N N . LYS C 1 360 ? 93.229 -2.187 195.088 1.00 35.01 361 LYS C N 1
ATOM 21048 C CA . LYS C 1 360 ? 92.609 -2.596 193.821 1.00 36.63 361 LYS C CA 1
ATOM 21049 C C . LYS C 1 360 ? 92.001 -4.001 193.900 1.00 35.24 361 LYS C C 1
ATOM 21050 O O . LYS C 1 360 ? 91.406 -4.359 194.916 1.00 44.65 361 LYS C O 1
ATOM 21052 N N . PHE C 1 361 ? 92.150 -4.796 192.840 1.00 41.09 362 PHE C N 1
ATOM 21053 C CA . PHE C 1 361 ? 91.350 -6.025 192.689 1.00 36.66 362 PHE C CA 1
ATOM 21054 C C . PHE C 1 361 ? 91.746 -6.873 191.468 1.00 36.82 362 PHE C C 1
ATOM 21055 O O . PHE C 1 361 ? 91.704 -6.382 190.327 1.00 39.24 362 PHE C O 1
ATOM 21063 N N . ASN C 1 362 ? 92.113 -8.137 191.712 1.00 35.46 363 ASN C N 1
ATOM 21064 C CA . ASN C 1 362 ? 92.563 -9.111 190.679 1.00 34.74 363 ASN C CA 1
ATOM 21065 C C . ASN C 1 362 ? 91.850 -9.133 189.323 1.00 34.73 363 ASN C C 1
ATOM 21066 O O . ASN C 1 362 ? 91.967 -10.112 188.571 1.00 34.79 363 ASN C O 1
ATOM 21068 N N . GLU C 1 363 ? 91.077 -8.086 189.048 1.00 36.61 364 GLU C N 1
ATOM 21069 C CA . GLU C 1 363 ? 90.544 -7.797 187.720 1.00 38.82 364 GLU C CA 1
ATOM 21070 C C . GLU C 1 363 ? 91.244 -6.537 187.246 1.00 41.52 364 GLU C C 1
ATOM 21071 O O . GLU C 1 363 ? 90.753 -5.819 186.362 1.00 42.41 364 GLU C O 1
ATOM 21073 N N . GLU C 1 364 ? 92.385 -6.258 187.876 1.00 36.37 365 GLU C N 1
ATOM 21074 C CA . GLU C 1 364 ? 93.099 -5.007 187.650 1.00 34.21 365 GLU C CA 1
ATOM 21075 C C . GLU C 1 364 ? 94.602 -5.163 187.887 1.00 40.71 365 GLU C C 1
ATOM 21076 O O . GLU C 1 364 ? 95.041 -6.115 188.549 1.00 45.43 365 GLU C O 1
ATOM 21082 N N . ARG C 1 365 ? 95.377 -4.220 187.349 1.00 39.88 366 ARG C N 1
ATOM 21083 C CA . ARG C 1 365 ? 96.816 -4.130 187.616 1.00 35.48 366 ARG C CA 1
ATOM 21084 C C . ARG C 1 365 ? 97.464 -3.012 186.789 1.00 43.80 366 ARG C C 1
ATOM 21085 O O . ARG C 1 365 ? 97.948 -3.254 185.676 1.00 41.48 366 ARG C O 1
ATOM 21093 N N . PHE C 1 366 ? 97.476 -1.794 187.336 1.00 41.81 367 PHE C N 1
ATOM 21094 C CA . PHE C 1 366 ? 97.962 -0.614 186.598 1.00 42.99 367 PHE C CA 1
ATOM 21095 C C . PHE C 1 366 ? 97.785 0.678 187.404 1.00 39.99 367 PHE C C 1
ATOM 21096 O O . PHE C 1 366 ? 98.768 1.331 187.775 1.00 47.65 367 PHE C O 1
ATOM 21098 N N . ALA C 1 427 ? 80.595 0.157 211.384 1.00 69.39 428 ALA C N 1
ATOM 21099 C CA . ALA C 1 427 ? 81.594 -0.164 210.380 1.00 66.77 428 ALA C CA 1
ATOM 21100 C C . ALA C 1 427 ? 82.969 0.431 210.747 1.00 71.66 428 ALA C C 1
ATOM 21101 O O . ALA C 1 427 ? 84.000 -0.015 210.235 1.00 72.57 428 ALA C O 1
ATOM 21108 N N . GLY C 1 428 ? 82.972 1.410 211.656 1.00 73.76 429 GLY C N 1
ATOM 21109 C CA . GLY C 1 428 ? 84.164 2.172 212.009 1.00 66.17 429 GLY C CA 1
ATOM 21110 C C . GLY C 1 428 ? 84.360 3.441 211.180 1.00 64.19 429 GLY C C 1
ATOM 21111 O O . GLY C 1 428 ? 84.474 3.365 209.961 1.00 66.47 429 GLY C O 1
ATOM 21115 N N . THR C 1 429 ? 84.407 4.602 211.837 1.00 65.40 430 THR C N 1
ATOM 21116 C CA . THR C 1 429 ? 84.611 5.889 211.152 1.00 65.50 430 THR C CA 1
ATOM 21117 C C . THR C 1 429 ? 86.037 6.399 211.341 1.00 67.71 430 THR C C 1
ATOM 21118 O O . THR C 1 429 ? 86.741 5.994 212.266 1.00 72.60 430 THR C O 1
ATOM 21128 N N . ILE C 1 430 ? 86.444 7.297 210.451 1.00 65.87 431 ILE C N 1
ATOM 21129 C CA . ILE C 1 430 ? 87.807 7.794 210.390 1.00 63.33 431 ILE C CA 1
ATOM 21130 C C . ILE C 1 430 ? 87.898 9.125 211.120 1.00 70.88 431 ILE C C 1
ATOM 21131 O O . ILE C 1 430 ? 87.229 10.084 210.747 1.00 78.61 431 ILE C O 1
ATOM 21147 N N . ASP C 1 431 ? 88.731 9.194 212.150 1.00 72.28 432 ASP C N 1
ATOM 21148 C CA . ASP C 1 431 ? 88.753 10.364 213.017 1.00 74.48 432 ASP C CA 1
ATOM 21149 C C . ASP C 1 431 ? 89.687 11.446 212.502 1.00 73.25 432 ASP C C 1
ATOM 21150 O O . ASP C 1 431 ? 90.864 11.468 212.834 1.00 72.91 432 ASP C O 1
ATOM 21159 N N . PHE C 1 432 ? 89.148 12.364 211.711 1.00 78.39 433 PHE C N 1
ATOM 21160 C CA . PHE C 1 432 ? 89.937 13.473 211.185 1.00 75.94 433 PHE C CA 1
ATOM 21161 C C . PHE C 1 432 ? 90.226 14.536 212.247 1.00 71.10 433 PHE C C 1
ATOM 21162 O O . PHE C 1 432 ? 90.756 15.600 211.932 1.00 69.85 433 PHE C O 1
ATOM 21179 N N . THR C 1 433 ? 89.860 14.249 213.495 1.00 76.82 434 THR C N 1
ATOM 21180 C CA . THR C 1 433 ? 90.229 15.097 214.628 1.00 79.98 434 THR C CA 1
ATOM 21181 C C . THR C 1 433 ? 91.351 14.421 215.400 1.00 73.02 434 THR C C 1
ATOM 21182 O O . THR C 1 433 ? 91.498 14.617 216.603 1.00 75.28 434 THR C O 1
ATOM 21188 N N . TYR C 1 434 ? 92.124 13.612 214.685 1.00 74.97 435 TYR C N 1
ATOM 21189 C CA . TYR C 1 434 ? 93.234 12.861 215.255 1.00 78.63 435 TYR C CA 1
ATOM 21190 C C . TYR C 1 434 ? 94.380 12.928 214.257 1.00 80.02 435 TYR C C 1
ATOM 21191 O O . TYR C 1 434 ? 94.424 12.129 213.325 1.00 80.68 435 TYR C O 1
ATOM 21202 N N . PRO C 1 435 ? 95.303 13.888 214.443 1.00 74.96 436 PRO C N 1
ATOM 21203 C CA . PRO C 1 435 ? 96.298 14.236 213.422 1.00 78.08 436 PRO C CA 1
ATOM 21204 C C . PRO C 1 435 ? 96.979 13.045 212.750 1.00 78.30 436 PRO C C 1
ATOM 21205 O O . PRO C 1 435 ? 97.267 13.112 211.555 1.00 78.60 436 PRO C O 1
ATOM 21216 N N . LYS C 1 436 ? 97.216 11.974 213.500 1.00 81.03 437 LYS C N 1
ATOM 21217 C CA . LYS C 1 436 ? 97.879 10.793 212.958 1.00 79.36 437 LYS C CA 1
ATOM 21218 C C . LYS C 1 436 ? 96.961 10.047 211.996 1.00 77.85 437 LYS C C 1
ATOM 21219 O O . LYS C 1 436 ? 97.383 9.621 210.923 1.00 76.74 437 LYS C O 1
ATOM 21238 N N . ALA C 1 437 ? 95.704 9.890 212.393 1.00 78.09 438 ALA C N 1
ATOM 21239 C CA . ALA C 1 437 ? 94.720 9.213 211.565 1.00 72.50 438 ALA C CA 1
ATOM 21240 C C . ALA C 1 437 ? 94.478 9.998 210.286 1.00 75.05 438 ALA C C 1
ATOM 21241 O O . ALA C 1 437 ? 94.191 9.416 209.243 1.00 76.94 438 ALA C O 1
ATOM 21248 N N . THR C 1 438 ? 94.581 11.321 210.375 1.00 75.93 439 THR C N 1
ATOM 21249 C CA . THR C 1 438 ? 94.460 12.175 209.202 1.00 74.42 439 THR C CA 1
ATOM 21250 C C . THR C 1 438 ? 95.611 11.875 208.270 1.00 69.97 439 THR C C 1
ATOM 21251 O O . THR C 1 438 ? 95.423 11.721 207.068 1.00 71.24 439 THR C O 1
ATOM 21262 N N . GLU C 1 439 ? 96.803 11.775 208.838 1.00 72.15 440 GLU C N 1
ATOM 21263 C CA . GLU C 1 439 ? 97.994 11.554 208.044 1.00 72.29 440 GLU C CA 1
ATOM 21264 C C . GLU C 1 439 ? 98.033 10.108 207.568 1.00 70.25 440 GLU C C 1
ATOM 21265 O O . GLU C 1 439 ? 98.650 9.793 206.553 1.00 69.48 440 GLU C O 1
ATOM 21277 N N . TRP C 1 440 ? 97.352 9.233 208.295 1.00 69.07 441 TRP C N 1
ATOM 21278 C CA . TRP C 1 440 ? 97.250 7.842 207.893 1.00 66.60 441 TRP C CA 1
ATOM 21279 C C . TRP C 1 440 ? 96.287 7.687 206.732 1.00 69.63 441 TRP C C 1
ATOM 21280 O O . TRP C 1 440 ? 96.590 6.998 205.762 1.00 68.84 441 TRP C O 1
ATOM 21301 N N . TYR C 1 441 ? 95.130 8.336 206.842 1.00 70.51 442 TYR C N 1
ATOM 21302 C CA . TYR C 1 441 ? 94.101 8.270 205.813 1.00 64.61 442 TYR C CA 1
ATOM 21303 C C . TYR C 1 441 ? 94.571 8.877 204.506 1.00 63.28 442 TYR C C 1
ATOM 21304 O O . TYR C 1 441 ? 94.260 8.364 203.432 1.00 57.60 442 TYR C O 1
ATOM 21322 N N . LYS C 1 442 ? 95.303 9.982 204.587 1.00 65.72 443 LYS C N 1
ATOM 21323 C CA . LYS C 1 442 ? 95.808 10.606 203.374 1.00 66.75 443 LYS C CA 1
ATOM 21324 C C . LYS C 1 442 ? 97.109 9.928 202.970 1.00 67.46 443 LYS C C 1
ATOM 21325 O O . LYS C 1 442 ? 97.609 10.128 201.865 1.00 66.06 443 LYS C O 1
ATOM 21344 N N . GLY C 1 443 ? 97.644 9.107 203.866 1.00 65.00 444 GLY C N 1
ATOM 21345 C CA . GLY C 1 443 ? 98.729 8.220 203.506 1.00 70.35 444 GLY C CA 1
ATOM 21346 C C . GLY C 1 443 ? 98.217 7.128 202.585 1.00 75.03 444 GLY C C 1
ATOM 21347 O O . GLY C 1 443 ? 98.977 6.548 201.805 1.00 79.37 444 GLY C O 1
ATOM 21351 N N . LEU C 1 444 ? 96.919 6.855 202.666 1.00 72.61 445 LEU C N 1
ATOM 21352 C CA . LEU C 1 444 ? 96.304 5.854 201.810 1.00 76.49 445 LEU C CA 1
ATOM 21353 C C . LEU C 1 444 ? 96.168 6.385 200.404 1.00 74.05 445 LEU C C 1
ATOM 21354 O O . LEU C 1 444 ? 96.583 5.746 199.443 1.00 78.54 445 LEU C O 1
ATOM 21370 N N . LEU C 1 445 ? 95.573 7.563 200.292 1.00 69.56 446 LEU C N 1
ATOM 21371 C CA . LEU C 1 445 ? 95.265 8.133 198.993 1.00 71.51 446 LEU C CA 1
ATOM 21372 C C . LEU C 1 445 ? 96.537 8.377 198.193 1.00 73.72 446 LEU C C 1
ATOM 21373 O O . LEU C 1 445 ? 96.508 8.412 196.966 1.00 76.13 446 LEU C O 1
ATOM 21389 N N . LYS C 1 446 ? 97.655 8.532 198.892 1.00 73.32 447 LYS C N 1
ATOM 21390 C CA . LYS C 1 446 ? 98.930 8.784 198.240 1.00 73.52 447 LYS C CA 1
ATOM 21391 C C . LYS C 1 446 ? 99.329 7.615 197.349 1.00 73.42 447 LYS C C 1
ATOM 21392 O O . LYS C 1 446 ? 99.792 7.812 196.231 1.00 71.33 447 LYS C O 1
ATOM 21400 N N . GLN C 1 447 ? 99.145 6.397 197.850 1.00 79.56 448 GLN C N 1
ATOM 21401 C CA . GLN C 1 447 ? 99.442 5.189 197.078 1.00 80.94 448 GLN C CA 1
ATOM 21402 C C . GLN C 1 447 ? 98.518 5.028 195.873 1.00 75.53 448 GLN C C 1
ATOM 21403 O O . GLN C 1 447 ? 98.838 4.304 194.931 1.00 75.79 448 GLN C O 1
ATOM 21411 N N . LEU C 1 448 ? 97.368 5.694 195.917 1.00 73.33 449 LEU C N 1
ATOM 21412 C CA . LEU C 1 448 ? 96.446 5.724 194.790 1.00 67.75 449 LEU C CA 1
ATOM 21413 C C . LEU C 1 448 ? 96.802 6.868 193.855 1.00 66.20 449 LEU C C 1
ATOM 21414 O O . LEU C 1 448 ? 96.762 6.727 192.638 1.00 66.53 449 LEU C O 1
ATOM 21430 N N . LEU C 1 449 ? 97.141 8.008 194.441 1.00 69.56 450 LEU C N 1
ATOM 21431 C CA . LEU C 1 449 ? 97.555 9.174 193.675 1.00 66.65 450 LEU C CA 1
ATOM 21432 C C . LEU C 1 449 ? 98.888 8.910 192.987 1.00 66.06 450 LEU C C 1
ATOM 21433 O O . LEU C 1 449 ? 99.169 9.458 191.925 1.00 63.90 450 LEU C O 1
ATOM 21449 N N . ASP C 1 450 ? 99.709 8.064 193.598 1.00 71.54 451 ASP C N 1
ATOM 21450 C CA . ASP C 1 450 ? 101.031 7.772 193.064 1.00 72.11 451 ASP C CA 1
ATOM 21451 C C . ASP C 1 450 ? 100.924 6.886 191.829 1.00 72.22 451 ASP C C 1
ATOM 21452 O O . ASP C 1 450 ? 101.791 6.925 190.955 1.00 71.89 451 ASP C O 1
ATOM 21461 N N . MET C 1 451 ? 99.859 6.092 191.756 1.00 72.21 452 MET C N 1
ATOM 21462 C CA . MET C 1 451 ? 99.609 5.260 190.581 1.00 66.89 452 MET C CA 1
ATOM 21463 C C . MET C 1 451 ? 99.286 6.118 189.365 1.00 66.74 452 MET C C 1
ATOM 21464 O O . MET C 1 451 ? 99.611 5.748 188.242 1.00 75.04 452 MET C O 1
ATOM 21478 N N . GLY C 1 452 ? 98.644 7.259 189.595 1.00 64.59 453 GLY C N 1
ATOM 21479 C CA . GLY C 1 452 ? 98.341 8.199 188.530 1.00 64.18 453 GLY C CA 1
ATOM 21480 C C . GLY C 1 452 ? 96.890 8.653 188.508 1.00 64.82 453 GLY C C 1
ATOM 21481 O O . GLY C 1 452 ? 96.488 9.404 187.618 1.00 63.21 453 GLY C O 1
ATOM 21485 N N . VAL C 1 453 ? 96.094 8.193 189.468 1.00 64.29 454 VAL C N 1
ATOM 21486 C CA . VAL C 1 453 ? 94.745 8.705 189.612 1.00 55.28 454 VAL C CA 1
ATOM 21487 C C . VAL C 1 453 ? 94.901 10.181 189.955 1.00 56.91 454 VAL C C 1
ATOM 21488 O O . VAL C 1 453 ? 95.852 10.567 190.629 1.00 56.48 454 VAL C O 1
ATOM 21501 N N . THR C 1 454 ? 93.991 11.003 189.450 1.00 54.58 455 THR C N 1
ATOM 21502 C CA . THR C 1 454 ? 94.116 12.450 189.562 1.00 52.57 455 THR C CA 1
ATOM 21503 C C . THR C 1 454 ? 93.044 13.058 190.464 1.00 48.76 455 THR C C 1
ATOM 21504 O O . THR C 1 454 ? 93.184 14.195 190.904 1.00 49.87 455 THR C O 1
ATOM 21515 N N . CYS C 1 455 ? 91.981 12.301 190.731 1.00 46.34 456 CYS C N 1
ATOM 21516 C CA . CYS C 1 455 ? 90.886 12.761 191.583 1.00 43.04 456 CYS C CA 1
ATOM 21517 C C . CYS C 1 455 ? 90.397 11.649 192.491 1.00 43.96 456 CYS C C 1
ATOM 21518 O O . CYS C 1 455 ? 90.581 10.472 192.195 1.00 46.76 456 CYS C O 1
ATOM 21526 N N . ILE C 1 456 ? 89.770 12.042 193.597 1.00 51.63 457 ILE C N 1
ATOM 21527 C CA . ILE C 1 456 ? 89.238 11.111 194.596 1.00 51.11 457 ILE C CA 1
ATOM 21528 C C . ILE C 1 456 ? 87.807 11.485 194.958 1.00 40.55 457 ILE C C 1
ATOM 21529 O O . ILE C 1 456 ? 87.515 12.645 195.226 1.00 41.35 457 ILE C O 1
ATOM 21545 N N . LYS C 1 457 ? 86.920 10.499 194.967 1.00 38.46 458 LYS C N 1
ATOM 21546 C CA . LYS C 1 457 ? 85.512 10.749 195.236 1.00 42.63 458 LYS C CA 1
ATOM 21547 C C . LYS C 1 457 ? 85.250 10.636 196.726 1.00 39.11 458 LYS C C 1
ATOM 21548 O O . LYS C 1 457 ? 85.138 9.540 197.257 1.00 41.20 458 LYS C O 1
ATOM 21567 N N . THR C 1 458 ? 85.185 11.781 197.397 1.00 39.70 459 THR C N 1
ATOM 21568 C CA . THR C 1 458 ? 84.907 11.817 198.823 1.00 41.01 459 THR C CA 1
ATOM 21569 C C . THR C 1 458 ? 83.418 11.649 199.041 1.00 42.63 459 THR C C 1
ATOM 21570 O O . THR C 1 458 ? 82.695 12.601 199.319 1.00 41.20 459 THR C O 1
ATOM 21581 N N . ASP C 1 459 ? 82.973 10.411 198.895 1.00 47.41 460 ASP C N 1
ATOM 21582 C CA . ASP C 1 459 ? 81.582 10.062 199.094 1.00 50.22 460 ASP C CA 1
ATOM 21583 C C . ASP C 1 459 ? 81.286 10.059 200.588 1.00 48.27 460 ASP C C 1
ATOM 21584 O O . ASP C 1 459 ? 82.191 9.909 201.400 1.00 51.27 460 ASP C O 1
ATOM 21593 N N . PHE C 1 460 ? 80.024 10.254 200.940 1.00 45.40 461 PHE C N 1
ATOM 21594 C CA . PHE C 1 460 ? 79.597 10.301 202.336 1.00 48.41 461 PHE C CA 1
ATOM 21595 C C . PHE C 1 460 ? 80.369 11.348 203.153 1.00 47.97 461 PHE C C 1
ATOM 21596 O O . PHE C 1 460 ? 80.941 12.284 202.588 1.00 46.99 461 PHE C O 1
ATOM 21613 N N . GLY C 1 461 ? 80.372 11.197 204.476 1.00 49.76 462 GLY C N 1
ATOM 21614 C CA . GLY C 1 461 ? 80.917 12.206 205.366 1.00 44.06 462 GLY C CA 1
ATOM 21615 C C . GLY C 1 461 ? 79.817 13.162 205.784 1.00 49.87 462 GLY C C 1
ATOM 21616 O O . GLY C 1 461 ? 79.992 14.380 205.824 1.00 50.00 462 GLY C O 1
ATOM 21620 N N . GLU C 1 462 ? 78.669 12.578 206.096 1.00 53.26 463 GLU C N 1
ATOM 21621 C CA . GLU C 1 462 ? 77.435 13.307 206.341 1.00 48.17 463 GLU C CA 1
ATOM 21622 C C . GLU C 1 462 ? 76.922 12.852 207.687 1.00 46.27 463 GLU C C 1
ATOM 21623 O O . GLU C 1 462 ? 76.485 13.649 208.509 1.00 47.38 463 GLU C O 1
ATOM 21635 N N . ASN C 1 463 ? 76.989 11.545 207.898 1.00 52.28 464 ASN C N 1
ATOM 21636 C CA . ASN C 1 463 ? 76.883 10.979 209.229 1.00 53.50 464 ASN C CA 1
ATOM 21637 C C . ASN C 1 463 ? 78.216 10.383 209.668 1.00 56.59 464 ASN C C 1
ATOM 21638 O O . ASN C 1 463 ? 79.046 9.974 208.850 1.00 52.77 464 ASN C O 1
ATOM 21649 N N . ILE C 1 464 ? 78.421 10.373 210.975 1.00 58.91 465 ILE C N 1
ATOM 21650 C CA . ILE C 1 464 ? 79.578 9.738 211.566 1.00 62.75 465 ILE C CA 1
ATOM 21651 C C . ILE C 1 464 ? 79.083 8.801 212.650 1.00 64.41 465 ILE C C 1
ATOM 21652 O O . ILE C 1 464 ? 77.939 8.902 213.084 1.00 62.41 465 ILE C O 1
ATOM 21659 N N . HIS C 1 465 ? 79.922 7.870 213.074 1.00 66.02 466 HIS C N 1
ATOM 21660 C CA . HIS C 1 465 ? 79.551 7.046 214.203 1.00 69.68 466 HIS C CA 1
ATOM 21661 C C . HIS C 1 465 ? 79.419 7.988 215.389 1.00 68.07 466 HIS C C 1
ATOM 21662 O O . HIS C 1 465 ? 80.409 8.407 215.983 1.00 69.70 466 HIS C O 1
ATOM 21676 N N . MET C 1 466 ? 78.183 8.359 215.691 1.00 66.09 467 MET C N 1
ATOM 21677 C CA . MET C 1 466 ? 77.918 9.321 216.746 1.00 65.66 467 MET C CA 1
ATOM 21678 C C . MET C 1 466 ? 78.192 8.743 218.125 1.00 67.40 467 MET C C 1
ATOM 21679 O O . MET C 1 466 ? 78.325 9.479 219.100 1.00 67.98 467 MET C O 1
ATOM 21693 N N . ASP C 1 467 ? 78.275 7.421 218.198 1.00 70.94 468 ASP C N 1
ATOM 21694 C CA . ASP C 1 467 ? 78.507 6.733 219.457 1.00 72.77 468 ASP C CA 1
ATOM 21695 C C . ASP C 1 467 ? 79.970 6.315 219.575 1.00 67.98 468 ASP C C 1
ATOM 21696 O O . ASP C 1 467 ? 80.281 5.163 219.848 1.00 75.25 468 ASP C O 1
ATOM 21705 N N . ALA C 1 468 ? 80.864 7.268 219.363 1.00 70.32 469 ALA C N 1
ATOM 21706 C CA . ALA C 1 468 ? 82.291 7.008 219.417 1.00 70.60 469 ALA C CA 1
ATOM 21707 C C . ALA C 1 468 ? 82.985 8.115 220.191 1.00 70.40 469 ALA C C 1
ATOM 21708 O O . ALA C 1 468 ? 82.394 9.155 220.472 1.00 67.86 469 ALA C O 1
ATOM 21711 N N . VAL C 1 469 ? 84.242 7.887 220.539 1.00 74.90 470 VAL C N 1
ATOM 21712 C CA . VAL C 1 469 ? 85.014 8.885 221.252 1.00 76.05 470 VAL C CA 1
ATOM 21713 C C . VAL C 1 469 ? 86.123 9.406 220.354 1.00 76.65 470 VAL C C 1
ATOM 21714 O O . VAL C 1 469 ? 87.183 8.793 220.247 1.00 81.79 470 VAL C O 1
ATOM 21719 N N . TYR C 1 470 ? 85.865 10.532 219.699 1.00 76.25 471 TYR C N 1
ATOM 21720 C CA . TYR C 1 470 ? 86.858 11.173 218.851 1.00 74.70 471 TYR C CA 1
ATOM 21721 C C . TYR C 1 470 ? 87.835 11.969 219.704 1.00 76.08 471 TYR C C 1
ATOM 21722 O O . TYR C 1 470 ? 87.437 12.614 220.674 1.00 78.66 471 TYR C O 1
ATOM 21733 N N . LYS C 1 471 ? 89.108 11.924 219.322 1.00 75.00 472 LYS C N 1
ATOM 21734 C CA . LYS C 1 471 ? 90.197 12.472 220.125 1.00 74.70 472 LYS C CA 1
ATOM 21735 C C . LYS C 1 471 ? 90.380 13.971 219.937 1.00 79.05 472 LYS C C 1
ATOM 21736 O O . LYS C 1 471 ? 91.492 14.450 219.745 1.00 83.32 472 LYS C O 1
ATOM 21744 N N . GLY C 1 472 ? 89.281 14.711 220.002 1.00 77.71 473 GLY C N 1
ATOM 21745 C CA . GLY C 1 472 ? 89.328 16.165 219.923 1.00 78.48 473 GLY C CA 1
ATOM 21746 C C . GLY C 1 472 ? 87.987 16.742 220.368 1.00 78.43 473 GLY C C 1
ATOM 21747 O O . GLY C 1 472 ? 87.759 16.950 221.564 1.00 81.58 473 GLY C O 1
ATOM 21750 N N . MET C 1 473 ? 87.093 16.984 219.415 1.00 74.35 474 MET C N 1
ATOM 21751 C CA . MET C 1 473 ? 85.768 17.492 219.742 1.00 73.16 474 MET C CA 1
ATOM 21752 C C . MET C 1 473 ? 84.782 16.345 219.880 1.00 73.10 474 MET C C 1
ATOM 21753 O O . MET C 1 473 ? 84.950 15.295 219.266 1.00 78.04 474 MET C O 1
ATOM 21759 N N . LYS C 1 474 ? 83.757 16.555 220.698 1.00 72.42 475 LYS C N 1
ATOM 21760 C CA . LYS C 1 474 ? 82.718 15.555 220.909 1.00 77.50 475 LYS C CA 1
ATOM 21761 C C . LYS C 1 474 ? 81.864 15.385 219.652 1.00 66.56 475 LYS C C 1
ATOM 21762 O O . LYS C 1 474 ? 81.682 16.329 218.892 1.00 64.25 475 LYS C O 1
ATOM 21770 N N . PRO C 1 475 ? 81.337 14.178 219.455 1.00 67.23 476 PRO C N 1
ATOM 21771 C CA . PRO C 1 475 ? 80.625 13.818 218.231 1.00 69.24 476 PRO C CA 1
ATOM 21772 C C . PRO C 1 475 ? 79.558 14.844 217.826 1.00 70.31 476 PRO C C 1
ATOM 21773 O O . PRO C 1 475 ? 79.425 15.187 216.645 1.00 61.99 476 PRO C O 1
ATOM 21777 N N . GLU C 1 476 ? 78.825 15.357 218.808 1.00 72.63 477 GLU C N 1
ATOM 21778 C CA . GLU C 1 476 ? 77.734 16.290 218.536 1.00 64.79 477 GLU C CA 1
ATOM 21779 C C . GLU C 1 476 ? 78.176 17.610 217.905 1.00 66.97 477 GLU C C 1
ATOM 21780 O O . GLU C 1 476 ? 77.333 18.452 217.593 1.00 70.23 477 GLU C O 1
ATOM 21787 N N . LEU C 1 477 ? 79.484 17.793 217.722 1.00 64.42 478 LEU C N 1
ATOM 21788 C CA . LEU C 1 477 ? 80.019 18.970 217.031 1.00 57.19 478 LEU C CA 1
ATOM 21789 C C . LEU C 1 477 ? 80.891 18.588 215.839 1.00 60.71 478 LEU C C 1
ATOM 21790 O O . LEU C 1 477 ? 80.942 19.312 214.842 1.00 56.98 478 LEU C O 1
ATOM 21797 N N . LEU C 1 478 ? 81.586 17.460 215.936 1.00 52.66 479 LEU C N 1
ATOM 21798 C CA . LEU C 1 478 ? 82.430 17.030 214.838 1.00 55.04 479 LEU C CA 1
ATOM 21799 C C . LEU C 1 478 ? 81.568 16.670 213.639 1.00 55.73 479 LEU C C 1
ATOM 21800 O O . LEU C 1 478 ? 82.009 16.775 212.499 1.00 58.15 479 LEU C O 1
ATOM 21807 N N . ASN C 1 479 ? 80.331 16.264 213.904 1.00 59.24 480 ASN C N 1
ATOM 21808 C CA . ASN C 1 479 ? 79.463 15.681 212.879 1.00 57.93 480 ASN C CA 1
ATOM 21809 C C . ASN C 1 479 ? 79.292 16.527 211.614 1.00 48.63 480 ASN C C 1
ATOM 21810 O O . ASN C 1 479 ? 79.563 16.043 210.521 1.00 51.68 480 ASN C O 1
ATOM 21817 N N . ASN C 1 480 ? 78.834 17.768 211.748 1.00 46.34 481 ASN C N 1
ATOM 21818 C CA . ASN C 1 480 ? 78.603 18.611 210.576 1.00 43.66 481 ASN C CA 1
ATOM 21819 C C . ASN C 1 480 ? 79.905 19.160 209.999 1.00 45.43 481 ASN C C 1
ATOM 21820 O O . ASN C 1 480 ? 80.004 19.417 208.795 1.00 42.71 481 ASN C O 1
ATOM 21830 N N . LEU C 1 481 ? 80.898 19.344 210.861 1.00 44.61 482 LEU C N 1
ATOM 21831 C CA . LEU C 1 481 ? 82.197 19.847 210.435 1.00 45.11 482 LEU C CA 1
ATOM 21832 C C . LEU C 1 481 ? 82.977 18.783 209.671 1.00 43.56 482 LEU C C 1
ATOM 21833 O O . LEU C 1 481 ? 83.923 19.086 208.947 1.00 39.37 482 LEU C O 1
ATOM 21849 N N . TYR C 1 482 ? 82.570 17.534 209.832 1.00 42.06 483 TYR C N 1
ATOM 21850 C CA . TYR C 1 482 ? 83.291 16.424 209.239 1.00 47.14 483 TYR C CA 1
ATOM 21851 C C . TYR C 1 482 ? 83.513 16.621 207.738 1.00 42.53 483 TYR C C 1
ATOM 21852 O O . TYR C 1 482 ? 84.624 16.443 207.248 1.00 38.92 483 TYR C O 1
ATOM 21870 N N . ALA C 1 483 ? 82.463 17.011 207.022 1.00 44.15 484 ALA C N 1
ATOM 21871 C CA . ALA C 1 483 ? 82.550 17.244 205.582 1.00 45.84 484 ALA C CA 1
ATOM 21872 C C . ALA C 1 483 ? 83.653 18.234 205.210 1.00 40.93 484 ALA C C 1
ATOM 21873 O O . ALA C 1 483 ? 84.075 18.282 204.069 1.00 37.53 484 ALA C O 1
ATOM 21880 N N . LEU C 1 484 ? 84.130 19.005 206.179 1.00 42.84 485 LEU C N 1
ATOM 21881 C CA . LEU C 1 484 ? 85.196 19.969 205.941 1.00 43.26 485 LEU C CA 1
ATOM 21882 C C . LEU C 1 484 ? 86.581 19.374 206.147 1.00 43.56 485 LEU C C 1
ATOM 21883 O O . LEU C 1 484 ? 87.488 19.599 205.348 1.00 44.16 485 LEU C O 1
ATOM 21899 N N . LEU C 1 485 ? 86.751 18.640 207.238 1.00 46.83 486 LEU C N 1
ATOM 21900 C CA . LEU C 1 485 ? 88.035 18.034 207.542 1.00 44.91 486 LEU C CA 1
ATOM 21901 C C . LEU C 1 485 ? 88.328 16.947 206.532 1.00 42.41 486 LEU C C 1
ATOM 21902 O O . LEU C 1 485 ? 89.402 16.895 205.953 1.00 43.05 486 LEU C O 1
ATOM 21918 N N . TYR C 1 486 ? 87.340 16.083 206.343 1.00 46.21 487 TYR C N 1
ATOM 21919 C CA . TYR C 1 486 ? 87.377 14.979 205.386 1.00 48.11 487 TYR C CA 1
ATOM 21920 C C . TYR C 1 486 ? 87.893 15.413 204.018 1.00 41.52 487 TYR C C 1
ATOM 21921 O O . TYR C 1 486 ? 88.840 14.844 203.499 1.00 36.28 487 TYR C O 1
ATOM 21939 N N . GLN C 1 487 ? 87.270 16.427 203.439 1.00 43.86 488 GLN C N 1
ATOM 21940 C CA . GLN C 1 487 ? 87.615 16.834 202.090 1.00 45.35 488 GLN C CA 1
ATOM 21941 C C . GLN C 1 487 ? 88.924 17.598 202.065 1.00 42.57 488 GLN C C 1
ATOM 21942 O O . GLN C 1 487 ? 89.692 17.489 201.115 1.00 42.12 488 GLN C O 1
ATOM 21956 N N . LYS C 1 488 ? 89.175 18.363 203.120 1.00 45.60 489 LYS C N 1
ATOM 21957 C CA . LYS C 1 488 ? 90.419 19.109 203.260 1.00 46.46 489 LYS C CA 1
ATOM 21958 C C . LYS C 1 488 ? 91.607 18.159 203.212 1.00 45.58 489 LYS C C 1
ATOM 21959 O O . LYS C 1 488 ? 92.669 18.512 202.707 1.00 43.84 489 LYS C O 1
ATOM 21978 N N . ALA C 1 489 ? 91.411 16.950 203.729 1.00 45.98 490 ALA C N 1
ATOM 21979 C CA . ALA C 1 489 ? 92.449 15.929 203.726 1.00 46.07 490 ALA C CA 1
ATOM 21980 C C . ALA C 1 489 ? 92.709 15.422 202.318 1.00 45.19 490 ALA C C 1
ATOM 21981 O O . ALA C 1 489 ? 93.835 15.475 201.832 1.00 45.86 490 ALA C O 1
ATOM 21988 N N . ALA C 1 490 ? 91.664 14.927 201.668 1.00 40.37 491 ALA C N 1
ATOM 21989 C CA . ALA C 1 490 ? 91.786 14.409 200.317 1.00 45.97 491 ALA C CA 1
ATOM 21990 C C . ALA C 1 490 ? 92.191 15.490 199.318 1.00 43.44 491 ALA C C 1
ATOM 21991 O O . ALA C 1 490 ? 92.824 15.206 198.310 1.00 46.24 491 ALA C O 1
ATOM 21998 N N . TYR C 1 491 ? 91.815 16.728 199.587 1.00 43.60 492 TYR C N 1
ATOM 21999 C CA . TYR C 1 491 ? 92.174 17.819 198.698 1.00 46.24 492 TYR C CA 1
ATOM 22000 C C . TYR C 1 491 ? 93.649 18.133 198.836 1.00 44.99 492 TYR C C 1
ATOM 22001 O O . TYR C 1 491 ? 94.372 18.268 197.849 1.00 43.28 492 TYR C O 1
ATOM 22019 N N . GLU C 1 492 ? 94.079 18.256 200.085 1.00 44.06 493 GLU C N 1
ATOM 22020 C CA . GLU C 1 492 ? 95.453 18.592 200.399 1.00 46.50 493 GLU C CA 1
ATOM 22021 C C . GLU C 1 492 ? 96.422 17.566 199.838 1.00 47.97 493 GLU C C 1
ATOM 22022 O O . GLU C 1 492 ? 97.418 17.931 199.222 1.00 48.18 493 GLU C O 1
ATOM 22034 N N . ILE C 1 493 ? 96.139 16.284 200.036 1.00 50.13 494 ILE C N 1
ATOM 22035 C CA . ILE C 1 493 ? 97.074 15.263 199.584 1.00 54.43 494 ILE C CA 1
ATOM 22036 C C . ILE C 1 493 ? 97.035 15.163 198.064 1.00 49.93 494 ILE C C 1
ATOM 22037 O O . ILE C 1 493 ? 98.065 14.937 197.438 1.00 54.83 494 ILE C O 1
ATOM 22053 N N . THR C 1 494 ? 95.858 15.346 197.474 1.00 48.57 495 THR C N 1
ATOM 22054 C CA . THR C 1 494 ? 95.734 15.350 196.016 1.00 52.89 495 THR C CA 1
ATOM 22055 C C . THR C 1 494 ? 96.730 16.334 195.406 1.00 49.85 495 THR C C 1
ATOM 22056 O O . THR C 1 494 ? 97.488 15.978 194.512 1.00 45.85 495 THR C O 1
ATOM 22067 N N . LYS C 1 495 ? 96.737 17.565 195.905 1.00 48.91 496 LYS C N 1
ATOM 22068 C CA . LYS C 1 495 ? 97.626 18.590 195.376 1.00 51.53 496 LYS C CA 1
ATOM 22069 C C . LYS C 1 495 ? 99.089 18.307 195.732 1.00 51.58 496 LYS C C 1
ATOM 22070 O O . LYS C 1 495 ? 99.993 18.543 194.936 1.00 48.66 496 LYS C O 1
ATOM 22089 N N . GLU C 1 496 ? 99.312 17.796 196.933 1.00 51.47 497 GLU C N 1
ATOM 22090 C CA . GLU C 1 496 ? 100.642 17.400 197.364 1.00 56.20 497 GLU C CA 1
ATOM 22091 C C . GLU C 1 496 ? 101.288 16.421 196.382 1.00 56.72 497 GLU C C 1
ATOM 22092 O O . GLU C 1 496 ? 102.512 16.377 196.245 1.00 61.88 497 GLU C O 1
ATOM 22100 N N . VAL C 1 497 ? 100.456 15.633 195.711 1.00 53.67 498 VAL C N 1
ATOM 22101 C CA . VAL C 1 497 ? 100.917 14.673 194.713 1.00 52.56 498 VAL C CA 1
ATOM 22102 C C . VAL C 1 497 ? 100.662 15.198 193.303 1.00 50.50 498 VAL C C 1
ATOM 22103 O O . VAL C 1 497 ? 101.574 15.295 192.494 1.00 52.90 498 VAL C O 1
ATOM 22116 N N . THR C 1 498 ? 99.414 15.535 193.015 1.00 51.09 499 THR C N 1
ATOM 22117 C CA . THR C 1 498 ? 99.013 15.877 191.659 1.00 50.99 499 THR C CA 1
ATOM 22118 C C . THR C 1 498 ? 99.517 17.257 191.261 1.00 51.25 499 THR C C 1
ATOM 22119 O O . THR C 1 498 ? 99.762 17.527 190.084 1.00 50.25 499 THR C O 1
ATOM 22130 N N . GLY C 1 499 ? 99.679 18.125 192.252 1.00 49.56 500 GLY C N 1
ATOM 22131 C CA . GLY C 1 499 ? 99.947 19.524 191.999 1.00 49.12 500 GLY C CA 1
ATOM 22132 C C . GLY C 1 499 ? 98.674 20.300 191.705 1.00 49.80 500 GLY C C 1
ATOM 22133 O O . GLY C 1 499 ? 98.714 21.516 191.537 1.00 53.20 500 GLY C O 1
ATOM 22137 N N . ASP C 1 500 ? 97.547 19.595 191.638 1.00 51.64 501 ASP C N 1
ATOM 22138 C CA . ASP C 1 500 ? 96.244 20.211 191.390 1.00 47.99 501 ASP C CA 1
ATOM 22139 C C . ASP C 1 500 ? 95.271 19.926 192.520 1.00 45.29 501 ASP C C 1
ATOM 22140 O O . ASP C 1 500 ? 95.126 18.782 192.935 1.00 46.94 501 ASP C O 1
ATOM 22149 N N . GLY C 1 501 ? 94.580 20.961 192.986 1.00 46.08 502 GLY C N 1
ATOM 22150 C CA . GLY C 1 501 ? 93.592 20.810 194.042 1.00 47.88 502 GLY C CA 1
ATOM 22151 C C . GLY C 1 501 ? 92.218 20.390 193.528 1.00 44.68 502 GLY C C 1
ATOM 22152 O O . GLY C 1 501 ? 91.395 21.231 193.176 1.00 40.91 502 GLY C O 1
ATOM 22156 N N . ILE C 1 502 ? 91.959 19.088 193.478 1.00 46.13 503 ILE C N 1
ATOM 22157 C CA . ILE C 1 502 ? 90.677 18.590 192.980 1.00 45.31 503 ILE C CA 1
ATOM 22158 C C . ILE C 1 502 ? 90.103 17.479 193.867 1.00 43.14 503 ILE C C 1
ATOM 22159 O O . ILE C 1 502 ? 90.821 16.581 194.294 1.00 41.94 503 ILE C O 1
ATOM 22175 N N . VAL C 1 503 ? 88.808 17.561 194.152 1.00 43.66 504 VAL C N 1
ATOM 22176 C CA . VAL C 1 503 ? 88.115 16.527 194.923 1.00 43.77 504 VAL C CA 1
ATOM 22177 C C . VAL C 1 503 ? 86.692 16.463 194.430 1.00 43.20 504 VAL C C 1
ATOM 22178 O O . VAL C 1 503 ? 86.132 17.477 194.021 1.00 44.89 504 VAL C O 1
ATOM 22191 N N . TRP C 1 504 ? 86.127 15.258 194.446 1.00 45.59 505 TRP C N 1
ATOM 22192 C CA . TRP C 1 504 ? 84.729 15.051 194.102 1.00 48.40 505 TRP C CA 1
ATOM 22193 C C . TRP C 1 504 ? 83.924 14.709 195.358 1.00 44.75 505 TRP C C 1
ATOM 22194 O O . TRP C 1 504 ? 83.887 13.561 195.772 1.00 42.14 505 TRP C O 1
ATOM 22215 N N . ALA C 1 505 ? 83.282 15.715 195.949 1.00 46.79 506 ALA C N 1
ATOM 22216 C CA . ALA C 1 505 ? 82.663 15.590 197.270 1.00 45.72 506 ALA C CA 1
ATOM 22217 C C . ALA C 1 505 ? 81.139 15.572 197.239 1.00 45.75 506 ALA C C 1
ATOM 22218 O O . ALA C 1 505 ? 80.535 16.231 196.404 1.00 53.33 506 ALA C O 1
ATOM 22225 N N . ARG C 1 506 ? 80.520 14.845 198.171 1.00 44.51 507 ARG C N 1
ATOM 22226 C CA . ARG C 1 506 ? 79.056 14.755 198.247 1.00 49.66 507 ARG C CA 1
ATOM 22227 C C . ARG C 1 506 ? 78.464 15.525 199.415 1.00 53.24 507 ARG C C 1
ATOM 22228 O O . ARG C 1 506 ? 77.285 15.904 199.398 1.00 58.05 507 ARG C O 1
ATOM 22238 N N . ALA C 1 507 ? 79.272 15.722 200.445 1.00 48.45 508 ALA C N 1
ATOM 22239 C CA . ALA C 1 507 ? 78.813 16.412 201.631 1.00 48.31 508 ALA C CA 1
ATOM 22240 C C . ALA C 1 507 ? 79.491 17.769 201.706 1.00 45.87 508 ALA C C 1
ATOM 22241 O O . ALA C 1 507 ? 80.421 18.043 200.952 1.00 44.37 508 ALA C O 1
ATOM 22248 N N . ALA C 1 508 ? 79.005 18.631 202.589 1.00 42.90 509 ALA C N 1
ATOM 22249 C CA . ALA C 1 508 ? 79.598 19.944 202.748 1.00 42.44 509 ALA C CA 1
ATOM 22250 C C . ALA C 1 508 ? 79.133 20.619 204.023 1.00 35.72 509 ALA C C 1
ATOM 22251 O O . ALA C 1 508 ? 78.051 20.348 204.539 1.00 30.43 509 ALA C O 1
ATOM 22258 N N . TRP C 1 509 ? 79.981 21.513 204.510 1.00 38.99 510 TRP C N 1
ATOM 22259 C CA . TRP C 1 509 ? 79.639 22.408 205.599 1.00 39.49 510 TRP C CA 1
ATOM 22260 C C . TRP C 1 509 ? 80.309 23.720 205.229 1.00 36.46 510 TRP C C 1
ATOM 22261 O O . TRP C 1 509 ? 80.958 23.792 204.187 1.00 32.50 510 TRP C O 1
ATOM 22282 N N . ALA C 1 510 ? 80.147 24.750 206.056 1.00 42.58 511 ALA C N 1
ATOM 22283 C CA . ALA C 1 510 ? 80.729 26.061 205.774 1.00 36.72 511 ALA C CA 1
ATOM 22284 C C . ALA C 1 510 ? 82.243 25.965 205.724 1.00 38.38 511 ALA C C 1
ATOM 22285 O O . ALA C 1 510 ? 82.857 25.461 206.652 1.00 37.42 511 ALA C O 1
ATOM 22292 N N . GLY C 1 511 ? 82.833 26.456 204.634 1.00 39.55 512 GLY C N 1
ATOM 22293 C CA . GLY C 1 511 ? 84.270 26.397 204.432 1.00 40.74 512 GLY C CA 1
ATOM 22294 C C . GLY C 1 511 ? 84.666 25.465 203.293 1.00 34.77 512 GLY C C 1
ATOM 22295 O O . GLY C 1 511 ? 85.752 25.580 202.737 1.00 38.44 512 GLY C O 1
ATOM 22299 N N . CYS C 1 512 ? 83.776 24.549 202.937 1.00 33.87 513 CYS C N 1
ATOM 22300 C CA . CYS C 1 512 ? 84.069 23.534 201.931 1.00 38.14 513 CYS C CA 1
ATOM 22301 C C . CYS C 1 512 ? 84.237 24.077 200.516 1.00 35.42 513 CYS C C 1
ATOM 22302 O O . CYS C 1 512 ? 84.675 23.351 199.635 1.00 36.81 513 CYS C O 1
ATOM 22310 N N . GLN C 1 513 ? 83.858 25.327 200.276 1.00 34.12 514 GLN C N 1
ATOM 22311 C CA . GLN C 1 513 ? 84.002 25.879 198.938 1.00 36.27 514 GLN C CA 1
ATOM 22312 C C . GLN C 1 513 ? 85.482 26.074 198.572 1.00 36.36 514 GLN C C 1
ATOM 22313 O O . GLN C 1 513 ? 85.814 26.178 197.396 1.00 33.72 514 GLN C O 1
ATOM 22327 N N . ARG C 1 514 ? 86.356 26.118 199.576 1.00 37.82 515 ARG C N 1
ATOM 22328 C CA . ARG C 1 514 ? 87.801 26.147 199.352 1.00 41.44 515 ARG C CA 1
ATOM 22329 C C . ARG C 1 514 ? 88.218 25.073 198.355 1.00 36.85 515 ARG C C 1
ATOM 22330 O O . ARG C 1 514 ? 89.116 25.269 197.533 1.00 34.75 515 ARG C O 1
ATOM 22351 N N . TYR C 1 515 ? 87.544 23.936 198.442 1.00 32.07 516 TYR C N 1
ATOM 22352 C CA . TYR C 1 515 ? 88.003 22.718 197.801 1.00 41.88 516 TYR C CA 1
ATOM 22353 C C . TYR C 1 515 ? 86.997 22.173 196.788 1.00 36.39 516 TYR C C 1
ATOM 22354 O O . TYR C 1 515 ? 86.080 21.457 197.161 1.00 38.40 516 TYR C O 1
ATOM 22372 N N . PRO C 1 516 ? 87.183 22.498 195.498 1.00 37.32 517 PRO C N 1
ATOM 22373 C CA . PRO C 1 516 ? 86.229 22.106 194.455 1.00 43.80 517 PRO C CA 1
ATOM 22374 C C . PRO C 1 516 ? 86.387 20.657 193.974 1.00 42.68 517 PRO C C 1
ATOM 22375 O O . PRO C 1 516 ? 87.491 20.139 194.069 1.00 46.81 517 PRO C O 1
ATOM 22386 N N . LEU C 1 517 ? 85.342 19.997 193.475 1.00 44.94 518 LEU C N 1
ATOM 22387 C CA . LEU C 1 517 ? 83.967 20.485 193.430 1.00 41.80 518 LEU C CA 1
ATOM 22388 C C . LEU C 1 517 ? 83.025 19.539 194.194 1.00 44.09 518 LEU C C 1
ATOM 22389 O O . LEU C 1 517 ? 83.474 18.576 194.819 1.00 44.49 518 LEU C O 1
ATOM 22405 N N . HIS C 1 518 ? 81.723 19.813 194.129 1.00 44.49 519 HIS C N 1
ATOM 22406 C CA . HIS C 1 518 ? 80.717 19.040 194.863 1.00 42.41 519 HIS C CA 1
ATOM 22407 C C . HIS C 1 518 ? 79.529 18.707 193.947 1.00 46.18 519 HIS C C 1
ATOM 22408 O O . HIS C 1 518 ? 78.987 19.602 193.298 1.00 41.79 519 HIS C O 1
ATOM 22422 N N . TRP C 1 519 ? 79.119 17.435 193.898 1.00 49.60 520 TRP C N 1
ATOM 22423 C CA . TRP C 1 519 ? 78.085 17.004 192.947 1.00 45.39 520 TRP C CA 1
ATOM 22424 C C . TRP C 1 519 ? 76.751 16.752 193.630 1.00 44.72 520 TRP C C 1
ATOM 22425 O O . TRP C 1 519 ? 76.679 16.587 194.851 1.00 48.86 520 TRP C O 1
ATOM 22446 N N . GLY C 1 520 ? 75.709 16.697 192.803 1.00 44.02 521 GLY C N 1
ATOM 22447 C CA . GLY C 1 520 ? 74.322 16.829 193.230 1.00 47.41 521 GLY C CA 1
ATOM 22448 C C . GLY C 1 520 ? 73.673 15.657 193.945 1.00 42.44 521 GLY C C 1
ATOM 22449 O O . GLY C 1 520 ? 72.510 15.723 194.307 1.00 41.09 521 GLY C O 1
ATOM 22453 N N . GLY C 1 521 ? 74.415 14.584 194.149 1.00 43.51 522 GLY C N 1
ATOM 22454 C CA . GLY C 1 521 ? 73.908 13.446 194.889 1.00 44.12 522 GLY C CA 1
ATOM 22455 C C . GLY C 1 521 ? 73.224 12.397 194.049 1.00 39.60 522 GLY C C 1
ATOM 22456 O O . GLY C 1 521 ? 73.517 12.216 192.868 1.00 37.95 522 GLY C O 1
ATOM 22460 N N . ASP C 1 522 ? 72.305 11.689 194.689 1.00 42.15 523 ASP C N 1
ATOM 22461 C CA . ASP C 1 522 ? 71.588 10.599 194.055 1.00 37.03 523 ASP C CA 1
ATOM 22462 C C . ASP C 1 522 ? 70.257 11.077 193.536 1.00 38.82 523 ASP C C 1
ATOM 22463 O O . ASP C 1 522 ? 69.217 10.709 194.073 1.00 41.18 523 ASP C O 1
ATOM 22472 N N . SER C 1 523 ? 70.296 11.903 192.494 1.00 34.82 524 SER C N 1
ATOM 22473 C CA . SER C 1 523 ? 69.087 12.403 191.878 1.00 38.29 524 SER C CA 1
ATOM 22474 C C . SER C 1 523 ? 68.362 11.266 191.188 1.00 44.39 524 SER C C 1
ATOM 22475 O O . SER C 1 523 ? 68.960 10.240 190.855 1.00 40.83 524 SER C O 1
ATOM 22483 N N . CYS C 1 524 ? 67.064 11.451 190.989 1.00 38.71 525 CYS C N 1
ATOM 22484 C CA . CYS C 1 524 ? 66.272 10.502 190.222 1.00 38.95 525 CYS C CA 1
ATOM 22485 C C . CYS C 1 524 ? 66.261 10.840 188.742 1.00 34.77 525 CYS C C 1
ATOM 22486 O O . CYS C 1 524 ? 65.907 11.948 188.358 1.00 32.32 525 CYS C O 1
ATOM 22494 N N . SER C 1 525 ? 66.630 9.876 187.909 1.00 40.77 526 SER C N 1
ATOM 22495 C CA . SER C 1 525 ? 66.508 10.048 186.470 1.00 36.79 526 SER C CA 1
ATOM 22496 C C . SER C 1 525 ? 65.042 10.326 186.163 1.00 31.94 526 SER C C 1
ATOM 22497 O O . SER C 1 525 ? 64.271 9.437 185.839 1.00 27.57 526 SER C O 1
ATOM 22505 N N . SER C 1 526 ? 64.667 11.587 186.323 1.00 36.32 527 SER C N 1
ATOM 22506 C CA . SER C 1 526 ? 63.297 12.016 186.091 1.00 36.28 527 SER C CA 1
ATOM 22507 C C . SER C 1 526 ? 63.232 13.530 186.018 1.00 34.94 527 SER C C 1
ATOM 22508 O O . SER C 1 526 ? 64.157 14.228 186.440 1.00 38.92 527 SER C O 1
ATOM 22516 N N . TRP C 1 527 ? 62.140 14.039 185.472 1.00 37.05 528 TRP C N 1
ATOM 22517 C CA . TRP C 1 527 ? 61.967 15.477 185.365 1.00 37.21 528 TRP C CA 1
ATOM 22518 C C . TRP C 1 527 ? 61.971 16.105 186.754 1.00 34.87 528 TRP C C 1
ATOM 22519 O O . TRP C 1 527 ? 62.363 17.250 186.927 1.00 36.55 528 TRP C O 1
ATOM 22540 N N . ASP C 1 528 ? 61.534 15.349 187.750 1.00 34.30 529 ASP C N 1
ATOM 22541 C CA . ASP C 1 528 ? 61.586 15.827 189.127 1.00 35.81 529 ASP C CA 1
ATOM 22542 C C . ASP C 1 528 ? 63.018 15.988 189.558 1.00 34.45 529 ASP C C 1
ATOM 22543 O O . ASP C 1 528 ? 63.390 16.997 190.143 1.00 31.98 529 ASP C O 1
ATOM 22552 N N . GLY C 1 529 ? 63.811 14.961 189.272 1.00 35.10 530 GLY C N 1
ATOM 22553 C CA . GLY C 1 529 ? 65.233 14.989 189.540 1.00 30.68 530 GLY C CA 1
ATOM 22554 C C . GLY C 1 529 ? 65.944 16.152 188.896 1.00 27.40 530 GLY C C 1
ATOM 22555 O O . GLY C 1 529 ? 66.730 16.810 189.572 1.00 25.36 530 GLY C O 1
ATOM 22559 N N . MET C 1 530 ? 65.673 16.401 187.610 1.00 29.92 531 MET C N 1
ATOM 22560 C CA . MET C 1 530 ? 66.287 17.529 186.903 1.00 33.72 531 MET C CA 1
ATOM 22561 C C . MET C 1 530 ? 66.043 18.820 187.673 1.00 26.37 531 MET C C 1
ATOM 22562 O O . MET C 1 530 ? 66.985 19.518 188.060 1.00 23.34 531 MET C O 1
ATOM 22576 N N . ALA C 1 531 ? 64.772 19.124 187.908 1.00 19.67 532 ALA C N 1
ATOM 22577 C CA . ALA C 1 531 ? 64.412 20.381 188.553 1.00 28.36 532 ALA C CA 1
ATOM 22578 C C . ALA C 1 531 ? 64.940 20.429 189.984 1.00 27.98 532 ALA C C 1
ATOM 22579 O O . ALA C 1 531 ? 65.488 21.449 190.434 1.00 20.24 532 ALA C O 1
ATOM 22586 N N . GLY C 1 532 ? 64.750 19.317 190.688 1.00 25.06 533 GLY C N 1
ATOM 22587 C CA . GLY C 1 532 ? 65.192 19.182 192.055 1.00 28.22 533 GLY C CA 1
ATOM 22588 C C . GLY C 1 532 ? 66.676 19.444 192.135 1.00 28.56 533 GLY C C 1
ATOM 22589 O O . GLY C 1 532 ? 67.148 20.184 193.008 1.00 24.97 533 GLY C O 1
ATOM 22593 N N . SER C 1 533 ? 67.417 18.839 191.213 1.00 25.02 534 SER C N 1
ATOM 22594 C CA . SER C 1 533 ? 68.852 19.025 191.197 1.00 28.47 534 SER C CA 1
ATOM 22595 C C . SER C 1 533 ? 69.154 20.491 190.918 1.00 30.77 534 SER C C 1
ATOM 22596 O O . SER C 1 533 ? 70.033 21.084 191.544 1.00 32.47 534 SER C O 1
ATOM 22604 N N . LEU C 1 534 ? 68.411 21.101 190.009 1.00 26.52 535 LEU C N 1
ATOM 22605 C CA . LEU C 1 534 ? 68.701 22.482 189.666 1.00 31.43 535 LEU C CA 1
ATOM 22606 C C . LEU C 1 534 ? 68.445 23.399 190.857 1.00 28.07 535 LEU C C 1
ATOM 22607 O O . LEU C 1 534 ? 69.202 24.339 191.087 1.00 29.05 535 LEU C O 1
ATOM 22623 N N . LYS C 1 535 ? 67.381 23.120 191.603 1.00 28.61 536 LYS C N 1
ATOM 22624 C CA . LYS C 1 535 ? 67.032 23.918 192.774 1.00 28.32 536 LYS C CA 1
ATOM 22625 C C . LYS C 1 535 ? 68.232 23.950 193.708 1.00 27.75 536 LYS C C 1
ATOM 22626 O O . LYS C 1 535 ? 68.657 25.015 194.165 1.00 25.21 536 LYS C O 1
ATOM 22645 N N . GLY C 1 536 ? 68.774 22.766 193.973 1.00 22.56 537 GLY C N 1
ATOM 22646 C CA . GLY C 1 536 ? 69.925 22.632 194.831 1.00 29.90 537 GLY C CA 1
ATOM 22647 C C . GLY C 1 536 ? 71.119 23.439 194.365 1.00 27.00 537 GLY C C 1
ATOM 22648 O O . GLY C 1 536 ? 71.706 24.173 195.162 1.00 27.26 537 GLY C O 1
ATOM 22652 N N . GLY C 1 537 ? 71.484 23.292 193.094 1.00 25.27 538 GLY C N 1
ATOM 22653 C CA . GLY C 1 537 ? 72.690 23.904 192.563 1.00 27.08 538 GLY C CA 1
ATOM 22654 C C . GLY C 1 537 ? 72.584 25.414 192.598 1.00 32.50 538 GLY C C 1
ATOM 22655 O O . GLY C 1 537 ? 73.573 26.122 192.833 1.00 32.19 538 GLY C O 1
ATOM 22659 N N . LEU C 1 538 ? 71.367 25.901 192.380 1.00 23.18 539 LEU C N 1
ATOM 22660 C CA . LEU C 1 538 ? 71.090 27.311 192.458 1.00 22.96 539 LEU C CA 1
ATOM 22661 C C . LEU C 1 538 ? 71.275 27.814 193.870 1.00 23.85 539 LEU C C 1
ATOM 22662 O O . LEU C 1 538 ? 71.874 28.863 194.085 1.00 20.97 539 LEU C O 1
ATOM 22678 N N . HIS C 1 539 ? 70.741 27.072 194.835 1.00 27.21 540 HIS C N 1
ATOM 22679 C CA . HIS C 1 539 ? 70.842 27.466 196.242 1.00 26.40 540 HIS C CA 1
ATOM 22680 C C . HIS C 1 539 ? 72.256 27.264 196.701 1.00 23.83 540 HIS C C 1
ATOM 22681 O O . HIS C 1 539 ? 72.743 27.944 197.589 1.00 25.66 540 HIS C O 1
ATOM 22695 N N . PHE C 1 540 ? 72.928 26.320 196.071 1.00 26.82 541 PHE C N 1
ATOM 22696 C CA . PHE C 1 540 ? 74.273 25.975 196.470 1.00 28.73 541 PHE C CA 1
ATOM 22697 C C . PHE C 1 540 ? 75.263 27.070 196.079 1.00 28.44 541 PHE C C 1
ATOM 22698 O O . PHE C 1 540 ? 76.214 27.328 196.809 1.00 27.94 541 PHE C O 1
ATOM 22715 N N . GLY C 1 541 ? 75.045 27.697 194.923 1.00 26.96 542 GLY C N 1
ATOM 22716 C CA . GLY C 1 541 ? 75.935 28.742 194.445 1.00 27.36 542 GLY C CA 1
ATOM 22717 C C . GLY C 1 541 ? 75.699 30.009 195.240 1.00 30.95 542 GLY C C 1
ATOM 22718 O O . GLY C 1 541 ? 76.580 30.863 195.389 1.00 30.42 542 GLY C O 1
ATOM 22722 N N . LEU C 1 542 ? 74.481 30.111 195.763 1.00 27.60 543 LEU C N 1
ATOM 22723 C CA . LEU C 1 542 ? 74.101 31.188 196.655 1.00 26.87 543 LEU C CA 1
ATOM 22724 C C . LEU C 1 542 ? 74.473 30.860 198.093 1.00 28.51 543 LEU C C 1
ATOM 22725 O O . LEU C 1 542 ? 74.000 31.499 199.029 1.00 32.68 543 LEU C O 1
ATOM 22741 N N . SER C 1 543 ? 75.317 29.855 198.260 1.00 28.05 544 SER C N 1
ATOM 22742 C CA . SER C 1 543 ? 75.800 29.469 199.569 1.00 29.38 544 SER C CA 1
ATOM 22743 C C . SER C 1 543 ? 77.309 29.376 199.535 1.00 25.42 544 SER C C 1
ATOM 22744 O O . SER C 1 543 ? 77.896 28.563 200.234 1.00 32.17 544 SER C O 1
ATOM 22752 N N . GLY C 1 544 ? 77.925 30.190 198.687 1.00 30.67 545 GLY C N 1
ATOM 22753 C CA . GLY C 1 544 ? 79.358 30.412 198.737 1.00 37.64 545 GLY C CA 1
ATOM 22754 C C . GLY C 1 544 ? 80.203 29.471 197.906 1.00 35.09 545 GLY C C 1
ATOM 22755 O O . GLY C 1 544 ? 81.426 29.540 197.938 1.00 34.22 545 GLY C O 1
ATOM 22759 N N . PHE C 1 545 ? 79.548 28.605 197.145 1.00 37.83 546 PHE C N 1
ATOM 22760 C CA . PHE C 1 545 ? 80.240 27.652 196.285 1.00 34.39 546 PHE C CA 1
ATOM 22761 C C . PHE C 1 545 ? 80.333 28.163 194.856 1.00 35.86 546 PHE C C 1
ATOM 22762 O O . PHE C 1 545 ? 79.511 28.962 194.419 1.00 37.77 546 PHE C O 1
ATOM 22779 N N . ALA C 1 546 ? 81.356 27.702 194.147 1.00 33.82 547 ALA C N 1
ATOM 22780 C CA . ALA C 1 546 ? 81.614 28.108 192.773 1.00 37.02 547 ALA C CA 1
ATOM 22781 C C . ALA C 1 546 ? 81.378 26.955 191.790 1.00 38.04 547 ALA C C 1
ATOM 22782 O O . ALA C 1 546 ? 80.752 27.134 190.751 1.00 31.70 547 ALA C O 1
ATOM 22789 N N . PHE C 1 547 ? 81.873 25.769 192.131 1.00 39.74 548 PHE C N 1
ATOM 22790 C CA . PHE C 1 547 ? 81.848 24.637 191.210 1.00 40.05 548 PHE C CA 1
ATOM 22791 C C . PHE C 1 547 ? 80.917 23.547 191.716 1.00 40.83 548 PHE C C 1
ATOM 22792 O O . PHE C 1 547 ? 81.066 23.051 192.829 1.00 42.88 548 PHE C O 1
ATOM 22809 N N . TRP C 1 548 ? 79.946 23.195 190.880 1.00 34.32 549 TRP C N 1
ATOM 22810 C CA . TRP C 1 548 ? 78.896 22.277 191.261 1.00 35.91 549 TRP C CA 1
ATOM 22811 C C . TRP C 1 548 ? 78.584 21.351 190.112 1.00 38.70 549 TRP C C 1
ATOM 22812 O O . TRP C 1 548 ? 78.708 21.726 188.946 1.00 42.42 549 TRP C O 1
ATOM 22833 N N . SER C 1 549 ? 78.186 20.132 190.445 1.00 36.69 550 SER C N 1
ATOM 22834 C CA . SER C 1 549 ? 77.925 19.137 189.428 1.00 39.79 550 SER C CA 1
ATOM 22835 C C . SER C 1 549 ? 76.672 18.367 189.773 1.00 39.97 550 SER C C 1
ATOM 22836 O O . SER C 1 549 ? 76.024 18.621 190.786 1.00 40.66 550 SER C O 1
ATOM 22844 N N . HIS C 1 550 ? 76.331 17.432 188.905 1.00 38.79 551 HIS C N 1
ATOM 22845 C CA . HIS C 1 550 ? 75.123 16.659 189.059 1.00 37.58 551 HIS C CA 1
ATOM 22846 C C . HIS C 1 550 ? 75.193 15.470 188.124 1.00 38.51 551 HIS C C 1
ATOM 22847 O O . HIS C 1 550 ? 75.693 15.582 187.007 1.00 42.28 551 HIS C O 1
ATOM 22861 N N . ASP C 1 551 ? 74.698 14.330 188.586 1.00 37.44 552 ASP C N 1
ATOM 22862 C CA . ASP C 1 551 ? 74.774 13.106 187.810 1.00 37.94 552 ASP C CA 1
ATOM 22863 C C . ASP C 1 551 ? 73.825 13.161 186.616 1.00 36.85 552 ASP C C 1
ATOM 22864 O O . ASP C 1 551 ? 72.657 13.545 186.738 1.00 32.41 552 ASP C O 1
ATOM 22873 N N . VAL C 1 552 ? 74.357 12.792 185.455 1.00 39.89 553 VAL C N 1
ATOM 22874 C CA . VAL C 1 552 ? 73.627 12.892 184.202 1.00 38.82 553 VAL C CA 1
ATOM 22875 C C . VAL C 1 552 ? 73.314 11.519 183.628 1.00 36.51 553 VAL C C 1
ATOM 22876 O O . VAL C 1 552 ? 74.212 10.700 183.467 1.00 39.26 553 VAL C O 1
ATOM 22889 N N . PRO C 1 553 ? 72.038 11.265 183.306 1.00 35.74 554 PRO C N 1
ATOM 22890 C CA . PRO C 1 553 ? 70.835 12.076 183.489 1.00 38.20 554 PRO C CA 1
ATOM 22891 C C . PRO C 1 553 ? 70.037 11.594 184.698 1.00 38.06 554 PRO C C 1
ATOM 22892 O O . PRO C 1 553 ? 69.063 10.863 184.565 1.00 40.85 554 PRO C O 1
ATOM 22903 N N . GLY C 1 554 ? 70.464 12.000 185.882 1.00 44.07 555 GLY C N 1
ATOM 22904 C CA . GLY C 1 554 ? 69.865 11.518 187.113 1.00 41.04 555 GLY C CA 1
ATOM 22905 C C . GLY C 1 554 ? 70.624 10.281 187.513 1.00 40.66 555 GLY C C 1
ATOM 22906 O O . GLY C 1 554 ? 71.095 9.557 186.630 1.00 34.59 555 GLY C O 1
ATOM 22910 N N . PHE C 1 555 ? 70.769 10.056 188.822 1.00 37.56 556 PHE C N 1
ATOM 22911 C CA . PHE C 1 555 ? 71.569 8.933 189.324 1.00 44.48 556 PHE C CA 1
ATOM 22912 C C . PHE C 1 555 ? 70.901 7.568 189.112 1.00 40.42 556 PHE C C 1
ATOM 22913 O O . PHE C 1 555 ? 71.502 6.664 188.529 1.00 35.75 556 PHE C O 1
ATOM 22930 N N . HIS C 1 556 ? 69.671 7.450 189.613 1.00 42.52 557 HIS C N 1
ATOM 22931 C CA . HIS C 1 556 ? 68.908 6.205 189.648 1.00 48.29 557 HIS C CA 1
ATOM 22932 C C . HIS C 1 556 ? 67.584 6.338 188.904 1.00 50.10 557 HIS C C 1
ATOM 22933 O O . HIS C 1 556 ? 67.011 7.423 188.840 1.00 46.38 557 HIS C O 1
ATOM 22942 N N . THR C 1 557 ? 67.093 5.220 188.375 1.00 53.94 558 THR C N 1
ATOM 22943 C CA . THR C 1 557 ? 65.807 5.173 187.687 1.00 54.51 558 THR C CA 1
ATOM 22944 C C . THR C 1 557 ? 64.697 4.619 188.588 1.00 53.29 558 THR C C 1
ATOM 22945 O O . THR C 1 557 ? 64.973 4.039 189.633 1.00 46.86 558 THR C O 1
ATOM 22956 N N . LEU C 1 558 ? 63.445 4.806 188.168 1.00 55.03 559 LEU C N 1
ATOM 22957 C CA . LEU C 1 558 ? 62.286 4.278 188.884 1.00 54.44 559 LEU C CA 1
ATOM 22958 C C . LEU C 1 558 ? 61.365 3.506 187.950 1.00 53.36 559 LEU C C 1
ATOM 22959 O O . LEU C 1 558 ? 61.333 3.781 186.760 1.00 58.20 559 LEU C O 1
ATOM 22975 N N . PRO C 1 559 ? 60.588 2.555 188.492 1.00 58.29 560 PRO C N 1
ATOM 22976 C CA . PRO C 1 559 ? 60.532 2.143 189.898 1.00 59.76 560 PRO C CA 1
ATOM 22977 C C . PRO C 1 559 ? 61.688 1.242 190.280 1.00 61.32 560 PRO C C 1
ATOM 22978 O O . PRO C 1 559 ? 62.178 1.333 191.398 1.00 65.05 560 PRO C O 1
ATOM 22989 N N . ASN C 1 560 ? 62.111 0.377 189.367 1.00 59.60 561 ASN C N 1
ATOM 22990 C CA . ASN C 1 560 ? 63.248 -0.493 189.626 1.00 64.37 561 ASN C CA 1
ATOM 22991 C C . ASN C 1 560 ? 64.569 0.286 189.695 1.00 55.91 561 ASN C C 1
ATOM 22992 O O . ASN C 1 560 ? 65.107 0.708 188.674 1.00 55.21 561 ASN C O 1
ATOM 23001 N N . PHE C 1 561 ? 65.079 0.464 190.910 1.00 56.19 562 PHE C N 1
ATOM 23002 C CA . PHE C 1 561 ? 66.267 1.279 191.180 1.00 56.09 562 PHE C CA 1
ATOM 23003 C C . PHE C 1 561 ? 67.429 0.977 190.236 1.00 56.08 562 PHE C C 1
ATOM 23004 O O . PHE C 1 561 ? 68.015 1.872 189.635 1.00 54.41 562 PHE C O 1
ATOM 23021 N N . MET C 1 562 ? 67.739 -0.306 190.105 1.00 61.50 563 MET C N 1
ATOM 23022 C CA . MET C 1 562 ? 68.909 -0.759 189.371 1.00 63.41 563 MET C CA 1
ATOM 23023 C C . MET C 1 562 ? 68.615 -1.121 187.908 1.00 64.67 563 MET C C 1
ATOM 23024 O O . MET C 1 562 ? 69.501 -1.025 187.061 1.00 70.63 563 MET C O 1
ATOM 23038 N N . ASN C 1 563 ? 67.382 -1.528 187.610 1.00 58.25 564 ASN C N 1
ATOM 23039 C CA . ASN C 1 563 ? 67.106 -2.228 186.360 1.00 65.56 564 ASN C CA 1
ATOM 23040 C C . ASN C 1 563 ? 66.039 -1.610 185.446 1.00 65.82 564 ASN C C 1
ATOM 23041 O O . ASN C 1 563 ? 65.689 -2.204 184.428 1.00 64.50 564 ASN C O 1
ATOM 23048 N N . SER C 1 564 ? 65.526 -0.432 185.792 1.00 62.84 565 SER C N 1
ATOM 23049 C CA . SER C 1 564 ? 64.649 0.299 184.877 1.00 58.30 565 SER C CA 1
ATOM 23050 C C . SER C 1 564 ? 65.521 0.952 183.815 1.00 55.04 565 SER C C 1
ATOM 23051 O O . SER C 1 564 ? 66.744 0.859 183.881 1.00 59.00 565 SER C O 1
ATOM 23059 N N . ILE C 1 565 ? 64.899 1.602 182.838 1.00 51.86 566 ILE C N 1
ATOM 23060 C CA . ILE C 1 565 ? 65.637 2.276 181.771 1.00 53.05 566 ILE C CA 1
ATOM 23061 C C . ILE C 1 565 ? 65.463 3.798 181.872 1.00 47.10 566 ILE C C 1
ATOM 23062 O O . ILE C 1 565 ? 64.389 4.284 182.233 1.00 43.95 566 ILE C O 1
ATOM 23069 N N . VAL C 1 566 ? 66.524 4.529 181.534 1.00 44.74 567 VAL C N 1
ATOM 23070 C CA . VAL C 1 566 ? 66.640 5.972 181.770 1.00 43.71 567 VAL C CA 1
ATOM 23071 C C . VAL C 1 566 ? 65.560 6.804 181.042 1.00 48.37 567 VAL C C 1
ATOM 23072 O O . VAL C 1 566 ? 64.984 7.730 181.647 1.00 39.26 567 VAL C O 1
ATOM 23085 N N . ALA C 1 567 ? 65.299 6.451 179.777 1.00 39.74 568 ALA C N 1
ATOM 23086 C CA . ALA C 1 567 ? 64.454 7.203 178.834 1.00 42.37 568 ALA C CA 1
ATOM 23087 C C . ALA C 1 567 ? 65.267 8.331 178.202 1.00 39.96 568 ALA C C 1
ATOM 23088 O O . ALA C 1 567 ? 65.720 9.254 178.878 1.00 29.63 568 ALA C O 1
ATOM 23094 N N . GLU C 1 568 ? 65.450 8.220 176.891 1.00 45.30 569 GLU C N 1
ATOM 23095 C CA . GLU C 1 568 ? 66.334 9.097 176.130 1.00 45.93 569 GLU C CA 1
ATOM 23096 C C . GLU C 1 568 ? 65.842 10.535 176.145 1.00 38.00 569 GLU C C 1
ATOM 23097 O O . GLU C 1 568 ? 66.624 11.483 176.047 1.00 31.20 569 GLU C O 1
ATOM 23109 N N . ASP C 1 569 ? 64.530 10.666 176.252 1.00 41.13 570 ASP C N 1
ATOM 23110 C CA . ASP C 1 569 ? 63.858 11.925 176.510 1.00 35.32 570 ASP C CA 1
ATOM 23111 C C . ASP C 1 569 ? 64.592 12.731 177.593 1.00 39.13 570 ASP C C 1
ATOM 23112 O O . ASP C 1 569 ? 65.207 13.781 177.329 1.00 31.49 570 ASP C O 1
ATOM 23121 N N . VAL C 1 570 ? 64.518 12.201 178.810 1.00 39.38 571 VAL C N 1
ATOM 23122 C CA . VAL C 1 570 ? 65.231 12.714 179.967 1.00 35.31 571 VAL C CA 1
ATOM 23123 C C . VAL C 1 570 ? 66.727 12.825 179.701 1.00 31.45 571 VAL C C 1
ATOM 23124 O O . VAL C 1 570 ? 67.351 13.786 180.120 1.00 35.34 571 VAL C O 1
ATOM 23137 N N . TYR C 1 571 ? 67.289 11.857 178.990 1.00 30.61 572 TYR C N 1
ATOM 23138 C CA . TYR C 1 571 ? 68.733 11.784 178.802 1.00 37.15 572 TYR C CA 1
ATOM 23139 C C . TYR C 1 571 ? 69.273 13.045 178.133 1.00 38.64 572 TYR C C 1
ATOM 23140 O O . TYR C 1 571 ? 70.200 13.668 178.629 1.00 34.70 572 TYR C O 1
ATOM 23158 N N . MET C 1 572 ? 68.676 13.425 177.013 1.00 41.21 573 MET C N 1
ATOM 23159 C CA . MET C 1 572 ? 69.208 14.502 176.196 1.00 41.23 573 MET C CA 1
ATOM 23160 C C . MET C 1 572 ? 68.981 15.858 176.872 1.00 37.94 573 MET C C 1
ATOM 23161 O O . MET C 1 572 ? 69.792 16.766 176.736 1.00 30.22 573 MET C O 1
ATOM 23175 N N . ARG C 1 573 ? 67.873 15.983 177.597 1.00 41.33 574 ARG C N 1
ATOM 23176 C CA . ARG C 1 573 ? 67.518 17.240 178.250 1.00 41.62 574 ARG C CA 1
ATOM 23177 C C . ARG C 1 573 ? 68.374 17.508 179.481 1.00 40.81 574 ARG C C 1
ATOM 23178 O O . ARG C 1 573 ? 68.499 18.645 179.932 1.00 40.90 574 ARG C O 1
ATOM 23199 N N . TRP C 1 574 ? 68.946 16.450 180.031 1.00 36.32 575 TRP C N 1
ATOM 23200 C CA . TRP C 1 574 ? 69.781 16.566 181.202 1.00 35.74 575 TRP C CA 1
ATOM 23201 C C . TRP C 1 574 ? 71.213 16.718 180.702 1.00 35.61 575 TRP C C 1
ATOM 23202 O O . TRP C 1 574 ? 72.022 17.431 181.280 1.00 36.65 575 TRP C O 1
ATOM 23223 N N . THR C 1 575 ? 71.510 16.038 179.604 1.00 39.63 576 THR C N 1
ATOM 23224 C CA . THR C 1 575 ? 72.762 16.224 178.883 1.00 41.17 576 THR C CA 1
ATOM 23225 C C . THR C 1 575 ? 72.962 17.701 178.570 1.00 37.17 576 THR C C 1
ATOM 23226 O O . THR C 1 575 ? 74.047 18.234 178.746 1.00 34.85 576 THR C O 1
ATOM 23237 N N . GLN C 1 576 ? 71.904 18.348 178.099 1.00 36.44 577 GLN C N 1
ATOM 23238 C CA . GLN C 1 576 ? 71.961 19.749 177.730 1.00 38.73 577 GLN C CA 1
ATOM 23239 C C . GLN C 1 576 ? 72.270 20.593 178.967 1.00 38.00 577 GLN C C 1
ATOM 23240 O O . GLN C 1 576 ? 73.126 21.492 178.945 1.00 30.16 577 GLN C O 1
ATOM 23254 N N . PHE C 1 577 ? 71.568 20.271 180.047 1.00 35.24 578 PHE C N 1
ATOM 23255 C CA . PHE C 1 577 ? 71.733 20.945 181.323 1.00 34.57 578 PHE C CA 1
ATOM 23256 C C . PHE C 1 577 ? 73.176 20.824 181.786 1.00 33.37 578 PHE C C 1
ATOM 23257 O O . PHE C 1 577 ? 73.775 21.791 182.242 1.00 36.08 578 PHE C O 1
ATOM 23274 N N . GLY C 1 578 ? 73.735 19.632 181.630 1.00 33.91 579 GLY C N 1
ATOM 23275 C CA . GLY C 1 578 ? 75.076 19.342 182.086 1.00 35.79 579 GLY C CA 1
ATOM 23276 C C . GLY C 1 578 ? 76.160 20.090 181.344 1.00 32.01 579 GLY C C 1
ATOM 23277 O O . GLY C 1 578 ? 77.168 20.453 181.938 1.00 35.92 579 GLY C O 1
ATOM 23281 N N . VAL C 1 579 ? 75.968 20.317 180.051 1.00 34.99 580 VAL C N 1
ATOM 23282 C CA . VAL C 1 579 ? 76.966 21.026 179.258 1.00 36.79 580 VAL C CA 1
ATOM 23283 C C . VAL C 1 579 ? 77.073 22.449 179.768 1.00 33.51 580 VAL C C 1
ATOM 23284 O O . VAL C 1 579 ? 78.148 23.044 179.752 1.00 37.47 580 VAL C O 1
ATOM 23297 N N . PHE C 1 580 ? 75.953 22.986 180.236 1.00 34.58 581 PHE C N 1
ATOM 23298 C CA . PHE C 1 580 ? 75.917 24.341 180.751 1.00 34.63 581 PHE C CA 1
ATOM 23299 C C . PHE C 1 580 ? 75.861 24.289 182.265 1.00 34.18 581 PHE C C 1
ATOM 23300 O O . PHE C 1 580 ? 74.993 24.878 182.903 1.00 39.39 581 PHE C O 1
ATOM 23317 N N . THR C 1 581 ? 76.810 23.543 182.814 1.00 34.16 582 THR C N 1
ATOM 23318 C CA . THR C 1 581 ? 77.121 23.541 184.229 1.00 34.28 582 THR C CA 1
ATOM 23319 C C . THR C 1 581 ? 78.639 23.494 184.383 1.00 34.35 582 THR C C 1
ATOM 23320 O O . THR C 1 581 ? 79.361 23.143 183.454 1.00 32.99 582 THR C O 1
ATOM 23331 N N . SER C 1 582 ? 79.106 23.858 185.567 1.00 36.21 583 SER C N 1
ATOM 23332 C CA . SER C 1 582 ? 80.526 23.907 185.875 1.00 40.18 583 SER C CA 1
ATOM 23333 C C . SER C 1 582 ? 81.243 22.614 185.495 1.00 35.72 583 SER C C 1
ATOM 23334 O O . SER C 1 582 ? 82.318 22.628 184.895 1.00 32.70 583 SER C O 1
ATOM 23342 N N . HIS C 1 583 ? 80.627 21.497 185.846 1.00 35.82 584 HIS C N 1
ATOM 23343 C CA . HIS C 1 583 ? 81.225 20.201 185.617 1.00 38.46 584 HIS C CA 1
ATOM 23344 C C . HIS C 1 583 ? 80.150 19.207 185.193 1.00 36.97 584 HIS C C 1
ATOM 23345 O O . HIS C 1 583 ? 79.048 19.210 185.734 1.00 36.22 584 HIS C O 1
ATOM 23359 N N . ILE C 1 584 ? 80.483 18.377 184.209 1.00 39.13 585 ILE C N 1
ATOM 23360 C CA . ILE C 1 584 ? 79.554 17.392 183.670 1.00 39.10 585 ILE C CA 1
ATOM 23361 C C . ILE C 1 584 ? 80.065 15.967 183.861 1.00 38.51 585 ILE C C 1
ATOM 23362 O O . ILE C 1 584 ? 81.210 15.641 183.547 1.00 37.13 585 ILE C O 1
ATOM 23378 N N . ARG C 1 585 ? 79.184 15.118 184.366 1.00 36.16 586 ARG C N 1
ATOM 23379 C CA . ARG C 1 585 ? 79.545 13.760 184.718 1.00 38.80 586 ARG C CA 1
ATOM 23380 C C . ARG C 1 585 ? 78.380 12.793 184.523 1.00 40.21 586 ARG C C 1
ATOM 23381 O O . ARG C 1 585 ? 77.315 12.952 185.118 1.00 35.08 586 ARG C O 1
ATOM 23402 N N . TYR C 1 586 ? 78.606 11.798 183.668 1.00 41.47 587 TYR C N 1
ATOM 23403 C CA . TYR C 1 586 ? 77.667 10.711 183.444 1.00 40.23 587 TYR C CA 1
ATOM 23404 C C . TYR C 1 586 ? 77.924 9.591 184.436 1.00 41.09 587 TYR C C 1
ATOM 23405 O O . TYR C 1 586 ? 78.971 8.951 184.397 1.00 37.42 587 TYR C O 1
ATOM 23423 N N . HIS C 1 587 ? 76.963 9.369 185.328 1.00 39.56 588 HIS C N 1
ATOM 23424 C CA . HIS C 1 587 ? 77.104 8.382 186.387 1.00 40.82 588 HIS C CA 1
ATOM 23425 C C . HIS C 1 587 ? 75.743 7.903 186.863 1.00 39.84 588 HIS C C 1
ATOM 23426 O O . HIS C 1 587 ? 74.804 8.685 186.984 1.00 35.86 588 HIS C O 1
ATOM 23440 N N . GLY C 1 588 ? 75.620 6.616 187.145 1.00 39.79 589 GLY C N 1
ATOM 23441 C CA . GLY C 1 588 ? 74.338 6.123 187.596 1.00 49.09 589 GLY C CA 1
ATOM 23442 C C . GLY C 1 588 ? 74.199 4.627 187.716 1.00 51.18 589 GLY C C 1
ATOM 23443 O O . GLY C 1 588 ? 75.161 3.875 187.542 1.00 48.96 589 GLY C O 1
ATOM 23447 N N . THR C 1 589 ? 72.959 4.223 187.989 1.00 58.15 590 THR C N 1
ATOM 23448 C CA . THR C 1 589 ? 72.607 2.866 188.408 1.00 60.50 590 THR C CA 1
ATOM 23449 C C . THR C 1 589 ? 72.724 1.837 187.294 1.00 64.20 590 THR C C 1
ATOM 23450 O O . THR C 1 589 ? 72.458 0.651 187.501 1.00 64.13 590 THR C O 1
ATOM 23455 N N . ASN C 1 590 ? 73.115 2.302 186.114 1.00 62.22 591 ASN C N 1
ATOM 23456 C CA . ASN C 1 590 ? 73.181 1.450 184.943 1.00 63.99 591 ASN C CA 1
ATOM 23457 C C . ASN C 1 590 ? 73.744 2.225 183.765 1.00 57.75 591 ASN C C 1
ATOM 23458 O O . ASN C 1 590 ? 74.044 3.401 183.896 1.00 54.96 591 ASN C O 1
ATOM 23463 N N . LYS C 1 591 ? 73.864 1.544 182.626 1.00 60.27 592 LYS C N 1
ATOM 23464 C CA . LYS C 1 591 ? 74.511 2.066 181.428 1.00 56.36 592 LYS C CA 1
ATOM 23465 C C . LYS C 1 591 ? 74.329 3.563 181.251 1.00 54.88 592 LYS C C 1
ATOM 23466 O O . LYS C 1 591 ? 73.207 4.084 181.304 1.00 48.96 592 LYS C O 1
ATOM 23472 N N . ARG C 1 592 ? 75.442 4.257 181.054 1.00 49.68 593 ARG C N 1
ATOM 23473 C CA . ARG C 1 592 ? 75.383 5.681 180.812 1.00 46.18 593 ARG C CA 1
ATOM 23474 C C . ARG C 1 592 ? 76.094 6.058 179.524 1.00 43.42 593 ARG C C 1
ATOM 23475 O O . ARG C 1 592 ? 76.161 7.225 179.164 1.00 41.65 593 ARG C O 1
ATOM 23483 N N . GLU C 1 593 ? 76.619 5.064 178.818 1.00 51.71 594 GLU C N 1
ATOM 23484 C CA . GLU C 1 593 ? 77.350 5.340 177.583 1.00 61.41 594 GLU C CA 1
ATOM 23485 C C . GLU C 1 593 ? 76.400 5.547 176.414 1.00 49.62 594 GLU C C 1
ATOM 23486 O O . GLU C 1 593 ? 75.394 4.866 176.305 1.00 62.61 594 GLU C O 1
ATOM 23492 N N . PRO C 1 594 ? 76.729 6.494 175.537 1.00 42.64 595 PRO C N 1
ATOM 23493 C CA . PRO C 1 594 ? 75.823 7.004 174.495 1.00 67.15 595 PRO C CA 1
ATOM 23494 C C . PRO C 1 594 ? 75.350 5.957 173.474 1.00 68.30 595 PRO C C 1
ATOM 23495 O O . PRO C 1 594 ? 74.241 6.075 172.949 1.00 63.49 595 PRO C O 1
ATOM 23499 N N . TRP C 1 595 ? 76.166 4.944 173.208 1.00 64.90 596 TRP C N 1
ATOM 23500 C CA . TRP C 1 595 ? 75.804 3.927 172.228 1.00 62.51 596 TRP C CA 1
ATOM 23501 C C . TRP C 1 595 ? 74.674 3.023 172.708 1.00 68.10 596 TRP C C 1
ATOM 23502 O O . TRP C 1 595 ? 74.135 2.230 171.936 1.00 73.04 596 TRP C O 1
ATOM 23513 N N . HIS C 1 596 ? 74.325 3.130 173.986 1.00 68.76 597 HIS C N 1
ATOM 23514 C CA . HIS C 1 596 ? 73.193 2.385 174.522 1.00 65.57 597 HIS C CA 1
ATOM 23515 C C . HIS C 1 596 ? 71.914 3.189 174.354 1.00 67.97 597 HIS C C 1
ATOM 23516 O O . HIS C 1 596 ? 70.822 2.703 174.640 1.00 71.71 597 HIS C O 1
ATOM 23523 N N . TYR C 1 597 ? 72.056 4.425 173.888 1.00 70.68 598 TYR C N 1
ATOM 23524 C CA . TYR C 1 597 ? 70.908 5.303 173.700 1.00 71.98 598 TYR C CA 1
ATOM 23525 C C . TYR C 1 597 ? 70.873 5.898 172.298 1.00 74.25 598 TYR C C 1
ATOM 23526 O O . TYR C 1 597 ? 70.758 7.114 172.151 1.00 75.78 598 TYR C O 1
ATOM 23536 N N . PRO C 1 598 ? 70.944 5.038 171.264 1.00 75.70 599 PRO C N 1
ATOM 23537 C CA . PRO C 1 598 ? 71.067 5.479 169.868 1.00 72.09 599 PRO C CA 1
ATOM 23538 C C . PRO C 1 598 ? 69.909 6.367 169.428 1.00 73.71 599 PRO C C 1
ATOM 23539 O O . PRO C 1 598 ? 68.759 5.943 169.520 1.00 78.32 599 PRO C O 1
ATOM 23543 N N . ALA C 1 599 ? 70.219 7.573 168.960 1.00 71.51 600 ALA C N 1
ATOM 23544 C CA . ALA C 1 599 ? 69.208 8.540 168.541 1.00 71.65 600 ALA C CA 1
ATOM 23545 C C . ALA C 1 599 ? 68.154 8.733 169.623 1.00 75.23 600 ALA C C 1
ATOM 23546 O O . ALA C 1 599 ? 67.122 8.071 169.583 1.00 79.42 600 ALA C O 1
ATOM 23553 N N . ILE C 1 600 ? 68.368 9.646 170.572 1.00 77.36 601 ILE C N 1
ATOM 23554 C CA . ILE C 1 600 ? 69.459 10.617 170.554 1.00 73.82 601 ILE C CA 1
ATOM 23555 C C . ILE C 1 600 ? 70.779 10.042 171.032 1.00 69.83 601 ILE C C 1
ATOM 23556 O O . ILE C 1 600 ? 70.970 9.837 172.225 1.00 72.85 601 ILE C O 1
ATOM 23560 N N . ALA C 1 601 ? 71.682 9.785 170.092 1.00 68.89 602 ALA C N 1
ATOM 23561 C CA . ALA C 1 601 ? 73.058 9.422 170.412 1.00 62.28 602 ALA C CA 1
ATOM 23562 C C . ALA C 1 601 ? 74.026 10.206 169.540 1.00 66.94 602 ALA C C 1
ATOM 23563 O O . ALA C 1 601 ? 75.019 10.726 170.044 1.00 68.69 602 ALA C O 1
ATOM 23570 N N . PRO C 1 602 ? 73.760 10.284 168.223 1.00 65.18 603 PRO C N 1
ATOM 23571 C CA . PRO C 1 602 ? 74.647 11.167 167.466 1.00 62.23 603 PRO C CA 1
ATOM 23572 C C . PRO C 1 602 ? 74.553 12.607 167.944 1.00 60.42 603 PRO C C 1
ATOM 23573 O O . PRO C 1 602 ? 75.494 13.373 167.746 1.00 59.07 603 PRO C O 1
ATOM 23584 N N . LEU C 1 603 ? 73.431 12.959 168.569 1.00 63.53 604 LEU C N 1
ATOM 23585 C CA . LEU C 1 603 ? 73.217 14.313 169.076 1.00 60.57 604 LEU C CA 1
ATOM 23586 C C . LEU C 1 603 ? 74.045 14.554 170.324 1.00 52.11 604 LEU C C 1
ATOM 23587 O O . LEU C 1 603 ? 74.753 15.549 170.422 1.00 49.22 604 LEU C O 1
ATOM 23603 N N . VAL C 1 604 ? 73.937 13.633 171.273 1.00 55.55 605 VAL C N 1
ATOM 23604 C CA . VAL C 1 604 ? 74.804 13.598 172.446 1.00 57.12 605 VAL C CA 1
ATOM 23605 C C . VAL C 1 604 ? 76.258 13.800 172.032 1.00 49.98 605 VAL C C 1
ATOM 23606 O O . VAL C 1 604 ? 77.013 14.487 172.707 1.00 45.08 605 VAL C O 1
ATOM 23619 N N . LYS C 1 605 ? 76.638 13.217 170.900 1.00 56.13 606 LYS C N 1
ATOM 23620 C CA . LYS C 1 605 ? 78.016 13.287 170.439 1.00 53.54 606 LYS C CA 1
ATOM 23621 C C . LYS C 1 605 ? 78.346 14.691 169.977 1.00 50.59 606 LYS C C 1
ATOM 23622 O O . LYS C 1 605 ? 79.436 15.194 170.229 1.00 52.77 606 LYS C O 1
ATOM 23641 N N . LYS C 1 606 ? 77.404 15.326 169.293 1.00 51.01 607 LYS C N 1
ATOM 23642 C CA . LYS C 1 606 ? 77.623 16.683 168.823 1.00 49.55 607 LYS C CA 1
ATOM 23643 C C . LYS C 1 606 ? 77.422 17.667 169.959 1.00 46.20 607 LYS C C 1
ATOM 23644 O O . LYS C 1 606 ? 77.842 18.814 169.863 1.00 49.42 607 LYS C O 1
ATOM 23663 N N . TRP C 1 607 ? 76.783 17.217 171.036 1.00 51.56 608 TRP C N 1
ATOM 23664 C CA . TRP C 1 607 ? 76.581 18.067 172.212 1.00 49.53 608 TRP C CA 1
ATOM 23665 C C . TRP C 1 607 ? 77.755 17.967 173.166 1.00 43.06 608 TRP C C 1
ATOM 23666 O O . TRP C 1 607 ? 78.008 18.890 173.925 1.00 44.63 608 TRP C O 1
ATOM 23687 N N . TRP C 1 608 ? 78.463 16.845 173.145 1.00 46.10 609 TRP C N 1
ATOM 23688 C CA . TRP C 1 608 ? 79.749 16.770 173.831 1.00 48.01 609 TRP C CA 1
ATOM 23689 C C . TRP C 1 608 ? 80.755 17.605 173.062 1.00 45.94 609 TRP C C 1
ATOM 23690 O O . TRP C 1 608 ? 81.750 18.063 173.604 1.00 43.52 609 TRP C O 1
ATOM 23711 N N . LYS C 1 609 ? 80.479 17.787 171.779 1.00 45.07 610 LYS C N 1
ATOM 23712 C CA . LYS C 1 609 ? 81.336 18.561 170.916 1.00 42.02 610 LYS C CA 1
ATOM 23713 C C . LYS C 1 609 ? 81.177 20.046 171.236 1.00 42.17 610 LYS C C 1
ATOM 23714 O O . LYS C 1 609 ? 82.149 20.793 171.203 1.00 44.41 610 LYS C O 1
ATOM 23722 N N . LEU C 1 610 ? 79.956 20.466 171.561 1.00 39.65 611 LEU C N 1
ATOM 23723 C CA . LEU C 1 610 ? 79.694 21.858 171.939 1.00 42.88 611 LEU C CA 1
ATOM 23724 C C . LEU C 1 610 ? 80.382 22.187 173.256 1.00 47.52 611 LEU C C 1
ATOM 23725 O O . LEU C 1 610 ? 80.913 23.289 173.443 1.00 43.76 611 LEU C O 1
ATOM 23741 N N . ARG C 1 611 ? 80.356 21.211 174.160 1.00 45.50 612 ARG C N 1
ATOM 23742 C CA . ARG C 1 611 ? 80.943 21.324 175.488 1.00 45.87 612 ARG C CA 1
ATOM 23743 C C . ARG C 1 611 ? 82.414 21.690 175.414 1.00 48.02 612 ARG C C 1
ATOM 23744 O O . ARG C 1 611 ? 82.889 22.561 176.136 1.00 47.30 612 ARG C O 1
ATOM 23765 N N . TYR C 1 612 ? 83.145 21.019 174.538 1.00 48.94 613 TYR C N 1
ATOM 23766 C CA . TYR C 1 612 ? 84.560 21.318 174.402 1.00 55.71 613 TYR C CA 1
ATOM 23767 C C . TYR C 1 612 ? 84.760 22.666 173.703 1.00 50.98 613 TYR C C 1
ATOM 23768 O O . TYR C 1 612 ? 85.784 23.313 173.896 1.00 54.94 613 TYR C O 1
ATOM 23786 N N . SER C 1 613 ? 83.764 23.104 172.933 1.00 50.61 614 SER C N 1
ATOM 23787 C CA . SER C 1 613 ? 83.796 24.424 172.290 1.00 55.18 614 SER C CA 1
ATOM 23788 C C . SER C 1 613 ? 83.360 25.564 173.211 1.00 52.77 614 SER C C 1
ATOM 23789 O O . SER C 1 613 ? 83.277 26.707 172.783 1.00 59.09 614 SER C O 1
ATOM 23797 N N . LEU C 1 614 ? 83.058 25.246 174.462 1.00 52.09 615 LEU C N 1
ATOM 23798 C CA . LEU C 1 614 ? 82.768 26.258 175.470 1.00 49.05 615 LEU C CA 1
ATOM 23799 C C . LEU C 1 614 ? 83.704 26.158 176.670 1.00 45.65 615 LEU C C 1
ATOM 23800 O O . LEU C 1 614 ? 83.506 26.858 177.656 1.00 46.53 615 LEU C O 1
ATOM 23816 N N . ILE C 1 615 ? 84.702 25.280 176.595 1.00 42.79 616 ILE C N 1
ATOM 23817 C CA . ILE C 1 615 ? 85.703 25.138 177.661 1.00 47.87 616 ILE C CA 1
ATOM 23818 C C . ILE C 1 615 ? 86.379 26.458 178.000 1.00 47.10 616 ILE C C 1
ATOM 23819 O O . ILE C 1 615 ? 86.402 26.851 179.163 1.00 45.16 616 ILE C O 1
ATOM 23835 N N . PRO C 1 616 ? 86.953 27.142 176.992 1.00 47.58 617 PRO C N 1
ATOM 23836 C CA . PRO C 1 616 ? 87.693 28.365 177.316 1.00 45.31 617 PRO C CA 1
ATOM 23837 C C . PRO C 1 616 ? 86.823 29.418 177.994 1.00 46.89 617 PRO C C 1
ATOM 23838 O O . PRO C 1 616 ? 87.302 30.140 178.867 1.00 42.74 617 PRO C O 1
ATOM 23849 N N . TYR C 1 617 ? 85.555 29.486 177.604 1.00 47.18 618 TYR C N 1
ATOM 23850 C CA . TYR C 1 617 ? 84.626 30.413 178.214 1.00 47.52 618 TYR C CA 1
ATOM 23851 C C . TYR C 1 617 ? 84.376 30.060 179.675 1.00 44.62 618 TYR C C 1
ATOM 23852 O O . TYR C 1 617 ? 84.262 30.938 180.529 1.00 40.12 618 TYR C O 1
ATOM 23870 N N . ILE C 1 618 ? 84.286 28.768 179.955 1.00 42.05 619 ILE C N 1
ATOM 23871 C CA . ILE C 1 618 ? 84.035 28.311 181.312 1.00 44.43 619 ILE C CA 1
ATOM 23872 C C . ILE C 1 618 ? 85.217 28.622 182.216 1.00 41.46 619 ILE C C 1
ATOM 23873 O O . ILE C 1 618 ? 85.032 29.060 183.352 1.00 37.35 619 ILE C O 1
ATOM 23889 N N . ILE C 1 619 ? 86.422 28.377 181.708 1.00 37.99 620 ILE C N 1
ATOM 23890 C CA . ILE C 1 619 ? 87.651 28.667 182.444 1.00 46.12 620 ILE C CA 1
ATOM 23891 C C . ILE C 1 619 ? 87.765 30.121 182.800 1.00 44.40 620 ILE C C 1
ATOM 23892 O O . ILE C 1 619 ? 88.148 30.468 183.914 1.00 38.45 620 ILE C O 1
ATOM 23908 N N . GLU C 1 620 ? 87.454 30.950 181.813 1.00 43.18 621 GLU C N 1
ATOM 23909 C CA . GLU C 1 620 ? 87.553 32.387 181.924 1.00 44.70 621 GLU C CA 1
ATOM 23910 C C . GLU C 1 620 ? 86.580 32.901 182.974 1.00 44.54 621 GLU C C 1
ATOM 23911 O O . GLU C 1 620 ? 86.909 33.791 183.759 1.00 47.41 621 GLU C O 1
ATOM 23923 N N . GLN C 1 621 ? 85.380 32.330 182.977 1.00 42.32 622 GLN C N 1
ATOM 23924 C CA . GLN C 1 621 ? 84.349 32.694 183.937 1.00 41.39 622 GLN C CA 1
ATOM 23925 C C . GLN C 1 621 ? 84.686 32.146 185.309 1.00 43.86 622 GLN C C 1
ATOM 23926 O O . GLN C 1 621 ? 84.359 32.749 186.331 1.00 41.89 622 GLN C O 1
ATOM 23940 N N . SER C 1 622 ? 85.322 30.981 185.322 1.00 46.39 623 SER C N 1
ATOM 23941 C CA . SER C 1 622 ? 85.784 30.364 186.556 1.00 45.63 623 SER C CA 1
ATOM 23942 C C . SER C 1 622 ? 86.957 31.157 187.119 1.00 41.55 623 SER C C 1
ATOM 23943 O O . SER C 1 622 ? 87.013 31.433 188.313 1.00 38.63 623 SER C O 1
ATOM 23951 N N . LYS C 1 623 ? 87.888 31.516 186.244 1.00 40.51 624 LYS C N 1
ATOM 23952 C CA . LYS C 1 623 ? 89.070 32.276 186.634 1.00 45.64 624 LYS C CA 1
ATOM 23953 C C . LYS C 1 623 ? 88.647 33.565 187.336 1.00 44.25 624 LYS C C 1
ATOM 23954 O O . LYS C 1 623 ? 89.354 34.094 188.192 1.00 43.82 624 LYS C O 1
ATOM 23973 N N . LEU C 1 624 ? 87.472 34.051 186.973 1.00 44.20 625 LEU C N 1
ATOM 23974 C CA . LEU C 1 624 ? 86.882 35.204 187.619 1.00 41.50 625 LEU C CA 1
ATOM 23975 C C . LEU C 1 624 ? 86.151 34.803 188.903 1.00 40.03 625 LEU C C 1
ATOM 23976 O O . LEU C 1 624 ? 86.084 35.582 189.856 1.00 36.63 625 LEU C O 1
ATOM 23992 N N . ALA C 1 625 ? 85.612 33.585 188.922 1.00 42.34 626 ALA C N 1
ATOM 23993 C CA . ALA C 1 625 ? 84.776 33.122 190.027 1.00 43.15 626 ALA C CA 1
ATOM 23994 C C . ALA C 1 625 ? 85.636 32.807 191.242 1.00 40.59 626 ALA C C 1
ATOM 23995 O O . ALA C 1 625 ? 85.281 33.157 192.366 1.00 34.94 626 ALA C O 1
ATOM 24002 N N . VAL C 1 626 ? 86.778 32.167 191.005 1.00 41.64 627 VAL C N 1
ATOM 24003 C CA . VAL C 1 626 ? 87.727 31.853 192.073 1.00 41.39 627 VAL C CA 1
ATOM 24004 C C . VAL C 1 626 ? 88.228 33.111 192.760 1.00 36.73 627 VAL C C 1
ATOM 24005 O O . VAL C 1 626 ? 88.792 33.045 193.847 1.00 38.92 627 VAL C O 1
ATOM 24018 N N . GLU C 1 627 ? 88.014 34.250 192.110 1.00 36.71 628 GLU C N 1
ATOM 24019 C CA . GLU C 1 627 ? 88.551 35.528 192.541 1.00 39.16 628 GLU C CA 1
ATOM 24020 C C . GLU C 1 627 ? 87.512 36.469 193.152 1.00 37.52 628 GLU C C 1
ATOM 24021 O O . GLU C 1 627 ? 87.827 37.611 193.490 1.00 37.57 628 GLU C O 1
ATOM 24033 N N . SER C 1 628 ? 86.280 36.003 193.301 1.00 36.81 629 SER C N 1
ATOM 24034 C CA . SER C 1 628 ? 85.189 36.908 193.650 1.00 37.79 629 SER C CA 1
ATOM 24035 C C . SER C 1 628 ? 84.100 36.212 194.471 1.00 37.23 629 SER C C 1
ATOM 24036 O O . SER C 1 628 ? 84.389 35.288 195.223 1.00 32.48 629 SER C O 1
ATOM 24044 N N . GLY C 1 629 ? 82.861 36.679 194.337 1.00 38.50 630 GLY C N 1
ATOM 24045 C CA . GLY C 1 629 ? 81.719 36.096 195.019 1.00 36.67 630 GLY C CA 1
ATOM 24046 C C . GLY C 1 629 ? 80.850 35.239 194.109 1.00 37.35 630 GLY C C 1
ATOM 24047 O O . GLY C 1 629 ? 79.993 34.498 194.582 1.00 34.73 630 GLY C O 1
ATOM 24051 N N . TRP C 1 630 ? 81.087 35.332 192.803 1.00 37.67 631 TRP C N 1
ATOM 24052 C CA . TRP C 1 630 ? 80.262 34.653 191.812 1.00 35.33 631 TRP C CA 1
ATOM 24053 C C . TRP C 1 630 ? 80.391 33.138 191.857 1.00 37.39 631 TRP C C 1
ATOM 24054 O O . TRP C 1 630 ? 81.484 32.612 192.090 1.00 39.27 631 TRP C O 1
ATOM 24075 N N . PRO C 1 631 ? 79.274 32.433 191.623 1.00 34.56 632 PRO C N 1
ATOM 24076 C CA . PRO C 1 631 ? 79.272 31.028 191.207 1.00 38.64 632 PRO C CA 1
ATOM 24077 C C . PRO C 1 631 ? 79.182 30.899 189.679 1.00 40.36 632 PRO C C 1
ATOM 24078 O O . PRO C 1 631 ? 78.856 31.890 189.015 1.00 37.68 632 PRO C O 1
ATOM 24089 N N . LEU C 1 632 ? 79.458 29.714 189.134 1.00 36.82 633 LEU C N 1
ATOM 24090 C CA . LEU C 1 632 ? 79.319 29.479 187.693 1.00 39.26 633 LEU C CA 1
ATOM 24091 C C . LEU C 1 632 ? 77.847 29.374 187.307 1.00 40.48 633 LEU C C 1
ATOM 24092 O O . LEU C 1 632 ? 77.381 30.075 186.399 1.00 38.43 633 LEU C O 1
ATOM 24108 N N . LEU C 1 633 ? 77.124 28.489 187.991 1.00 36.46 634 LEU C N 1
ATOM 24109 C CA . LEU C 1 633 ? 75.676 28.412 187.863 1.00 36.15 634 LEU C CA 1
ATOM 24110 C C . LEU C 1 633 ? 75.087 29.473 188.786 1.00 33.59 634 LEU C C 1
ATOM 24111 O O . LEU C 1 633 ? 75.362 29.475 189.979 1.00 38.82 634 LEU C O 1
ATOM 24127 N N . GLN C 1 634 ? 74.296 30.378 188.224 1.00 30.97 635 GLN C N 1
ATOM 24128 C CA . GLN C 1 634 ? 73.872 31.576 188.937 1.00 33.62 635 GLN C CA 1
ATOM 24129 C C . GLN C 1 634 ? 72.363 31.761 188.942 1.00 31.61 635 GLN C C 1
ATOM 24130 O O . GLN C 1 634 ? 71.705 31.759 187.908 1.00 33.31 635 GLN C O 1
ATOM 24144 N N . ALA C 1 635 ? 71.829 31.919 190.137 1.00 33.11 636 ALA C N 1
ATOM 24145 C CA . ALA C 1 635 ? 70.446 32.259 190.319 1.00 38.88 636 ALA C CA 1
ATOM 24146 C C . ALA C 1 635 ? 70.231 33.669 189.769 1.00 37.90 636 ALA C C 1
ATOM 24147 O O . ALA C 1 635 ? 71.090 34.530 189.935 1.00 45.26 636 ALA C O 1
ATOM 24154 N N . LEU C 1 636 ? 69.110 33.915 189.110 1.00 36.12 637 LEU C N 1
ATOM 24155 C CA . LEU C 1 636 ? 68.922 35.169 188.386 1.00 41.09 637 LEU C CA 1
ATOM 24156 C C . LEU C 1 636 ? 68.896 36.412 189.259 1.00 39.37 637 LEU C C 1
ATOM 24157 O O . LEU C 1 636 ? 68.975 37.524 188.748 1.00 42.47 637 LEU C O 1
ATOM 24173 N N . ILE C 1 637 ? 68.761 36.230 190.563 1.00 39.34 638 ILE C N 1
ATOM 24174 C CA . ILE C 1 637 ? 68.772 37.358 191.478 1.00 35.21 638 ILE C CA 1
ATOM 24175 C C . ILE C 1 637 ? 70.172 37.953 191.573 1.00 35.44 638 ILE C C 1
ATOM 24176 O O . ILE C 1 637 ? 70.352 39.089 192.019 1.00 36.98 638 ILE C O 1
ATOM 24192 N N . LEU C 1 638 ? 71.164 37.191 191.144 1.00 31.00 639 LEU C N 1
ATOM 24193 C CA . LEU C 1 638 ? 72.525 37.685 191.145 1.00 38.95 639 LEU C CA 1
ATOM 24194 C C . LEU C 1 638 ? 72.697 38.791 190.101 1.00 40.52 639 LEU C C 1
ATOM 24195 O O . LEU C 1 638 ? 73.651 39.563 190.154 1.00 43.09 639 LEU C O 1
ATOM 24211 N N . HIS C 1 639 ? 71.773 38.873 189.153 1.00 35.40 640 HIS C N 1
ATOM 24212 C CA . HIS C 1 639 ? 71.845 39.900 188.121 1.00 37.52 640 HIS C CA 1
ATOM 24213 C C . HIS C 1 639 ? 70.652 40.812 188.223 1.00 33.60 640 HIS C C 1
ATOM 24214 O O . HIS C 1 639 ? 70.738 41.991 187.889 1.00 35.78 640 HIS C O 1
ATOM 24228 N N . HIS C 1 640 ? 69.545 40.260 188.705 1.00 33.44 641 HIS C N 1
ATOM 24229 C CA . HIS C 1 640 ? 68.308 40.996 188.817 1.00 34.25 641 HIS C CA 1
ATOM 24230 C C . HIS C 1 640 ? 67.695 40.827 190.196 1.00 36.90 641 HIS C C 1
ATOM 24231 O O . HIS C 1 640 ? 66.720 40.101 190.362 1.00 38.39 641 HIS C O 1
ATOM 24245 N N . PRO C 1 641 ? 68.277 41.502 191.201 1.00 37.81 642 PRO C N 1
ATOM 24246 C CA . PRO C 1 641 ? 67.734 41.465 192.561 1.00 36.33 642 PRO C CA 1
ATOM 24247 C C . PRO C 1 641 ? 66.468 42.293 192.765 1.00 36.66 642 PRO C C 1
ATOM 24248 O O . PRO C 1 641 ? 65.702 41.959 193.657 1.00 39.71 642 PRO C O 1
ATOM 24259 N N . GLU C 1 642 ? 66.246 43.348 191.987 1.00 39.71 643 GLU C N 1
ATOM 24260 C CA . GLU C 1 642 ? 65.072 44.191 192.206 1.00 45.14 643 GLU C CA 1
ATOM 24261 C C . GLU C 1 642 ? 63.877 43.723 191.377 1.00 42.17 643 GLU C C 1
ATOM 24262 O O . GLU C 1 642 ? 62.836 44.379 191.340 1.00 41.07 643 GLU C O 1
ATOM 24274 N N . ASP C 1 643 ? 64.028 42.569 190.739 1.00 39.82 644 ASP C N 1
ATOM 24275 C CA . ASP C 1 643 ? 62.972 41.998 189.925 1.00 38.29 644 ASP C CA 1
ATOM 24276 C C . ASP C 1 643 ? 62.313 40.855 190.657 1.00 32.67 644 ASP C C 1
ATOM 24277 O O . ASP C 1 643 ? 62.867 39.770 190.752 1.00 29.60 644 ASP C O 1
ATOM 24286 N N . LYS C 1 644 ? 61.109 41.102 191.147 1.00 33.89 645 LYS C N 1
ATOM 24287 C CA . LYS C 1 644 ? 60.480 40.210 192.107 1.00 36.61 645 LYS C CA 1
ATOM 24288 C C . LYS C 1 644 ? 60.211 38.821 191.532 1.00 37.20 645 LYS C C 1
ATOM 24289 O O . LYS C 1 644 ? 60.215 37.828 192.259 1.00 39.50 645 LYS C O 1
ATOM 24308 N N . LEU C 1 645 ? 59.989 38.754 190.229 1.00 35.16 646 LEU C N 1
ATOM 24309 C CA . LEU C 1 645 ? 59.761 37.487 189.564 1.00 35.04 646 LEU C CA 1
ATOM 24310 C C . LEU C 1 645 ? 60.975 36.582 189.716 1.00 31.22 646 LEU C C 1
ATOM 24311 O O . LEU C 1 645 ? 60.829 35.401 189.995 1.00 28.61 646 LEU C O 1
ATOM 24327 N N . CYS C 1 646 ? 62.165 37.163 189.554 1.00 32.77 647 CYS C N 1
ATOM 24328 C CA . CYS C 1 646 ? 63.434 36.436 189.593 1.00 32.99 647 CYS C CA 1
ATOM 24329 C C . CYS C 1 646 ? 63.681 35.708 190.907 1.00 35.77 647 CYS C C 1
ATOM 24330 O O . CYS C 1 646 ? 64.396 34.696 190.956 1.00 32.50 647 CYS C O 1
ATOM 24338 N N . TRP C 1 647 ? 63.121 36.253 191.979 1.00 31.17 648 TRP C N 1
ATOM 24339 C CA . TRP C 1 647 ? 63.238 35.629 193.273 1.00 33.21 648 TRP C CA 1
ATOM 24340 C C . TRP C 1 647 ? 62.397 34.361 193.331 1.00 35.49 648 TRP C C 1
ATOM 24341 O O . TRP C 1 647 ? 62.470 33.613 194.301 1.00 34.49 648 TRP C O 1
ATOM 24362 N N . HIS C 1 648 ? 61.630 34.105 192.273 1.00 33.99 649 HIS C N 1
ATOM 24363 C CA . HIS C 1 648 ? 60.790 32.913 192.210 1.00 34.96 649 HIS C CA 1
ATOM 24364 C C . HIS C 1 648 ? 60.982 32.072 190.939 1.00 29.95 649 HIS C C 1
ATOM 24365 O O . HIS C 1 648 ? 60.097 31.304 190.551 1.00 26.36 649 HIS C O 1
ATOM 24379 N N . ILE C 1 649 ? 62.153 32.192 190.323 1.00 23.21 650 ILE C N 1
ATOM 24380 C CA . ILE C 1 649 ? 62.500 31.342 189.198 1.00 30.42 650 ILE C CA 1
ATOM 24381 C C . ILE C 1 649 ? 63.578 30.349 189.609 1.00 27.24 650 ILE C C 1
ATOM 24382 O O . ILE C 1 649 ? 64.712 30.729 189.896 1.00 21.59 650 ILE C O 1
ATOM 24398 N N . ASP C 1 650 ? 63.207 29.070 189.631 1.00 32.18 651 ASP C N 1
ATOM 24399 C CA . ASP C 1 650 ? 64.152 27.993 189.937 1.00 26.30 651 ASP C CA 1
ATOM 24400 C C . ASP C 1 650 ? 64.524 27.167 188.709 1.00 27.70 651 ASP C C 1
ATOM 24401 O O . ASP C 1 650 ? 65.307 26.220 188.826 1.00 27.01 651 ASP C O 1
ATOM 24410 N N . ASP C 1 651 ? 63.977 27.502 187.540 1.00 26.92 652 ASP C N 1
ATOM 24411 C CA . ASP C 1 651 ? 64.222 26.690 186.354 1.00 29.62 652 ASP C CA 1
ATOM 24412 C C . ASP C 1 651 ? 64.990 27.427 185.273 1.00 27.75 652 ASP C C 1
ATOM 24413 O O . ASP C 1 651 ? 65.121 26.939 184.162 1.00 30.02 652 ASP C O 1
ATOM 24422 N N . GLU C 1 652 ? 65.506 28.599 185.611 1.00 30.68 653 GLU C N 1
ATOM 24423 C CA . GLU C 1 652 ? 66.387 29.326 184.713 1.00 30.07 653 GLU C CA 1
ATOM 24424 C C . GLU C 1 652 ? 67.621 29.751 185.473 1.00 32.38 653 GLU C C 1
ATOM 24425 O O . GLU C 1 652 ? 67.599 29.876 186.700 1.00 30.23 653 GLU C O 1
ATOM 24437 N N . TYR C 1 653 ? 68.704 29.981 184.748 1.00 34.17 654 TYR C N 1
ATOM 24438 C CA . TYR C 1 653 ? 69.932 30.400 185.397 1.00 36.11 654 TYR C CA 1
ATOM 24439 C C . TYR C 1 653 ? 70.935 30.990 184.433 1.00 34.32 654 TYR C C 1
ATOM 24440 O O . TYR C 1 653 ? 70.837 30.830 183.213 1.00 31.12 654 TYR C O 1
ATOM 24458 N N . TYR C 1 654 ? 71.904 31.683 185.004 1.00 31.91 655 TYR C N 1
ATOM 24459 C CA . TYR C 1 654 ? 73.035 32.148 184.235 1.00 36.45 655 TYR C CA 1
ATOM 24460 C C . TYR C 1 654 ? 74.111 31.069 184.271 1.00 39.28 655 TYR C C 1
ATOM 24461 O O . TYR C 1 654 ? 74.366 30.479 185.318 1.00 38.01 655 TYR C O 1
ATOM 24479 N N . PHE C 1 655 ? 74.712 30.792 183.120 1.00 37.80 656 PHE C N 1
ATOM 24480 C CA . PHE C 1 655 ? 75.899 29.958 183.061 1.00 36.00 656 PHE C CA 1
ATOM 24481 C C . PHE C 1 655 ? 77.087 30.836 182.722 1.00 39.47 656 PHE C C 1
ATOM 24482 O O . PHE C 1 655 ? 77.379 31.073 181.547 1.00 44.00 656 PHE C O 1
ATOM 24499 N N . GLY C 1 656 ? 77.769 31.314 183.759 1.00 37.56 657 GLY C N 1
ATOM 24500 C CA . GLY C 1 656 ? 78.737 32.377 183.600 1.00 37.10 657 GLY C CA 1
ATOM 24501 C C . GLY C 1 656 ? 77.968 33.679 183.495 1.00 41.97 657 GLY C C 1
ATOM 24502 O O . GLY C 1 656 ? 76.778 33.727 183.805 1.00 38.84 657 GLY C O 1
ATOM 24506 N N . ASN C 1 657 ? 78.628 34.730 183.033 1.00 42.37 658 ASN C N 1
ATOM 24507 C CA . ASN C 1 657 ? 78.019 36.049 183.022 1.00 42.94 658 ASN C CA 1
ATOM 24508 C C . ASN C 1 657 ? 77.180 36.323 181.773 1.00 45.41 658 ASN C C 1
ATOM 24509 O O . ASN C 1 657 ? 76.351 37.226 181.775 1.00 49.84 658 ASN C O 1
ATOM 24520 N N . ASP C 1 658 ? 77.373 35.533 180.721 1.00 44.72 659 ASP C N 1
ATOM 24521 C CA . ASP C 1 658 ? 76.805 35.862 179.411 1.00 48.20 659 ASP C CA 1
ATOM 24522 C C . ASP C 1 658 ? 75.742 34.896 178.902 1.00 49.35 659 ASP C C 1
ATOM 24523 O O . ASP C 1 658 ? 75.109 35.184 177.902 1.00 51.90 659 ASP C O 1
ATOM 24532 N N . PHE C 1 659 ? 75.548 33.758 179.564 1.00 51.31 660 PHE C N 1
ATOM 24533 C CA . PHE C 1 659 ? 74.559 32.779 179.111 1.00 43.33 660 PHE C CA 1
ATOM 24534 C C . PHE C 1 659 ? 73.362 32.689 180.040 1.00 38.96 660 PHE C C 1
ATOM 24535 O O . PHE C 1 659 ? 73.517 32.438 181.226 1.00 32.81 660 PHE C O 1
ATOM 24552 N N . LEU C 1 660 ? 72.171 32.883 179.478 1.00 40.89 661 LEU C N 1
ATOM 24553 C CA . LEU C 1 660 ? 70.916 32.580 180.156 1.00 38.45 661 LEU C CA 1
ATOM 24554 C C . LEU C 1 660 ? 70.413 31.207 179.707 1.00 39.51 661 LEU C C 1
ATOM 24555 O O . LEU C 1 660 ? 70.275 30.948 178.513 1.00 34.83 661 LEU C O 1
ATOM 24571 N N . VAL C 1 661 ? 70.163 30.326 180.672 1.00 38.01 662 VAL C N 1
ATOM 24572 C CA . VAL C 1 661 ? 69.762 28.962 180.382 1.00 35.56 662 VAL C CA 1
ATOM 24573 C C . VAL C 1 661 ? 68.424 28.625 181.028 1.00 33.76 662 VAL C C 1
ATOM 24574 O O . VAL C 1 661 ? 68.276 28.732 182.247 1.00 30.75 662 VAL C O 1
ATOM 24587 N N . ALA C 1 662 ? 67.469 28.198 180.198 1.00 33.23 663 ALA C N 1
ATOM 24588 C CA . ALA C 1 662 ? 66.156 27.774 180.658 1.00 32.46 663 ALA C CA 1
ATOM 24589 C C . ALA C 1 662 ? 65.878 26.360 180.167 1.00 32.84 663 ALA C C 1
ATOM 24590 O O . ALA C 1 662 ? 65.231 26.179 179.144 1.00 35.37 663 ALA C O 1
ATOM 24597 N N . PRO C 1 663 ? 66.360 25.345 180.901 1.00 38.17 664 PRO C N 1
ATOM 24598 C CA . PRO C 1 663 ? 66.272 23.954 180.437 1.00 41.58 664 PRO C CA 1
ATOM 24599 C C . PRO C 1 663 ? 64.861 23.413 180.272 1.00 38.01 664 PRO C C 1
ATOM 24600 O O . PRO C 1 663 ? 64.018 23.624 181.132 1.00 34.49 664 PRO C O 1
ATOM 24611 N N . VAL C 1 664 ? 64.635 22.702 179.173 1.00 46.44 665 VAL C N 1
ATOM 24612 C CA . VAL C 1 664 ? 63.407 21.939 178.943 1.00 41.65 665 VAL C CA 1
ATOM 24613 C C . VAL C 1 664 ? 63.370 20.692 179.787 1.00 43.80 665 VAL C C 1
ATOM 24614 O O . VAL C 1 664 ? 64.119 19.747 179.545 1.00 43.44 665 VAL C O 1
ATOM 24627 N N . MET C 1 665 ? 62.482 20.684 180.767 1.00 42.84 666 MET C N 1
ATOM 24628 C CA . MET C 1 665 ? 62.442 19.602 181.728 1.00 44.66 666 MET C CA 1
ATOM 24629 C C . MET C 1 665 ? 61.086 18.913 181.667 1.00 45.03 666 MET C C 1
ATOM 24630 O O . MET C 1 665 ? 60.450 18.689 182.689 1.00 40.63 666 MET C O 1
ATOM 24644 N N . ASN C 1 666 ? 60.642 18.597 180.454 1.00 44.66 667 ASN C N 1
ATOM 24645 C CA . ASN C 1 666 ? 59.446 17.786 180.277 1.00 46.29 667 ASN C CA 1
ATOM 24646 C C . ASN C 1 666 ? 59.494 16.968 178.987 1.00 44.64 667 ASN C C 1
ATOM 24647 O O . ASN C 1 666 ? 60.440 17.067 178.209 1.00 43.41 667 ASN C O 1
ATOM 24658 N N . SER C 1 667 ? 58.477 16.139 178.779 1.00 46.90 668 SER C N 1
ATOM 24659 C CA . SER C 1 667 ? 58.414 15.301 177.592 1.00 40.25 668 SER C CA 1
ATOM 24660 C C . SER C 1 667 ? 57.651 15.996 176.487 1.00 42.44 668 SER C C 1
ATOM 24661 O O . SER C 1 667 ? 57.815 15.668 175.318 1.00 44.67 668 SER C O 1
ATOM 24669 N N . GLU C 1 668 ? 56.833 16.971 176.872 1.00 46.41 669 GLU C N 1
ATOM 24670 C CA . GLU C 1 668 ? 55.989 17.704 175.942 1.00 39.05 669 GLU C CA 1
ATOM 24671 C C . GLU C 1 668 ? 56.792 18.681 175.107 1.00 43.22 669 GLU C C 1
ATOM 24672 O O . GLU C 1 668 ? 56.273 19.247 174.145 1.00 53.72 669 GLU C O 1
ATOM 24684 N N . ASN C 1 669 ? 58.052 18.885 175.484 1.00 42.13 670 ASN C N 1
ATOM 24685 C CA . ASN C 1 669 ? 58.991 19.687 174.700 1.00 47.32 670 ASN C CA 1
ATOM 24686 C C . ASN C 1 669 ? 58.577 21.145 174.523 1.00 44.77 670 ASN C C 1
ATOM 24687 O O . ASN C 1 669 ? 59.026 21.821 173.603 1.00 40.69 670 ASN C O 1
ATOM 24698 N N . ARG C 1 670 ? 57.741 21.627 175.432 1.00 48.06 671 ARG C N 1
ATOM 24699 C CA . ARG C 1 670 ? 57.255 22.991 175.380 1.00 43.43 671 ARG C CA 1
ATOM 24700 C C . ARG C 1 670 ? 57.350 23.617 176.773 1.00 48.05 671 ARG C C 1
ATOM 24701 O O . ARG C 1 670 ? 56.957 22.988 177.762 1.00 43.00 671 ARG C O 1
ATOM 24722 N N . ARG C 1 671 ? 57.898 24.837 176.843 1.00 49.64 672 ARG C N 1
ATOM 24723 C CA . ARG C 1 671 ? 58.027 25.579 178.106 1.00 45.49 672 ARG C CA 1
ATOM 24724 C C . ARG C 1 671 ? 58.033 27.097 177.938 1.00 43.95 672 ARG C C 1
ATOM 24725 O O . ARG C 1 671 ? 58.408 27.626 176.894 1.00 38.67 672 ARG C O 1
ATOM 24746 N N . ASP C 1 672 ? 57.664 27.793 179.009 1.00 49.14 673 ASP C N 1
ATOM 24747 C CA . ASP C 1 672 ? 57.780 29.241 179.057 1.00 43.23 673 ASP C CA 1
ATOM 24748 C C . ASP C 1 672 ? 59.161 29.639 179.512 1.00 37.25 673 ASP C C 1
ATOM 24749 O O . ASP C 1 672 ? 59.778 28.945 180.321 1.00 40.93 673 ASP C O 1
ATOM 24758 N N . ILE C 1 673 ? 59.640 30.752 178.970 1.00 36.04 674 ILE C N 1
ATOM 24759 C CA . ILE C 1 673 ? 60.943 31.296 179.314 1.00 36.51 674 ILE C CA 1
ATOM 24760 C C . ILE C 1 673 ? 60.800 32.765 179.674 1.00 37.63 674 ILE C C 1
ATOM 24761 O O . ILE C 1 673 ? 60.189 33.549 178.944 1.00 33.73 674 ILE C O 1
ATOM 24777 N N . TYR C 1 674 ? 61.373 33.134 180.809 1.00 37.78 675 TYR C N 1
ATOM 24778 C CA . TYR C 1 674 ? 61.429 34.527 181.191 1.00 37.18 675 TYR C CA 1
ATOM 24779 C C . TYR C 1 674 ? 62.772 35.150 180.819 1.00 35.62 675 TYR C C 1
ATOM 24780 O O . TYR C 1 674 ? 63.815 34.696 181.253 1.00 35.18 675 TYR C O 1
ATOM 24798 N N . LEU C 1 675 ? 62.734 36.180 179.984 1.00 43.28 676 LEU C N 1
ATOM 24799 C CA . LEU C 1 675 ? 63.898 37.027 179.746 1.00 44.79 676 LEU C CA 1
ATOM 24800 C C . LEU C 1 675 ? 63.907 38.130 180.786 1.00 42.53 676 LEU C C 1
ATOM 24801 O O . LEU C 1 675 ? 62.906 38.812 180.955 1.00 42.35 676 LEU C O 1
ATOM 24817 N N . PRO C 1 676 ? 65.021 38.291 181.514 1.00 48.33 677 PRO C N 1
ATOM 24818 C CA . PRO C 1 676 ? 65.116 39.460 182.387 1.00 51.70 677 PRO C CA 1
ATOM 24819 C C . PRO C 1 676 ? 65.633 40.668 181.620 1.00 54.35 677 PRO C C 1
ATOM 24820 O O . PRO C 1 676 ? 65.901 40.543 180.427 1.00 52.03 677 PRO C O 1
ATOM 24831 N N . GLU C 1 677 ? 65.784 41.802 182.302 1.00 59.05 678 GLU C N 1
ATOM 24832 C CA . GLU C 1 677 ? 66.222 43.039 181.664 1.00 59.05 678 GLU C CA 1
ATOM 24833 C C . GLU C 1 677 ? 67.466 42.794 180.825 1.00 57.71 678 GLU C C 1
ATOM 24834 O O . GLU C 1 677 ? 68.530 42.465 181.339 1.00 53.60 678 GLU C O 1
ATOM 24846 N N . GLY C 1 678 ? 67.312 42.942 179.519 1.00 61.18 679 GLY C N 1
ATOM 24847 C CA . GLY C 1 678 ? 68.413 42.761 178.605 1.00 57.58 679 GLY C CA 1
ATOM 24848 C C . GLY C 1 678 ? 67.928 42.862 177.176 1.00 60.54 679 GLY C C 1
ATOM 24849 O O . GLY C 1 678 ? 66.727 42.910 176.908 1.00 52.05 679 GLY C O 1
ATOM 24853 N N . GLN C 1 679 ? 68.893 42.944 176.271 1.00 65.55 680 GLN C N 1
ATOM 24854 C CA . GLN C 1 679 ? 68.670 42.743 174.858 1.00 62.95 680 GLN C CA 1
ATOM 24855 C C . GLN C 1 679 ? 69.344 41.421 174.542 1.00 61.41 680 GLN C C 1
ATOM 24856 O O . GLN C 1 679 ? 70.572 41.329 174.540 1.00 61.35 680 GLN C O 1
ATOM 24870 N N . TRP C 1 680 ? 68.542 40.386 174.322 1.00 56.44 681 TRP C N 1
ATOM 24871 C CA . TRP C 1 680 ? 69.064 39.028 174.227 1.00 54.37 681 TRP C CA 1
ATOM 24872 C C . TRP C 1 680 ? 69.134 38.494 172.804 1.00 55.77 681 TRP C C 1
ATOM 24873 O O . TRP C 1 680 ? 68.401 38.939 171.924 1.00 51.96 681 TRP C O 1
ATOM 24894 N N . VAL C 1 681 ? 70.014 37.523 172.593 1.00 55.70 682 VAL C N 1
ATOM 24895 C CA . VAL C 1 681 ? 70.062 36.806 171.331 1.00 56.41 682 VAL C CA 1
ATOM 24896 C C . VAL C 1 681 ? 70.208 35.313 171.602 1.00 52.08 682 VAL C C 1
ATOM 24897 O O . VAL C 1 681 ? 71.089 34.876 172.335 1.00 52.16 682 VAL C O 1
ATOM 24910 N N . ASN C 1 682 ? 69.295 34.548 171.018 1.00 57.81 683 ASN C N 1
ATOM 24911 C CA . ASN C 1 682 ? 69.318 33.098 171.075 1.00 55.07 683 ASN C CA 1
ATOM 24912 C C . ASN C 1 682 ? 70.656 32.573 170.570 1.00 57.84 683 ASN C C 1
ATOM 24913 O O . ASN C 1 682 ? 71.147 33.005 169.528 1.00 59.38 683 ASN C O 1
ATOM 24924 N N . PHE C 1 683 ? 71.243 31.640 171.310 1.00 55.06 684 PHE C N 1
ATOM 24925 C CA . PHE C 1 683 ? 72.577 31.150 170.996 1.00 53.38 684 PHE C CA 1
ATOM 24926 C C . PHE C 1 683 ? 72.604 30.282 169.736 1.00 54.48 684 PHE C C 1
ATOM 24927 O O . PHE C 1 683 ? 73.615 30.238 169.040 1.00 58.66 684 PHE C O 1
ATOM 24944 N N . PHE C 1 684 ? 71.494 29.611 169.435 1.00 58.32 685 PHE C N 1
ATOM 24945 C CA . PHE C 1 684 ? 71.440 28.680 168.306 1.00 58.49 685 PHE C CA 1
ATOM 24946 C C . PHE C 1 684 ? 70.657 29.251 167.128 1.00 65.11 685 PHE C C 1
ATOM 24947 O O . PHE C 1 684 ? 70.730 28.722 166.021 1.00 64.21 685 PHE C O 1
ATOM 24964 N N . THR C 1 685 ? 69.919 30.333 167.371 1.00 65.21 686 THR C N 1
ATOM 24965 C CA . THR C 1 685 ? 69.013 30.907 166.376 1.00 53.96 686 THR C CA 1
ATOM 24966 C C . THR C 1 685 ? 69.539 32.228 165.852 1.00 57.72 686 THR C C 1
ATOM 24967 O O . THR C 1 685 ? 69.395 32.535 164.670 1.00 70.68 686 THR C O 1
ATOM 24978 N N . GLY C 1 686 ? 70.148 33.013 166.733 1.00 58.05 687 GLY C N 1
ATOM 24979 C CA . GLY C 1 686 ? 70.541 34.364 166.386 1.00 59.00 687 GLY C CA 1
ATOM 24980 C C . GLY C 1 686 ? 69.341 35.283 166.457 1.00 57.66 687 GLY C C 1
ATOM 24981 O O . GLY C 1 686 ? 69.415 36.455 166.096 1.00 64.36 687 GLY C O 1
ATOM 24985 N N . GLU C 1 687 ? 68.225 34.742 166.924 1.00 54.15 688 GLU C N 1
ATOM 24986 C CA . GLU C 1 687 ? 67.011 35.518 167.097 1.00 54.99 688 GLU C CA 1
ATOM 24987 C C . GLU C 1 687 ? 67.201 36.575 168.181 1.00 58.13 688 GLU C C 1
ATOM 24988 O O . GLU C 1 687 ? 67.618 36.255 169.289 1.00 60.12 688 GLU C O 1
ATOM 24994 N N . ARG C 1 688 ? 66.897 37.831 167.868 1.00 60.77 689 ARG C N 1
ATOM 24995 C CA . ARG C 1 688 ? 67.131 38.924 168.810 1.00 57.23 689 ARG C CA 1
ATOM 24996 C C . ARG C 1 688 ? 65.880 39.293 169.607 1.00 57.23 689 ARG C C 1
ATOM 24997 O O . ARG C 1 688 ? 64.899 39.773 169.050 1.00 61.16 689 ARG C O 1
ATOM 25005 N N . LEU C 1 689 ? 65.938 39.076 170.917 1.00 58.99 690 LEU C N 1
ATOM 25006 C CA . LEU C 1 689 ? 64.791 39.263 171.803 1.00 56.04 690 LEU C CA 1
ATOM 25007 C C . LEU C 1 689 ? 64.962 40.426 172.767 1.00 56.68 690 LEU C C 1
ATOM 25008 O O . LEU C 1 689 ? 66.046 40.644 173.299 1.00 57.60 690 LEU C O 1
ATOM 25013 N N . GLN C 1 690 ? 63.885 41.162 173.014 1.00 61.98 691 GLN C N 1
ATOM 25014 C CA . GLN C 1 690 ? 63.919 42.188 174.045 1.00 62.26 691 GLN C CA 1
ATOM 25015 C C . GLN C 1 690 ? 63.550 41.574 175.385 1.00 63.06 691 GLN C C 1
ATOM 25016 O O . GLN C 1 690 ? 62.557 40.861 175.500 1.00 65.69 691 GLN C O 1
ATOM 25023 N N . GLY C 1 691 ? 64.361 41.847 176.398 1.00 65.13 692 GLY C N 1
ATOM 25024 C CA . GLY C 1 691 ? 64.189 41.226 177.695 1.00 56.23 692 GLY C CA 1
ATOM 25025 C C . GLY C 1 691 ? 63.047 41.824 178.480 1.00 52.20 692 GLY C C 1
ATOM 25026 O O . GLY C 1 691 ? 62.411 42.785 178.054 1.00 51.49 692 GLY C O 1
ATOM 25030 N N . GLY C 1 692 ? 62.793 41.240 179.643 1.00 50.51 693 GLY C N 1
ATOM 25031 C CA . GLY C 1 692 ? 61.741 41.700 180.522 1.00 47.85 693 GLY C CA 1
ATOM 25032 C C . GLY C 1 692 ? 60.402 41.157 180.090 1.00 42.38 693 GLY C C 1
ATOM 25033 O O . GLY C 1 692 ? 59.367 41.587 180.582 1.00 49.95 693 GLY C O 1
ATOM 25037 N N . ARG C 1 693 ? 60.431 40.207 179.164 1.00 42.74 694 ARG C N 1
ATOM 25038 C CA . ARG C 1 693 ? 59.223 39.615 178.611 1.00 43.15 694 ARG C CA 1
ATOM 25039 C C . ARG C 1 693 ? 59.236 38.106 178.762 1.00 40.60 694 ARG C C 1
ATOM 25040 O O . ARG C 1 693 ? 60.276 37.468 178.668 1.00 41.44 694 ARG C O 1
ATOM 25050 N N . TRP C 1 694 ? 58.062 37.534 178.962 1.00 41.07 695 TRP C N 1
ATOM 25051 C CA . TRP C 1 694 ? 57.910 36.100 178.892 1.00 39.88 695 TRP C CA 1
ATOM 25052 C C . TRP C 1 694 ? 57.927 35.626 177.443 1.00 36.65 695 TRP C C 1
ATOM 25053 O O . TRP C 1 694 ? 57.456 36.324 176.555 1.00 41.83 695 TRP C O 1
ATOM 25074 N N . LEU C 1 695 ? 58.487 34.440 177.218 1.00 40.35 696 LEU C N 1
ATOM 25075 C CA . LEU C 1 695 ? 58.352 33.730 175.950 1.00 38.98 696 LEU C CA 1
ATOM 25076 C C . LEU C 1 695 ? 57.486 32.526 176.212 1.00 39.43 696 LEU C C 1
ATOM 25077 O O . LEU C 1 695 ? 57.978 31.501 176.663 1.00 42.11 696 LEU C O 1
ATOM 25093 N N . LYS C 1 696 ? 56.194 32.650 175.942 1.00 40.49 697 LYS C N 1
ATOM 25094 C CA . LYS C 1 696 ? 55.250 31.629 176.362 1.00 46.59 697 LYS C CA 1
ATOM 25095 C C . LYS C 1 696 ? 55.152 30.469 175.380 1.00 45.30 697 LYS C C 1
ATOM 25096 O O . LYS C 1 696 ? 55.308 30.638 174.173 1.00 41.43 697 LYS C O 1
ATOM 25115 N N . GLU C 1 697 ? 54.919 29.282 175.933 1.00 49.94 698 GLU C N 1
ATOM 25116 C CA . GLU C 1 697 ? 54.529 28.107 175.159 1.00 47.27 698 GLU C CA 1
ATOM 25117 C C . GLU C 1 697 ? 55.507 27.822 174.026 1.00 41.66 698 GLU C C 1
ATOM 25118 O O . GLU C 1 697 ? 55.127 27.401 172.938 1.00 42.11 698 GLU C O 1
ATOM 25130 N N . VAL C 1 698 ? 56.775 28.075 174.302 1.00 36.97 699 VAL C N 1
ATOM 25131 C CA . VAL C 1 698 ? 57.840 27.871 173.336 1.00 43.01 699 VAL C CA 1
ATOM 25132 C C . VAL C 1 698 ? 58.084 26.396 173.121 1.00 42.43 699 VAL C C 1
ATOM 25133 O O . VAL C 1 698 ? 58.376 25.658 174.054 1.00 39.63 699 VAL C O 1
ATOM 25146 N N . TYR C 1 699 ? 57.953 25.969 171.875 1.00 44.55 700 TYR C N 1
ATOM 25147 C CA . TYR C 1 699 ? 58.341 24.629 171.501 1.00 44.10 700 TYR C CA 1
ATOM 25148 C C . TYR C 1 699 ? 59.837 24.652 171.255 1.00 43.79 700 TYR C C 1
ATOM 25149 O O . TYR C 1 699 ? 60.335 25.508 170.537 1.00 41.76 700 TYR C O 1
ATOM 25167 N N . VAL C 1 700 ? 60.563 23.753 171.902 1.00 46.96 701 VAL C N 1
ATOM 25168 C CA . VAL C 1 700 ? 61.985 23.619 171.639 1.00 50.61 701 VAL C CA 1
ATOM 25169 C C . VAL C 1 700 ? 62.209 22.194 171.171 1.00 51.39 701 VAL C C 1
ATOM 25170 O O . VAL C 1 700 ? 61.638 21.254 171.720 1.00 49.35 701 VAL C O 1
ATOM 25183 N N . PRO C 1 701 ? 63.027 22.028 170.123 1.00 57.78 702 PRO C N 1
ATOM 25184 C CA . PRO C 1 701 ? 63.234 20.667 169.635 1.00 55.86 702 PRO C CA 1
ATOM 25185 C C . PRO C 1 701 ? 64.188 19.895 170.524 1.00 55.80 702 PRO C C 1
ATOM 25186 O O . PRO C 1 701 ? 64.835 20.478 171.393 1.00 50.10 702 PRO C O 1
ATOM 25197 N N . LEU C 1 702 ? 64.274 18.588 170.307 1.00 58.98 703 LEU C N 1
ATOM 25198 C CA . LEU C 1 702 ? 65.121 17.748 171.133 1.00 58.76 703 LEU C CA 1
ATOM 25199 C C . LEU C 1 702 ? 66.594 18.005 170.810 1.00 59.22 703 LEU C C 1
ATOM 25200 O O . LEU C 1 702 ? 67.489 17.515 171.495 1.00 59.90 703 LEU C O 1
ATOM 25216 N N . GLU C 1 703 ? 66.840 18.800 169.776 1.00 56.83 704 GLU C N 1
ATOM 25217 C CA . GLU C 1 703 ? 68.195 19.079 169.329 1.00 57.75 704 GLU C CA 1
ATOM 25218 C C . GLU C 1 703 ? 68.842 20.226 170.098 1.00 52.39 704 GLU C C 1
ATOM 25219 O O . GLU C 1 703 ? 70.060 20.376 170.076 1.00 48.80 704 GLU C O 1
ATOM 25231 N N . GLU C 1 704 ? 68.041 21.044 170.765 1.00 51.68 705 GLU C N 1
ATOM 25232 C CA . GLU C 1 704 ? 68.577 22.270 171.326 1.00 53.42 705 GLU C CA 1
ATOM 25233 C C . GLU C 1 704 ? 67.859 22.704 172.600 1.00 49.32 705 GLU C C 1
ATOM 25234 O O . GLU C 1 704 ? 66.816 22.166 172.957 1.00 51.41 705 GLU C O 1
ATOM 25246 N N . MET C 1 705 ? 68.465 23.672 173.278 1.00 48.49 706 MET C N 1
ATOM 25247 C CA . MET C 1 705 ? 68.043 24.135 174.597 1.00 47.09 706 MET C CA 1
ATOM 25248 C C . MET C 1 705 ? 67.879 25.650 174.552 1.00 41.67 706 MET C C 1
ATOM 25249 O O . MET C 1 705 ? 68.630 26.320 173.856 1.00 41.37 706 MET C O 1
ATOM 25263 N N . PRO C 1 706 ? 66.877 26.197 175.259 1.00 35.54 707 PRO C N 1
ATOM 25264 C CA . PRO C 1 706 ? 66.837 27.658 175.381 1.00 40.22 707 PRO C CA 1
ATOM 25265 C C . PRO C 1 706 ? 68.124 28.215 176.004 1.00 39.95 707 PRO C C 1
ATOM 25266 O O . PRO C 1 706 ? 68.417 28.017 177.184 1.00 32.52 707 PRO C O 1
ATOM 25277 N N . VAL C 1 707 ? 68.899 28.888 175.164 1.00 42.80 708 VAL C N 1
ATOM 25278 C CA . VAL C 1 707 ? 70.193 29.441 175.536 1.00 39.58 708 VAL C CA 1
ATOM 25279 C C . VAL C 1 707 ? 70.322 30.800 174.877 1.00 46.52 708 VAL C C 1
ATOM 25280 O O . VAL C 1 707 ? 70.245 30.924 173.648 1.00 50.17 708 VAL C O 1
ATOM 25293 N N . TYR C 1 708 ? 70.496 31.819 175.707 1.00 46.21 709 TYR C N 1
ATOM 25294 C CA . TYR C 1 708 ? 70.549 33.196 175.245 1.00 45.20 709 TYR C CA 1
ATOM 25295 C C . TYR C 1 708 ? 71.825 33.866 175.686 1.00 45.29 709 TYR C C 1
ATOM 25296 O O . TYR C 1 708 ? 72.235 33.718 176.830 1.00 47.72 709 TYR C O 1
ATOM 25314 N N . VAL C 1 709 ? 72.460 34.587 174.771 1.00 47.83 710 VAL C N 1
ATOM 25315 C CA . VAL C 1 709 ? 73.571 35.442 175.132 1.00 47.90 710 VAL C CA 1
ATOM 25316 C C . VAL C 1 709 ? 73.131 36.869 174.952 1.00 51.05 710 VAL C C 1
ATOM 25317 O O . VAL C 1 709 ? 72.069 37.130 174.383 1.00 53.95 710 VAL C O 1
ATOM 25330 N N . ARG C 1 710 ? 73.941 37.785 175.467 1.00 50.72 711 ARG C N 1
ATOM 25331 C CA . ARG C 1 710 ? 73.668 39.206 175.369 1.00 52.39 711 ARG C CA 1
ATOM 25332 C C . ARG C 1 710 ? 73.991 39.726 173.986 1.00 52.96 711 ARG C C 1
ATOM 25333 O O . ARG C 1 710 ? 74.926 39.263 173.353 1.00 53.14 711 ARG C O 1
ATOM 25343 N N . GLU C 1 711 ? 73.224 40.703 173.523 1.00 58.15 712 GLU C N 1
ATOM 25344 C CA . GLU C 1 711 ? 73.313 41.130 172.129 1.00 67.56 712 GLU C CA 1
ATOM 25345 C C . GLU C 1 711 ? 74.643 41.795 171.792 1.00 75.21 712 GLU C C 1
ATOM 25346 O O . GLU C 1 711 ? 74.826 42.285 170.677 1.00 81.70 712 GLU C O 1
ATOM 25352 N N . ASN C 1 712 ? 75.567 41.814 172.748 1.00 67.82 713 ASN C N 1
ATOM 25353 C CA . ASN C 1 712 ? 76.902 42.342 172.488 1.00 73.62 713 ASN C CA 1
ATOM 25354 C C . ASN C 1 712 ? 77.956 41.700 173.368 1.00 70.30 713 ASN C C 1
ATOM 25355 O O . ASN C 1 712 ? 78.707 42.392 174.049 1.00 75.53 713 ASN C O 1
ATOM 25360 N N . ALA C 1 713 ? 78.006 40.375 173.349 1.00 64.62 714 ALA C N 1
ATOM 25361 C CA . ALA C 1 713 ? 78.971 39.640 174.147 1.00 66.28 714 ALA C CA 1
ATOM 25362 C C . ALA C 1 713 ? 80.015 38.990 173.250 1.00 68.21 714 ALA C C 1
ATOM 25363 O O . ALA C 1 713 ? 79.752 38.685 172.091 1.00 66.31 714 ALA C O 1
ATOM 25369 N N . VAL C 1 714 ? 81.210 38.817 173.802 1.00 68.31 715 VAL C N 1
ATOM 25370 C CA . VAL C 1 714 ? 82.288 38.091 173.153 1.00 62.78 715 VAL C CA 1
ATOM 25371 C C . VAL C 1 714 ? 82.584 36.865 174.003 1.00 60.32 715 VAL C C 1
ATOM 25372 O O . VAL C 1 714 ? 82.966 36.977 175.171 1.00 64.03 715 VAL C O 1
ATOM 25385 N N . ILE C 1 715 ? 82.385 35.696 173.402 1.00 62.44 716 ILE C N 1
ATOM 25386 C CA . ILE C 1 715 ? 82.470 34.422 174.108 1.00 54.35 716 ILE C CA 1
ATOM 25387 C C . ILE C 1 715 ? 83.460 33.513 173.419 1.00 57.47 716 ILE C C 1
ATOM 25388 O O . ILE C 1 715 ? 83.317 33.223 172.239 1.00 62.84 716 ILE C O 1
ATOM 25404 N N . PRO C 1 716 ? 84.478 33.060 174.152 1.00 58.08 717 PRO C N 1
ATOM 25405 C CA . PRO C 1 716 ? 85.435 32.165 173.503 1.00 61.10 717 PRO C CA 1
ATOM 25406 C C . PRO C 1 716 ? 84.811 30.862 173.015 1.00 61.74 717 PRO C C 1
ATOM 25407 O O . PRO C 1 716 ? 83.932 30.294 173.653 1.00 62.75 717 PRO C O 1
ATOM 25418 N N . ILE C 1 717 ? 85.251 30.439 171.838 1.00 62.92 718 ILE C N 1
ATOM 25419 C CA . ILE C 1 717 ? 85.008 29.103 171.335 1.00 66.33 718 ILE C CA 1
ATOM 25420 C C . ILE C 1 717 ? 86.361 28.443 171.119 1.00 72.50 718 ILE C C 1
ATOM 25421 O O . ILE C 1 717 ? 87.393 29.122 171.128 1.00 76.23 718 ILE C O 1
ATOM 25428 N N . TYR C 1 718 ? 86.367 27.130 170.928 1.00 71.05 719 TYR C N 1
ATOM 25429 C CA . TYR C 1 718 ? 87.591 26.447 170.555 1.00 71.95 719 TYR C CA 1
ATOM 25430 C C . TYR C 1 718 ? 87.447 25.975 169.115 1.00 82.13 719 TYR C C 1
ATOM 25431 O O . TYR C 1 718 ? 86.726 25.014 168.845 1.00 86.63 719 TYR C O 1
ATOM 25449 N N . PRO C 1 719 ? 88.118 26.659 168.175 1.00 79.24 720 PRO C N 1
ATOM 25450 C CA . PRO C 1 719 ? 87.975 26.288 166.765 1.00 83.07 720 PRO C CA 1
ATOM 25451 C C . PRO C 1 719 ? 88.640 24.959 166.437 1.00 86.69 720 PRO C C 1
ATOM 25452 O O . PRO C 1 719 ? 87.924 23.972 166.276 1.00 90.33 720 PRO C O 1
ATOM 25463 N N . SER D 1 23 ? 25.753 52.832 119.119 1.00 63.23 24 SER D N 1
ATOM 25464 C CA . SER D 1 23 ? 24.412 52.520 119.588 1.00 66.26 24 SER D CA 1
ATOM 25465 C C . SER D 1 23 ? 24.428 51.366 120.586 1.00 70.22 24 SER D C 1
ATOM 25466 O O . SER D 1 23 ? 25.313 50.509 120.559 1.00 71.88 24 SER D O 1
ATOM 25469 N N . LEU D 1 24 ? 23.444 51.359 121.475 1.00 67.68 25 LEU D N 1
ATOM 25470 C CA . LEU D 1 24 ? 23.271 50.264 122.407 1.00 63.63 25 LEU D CA 1
ATOM 25471 C C . LEU D 1 24 ? 21.984 49.523 122.085 1.00 68.74 25 LEU D C 1
ATOM 25472 O O . LEU D 1 24 ? 21.022 50.121 121.617 1.00 72.44 25 LEU D O 1
ATOM 25477 N N . TRP D 1 25 ? 21.974 48.217 122.321 1.00 71.65 26 TRP D N 1
ATOM 25478 C CA . TRP D 1 25 ? 20.778 47.409 122.100 1.00 73.77 26 TRP D CA 1
ATOM 25479 C C . TRP D 1 25 ? 20.549 46.463 123.277 1.00 71.83 26 TRP D C 1
ATOM 25480 O O . TRP D 1 25 ? 21.256 45.466 123.421 1.00 68.47 26 TRP D O 1
ATOM 25491 N N . LYS D 1 26 ? 19.568 46.782 124.120 1.00 72.53 27 LYS D N 1
ATOM 25492 C CA . LYS D 1 26 ? 19.271 45.957 125.292 1.00 72.11 27 LYS D CA 1
ATOM 25493 C C . LYS D 1 26 ? 18.194 44.914 125.000 1.00 75.50 27 LYS D C 1
ATOM 25494 O O . LYS D 1 26 ? 17.205 45.197 124.321 1.00 75.74 27 LYS D O 1
ATOM 25500 N N . ALA D 1 27 ? 18.387 43.710 125.530 1.00 70.98 28 ALA D N 1
ATOM 25501 C CA . ALA D 1 27 ? 17.424 42.636 125.344 1.00 70.18 28 ALA D CA 1
ATOM 25502 C C . ALA D 1 27 ? 16.207 42.814 126.243 1.00 72.78 28 ALA D C 1
ATOM 25503 O O . ALA D 1 27 ? 16.331 43.287 127.373 1.00 73.10 28 ALA D O 1
ATOM 25505 N N . CYS D 1 28 ? 15.037 42.436 125.724 1.00 74.65 29 CYS D N 1
ATOM 25506 C CA . CYS D 1 28 ? 13.795 42.420 126.497 1.00 72.10 29 CYS D CA 1
ATOM 25507 C C . CYS D 1 28 ? 13.266 40.994 126.620 1.00 71.88 29 CYS D C 1
ATOM 25508 O O . CYS D 1 28 ? 14.020 40.035 126.447 1.00 72.95 29 CYS D O 1
ATOM 25511 N N . LYS D 1 29 ? 11.973 40.856 126.912 1.00 70.62 30 LYS D N 1
ATOM 25512 C CA . LYS D 1 29 ? 11.357 39.534 127.022 1.00 69.65 30 LYS D CA 1
ATOM 25513 C C . LYS D 1 29 ? 11.581 38.721 125.763 1.00 70.94 30 LYS D C 1
ATOM 25514 O O . LYS D 1 29 ? 11.432 39.243 124.658 1.00 72.04 30 LYS D O 1
ATOM 25520 N N . PRO D 1 30 ? 11.940 37.439 125.926 1.00 76.01 31 PRO D N 1
ATOM 25521 C CA . PRO D 1 30 ? 12.075 36.538 124.780 1.00 75.43 31 PRO D CA 1
ATOM 25522 C C . PRO D 1 30 ? 10.811 36.584 123.937 1.00 79.32 31 PRO D C 1
ATOM 25523 O O . PRO D 1 30 ? 9.741 36.258 124.458 1.00 76.08 31 PRO D O 1
ATOM 25527 N N . THR D 1 31 ? 10.961 37.005 122.676 1.00 84.27 32 THR D N 1
ATOM 25528 C CA . THR D 1 31 ? 9.859 37.305 121.755 1.00 79.93 32 THR D CA 1
ATOM 25529 C C . THR D 1 31 ? 8.606 36.521 122.078 1.00 82.85 32 THR D C 1
ATOM 25530 O O . THR D 1 31 ? 7.570 37.091 122.416 1.00 89.42 32 THR D O 1
ATOM 25534 N N . ALA D 1 32 ? 8.719 35.205 122.001 1.00 80.14 33 ALA D N 1
ATOM 25535 C CA . ALA D 1 32 ? 7.595 34.334 122.282 1.00 85.36 33 ALA D CA 1
ATOM 25536 C C . ALA D 1 32 ? 8.063 32.901 122.182 1.00 87.45 33 ALA D C 1
ATOM 25537 O O . ALA D 1 32 ? 7.290 31.960 122.375 1.00 91.70 33 ALA D O 1
ATOM 25539 N N . VAL D 1 33 ? 9.343 32.739 121.872 1.00 80.55 34 VAL D N 1
ATOM 25540 C CA . VAL D 1 33 ? 9.868 31.415 121.612 1.00 82.12 34 VAL D CA 1
ATOM 25541 C C . VAL D 1 33 ? 10.762 30.942 122.739 1.00 78.13 34 VAL D C 1
ATOM 25542 O O . VAL D 1 33 ? 11.691 31.635 123.142 1.00 80.02 34 VAL D O 1
ATOM 25544 N N . TYR D 1 34 ? 10.448 29.759 123.249 1.00 78.54 35 TYR D N 1
ATOM 25545 C CA . TYR D 1 34 ? 11.308 29.049 124.173 1.00 75.86 35 TYR D CA 1
ATOM 25546 C C . TYR D 1 34 ? 11.645 27.721 123.535 1.00 81.96 35 TYR D C 1
ATOM 25547 O O . TYR D 1 34 ? 12.242 26.848 124.167 1.00 88.06 35 TYR D O 1
ATOM 25556 N N . GLU D 1 35 ? 11.243 27.580 122.274 1.00 76.71 36 GLU D N 1
ATOM 25557 C CA . GLU D 1 35 ? 11.301 26.309 121.557 1.00 78.98 36 GLU D CA 1
ATOM 25558 C C . GLU D 1 35 ? 12.697 25.687 121.498 1.00 80.00 36 GLU D C 1
ATOM 25559 O O . GLU D 1 35 ? 13.689 26.378 121.265 1.00 80.36 36 GLU D O 1
ATOM 25565 N N . LYS D 1 36 ? 12.759 24.372 121.706 1.00 83.38 37 LYS D N 1
ATOM 25566 C CA . LYS D 1 36 ? 14.033 23.655 121.781 1.00 83.83 37 LYS D CA 1
ATOM 25567 C C . LYS D 1 36 ? 14.318 22.848 120.522 1.00 81.46 37 LYS D C 1
ATOM 25568 O O . LYS D 1 36 ? 13.582 21.923 120.188 1.00 86.55 37 LYS D O 1
ATOM 25574 N N . ASP D 1 37 ? 15.396 23.196 119.830 1.00 77.64 38 ASP D N 1
ATOM 25575 C CA . ASP D 1 37 ? 15.789 22.480 118.626 1.00 76.35 38 ASP D CA 1
ATOM 25576 C C . ASP D 1 37 ? 16.396 21.124 118.967 1.00 80.42 38 ASP D C 1
ATOM 25577 O O . ASP D 1 37 ? 15.874 20.390 119.809 1.00 81.57 38 ASP D O 1
ATOM 25579 N N . GLY D 1 38 ? 17.500 20.797 118.305 1.00 79.16 39 GLY D N 1
ATOM 25580 C CA . GLY D 1 38 ? 18.165 19.525 118.514 1.00 80.34 39 GLY D CA 1
ATOM 25581 C C . GLY D 1 38 ? 18.678 19.382 119.932 1.00 82.57 39 GLY D C 1
ATOM 25582 O O . GLY D 1 38 ? 19.827 19.720 120.221 1.00 87.42 39 GLY D O 1
ATOM 25583 N N . ASP D 1 39 ? 17.816 18.884 120.814 1.00 85.51 40 ASP D N 1
ATOM 25584 C CA . ASP D 1 39 ? 18.135 18.735 122.235 1.00 88.22 40 ASP D CA 1
ATOM 25585 C C . ASP D 1 39 ? 18.213 20.089 122.937 1.00 87.37 40 ASP D C 1
ATOM 25586 O O . ASP D 1 39 ? 17.415 20.375 123.831 1.00 88.44 40 ASP D O 1
ATOM 25588 N N . ILE D 1 40 ? 19.173 20.916 122.527 1.00 84.03 41 ILE D N 1
ATOM 25589 C CA . ILE D 1 40 ? 19.375 22.236 123.118 1.00 79.66 41 ILE D CA 1
ATOM 25590 C C . ILE D 1 40 ? 18.136 23.120 122.974 1.00 80.22 41 ILE D C 1
ATOM 25591 O O . ILE D 1 40 ? 17.342 22.938 122.054 1.00 85.63 41 ILE D O 1
ATOM 25596 N N . CYS D 1 41 ? 17.971 24.071 123.887 1.00 76.88 42 CYS D N 1
ATOM 25597 C CA . CYS D 1 41 ? 16.837 24.987 123.839 1.00 76.15 42 CYS D CA 1
ATOM 25598 C C . CYS D 1 41 ? 17.225 26.317 123.226 1.00 77.84 42 CYS D C 1
ATOM 25599 O O . CYS D 1 41 ? 18.278 26.856 123.531 1.00 79.39 42 CYS D O 1
ATOM 25602 N N . VAL D 1 42 ? 16.368 26.847 122.364 1.00 79.03 43 VAL D N 1
ATOM 25603 C CA . VAL D 1 42 ? 16.641 28.126 121.730 1.00 77.41 43 VAL D CA 1
ATOM 25604 C C . VAL D 1 42 ? 15.615 29.160 122.171 1.00 75.39 43 VAL D C 1
ATOM 25605 O O . VAL D 1 42 ? 14.433 28.863 122.277 1.00 77.01 43 VAL D O 1
ATOM 25609 N N . THR D 1 43 ? 16.077 30.373 122.446 1.00 77.75 44 THR D N 1
ATOM 25610 C CA . THR D 1 43 ? 15.186 31.439 122.883 1.00 79.49 44 THR D CA 1
ATOM 25611 C C . THR D 1 43 ? 15.383 32.687 122.041 1.00 78.57 44 THR D C 1
ATOM 25612 O O . THR D 1 43 ? 16.507 33.075 121.743 1.00 77.51 44 THR D O 1
ATOM 25616 N N . VAL D 1 44 ? 14.284 33.319 121.658 1.00 78.85 45 VAL D N 1
ATOM 25617 C CA . VAL D 1 44 ? 14.370 34.504 120.824 1.00 80.88 45 VAL D CA 1
ATOM 25618 C C . VAL D 1 44 ? 14.002 35.744 121.626 1.00 80.19 45 VAL D C 1
ATOM 25619 O O . VAL D 1 44 ? 12.826 36.057 121.788 1.00 79.68 45 VAL D O 1
ATOM 25623 N N . PRO D 1 45 ? 15.015 36.439 122.164 1.00 80.43 46 PRO D N 1
ATOM 25624 C CA . PRO D 1 45 ? 14.746 37.695 122.860 1.00 79.55 46 PRO D CA 1
ATOM 25625 C C . PRO D 1 45 ? 14.802 38.871 121.901 1.00 77.92 46 PRO D C 1
ATOM 25626 O O . PRO D 1 45 ? 15.638 38.885 120.996 1.00 75.68 46 PRO D O 1
ATOM 25630 N N . PHE D 1 46 ? 13.914 39.838 122.093 1.00 75.29 47 PHE D N 1
ATOM 25631 C CA . PHE D 1 46 ? 13.946 41.055 121.301 1.00 80.19 47 PHE D CA 1
ATOM 25632 C C . PHE D 1 46 ? 15.146 41.907 121.703 1.00 79.65 47 PHE D C 1
ATOM 25633 O O . PHE D 1 46 ? 15.812 41.632 122.701 1.00 81.18 47 PHE D O 1
ATOM 25635 N N . GLN D 1 47 ? 15.424 42.939 120.919 1.00 78.92 48 GLN D N 1
ATOM 25636 C CA . GLN D 1 47 ? 16.523 43.841 121.226 1.00 80.04 48 GLN D CA 1
ATOM 25637 C C . GLN D 1 47 ? 16.183 45.260 120.767 1.00 84.07 48 GLN D C 1
ATOM 25638 O O . GLN D 1 47 ? 16.329 45.593 119.591 1.00 86.51 48 GLN D O 1
ATOM 25644 N N . LYS D 1 48 ? 15.719 46.088 121.699 1.00 81.36 49 LYS D N 1
ATOM 25645 C CA . LYS D 1 48 ? 15.323 47.454 121.373 1.00 79.19 49 LYS D CA 1
ATOM 25646 C C . LYS D 1 48 ? 16.031 48.484 122.218 1.00 81.72 49 LYS D C 1
ATOM 25647 O O . LYS D 1 48 ? 15.854 48.526 123.435 1.00 83.29 49 LYS D O 1
ATOM 25653 N N . GLN D 1 49 ? 16.811 49.333 121.561 1.00 89.01 50 GLN D N 1
ATOM 25654 C CA . GLN D 1 49 ? 17.443 50.467 122.222 1.00 87.97 50 GLN D CA 1
ATOM 25655 C C . GLN D 1 49 ? 18.098 51.382 121.203 1.00 84.43 50 GLN D C 1
ATOM 25656 O O . GLN D 1 49 ? 18.312 50.997 120.047 1.00 80.08 50 GLN D O 1
ATOM 25662 N N . LEU D 1 50 ? 18.402 52.597 121.647 1.00 84.74 51 LEU D N 1
ATOM 25663 C CA . LEU D 1 50 ? 19.137 53.572 120.851 1.00 86.58 51 LEU D CA 1
ATOM 25664 C C . LEU D 1 50 ? 19.276 54.852 121.653 1.00 83.33 51 LEU D C 1
ATOM 25665 O O . LEU D 1 50 ? 19.159 54.836 122.879 1.00 81.90 51 LEU D O 1
ATOM 25667 N N . LEU D 1 51 ? 19.501 55.959 120.956 1.00 82.67 52 LEU D N 1
ATOM 25668 C CA . LEU D 1 51 ? 19.840 57.213 121.613 1.00 87.93 52 LEU D CA 1
ATOM 25669 C C . LEU D 1 51 ? 21.141 57.030 122.379 1.00 87.84 52 LEU D C 1
ATOM 25670 O O . LEU D 1 51 ? 22.200 56.863 121.777 1.00 83.07 52 LEU D O 1
ATOM 25675 N N . ALA D 1 52 ? 21.049 57.049 123.704 1.00 92.87 53 ALA D N 1
ATOM 25676 C CA . ALA D 1 52 ? 22.213 56.874 124.569 1.00 87.86 53 ALA D CA 1
ATOM 25677 C C . ALA D 1 52 ? 23.290 57.940 124.312 1.00 88.08 53 ALA D C 1
ATOM 25678 O O . ALA D 1 52 ? 24.067 57.817 123.360 1.00 86.82 53 ALA D O 1
ATOM 25680 N N . ASN D 1 53 ? 23.350 58.984 125.143 1.00 89.63 54 ASN D N 1
ATOM 25681 C CA . ASN D 1 53 ? 22.420 59.224 126.248 1.00 85.16 54 ASN D CA 1
ATOM 25682 C C . ASN D 1 53 ? 22.519 58.170 127.357 1.00 81.37 54 ASN D C 1
ATOM 25683 O O . ASN D 1 53 ? 23.294 57.218 127.263 1.00 78.86 54 ASN D O 1
ATOM 25688 N N . ASP D 1 54 ? 21.750 58.373 128.421 1.00 81.98 55 ASP D N 1
ATOM 25689 C CA . ASP D 1 54 ? 21.551 57.357 129.445 1.00 78.68 55 ASP D CA 1
ATOM 25690 C C . ASP D 1 54 ? 20.230 57.605 130.167 1.00 77.16 55 ASP D C 1
ATOM 25691 O O . ASP D 1 54 ? 20.132 58.506 131.004 1.00 75.98 55 ASP D O 1
ATOM 25696 N N . MET D 1 55 ? 19.213 56.806 129.843 1.00 74.82 56 MET D N 1
ATOM 25697 C CA . MET D 1 55 ? 19.345 55.715 128.880 1.00 74.09 56 MET D CA 1
ATOM 25698 C C . MET D 1 55 ? 18.403 55.918 127.694 1.00 79.59 56 MET D C 1
ATOM 25699 O O . MET D 1 55 ? 18.856 56.171 126.574 1.00 84.01 56 MET D O 1
ATOM 25704 N N . VAL D 1 56 ? 17.099 55.794 127.945 1.00 76.77 57 VAL D N 1
ATOM 25705 C CA . VAL D 1 56 ? 16.058 56.135 126.963 1.00 82.99 57 VAL D CA 1
ATOM 25706 C C . VAL D 1 56 ? 15.947 55.178 125.766 1.00 79.63 57 VAL D C 1
ATOM 25707 O O . VAL D 1 56 ? 16.854 55.087 124.940 1.00 81.29 57 VAL D O 1
ATOM 25711 N N . ALA D 1 57 ? 14.812 54.490 125.669 1.00 77.26 58 ALA D N 1
ATOM 25712 C CA . ALA D 1 57 ? 14.570 53.545 124.580 1.00 82.87 58 ALA D CA 1
ATOM 25713 C C . ALA D 1 57 ? 14.190 54.262 123.286 1.00 84.67 58 ALA D C 1
ATOM 25714 O O . ALA D 1 57 ? 13.642 55.363 123.318 1.00 87.60 58 ALA D O 1
ATOM 25716 N N . ASP D 1 58 ? 14.475 53.636 122.148 1.00 83.72 59 ASP D N 1
ATOM 25717 C CA . ASP D 1 58 ? 14.176 54.250 120.857 1.00 88.22 59 ASP D CA 1
ATOM 25718 C C . ASP D 1 58 ? 13.210 53.394 120.038 1.00 86.42 59 ASP D C 1
ATOM 25719 O O . ASP D 1 58 ? 13.602 52.406 119.418 1.00 84.73 59 ASP D O 1
ATOM 25724 N N . THR D 1 59 ? 11.942 53.791 120.043 1.00 86.79 60 THR D N 1
ATOM 25725 C CA . THR D 1 59 ? 10.895 53.050 119.353 1.00 88.27 60 THR D CA 1
ATOM 25726 C C . THR D 1 59 ? 10.909 53.316 117.850 1.00 89.93 60 THR D C 1
ATOM 25727 O O . THR D 1 59 ? 10.321 52.565 117.072 1.00 92.01 60 THR D O 1
ATOM 25731 N N . ALA D 1 60 ? 11.581 54.389 117.446 1.00 90.07 61 ALA D N 1
ATOM 25732 C CA . ALA D 1 60 ? 11.671 54.748 116.036 1.00 84.33 61 ALA D CA 1
ATOM 25733 C C . ALA D 1 60 ? 12.356 53.637 115.256 1.00 82.67 61 ALA D C 1
ATOM 25734 O O . ALA D 1 60 ? 11.779 53.079 114.325 1.00 81.65 61 ALA D O 1
ATOM 25737 N N . VAL D 1 61 ? 13.590 53.324 115.643 1.00 84.24 62 VAL D N 1
ATOM 25738 C CA . VAL D 1 61 ? 14.321 52.206 115.056 1.00 85.81 62 VAL D CA 1
ATOM 25739 C C . VAL D 1 61 ? 13.734 50.900 115.582 1.00 83.38 62 VAL D C 1
ATOM 25740 O O . VAL D 1 61 ? 13.437 50.788 116.771 1.00 84.04 62 VAL D O 1
ATOM 25744 N N . PRO D 1 62 ? 13.542 49.914 114.692 1.00 84.03 63 PRO D N 1
ATOM 25745 C CA . PRO D 1 62 ? 12.841 48.681 115.072 1.00 83.52 63 PRO D CA 1
ATOM 25746 C C . PRO D 1 62 ? 13.636 47.772 116.000 1.00 83.58 63 PRO D C 1
ATOM 25747 O O . PRO D 1 62 ? 14.862 47.704 115.915 1.00 86.72 63 PRO D O 1
ATOM 25758 N N . ARG D 1 63 ? 12.928 47.081 116.886 1.00 83.68 64 ARG D N 1
ATOM 25759 C CA . ARG D 1 63 ? 13.547 46.080 117.739 1.00 83.40 64 ARG D CA 1
ATOM 25760 C C . ARG D 1 63 ? 14.160 44.979 116.881 1.00 82.22 64 ARG D C 1
ATOM 25761 O O . ARG D 1 63 ? 13.603 44.615 115.848 1.00 84.17 64 ARG D O 1
ATOM 25771 N N . GLU D 1 64 ? 15.298 44.447 117.312 1.00 80.48 65 GLU D N 1
ATOM 25772 C CA . GLU D 1 64 ? 15.961 43.372 116.579 1.00 84.41 65 GLU D CA 1
ATOM 25773 C C . GLU D 1 64 ? 15.625 42.010 117.179 1.00 83.64 65 GLU D C 1
ATOM 25774 O O . GLU D 1 64 ? 14.816 41.910 118.104 1.00 85.70 65 GLU D O 1
ATOM 25778 N N . GLU D 1 65 ? 16.249 40.968 116.639 1.00 84.31 66 GLU D N 1
ATOM 25779 C CA . GLU D 1 65 ? 16.075 39.608 117.133 1.00 80.30 66 GLU D CA 1
ATOM 25780 C C . GLU D 1 65 ? 17.429 38.930 117.244 1.00 78.62 66 GLU D C 1
ATOM 25781 O O . GLU D 1 65 ? 18.411 39.373 116.648 1.00 84.78 66 GLU D O 1
ATOM 25793 N N . TYR D 1 66 ? 17.476 37.855 118.020 1.00 83.01 67 TYR D N 1
ATOM 25794 C CA . TYR D 1 66 ? 18.680 37.046 118.149 1.00 78.86 67 TYR D CA 1
ATOM 25795 C C . TYR D 1 66 ? 18.326 35.761 118.882 1.00 77.62 67 TYR D C 1
ATOM 25796 O O . TYR D 1 66 ? 17.380 35.734 119.666 1.00 79.11 67 TYR D O 1
ATOM 25800 N N . THR D 1 67 ? 19.070 34.694 118.612 1.00 78.16 68 THR D N 1
ATOM 25801 C CA . THR D 1 67 ? 18.852 33.424 119.296 1.00 80.26 68 THR D CA 1
ATOM 25802 C C . THR D 1 67 ? 19.647 33.390 120.589 1.00 77.37 68 THR D C 1
ATOM 25803 O O . THR D 1 67 ? 20.814 33.762 120.615 1.00 75.68 68 THR D O 1
ATOM 25814 N N . LEU D 1 68 ? 18.997 32.959 121.660 1.00 72.65 69 LEU D N 1
ATOM 25815 C CA . LEU D 1 68 ? 19.676 32.652 122.902 1.00 75.19 69 LEU D CA 1
ATOM 25816 C C . LEU D 1 68 ? 19.518 31.159 123.137 1.00 78.78 69 LEU D C 1
ATOM 25817 O O . LEU D 1 68 ? 18.437 30.698 123.505 1.00 80.16 69 LEU D O 1
ATOM 25821 N N . ILE D 1 69 ? 20.588 30.407 122.901 1.00 76.09 70 ILE D N 1
ATOM 25822 C CA . ILE D 1 69 ? 20.540 28.961 123.057 1.00 78.40 70 ILE D CA 1
ATOM 25823 C C . ILE D 1 69 ? 21.187 28.552 124.371 1.00 75.57 70 ILE D C 1
ATOM 25824 O O . ILE D 1 69 ? 22.316 28.938 124.678 1.00 70.73 70 ILE D O 1
ATOM 25840 N N . ILE D 1 70 ? 20.445 27.757 125.133 1.00 78.75 71 ILE D N 1
ATOM 25841 C CA . ILE D 1 70 ? 20.939 27.163 126.360 1.00 73.23 71 ILE D CA 1
ATOM 25842 C C . ILE D 1 70 ? 21.215 25.686 126.106 1.00 76.30 71 ILE D C 1
ATOM 25843 O O . ILE D 1 70 ? 20.294 24.906 125.866 1.00 77.28 71 ILE D O 1
ATOM 25859 N N . ARG D 1 71 ? 22.491 25.319 126.137 1.00 73.49 72 ARG D N 1
ATOM 25860 C CA . ARG D 1 71 ? 22.904 23.926 126.000 1.00 75.05 72 ARG D CA 1
ATOM 25861 C C . ARG D 1 71 ? 23.286 23.356 127.363 1.00 73.46 72 ARG D C 1
ATOM 25862 O O . ARG D 1 71 ? 23.907 24.037 128.175 1.00 73.67 72 ARG D O 1
ATOM 25883 N N . GLN D 1 72 ? 22.905 22.105 127.606 1.00 76.12 73 GLN D N 1
ATOM 25884 C CA . GLN D 1 72 ? 23.167 21.442 128.880 1.00 77.55 73 GLN D CA 1
ATOM 25885 C C . GLN D 1 72 ? 24.150 20.302 128.682 1.00 75.16 73 GLN D C 1
ATOM 25886 O O . GLN D 1 72 ? 24.133 19.626 127.655 1.00 77.24 73 GLN D O 1
ATOM 25900 N N . TYR D 1 73 ? 25.006 20.099 129.675 1.00 74.77 74 TYR D N 1
ATOM 25901 C CA . TYR D 1 73 ? 25.960 19.006 129.658 1.00 77.31 74 TYR D CA 1
ATOM 25902 C C . TYR D 1 73 ? 25.722 18.118 130.865 1.00 77.08 74 TYR D C 1
ATOM 25903 O O . TYR D 1 73 ? 25.061 18.526 131.820 1.00 70.59 74 TYR D O 1
ATOM 25921 N N . ASN D 1 74 ? 26.272 16.909 130.817 1.00 79.75 75 ASN D N 1
ATOM 25922 C CA . ASN D 1 74 ? 26.016 15.904 131.847 1.00 80.60 75 ASN D CA 1
ATOM 25923 C C . ASN D 1 74 ? 26.698 16.207 133.173 1.00 76.31 75 ASN D C 1
ATOM 25924 O O . ASN D 1 74 ? 26.120 15.978 134.234 1.00 74.66 75 ASN D O 1
ATOM 25935 N N . ILE D 1 75 ? 27.924 16.712 133.104 1.00 77.41 76 ILE D N 1
ATOM 25936 C CA . ILE D 1 75 ? 28.686 17.094 134.292 1.00 78.13 76 ILE D CA 1
ATOM 25937 C C . ILE D 1 75 ? 27.893 18.026 135.214 1.00 73.71 76 ILE D C 1
ATOM 25938 O O . ILE D 1 75 ? 27.684 17.729 136.390 1.00 78.29 76 ILE D O 1
ATOM 25954 N N . GLY D 1 76 ? 27.454 19.151 134.668 1.00 70.09 77 GLY D N 1
ATOM 25955 C CA . GLY D 1 76 ? 26.731 20.150 135.432 1.00 71.00 77 GLY D CA 1
ATOM 25956 C C . GLY D 1 76 ? 27.064 21.525 134.894 1.00 69.38 77 GLY D C 1
ATOM 25957 O O . GLY D 1 76 ? 27.212 22.475 135.656 1.00 66.30 77 GLY D O 1
ATOM 25961 N N . ILE D 1 77 ? 27.188 21.618 133.572 1.00 71.22 78 ILE D N 1
ATOM 25962 C CA . ILE D 1 77 ? 27.603 22.845 132.905 1.00 66.03 78 ILE D CA 1
ATOM 25963 C C . ILE D 1 77 ? 26.541 23.291 131.904 1.00 66.19 78 ILE D C 1
ATOM 25964 O O . ILE D 1 77 ? 25.986 22.472 131.178 1.00 69.13 78 ILE D O 1
ATOM 25980 N N . THR D 1 78 ? 26.269 24.592 131.877 1.00 64.07 79 THR D N 1
ATOM 25981 C CA . THR D 1 78 ? 25.273 25.158 130.977 1.00 66.44 79 THR D CA 1
ATOM 25982 C C . THR D 1 78 ? 25.872 26.243 130.097 1.00 64.41 79 THR D C 1
ATOM 25983 O O . THR D 1 78 ? 26.031 27.389 130.520 1.00 60.40 79 THR D O 1
ATOM 25994 N N . ARG D 1 79 ? 26.205 25.867 128.870 1.00 65.02 80 ARG D N 1
ATOM 25995 C CA . ARG D 1 79 ? 26.653 26.822 127.873 1.00 62.16 80 ARG D CA 1
ATOM 25996 C C . ARG D 1 79 ? 25.506 27.759 127.487 1.00 63.32 80 ARG D C 1
ATOM 25997 O O . ARG D 1 79 ? 24.364 27.331 127.307 1.00 62.20 80 ARG D O 1
ATOM 26018 N N . LEU D 1 80 ? 25.832 29.045 127.389 1.00 60.52 81 LEU D N 1
ATOM 26019 C CA . LEU D 1 80 ? 24.879 30.089 127.041 1.00 58.39 81 LEU D CA 1
ATOM 26020 C C . LEU D 1 80 ? 25.382 30.786 125.787 1.00 59.54 81 LEU D C 1
ATOM 26021 O O . LEU D 1 80 ? 26.386 31.499 125.836 1.00 59.57 81 LEU D O 1
ATOM 26037 N N . PHE D 1 81 ? 24.708 30.572 124.661 1.00 65.73 82 PHE D N 1
ATOM 26038 C CA . PHE D 1 81 ? 25.166 31.145 123.401 1.00 64.30 82 PHE D CA 1
ATOM 26039 C C . PHE D 1 81 ? 24.157 32.116 122.806 1.00 67.66 82 PHE D C 1
ATOM 26040 O O . PHE D 1 81 ? 22.960 31.839 122.766 1.00 71.42 82 PHE D O 1
ATOM 26050 N N . LEU D 1 82 ? 24.665 33.251 122.337 1.00 64.59 83 LEU D N 1
ATOM 26051 C CA . LEU D 1 82 ? 23.848 34.263 121.686 1.00 63.59 83 LEU D CA 1
ATOM 26052 C C . LEU D 1 82 ? 24.539 34.702 120.405 1.00 63.28 83 LEU D C 1
ATOM 26053 O O . LEU D 1 82 ? 25.748 34.924 120.401 1.00 65.22 83 LEU D O 1
ATOM 26060 N N . MET D 1 95 ? 32.897 23.973 118.666 1.00 77.76 96 MET D N 1
ATOM 26061 C CA . MET D 1 95 ? 33.941 23.809 117.663 1.00 77.19 96 MET D CA 1
ATOM 26062 C C . MET D 1 95 ? 35.349 23.837 118.281 1.00 81.80 96 MET D C 1
ATOM 26063 O O . MET D 1 95 ? 35.734 22.898 118.980 1.00 81.04 96 MET D O 1
ATOM 26070 N N . LEU D 1 96 ? 36.115 24.898 118.004 1.00 83.29 97 LEU D N 1
ATOM 26071 C CA . LEU D 1 96 ? 37.473 25.074 118.546 1.00 78.77 97 LEU D CA 1
ATOM 26072 C C . LEU D 1 96 ? 37.592 26.478 119.148 1.00 73.05 97 LEU D C 1
ATOM 26073 O O . LEU D 1 96 ? 36.587 27.172 119.254 1.00 75.79 97 LEU D O 1
ATOM 26080 N N . GLN D 1 97 ? 38.779 26.913 119.569 1.00 74.23 98 GLN D N 1
ATOM 26081 C CA . GLN D 1 97 ? 39.991 26.103 119.620 1.00 76.15 98 GLN D CA 1
ATOM 26082 C C . GLN D 1 97 ? 40.508 26.004 121.062 1.00 75.98 98 GLN D C 1
ATOM 26083 O O . GLN D 1 97 ? 41.474 25.286 121.342 1.00 70.86 98 GLN D O 1
ATOM 26090 N N . PHE D 1 98 ? 39.875 26.742 121.973 1.00 72.64 99 PHE D N 1
ATOM 26091 C CA . PHE D 1 98 ? 39.998 26.422 123.389 1.00 65.17 99 PHE D CA 1
ATOM 26092 C C . PHE D 1 98 ? 39.419 25.043 123.570 1.00 65.46 99 PHE D C 1
ATOM 26093 O O . PHE D 1 98 ? 39.961 24.210 124.290 1.00 62.14 99 PHE D O 1
ATOM 26110 N N . SER D 1 99 ? 38.287 24.833 122.909 1.00 67.72 100 SER D N 1
ATOM 26111 C CA . SER D 1 99 ? 37.512 23.620 123.056 1.00 68.59 100 SER D CA 1
ATOM 26112 C C . SER D 1 99 ? 38.370 22.386 122.805 1.00 65.37 100 SER D C 1
ATOM 26113 O O . SER D 1 99 ? 38.903 22.182 121.713 1.00 66.00 100 SER D O 1
ATOM 26120 N N . GLU D 1 100 ? 38.513 21.590 123.856 1.00 62.71 101 GLU D N 1
ATOM 26121 C CA . GLU D 1 100 ? 39.230 20.333 123.805 1.00 57.74 101 GLU D CA 1
ATOM 26122 C C . GLU D 1 100 ? 38.498 19.360 124.706 1.00 58.49 101 GLU D C 1
ATOM 26123 O O . GLU D 1 100 ? 39.010 18.954 125.745 1.00 58.06 101 GLU D O 1
ATOM 26135 N N . ARG D 1 101 ? 37.284 19.005 124.311 1.00 61.17 102 ARG D N 1
ATOM 26136 C CA . ARG D 1 101 ? 36.400 18.247 125.182 1.00 64.68 102 ARG D CA 1
ATOM 26137 C C . ARG D 1 101 ? 36.854 16.812 125.438 1.00 69.73 102 ARG D C 1
ATOM 26138 O O . ARG D 1 101 ? 37.591 16.222 124.643 1.00 72.02 102 ARG D O 1
ATOM 26157 N N . ILE D 1 102 ? 36.397 16.296 126.577 1.00 71.73 103 ILE D N 1
ATOM 26158 C CA . ILE D 1 102 ? 36.489 14.892 126.976 1.00 71.90 103 ILE D CA 1
ATOM 26159 C C . ILE D 1 102 ? 36.570 14.869 128.496 1.00 73.15 103 ILE D C 1
ATOM 26160 O O . ILE D 1 102 ? 36.934 15.876 129.097 1.00 68.69 103 ILE D O 1
ATOM 26164 N N . ARG D 1 103 ? 36.238 13.754 129.142 1.00 80.13 104 ARG D N 1
ATOM 26165 C CA . ARG D 1 103 ? 35.716 12.544 128.516 1.00 79.24 104 ARG D CA 1
ATOM 26166 C C . ARG D 1 103 ? 34.326 12.306 129.069 1.00 80.12 104 ARG D C 1
ATOM 26167 O O . ARG D 1 103 ? 33.490 11.666 128.434 1.00 85.62 104 ARG D O 1
ATOM 26177 N N . ARG D 1 104 ? 34.093 12.830 130.269 1.00 79.45 105 ARG D N 1
ATOM 26178 C CA . ARG D 1 104 ? 32.795 12.741 130.917 1.00 80.36 105 ARG D CA 1
ATOM 26179 C C . ARG D 1 104 ? 31.854 13.833 130.425 1.00 79.78 105 ARG D C 1
ATOM 26180 O O . ARG D 1 104 ? 30.770 14.013 130.978 1.00 82.14 105 ARG D O 1
ATOM 26201 N N . VAL D 1 105 ? 32.264 14.560 129.388 1.00 82.16 106 VAL D N 1
ATOM 26202 C CA . VAL D 1 105 ? 31.416 15.602 128.820 1.00 79.39 106 VAL D CA 1
ATOM 26203 C C . VAL D 1 105 ? 30.530 15.009 127.746 1.00 81.55 106 VAL D C 1
ATOM 26204 O O . VAL D 1 105 ? 30.938 14.091 127.037 1.00 83.50 106 VAL D O 1
ATOM 26217 N N . PRO D 1 106 ? 29.302 15.525 127.636 1.00 82.74 107 PRO D N 1
ATOM 26218 C CA . PRO D 1 106 ? 28.334 15.076 126.635 1.00 81.38 107 PRO D CA 1
ATOM 26219 C C . PRO D 1 106 ? 27.081 15.918 126.686 1.00 81.16 107 PRO D C 1
ATOM 26220 O O . PRO D 1 106 ? 26.600 16.224 127.778 1.00 78.28 107 PRO D O 1
ATOM 26223 N N . LEU D 1 107 ? 26.570 16.295 125.520 1.00 80.82 108 LEU D N 1
ATOM 26224 C CA . LEU D 1 107 ? 25.361 17.089 125.456 1.00 75.79 108 LEU D CA 1
ATOM 26225 C C . LEU D 1 107 ? 24.208 16.283 126.038 1.00 72.56 108 LEU D C 1
ATOM 26226 O O . LEU D 1 107 ? 23.911 15.190 125.566 1.00 74.70 108 LEU D O 1
ATOM 26233 N N . SER D 1 108 ? 23.589 16.808 127.088 1.00 75.67 109 SER D N 1
ATOM 26234 C CA . SER D 1 108 ? 22.343 16.261 127.597 1.00 73.22 109 SER D CA 1
ATOM 26235 C C . SER D 1 108 ? 21.186 16.982 126.931 1.00 80.16 109 SER D C 1
ATOM 26236 O O . SER D 1 108 ? 21.189 18.206 126.834 1.00 81.77 109 SER D O 1
ATOM 26241 N N . VAL D 1 109 ? 20.202 16.223 126.464 1.00 84.93 110 VAL D N 1
ATOM 26242 C CA . VAL D 1 109 ? 19.044 16.807 125.805 1.00 80.58 110 VAL D CA 1
ATOM 26243 C C . VAL D 1 109 ? 18.144 17.533 126.810 1.00 80.52 110 VAL D C 1
ATOM 26244 O O . VAL D 1 109 ? 17.854 17.012 127.888 1.00 78.79 110 VAL D O 1
ATOM 26250 N N . GLU D 1 110 ? 17.718 18.743 126.447 1.00 80.47 111 GLU D N 1
ATOM 26251 C CA . GLU D 1 110 ? 16.909 19.588 127.323 1.00 80.44 111 GLU D CA 1
ATOM 26252 C C . GLU D 1 110 ? 15.424 19.476 127.002 1.00 82.87 111 GLU D C 1
ATOM 26253 O O . GLU D 1 110 ? 15.030 18.714 126.120 1.00 86.61 111 GLU D O 1
ATOM 26259 N N . LYS D 1 111 ? 14.607 20.259 127.707 1.00 80.21 112 LYS D N 1
ATOM 26260 C CA . LYS D 1 111 ? 13.157 20.191 127.561 1.00 74.95 112 LYS D CA 1
ATOM 26261 C C . LYS D 1 111 ? 12.505 21.577 127.593 1.00 77.22 112 LYS D C 1
ATOM 26262 O O . LYS D 1 111 ? 12.781 22.406 126.735 1.00 82.08 112 LYS D O 1
ATOM 26270 N N . GLN D 1 112 ? 11.667 21.831 128.595 1.00 80.56 113 GLN D N 1
ATOM 26271 C CA . GLN D 1 112 ? 10.667 22.898 128.529 1.00 85.42 113 GLN D CA 1
ATOM 26272 C C . GLN D 1 112 ? 9.790 22.731 129.791 1.00 90.43 113 GLN D C 1
ATOM 26273 O O . GLN D 1 112 ? 10.228 22.025 130.702 1.00 86.86 113 GLN D O 1
ATOM 26281 N N . GLY D 1 113 ? 8.602 23.343 129.911 1.00 88.89 114 GLY D N 1
ATOM 26282 C CA . GLY D 1 113 ? 8.029 24.313 128.981 1.00 87.80 114 GLY D CA 1
ATOM 26283 C C . GLY D 1 113 ? 7.256 25.400 129.726 1.00 89.08 114 GLY D C 1
ATOM 26284 O O . GLY D 1 113 ? 7.210 25.420 130.958 1.00 83.84 114 GLY D O 1
ATOM 26287 N N . GLY D 1 114 ? 6.618 26.279 128.957 1.00 93.06 115 GLY D N 1
ATOM 26288 C CA . GLY D 1 114 ? 6.039 27.511 129.483 1.00 91.19 115 GLY D CA 1
ATOM 26289 C C . GLY D 1 114 ? 4.884 27.289 130.452 1.00 90.37 115 GLY D C 1
ATOM 26290 O O . GLY D 1 114 ? 3.724 27.434 130.079 1.00 93.99 115 GLY D O 1
ATOM 26293 N N . LYS D 1 115 ? 5.203 26.954 131.699 1.00 90.51 116 LYS D N 1
ATOM 26294 C CA . LYS D 1 115 ? 4.191 26.888 132.746 1.00 90.21 116 LYS D CA 1
ATOM 26295 C C . LYS D 1 115 ? 3.876 28.296 133.238 1.00 93.31 116 LYS D C 1
ATOM 26296 O O . LYS D 1 115 ? 4.070 28.611 134.413 1.00 95.70 116 LYS D O 1
ATOM 26304 N N . TRP D 1 116 ? 3.388 29.139 132.332 1.00 96.40 117 TRP D N 1
ATOM 26305 C CA . TRP D 1 116 ? 3.208 30.553 132.618 1.00 97.61 117 TRP D CA 1
ATOM 26306 C C . TRP D 1 116 ? 4.513 31.294 132.385 1.00 98.17 117 TRP D C 1
ATOM 26307 O O . TRP D 1 116 ? 4.570 32.248 131.607 1.00 97.77 117 TRP D O 1
ATOM 26311 N N . ILE D 1 117 ? 5.563 30.850 133.075 1.00 94.36 118 ILE D N 1
ATOM 26312 C CA . ILE D 1 117 ? 6.924 31.310 132.815 1.00 88.29 118 ILE D CA 1
ATOM 26313 C C . ILE D 1 117 ? 7.796 30.117 132.424 1.00 88.91 118 ILE D C 1
ATOM 26314 O O . ILE D 1 117 ? 7.809 29.092 133.108 1.00 90.25 118 ILE D O 1
ATOM 26320 N N . LEU D 1 118 ? 8.516 30.255 131.315 1.00 86.05 119 LEU D N 1
ATOM 26321 C CA . LEU D 1 118 ? 9.315 29.168 130.773 1.00 81.27 119 LEU D CA 1
ATOM 26322 C C . LEU D 1 118 ? 10.307 28.615 131.783 1.00 80.39 119 LEU D C 1
ATOM 26323 O O . LEU D 1 118 ? 10.794 29.333 132.648 1.00 81.35 119 LEU D O 1
ATOM 26330 N N . PHE D 1 119 ? 10.594 27.326 131.672 1.00 83.01 120 PHE D N 1
ATOM 26331 C CA . PHE D 1 119 ? 11.709 26.750 132.394 1.00 84.04 120 PHE D CA 1
ATOM 26332 C C . PHE D 1 119 ? 12.251 25.540 131.641 1.00 84.23 120 PHE D C 1
ATOM 26333 O O . PHE D 1 119 ? 11.494 24.728 131.114 1.00 82.24 120 PHE D O 1
ATOM 26343 N N . THR D 1 120 ? 13.576 25.458 131.573 1.00 85.40 121 THR D N 1
ATOM 26344 C CA . THR D 1 120 ? 14.264 24.330 130.964 1.00 83.40 121 THR D CA 1
ATOM 26345 C C . THR D 1 120 ? 14.368 23.209 131.996 1.00 80.25 121 THR D C 1
ATOM 26346 O O . THR D 1 120 ? 14.316 23.470 133.191 1.00 82.51 121 THR D O 1
ATOM 26352 N N . GLN D 1 121 ? 14.508 21.967 131.539 1.00 83.46 122 GLN D N 1
ATOM 26353 C CA . GLN D 1 121 ? 14.436 20.819 132.437 1.00 81.44 122 GLN D CA 1
ATOM 26354 C C . GLN D 1 121 ? 15.186 19.598 131.910 1.00 86.29 122 GLN D C 1
ATOM 26355 O O . GLN D 1 121 ? 15.725 19.616 130.805 1.00 86.83 122 GLN D O 1
ATOM 26363 N N . ASP D 1 122 ? 15.192 18.540 132.721 1.00 94.01 123 ASP D N 1
ATOM 26364 C CA . ASP D 1 122 ? 15.921 17.293 132.453 1.00 90.37 123 ASP D CA 1
ATOM 26365 C C . ASP D 1 122 ? 17.422 17.567 132.433 1.00 87.54 123 ASP D C 1
ATOM 26366 O O . ASP D 1 122 ? 17.906 18.178 131.486 1.00 84.95 123 ASP D O 1
ATOM 26373 N N . GLY D 1 123 ? 18.175 17.114 133.438 1.00 92.88 124 GLY D N 1
ATOM 26374 C CA . GLY D 1 123 ? 17.707 16.241 134.506 1.00 93.37 124 GLY D CA 1
ATOM 26375 C C . GLY D 1 123 ? 16.935 16.932 135.620 1.00 95.47 124 GLY D C 1
ATOM 26376 O O . GLY D 1 123 ? 16.947 16.455 136.758 1.00 96.48 124 GLY D O 1
ATOM 26380 N N . THR D 1 124 ? 16.308 18.067 135.304 1.00 92.97 125 THR D N 1
ATOM 26381 C CA . THR D 1 124 ? 15.279 18.668 136.152 1.00 89.55 125 THR D CA 1
ATOM 26382 C C . THR D 1 124 ? 15.893 19.348 137.372 1.00 91.33 125 THR D C 1
ATOM 26383 O O . THR D 1 124 ? 16.155 18.674 138.369 1.00 100.42 125 THR D O 1
ATOM 26394 N N . LYS D 1 125 ? 16.131 20.661 137.329 1.00 88.51 126 LYS D N 1
ATOM 26395 C CA . LYS D 1 125 ? 15.905 21.520 136.168 1.00 85.96 126 LYS D CA 1
ATOM 26396 C C . LYS D 1 125 ? 17.028 22.548 136.091 1.00 84.78 126 LYS D C 1
ATOM 26397 O O . LYS D 1 125 ? 17.650 22.877 137.102 1.00 84.03 126 LYS D O 1
ATOM 26416 N N . ARG D 1 126 ? 17.271 23.064 134.891 1.00 78.18 127 ARG D N 1
ATOM 26417 C CA . ARG D 1 126 ? 18.504 23.783 134.605 1.00 75.64 127 ARG D CA 1
ATOM 26418 C C . ARG D 1 126 ? 18.331 25.290 134.460 1.00 77.85 127 ARG D C 1
ATOM 26419 O O . ARG D 1 126 ? 19.317 26.027 134.440 1.00 76.59 127 ARG D O 1
ATOM 26440 N N . ALA D 1 127 ? 17.091 25.756 134.357 1.00 78.31 128 ALA D N 1
ATOM 26441 C CA . ALA D 1 127 ? 16.855 27.180 134.142 1.00 76.35 128 ALA D CA 1
ATOM 26442 C C . ALA D 1 127 ? 15.385 27.566 134.247 1.00 79.82 128 ALA D C 1
ATOM 26443 O O . ALA D 1 127 ? 14.502 26.710 134.213 1.00 78.38 128 ALA D O 1
ATOM 26445 N N . VAL D 1 128 ? 15.144 28.867 134.384 1.00 78.86 129 VAL D N 1
ATOM 26446 C CA . VAL D 1 128 ? 13.795 29.415 134.413 1.00 75.69 129 VAL D CA 1
ATOM 26447 C C . VAL D 1 128 ? 13.820 30.807 133.799 1.00 73.56 129 VAL D C 1
ATOM 26448 O O . VAL D 1 128 ? 14.268 31.769 134.415 1.00 73.70 129 VAL D O 1
ATOM 26461 N N . ILE D 1 129 ? 13.344 30.887 132.562 1.00 77.50 130 ILE D N 1
ATOM 26462 C CA . ILE D 1 129 ? 13.181 32.152 131.872 1.00 70.08 130 ILE D CA 1
ATOM 26463 C C . ILE D 1 129 ? 11.911 32.783 132.403 1.00 73.03 130 ILE D C 1
ATOM 26464 O O . ILE D 1 129 ? 10.829 32.226 132.244 1.00 74.88 130 ILE D O 1
ATOM 26480 N N . ASN D 1 130 ? 12.040 33.938 133.041 1.00 75.87 131 ASN D N 1
ATOM 26481 C CA . ASN D 1 130 ? 10.888 34.592 133.642 1.00 78.37 131 ASN D CA 1
ATOM 26482 C C . ASN D 1 130 ? 10.335 35.709 132.769 1.00 78.53 131 ASN D C 1
ATOM 26483 O O . ASN D 1 130 ? 11.049 36.642 132.411 1.00 74.90 131 ASN D O 1
ATOM 26494 N N . VAL D 1 131 ? 9.058 35.579 132.416 1.00 79.90 132 VAL D N 1
ATOM 26495 C CA . VAL D 1 131 ? 8.324 36.619 131.701 1.00 80.98 132 VAL D CA 1
ATOM 26496 C C . VAL D 1 131 ? 7.589 37.529 132.685 1.00 83.24 132 VAL D C 1
ATOM 26497 O O . VAL D 1 131 ? 6.874 38.442 132.274 1.00 81.10 132 VAL D O 1
ATOM 26510 N N . GLU D 1 132 ? 7.740 37.228 133.972 1.00 85.13 133 GLU D N 1
ATOM 26511 C CA . GLU D 1 132 ? 7.465 38.179 135.043 1.00 88.40 133 GLU D CA 1
ATOM 26512 C C . GLU D 1 132 ? 6.016 38.605 135.138 1.00 86.87 133 GLU D C 1
ATOM 26513 O O . GLU D 1 132 ? 5.163 38.170 134.375 1.00 89.27 133 GLU D O 1
ATOM 26521 N N . GLU D 1 133 ? 5.757 39.483 136.100 1.00 87.68 134 GLU D N 1
ATOM 26522 C CA . GLU D 1 133 ? 4.410 39.978 136.394 1.00 90.76 134 GLU D CA 1
ATOM 26523 C C . GLU D 1 133 ? 4.358 40.847 137.659 1.00 88.40 134 GLU D C 1
ATOM 26524 O O . GLU D 1 133 ? 3.815 41.946 137.634 1.00 86.96 134 GLU D O 1
ATOM 26530 N N . PRO D 1 134 ? 4.904 40.328 138.786 1.00 92.70 135 PRO D N 1
ATOM 26531 C CA . PRO D 1 134 ? 4.802 40.952 140.121 1.00 90.21 135 PRO D CA 1
ATOM 26532 C C . PRO D 1 134 ? 5.051 42.454 140.108 1.00 86.72 135 PRO D C 1
ATOM 26533 O O . PRO D 1 134 ? 6.108 42.893 139.651 1.00 93.25 135 PRO D O 1
ATOM 26537 N N . ALA D 1 135 ? 4.076 43.219 140.591 1.00 81.67 136 ALA D N 1
ATOM 26538 C CA . ALA D 1 135 ? 4.206 44.664 140.756 1.00 85.08 136 ALA D CA 1
ATOM 26539 C C . ALA D 1 135 ? 2.868 45.228 141.209 1.00 86.07 136 ALA D C 1
ATOM 26540 O O . ALA D 1 135 ? 2.601 46.425 141.066 1.00 83.29 136 ALA D O 1
ATOM 26542 N N . LEU D 1 136 ? 2.045 44.347 141.779 1.00 90.83 137 LEU D N 1
ATOM 26543 C CA . LEU D 1 136 ? 0.619 44.589 142.013 1.00 90.03 137 LEU D CA 1
ATOM 26544 C C . LEU D 1 136 ? 0.269 45.834 142.844 1.00 89.53 137 LEU D C 1
ATOM 26545 O O . LEU D 1 136 ? -0.865 45.962 143.318 1.00 88.97 137 LEU D O 1
ATOM 26550 N N . ASP D 1 137 ? 1.226 46.745 143.011 1.00 81.26 138 ASP D N 1
ATOM 26551 C CA . ASP D 1 137 ? 0.973 48.013 143.688 1.00 81.40 138 ASP D CA 1
ATOM 26552 C C . ASP D 1 137 ? 1.283 49.171 142.748 1.00 83.68 138 ASP D C 1
ATOM 26553 O O . ASP D 1 137 ? 2.017 49.001 141.779 1.00 86.52 138 ASP D O 1
ATOM 26558 N N . ARG D 1 138 ? 0.721 50.344 143.027 1.00 83.33 139 ARG D N 1
ATOM 26559 C CA . ARG D 1 138 ? 0.865 51.490 142.133 1.00 80.16 139 ARG D CA 1
ATOM 26560 C C . ARG D 1 138 ? 0.420 52.795 142.785 1.00 80.52 139 ARG D C 1
ATOM 26561 O O . ARG D 1 138 ? -0.599 52.837 143.473 1.00 82.03 139 ARG D O 1
ATOM 26569 N N . TRP D 1 139 ? 1.190 53.855 142.559 1.00 78.54 140 TRP D N 1
ATOM 26570 C CA . TRP D 1 139 ? 0.821 55.198 143.001 1.00 79.13 140 TRP D CA 1
ATOM 26571 C C . TRP D 1 139 ? 1.661 56.213 142.237 1.00 75.85 140 TRP D C 1
ATOM 26572 O O . TRP D 1 139 ? 2.368 55.851 141.300 1.00 78.02 140 TRP D O 1
ATOM 26583 N N . SER D 1 140 ? 1.575 57.481 142.619 1.00 77.46 141 SER D N 1
ATOM 26584 C CA . SER D 1 140 ? 2.365 58.513 141.958 1.00 85.63 141 SER D CA 1
ATOM 26585 C C . SER D 1 140 ? 3.848 58.160 142.045 1.00 83.86 141 SER D C 1
ATOM 26586 O O . SER D 1 140 ? 4.394 58.014 143.140 1.00 82.01 141 SER D O 1
ATOM 26588 N N . GLU D 1 141 ? 4.504 58.037 140.896 1.00 84.85 142 GLU D N 1
ATOM 26589 C CA . GLU D 1 141 ? 3.918 58.362 139.611 1.00 82.79 142 GLU D CA 1
ATOM 26590 C C . GLU D 1 141 ? 4.903 59.207 138.824 1.00 84.49 142 GLU D C 1
ATOM 26591 O O . GLU D 1 141 ? 4.721 59.444 137.629 1.00 85.51 142 GLU D O 1
ATOM 26592 N N . LEU D 1 142 ? 5.954 59.652 139.514 1.00 88.11 143 LEU D N 1
ATOM 26593 C CA . LEU D 1 142 ? 7.013 60.487 138.938 1.00 87.39 143 LEU D CA 1
ATOM 26594 C C . LEU D 1 142 ? 7.853 59.738 137.906 1.00 84.98 143 LEU D C 1
ATOM 26595 O O . LEU D 1 142 ? 7.815 60.048 136.716 1.00 86.39 143 LEU D O 1
ATOM 26600 N N . LEU D 1 143 ? 8.633 58.769 138.367 1.00 81.48 144 LEU D N 1
ATOM 26601 C CA . LEU D 1 143 ? 9.365 57.914 137.448 1.00 81.00 144 LEU D CA 1
ATOM 26602 C C . LEU D 1 143 ? 8.432 56.837 136.920 1.00 84.68 144 LEU D C 1
ATOM 26603 O O . LEU D 1 143 ? 7.704 56.212 137.691 1.00 88.61 144 LEU D O 1
ATOM 26608 N N . PRO D 1 144 ? 8.446 56.626 135.595 1.00 82.65 145 PRO D N 1
ATOM 26609 C CA . PRO D 1 144 ? 7.590 55.663 134.901 1.00 81.75 145 PRO D CA 1
ATOM 26610 C C . PRO D 1 144 ? 8.144 54.246 134.941 1.00 82.16 145 PRO D C 1
ATOM 26611 O O . PRO D 1 144 ? 9.240 54.027 135.463 1.00 81.65 145 PRO D O 1
ATOM 26622 N N . ASP D 1 145 ? 7.397 53.300 134.382 1.00 79.30 146 ASP D N 1
ATOM 26623 C CA . ASP D 1 145 ? 7.820 51.909 134.367 1.00 80.72 146 ASP D CA 1
ATOM 26624 C C . ASP D 1 145 ? 9.131 51.787 133.597 1.00 79.64 146 ASP D C 1
ATOM 26625 O O . ASP D 1 145 ? 9.371 52.551 132.663 1.00 80.07 146 ASP D O 1
ATOM 26634 N N . PRO D 1 146 ? 9.996 50.841 133.998 1.00 77.96 147 PRO D N 1
ATOM 26635 C CA . PRO D 1 146 ? 11.275 50.670 133.309 1.00 77.94 147 PRO D CA 1
ATOM 26636 C C . PRO D 1 146 ? 11.116 49.909 132.013 1.00 75.61 147 PRO D C 1
ATOM 26637 O O . PRO D 1 146 ? 10.057 49.347 131.758 1.00 82.98 147 PRO D O 1
ATOM 26648 N N . GLN D 1 147 ? 12.166 49.889 131.203 1.00 75.37 148 GLN D N 1
ATOM 26649 C CA . GLN D 1 147 ? 12.149 49.117 129.974 1.00 78.98 148 GLN D CA 1
ATOM 26650 C C . GLN D 1 147 ? 12.024 47.629 130.303 1.00 77.28 148 GLN D C 1
ATOM 26651 O O . GLN D 1 147 ? 12.191 47.223 131.455 1.00 76.49 148 GLN D O 1
ATOM 26655 N N . GLU D 1 148 ? 11.711 46.823 129.294 1.00 79.99 149 GLU D N 1
ATOM 26656 C CA . GLU D 1 148 ? 11.623 45.378 129.468 1.00 77.03 149 GLU D CA 1
ATOM 26657 C C . GLU D 1 148 ? 13.010 44.805 129.695 1.00 72.08 149 GLU D C 1
ATOM 26658 O O . GLU D 1 148 ? 14.008 45.465 129.414 1.00 73.69 149 GLU D O 1
ATOM 26666 N N . THR D 1 149 ? 13.072 43.574 130.190 1.00 67.97 150 THR D N 1
ATOM 26667 C CA . THR D 1 149 ? 14.350 42.919 130.411 1.00 65.67 150 THR D CA 1
ATOM 26668 C C . THR D 1 149 ? 14.276 41.413 130.221 1.00 64.64 150 THR D C 1
ATOM 26669 O O . THR D 1 149 ? 13.197 40.845 130.099 1.00 67.59 150 THR D O 1
ATOM 26680 N N . LEU D 1 150 ? 15.446 40.783 130.205 1.00 63.74 151 LEU D N 1
ATOM 26681 C CA . LEU D 1 150 ? 15.567 39.344 130.041 1.00 63.34 151 LEU D CA 1
ATOM 26682 C C . LEU D 1 150 ? 15.984 38.684 131.359 1.00 62.38 151 LEU D C 1
ATOM 26683 O O . LEU D 1 150 ? 17.172 38.531 131.637 1.00 61.43 151 LEU D O 1
ATOM 26699 N N . ASP D 1 151 ? 15.001 38.302 132.167 1.00 59.12 152 ASP D N 1
ATOM 26700 C CA . ASP D 1 151 ? 15.261 37.623 133.430 1.00 62.41 152 ASP D CA 1
ATOM 26701 C C . ASP D 1 151 ? 15.416 36.116 133.226 1.00 63.35 152 ASP D C 1
ATOM 26702 O O . ASP D 1 151 ? 14.546 35.462 132.663 1.00 66.65 152 ASP D O 1
ATOM 26711 N N . ILE D 1 152 ? 16.541 35.582 133.687 1.00 62.44 153 ILE D N 1
ATOM 26712 C CA . ILE D 1 152 ? 16.824 34.155 133.619 1.00 60.73 153 ILE D CA 1
ATOM 26713 C C . ILE D 1 152 ? 17.562 33.740 134.888 1.00 59.84 153 ILE D C 1
ATOM 26714 O O . ILE D 1 152 ? 18.231 34.550 135.521 1.00 60.63 153 ILE D O 1
ATOM 26730 N N . THR D 1 153 ? 17.406 32.481 135.264 1.00 62.11 154 THR D N 1
ATOM 26731 C CA . THR D 1 153 ? 18.105 31.910 136.398 1.00 60.03 154 THR D CA 1
ATOM 26732 C C . THR D 1 153 ? 18.613 30.537 135.981 1.00 64.40 154 THR D C 1
ATOM 26733 O O . THR D 1 153 ? 17.833 29.697 135.539 1.00 68.96 154 THR D O 1
ATOM 26744 N N . LEU D 1 154 ? 19.918 30.319 136.101 1.00 59.32 155 LEU D N 1
ATOM 26745 C CA . LEU D 1 154 ? 20.540 29.065 135.675 1.00 64.38 155 LEU D CA 1
ATOM 26746 C C . LEU D 1 154 ? 20.894 28.165 136.849 1.00 60.76 155 LEU D C 1
ATOM 26747 O O . LEU D 1 154 ? 21.495 28.611 137.820 1.00 63.24 155 LEU D O 1
ATOM 26763 N N . TYR D 1 155 ? 20.540 26.890 136.735 1.00 61.24 156 TYR D N 1
ATOM 26764 C CA . TYR D 1 155 ? 20.848 25.899 137.761 1.00 63.56 156 TYR D CA 1
ATOM 26765 C C . TYR D 1 155 ? 21.548 24.696 137.151 1.00 64.45 156 TYR D C 1
ATOM 26766 O O . TYR D 1 155 ? 20.941 23.641 137.018 1.00 67.32 156 TYR D O 1
ATOM 26784 N N . PRO D 1 156 ? 22.828 24.849 136.781 1.00 63.85 157 PRO D N 1
ATOM 26785 C CA . PRO D 1 156 ? 23.558 23.796 136.072 1.00 63.87 157 PRO D CA 1
ATOM 26786 C C . PRO D 1 156 ? 23.483 22.440 136.761 1.00 70.23 157 PRO D C 1
ATOM 26787 O O . PRO D 1 156 ? 23.077 21.463 136.137 1.00 75.12 157 PRO D O 1
ATOM 26798 N N . ASP D 1 157 ? 23.857 22.384 138.032 1.00 70.03 158 ASP D N 1
ATOM 26799 C CA . ASP D 1 157 ? 23.833 21.132 138.768 1.00 67.62 158 ASP D CA 1
ATOM 26800 C C . ASP D 1 157 ? 22.436 20.873 139.295 1.00 67.04 158 ASP D C 1
ATOM 26801 O O . ASP D 1 157 ? 22.030 19.729 139.479 1.00 80.87 158 ASP D O 1
ATOM 26810 N N . GLY D 1 158 ? 21.708 21.952 139.539 1.00 64.85 159 GLY D N 1
ATOM 26811 C CA . GLY D 1 158 ? 20.330 21.870 139.980 1.00 67.95 159 GLY D CA 1
ATOM 26812 C C . GLY D 1 158 ? 20.142 22.638 141.264 1.00 66.38 159 GLY D C 1
ATOM 26813 O O . GLY D 1 158 ? 19.033 22.740 141.783 1.00 71.58 159 GLY D O 1
ATOM 26817 N N . LYS D 1 159 ? 21.237 23.189 141.772 1.00 67.23 160 LYS D N 1
ATOM 26818 C CA . LYS D 1 159 ? 21.232 23.872 143.053 1.00 68.24 160 LYS D CA 1
ATOM 26819 C C . LYS D 1 159 ? 21.930 25.215 142.947 1.00 70.77 160 LYS D C 1
ATOM 26820 O O . LYS D 1 159 ? 21.420 26.219 143.440 1.00 75.02 160 LYS D O 1
ATOM 26828 N N . ARG D 1 160 ? 23.097 25.233 142.308 1.00 70.83 161 ARG D N 1
ATOM 26829 C CA . ARG D 1 160 ? 23.845 26.471 142.140 1.00 65.66 161 ARG D CA 1
ATOM 26830 C C . ARG D 1 160 ? 23.009 27.449 141.339 1.00 67.39 161 ARG D C 1
ATOM 26831 O O . ARG D 1 160 ? 22.651 27.190 140.202 1.00 72.69 161 ARG D O 1
ATOM 26852 N N . GLU D 1 161 ? 22.737 28.592 141.950 1.00 67.42 162 GLU D N 1
ATOM 26853 C CA . GLU D 1 161 ? 21.653 29.464 141.543 1.00 63.63 162 GLU D CA 1
ATOM 26854 C C . GLU D 1 161 ? 22.146 30.742 140.882 1.00 60.52 162 GLU D C 1
ATOM 26855 O O . GLU D 1 161 ? 21.806 31.830 141.330 1.00 64.75 162 GLU D O 1
ATOM 26863 N N . ILE D 1 162 ? 22.922 30.616 139.808 1.00 59.98 163 ILE D N 1
ATOM 26864 C CA . ILE D 1 162 ? 23.496 31.792 139.154 1.00 57.01 163 ILE D CA 1
ATOM 26865 C C . ILE D 1 162 ? 22.546 32.332 138.068 1.00 54.46 163 ILE D C 1
ATOM 26866 O O . ILE D 1 162 ? 22.221 31.636 137.116 1.00 59.98 163 ILE D O 1
ATOM 26882 N N . ARG D 1 163 ? 22.131 33.591 138.222 1.00 54.98 164 ARG D N 1
ATOM 26883 C CA . ARG D 1 163 ? 21.131 34.225 137.351 1.00 53.85 164 ARG D CA 1
ATOM 26884 C C . ARG D 1 163 ? 21.544 35.564 136.748 1.00 50.16 164 ARG D C 1
ATOM 26885 O O . ARG D 1 163 ? 22.384 36.266 137.290 1.00 56.16 164 ARG D O 1
ATOM 26895 N N . LEU D 1 164 ? 20.893 35.950 135.659 1.00 56.53 165 LEU D N 1
ATOM 26896 C CA . LEU D 1 164 ? 21.281 37.148 134.925 1.00 54.60 165 LEU D CA 1
ATOM 26897 C C . LEU D 1 164 ? 20.952 38.451 135.650 1.00 56.54 165 LEU D C 1
ATOM 26898 O O . LEU D 1 164 ? 19.989 38.533 136.412 1.00 58.58 165 LEU D O 1
ATOM 26914 N N . ALA D 1 165 ? 21.755 39.473 135.370 1.00 51.22 166 ALA D N 1
ATOM 26915 C CA . ALA D 1 165 ? 21.637 40.777 136.007 1.00 51.13 166 ALA D CA 1
ATOM 26916 C C . ALA D 1 165 ? 20.578 41.653 135.346 1.00 57.65 166 ALA D C 1
ATOM 26917 O O . ALA D 1 165 ? 20.891 42.710 134.788 1.00 53.17 166 ALA D O 1
ATOM 26924 N N . ALA D 1 166 ? 19.324 41.223 135.446 1.00 59.47 167 ALA D N 1
ATOM 26925 C CA . ALA D 1 166 ? 18.234 41.816 134.679 1.00 59.20 167 ALA D CA 1
ATOM 26926 C C . ALA D 1 166 ? 17.714 43.127 135.275 1.00 68.44 167 ALA D C 1
ATOM 26927 O O . ALA D 1 166 ? 17.012 43.884 134.593 1.00 69.41 167 ALA D O 1
ATOM 26934 N N . TYR D 1 167 ? 18.051 43.396 136.535 1.00 63.92 168 TYR D N 1
ATOM 26935 C CA . TYR D 1 167 ? 17.549 44.586 137.214 1.00 58.42 168 TYR D CA 1
ATOM 26936 C C . TYR D 1 167 ? 18.634 45.423 137.881 1.00 61.56 168 TYR D C 1
ATOM 26937 O O . TYR D 1 167 ? 18.389 46.034 138.923 1.00 65.65 168 TYR D O 1
ATOM 26955 N N . ASP D 1 168 ? 19.823 45.469 137.290 1.00 57.91 169 ASP D N 1
ATOM 26956 C CA . ASP D 1 168 ? 20.894 46.289 137.850 1.00 58.40 169 ASP D CA 1
ATOM 26957 C C . ASP D 1 168 ? 20.702 47.732 137.405 1.00 61.28 169 ASP D C 1
ATOM 26958 O O . ASP D 1 168 ? 21.471 48.249 136.596 1.00 63.46 169 ASP D O 1
ATOM 26967 N N . HIS D 1 169 ? 19.667 48.379 137.930 1.00 62.56 170 HIS D N 1
ATOM 26968 C CA . HIS D 1 169 ? 19.372 49.753 137.536 1.00 65.07 170 HIS D CA 1
ATOM 26969 C C . HIS D 1 169 ? 18.689 50.557 138.637 1.00 59.12 170 HIS D C 1
ATOM 26970 O O . HIS D 1 169 ? 18.146 50.005 139.589 1.00 53.31 170 HIS D O 1
ATOM 26984 N N . PHE D 1 170 ? 18.744 51.876 138.488 1.00 61.18 171 PHE D N 1
ATOM 26985 C CA . PHE D 1 170 ? 18.124 52.801 139.424 1.00 64.29 171 PHE D CA 1
ATOM 26986 C C . PHE D 1 170 ? 16.726 53.113 138.891 1.00 56.38 171 PHE D C 1
ATOM 26987 O O . PHE D 1 170 ? 15.927 52.210 138.696 1.00 55.66 171 PHE D O 1
ATOM 27004 N N . SER D 1 171 ? 16.418 54.381 138.664 1.00 66.86 172 SER D N 1
ATOM 27005 C CA . SER D 1 171 ? 15.276 54.736 137.841 1.00 66.98 172 SER D CA 1
ATOM 27006 C C . SER D 1 171 ? 15.570 54.231 136.433 1.00 63.37 172 SER D C 1
ATOM 27007 O O . SER D 1 171 ? 16.671 53.758 136.160 1.00 62.72 172 SER D O 1
ATOM 27015 N N . PRO D 1 172 ? 14.586 54.312 135.533 1.00 63.06 173 PRO D N 1
ATOM 27016 C CA . PRO D 1 172 ? 14.848 53.860 134.163 1.00 67.83 173 PRO D CA 1
ATOM 27017 C C . PRO D 1 172 ? 16.092 54.466 133.489 1.00 63.43 173 PRO D C 1
ATOM 27018 O O . PRO D 1 172 ? 16.666 53.803 132.632 1.00 68.41 173 PRO D O 1
ATOM 27029 N N . PRO D 1 173 ? 16.509 55.689 133.863 1.00 61.43 174 PRO D N 1
ATOM 27030 C CA . PRO D 1 173 ? 17.652 56.253 133.143 1.00 60.36 174 PRO D CA 1
ATOM 27031 C C . PRO D 1 173 ? 18.999 55.675 133.540 1.00 60.38 174 PRO D C 1
ATOM 27032 O O . PRO D 1 173 ? 19.926 55.720 132.737 1.00 60.14 174 PRO D O 1
ATOM 27043 N N . ARG D 1 174 ? 19.106 55.160 134.760 1.00 64.58 175 ARG D N 1
ATOM 27044 C CA . ARG D 1 174 ? 20.397 54.773 135.311 1.00 60.27 175 ARG D CA 1
ATOM 27045 C C . ARG D 1 174 ? 20.560 53.263 135.439 1.00 58.64 175 ARG D C 1
ATOM 27046 O O . ARG D 1 174 ? 20.113 52.654 136.409 1.00 54.10 175 ARG D O 1
ATOM 27056 N N . TYR D 1 175 ? 21.220 52.677 134.450 1.00 58.58 176 TYR D N 1
ATOM 27057 C CA . TYR D 1 175 ? 21.539 51.258 134.455 1.00 61.59 176 TYR D CA 1
ATOM 27058 C C . TYR D 1 175 ? 23.030 51.084 134.698 1.00 61.43 176 TYR D C 1
ATOM 27059 O O . TYR D 1 175 ? 23.853 51.569 133.924 1.00 66.69 176 TYR D O 1
ATOM 27070 N N . ASP D 1 176 ? 23.385 50.394 135.771 1.00 60.94 177 ASP D N 1
ATOM 27071 C CA . ASP D 1 176 ? 24.791 50.130 136.038 1.00 62.62 177 ASP D CA 1
ATOM 27072 C C . ASP D 1 176 ? 25.135 48.697 135.661 1.00 66.36 177 ASP D C 1
ATOM 27073 O O . ASP D 1 176 ? 26.062 48.099 136.209 1.00 63.29 177 ASP D O 1
ATOM 27078 N N . GLY D 1 177 ? 24.380 48.151 134.713 1.00 62.22 178 GLY D N 1
ATOM 27079 C CA . GLY D 1 177 ? 24.599 46.789 134.271 1.00 59.63 178 GLY D CA 1
ATOM 27080 C C . GLY D 1 177 ? 23.422 46.248 133.489 1.00 52.73 178 GLY D C 1
ATOM 27081 O O . GLY D 1 177 ? 22.270 46.513 133.819 1.00 52.74 178 GLY D O 1
ATOM 27082 N N . LEU D 1 178 ? 23.731 45.484 132.448 1.00 51.22 179 LEU D N 1
ATOM 27083 C CA . LEU D 1 178 ? 22.731 44.908 131.574 1.00 50.13 179 LEU D CA 1
ATOM 27084 C C . LEU D 1 178 ? 22.978 43.413 131.495 1.00 48.21 179 LEU D C 1
ATOM 27085 O O . LEU D 1 178 ? 24.129 42.997 131.446 1.00 46.41 179 LEU D O 1
ATOM 27092 N N . PRO D 1 179 ? 21.902 42.601 131.482 1.00 49.47 180 PRO D N 1
ATOM 27093 C CA . PRO D 1 179 ? 22.031 41.139 131.487 1.00 52.22 180 PRO D CA 1
ATOM 27094 C C . PRO D 1 179 ? 22.521 40.585 130.156 1.00 48.75 180 PRO D C 1
ATOM 27095 O O . PRO D 1 179 ? 23.347 39.683 130.138 1.00 45.08 180 PRO D O 1
ATOM 27099 N N . ILE D 1 180 ? 21.991 41.119 129.062 1.00 54.02 181 ILE D N 1
ATOM 27100 C CA . ILE D 1 180 ? 22.449 40.785 127.721 1.00 54.73 181 ILE D CA 1
ATOM 27101 C C . ILE D 1 180 ? 22.213 41.985 126.830 1.00 57.28 181 ILE D C 1
ATOM 27102 O O . ILE D 1 180 ? 21.128 42.566 126.832 1.00 64.43 181 ILE D O 1
ATOM 27109 N N . ALA D 1 181 ? 23.228 42.362 126.070 1.00 56.18 182 ALA D N 1
ATOM 27110 C CA . ALA D 1 181 ? 23.121 43.512 125.189 1.00 61.12 182 ALA D CA 1
ATOM 27111 C C . ALA D 1 181 ? 24.346 43.598 124.301 1.00 59.48 182 ALA D C 1
ATOM 27112 O O . ALA D 1 181 ? 25.416 43.106 124.660 1.00 56.06 182 ALA D O 1
ATOM 27114 N N . PHE D 1 182 ? 24.174 44.208 123.133 1.00 60.03 183 PHE D N 1
ATOM 27115 C CA . PHE D 1 182 ? 25.273 44.412 122.202 1.00 59.19 183 PHE D CA 1
ATOM 27116 C C . PHE D 1 182 ? 25.236 45.845 121.700 1.00 61.77 183 PHE D C 1
ATOM 27117 O O . PHE D 1 182 ? 24.208 46.510 121.818 1.00 64.66 183 PHE D O 1
ATOM 27125 N N . CYS D 1 183 ? 26.349 46.322 121.147 1.00 64.08 184 CYS D N 1
ATOM 27126 C CA . CYS D 1 183 ? 26.397 47.673 120.584 1.00 69.93 184 CYS D CA 1
ATOM 27127 C C . CYS D 1 183 ? 26.668 47.659 119.081 1.00 68.97 184 CYS D C 1
ATOM 27128 O O . CYS D 1 183 ? 27.037 46.636 118.506 1.00 68.22 184 CYS D O 1
ATOM 27131 N N . LYS D 1 184 ? 26.483 48.806 118.445 1.00 69.66 185 LYS D N 1
ATOM 27132 C CA . LYS D 1 184 ? 26.737 48.920 117.017 1.00 75.12 185 LYS D CA 1
ATOM 27133 C C . LYS D 1 184 ? 27.608 50.130 116.749 1.00 67.48 185 LYS D C 1
ATOM 27134 O O . LYS D 1 184 ? 27.478 51.148 117.417 1.00 72.69 185 LYS D O 1
ATOM 27140 N N . ARG D 1 185 ? 28.504 50.017 115.779 1.00 68.73 186 ARG D N 1
ATOM 27141 C CA . ARG D 1 185 ? 29.416 51.109 115.484 1.00 77.36 186 ARG D CA 1
ATOM 27142 C C . ARG D 1 185 ? 29.806 51.117 114.011 1.00 80.95 186 ARG D C 1
ATOM 27143 O O . ARG D 1 185 ? 30.446 50.191 113.520 1.00 82.41 186 ARG D O 1
ATOM 27151 N N . THR D 1 186 ? 29.403 52.169 113.309 1.00 85.86 187 THR D N 1
ATOM 27152 C CA . THR D 1 186 ? 29.758 52.344 111.907 1.00 89.33 187 THR D CA 1
ATOM 27153 C C . THR D 1 186 ? 29.264 51.179 111.053 1.00 91.77 187 THR D C 1
ATOM 27154 O O . THR D 1 186 ? 29.928 50.777 110.095 1.00 94.37 187 THR D O 1
ATOM 27158 N N . GLY D 1 187 ? 28.104 50.634 111.413 1.00 90.70 188 GLY D N 1
ATOM 27159 C CA . GLY D 1 187 ? 27.487 49.560 110.650 1.00 90.55 188 GLY D CA 1
ATOM 27160 C C . GLY D 1 187 ? 27.924 48.164 111.067 1.00 90.43 188 GLY D C 1
ATOM 27161 O O . GLY D 1 187 ? 27.595 47.183 110.396 1.00 89.74 188 GLY D O 1
ATOM 27165 N N . LYS D 1 188 ? 28.662 48.068 112.172 1.00 89.75 189 LYS D N 1
ATOM 27166 C CA . LYS D 1 188 ? 29.142 46.776 112.660 1.00 85.79 189 LYS D CA 1
ATOM 27167 C C . LYS D 1 188 ? 28.719 46.522 114.101 1.00 76.58 189 LYS D C 1
ATOM 27168 O O . LYS D 1 188 ? 28.890 47.376 114.968 1.00 75.46 189 LYS D O 1
ATOM 27175 N N . LYS D 1 189 ? 28.163 45.344 114.352 1.00 76.96 190 LYS D N 1
ATOM 27176 C CA . LYS D 1 189 ? 27.767 44.967 115.702 1.00 77.70 190 LYS D CA 1
ATOM 27177 C C . LYS D 1 189 ? 29.024 44.728 116.518 1.00 67.74 190 LYS D C 1
ATOM 27178 O O . LYS D 1 189 ? 29.919 44.016 116.076 1.00 65.59 190 LYS D O 1
ATOM 27185 N N . GLU D 1 190 ? 29.097 45.334 117.698 1.00 69.46 191 GLU D N 1
ATOM 27186 C CA . GLU D 1 190 ? 30.238 45.141 118.583 1.00 65.27 191 GLU D CA 1
ATOM 27187 C C . GLU D 1 190 ? 29.863 45.310 120.049 1.00 62.76 191 GLU D C 1
ATOM 27188 O O . GLU D 1 190 ? 28.857 45.931 120.382 1.00 61.74 191 GLU D O 1
ATOM 27195 N N . ARG D 1 191 ? 30.693 44.752 120.922 1.00 59.58 192 ARG D N 1
ATOM 27196 C CA . ARG D 1 191 ? 30.528 44.906 122.361 1.00 56.77 192 ARG D CA 1
ATOM 27197 C C . ARG D 1 191 ? 29.315 44.166 122.895 1.00 47.51 192 ARG D C 1
ATOM 27198 O O . ARG D 1 191 ? 28.410 44.772 123.456 1.00 50.90 192 ARG D O 1
ATOM 27207 N N . ALA D 1 192 ? 29.288 42.854 122.729 1.00 53.00 193 ALA D N 1
ATOM 27208 C CA . ALA D 1 192 ? 28.258 42.057 123.382 1.00 55.30 193 ALA D CA 1
ATOM 27209 C C . ALA D 1 192 ? 28.616 41.979 124.846 1.00 54.78 193 ALA D C 1
ATOM 27210 O O . ALA D 1 192 ? 29.804 41.931 125.193 1.00 45.51 193 ALA D O 1
ATOM 27217 N N . THR D 1 193 ? 27.605 41.966 125.709 1.00 55.11 194 THR D N 1
ATOM 27218 C CA . THR D 1 193 ? 27.876 41.944 127.139 1.00 51.64 194 THR D CA 1
ATOM 27219 C C . THR D 1 193 ? 26.891 41.096 127.915 1.00 51.66 194 THR D C 1
ATOM 27220 O O . THR D 1 193 ? 25.680 41.235 127.787 1.00 49.95 194 THR D O 1
ATOM 27231 N N . LEU D 1 194 ? 27.458 40.217 128.733 1.00 50.14 195 LEU D N 1
ATOM 27232 C CA . LEU D 1 194 ? 26.709 39.328 129.595 1.00 44.42 195 LEU D CA 1
ATOM 27233 C C . LEU D 1 194 ? 26.902 39.786 131.027 1.00 41.57 195 LEU D C 1
ATOM 27234 O O . LEU D 1 194 ? 27.941 40.344 131.363 1.00 46.75 195 LEU D O 1
ATOM 27250 N N . SER D 1 195 ? 25.904 39.570 131.869 1.00 41.62 196 SER D N 1
ATOM 27251 C CA . SER D 1 195 ? 26.021 39.919 133.273 1.00 41.29 196 SER D CA 1
ATOM 27252 C C . SER D 1 195 ? 25.348 38.887 134.159 1.00 39.59 196 SER D C 1
ATOM 27253 O O . SER D 1 195 ? 24.310 38.341 133.815 1.00 43.44 196 SER D O 1
ATOM 27261 N N . PHE D 1 196 ? 25.959 38.628 135.305 1.00 38.94 197 PHE D N 1
ATOM 27262 C CA . PHE D 1 196 ? 25.367 37.780 136.323 1.00 40.71 197 PHE D CA 1
ATOM 27263 C C . PHE D 1 196 ? 25.201 38.602 137.577 1.00 41.46 197 PHE D C 1
ATOM 27264 O O . PHE D 1 196 ? 25.807 39.659 137.712 1.00 40.41 197 PHE D O 1
ATOM 27281 N N . GLU D 1 197 ? 24.377 38.119 138.494 1.00 44.11 198 GLU D N 1
ATOM 27282 C CA . GLU D 1 197 ? 24.170 38.822 139.742 1.00 43.10 198 GLU D CA 1
ATOM 27283 C C . GLU D 1 197 ? 25.172 38.308 140.760 1.00 40.04 198 GLU D C 1
ATOM 27284 O O . GLU D 1 197 ? 25.615 37.160 140.691 1.00 42.50 198 GLU D O 1
ATOM 27296 N N . SER D 1 198 ? 25.544 39.179 141.689 1.00 41.81 199 SER D N 1
ATOM 27297 C CA . SER D 1 198 ? 26.516 38.848 142.724 1.00 39.70 199 SER D CA 1
ATOM 27298 C C . SER D 1 198 ? 25.975 39.308 144.050 1.00 38.84 199 SER D C 1
ATOM 27299 O O . SER D 1 198 ? 25.339 40.355 144.129 1.00 38.25 199 SER D O 1
ATOM 27307 N N . ARG D 1 199 ? 26.220 38.529 145.094 1.00 40.72 200 ARG D N 1
ATOM 27308 C CA . ARG D 1 199 ? 25.809 38.931 146.425 1.00 43.60 200 ARG D CA 1
ATOM 27309 C C . ARG D 1 199 ? 26.923 39.732 147.084 1.00 39.60 200 ARG D C 1
ATOM 27310 O O . ARG D 1 199 ? 28.068 39.663 146.643 1.00 36.39 200 ARG D O 1
ATOM 27331 N N . PRO D 1 200 ? 26.582 40.510 148.128 1.00 39.64 201 PRO D N 1
ATOM 27332 C CA . PRO D 1 200 ? 27.537 41.350 148.852 1.00 41.11 201 PRO D CA 1
ATOM 27333 C C . PRO D 1 200 ? 28.810 40.627 149.255 1.00 39.64 201 PRO D C 1
ATOM 27334 O O . PRO D 1 200 ? 29.894 41.161 149.044 1.00 37.57 201 PRO D O 1
ATOM 27345 N N . ASP D 1 201 ? 28.671 39.425 149.806 1.00 39.29 202 ASP D N 1
ATOM 27346 C CA . ASP D 1 201 ? 29.798 38.694 150.375 1.00 39.39 202 ASP D CA 1
ATOM 27347 C C . ASP D 1 201 ? 30.507 37.812 149.351 1.00 38.37 202 ASP D C 1
ATOM 27348 O O . ASP D 1 201 ? 31.298 36.939 149.711 1.00 38.36 202 ASP D O 1
ATOM 27357 N N . GLU D 1 202 ? 30.232 38.042 148.075 1.00 40.30 203 GLU D N 1
ATOM 27358 C CA . GLU D 1 202 ? 30.733 37.157 147.042 1.00 39.21 203 GLU D CA 1
ATOM 27359 C C . GLU D 1 202 ? 32.190 37.435 146.752 1.00 34.34 203 GLU D C 1
ATOM 27360 O O . GLU D 1 202 ? 32.588 38.578 146.567 1.00 34.76 203 GLU D O 1
ATOM 27372 N N . CYS D 1 203 ? 32.978 36.365 146.712 1.00 36.14 204 CYS D N 1
ATOM 27373 C CA . CYS D 1 203 ? 34.409 36.459 146.449 1.00 37.14 204 CYS D CA 1
ATOM 27374 C C . CYS D 1 203 ? 34.780 35.710 145.188 1.00 35.90 204 CYS D C 1
ATOM 27375 O O . CYS D 1 203 ? 34.341 34.586 144.973 1.00 36.50 204 CYS D O 1
ATOM 27383 N N . PHE D 1 204 ? 35.605 36.341 144.364 1.00 41.10 205 PHE D N 1
ATOM 27384 C CA . PHE D 1 204 ? 36.004 35.768 143.089 1.00 36.96 205 PHE D CA 1
ATOM 27385 C C . PHE D 1 204 ? 37.501 35.539 143.048 1.00 33.50 205 PHE D C 1
ATOM 27386 O O . PHE D 1 204 ? 38.246 36.192 143.756 1.00 42.22 205 PHE D O 1
ATOM 27403 N N . ALA D 1 205 ? 37.917 34.591 142.221 1.00 34.10 206 ALA D N 1
ATOM 27404 C CA . ALA D 1 205 ? 39.318 34.316 141.973 1.00 29.23 206 ALA D CA 1
ATOM 27405 C C . ALA D 1 205 ? 39.479 33.838 140.532 1.00 35.76 206 ALA D C 1
ATOM 27406 O O . ALA D 1 205 ? 38.512 33.812 139.762 1.00 35.60 206 ALA D O 1
ATOM 27413 N N . GLY D 1 206 ? 40.696 33.450 140.171 1.00 34.98 207 GLY D N 1
ATOM 27414 C CA . GLY D 1 206 ? 40.974 32.947 138.838 1.00 32.47 207 GLY D CA 1
ATOM 27415 C C . GLY D 1 206 ? 41.368 34.053 137.882 1.00 32.79 207 GLY D C 1
ATOM 27416 O O . GLY D 1 206 ? 42.151 34.936 138.219 1.00 35.87 207 GLY D O 1
ATOM 27420 N N . THR D 1 207 ? 40.822 33.990 136.674 1.00 31.93 208 THR D N 1
ATOM 27421 C CA . THR D 1 207 ? 41.129 34.944 135.612 1.00 35.41 208 THR D CA 1
ATOM 27422 C C . THR D 1 207 ? 42.566 34.793 135.096 1.00 31.57 208 THR D C 1
ATOM 27423 O O . THR D 1 207 ? 43.065 35.631 134.354 1.00 37.02 208 THR D O 1
ATOM 27434 N N . GLY D 1 208 ? 43.220 33.702 135.466 1.00 37.25 209 GLY D N 1
ATOM 27435 C CA . GLY D 1 208 ? 44.600 33.482 135.080 1.00 40.15 209 GLY D CA 1
ATOM 27436 C C . GLY D 1 208 ? 45.580 33.932 136.152 1.00 37.88 209 GLY D C 1
ATOM 27437 O O . GLY D 1 208 ? 45.309 33.812 137.345 1.00 34.74 209 GLY D O 1
ATOM 27441 N N . GLU D 1 209 ? 46.718 34.461 135.714 1.00 37.47 210 GLU D N 1
ATOM 27442 C CA . GLU D 1 209 ? 47.804 34.853 136.611 1.00 37.71 210 GLU D CA 1
ATOM 27443 C C . GLU D 1 209 ? 47.715 36.320 137.039 1.00 34.78 210 GLU D C 1
ATOM 27444 O O . GLU D 1 209 ? 48.642 37.102 136.830 1.00 29.57 210 GLU D O 1
ATOM 27456 N N . ARG D 1 210 ? 46.590 36.689 137.639 1.00 38.48 211 ARG D N 1
ATOM 27457 C CA . ARG D 1 210 ? 46.399 38.058 138.090 1.00 40.40 211 ARG D CA 1
ATOM 27458 C C . ARG D 1 210 ? 47.166 38.309 139.383 1.00 37.58 211 ARG D C 1
ATOM 27459 O O . ARG D 1 210 ? 47.065 37.530 140.334 1.00 37.04 211 ARG D O 1
ATOM 27480 N N . PHE D 1 211 ? 47.940 39.389 139.415 1.00 34.85 212 PHE D N 1
ATOM 27481 C CA . PHE D 1 211 ? 48.871 39.618 140.522 1.00 38.20 212 PHE D CA 1
ATOM 27482 C C . PHE D 1 211 ? 48.221 40.392 141.663 1.00 32.89 212 PHE D C 1
ATOM 27483 O O . PHE D 1 211 ? 48.767 41.370 142.157 1.00 25.93 212 PHE D O 1
ATOM 27500 N N . PHE D 1 212 ? 47.044 39.938 142.073 1.00 38.05 213 PHE D N 1
ATOM 27501 C CA . PHE D 1 212 ? 46.256 40.646 143.068 1.00 37.55 213 PHE D CA 1
ATOM 27502 C C . PHE D 1 212 ? 45.751 39.692 144.140 1.00 32.93 213 PHE D C 1
ATOM 27503 O O . PHE D 1 212 ? 45.934 38.477 144.040 1.00 31.03 213 PHE D O 1
ATOM 27520 N N . LYS D 1 213 ? 45.142 40.258 145.177 1.00 31.65 214 LYS D N 1
ATOM 27521 C CA . LYS D 1 213 ? 44.710 39.487 146.335 1.00 35.39 214 LYS D CA 1
ATOM 27522 C C . LYS D 1 213 ? 43.685 38.416 145.976 1.00 33.32 214 LYS D C 1
ATOM 27523 O O . LYS D 1 213 ? 42.946 38.546 145.004 1.00 33.96 214 LYS D O 1
ATOM 27542 N N . MET D 1 214 ? 43.692 37.350 146.767 1.00 33.88 215 MET D N 1
ATOM 27543 C CA . MET D 1 214 ? 42.801 36.193 146.642 1.00 36.04 215 MET D CA 1
ATOM 27544 C C . MET D 1 214 ? 41.351 36.549 146.272 1.00 39.28 215 MET D C 1
ATOM 27545 O O . MET D 1 214 ? 40.653 35.798 145.572 1.00 31.63 215 MET D O 1
ATOM 27559 N N . ASP D 1 215 ? 40.896 37.690 146.767 1.00 31.04 216 ASP D N 1
ATOM 27560 C CA . ASP D 1 215 ? 39.546 38.127 146.510 1.00 35.17 216 ASP D CA 1
ATOM 27561 C C . ASP D 1 215 ? 39.588 39.290 145.544 1.00 34.18 216 ASP D C 1
ATOM 27562 O O . ASP D 1 215 ? 40.339 40.244 145.746 1.00 35.54 216 ASP D O 1
ATOM 27571 N N . LEU D 1 216 ? 38.784 39.202 144.491 1.00 34.81 217 LEU D N 1
ATOM 27572 C CA . LEU D 1 216 ? 38.752 40.233 143.471 1.00 39.91 217 LEU D CA 1
ATOM 27573 C C . LEU D 1 216 ? 37.331 40.763 143.315 1.00 32.46 217 LEU D C 1
ATOM 27574 O O . LEU D 1 216 ? 36.719 40.574 142.281 1.00 42.68 217 LEU D O 1
ATOM 27590 N N . SER D 1 217 ? 36.808 41.430 144.337 1.00 31.88 218 SER D N 1
ATOM 27591 C CA . SER D 1 217 ? 35.395 41.821 144.345 1.00 37.35 218 SER D CA 1
ATOM 27592 C C . SER D 1 217 ? 35.205 43.299 144.051 1.00 42.76 218 SER D C 1
ATOM 27593 O O . SER D 1 217 ? 34.157 43.867 144.372 1.00 47.78 218 SER D O 1
ATOM 27601 N N . GLY D 1 218 ? 36.220 43.921 143.461 1.00 35.68 219 GLY D N 1
ATOM 27602 C CA . GLY D 1 218 ? 36.090 45.281 142.974 1.00 38.87 219 GLY D CA 1
ATOM 27603 C C . GLY D 1 218 ? 36.908 45.546 141.731 1.00 36.34 219 GLY D C 1
ATOM 27604 O O . GLY D 1 218 ? 36.997 46.677 141.265 1.00 38.33 219 GLY D O 1
ATOM 27608 N N . GLN D 1 219 ? 37.496 44.487 141.186 1.00 37.75 220 GLN D N 1
ATOM 27609 C CA . GLN D 1 219 ? 38.407 44.595 140.060 1.00 36.95 220 GLN D CA 1
ATOM 27610 C C . GLN D 1 219 ? 37.694 44.501 138.718 1.00 36.33 220 GLN D C 1
ATOM 27611 O O . GLN D 1 219 ? 37.064 43.490 138.424 1.00 35.78 220 GLN D O 1
ATOM 27625 N N . THR D 1 220 ? 37.794 45.557 137.916 1.00 36.96 221 THR D N 1
ATOM 27626 C CA . THR D 1 220 ? 37.386 45.508 136.523 1.00 30.54 221 THR D CA 1
ATOM 27627 C C . THR D 1 220 ? 38.582 45.086 135.697 1.00 31.00 221 THR D C 1
ATOM 27628 O O . THR D 1 220 ? 39.581 45.786 135.621 1.00 35.65 221 THR D O 1
ATOM 27639 N N . LEU D 1 221 ? 38.478 43.917 135.092 1.00 32.08 222 LEU D N 1
ATOM 27640 C CA . LEU D 1 221 ? 39.619 43.305 134.439 1.00 31.78 222 LEU D CA 1
ATOM 27641 C C . LEU D 1 221 ? 39.536 43.447 132.933 1.00 35.83 222 LEU D C 1
ATOM 27642 O O . LEU D 1 221 ? 38.639 42.913 132.292 1.00 35.51 222 LEU D O 1
ATOM 27658 N N . PHE D 1 222 ? 40.472 44.203 132.382 1.00 34.04 223 PHE D N 1
ATOM 27659 C CA . PHE D 1 222 ? 40.721 44.186 130.957 1.00 36.24 223 PHE D CA 1
ATOM 27660 C C . PHE D 1 222 ? 41.448 42.884 130.611 1.00 35.55 223 PHE D C 1
ATOM 27661 O O . PHE D 1 222 ? 42.670 42.806 130.677 1.00 32.43 223 PHE D O 1
ATOM 27678 N N . LEU D 1 223 ? 40.678 41.860 130.260 1.00 39.14 224 LEU D N 1
ATOM 27679 C CA . LEU D 1 223 ? 41.232 40.576 129.847 1.00 35.23 224 LEU D CA 1
ATOM 27680 C C . LEU D 1 223 ? 41.935 40.669 128.500 1.00 36.26 224 LEU D C 1
ATOM 27681 O O . LEU D 1 223 ? 41.365 40.316 127.474 1.00 41.67 224 LEU D O 1
ATOM 27697 N N . LYS D 1 224 ? 43.179 41.131 128.515 1.00 39.28 225 LYS D N 1
ATOM 27698 C CA . LYS D 1 224 ? 43.973 41.292 127.299 1.00 45.93 225 LYS D CA 1
ATOM 27699 C C . LYS D 1 224 ? 45.465 41.232 127.664 1.00 39.75 225 LYS D C 1
ATOM 27700 O O . LYS D 1 224 ? 45.971 42.109 128.347 1.00 35.17 225 LYS D O 1
ATOM 27719 N N . ASN D 1 225 ? 46.161 40.197 127.202 1.00 38.33 226 ASN D N 1
ATOM 27720 C CA . ASN D 1 225 ? 47.555 39.959 127.599 1.00 43.78 226 ASN D CA 1
ATOM 27721 C C . ASN D 1 225 ? 48.515 41.096 127.276 1.00 43.89 226 ASN D C 1
ATOM 27722 O O . ASN D 1 225 ? 48.536 41.604 126.163 1.00 47.00 226 ASN D O 1
ATOM 27733 N N . GLN D 1 226 ? 49.316 41.484 128.261 1.00 39.49 227 GLN D N 1
ATOM 27734 C CA . GLN D 1 226 ? 50.307 42.533 128.069 1.00 40.08 227 GLN D CA 1
ATOM 27735 C C . GLN D 1 226 ? 51.671 42.116 128.614 1.00 42.55 227 GLN D C 1
ATOM 27736 O O . GLN D 1 226 ? 51.787 41.170 129.395 1.00 40.74 227 GLN D O 1
ATOM 27750 N N . ASP D 1 227 ? 52.709 42.815 128.172 1.00 38.30 228 ASP D N 1
ATOM 27751 C CA . ASP D 1 227 ? 54.005 42.725 128.808 1.00 40.21 228 ASP D CA 1
ATOM 27752 C C . ASP D 1 227 ? 53.856 43.359 130.184 1.00 42.65 228 ASP D C 1
ATOM 27753 O O . ASP D 1 227 ? 53.644 44.571 130.302 1.00 37.41 228 ASP D O 1
ATOM 27762 N N . GLY D 1 228 ? 53.930 42.528 131.220 1.00 43.71 229 GLY D N 1
ATOM 27763 C CA . GLY D 1 228 ? 53.627 42.963 132.569 1.00 42.72 229 GLY D CA 1
ATOM 27764 C C . GLY D 1 228 ? 54.680 43.888 133.120 1.00 40.09 229 GLY D C 1
ATOM 27765 O O . GLY D 1 228 ? 54.378 44.743 133.949 1.00 41.84 229 GLY D O 1
ATOM 27769 N N . GLN D 1 229 ? 55.911 43.717 132.645 1.00 44.75 230 GLN D N 1
ATOM 27770 C CA . GLN D 1 229 ? 57.031 44.556 133.047 1.00 46.50 230 GLN D CA 1
ATOM 27771 C C . GLN D 1 229 ? 57.040 44.737 134.560 1.00 46.67 230 GLN D C 1
ATOM 27772 O O . GLN D 1 229 ? 57.019 45.852 135.076 1.00 50.24 230 GLN D O 1
ATOM 27786 N N . GLY D 1 230 ? 57.052 43.615 135.263 1.00 47.77 231 GLY D N 1
ATOM 27787 C CA . GLY D 1 230 ? 56.869 43.614 136.695 1.00 47.57 231 GLY D CA 1
ATOM 27788 C C . GLY D 1 230 ? 55.685 42.761 137.081 1.00 40.53 231 GLY D C 1
ATOM 27789 O O . GLY D 1 230 ? 54.820 42.448 136.259 1.00 38.58 231 GLY D O 1
ATOM 27793 N N . VAL D 1 231 ? 55.632 42.428 138.362 1.00 38.89 232 VAL D N 1
ATOM 27794 C CA . VAL D 1 231 ? 54.664 41.483 138.885 1.00 39.21 232 VAL D CA 1
ATOM 27795 C C . VAL D 1 231 ? 53.698 42.183 139.856 1.00 39.54 232 VAL D C 1
ATOM 27796 O O . VAL D 1 231 ? 52.958 41.528 140.598 1.00 34.03 232 VAL D O 1
ATOM 27809 N N . ASN D 1 232 ? 53.693 43.520 139.828 1.00 39.54 233 ASN D N 1
ATOM 27810 C CA . ASN D 1 232 ? 53.024 44.309 140.862 1.00 38.65 233 ASN D CA 1
ATOM 27811 C C . ASN D 1 232 ? 52.019 45.350 140.360 1.00 36.19 233 ASN D C 1
ATOM 27812 O O . ASN D 1 232 ? 51.666 46.268 141.096 1.00 40.64 233 ASN D O 1
ATOM 27823 N N . ASN D 1 233 ? 51.556 45.194 139.124 1.00 41.24 234 ASN D N 1
ATOM 27824 C CA . ASN D 1 233 ? 50.561 46.099 138.538 1.00 38.36 234 ASN D CA 1
ATOM 27825 C C . ASN D 1 233 ? 49.503 45.361 137.709 1.00 37.35 234 ASN D C 1
ATOM 27826 O O . ASN D 1 233 ? 49.557 44.142 137.554 1.00 40.81 234 ASN D O 1
ATOM 27836 N N . ARG D 1 234 ? 48.554 46.111 137.161 1.00 37.85 235 ARG D N 1
ATOM 27837 C CA . ARG D 1 234 ? 47.386 45.521 136.519 1.00 34.99 235 ARG D CA 1
ATOM 27838 C C . ARG D 1 234 ? 47.723 44.840 135.211 1.00 32.24 235 ARG D C 1
ATOM 27839 O O . ARG D 1 234 ? 46.965 43.995 134.747 1.00 30.84 235 ARG D O 1
ATOM 27860 N N . ARG D 1 235 ? 48.847 45.205 134.607 1.00 34.26 236 ARG D N 1
ATOM 27861 C CA . ARG D 1 235 ? 49.277 44.524 133.397 1.00 36.52 236 ARG D CA 1
ATOM 27862 C C . ARG D 1 235 ? 49.603 43.092 133.762 1.00 35.59 236 ARG D C 1
ATOM 27863 O O . ARG D 1 235 ? 50.444 42.820 134.606 1.00 37.33 236 ARG D O 1
ATOM 27884 N N . THR D 1 236 ? 48.912 42.189 133.089 1.00 38.25 237 THR D N 1
ATOM 27885 C CA . THR D 1 236 ? 48.886 40.781 133.415 1.00 34.16 237 THR D CA 1
ATOM 27886 C C . THR D 1 236 ? 49.427 40.022 132.217 1.00 34.56 237 THR D C 1
ATOM 27887 O O . THR D 1 236 ? 49.022 40.277 131.085 1.00 40.50 237 THR D O 1
ATOM 27898 N N . TYR D 1 237 ? 50.347 39.101 132.458 1.00 39.23 238 TYR D N 1
ATOM 27899 C CA . TYR D 1 237 ? 50.950 38.340 131.371 1.00 42.55 238 TYR D CA 1
ATOM 27900 C C . TYR D 1 237 ? 49.980 37.298 130.825 1.00 44.09 238 TYR D C 1
ATOM 27901 O O . TYR D 1 237 ? 49.968 37.017 129.629 1.00 47.30 238 TYR D O 1
ATOM 27919 N N . LYS D 1 238 ? 49.173 36.735 131.721 1.00 43.79 239 LYS D N 1
ATOM 27920 C CA . LYS D 1 238 ? 48.332 35.582 131.413 1.00 44.10 239 LYS D CA 1
ATOM 27921 C C . LYS D 1 238 ? 46.872 35.809 131.809 1.00 40.37 239 LYS D C 1
ATOM 27922 O O . LYS D 1 238 ? 46.466 35.543 132.946 1.00 38.79 239 LYS D O 1
ATOM 27941 N N . ASN D 1 239 ? 46.087 36.308 130.865 1.00 37.33 240 ASN D N 1
ATOM 27942 C CA . ASN D 1 239 ? 44.659 36.485 131.083 1.00 39.57 240 ASN D CA 1
ATOM 27943 C C . ASN D 1 239 ? 43.909 35.230 130.678 1.00 39.65 240 ASN D C 1
ATOM 27944 O O . ASN D 1 239 ? 44.245 34.581 129.689 1.00 38.77 240 ASN D O 1
ATOM 27955 N N . ILE D 1 240 ? 42.895 34.897 131.467 1.00 38.70 241 ILE D N 1
ATOM 27956 C CA . ILE D 1 240 ? 42.062 33.717 131.237 1.00 41.29 241 ILE D CA 1
ATOM 27957 C C . ILE D 1 240 ? 40.589 34.092 131.439 1.00 38.48 241 ILE D C 1
ATOM 27958 O O . ILE D 1 240 ? 40.201 34.502 132.536 1.00 29.79 241 ILE D O 1
ATOM 27974 N N . PRO D 1 241 ? 39.759 33.949 130.390 1.00 39.47 242 PRO D N 1
ATOM 27975 C CA . PRO D 1 241 ? 38.339 34.309 130.492 1.00 38.63 242 PRO D CA 1
ATOM 27976 C C . PRO D 1 241 ? 37.561 33.375 131.419 1.00 37.51 242 PRO D C 1
ATOM 27977 O O . PRO D 1 241 ? 36.520 32.821 131.060 1.00 32.24 242 PRO D O 1
ATOM 27988 N N . PHE D 1 242 ? 38.077 33.229 132.634 1.00 41.55 243 PHE D N 1
ATOM 27989 C CA . PHE D 1 242 ? 37.530 32.291 133.590 1.00 39.40 243 PHE D CA 1
ATOM 27990 C C . PHE D 1 242 ? 37.671 32.775 135.017 1.00 31.32 243 PHE D C 1
ATOM 27991 O O . PHE D 1 242 ? 38.747 33.165 135.432 1.00 34.42 243 PHE D O 1
ATOM 28008 N N . TYR D 1 243 ? 36.579 32.729 135.766 1.00 31.45 244 TYR D N 1
ATOM 28009 C CA . TYR D 1 243 ? 36.622 33.085 137.173 1.00 37.55 244 TYR D CA 1
ATOM 28010 C C . TYR D 1 243 ? 35.898 32.062 138.045 1.00 36.52 244 TYR D C 1
ATOM 28011 O O . TYR D 1 243 ? 34.971 31.395 137.595 1.00 35.14 244 TYR D O 1
ATOM 28029 N N . LEU D 1 244 ? 36.330 31.960 139.298 1.00 33.88 245 LEU D N 1
ATOM 28030 C CA . LEU D 1 244 ? 35.659 31.119 140.281 1.00 37.12 245 LEU D CA 1
ATOM 28031 C C . LEU D 1 244 ? 34.910 32.009 141.241 1.00 34.11 245 LEU D C 1
ATOM 28032 O O . LEU D 1 244 ? 35.223 33.182 141.355 1.00 33.36 245 LEU D O 1
ATOM 28048 N N . SER D 1 245 ? 33.938 31.436 141.941 1.00 39.65 246 SER D N 1
ATOM 28049 C CA . SER D 1 245 ? 33.091 32.180 142.861 1.00 34.31 246 SER D CA 1
ATOM 28050 C C . SER D 1 245 ? 32.791 31.413 144.145 1.00 34.94 246 SER D C 1
ATOM 28051 O O . SER D 1 245 ? 32.531 30.215 144.127 1.00 32.50 246 SER D O 1
ATOM 28059 N N . SER D 1 246 ? 32.798 32.141 145.254 1.00 38.09 247 SER D N 1
ATOM 28060 C CA . SER D 1 246 ? 32.587 31.587 146.583 1.00 32.64 247 SER D CA 1
ATOM 28061 C C . SER D 1 246 ? 31.220 30.948 146.718 1.00 37.34 247 SER D C 1
ATOM 28062 O O . SER D 1 246 ? 30.962 30.173 147.646 1.00 36.51 247 SER D O 1
ATOM 28070 N N . ARG D 1 247 ? 30.338 31.298 145.788 1.00 45.56 248 ARG D N 1
ATOM 28071 C CA . ARG D 1 247 ? 29.043 30.656 145.670 1.00 40.06 248 ARG D CA 1
ATOM 28072 C C . ARG D 1 247 ? 29.153 29.304 144.950 1.00 36.60 248 ARG D C 1
ATOM 28073 O O . ARG D 1 247 ? 28.146 28.685 144.629 1.00 42.73 248 ARG D O 1
ATOM 28094 N N . MET D 1 248 ? 30.388 28.864 144.713 1.00 38.05 249 MET D N 1
ATOM 28095 C CA . MET D 1 248 ? 30.692 27.524 144.222 1.00 36.81 249 MET D CA 1
ATOM 28096 C C . MET D 1 248 ? 30.284 27.280 142.769 1.00 40.26 249 MET D C 1
ATOM 28097 O O . MET D 1 248 ? 29.700 26.246 142.446 1.00 39.26 249 MET D O 1
ATOM 28111 N N . TYR D 1 249 ? 30.608 28.217 141.888 1.00 38.46 250 TYR D N 1
ATOM 28112 C CA . TYR D 1 249 ? 30.494 27.962 140.462 1.00 38.69 250 TYR D CA 1
ATOM 28113 C C . TYR D 1 249 ? 31.648 28.625 139.722 1.00 38.13 250 TYR D C 1
ATOM 28114 O O . TYR D 1 249 ? 32.460 29.327 140.318 1.00 32.51 250 TYR D O 1
ATOM 28132 N N . GLY D 1 250 ? 31.717 28.375 138.420 1.00 38.15 251 GLY D N 1
ATOM 28133 C CA . GLY D 1 250 ? 32.706 28.990 137.565 1.00 38.54 251 GLY D CA 1
ATOM 28134 C C . GLY D 1 250 ? 32.024 29.437 136.305 1.00 39.97 251 GLY D C 1
ATOM 28135 O O . GLY D 1 250 ? 30.942 28.949 135.986 1.00 42.99 251 GLY D O 1
ATOM 28139 N N . THR D 1 251 ? 32.639 30.382 135.602 1.00 40.11 252 THR D N 1
ATOM 28140 C CA . THR D 1 251 ? 32.154 30.794 134.292 1.00 39.19 252 THR D CA 1
ATOM 28141 C C . THR D 1 251 ? 33.301 30.916 133.301 1.00 35.12 252 THR D C 1
ATOM 28142 O O . THR D 1 251 ? 34.187 31.742 133.471 1.00 36.87 252 THR D O 1
ATOM 28153 N N . PHE D 1 252 ? 33.274 30.085 132.265 1.00 38.09 253 PHE D N 1
ATOM 28154 C CA . PHE D 1 252 ? 34.224 30.196 131.166 1.00 42.02 253 PHE D CA 1
ATOM 28155 C C . PHE D 1 252 ? 33.626 30.913 129.956 1.00 38.15 253 PHE D C 1
ATOM 28156 O O . PHE D 1 252 ? 32.861 30.325 129.211 1.00 36.09 253 PHE D O 1
ATOM 28173 N N . TYR D 1 253 ? 33.992 32.182 129.771 1.00 39.39 254 TYR D N 1
ATOM 28174 C CA . TYR D 1 253 ? 33.625 32.931 128.574 1.00 38.85 254 TYR D CA 1
ATOM 28175 C C . TYR D 1 253 ? 34.479 32.480 127.386 1.00 39.44 254 TYR D C 1
ATOM 28176 O O . TYR D 1 253 ? 35.650 32.832 127.282 1.00 39.16 254 TYR D O 1
ATOM 28194 N N . HIS D 1 254 ? 33.891 31.680 126.502 1.00 44.48 255 HIS D N 1
ATOM 28195 C CA . HIS D 1 254 ? 34.602 31.163 125.334 1.00 43.83 255 HIS D CA 1
ATOM 28196 C C . HIS D 1 254 ? 34.817 32.265 124.302 1.00 43.18 255 HIS D C 1
ATOM 28197 O O . HIS D 1 254 ? 34.053 32.389 123.357 1.00 43.65 255 HIS D O 1
ATOM 28211 N N . THR D 1 255 ? 35.863 33.062 124.503 1.00 40.65 256 THR D N 1
ATOM 28212 C CA . THR D 1 255 ? 36.246 34.100 123.556 1.00 40.33 256 THR D CA 1
ATOM 28213 C C . THR D 1 255 ? 37.750 34.212 123.448 1.00 37.34 256 THR D C 1
ATOM 28214 O O . THR D 1 255 ? 38.453 33.827 124.360 1.00 47.39 256 THR D O 1
ATOM 28225 N N . CYS D 1 256 ? 38.246 34.759 122.344 1.00 38.94 257 CYS D N 1
ATOM 28226 C CA . CYS D 1 256 ? 39.641 35.159 122.283 1.00 44.82 257 CYS D CA 1
ATOM 28227 C C . CYS D 1 256 ? 39.731 36.614 121.850 1.00 39.10 257 CYS D C 1
ATOM 28228 O O . CYS D 1 256 ? 40.790 37.084 121.456 1.00 45.93 257 CYS D O 1
ATOM 28236 N N . ALA D 1 257 ? 38.621 37.335 121.973 1.00 43.03 258 ALA D N 1
ATOM 28237 C CA . ALA D 1 257 ? 38.587 38.770 121.690 1.00 42.06 258 ALA D CA 1
ATOM 28238 C C . ALA D 1 257 ? 39.025 39.569 122.912 1.00 40.76 258 ALA D C 1
ATOM 28239 O O . ALA D 1 257 ? 39.048 39.044 124.023 1.00 37.51 258 ALA D O 1
ATOM 28246 N N . HIS D 1 258 ? 39.369 40.839 122.696 1.00 44.11 259 HIS D N 1
ATOM 28247 C CA . HIS D 1 258 ? 39.587 41.778 123.791 1.00 39.39 259 HIS D CA 1
ATOM 28248 C C . HIS D 1 258 ? 38.338 41.845 124.642 1.00 37.88 259 HIS D C 1
ATOM 28249 O O . HIS D 1 258 ? 37.240 42.028 124.124 1.00 37.39 259 HIS D O 1
ATOM 28263 N N . SER D 1 259 ? 38.508 41.695 125.949 1.00 37.14 260 SER D N 1
ATOM 28264 C CA . SER D 1 259 ? 37.373 41.606 126.846 1.00 36.01 260 SER D CA 1
ATOM 28265 C C . SER D 1 259 ? 37.576 42.364 128.149 1.00 35.87 260 SER D C 1
ATOM 28266 O O . SER D 1 259 ? 38.696 42.615 128.576 1.00 34.36 260 SER D O 1
ATOM 28274 N N . LYS D 1 260 ? 36.460 42.751 128.753 1.00 35.35 261 LYS D N 1
ATOM 28275 C CA . LYS D 1 260 ? 36.456 43.322 130.077 1.00 31.88 261 LYS D CA 1
ATOM 28276 C C . LYS D 1 260 ? 35.680 42.424 131.020 1.00 35.78 261 LYS D C 1
ATOM 28277 O O . LYS D 1 260 ? 34.683 41.817 130.629 1.00 33.90 261 LYS D O 1
ATOM 28296 N N . LEU D 1 261 ? 36.144 42.333 132.261 1.00 34.21 262 LEU D N 1
ATOM 28297 C CA . LEU D 1 261 ? 35.444 41.552 133.266 1.00 34.61 262 LEU D CA 1
ATOM 28298 C C . LEU D 1 261 ? 35.397 42.268 134.605 1.00 33.52 262 LEU D C 1
ATOM 28299 O O . LEU D 1 261 ? 36.327 42.209 135.400 1.00 31.64 262 LEU D O 1
ATOM 28315 N N . SER D 1 262 ? 34.283 42.945 134.837 1.00 34.82 263 SER D N 1
ATOM 28316 C CA . SER D 1 262 ? 34.072 43.663 136.074 1.00 32.56 263 SER D CA 1
ATOM 28317 C C . SER D 1 262 ? 33.500 42.721 137.106 1.00 34.66 263 SER D C 1
ATOM 28318 O O . SER D 1 262 ? 32.297 42.490 137.135 1.00 33.32 263 SER D O 1
ATOM 28326 N N . LEU D 1 263 ? 34.388 42.176 137.937 1.00 36.14 264 LEU D N 1
ATOM 28327 C CA . LEU D 1 263 ? 34.019 41.261 139.011 1.00 35.35 264 LEU D CA 1
ATOM 28328 C C . LEU D 1 263 ? 33.551 42.041 140.226 1.00 38.48 264 LEU D C 1
ATOM 28329 O O . LEU D 1 263 ? 34.308 42.242 141.182 1.00 33.70 264 LEU D O 1
ATOM 28345 N N . ALA D 1 264 ? 32.297 42.469 140.178 1.00 33.62 265 ALA D N 1
ATOM 28346 C CA . ALA D 1 264 ? 31.746 43.378 141.166 1.00 35.96 265 ALA D CA 1
ATOM 28347 C C . ALA D 1 264 ? 32.585 44.660 141.224 1.00 35.12 265 ALA D C 1
ATOM 28348 O O . ALA D 1 264 ? 32.734 45.280 142.280 1.00 34.12 265 ALA D O 1
ATOM 28355 N N . GLY D 1 265 ? 33.101 45.059 140.062 1.00 35.49 266 GLY D N 1
ATOM 28356 C CA . GLY D 1 265 ? 33.972 46.218 139.939 1.00 40.18 266 GLY D CA 1
ATOM 28357 C C . GLY D 1 265 ? 33.252 47.552 139.754 1.00 41.75 266 GLY D C 1
ATOM 28358 O O . GLY D 1 265 ? 33.303 48.426 140.619 1.00 41.36 266 GLY D O 1
ATOM 28362 N N . HIS D 1 266 ? 32.597 47.724 138.615 1.00 37.50 267 HIS D N 1
ATOM 28363 C CA . HIS D 1 266 ? 31.776 48.903 138.384 1.00 45.94 267 HIS D CA 1
ATOM 28364 C C . HIS D 1 266 ? 30.533 48.853 139.256 1.00 45.86 267 HIS D C 1
ATOM 28365 O O . HIS D 1 266 ? 30.274 49.753 140.053 1.00 42.45 267 HIS D O 1
ATOM 28379 N N . SER D 1 267 ? 29.751 47.799 139.060 1.00 47.95 268 SER D N 1
ATOM 28380 C CA . SER D 1 267 ? 28.615 47.510 139.913 1.00 46.59 268 SER D CA 1
ATOM 28381 C C . SER D 1 267 ? 29.017 46.491 140.954 1.00 42.66 268 SER D C 1
ATOM 28382 O O . SER D 1 267 ? 29.747 45.561 140.659 1.00 38.16 268 SER D O 1
ATOM 28389 N N . THR D 1 268 ? 28.527 46.671 142.170 1.00 43.99 269 THR D N 1
ATOM 28390 C CA . THR D 1 268 ? 28.854 45.779 143.270 1.00 38.63 269 THR D CA 1
ATOM 28391 C C . THR D 1 268 ? 27.861 44.619 143.328 1.00 39.05 269 THR D C 1
ATOM 28392 O O . THR D 1 268 ? 27.926 43.778 144.226 1.00 33.59 269 THR D O 1
ATOM 28403 N N . ARG D 1 269 ? 26.948 44.589 142.355 1.00 41.33 270 ARG D N 1
ATOM 28404 C CA . ARG D 1 269 ? 25.873 43.607 142.312 1.00 40.46 270 ARG D CA 1
ATOM 28405 C C . ARG D 1 269 ? 26.019 42.646 141.153 1.00 38.53 270 ARG D C 1
ATOM 28406 O O . ARG D 1 269 ? 25.199 41.753 140.977 1.00 38.81 270 ARG D O 1
ATOM 28427 N N . SER D 1 270 ? 27.054 42.826 140.349 1.00 39.79 271 SER D N 1
ATOM 28428 C CA . SER D 1 270 ? 27.153 42.049 139.131 1.00 41.53 271 SER D CA 1
ATOM 28429 C C . SER D 1 270 ? 28.572 41.799 138.657 1.00 36.27 271 SER D C 1
ATOM 28430 O O . SER D 1 270 ? 29.392 42.707 138.587 1.00 34.94 271 SER D O 1
ATOM 28438 N N . VAL D 1 271 ? 28.852 40.547 138.328 1.00 35.31 272 VAL D N 1
ATOM 28439 C CA . VAL D 1 271 ? 29.991 40.268 137.485 1.00 38.88 272 VAL D CA 1
ATOM 28440 C C . VAL D 1 271 ? 29.507 40.501 136.052 1.00 35.83 272 VAL D C 1
ATOM 28441 O O . VAL D 1 271 ? 28.541 39.900 135.594 1.00 30.19 272 VAL D O 1
ATOM 28454 N N . GLN D 1 272 ? 30.171 41.429 135.379 1.00 37.12 273 GLN D N 1
ATOM 28455 C CA . GLN D 1 272 ? 29.799 41.823 134.045 1.00 39.15 273 GLN D CA 1
ATOM 28456 C C . GLN D 1 272 ? 30.922 41.516 133.082 1.00 38.34 273 GLN D C 1
ATOM 28457 O O . GLN D 1 272 ? 32.075 41.869 133.320 1.00 34.55 273 GLN D O 1
ATOM 28471 N N . PHE D 1 273 ? 30.567 40.859 131.987 1.00 38.78 274 PHE D N 1
ATOM 28472 C CA . PHE D 1 273 ? 31.514 40.551 130.941 1.00 39.25 274 PHE D CA 1
ATOM 28473 C C . PHE D 1 273 ? 31.218 41.393 129.709 1.00 38.41 274 PHE D C 1
ATOM 28474 O O . PHE D 1 273 ? 30.064 41.666 129.396 1.00 39.24 274 PHE D O 1
ATOM 28491 N N . LEU D 1 274 ? 32.282 41.824 129.041 1.00 38.47 275 LEU D N 1
ATOM 28492 C CA . LEU D 1 274 ? 32.184 42.473 127.743 1.00 37.28 275 LEU D CA 1
ATOM 28493 C C . LEU D 1 274 ? 33.165 41.822 126.775 1.00 39.31 275 LEU D C 1
ATOM 28494 O O . LEU D 1 274 ? 34.289 41.490 127.142 1.00 35.21 275 LEU D O 1
ATOM 28510 N N . SER D 1 275 ? 32.722 41.642 125.534 1.00 45.66 276 SER D N 1
ATOM 28511 C CA . SER D 1 275 ? 33.603 41.240 124.446 1.00 40.34 276 SER D CA 1
ATOM 28512 C C . SER D 1 275 ? 33.452 42.240 123.318 1.00 33.90 276 SER D C 1
ATOM 28513 O O . SER D 1 275 ? 32.388 42.813 123.133 1.00 38.17 276 SER D O 1
ATOM 28521 N N . ASP D 1 276 ? 34.536 42.470 122.589 1.00 42.51 277 ASP D N 1
ATOM 28522 C CA . ASP D 1 276 ? 34.490 43.280 121.381 1.00 40.80 277 ASP D CA 1
ATOM 28523 C C . ASP D 1 276 ? 33.838 42.452 120.291 1.00 41.87 277 ASP D C 1
ATOM 28524 O O . ASP D 1 276 ? 33.194 42.982 119.389 1.00 50.02 277 ASP D O 1
ATOM 28533 N N . GLN D 1 277 ? 34.013 41.139 120.408 1.00 41.18 278 GLN D N 1
ATOM 28534 C CA . GLN D 1 277 ? 33.583 40.162 119.419 1.00 38.40 278 GLN D CA 1
ATOM 28535 C C . GLN D 1 277 ? 32.173 40.406 118.938 1.00 42.71 278 GLN D C 1
ATOM 28536 O O . GLN D 1 277 ? 31.892 40.287 117.747 1.00 49.67 278 GLN D O 1
ATOM 28550 N N . ALA D 1 278 ? 31.304 40.771 119.873 1.00 40.98 279 ALA D N 1
ATOM 28551 C CA . ALA D 1 278 ? 29.858 40.756 119.650 1.00 51.05 279 ALA D CA 1
ATOM 28552 C C . ALA D 1 278 ? 29.400 39.311 119.436 1.00 46.30 279 ALA D C 1
ATOM 28553 O O . ALA D 1 278 ? 28.604 39.016 118.556 1.00 42.12 279 ALA D O 1
ATOM 28560 N N . MET D 1 279 ? 29.938 38.416 120.258 1.00 48.17 280 MET D N 1
ATOM 28561 C CA . MET D 1 279 ? 29.515 37.030 120.305 1.00 48.69 280 MET D CA 1
ATOM 28562 C C . MET D 1 279 ? 29.678 36.540 121.732 1.00 48.52 280 MET D C 1
ATOM 28563 O O . MET D 1 279 ? 30.723 36.752 122.342 1.00 50.26 280 MET D O 1
ATOM 28577 N N . LEU D 1 280 ? 28.639 35.907 122.267 1.00 51.66 281 LEU D N 1
ATOM 28578 C CA . LEU D 1 280 ? 28.663 35.411 123.639 1.00 46.00 281 LEU D CA 1
ATOM 28579 C C . LEU D 1 280 ? 28.511 33.903 123.672 1.00 47.61 281 LEU D C 1
ATOM 28580 O O . LEU D 1 280 ? 27.528 33.355 123.203 1.00 55.80 281 LEU D O 1
ATOM 28596 N N . ASP D 1 281 ? 29.524 33.246 124.211 1.00 46.35 282 ASP D N 1
ATOM 28597 C CA . ASP D 1 281 ? 29.530 31.812 124.395 1.00 46.88 282 ASP D CA 1
ATOM 28598 C C . ASP D 1 281 ? 30.108 31.518 125.787 1.00 44.22 282 ASP D C 1
ATOM 28599 O O . ASP D 1 281 ? 31.314 31.352 125.958 1.00 35.99 282 ASP D O 1
ATOM 28608 N N . ALA D 1 282 ? 29.225 31.474 126.777 1.00 42.81 283 ALA D N 1
ATOM 28609 C CA . ALA D 1 282 ? 29.620 31.409 128.172 1.00 41.51 283 ALA D CA 1
ATOM 28610 C C . ALA D 1 282 ? 29.237 30.083 128.799 1.00 46.09 283 ALA D C 1
ATOM 28611 O O . ALA D 1 282 ? 28.058 29.770 128.927 1.00 50.31 283 ALA D O 1
ATOM 28618 N N . PHE D 1 283 ? 30.243 29.314 129.198 1.00 42.18 284 PHE D N 1
ATOM 28619 C CA . PHE D 1 283 ? 30.032 28.060 129.898 1.00 46.28 284 PHE D CA 1
ATOM 28620 C C . PHE D 1 283 ? 29.881 28.351 131.386 1.00 46.41 284 PHE D C 1
ATOM 28621 O O . PHE D 1 283 ? 30.669 29.099 131.949 1.00 45.49 284 PHE D O 1
ATOM 28638 N N . VAL D 1 284 ? 28.861 27.786 132.023 1.00 47.82 285 VAL D N 1
ATOM 28639 C CA . VAL D 1 284 ? 28.647 28.018 133.448 1.00 53.36 285 VAL D CA 1
ATOM 28640 C C . VAL D 1 284 ? 28.760 26.703 134.206 1.00 51.79 285 VAL D C 1
ATOM 28641 O O . VAL D 1 284 ? 27.904 25.841 134.094 1.00 56.52 285 VAL D O 1
ATOM 28654 N N . ILE D 1 285 ? 29.826 26.596 134.997 1.00 47.65 286 ILE D N 1
ATOM 28655 C CA . ILE D 1 285 ? 30.251 25.356 135.633 1.00 43.47 286 ILE D CA 1
ATOM 28656 C C . ILE D 1 285 ? 29.909 25.306 137.123 1.00 46.00 286 ILE D C 1
ATOM 28657 O O . ILE D 1 285 ? 30.484 26.038 137.930 1.00 43.12 286 ILE D O 1
ATOM 28673 N N . ALA D 1 286 ? 28.989 24.422 137.489 1.00 44.71 287 ALA D N 1
ATOM 28674 C CA . ALA D 1 286 ? 28.619 24.254 138.887 1.00 48.29 287 ALA D CA 1
ATOM 28675 C C . ALA D 1 286 ? 29.548 23.246 139.553 1.00 45.43 287 ALA D C 1
ATOM 28676 O O . ALA D 1 286 ? 30.299 22.546 138.881 1.00 48.10 287 ALA D O 1
ATOM 28683 N N . GLY D 1 287 ? 29.493 23.170 140.875 1.00 44.21 288 GLY D N 1
ATOM 28684 C CA . GLY D 1 287 ? 30.349 22.260 141.609 1.00 46.80 288 GLY D CA 1
ATOM 28685 C C . GLY D 1 287 ? 30.138 22.363 143.103 1.00 47.36 288 GLY D C 1
ATOM 28686 O O . GLY D 1 287 ? 29.724 23.404 143.601 1.00 50.32 288 GLY D O 1
ATOM 28690 N N . ASP D 1 288 ? 30.413 21.280 143.820 1.00 50.33 289 ASP D N 1
ATOM 28691 C CA . ASP D 1 288 ? 30.316 21.285 145.272 1.00 50.76 289 ASP D CA 1
ATOM 28692 C C . ASP D 1 288 ? 31.681 21.560 145.893 1.00 46.58 289 ASP D C 1
ATOM 28693 O O . ASP D 1 288 ? 31.795 21.994 147.043 1.00 39.64 289 ASP D O 1
ATOM 28702 N N . THR D 1 289 ? 32.715 21.315 145.104 1.00 45.02 290 THR D N 1
ATOM 28703 C CA . THR D 1 289 ? 34.063 21.683 145.480 1.00 38.41 290 THR D CA 1
ATOM 28704 C C . THR D 1 289 ? 34.700 22.510 144.383 1.00 36.86 290 THR D C 1
ATOM 28705 O O . THR D 1 289 ? 34.304 22.431 143.231 1.00 38.42 290 THR D O 1
ATOM 28716 N N . MET D 1 290 ? 35.672 23.329 144.757 1.00 40.02 291 MET D N 1
ATOM 28717 C CA . MET D 1 290 ? 36.419 24.126 143.800 1.00 37.36 291 MET D CA 1
ATOM 28718 C C . MET D 1 290 ? 37.154 23.236 142.794 1.00 39.44 291 MET D C 1
ATOM 28719 O O . MET D 1 290 ? 37.299 23.594 141.625 1.00 35.58 291 MET D O 1
ATOM 28733 N N . GLU D 1 291 ? 37.616 22.076 143.253 1.00 36.78 292 GLU D N 1
ATOM 28734 C CA . GLU D 1 291 ? 38.376 21.174 142.395 1.00 40.49 292 GLU D CA 1
ATOM 28735 C C . GLU D 1 291 ? 37.498 20.652 141.268 1.00 40.29 292 GLU D C 1
ATOM 28736 O O . GLU D 1 291 ? 37.978 20.429 140.159 1.00 35.45 292 GLU D O 1
ATOM 28748 N N . GLU D 1 292 ? 36.220 20.435 141.581 1.00 42.89 293 GLU D N 1
ATOM 28749 C CA . GLU D 1 292 ? 35.211 20.037 140.603 1.00 36.99 293 GLU D CA 1
ATOM 28750 C C . GLU D 1 292 ? 35.089 21.049 139.487 1.00 38.18 293 GLU D C 1
ATOM 28751 O O . GLU D 1 292 ? 35.170 20.712 138.311 1.00 40.02 293 GLU D O 1
ATOM 28763 N N . ILE D 1 293 ? 34.848 22.290 139.878 1.00 32.08 294 ILE D N 1
ATOM 28764 C CA . ILE D 1 293 ? 34.687 23.365 138.930 1.00 35.03 294 ILE D CA 1
ATOM 28765 C C . ILE D 1 293 ? 35.902 23.425 138.007 1.00 35.71 294 ILE D C 1
ATOM 28766 O O . ILE D 1 293 ? 35.754 23.485 136.794 1.00 44.01 294 ILE D O 1
ATOM 28782 N N . LEU D 1 294 ? 37.096 23.356 138.564 1.00 31.19 295 LEU D N 1
ATOM 28783 C CA . LEU D 1 294 ? 38.295 23.415 137.747 1.00 37.77 295 LEU D CA 1
ATOM 28784 C C . LEU D 1 294 ? 38.444 22.170 136.882 1.00 39.64 295 LEU D C 1
ATOM 28785 O O . LEU D 1 294 ? 39.092 22.206 135.837 1.00 41.84 295 LEU D O 1
ATOM 28801 N N . ARG D 1 295 ? 37.854 21.066 137.321 1.00 41.25 296 ARG D N 1
ATOM 28802 C CA . ARG D 1 295 ? 37.941 19.821 136.571 1.00 46.33 296 ARG D CA 1
ATOM 28803 C C . ARG D 1 295 ? 37.102 19.959 135.310 1.00 41.06 296 ARG D C 1
ATOM 28804 O O . ARG D 1 295 ? 37.541 19.598 134.225 1.00 40.86 296 ARG D O 1
ATOM 28825 N N . GLY D 1 296 ? 35.902 20.505 135.468 1.00 39.41 297 GLY D N 1
ATOM 28826 C CA . GLY D 1 296 ? 35.006 20.748 134.357 1.00 42.29 297 GLY D CA 1
ATOM 28827 C C . GLY D 1 296 ? 35.536 21.768 133.368 1.00 40.96 297 GLY D C 1
ATOM 28828 O O . GLY D 1 296 ? 35.271 21.674 132.181 1.00 41.34 297 GLY D O 1
ATOM 28832 N N . TYR D 1 297 ? 36.275 22.756 133.851 1.00 38.96 298 TYR D N 1
ATOM 28833 C CA . TYR D 1 297 ? 36.914 23.703 132.955 1.00 43.45 298 TYR D CA 1
ATOM 28834 C C . TYR D 1 297 ? 37.963 22.994 132.104 1.00 41.50 298 TYR D C 1
ATOM 28835 O O . TYR D 1 297 ? 38.156 23.322 130.939 1.00 39.35 298 TYR D O 1
ATOM 28853 N N . ARG D 1 298 ? 38.647 22.026 132.698 1.00 40.71 299 ARG D N 1
ATOM 28854 C CA . ARG D 1 298 ? 39.640 21.252 131.977 1.00 43.05 299 ARG D CA 1
ATOM 28855 C C . ARG D 1 298 ? 38.937 20.323 131.009 1.00 40.48 299 ARG D C 1
ATOM 28856 O O . ARG D 1 298 ? 39.439 20.038 129.923 1.00 35.93 299 ARG D O 1
ATOM 28877 N N . ASP D 1 299 ? 37.758 19.873 131.421 1.00 41.45 300 ASP D N 1
ATOM 28878 C CA . ASP D 1 299 ? 36.923 19.016 130.597 1.00 42.23 300 ASP D CA 1
ATOM 28879 C C . ASP D 1 299 ? 36.459 19.704 129.315 1.00 48.55 300 ASP D C 1
ATOM 28880 O O . ASP D 1 299 ? 36.111 19.036 128.345 1.00 51.40 300 ASP D O 1
ATOM 28889 N N . LEU D 1 300 ? 36.445 21.036 129.326 1.00 49.50 301 LEU D N 1
ATOM 28890 C CA . LEU D 1 300 ? 36.029 21.837 128.178 1.00 45.84 301 LEU D CA 1
ATOM 28891 C C . LEU D 1 300 ? 37.193 22.314 127.322 1.00 46.80 301 LEU D C 1
ATOM 28892 O O . LEU D 1 300 ? 37.061 22.454 126.114 1.00 56.22 301 LEU D O 1
ATOM 28908 N N . THR D 1 301 ? 38.326 22.567 127.959 1.00 44.75 302 THR D N 1
ATOM 28909 C CA . THR D 1 301 ? 39.432 23.269 127.323 1.00 49.24 302 THR D CA 1
ATOM 28910 C C . THR D 1 301 ? 40.738 22.477 127.345 1.00 50.34 302 THR D C 1
ATOM 28911 O O . THR D 1 301 ? 41.758 22.937 126.822 1.00 47.19 302 THR D O 1
ATOM 28922 N N . GLY D 1 302 ? 40.703 21.302 127.972 1.00 46.50 303 GLY D N 1
ATOM 28923 C CA . GLY D 1 302 ? 41.819 20.375 127.938 1.00 45.23 303 GLY D CA 1
ATOM 28924 C C . GLY D 1 302 ? 42.548 20.211 129.251 1.00 40.64 303 GLY D C 1
ATOM 28925 O O . GLY D 1 302 ? 42.559 21.104 130.094 1.00 40.79 303 GLY D O 1
ATOM 28929 N N . TYR D 1 303 ? 43.155 19.042 129.413 1.00 44.56 304 TYR D N 1
ATOM 28930 C CA . TYR D 1 303 ? 43.966 18.727 130.580 1.00 42.07 304 TYR D CA 1
ATOM 28931 C C . TYR D 1 303 ? 45.451 18.918 130.273 1.00 41.87 304 TYR D C 1
ATOM 28932 O O . TYR D 1 303 ? 45.898 18.624 129.165 1.00 38.85 304 TYR D O 1
ATOM 28950 N N . PRO D 1 304 ? 46.226 19.407 131.254 1.00 42.31 305 PRO D N 1
ATOM 28951 C CA . PRO D 1 304 ? 47.687 19.442 131.099 1.00 50.74 305 PRO D CA 1
ATOM 28952 C C . PRO D 1 304 ? 48.314 18.047 130.973 1.00 46.09 305 PRO D C 1
ATOM 28953 O O . PRO D 1 304 ? 47.838 17.089 131.581 1.00 40.10 305 PRO D O 1
ATOM 28964 N N . SER D 1 305 ? 49.380 17.939 130.190 1.00 45.93 306 SER D N 1
ATOM 28965 C CA . SER D 1 305 ? 50.119 16.686 130.096 1.00 48.02 306 SER D CA 1
ATOM 28966 C C . SER D 1 305 ? 51.126 16.623 131.248 1.00 48.96 306 SER D C 1
ATOM 28967 O O . SER D 1 305 ? 51.454 17.649 131.839 1.00 50.55 306 SER D O 1
ATOM 28975 N N . MET D 1 306 ? 51.608 15.430 131.581 1.00 48.91 307 MET D N 1
ATOM 28976 C CA . MET D 1 306 ? 52.590 15.293 132.650 1.00 46.32 307 MET D CA 1
ATOM 28977 C C . MET D 1 306 ? 53.970 15.628 132.105 1.00 48.46 307 MET D C 1
ATOM 28978 O O . MET D 1 306 ? 54.428 14.986 131.170 1.00 51.07 307 MET D O 1
ATOM 28992 N N . PRO D 1 307 ? 54.637 16.649 132.676 1.00 52.69 308 PRO D N 1
ATOM 28993 C CA . PRO D 1 307 ? 55.984 16.953 132.180 1.00 50.72 308 PRO D CA 1
ATOM 28994 C C . PRO D 1 307 ? 57.000 15.905 132.616 1.00 42.91 308 PRO D C 1
ATOM 28995 O O . PRO D 1 307 ? 56.678 15.061 133.447 1.00 40.75 308 PRO D O 1
ATOM 29006 N N . PRO D 1 308 ? 58.208 15.941 132.034 1.00 44.40 309 PRO D N 1
ATOM 29007 C CA . PRO D 1 308 ? 59.214 14.911 132.304 1.00 46.99 309 PRO D CA 1
ATOM 29008 C C . PRO D 1 308 ? 59.836 15.066 133.683 1.00 46.52 309 PRO D C 1
ATOM 29009 O O . PRO D 1 308 ? 59.594 16.067 134.342 1.00 49.04 309 PRO D O 1
ATOM 29020 N N . LEU D 1 309 ? 60.602 14.074 134.119 1.00 47.17 310 LEU D N 1
ATOM 29021 C CA . LEU D 1 309 ? 61.222 14.102 135.437 1.00 49.97 310 LEU D CA 1
ATOM 29022 C C . LEU D 1 309 ? 62.230 15.249 135.552 1.00 48.74 310 LEU D C 1
ATOM 29023 O O . LEU D 1 309 ? 62.179 16.047 136.490 1.00 41.87 310 LEU D O 1
ATOM 29039 N N . TRP D 1 310 ? 63.132 15.333 134.578 1.00 48.52 311 TRP D N 1
ATOM 29040 C CA . TRP D 1 310 ? 64.238 16.283 134.631 1.00 49.65 311 TRP D CA 1
ATOM 29041 C C . TRP D 1 310 ? 63.717 17.708 134.793 1.00 50.43 311 TRP D C 1
ATOM 29042 O O . TRP D 1 310 ? 64.434 18.599 135.261 1.00 52.12 311 TRP D O 1
ATOM 29063 N N . SER D 1 311 ? 62.461 17.916 134.414 1.00 47.36 312 SER D N 1
ATOM 29064 C CA . SER D 1 311 ? 61.830 19.219 134.553 1.00 49.54 312 SER D CA 1
ATOM 29065 C C . SER D 1 311 ? 61.674 19.573 136.018 1.00 47.14 312 SER D C 1
ATOM 29066 O O . SER D 1 311 ? 61.580 20.743 136.371 1.00 48.52 312 SER D O 1
ATOM 29074 N N . PHE D 1 312 ? 61.652 18.555 136.871 1.00 48.46 313 PHE D N 1
ATOM 29075 C CA . PHE D 1 312 ? 61.417 18.767 138.293 1.00 52.66 313 PHE D CA 1
ATOM 29076 C C . PHE D 1 312 ? 62.707 18.985 139.080 1.00 42.31 313 PHE D C 1
ATOM 29077 O O . PHE D 1 312 ? 62.661 19.245 140.271 1.00 43.05 313 PHE D O 1
ATOM 29094 N N . GLY D 1 313 ? 63.853 18.890 138.417 1.00 48.44 314 GLY D N 1
ATOM 29095 C CA . GLY D 1 313 ? 65.119 19.251 139.034 1.00 48.69 314 GLY D CA 1
ATOM 29096 C C . GLY D 1 313 ? 65.255 20.761 138.997 1.00 50.32 314 GLY D C 1
ATOM 29097 O O . GLY D 1 313 ? 64.394 21.424 138.421 1.00 54.64 314 GLY D O 1
ATOM 29101 N N . VAL D 1 314 ? 66.307 21.320 139.592 1.00 50.29 315 VAL D N 1
ATOM 29102 C CA . VAL D 1 314 ? 66.436 22.777 139.624 1.00 50.04 315 VAL D CA 1
ATOM 29103 C C . VAL D 1 314 ? 67.019 23.322 138.315 1.00 46.98 315 VAL D C 1
ATOM 29104 O O . VAL D 1 314 ? 67.779 22.647 137.620 1.00 47.11 315 VAL D O 1
ATOM 29117 N N . TRP D 1 315 ? 66.629 24.548 137.990 1.00 44.78 316 TRP D N 1
ATOM 29118 C CA . TRP D 1 315 ? 67.017 25.198 136.747 1.00 44.89 316 TRP D CA 1
ATOM 29119 C C . TRP D 1 315 ? 67.902 26.393 137.076 1.00 46.23 316 TRP D C 1
ATOM 29120 O O . TRP D 1 315 ? 67.479 27.302 137.789 1.00 42.21 316 TRP D O 1
ATOM 29141 N N . MET D 1 316 ? 69.134 26.385 136.577 1.00 44.63 317 MET D N 1
ATOM 29142 C CA . MET D 1 316 ? 70.004 27.540 136.740 1.00 48.23 317 MET D CA 1
ATOM 29143 C C . MET D 1 316 ? 70.065 28.279 135.423 1.00 44.71 317 MET D C 1
ATOM 29144 O O . MET D 1 316 ? 70.070 27.675 134.352 1.00 41.71 317 MET D O 1
ATOM 29158 N N . SER D 1 317 ? 70.094 29.600 135.521 1.00 44.75 318 SER D N 1
ATOM 29159 C CA . SER D 1 317 ? 70.046 30.445 134.350 1.00 47.21 318 SER D CA 1
ATOM 29160 C C . SER D 1 317 ? 70.334 31.889 134.688 1.00 48.97 318 SER D C 1
ATOM 29161 O O . SER D 1 317 ? 70.519 32.248 135.851 1.00 48.55 318 SER D O 1
ATOM 29169 N N . ARG D 1 318 ? 70.358 32.710 133.648 1.00 49.10 319 ARG D N 1
ATOM 29170 C CA . ARG D 1 318 ? 70.591 34.131 133.780 1.00 49.84 319 ARG D CA 1
ATOM 29171 C C . ARG D 1 318 ? 70.378 34.725 132.406 1.00 53.66 319 ARG D C 1
ATOM 29172 O O . ARG D 1 318 ? 70.623 34.048 131.414 1.00 58.41 319 ARG D O 1
ATOM 29193 N N . MET D 1 319 ? 69.904 35.969 132.349 1.00 58.22 320 MET D N 1
ATOM 29194 C CA . MET D 1 319 ? 69.925 36.756 131.120 1.00 58.62 320 MET D CA 1
ATOM 29195 C C . MET D 1 319 ? 71.180 37.620 131.125 1.00 56.28 320 MET D C 1
ATOM 29196 O O . MET D 1 319 ? 71.175 38.664 131.750 1.00 61.67 320 MET D O 1
ATOM 29210 N N . THR D 1 320 ? 72.253 37.226 130.441 1.00 62.05 321 THR D N 1
ATOM 29211 C CA . THR D 1 320 ? 72.341 36.020 129.624 1.00 64.21 321 THR D CA 1
ATOM 29212 C C . THR D 1 320 ? 73.747 35.421 129.659 1.00 70.96 321 THR D C 1
ATOM 29213 O O . THR D 1 320 ? 74.707 36.084 130.034 1.00 71.85 321 THR D O 1
ATOM 29224 N N . TYR D 1 321 ? 73.844 34.143 129.311 1.00 73.95 322 TYR D N 1
ATOM 29225 C CA . TYR D 1 321 ? 75.120 33.449 129.279 1.00 79.19 322 TYR D CA 1
ATOM 29226 C C . TYR D 1 321 ? 75.945 33.919 128.076 1.00 87.66 322 TYR D C 1
ATOM 29227 O O . TYR D 1 321 ? 75.654 33.535 126.936 1.00 83.61 322 TYR D O 1
ATOM 29231 N N . PHE D 1 322 ? 76.949 34.761 128.333 1.00 89.91 323 PHE D N 1
ATOM 29232 C CA . PHE D 1 322 ? 77.792 35.352 127.289 1.00 90.19 323 PHE D CA 1
ATOM 29233 C C . PHE D 1 322 ? 78.367 34.266 126.369 1.00 95.34 323 PHE D C 1
ATOM 29234 O O . PHE D 1 322 ? 77.872 34.053 125.261 1.00 93.44 323 PHE D O 1
ATOM 29244 N N . SER D 1 323 ? 79.403 33.576 126.842 1.00 96.98 324 SER D N 1
ATOM 29245 C CA . SER D 1 323 ? 80.071 32.555 126.050 1.00 94.76 324 SER D CA 1
ATOM 29246 C C . SER D 1 323 ? 79.442 31.171 126.134 1.00 89.15 324 SER D C 1
ATOM 29247 O O . SER D 1 323 ? 78.452 30.958 126.831 1.00 86.27 324 SER D O 1
ATOM 29251 N N . ALA D 1 324 ? 80.025 30.223 125.408 1.00 88.88 325 ALA D N 1
ATOM 29252 C CA . ALA D 1 324 ? 79.554 28.845 125.428 1.00 88.05 325 ALA D CA 1
ATOM 29253 C C . ALA D 1 324 ? 79.887 28.171 126.747 1.00 92.86 325 ALA D C 1
ATOM 29254 O O . ALA D 1 324 ? 79.392 27.083 127.030 1.00 96.40 325 ALA D O 1
ATOM 29261 N N . ASP D 1 325 ? 80.739 28.802 127.547 1.00 94.25 326 ASP D N 1
ATOM 29262 C CA . ASP D 1 325 ? 81.128 28.221 128.823 1.00 94.48 326 ASP D CA 1
ATOM 29263 C C . ASP D 1 325 ? 81.925 29.193 129.695 1.00 95.96 326 ASP D C 1
ATOM 29264 O O . ASP D 1 325 ? 83.125 29.332 129.476 1.00 98.21 326 ASP D O 1
ATOM 29273 N N . GLU D 1 326 ? 81.319 29.881 130.671 1.00 94.61 327 GLU D N 1
ATOM 29274 C CA . GLU D 1 326 ? 79.894 29.859 131.033 1.00 91.42 327 GLU D CA 1
ATOM 29275 C C . GLU D 1 326 ? 79.364 28.471 131.402 1.00 93.89 327 GLU D C 1
ATOM 29276 O O . GLU D 1 326 ? 79.882 27.831 132.316 1.00 93.48 327 GLU D O 1
ATOM 29288 N N . VAL D 1 327 ? 78.340 28.021 130.679 1.00 92.31 328 VAL D N 1
ATOM 29289 C CA . VAL D 1 327 ? 77.603 26.798 130.988 1.00 89.94 328 VAL D CA 1
ATOM 29290 C C . VAL D 1 327 ? 78.492 25.624 131.406 1.00 91.39 328 VAL D C 1
ATOM 29291 O O . VAL D 1 327 ? 78.137 24.863 132.308 1.00 92.01 328 VAL D O 1
ATOM 29296 N N . ASN D 1 328 ? 79.649 25.490 130.760 1.00 95.87 329 ASN D N 1
ATOM 29297 C CA . ASN D 1 328 ? 80.558 24.374 131.029 1.00 97.51 329 ASN D CA 1
ATOM 29298 C C . ASN D 1 328 ? 81.442 24.603 132.260 1.00 98.02 329 ASN D C 1
ATOM 29299 O O . ASN D 1 328 ? 82.029 23.659 132.797 1.00 97.54 329 ASN D O 1
ATOM 29303 N N . GLU D 1 329 ? 81.536 25.857 132.698 1.00 95.69 330 GLU D N 1
ATOM 29304 C CA . GLU D 1 329 ? 82.298 26.206 133.893 1.00 93.10 330 GLU D CA 1
ATOM 29305 C C . GLU D 1 329 ? 81.369 26.355 135.095 1.00 92.19 330 GLU D C 1
ATOM 29306 O O . GLU D 1 329 ? 81.702 25.936 136.204 1.00 94.23 330 GLU D O 1
ATOM 29310 N N . ILE D 1 330 ? 80.205 26.957 134.863 1.00 92.60 331 ILE D N 1
ATOM 29311 C CA . ILE D 1 330 ? 79.218 27.173 135.918 1.00 90.40 331 ILE D CA 1
ATOM 29312 C C . ILE D 1 330 ? 78.642 25.843 136.394 1.00 89.98 331 ILE D C 1
ATOM 29313 O O . ILE D 1 330 ? 78.527 25.603 137.597 1.00 88.80 331 ILE D O 1
ATOM 29320 N N . CYS D 1 331 ? 78.282 24.978 135.451 1.00 90.18 332 CYS D N 1
ATOM 29321 C CA . CYS D 1 331 ? 77.749 23.668 135.800 1.00 90.03 332 CYS D CA 1
ATOM 29322 C C . CYS D 1 331 ? 78.883 22.761 136.255 1.00 87.83 332 CYS D C 1
ATOM 29323 O O . CYS D 1 331 ? 78.656 21.727 136.882 1.00 88.82 332 CYS D O 1
ATOM 29331 N N . ASP D 1 332 ? 80.108 23.158 135.930 1.00 89.65 333 ASP D N 1
ATOM 29332 C CA . ASP D 1 332 ? 81.296 22.440 136.373 1.00 91.62 333 ASP D CA 1
ATOM 29333 C C . ASP D 1 332 ? 81.400 22.509 137.894 1.00 93.93 333 ASP D C 1
ATOM 29334 O O . ASP D 1 332 ? 81.445 21.480 138.571 1.00 94.39 333 ASP D O 1
ATOM 29341 N N . ARG D 1 333 ? 81.421 23.730 138.425 1.00 94.74 334 ARG D N 1
ATOM 29342 C CA . ARG D 1 333 ? 81.555 23.947 139.863 1.00 91.86 334 ARG D CA 1
ATOM 29343 C C . ARG D 1 333 ? 80.229 23.770 140.612 1.00 89.37 334 ARG D C 1
ATOM 29344 O O . ARG D 1 333 ? 80.135 24.081 141.799 1.00 85.82 334 ARG D O 1
ATOM 29347 N N . MET D 1 334 ? 79.217 23.264 139.911 1.00 91.44 335 MET D N 1
ATOM 29348 C CA . MET D 1 334 ? 77.891 23.057 140.483 1.00 85.12 335 MET D CA 1
ATOM 29349 C C . MET D 1 334 ? 77.631 21.550 140.547 1.00 84.38 335 MET D C 1
ATOM 29350 O O . MET D 1 334 ? 77.679 20.951 141.627 1.00 81.47 335 MET D O 1
ATOM 29364 N N . ARG D 1 335 ? 77.422 20.936 139.380 1.00 87.98 336 ARG D N 1
ATOM 29365 C CA . ARG D 1 335 ? 77.106 19.503 139.276 1.00 90.93 336 ARG D CA 1
ATOM 29366 C C . ARG D 1 335 ? 78.217 18.627 139.862 1.00 90.31 336 ARG D C 1
ATOM 29367 O O . ARG D 1 335 ? 78.056 17.407 139.970 1.00 88.57 336 ARG D O 1
ATOM 29377 N N . ALA D 1 336 ? 79.338 19.255 140.225 1.00 92.06 337 ALA D N 1
ATOM 29378 C CA . ALA D 1 336 ? 80.463 18.563 140.852 1.00 89.59 337 ALA D CA 1
ATOM 29379 C C . ALA D 1 336 ? 80.903 19.255 142.150 1.00 84.22 337 ALA D C 1
ATOM 29380 O O . ALA D 1 336 ? 82.010 19.025 142.639 1.00 87.42 337 ALA D O 1
ATOM 29387 N N . GLU D 1 337 ? 80.042 20.111 142.695 1.00 81.35 338 GLU D N 1
ATOM 29388 C CA . GLU D 1 337 ? 80.234 20.633 144.047 1.00 76.27 338 GLU D CA 1
ATOM 29389 C C . GLU D 1 337 ? 79.008 20.283 144.873 1.00 76.94 338 GLU D C 1
ATOM 29390 O O . GLU D 1 337 ? 78.659 20.987 145.817 1.00 75.57 338 GLU D O 1
ATOM 29398 N N . HIS D 1 338 ? 78.359 19.187 144.487 1.00 82.66 339 HIS D N 1
ATOM 29399 C CA . HIS D 1 338 ? 77.220 18.644 145.214 1.00 78.61 339 HIS D CA 1
ATOM 29400 C C . HIS D 1 338 ? 76.045 19.599 145.160 1.00 75.88 339 HIS D C 1
ATOM 29401 O O . HIS D 1 338 ? 75.175 19.594 146.028 1.00 74.20 339 HIS D O 1
ATOM 29410 N N . TYR D 1 339 ? 76.037 20.430 144.128 1.00 77.48 340 TYR D N 1
ATOM 29411 C CA . TYR D 1 339 ? 74.886 21.250 143.824 1.00 73.14 340 TYR D CA 1
ATOM 29412 C C . TYR D 1 339 ? 74.086 20.542 142.752 1.00 71.47 340 TYR D C 1
ATOM 29413 O O . TYR D 1 339 ? 74.440 20.588 141.577 1.00 70.90 340 TYR D O 1
ATOM 29422 N N . PRO D 1 340 ? 73.009 19.865 143.153 1.00 67.61 341 PRO D N 1
ATOM 29423 C CA . PRO D 1 340 ? 72.237 19.153 142.140 1.00 69.64 341 PRO D CA 1
ATOM 29424 C C . PRO D 1 340 ? 71.502 20.148 141.264 1.00 64.71 341 PRO D C 1
ATOM 29425 O O . PRO D 1 340 ? 70.826 21.019 141.795 1.00 66.72 341 PRO D O 1
ATOM 29436 N N . CYS D 1 341 ? 71.646 20.040 139.951 1.00 58.54 342 CYS D N 1
ATOM 29437 C CA . CYS D 1 341 ? 71.014 20.994 139.059 1.00 60.37 342 CYS D CA 1
ATOM 29438 C C . CYS D 1 341 ? 70.757 20.378 137.696 1.00 59.20 342 CYS D C 1
ATOM 29439 O O . CYS D 1 341 ? 71.664 20.250 136.882 1.00 65.33 342 CYS D O 1
ATOM 29442 N N . ASP D 1 342 ? 69.505 20.017 137.444 1.00 56.15 343 ASP D N 1
ATOM 29443 C CA . ASP D 1 342 ? 69.179 19.188 136.292 1.00 60.35 343 ASP D CA 1
ATOM 29444 C C . ASP D 1 342 ? 69.196 19.914 134.951 1.00 54.05 343 ASP D C 1
ATOM 29445 O O . ASP D 1 342 ? 69.225 19.279 133.905 1.00 52.71 343 ASP D O 1
ATOM 29450 N N . VAL D 1 343 ? 69.173 21.237 134.967 1.00 55.53 344 VAL D N 1
ATOM 29451 C CA . VAL D 1 343 ? 69.037 21.960 133.710 1.00 61.68 344 VAL D CA 1
ATOM 29452 C C . VAL D 1 343 ? 69.693 23.323 133.752 1.00 51.59 344 VAL D C 1
ATOM 29453 O O . VAL D 1 343 ? 69.591 24.049 134.736 1.00 48.06 344 VAL D O 1
ATOM 29455 N N . ILE D 1 344 ? 70.373 23.655 132.665 1.00 51.49 345 ILE D N 1
ATOM 29456 C CA . ILE D 1 344 ? 70.911 24.985 132.487 1.00 50.71 345 ILE D CA 1
ATOM 29457 C C . ILE D 1 344 ? 70.124 25.658 131.376 1.00 51.94 345 ILE D C 1
ATOM 29458 O O . ILE D 1 344 ? 69.863 25.055 130.342 1.00 47.83 345 ILE D O 1
ATOM 29463 N N . HIS D 1 345 ? 69.729 26.905 131.589 1.00 51.46 346 HIS D N 1
ATOM 29464 C CA . HIS D 1 345 ? 69.025 27.628 130.545 1.00 54.50 346 HIS D CA 1
ATOM 29465 C C . HIS D 1 345 ? 69.894 28.705 129.901 1.00 53.33 346 HIS D C 1
ATOM 29466 O O . HIS D 1 345 ? 70.569 29.465 130.591 1.00 46.30 346 HIS D O 1
ATOM 29473 N N . LEU D 1 346 ? 69.862 28.749 128.570 1.00 55.16 347 LEU D N 1
ATOM 29474 C CA . LEU D 1 346 ? 70.558 29.762 127.783 1.00 50.38 347 LEU D CA 1
ATOM 29475 C C . LEU D 1 346 ? 69.556 30.769 127.240 1.00 48.39 347 LEU D C 1
ATOM 29476 O O . LEU D 1 346 ? 68.516 30.393 126.725 1.00 60.19 347 LEU D O 1
ATOM 29481 N N . ASP D 1 347 ? 69.866 32.051 127.341 1.00 54.48 348 ASP D N 1
ATOM 29482 C CA . ASP D 1 347 ? 68.848 33.071 127.105 1.00 61.68 348 ASP D CA 1
ATOM 29483 C C . ASP D 1 347 ? 69.103 33.957 125.885 1.00 60.34 348 ASP D C 1
ATOM 29484 O O . ASP D 1 347 ? 69.426 33.464 124.806 1.00 63.07 348 ASP D O 1
ATOM 29489 N N . THR D 1 348 ? 68.939 35.264 126.066 1.00 62.15 349 THR D N 1
ATOM 29490 C CA . THR D 1 348 ? 69.071 36.221 124.970 1.00 63.47 349 THR D CA 1
ATOM 29491 C C . THR D 1 348 ? 70.421 36.089 124.270 1.00 63.63 349 THR D C 1
ATOM 29492 O O . THR D 1 348 ? 70.489 35.856 123.067 1.00 67.23 349 THR D O 1
ATOM 29496 N N . GLY D 1 349 ? 71.495 36.242 125.030 1.00 64.52 350 GLY D N 1
ATOM 29497 C CA . GLY D 1 349 ? 72.823 36.094 124.476 1.00 61.18 350 GLY D CA 1
ATOM 29498 C C . GLY D 1 349 ? 73.022 34.660 124.053 1.00 63.11 350 GLY D C 1
ATOM 29499 O O . GLY D 1 349 ? 72.871 33.752 124.862 1.00 70.66 350 GLY D O 1
ATOM 29500 N N . TRP D 1 350 ? 73.340 34.457 122.781 1.00 60.92 351 TRP D N 1
ATOM 29501 C CA . TRP D 1 350 ? 73.614 33.127 122.247 1.00 57.53 351 TRP D CA 1
ATOM 29502 C C . TRP D 1 350 ? 73.859 33.228 120.754 1.00 57.92 351 TRP D C 1
ATOM 29503 O O . TRP D 1 350 ? 74.638 32.470 120.183 1.00 61.97 351 TRP D O 1
ATOM 29505 N N . PHE D 1 351 ? 73.175 34.175 120.130 1.00 63.25 352 PHE D N 1
ATOM 29506 C CA . PHE D 1 351 ? 73.308 34.412 118.705 1.00 59.35 352 PHE D CA 1
ATOM 29507 C C . PHE D 1 351 ? 74.461 35.371 118.497 1.00 58.67 352 PHE D C 1
ATOM 29508 O O . PHE D 1 351 ? 75.127 35.745 119.460 1.00 61.45 352 PHE D O 1
ATOM 29516 N N . ARG D 1 352 ? 74.696 35.772 117.253 1.00 51.30 353 ARG D N 1
ATOM 29517 C CA . ARG D 1 352 ? 75.680 36.812 116.976 1.00 53.92 353 ARG D CA 1
ATOM 29518 C C . ARG D 1 352 ? 75.482 38.005 117.912 1.00 58.57 353 ARG D C 1
ATOM 29519 O O . ARG D 1 352 ? 76.445 38.650 118.313 1.00 59.74 353 ARG D O 1
ATOM 29521 N N . THR D 1 353 ? 74.227 38.279 118.263 1.00 62.39 354 THR D N 1
ATOM 29522 C CA . THR D 1 353 ? 73.898 39.287 119.267 1.00 61.87 354 THR D CA 1
ATOM 29523 C C . THR D 1 353 ? 72.591 38.934 119.973 1.00 61.87 354 THR D C 1
ATOM 29524 O O . THR D 1 353 ? 71.811 38.131 119.463 1.00 60.42 354 THR D O 1
ATOM 29528 N N . ASP D 1 354 ? 72.354 39.546 121.135 1.00 63.68 355 ASP D N 1
ATOM 29529 C CA . ASP D 1 354 ? 71.167 39.260 121.951 1.00 60.96 355 ASP D CA 1
ATOM 29530 C C . ASP D 1 354 ? 70.067 40.321 121.809 1.00 64.87 355 ASP D C 1
ATOM 29531 O O . ASP D 1 354 ? 70.068 41.332 122.512 1.00 72.05 355 ASP D O 1
ATOM 29533 N N . TRP D 1 355 ? 69.117 40.066 120.921 1.00 61.24 356 TRP D N 1
ATOM 29534 C CA . TRP D 1 355 ? 69.060 38.782 120.264 1.00 58.20 356 TRP D CA 1
ATOM 29535 C C . TRP D 1 355 ? 68.698 38.906 118.788 1.00 55.61 356 TRP D C 1
ATOM 29536 O O . TRP D 1 355 ? 68.676 39.991 118.226 1.00 61.67 356 TRP D O 1
ATOM 29538 N N . LEU D 1 356 ? 68.416 37.774 118.166 1.00 47.06 357 LEU D N 1
ATOM 29539 C CA . LEU D 1 356 ? 68.190 37.720 116.734 1.00 47.29 357 LEU D CA 1
ATOM 29540 C C . LEU D 1 356 ? 67.958 36.254 116.386 1.00 55.43 357 LEU D C 1
ATOM 29541 O O . LEU D 1 356 ? 68.849 35.575 115.896 1.00 58.18 357 LEU D O 1
ATOM 29546 N N . CYS D 1 357 ? 66.741 35.788 116.621 1.00 45.73 358 CYS D N 1
ATOM 29547 C CA . CYS D 1 357 ? 66.482 34.372 116.888 1.00 45.97 358 CYS D CA 1
ATOM 29548 C C . CYS D 1 357 ? 66.984 33.297 115.895 1.00 51.26 358 CYS D C 1
ATOM 29549 O O . CYS D 1 357 ? 67.444 33.564 114.777 1.00 52.08 358 CYS D O 1
ATOM 29552 N N . GLU D 1 358 ? 66.893 32.062 116.384 1.00 43.72 359 GLU D N 1
ATOM 29553 C CA . GLU D 1 358 ? 67.357 30.848 115.729 1.00 38.30 359 GLU D CA 1
ATOM 29554 C C . GLU D 1 358 ? 68.771 30.975 115.157 1.00 39.69 359 GLU D C 1
ATOM 29555 O O . GLU D 1 358 ? 68.960 31.631 114.152 1.00 40.45 359 GLU D O 1
ATOM 29561 N N . TRP D 1 359 ? 69.719 30.289 115.813 1.00 44.82 360 TRP D N 1
ATOM 29562 C CA . TRP D 1 359 ? 71.154 30.172 115.479 1.00 35.19 360 TRP D CA 1
ATOM 29563 C C . TRP D 1 359 ? 72.010 30.571 116.685 1.00 40.59 360 TRP D C 1
ATOM 29564 O O . TRP D 1 359 ? 71.463 30.810 117.763 1.00 48.01 360 TRP D O 1
ATOM 29566 N N . LYS D 1 360 ? 73.338 30.661 116.522 1.00 40.92 361 LYS D N 1
ATOM 29567 C CA . LYS D 1 360 ? 74.201 30.957 117.676 1.00 38.40 361 LYS D CA 1
ATOM 29568 C C . LYS D 1 360 ? 75.705 31.071 117.402 1.00 39.24 361 LYS D C 1
ATOM 29569 O O . LYS D 1 360 ? 76.291 30.126 116.863 1.00 45.88 361 LYS D O 1
ATOM 29571 N N . PHE D 1 361 ? 76.307 32.208 117.798 1.00 39.31 362 PHE D N 1
ATOM 29572 C CA . PHE D 1 361 ? 77.781 32.405 117.927 1.00 34.62 362 PHE D CA 1
ATOM 29573 C C . PHE D 1 361 ? 78.620 31.690 116.839 1.00 36.24 362 PHE D C 1
ATOM 29574 O O . PHE D 1 361 ? 78.166 31.690 115.693 1.00 48.00 362 PHE D O 1
ATOM 29582 N N . ASN D 1 362 ? 79.826 31.133 117.071 1.00 35.93 363 ASN D N 1
ATOM 29583 C CA . ASN D 1 362 ? 80.827 31.334 118.148 1.00 37.71 363 ASN D CA 1
ATOM 29584 C C . ASN D 1 362 ? 80.639 30.460 119.411 1.00 45.47 363 ASN D C 1
ATOM 29585 O O . ASN D 1 362 ? 81.000 30.879 120.527 1.00 46.68 363 ASN D O 1
ATOM 29587 N N . GLU D 1 363 ? 80.085 29.257 119.217 1.00 43.14 364 GLU D N 1
ATOM 29588 C CA . GLU D 1 363 ? 80.007 28.239 120.264 1.00 37.15 364 GLU D CA 1
ATOM 29589 C C . GLU D 1 363 ? 80.457 26.850 119.759 1.00 40.64 364 GLU D C 1
ATOM 29590 O O . GLU D 1 363 ? 81.654 26.591 119.612 1.00 39.52 364 GLU D O 1
ATOM 29596 N N . GLU D 1 364 ? 79.477 25.977 119.500 1.00 41.38 365 GLU D N 1
ATOM 29597 C CA . GLU D 1 364 ? 79.669 24.577 119.069 1.00 35.95 365 GLU D CA 1
ATOM 29598 C C . GLU D 1 364 ? 79.853 23.627 120.248 1.00 39.94 365 GLU D C 1
ATOM 29599 O O . GLU D 1 364 ? 80.039 22.419 120.049 1.00 48.79 365 GLU D O 1
ATOM 29605 N N . ALA D 1 427 ? 60.919 44.885 113.133 1.00 67.91 428 ALA D N 1
ATOM 29606 C CA . ALA D 1 427 ? 60.471 43.616 113.685 1.00 68.11 428 ALA D CA 1
ATOM 29607 C C . ALA D 1 427 ? 59.505 42.919 112.720 1.00 72.40 428 ALA D C 1
ATOM 29608 O O . ALA D 1 427 ? 59.426 43.274 111.545 1.00 73.09 428 ALA D O 1
ATOM 29615 N N . GLY D 1 428 ? 58.788 41.916 113.216 1.00 75.44 429 GLY D N 1
ATOM 29616 C CA . GLY D 1 428 ? 57.813 41.187 112.421 1.00 69.65 429 GLY D CA 1
ATOM 29617 C C . GLY D 1 428 ? 57.292 39.998 113.205 1.00 67.03 429 GLY D C 1
ATOM 29618 O O . GLY D 1 428 ? 58.067 39.297 113.852 1.00 67.62 429 GLY D O 1
ATOM 29622 N N . THR D 1 429 ? 55.979 39.784 113.168 1.00 70.47 430 THR D N 1
ATOM 29623 C CA . THR D 1 429 ? 55.358 38.647 113.849 1.00 68.71 430 THR D CA 1
ATOM 29624 C C . THR D 1 429 ? 55.195 37.489 112.873 1.00 67.66 430 THR D C 1
ATOM 29625 O O . THR D 1 429 ? 55.019 37.707 111.680 1.00 70.35 430 THR D O 1
ATOM 29635 N N . ILE D 1 430 ? 55.257 36.260 113.375 1.00 68.61 431 ILE D N 1
ATOM 29636 C CA . ILE D 1 430 ? 55.081 35.091 112.520 1.00 71.31 431 ILE D CA 1
ATOM 29637 C C . ILE D 1 430 ? 53.618 34.656 112.544 1.00 78.23 431 ILE D C 1
ATOM 29638 O O . ILE D 1 430 ? 52.998 34.578 113.603 1.00 81.32 431 ILE D O 1
ATOM 29654 N N . ASP D 1 431 ? 53.069 34.391 111.363 1.00 78.28 432 ASP D N 1
ATOM 29655 C CA . ASP D 1 431 ? 51.641 34.156 111.220 1.00 78.96 432 ASP D CA 1
ATOM 29656 C C . ASP D 1 431 ? 51.287 32.701 111.488 1.00 79.78 432 ASP D C 1
ATOM 29657 O O . ASP D 1 431 ? 51.311 31.872 110.585 1.00 82.46 432 ASP D O 1
ATOM 29666 N N . PHE D 1 432 ? 50.958 32.397 112.737 1.00 82.47 433 PHE D N 1
ATOM 29667 C CA . PHE D 1 432 ? 50.589 31.039 113.124 1.00 82.86 433 PHE D CA 1
ATOM 29668 C C . PHE D 1 432 ? 49.292 30.581 112.462 1.00 80.61 433 PHE D C 1
ATOM 29669 O O . PHE D 1 432 ? 49.019 29.383 112.379 1.00 81.84 433 PHE D O 1
ATOM 29686 N N . THR D 1 433 ? 48.494 31.534 111.994 1.00 81.87 434 THR D N 1
ATOM 29687 C CA . THR D 1 433 ? 47.278 31.208 111.257 1.00 86.88 434 THR D CA 1
ATOM 29688 C C . THR D 1 433 ? 47.620 30.842 109.813 1.00 82.85 434 THR D C 1
ATOM 29689 O O . THR D 1 433 ? 46.759 30.408 109.052 1.00 82.39 434 THR D O 1
ATOM 29695 N N . TYR D 1 434 ? 48.885 31.032 109.450 1.00 83.39 435 TYR D N 1
ATOM 29696 C CA . TYR D 1 434 ? 49.396 30.682 108.129 1.00 84.70 435 TYR D CA 1
ATOM 29697 C C . TYR D 1 434 ? 50.121 29.344 108.232 1.00 84.58 435 TYR D C 1
ATOM 29698 O O . TYR D 1 434 ? 51.307 29.316 108.552 1.00 86.25 435 TYR D O 1
ATOM 29709 N N . PRO D 1 435 ? 49.414 28.230 107.958 1.00 80.44 436 PRO D N 1
ATOM 29710 C CA . PRO D 1 435 ? 49.916 26.889 108.288 1.00 77.19 436 PRO D CA 1
ATOM 29711 C C . PRO D 1 435 ? 51.305 26.586 107.740 1.00 81.41 436 PRO D C 1
ATOM 29712 O O . PRO D 1 435 ? 51.998 25.721 108.282 1.00 80.45 436 PRO D O 1
ATOM 29723 N N . LYS D 1 436 ? 51.702 27.289 106.682 1.00 82.21 437 LYS D N 1
ATOM 29724 C CA . LYS D 1 436 ? 53.035 27.125 106.119 1.00 85.48 437 LYS D CA 1
ATOM 29725 C C . LYS D 1 436 ? 54.079 27.764 107.036 1.00 85.38 437 LYS D C 1
ATOM 29726 O O . LYS D 1 436 ? 55.163 27.212 107.245 1.00 82.73 437 LYS D O 1
ATOM 29745 N N . ALA D 1 437 ? 53.742 28.927 107.583 1.00 83.87 438 ALA D N 1
ATOM 29746 C CA . ALA D 1 437 ? 54.626 29.615 108.512 1.00 81.36 438 ALA D CA 1
ATOM 29747 C C . ALA D 1 437 ? 54.776 28.828 109.809 1.00 79.14 438 ALA D C 1
ATOM 29748 O O . ALA D 1 437 ? 55.810 28.913 110.467 1.00 82.44 438 ALA D O 1
ATOM 29755 N N . THR D 1 438 ? 53.747 28.071 110.181 1.00 77.32 439 THR D N 1
ATOM 29756 C CA . THR D 1 438 ? 53.800 27.276 111.405 1.00 75.33 439 THR D CA 1
ATOM 29757 C C . THR D 1 438 ? 54.757 26.114 111.242 1.00 72.88 439 THR D C 1
ATOM 29758 O O . THR D 1 438 ? 55.574 25.846 112.117 1.00 71.17 439 THR D O 1
ATOM 29769 N N . GLU D 1 439 ? 54.649 25.419 110.119 1.00 76.99 440 GLU D N 1
ATOM 29770 C CA . GLU D 1 439 ? 55.516 24.284 109.866 1.00 78.37 440 GLU D CA 1
ATOM 29771 C C . GLU D 1 439 ? 56.970 24.741 109.733 1.00 76.25 440 GLU D C 1
ATOM 29772 O O . GLU D 1 439 ? 57.904 23.961 109.937 1.00 73.76 440 GLU D O 1
ATOM 29784 N N . TRP D 1 440 ? 57.146 26.016 109.399 1.00 73.37 441 TRP D N 1
ATOM 29785 C CA . TRP D 1 440 ? 58.467 26.613 109.256 1.00 72.07 441 TRP D CA 1
ATOM 29786 C C . TRP D 1 440 ? 59.073 26.910 110.617 1.00 73.23 441 TRP D C 1
ATOM 29787 O O . TRP D 1 440 ? 60.221 26.558 110.883 1.00 76.48 441 TRP D O 1
ATOM 29808 N N . TYR D 1 441 ? 58.290 27.556 111.475 1.00 74.77 442 TYR D N 1
ATOM 29809 C CA . TYR D 1 441 ? 58.714 27.851 112.836 1.00 73.55 442 TYR D CA 1
ATOM 29810 C C . TYR D 1 441 ? 58.959 26.557 113.584 1.00 68.56 442 TYR D C 1
ATOM 29811 O O . TYR D 1 441 ? 59.969 26.417 114.273 1.00 69.96 442 TYR D O 1
ATOM 29829 N N . LYS D 1 442 ? 58.043 25.605 113.434 1.00 68.43 443 LYS D N 1
ATOM 29830 C CA . LYS D 1 442 ? 58.248 24.269 113.982 1.00 68.19 443 LYS D CA 1
ATOM 29831 C C . LYS D 1 442 ? 59.528 23.684 113.412 1.00 66.92 443 LYS D C 1
ATOM 29832 O O . LYS D 1 442 ? 60.176 22.855 114.041 1.00 66.59 443 LYS D O 1
ATOM 29851 N N . GLY D 1 443 ? 59.883 24.124 112.211 1.00 69.39 444 GLY D N 1
ATOM 29852 C CA . GLY D 1 443 ? 61.125 23.714 111.585 1.00 76.84 444 GLY D CA 1
ATOM 29853 C C . GLY D 1 443 ? 62.334 24.278 112.305 1.00 76.40 444 GLY D C 1
ATOM 29854 O O . GLY D 1 443 ? 63.310 23.566 112.554 1.00 76.96 444 GLY D O 1
ATOM 29858 N N . LEU D 1 444 ? 62.257 25.561 112.637 1.00 71.51 445 LEU D N 1
ATOM 29859 C CA . LEU D 1 444 ? 63.333 26.250 113.328 1.00 76.92 445 LEU D CA 1
ATOM 29860 C C . LEU D 1 444 ? 63.724 25.499 114.593 1.00 75.96 445 LEU D C 1
ATOM 29861 O O . LEU D 1 444 ? 64.902 25.257 114.852 1.00 76.30 445 LEU D O 1
ATOM 29877 N N . LEU D 1 445 ? 62.719 25.117 115.369 1.00 72.95 446 LEU D N 1
ATOM 29878 C CA . LEU D 1 445 ? 62.945 24.501 116.666 1.00 71.15 446 LEU D CA 1
ATOM 29879 C C . LEU D 1 445 ? 63.482 23.086 116.518 1.00 75.21 446 LEU D C 1
ATOM 29880 O O . LEU D 1 445 ? 64.261 22.627 117.348 1.00 77.00 446 LEU D O 1
ATOM 29896 N N . LYS D 1 446 ? 63.057 22.399 115.462 1.00 73.23 447 LYS D N 1
ATOM 29897 C CA . LYS D 1 446 ? 63.426 21.004 115.256 1.00 72.29 447 LYS D CA 1
ATOM 29898 C C . LYS D 1 446 ? 64.926 20.816 115.095 1.00 73.75 447 LYS D C 1
ATOM 29899 O O . LYS D 1 446 ? 65.491 19.876 115.633 1.00 73.59 447 LYS D O 1
ATOM 29907 N N . GLN D 1 447 ? 65.567 21.712 114.353 1.00 78.92 448 GLN D N 1
ATOM 29908 C CA . GLN D 1 447 ? 67.018 21.671 114.177 1.00 81.10 448 GLN D CA 1
ATOM 29909 C C . GLN D 1 447 ? 67.755 21.933 115.497 1.00 75.79 448 GLN D C 1
ATOM 29910 O O . GLN D 1 447 ? 68.906 21.524 115.673 1.00 69.14 448 GLN D O 1
ATOM 29918 N N . LEU D 1 448 ? 67.082 22.625 116.412 1.00 76.04 449 LEU D N 1
ATOM 29919 C CA . LEU D 1 448 ? 67.608 22.867 117.754 1.00 70.88 449 LEU D CA 1
ATOM 29920 C C . LEU D 1 448 ? 67.330 21.706 118.657 1.00 66.75 449 LEU D C 1
ATOM 29921 O O . LEU D 1 448 ? 68.115 21.401 119.548 1.00 67.04 449 LEU D O 1
ATOM 29937 N N . LEU D 1 449 ? 66.200 21.063 118.414 1.00 71.16 450 LEU D N 1
ATOM 29938 C CA . LEU D 1 449 ? 65.760 19.943 119.227 1.00 68.40 450 LEU D CA 1
ATOM 29939 C C . LEU D 1 449 ? 66.557 18.683 118.908 1.00 67.96 450 LEU D C 1
ATOM 29940 O O . LEU D 1 449 ? 66.597 17.744 119.700 1.00 67.11 450 LEU D O 1
ATOM 29956 N N . ASP D 1 450 ? 67.197 18.673 117.746 1.00 72.78 451 ASP D N 1
ATOM 29957 C CA . ASP D 1 450 ? 67.980 17.523 117.318 1.00 73.22 451 ASP D CA 1
ATOM 29958 C C . ASP D 1 450 ? 69.409 17.643 117.838 1.00 74.89 451 ASP D C 1
ATOM 29959 O O . ASP D 1 450 ? 70.143 16.657 117.888 1.00 75.71 451 ASP D O 1
ATOM 29968 N N . MET D 1 451 ? 69.797 18.851 118.238 1.00 71.56 452 MET D N 1
ATOM 29969 C CA . MET D 1 451 ? 71.108 19.059 118.836 1.00 70.78 452 MET D CA 1
ATOM 29970 C C . MET D 1 451 ? 71.151 18.481 120.241 1.00 71.96 452 MET D C 1
ATOM 29971 O O . MET D 1 451 ? 72.227 18.184 120.762 1.00 81.76 452 MET D O 1
ATOM 29985 N N . GLY D 1 452 ? 69.980 18.327 120.852 1.00 64.20 453 GLY D N 1
ATOM 29986 C CA . GLY D 1 452 ? 69.875 17.712 122.164 1.00 69.24 453 GLY D CA 1
ATOM 29987 C C . GLY D 1 452 ? 69.190 18.601 123.179 1.00 63.38 453 GLY D C 1
ATOM 29988 O O . GLY D 1 452 ? 69.018 18.222 124.339 1.00 57.49 453 GLY D O 1
ATOM 29992 N N . VAL D 1 453 ? 68.799 19.791 122.743 1.00 62.96 454 VAL D N 1
ATOM 29993 C CA . VAL D 1 453 ? 68.010 20.673 123.582 1.00 57.32 454 VAL D CA 1
ATOM 29994 C C . VAL D 1 453 ? 66.684 19.989 123.851 1.00 58.44 454 VAL D C 1
ATOM 29995 O O . VAL D 1 453 ? 66.096 19.396 122.949 1.00 62.08 454 VAL D O 1
ATOM 30008 N N . THR D 1 454 ? 66.225 20.061 125.095 1.00 55.19 455 THR D N 1
ATOM 30009 C CA . THR D 1 454 ? 65.056 19.304 125.519 1.00 56.97 455 THR D CA 1
ATOM 30010 C C . THR D 1 454 ? 63.855 20.209 125.838 1.00 55.16 455 THR D C 1
ATOM 30011 O O . THR D 1 454 ? 62.730 19.726 125.961 1.00 51.93 455 THR D O 1
ATOM 30022 N N . CYS D 1 455 ? 64.095 21.516 125.950 1.00 52.01 456 CYS D N 1
ATOM 30023 C CA . CYS D 1 455 ? 63.028 22.483 126.207 1.00 51.73 456 CYS D CA 1
ATOM 30024 C C . CYS D 1 455 ? 63.252 23.766 125.416 1.00 49.80 456 CYS D C 1
ATOM 30025 O O . CYS D 1 455 ? 64.339 23.994 124.903 1.00 53.21 456 CYS D O 1
ATOM 30033 N N . ILE D 1 456 ? 62.212 24.590 125.312 1.00 51.09 457 ILE D N 1
ATOM 30034 C CA . ILE D 1 456 ? 62.293 25.869 124.604 1.00 55.30 457 ILE D CA 1
ATOM 30035 C C . ILE D 1 456 ? 61.506 26.928 125.351 1.00 44.97 457 ILE D C 1
ATOM 30036 O O . ILE D 1 456 ? 60.344 26.713 125.692 1.00 45.44 457 ILE D O 1
ATOM 30052 N N . LYS D 1 457 ? 62.133 28.074 125.593 1.00 44.24 458 LYS D N 1
ATOM 30053 C CA . LYS D 1 457 ? 61.461 29.143 126.311 1.00 45.43 458 LYS D CA 1
ATOM 30054 C C . LYS D 1 457 ? 60.695 30.017 125.346 1.00 44.94 458 LYS D C 1
ATOM 30055 O O . LYS D 1 457 ? 61.275 30.785 124.588 1.00 44.84 458 LYS D O 1
ATOM 30074 N N . THR D 1 458 ? 59.377 29.884 125.397 1.00 46.64 459 THR D N 1
ATOM 30075 C CA . THR D 1 458 ? 58.485 30.587 124.502 1.00 43.49 459 THR D CA 1
ATOM 30076 C C . THR D 1 458 ? 58.098 31.911 125.143 1.00 44.74 459 THR D C 1
ATOM 30077 O O . THR D 1 458 ? 56.970 32.105 125.592 1.00 43.07 459 THR D O 1
ATOM 30088 N N . ASP D 1 459 ? 59.072 32.810 125.192 1.00 49.06 460 ASP D N 1
ATOM 30089 C CA . ASP D 1 459 ? 58.898 34.135 125.760 1.00 52.47 460 ASP D CA 1
ATOM 30090 C C . ASP D 1 459 ? 58.040 34.988 124.828 1.00 51.97 460 ASP D C 1
ATOM 30091 O O . ASP D 1 459 ? 57.939 34.702 123.637 1.00 58.02 460 ASP D O 1
ATOM 30100 N N . PHE D 1 460 ? 57.396 36.005 125.387 1.00 48.97 461 PHE D N 1
ATOM 30101 C CA . PHE D 1 460 ? 56.531 36.905 124.627 1.00 51.92 461 PHE D CA 1
ATOM 30102 C C . PHE D 1 460 ? 55.292 36.198 124.047 1.00 49.10 461 PHE D C 1
ATOM 30103 O O . PHE D 1 460 ? 55.028 35.028 124.342 1.00 41.30 461 PHE D O 1
ATOM 30120 N N . GLY D 1 461 ? 54.540 36.930 123.222 1.00 49.20 462 GLY D N 1
ATOM 30121 C CA . GLY D 1 461 ? 53.326 36.432 122.604 1.00 47.10 462 GLY D CA 1
ATOM 30122 C C . GLY D 1 461 ? 52.070 36.996 123.244 1.00 49.65 462 GLY D C 1
ATOM 30123 O O . GLY D 1 461 ? 50.980 36.435 123.112 1.00 53.85 462 GLY D O 1
ATOM 30127 N N . GLU D 1 462 ? 52.233 38.104 123.955 1.00 52.63 463 GLU D N 1
ATOM 30128 C CA . GLU D 1 462 ? 51.117 38.812 124.564 1.00 49.30 463 GLU D CA 1
ATOM 30129 C C . GLU D 1 462 ? 50.670 39.880 123.598 1.00 52.26 463 GLU D C 1
ATOM 30130 O O . GLU D 1 462 ? 49.498 40.253 123.545 1.00 56.20 463 GLU D O 1
ATOM 30142 N N . ASN D 1 463 ? 51.644 40.384 122.852 1.00 56.69 464 ASN D N 1
ATOM 30143 C CA . ASN D 1 463 ? 51.395 41.309 121.766 1.00 58.51 464 ASN D CA 1
ATOM 30144 C C . ASN D 1 463 ? 51.871 40.731 120.453 1.00 60.62 464 ASN D C 1
ATOM 30145 O O . ASN D 1 463 ? 52.828 39.962 120.405 1.00 57.26 464 ASN D O 1
ATOM 30156 N N . ILE D 1 464 ? 51.173 41.100 119.391 1.00 69.36 465 ILE D N 1
ATOM 30157 C CA . ILE D 1 464 ? 51.553 40.717 118.046 1.00 71.93 465 ILE D CA 1
ATOM 30158 C C . ILE D 1 464 ? 51.438 41.965 117.194 1.00 68.94 465 ILE D C 1
ATOM 30159 O O . ILE D 1 464 ? 50.903 42.974 117.641 1.00 66.07 465 ILE D O 1
ATOM 30163 N N . HIS D 1 465 ? 51.952 41.914 115.977 1.00 72.00 466 HIS D N 1
ATOM 30164 C CA . HIS D 1 465 ? 51.835 43.057 115.098 1.00 72.11 466 HIS D CA 1
ATOM 30165 C C . HIS D 1 465 ? 50.377 43.240 114.728 1.00 75.95 466 HIS D C 1
ATOM 30166 O O . HIS D 1 465 ? 49.820 42.476 113.941 1.00 76.83 466 HIS D O 1
ATOM 30180 N N . MET D 1 466 ? 49.759 44.246 115.334 1.00 73.55 467 MET D N 1
ATOM 30181 C CA . MET D 1 466 ? 48.357 44.535 115.105 1.00 70.79 467 MET D CA 1
ATOM 30182 C C . MET D 1 466 ? 48.163 45.257 113.772 1.00 77.47 467 MET D C 1
ATOM 30183 O O . MET D 1 466 ? 47.040 45.408 113.295 1.00 82.13 467 MET D O 1
ATOM 30197 N N . ASP D 1 467 ? 49.267 45.688 113.169 1.00 78.88 468 ASP D N 1
ATOM 30198 C CA . ASP D 1 467 ? 49.222 46.452 111.927 1.00 81.65 468 ASP D CA 1
ATOM 30199 C C . ASP D 1 467 ? 49.320 45.552 110.691 1.00 77.32 468 ASP D C 1
ATOM 30200 O O . ASP D 1 467 ? 48.826 45.901 109.623 1.00 81.82 468 ASP D O 1
ATOM 30209 N N . ALA D 1 468 ? 49.966 44.400 110.830 1.00 76.25 469 ALA D N 1
ATOM 30210 C CA . ALA D 1 468 ? 50.153 43.491 109.698 1.00 80.04 469 ALA D CA 1
ATOM 30211 C C . ALA D 1 468 ? 48.847 42.795 109.317 1.00 81.02 469 ALA D C 1
ATOM 30212 O O . ALA D 1 468 ? 47.809 43.018 109.939 1.00 79.82 469 ALA D O 1
ATOM 30215 N N . VAL D 1 469 ? 48.879 41.978 108.272 1.00 81.14 470 VAL D N 1
ATOM 30216 C CA . VAL D 1 469 ? 47.671 41.282 107.874 1.00 84.28 470 VAL D CA 1
ATOM 30217 C C . VAL D 1 469 ? 47.875 39.780 107.743 1.00 83.37 470 VAL D C 1
ATOM 30218 O O . VAL D 1 469 ? 48.309 39.282 106.704 1.00 84.47 470 VAL D O 1
ATOM 30223 N N . TYR D 1 470 ? 47.552 39.068 108.815 1.00 84.23 471 TYR D N 1
ATOM 30224 C CA . TYR D 1 470 ? 47.691 37.621 108.870 1.00 87.16 471 TYR D CA 1
ATOM 30225 C C . TYR D 1 470 ? 46.641 36.947 107.992 1.00 89.17 471 TYR D C 1
ATOM 30226 O O . TYR D 1 470 ? 45.654 37.572 107.600 1.00 85.66 471 TYR D O 1
ATOM 30237 N N . LYS D 1 471 ? 46.861 35.670 107.690 1.00 87.00 472 LYS D N 1
ATOM 30238 C CA . LYS D 1 471 ? 45.988 34.924 106.791 1.00 85.81 472 LYS D CA 1
ATOM 30239 C C . LYS D 1 471 ? 44.569 34.823 107.340 1.00 85.10 472 LYS D C 1
ATOM 30240 O O . LYS D 1 471 ? 43.684 35.574 106.928 1.00 91.23 472 LYS D O 1
ATOM 30244 N N . GLY D 1 472 ? 44.358 33.892 108.266 1.00 86.01 473 GLY D N 1
ATOM 30245 C CA . GLY D 1 472 ? 43.044 33.695 108.877 1.00 88.05 473 GLY D CA 1
ATOM 30246 C C . GLY D 1 472 ? 42.954 34.473 110.179 1.00 83.30 473 GLY D C 1
ATOM 30247 O O . GLY D 1 472 ? 43.950 34.612 110.884 1.00 83.79 473 GLY D O 1
ATOM 30250 N N . MET D 1 473 ? 41.767 34.991 110.484 1.00 80.45 474 MET D N 1
ATOM 30251 C CA . MET D 1 473 ? 41.525 35.659 111.760 1.00 78.12 474 MET D CA 1
ATOM 30252 C C . MET D 1 473 ? 42.216 37.021 111.849 1.00 75.03 474 MET D C 1
ATOM 30253 O O . MET D 1 473 ? 43.443 37.103 111.906 1.00 78.65 474 MET D O 1
ATOM 30259 N N . LYS D 1 474 ? 41.415 38.084 111.863 1.00 75.46 475 LYS D N 1
ATOM 30260 C CA . LYS D 1 474 ? 41.923 39.454 111.983 1.00 77.49 475 LYS D CA 1
ATOM 30261 C C . LYS D 1 474 ? 42.728 39.679 113.264 1.00 68.67 475 LYS D C 1
ATOM 30262 O O . LYS D 1 474 ? 42.536 38.977 114.252 1.00 69.41 475 LYS D O 1
ATOM 30270 N N . PRO D 1 475 ? 43.618 40.668 113.238 1.00 67.84 476 PRO D N 1
ATOM 30271 C CA . PRO D 1 475 ? 44.526 40.928 114.355 1.00 70.45 476 PRO D CA 1
ATOM 30272 C C . PRO D 1 475 ? 43.786 41.000 115.699 1.00 72.34 476 PRO D C 1
ATOM 30273 O O . PRO D 1 475 ? 44.175 40.354 116.677 1.00 66.98 476 PRO D O 1
ATOM 30277 N N . GLU D 1 476 ? 42.697 41.760 115.722 1.00 73.68 477 GLU D N 1
ATOM 30278 C CA . GLU D 1 476 ? 41.935 41.995 116.946 1.00 73.57 477 GLU D CA 1
ATOM 30279 C C . GLU D 1 476 ? 41.470 40.737 117.684 1.00 69.12 477 GLU D C 1
ATOM 30280 O O . GLU D 1 476 ? 41.117 40.818 118.863 1.00 70.66 477 GLU D O 1
ATOM 30287 N N . LEU D 1 477 ? 41.448 39.592 117.000 1.00 66.82 478 LEU D N 1
ATOM 30288 C CA . LEU D 1 477 ? 41.029 38.329 117.618 1.00 64.23 478 LEU D CA 1
ATOM 30289 C C . LEU D 1 477 ? 42.186 37.348 117.755 1.00 66.13 478 LEU D C 1
ATOM 30290 O O . LEU D 1 477 ? 42.298 36.647 118.763 1.00 61.64 478 LEU D O 1
ATOM 30297 N N . LEU D 1 478 ? 43.028 37.280 116.732 1.00 65.25 479 LEU D N 1
ATOM 30298 C CA . LEU D 1 478 ? 44.210 36.439 116.795 1.00 60.86 479 LEU D CA 1
ATOM 30299 C C . LEU D 1 478 ? 45.010 36.762 118.038 1.00 59.00 479 LEU D C 1
ATOM 30300 O O . LEU D 1 478 ? 45.623 35.883 118.638 1.00 62.52 479 LEU D O 1
ATOM 30307 N N . ASN D 1 479 ? 44.966 38.030 118.428 1.00 61.42 480 ASN D N 1
ATOM 30308 C CA . ASN D 1 479 ? 45.814 38.559 119.486 1.00 61.58 480 ASN D CA 1
ATOM 30309 C C . ASN D 1 479 ? 45.876 37.673 120.732 1.00 53.89 480 ASN D C 1
ATOM 30310 O O . ASN D 1 479 ? 46.913 37.080 121.016 1.00 57.88 480 ASN D O 1
ATOM 30317 N N . ASN D 1 480 ? 44.778 37.580 121.472 1.00 49.85 481 ASN D N 1
ATOM 30318 C CA . ASN D 1 480 ? 44.797 36.845 122.732 1.00 48.06 481 ASN D CA 1
ATOM 30319 C C . ASN D 1 480 ? 44.943 35.354 122.497 1.00 46.91 481 ASN D C 1
ATOM 30320 O O . ASN D 1 480 ? 45.423 34.628 123.363 1.00 50.91 481 ASN D O 1
ATOM 30330 N N . LEU D 1 481 ? 44.547 34.900 121.317 1.00 50.64 482 LEU D N 1
ATOM 30331 C CA . LEU D 1 481 ? 44.642 33.486 120.976 1.00 50.06 482 LEU D CA 1
ATOM 30332 C C . LEU D 1 481 ? 46.093 33.069 120.714 1.00 47.98 482 LEU D C 1
ATOM 30333 O O . LEU D 1 481 ? 46.432 31.890 120.779 1.00 45.68 482 LEU D O 1
ATOM 30349 N N . TYR D 1 482 ? 46.946 34.047 120.438 1.00 45.20 483 TYR D N 1
ATOM 30350 C CA . TYR D 1 482 ? 48.297 33.780 119.974 1.00 52.10 483 TYR D CA 1
ATOM 30351 C C . TYR D 1 482 ? 49.089 32.854 120.900 1.00 50.01 483 TYR D C 1
ATOM 30352 O O . TYR D 1 482 ? 49.758 31.935 120.432 1.00 47.44 483 TYR D O 1
ATOM 30370 N N . ALA D 1 483 ? 49.005 33.097 122.206 1.00 48.47 484 ALA D N 1
ATOM 30371 C CA . ALA D 1 483 ? 49.737 32.301 123.193 1.00 48.71 484 ALA D CA 1
ATOM 30372 C C . ALA D 1 483 ? 49.371 30.824 123.086 1.00 47.24 484 ALA D C 1
ATOM 30373 O O . ALA D 1 483 ? 50.185 29.953 123.381 1.00 45.09 484 ALA D O 1
ATOM 30380 N N . LEU D 1 484 ? 48.150 30.545 122.644 1.00 46.78 485 LEU D N 1
ATOM 30381 C CA . LEU D 1 484 ? 47.708 29.170 122.482 1.00 48.93 485 LEU D CA 1
ATOM 30382 C C . LEU D 1 484 ? 48.375 28.502 121.285 1.00 52.62 485 LEU D C 1
ATOM 30383 O O . LEU D 1 484 ? 48.989 27.443 121.419 1.00 52.67 485 LEU D O 1
ATOM 30399 N N . LEU D 1 485 ? 48.244 29.123 120.119 1.00 49.84 486 LEU D N 1
ATOM 30400 C CA . LEU D 1 485 ? 48.866 28.621 118.907 1.00 51.43 486 LEU D CA 1
ATOM 30401 C C . LEU D 1 485 ? 50.382 28.613 119.066 1.00 52.57 486 LEU D C 1
ATOM 30402 O O . LEU D 1 485 ? 51.048 27.630 118.753 1.00 51.20 486 LEU D O 1
ATOM 30418 N N . TYR D 1 486 ? 50.909 29.729 119.561 1.00 56.07 487 TYR D N 1
ATOM 30419 C CA . TYR D 1 486 ? 52.344 29.920 119.752 1.00 56.10 487 TYR D CA 1
ATOM 30420 C C . TYR D 1 486 ? 52.966 28.785 120.559 1.00 54.76 487 TYR D C 1
ATOM 30421 O O . TYR D 1 486 ? 53.934 28.158 120.125 1.00 54.04 487 TYR D O 1
ATOM 30439 N N . GLN D 1 487 ? 52.407 28.518 121.733 1.00 51.97 488 GLN D N 1
ATOM 30440 C CA . GLN D 1 487 ? 52.977 27.504 122.613 1.00 56.33 488 GLN D CA 1
ATOM 30441 C C . GLN D 1 487 ? 52.625 26.094 122.171 1.00 49.28 488 GLN D C 1
ATOM 30442 O O . GLN D 1 487 ? 53.394 25.162 122.403 1.00 47.74 488 GLN D O 1
ATOM 30456 N N . LYS D 1 488 ? 51.463 25.946 121.544 1.00 54.14 489 LYS D N 1
ATOM 30457 C CA . LYS D 1 488 ? 51.026 24.648 121.037 1.00 55.77 489 LYS D CA 1
ATOM 30458 C C . LYS D 1 488 ? 52.003 24.155 119.974 1.00 54.32 489 LYS D C 1
ATOM 30459 O O . LYS D 1 488 ? 52.338 22.972 119.921 1.00 52.81 489 LYS D O 1
ATOM 30478 N N . ALA D 1 489 ? 52.466 25.078 119.139 1.00 51.12 490 ALA D N 1
ATOM 30479 C CA . ALA D 1 489 ? 53.424 24.759 118.090 1.00 51.73 490 ALA D CA 1
ATOM 30480 C C . ALA D 1 489 ? 54.743 24.254 118.669 1.00 52.24 490 ALA D C 1
ATOM 30481 O O . ALA D 1 489 ? 55.202 23.168 118.327 1.00 51.48 490 ALA D O 1
ATOM 30488 N N . ALA D 1 490 ? 55.348 25.047 119.546 1.00 53.07 491 ALA D N 1
ATOM 30489 C CA . ALA D 1 490 ? 56.624 24.689 120.150 1.00 51.27 491 ALA D CA 1
ATOM 30490 C C . ALA D 1 490 ? 56.508 23.467 121.052 1.00 50.28 491 ALA D C 1
ATOM 30491 O O . ALA D 1 490 ? 57.489 22.767 121.295 1.00 52.78 491 ALA D O 1
ATOM 30498 N N . TYR D 1 491 ? 55.312 23.221 121.563 1.00 49.68 492 TYR D N 1
ATOM 30499 C CA . TYR D 1 491 ? 55.067 22.034 122.365 1.00 52.82 492 TYR D CA 1
ATOM 30500 C C . TYR D 1 491 ? 55.071 20.792 121.482 1.00 49.11 492 TYR D C 1
ATOM 30501 O O . TYR D 1 491 ? 55.705 19.788 121.801 1.00 46.33 492 TYR D O 1
ATOM 30519 N N . GLU D 1 492 ? 54.361 20.884 120.366 1.00 50.41 493 GLU D N 1
ATOM 30520 C CA . GLU D 1 492 ? 54.166 19.755 119.474 1.00 55.36 493 GLU D CA 1
ATOM 30521 C C . GLU D 1 492 ? 55.470 19.286 118.852 1.00 54.02 493 GLU D C 1
ATOM 30522 O O . GLU D 1 492 ? 55.779 18.095 118.887 1.00 45.24 493 GLU D O 1
ATOM 30534 N N . ILE D 1 493 ? 56.227 20.219 118.280 1.00 54.59 494 ILE D N 1
ATOM 30535 C CA . ILE D 1 493 ? 57.485 19.869 117.633 1.00 57.80 494 ILE D CA 1
ATOM 30536 C C . ILE D 1 493 ? 58.423 19.268 118.675 1.00 52.97 494 ILE D C 1
ATOM 30537 O O . ILE D 1 493 ? 59.098 18.273 118.415 1.00 54.01 494 ILE D O 1
ATOM 30553 N N . THR D 1 494 ? 58.435 19.866 119.858 1.00 50.51 495 THR D N 1
ATOM 30554 C CA . THR D 1 494 ? 59.273 19.401 120.951 1.00 51.87 495 THR D CA 1
ATOM 30555 C C . THR D 1 494 ? 58.991 17.938 121.257 1.00 50.77 495 THR D C 1
ATOM 30556 O O . THR D 1 494 ? 59.905 17.124 121.318 1.00 50.95 495 THR D O 1
ATOM 30567 N N . LYS D 1 495 ? 57.719 17.614 121.446 1.00 52.79 496 LYS D N 1
ATOM 30568 C CA . LYS D 1 495 ? 57.304 16.252 121.752 1.00 51.47 496 LYS D CA 1
ATOM 30569 C C . LYS D 1 495 ? 57.566 15.312 120.583 1.00 55.52 496 LYS D C 1
ATOM 30570 O O . LYS D 1 495 ? 57.920 14.155 120.774 1.00 58.77 496 LYS D O 1
ATOM 30589 N N . GLU D 1 496 ? 57.371 15.817 119.373 1.00 55.45 497 GLU D N 1
ATOM 30590 C CA . GLU D 1 496 ? 57.671 15.062 118.170 1.00 58.69 497 GLU D CA 1
ATOM 30591 C C . GLU D 1 496 ? 59.113 14.574 118.182 1.00 60.97 497 GLU D C 1
ATOM 30592 O O . GLU D 1 496 ? 59.396 13.426 117.849 1.00 69.39 497 GLU D O 1
ATOM 30600 N N . VAL D 1 497 ? 60.019 15.460 118.575 1.00 56.97 498 VAL D N 1
ATOM 30601 C CA . VAL D 1 497 ? 61.440 15.143 118.631 1.00 58.57 498 VAL D CA 1
ATOM 30602 C C . VAL D 1 497 ? 61.810 14.550 119.987 1.00 55.74 498 VAL D C 1
ATOM 30603 O O . VAL D 1 497 ? 62.282 13.421 120.074 1.00 56.14 498 VAL D O 1
ATOM 30616 N N . THR D 1 498 ? 61.593 15.329 121.040 1.00 54.39 499 THR D N 1
ATOM 30617 C CA . THR D 1 498 ? 61.978 14.934 122.385 1.00 56.03 499 THR D CA 1
ATOM 30618 C C . THR D 1 498 ? 61.270 13.665 122.823 1.00 55.65 499 THR D C 1
ATOM 30619 O O . THR D 1 498 ? 61.865 12.813 123.480 1.00 55.28 499 THR D O 1
ATOM 30630 N N . GLY D 1 499 ? 60.002 13.540 122.453 1.00 51.21 500 GLY D N 1
ATOM 30631 C CA . GLY D 1 499 ? 59.159 12.494 122.997 1.00 54.00 500 GLY D CA 1
ATOM 30632 C C . GLY D 1 499 ? 58.557 12.926 124.323 1.00 53.49 500 GLY D C 1
ATOM 30633 O O . GLY D 1 499 ? 57.902 12.144 125.013 1.00 57.61 500 GLY D O 1
ATOM 30637 N N . ASP D 1 500 ? 58.788 14.184 124.678 1.00 50.36 501 ASP D N 1
ATOM 30638 C CA . ASP D 1 500 ? 58.249 14.760 125.901 1.00 50.92 501 ASP D CA 1
ATOM 30639 C C . ASP D 1 500 ? 57.638 16.112 125.593 1.00 49.39 501 ASP D C 1
ATOM 30640 O O . ASP D 1 500 ? 58.242 16.936 124.908 1.00 46.40 501 ASP D O 1
ATOM 30649 N N . GLY D 1 501 ? 56.430 16.327 126.094 1.00 47.66 502 GLY D N 1
ATOM 30650 C CA . GLY D 1 501 ? 55.749 17.592 125.918 1.00 51.80 502 GLY D CA 1
ATOM 30651 C C . GLY D 1 501 ? 56.076 18.589 127.013 1.00 46.13 502 GLY D C 1
ATOM 30652 O O . GLY D 1 501 ? 55.488 18.551 128.089 1.00 46.01 502 GLY D O 1
ATOM 30656 N N . ILE D 1 502 ? 57.022 19.482 126.741 1.00 48.31 503 ILE D N 1
ATOM 30657 C CA . ILE D 1 502 ? 57.353 20.548 127.681 1.00 50.25 503 ILE D CA 1
ATOM 30658 C C . ILE D 1 502 ? 57.703 21.843 126.961 1.00 46.18 503 ILE D C 1
ATOM 30659 O O . ILE D 1 502 ? 58.283 21.831 125.880 1.00 46.63 503 ILE D O 1
ATOM 30675 N N . VAL D 1 503 ? 57.336 22.953 127.589 1.00 48.02 504 VAL D N 1
ATOM 30676 C CA . VAL D 1 503 ? 57.561 24.295 127.063 1.00 53.14 504 VAL D CA 1
ATOM 30677 C C . VAL D 1 503 ? 57.695 25.216 128.266 1.00 49.11 504 VAL D C 1
ATOM 30678 O O . VAL D 1 503 ? 57.048 25.002 129.294 1.00 48.85 504 VAL D O 1
ATOM 30691 N N . TRP D 1 504 ? 58.564 26.213 128.143 1.00 49.57 505 TRP D N 1
ATOM 30692 C CA . TRP D 1 504 ? 58.724 27.231 129.167 1.00 48.01 505 TRP D CA 1
ATOM 30693 C C . TRP D 1 504 ? 58.068 28.517 128.659 1.00 46.76 505 TRP D C 1
ATOM 30694 O O . TRP D 1 504 ? 58.643 29.240 127.852 1.00 44.81 505 TRP D O 1
ATOM 30715 N N . ALA D 1 505 ? 56.855 28.786 129.138 1.00 48.38 506 ALA D N 1
ATOM 30716 C CA . ALA D 1 505 ? 56.003 29.820 128.556 1.00 49.42 506 ALA D CA 1
ATOM 30717 C C . ALA D 1 505 ? 55.740 30.992 129.497 1.00 55.96 506 ALA D C 1
ATOM 30718 O O . ALA D 1 505 ? 55.685 30.816 130.712 1.00 60.89 506 ALA D O 1
ATOM 30725 N N . ARG D 1 506 ? 55.550 32.182 128.924 1.00 54.70 507 ARG D N 1
ATOM 30726 C CA . ARG D 1 506 ? 55.308 33.398 129.704 1.00 53.37 507 ARG D CA 1
ATOM 30727 C C . ARG D 1 506 ? 53.943 33.999 129.409 1.00 56.96 507 ARG D C 1
ATOM 30728 O O . ARG D 1 506 ? 53.443 34.837 130.169 1.00 59.75 507 ARG D O 1
ATOM 30738 N N . ALA D 1 507 ? 53.352 33.586 128.293 1.00 50.78 508 ALA D N 1
ATOM 30739 C CA . ALA D 1 507 ? 52.022 34.050 127.910 1.00 50.02 508 ALA D CA 1
ATOM 30740 C C . ALA D 1 507 ? 51.018 32.909 128.028 1.00 45.27 508 ALA D C 1
ATOM 30741 O O . ALA D 1 507 ? 51.397 31.744 128.063 1.00 49.62 508 ALA D O 1
ATOM 30748 N N . ALA D 1 508 ? 49.736 33.239 128.098 1.00 44.87 509 ALA D N 1
ATOM 30749 C CA . ALA D 1 508 ? 48.712 32.216 128.214 1.00 42.92 509 ALA D CA 1
ATOM 30750 C C . ALA D 1 508 ? 47.332 32.781 127.937 1.00 40.77 509 ALA D C 1
ATOM 30751 O O . ALA D 1 508 ? 47.071 33.967 128.144 1.00 38.56 509 ALA D O 1
ATOM 30758 N N . TRP D 1 509 ? 46.461 31.904 127.448 1.00 46.70 510 TRP D N 1
ATOM 30759 C CA . TRP D 1 509 ? 45.064 32.214 127.190 1.00 43.58 510 TRP D CA 1
ATOM 30760 C C . TRP D 1 509 ? 44.329 30.901 127.394 1.00 40.84 510 TRP D C 1
ATOM 30761 O O . TRP D 1 509 ? 44.981 29.870 127.555 1.00 40.28 510 TRP D O 1
ATOM 30782 N N . ALA D 1 510 ? 42.995 30.931 127.420 1.00 43.90 511 ALA D N 1
ATOM 30783 C CA . ALA D 1 510 ? 42.208 29.719 127.657 1.00 44.79 511 ALA D CA 1
ATOM 30784 C C . ALA D 1 510 ? 42.635 28.605 126.708 1.00 41.70 511 ALA D C 1
ATOM 30785 O O . ALA D 1 510 ? 42.677 28.801 125.494 1.00 39.20 511 ALA D O 1
ATOM 30792 N N . GLY D 1 511 ? 42.970 27.448 127.277 1.00 38.41 512 GLY D N 1
ATOM 30793 C CA . GLY D 1 511 ? 43.484 26.328 126.510 1.00 44.11 512 GLY D CA 1
ATOM 30794 C C . GLY D 1 511 ? 44.978 26.077 126.675 1.00 43.88 512 GLY D C 1
ATOM 30795 O O . GLY D 1 511 ? 45.466 25.016 126.302 1.00 46.50 512 GLY D O 1
ATOM 30799 N N . CYS D 1 512 ? 45.707 27.018 127.266 1.00 45.78 513 CYS D N 1
ATOM 30800 C CA . CYS D 1 512 ? 47.164 26.885 127.374 1.00 46.46 513 CYS D CA 1
ATOM 30801 C C . CYS D 1 512 ? 47.618 25.917 128.483 1.00 44.21 513 CYS D C 1
ATOM 30802 O O . CYS D 1 512 ? 48.790 25.566 128.545 1.00 43.86 513 CYS D O 1
ATOM 30810 N N . GLN D 1 513 ? 46.708 25.493 129.355 1.00 42.08 514 GLN D N 1
ATOM 30811 C CA . GLN D 1 513 ? 47.068 24.537 130.409 1.00 46.32 514 GLN D CA 1
ATOM 30812 C C . GLN D 1 513 ? 47.585 23.231 129.803 1.00 44.81 514 GLN D C 1
ATOM 30813 O O . GLN D 1 513 ? 48.404 22.549 130.400 1.00 46.08 514 GLN D O 1
ATOM 30827 N N . ARG D 1 514 ? 47.083 22.888 128.623 1.00 48.74 515 ARG D N 1
ATOM 30828 C CA . ARG D 1 514 ? 47.454 21.656 127.925 1.00 48.80 515 ARG D CA 1
ATOM 30829 C C . ARG D 1 514 ? 48.952 21.421 127.896 1.00 45.58 515 ARG D C 1
ATOM 30830 O O . ARG D 1 514 ? 49.417 20.281 127.928 1.00 45.21 515 ARG D O 1
ATOM 30851 N N . TYR D 1 515 ? 49.698 22.514 127.815 1.00 40.44 516 TYR D N 1
ATOM 30852 C CA . TYR D 1 515 ? 51.123 22.445 127.564 1.00 45.05 516 TYR D CA 1
ATOM 30853 C C . TYR D 1 515 ? 51.946 23.014 128.726 1.00 48.34 516 TYR D C 1
ATOM 30854 O O . TYR D 1 515 ? 52.143 24.227 128.814 1.00 49.33 516 TYR D O 1
ATOM 30872 N N . PRO D 1 516 ? 52.431 22.137 129.626 1.00 47.58 517 PRO D N 1
ATOM 30873 C CA . PRO D 1 516 ? 53.241 22.602 130.762 1.00 50.96 517 PRO D CA 1
ATOM 30874 C C . PRO D 1 516 ? 54.624 23.117 130.340 1.00 51.00 517 PRO D C 1
ATOM 30875 O O . PRO D 1 516 ? 55.199 22.508 129.445 1.00 54.95 517 PRO D O 1
ATOM 30886 N N . LEU D 1 517 ? 55.174 24.175 130.941 1.00 53.78 518 LEU D N 1
ATOM 30887 C CA . LEU D 1 517 ? 54.571 24.949 132.026 1.00 53.31 518 LEU D CA 1
ATOM 30888 C C . LEU D 1 517 ? 54.758 26.452 131.775 1.00 49.23 518 LEU D C 1
ATOM 30889 O O . LEU D 1 517 ? 55.288 26.851 130.741 1.00 51.58 518 LEU D O 1
ATOM 30905 N N . HIS D 1 518 ? 54.348 27.273 132.738 1.00 48.70 519 HIS D N 1
ATOM 30906 C CA . HIS D 1 518 ? 54.308 28.721 132.563 1.00 48.62 519 HIS D CA 1
ATOM 30907 C C . HIS D 1 518 ? 54.939 29.424 133.765 1.00 53.80 519 HIS D C 1
ATOM 30908 O O . HIS D 1 518 ? 54.728 28.995 134.900 1.00 50.41 519 HIS D O 1
ATOM 30922 N N . TRP D 1 519 ? 55.700 30.497 133.521 1.00 55.28 520 TRP D N 1
ATOM 30923 C CA . TRP D 1 519 ? 56.469 31.153 134.589 1.00 54.50 520 TRP D CA 1
ATOM 30924 C C . TRP D 1 519 ? 56.065 32.604 134.790 1.00 54.18 520 TRP D C 1
ATOM 30925 O O . TRP D 1 519 ? 55.612 33.269 133.863 1.00 57.72 520 TRP D O 1
ATOM 30946 N N . GLY D 1 520 ? 56.229 33.080 136.022 1.00 53.51 521 GLY D N 1
ATOM 30947 C CA . GLY D 1 520 ? 55.630 34.330 136.458 1.00 53.94 521 GLY D CA 1
ATOM 30948 C C . GLY D 1 520 ? 56.375 35.602 136.099 1.00 49.83 521 GLY D C 1
ATOM 30949 O O . GLY D 1 520 ? 56.365 36.564 136.857 1.00 56.77 521 GLY D O 1
ATOM 30953 N N . GLY D 1 521 ? 57.028 35.611 134.948 1.00 48.68 522 GLY D N 1
ATOM 30954 C CA . GLY D 1 521 ? 57.463 36.858 134.352 1.00 51.00 522 GLY D CA 1
ATOM 30955 C C . GLY D 1 521 ? 58.719 37.485 134.924 1.00 48.64 522 GLY D C 1
ATOM 30956 O O . GLY D 1 521 ? 59.654 36.803 135.355 1.00 45.67 522 GLY D O 1
ATOM 30960 N N . ASP D 1 522 ? 58.727 38.813 134.906 1.00 43.40 523 ASP D N 1
ATOM 30961 C CA . ASP D 1 522 ? 59.874 39.591 135.322 1.00 43.67 523 ASP D CA 1
ATOM 30962 C C . ASP D 1 522 ? 59.614 40.244 136.672 1.00 45.46 523 ASP D C 1
ATOM 30963 O O . ASP D 1 522 ? 59.532 41.467 136.766 1.00 46.81 523 ASP D O 1
ATOM 30972 N N . SER D 1 523 ? 59.477 39.424 137.712 1.00 38.37 524 SER D N 1
ATOM 30973 C CA . SER D 1 523 ? 59.210 39.931 139.048 1.00 37.43 524 SER D CA 1
ATOM 30974 C C . SER D 1 523 ? 60.387 40.749 139.543 1.00 42.79 524 SER D C 1
ATOM 30975 O O . SER D 1 523 ? 61.501 40.631 139.043 1.00 46.40 524 SER D O 1
ATOM 30983 N N . CYS D 1 524 ? 60.129 41.594 140.525 1.00 39.96 525 CYS D N 1
ATOM 30984 C CA . CYS D 1 524 ? 61.198 42.322 141.183 1.00 46.23 525 CYS D CA 1
ATOM 30985 C C . CYS D 1 524 ? 61.818 41.469 142.293 1.00 38.53 525 CYS D C 1
ATOM 30986 O O . CYS D 1 524 ? 61.109 40.787 143.020 1.00 37.27 525 CYS D O 1
ATOM 30994 N N . SER D 1 525 ? 63.141 41.490 142.411 1.00 40.71 526 SER D N 1
ATOM 30995 C CA . SER D 1 525 ? 63.796 40.841 143.539 1.00 41.58 526 SER D CA 1
ATOM 30996 C C . SER D 1 525 ? 63.473 41.611 144.814 1.00 33.94 526 SER D C 1
ATOM 30997 O O . SER D 1 525 ? 64.264 42.413 145.277 1.00 27.09 526 SER D O 1
ATOM 31005 N N . SER D 1 526 ? 62.284 41.374 145.355 1.00 33.87 527 SER D N 1
ATOM 31006 C CA . SER D 1 526 ? 61.838 42.058 146.553 1.00 36.87 527 SER D CA 1
ATOM 31007 C C . SER D 1 526 ? 60.628 41.370 147.161 1.00 41.45 527 SER D C 1
ATOM 31008 O O . SER D 1 526 ? 59.969 40.551 146.513 1.00 38.76 527 SER D O 1
ATOM 31016 N N . TRP D 1 527 ? 60.334 41.710 148.411 1.00 41.03 528 TRP D N 1
ATOM 31017 C CA . TRP D 1 527 ? 59.206 41.104 149.105 1.00 41.35 528 TRP D CA 1
ATOM 31018 C C . TRP D 1 527 ? 57.901 41.408 148.377 1.00 43.30 528 TRP D C 1
ATOM 31019 O O . TRP D 1 527 ? 56.937 40.656 148.483 1.00 45.67 528 TRP D O 1
ATOM 31040 N N . ASP D 1 528 ? 57.876 42.496 147.619 1.00 43.89 529 ASP D N 1
ATOM 31041 C CA . ASP D 1 528 ? 56.711 42.810 146.800 1.00 45.34 529 ASP D CA 1
ATOM 31042 C C . ASP D 1 528 ? 56.629 41.881 145.593 1.00 41.48 529 ASP D C 1
ATOM 31043 O O . ASP D 1 528 ? 55.548 41.428 145.216 1.00 38.20 529 ASP D O 1
ATOM 31052 N N . GLY D 1 529 ? 57.776 41.615 144.977 1.00 40.83 530 GLY D N 1
ATOM 31053 C CA . GLY D 1 529 ? 57.829 40.676 143.876 1.00 37.09 530 GLY D CA 1
ATOM 31054 C C . GLY D 1 529 ? 57.472 39.268 144.319 1.00 34.56 530 GLY D C 1
ATOM 31055 O O . GLY D 1 529 ? 56.683 38.595 143.657 1.00 32.00 530 GLY D O 1
ATOM 31059 N N . MET D 1 530 ? 58.051 38.832 145.438 1.00 37.11 531 MET D N 1
ATOM 31060 C CA . MET D 1 530 ? 57.783 37.511 145.999 1.00 37.96 531 MET D CA 1
ATOM 31061 C C . MET D 1 530 ? 56.276 37.342 146.233 1.00 33.05 531 MET D C 1
ATOM 31062 O O . MET D 1 530 ? 55.689 36.360 145.783 1.00 28.81 531 MET D O 1
ATOM 31076 N N . ALA D 1 531 ? 55.647 38.316 146.886 1.00 29.83 532 ALA D N 1
ATOM 31077 C CA . ALA D 1 531 ? 54.215 38.243 147.200 1.00 34.01 532 ALA D CA 1
ATOM 31078 C C . ALA D 1 531 ? 53.343 38.403 145.949 1.00 35.81 532 ALA D C 1
ATOM 31079 O O . ALA D 1 531 ? 52.363 37.670 145.752 1.00 31.36 532 ALA D O 1
ATOM 31086 N N . GLY D 1 532 ? 53.708 39.365 145.110 1.00 33.20 533 GLY D N 1
ATOM 31087 C CA . GLY D 1 532 ? 53.011 39.600 143.866 1.00 37.63 533 GLY D CA 1
ATOM 31088 C C . GLY D 1 532 ? 53.065 38.377 142.980 1.00 34.18 533 GLY D C 1
ATOM 31089 O O . GLY D 1 532 ? 52.084 38.025 142.328 1.00 32.51 533 GLY D O 1
ATOM 31093 N N . SER D 1 533 ? 54.220 37.728 142.956 1.00 31.25 534 SER D N 1
ATOM 31094 C CA . SER D 1 533 ? 54.368 36.499 142.201 1.00 35.53 534 SER D CA 1
ATOM 31095 C C . SER D 1 533 ? 53.462 35.414 142.774 1.00 32.81 534 SER D C 1
ATOM 31096 O O . SER D 1 533 ? 52.835 34.681 142.019 1.00 35.10 534 SER D O 1
ATOM 31104 N N . LEU D 1 534 ? 53.371 35.321 144.097 1.00 31.88 535 LEU D N 1
ATOM 31105 C CA . LEU D 1 534 ? 52.588 34.256 144.708 1.00 33.84 535 LEU D CA 1
ATOM 31106 C C . LEU D 1 534 ? 51.103 34.475 144.473 1.00 33.05 535 LEU D C 1
ATOM 31107 O O . LEU D 1 534 ? 50.376 33.531 144.180 1.00 36.23 535 LEU D O 1
ATOM 31123 N N . LYS D 1 535 ? 50.657 35.713 144.632 1.00 33.03 536 LYS D N 1
ATOM 31124 C CA . LYS D 1 535 ? 49.292 36.079 144.283 1.00 34.30 536 LYS D CA 1
ATOM 31125 C C . LYS D 1 535 ? 48.963 35.537 142.908 1.00 30.54 536 LYS D C 1
ATOM 31126 O O . LYS D 1 535 ? 47.914 34.923 142.704 1.00 30.09 536 LYS D O 1
ATOM 31145 N N . GLY D 1 536 ? 49.883 35.766 141.977 1.00 28.16 537 GLY D N 1
ATOM 31146 C CA . GLY D 1 536 ? 49.720 35.332 140.606 1.00 35.09 537 GLY D CA 1
ATOM 31147 C C . GLY D 1 536 ? 49.565 33.830 140.476 1.00 32.10 537 GLY D C 1
ATOM 31148 O O . GLY D 1 536 ? 48.574 33.352 139.929 1.00 34.97 537 GLY D O 1
ATOM 31152 N N . GLY D 1 537 ? 50.552 33.086 140.967 1.00 34.01 538 GLY D N 1
ATOM 31153 C CA . GLY D 1 537 ? 50.531 31.638 140.885 1.00 36.31 538 GLY D CA 1
ATOM 31154 C C . GLY D 1 537 ? 49.249 31.054 141.461 1.00 35.96 538 GLY D C 1
ATOM 31155 O O . GLY D 1 537 ? 48.769 30.004 141.015 1.00 33.20 538 GLY D O 1
ATOM 31159 N N . LEU D 1 538 ? 48.678 31.748 142.441 1.00 28.01 539 LEU D N 1
ATOM 31160 C CA . LEU D 1 538 ? 47.518 31.236 143.139 1.00 31.67 539 LEU D CA 1
ATOM 31161 C C . LEU D 1 538 ? 46.281 31.333 142.281 1.00 28.77 539 LEU D C 1
ATOM 31162 O O . LEU D 1 538 ? 45.492 30.391 142.210 1.00 26.22 539 LEU D O 1
ATOM 31178 N N . HIS D 1 539 ? 46.105 32.474 141.630 1.00 31.72 540 HIS D N 1
ATOM 31179 C CA . HIS D 1 539 ? 44.992 32.629 140.712 1.00 31.76 540 HIS D CA 1
ATOM 31180 C C . HIS D 1 539 ? 45.222 31.754 139.503 1.00 32.15 540 HIS D C 1
ATOM 31181 O O . HIS D 1 539 ? 44.287 31.182 138.954 1.00 31.26 540 HIS D O 1
ATOM 31195 N N . PHE D 1 540 ? 46.481 31.623 139.113 1.00 32.09 541 PHE D N 1
ATOM 31196 C CA . PHE D 1 540 ? 46.828 30.849 137.938 1.00 36.50 541 PHE D CA 1
ATOM 31197 C C . PHE D 1 540 ? 46.380 29.395 138.091 1.00 36.28 541 PHE D C 1
ATOM 31198 O O . PHE D 1 540 ? 45.918 28.787 137.129 1.00 35.85 541 PHE D O 1
ATOM 31215 N N . GLY D 1 541 ? 46.508 28.854 139.303 1.00 33.02 542 GLY D N 1
ATOM 31216 C CA . GLY D 1 541 ? 46.163 27.470 139.578 1.00 32.90 542 GLY D CA 1
ATOM 31217 C C . GLY D 1 541 ? 44.658 27.294 139.613 1.00 35.95 542 GLY D C 1
ATOM 31218 O O . GLY D 1 541 ? 44.123 26.217 139.342 1.00 36.23 542 GLY D O 1
ATOM 31222 N N . LEU D 1 542 ? 43.977 28.381 139.946 1.00 32.90 543 LEU D N 1
ATOM 31223 C CA . LEU D 1 542 ? 42.528 28.420 139.956 1.00 33.36 543 LEU D CA 1
ATOM 31224 C C . LEU D 1 542 ? 41.989 28.855 138.595 1.00 34.00 543 LEU D C 1
ATOM 31225 O O . LEU D 1 542 ? 40.845 29.288 138.471 1.00 29.83 543 LEU D O 1
ATOM 31241 N N . SER D 1 543 ? 42.830 28.736 137.579 1.00 30.93 544 SER D N 1
ATOM 31242 C CA . SER D 1 543 ? 42.472 29.149 136.245 1.00 36.99 544 SER D CA 1
ATOM 31243 C C . SER D 1 543 ? 42.787 28.035 135.266 1.00 37.67 544 SER D C 1
ATOM 31244 O O . SER D 1 543 ? 43.025 28.275 134.079 1.00 33.23 544 SER D O 1
ATOM 31252 N N . GLY D 1 544 ? 42.791 26.811 135.784 1.00 39.97 545 GLY D N 1
ATOM 31253 C CA . GLY D 1 544 ? 42.896 25.631 134.953 1.00 37.89 545 GLY D CA 1
ATOM 31254 C C . GLY D 1 544 ? 44.294 25.093 134.768 1.00 34.68 545 GLY D C 1
ATOM 31255 O O . GLY D 1 544 ? 44.484 24.100 134.085 1.00 37.25 545 GLY D O 1
ATOM 31259 N N . PHE D 1 545 ? 45.275 25.723 135.396 1.00 42.01 546 PHE D N 1
ATOM 31260 C CA . PHE D 1 545 ? 46.664 25.325 135.209 1.00 42.05 546 PHE D CA 1
ATOM 31261 C C . PHE D 1 545 ? 47.142 24.458 136.366 1.00 38.93 546 PHE D C 1
ATOM 31262 O O . PHE D 1 545 ? 46.646 24.575 137.477 1.00 41.25 546 PHE D O 1
ATOM 31279 N N . ALA D 1 546 ? 48.094 23.575 136.090 1.00 43.20 547 ALA D N 1
ATOM 31280 C CA . ALA D 1 546 ? 48.603 22.648 137.095 1.00 44.72 547 ALA D CA 1
ATOM 31281 C C . ALA D 1 546 ? 50.053 22.971 137.465 1.00 44.69 547 ALA D C 1
ATOM 31282 O O . ALA D 1 546 ? 50.437 22.904 138.633 1.00 43.04 547 ALA D O 1
ATOM 31289 N N . PHE D 1 547 ? 50.845 23.337 136.465 1.00 43.16 548 PHE D N 1
ATOM 31290 C CA . PHE D 1 547 ? 52.255 23.620 136.672 1.00 45.30 548 PHE D CA 1
ATOM 31291 C C . PHE D 1 547 ? 52.558 25.085 136.414 1.00 47.94 548 PHE D C 1
ATOM 31292 O O . PHE D 1 547 ? 52.242 25.624 135.353 1.00 49.15 548 PHE D O 1
ATOM 31309 N N . TRP D 1 548 ? 53.156 25.716 137.420 1.00 48.30 549 TRP D N 1
ATOM 31310 C CA . TRP D 1 548 ? 53.518 27.124 137.372 1.00 44.81 549 TRP D CA 1
ATOM 31311 C C . TRP D 1 548 ? 54.851 27.342 138.074 1.00 46.02 549 TRP D C 1
ATOM 31312 O O . TRP D 1 548 ? 55.215 26.589 138.982 1.00 46.35 549 TRP D O 1
ATOM 31333 N N . SER D 1 549 ? 55.580 28.365 137.638 1.00 46.49 550 SER D N 1
ATOM 31334 C CA . SER D 1 549 ? 56.913 28.644 138.163 1.00 44.79 550 SER D CA 1
ATOM 31335 C C . SER D 1 549 ? 57.135 30.144 138.287 1.00 43.06 550 SER D C 1
ATOM 31336 O O . SER D 1 549 ? 56.229 30.937 138.053 1.00 43.81 550 SER D O 1
ATOM 31344 N N . HIS D 1 550 ? 58.351 30.523 138.657 1.00 43.18 551 HIS D N 1
ATOM 31345 C CA . HIS D 1 550 ? 58.688 31.913 138.904 1.00 40.65 551 HIS D CA 1
ATOM 31346 C C . HIS D 1 550 ? 60.200 32.061 139.019 1.00 45.27 551 HIS D C 1
ATOM 31347 O O . HIS D 1 550 ? 60.881 31.147 139.484 1.00 45.37 551 HIS D O 1
ATOM 31361 N N . ASP D 1 551 ? 60.720 33.206 138.590 1.00 47.66 552 ASP D N 1
ATOM 31362 C CA . ASP D 1 551 ? 62.155 33.457 138.641 1.00 42.23 552 ASP D CA 1
ATOM 31363 C C . ASP D 1 551 ? 62.621 33.625 140.072 1.00 41.42 552 ASP D C 1
ATOM 31364 O O . ASP D 1 551 ? 62.031 34.371 140.847 1.00 38.98 552 ASP D O 1
ATOM 31373 N N . VAL D 1 552 ? 63.690 32.912 140.410 1.00 47.01 553 VAL D N 1
ATOM 31374 C CA . VAL D 1 552 ? 64.209 32.893 141.767 1.00 44.11 553 VAL D CA 1
ATOM 31375 C C . VAL D 1 552 ? 65.589 33.537 141.796 1.00 45.25 553 VAL D C 1
ATOM 31376 O O . VAL D 1 552 ? 66.443 33.185 140.985 1.00 40.31 553 VAL D O 1
ATOM 31389 N N . PRO D 1 553 ? 65.813 34.499 142.710 1.00 44.32 554 PRO D N 1
ATOM 31390 C CA . PRO D 1 553 ? 64.883 35.193 143.603 1.00 43.87 554 PRO D CA 1
ATOM 31391 C C . PRO D 1 553 ? 64.468 36.537 143.036 1.00 46.69 554 PRO D C 1
ATOM 31392 O O . PRO D 1 553 ? 65.128 37.545 143.278 1.00 49.99 554 PRO D O 1
ATOM 31403 N N . GLY D 1 554 ? 63.371 36.552 142.289 1.00 51.94 555 GLY D N 1
ATOM 31404 C CA . GLY D 1 554 ? 62.968 37.748 141.575 1.00 46.45 555 GLY D CA 1
ATOM 31405 C C . GLY D 1 554 ? 63.810 37.844 140.326 1.00 48.95 555 GLY D C 1
ATOM 31406 O O . GLY D 1 554 ? 64.959 37.380 140.314 1.00 44.72 555 GLY D O 1
ATOM 31410 N N . PHE D 1 555 ? 63.233 38.416 139.270 1.00 45.37 556 PHE D N 1
ATOM 31411 C CA . PHE D 1 555 ? 63.914 38.513 137.985 1.00 48.60 556 PHE D CA 1
ATOM 31412 C C . PHE D 1 555 ? 64.956 39.636 137.991 1.00 44.24 556 PHE D C 1
ATOM 31413 O O . PHE D 1 555 ? 66.100 39.415 137.606 1.00 39.56 556 PHE D O 1
ATOM 31430 N N . HIS D 1 556 ? 64.549 40.816 138.455 1.00 43.34 557 HIS D N 1
ATOM 31431 C CA . HIS D 1 556 ? 65.340 42.037 138.340 1.00 50.37 557 HIS D CA 1
ATOM 31432 C C . HIS D 1 556 ? 65.460 42.776 139.673 1.00 54.68 557 HIS D C 1
ATOM 31433 O O . HIS D 1 556 ? 64.532 42.770 140.490 1.00 51.10 557 HIS D O 1
ATOM 31442 N N . THR D 1 557 ? 66.606 43.426 139.871 1.00 56.01 558 THR D N 1
ATOM 31443 C CA . THR D 1 557 ? 66.871 44.210 141.073 1.00 56.70 558 THR D CA 1
ATOM 31444 C C . THR D 1 557 ? 66.438 45.661 140.900 1.00 57.06 558 THR D C 1
ATOM 31445 O O . THR D 1 557 ? 66.037 46.081 139.820 1.00 53.76 558 THR D O 1
ATOM 31456 N N . LEU D 1 558 ? 66.539 46.431 141.971 1.00 60.44 559 LEU D N 1
ATOM 31457 C CA . LEU D 1 558 ? 65.999 47.773 141.973 1.00 61.13 559 LEU D CA 1
ATOM 31458 C C . LEU D 1 558 ? 66.648 48.643 143.049 1.00 61.37 559 LEU D C 1
ATOM 31459 O O . LEU D 1 558 ? 66.968 48.155 144.131 1.00 60.38 559 LEU D O 1
ATOM 31475 N N . PRO D 1 559 ? 66.893 49.928 142.742 1.00 64.19 560 PRO D N 1
ATOM 31476 C CA . PRO D 1 559 ? 66.860 50.537 141.409 1.00 64.97 560 PRO D CA 1
ATOM 31477 C C . PRO D 1 559 ? 68.101 50.096 140.649 1.00 68.49 560 PRO D C 1
ATOM 31478 O O . PRO D 1 559 ? 69.015 49.575 141.286 1.00 70.96 560 PRO D O 1
ATOM 31489 N N . ASN D 1 560 ? 68.130 50.300 139.338 1.00 68.34 561 ASN D N 1
ATOM 31490 C CA . ASN D 1 560 ? 69.173 49.752 138.468 1.00 67.92 561 ASN D CA 1
ATOM 31491 C C . ASN D 1 560 ? 68.893 48.283 138.163 1.00 62.39 561 ASN D C 1
ATOM 31492 O O . ASN D 1 560 ? 69.077 47.405 139.001 1.00 61.61 561 ASN D O 1
ATOM 31501 N N . PHE D 1 561 ? 68.448 48.044 136.938 1.00 67.17 562 PHE D N 1
ATOM 31502 C CA . PHE D 1 561 ? 67.912 46.760 136.513 1.00 61.44 562 PHE D CA 1
ATOM 31503 C C . PHE D 1 561 ? 68.914 45.617 136.620 1.00 61.85 562 PHE D C 1
ATOM 31504 O O . PHE D 1 561 ? 68.568 44.536 137.083 1.00 63.98 562 PHE D O 1
ATOM 31521 N N . MET D 1 562 ? 70.151 45.866 136.197 1.00 66.47 563 MET D N 1
ATOM 31522 C CA . MET D 1 562 ? 71.171 44.819 136.092 1.00 70.29 563 MET D CA 1
ATOM 31523 C C . MET D 1 562 ? 72.355 44.961 137.058 1.00 67.77 563 MET D C 1
ATOM 31524 O O . MET D 1 562 ? 73.132 44.021 137.228 1.00 68.51 563 MET D O 1
ATOM 31538 N N . ASN D 1 563 ? 72.498 46.126 137.679 1.00 65.72 564 ASN D N 1
ATOM 31539 C CA . ASN D 1 563 ? 73.708 46.437 138.428 1.00 69.28 564 ASN D CA 1
ATOM 31540 C C . ASN D 1 563 ? 73.540 46.521 139.940 1.00 66.31 564 ASN D C 1
ATOM 31541 O O . ASN D 1 563 ? 74.508 46.766 140.649 1.00 68.59 564 ASN D O 1
ATOM 31548 N N . SER D 1 564 ? 72.324 46.321 140.433 1.00 64.21 565 SER D N 1
ATOM 31549 C CA . SER D 1 564 ? 72.084 46.296 141.873 1.00 63.35 565 SER D CA 1
ATOM 31550 C C . SER D 1 564 ? 72.382 44.919 142.460 1.00 57.52 565 SER D C 1
ATOM 31551 O O . SER D 1 564 ? 72.533 43.945 141.729 1.00 58.02 565 SER D O 1
ATOM 31559 N N . ILE D 1 565 ? 72.478 44.852 143.784 1.00 57.13 566 ILE D N 1
ATOM 31560 C CA . ILE D 1 565 ? 72.711 43.590 144.487 1.00 60.12 566 ILE D CA 1
ATOM 31561 C C . ILE D 1 565 ? 71.376 42.950 144.882 1.00 55.04 566 ILE D C 1
ATOM 31562 O O . ILE D 1 565 ? 70.443 43.659 145.264 1.00 49.95 566 ILE D O 1
ATOM 31569 N N . VAL D 1 566 ? 71.297 41.621 144.792 1.00 52.20 567 VAL D N 1
ATOM 31570 C CA . VAL D 1 566 ? 70.029 40.895 144.937 1.00 53.02 567 VAL D CA 1
ATOM 31571 C C . VAL D 1 566 ? 69.486 40.974 146.379 1.00 53.36 567 VAL D C 1
ATOM 31572 O O . VAL D 1 566 ? 68.289 41.250 146.585 1.00 50.39 567 VAL D O 1
ATOM 31585 N N . ALA D 1 567 ? 70.393 40.767 147.339 1.00 45.80 568 ALA D N 1
ATOM 31586 C CA . ALA D 1 567 ? 70.146 40.670 148.789 1.00 46.44 568 ALA D CA 1
ATOM 31587 C C . ALA D 1 567 ? 70.004 39.209 149.156 1.00 44.92 568 ALA D C 1
ATOM 31588 O O . ALA D 1 567 ? 69.056 38.545 148.748 1.00 42.43 568 ALA D O 1
ATOM 31594 N N . GLU D 1 568 ? 70.972 38.722 149.924 1.00 51.33 569 GLU D N 1
ATOM 31595 C CA . GLU D 1 568 ? 70.998 37.341 150.379 1.00 51.33 569 GLU D CA 1
ATOM 31596 C C . GLU D 1 568 ? 69.703 37.023 151.120 1.00 43.19 569 GLU D C 1
ATOM 31597 O O . GLU D 1 568 ? 69.169 35.911 151.044 1.00 40.24 569 GLU D O 1
ATOM 31609 N N . ASP D 1 569 ? 69.216 38.034 151.829 1.00 44.83 570 ASP D N 1
ATOM 31610 C CA . ASP D 1 569 ? 67.949 38.000 152.543 1.00 42.47 570 ASP D CA 1
ATOM 31611 C C . ASP D 1 569 ? 66.813 37.429 151.694 1.00 42.59 570 ASP D C 1
ATOM 31612 O O . ASP D 1 569 ? 66.268 36.354 151.981 1.00 37.81 570 ASP D O 1
ATOM 31621 N N . VAL D 1 570 ? 66.480 38.181 150.650 1.00 42.98 571 VAL D N 1
ATOM 31622 C CA . VAL D 1 570 ? 65.473 37.811 149.670 1.00 42.49 571 VAL D CA 1
ATOM 31623 C C . VAL D 1 570 ? 65.798 36.460 149.042 1.00 41.01 571 VAL D C 1
ATOM 31624 O O . VAL D 1 570 ? 64.918 35.624 148.870 1.00 44.67 571 VAL D O 1
ATOM 31637 N N . TYR D 1 571 ? 67.067 36.252 148.718 1.00 36.92 572 TYR D N 1
ATOM 31638 C CA . TYR D 1 571 ? 67.513 35.056 148.018 1.00 43.66 572 TYR D CA 1
ATOM 31639 C C . TYR D 1 571 ? 67.062 33.760 148.697 1.00 44.16 572 TYR D C 1
ATOM 31640 O O . TYR D 1 571 ? 66.462 32.901 148.060 1.00 40.95 572 TYR D O 1
ATOM 31658 N N . MET D 1 572 ? 67.361 33.629 149.985 1.00 44.05 573 MET D N 1
ATOM 31659 C CA . MET D 1 572 ? 67.063 32.413 150.733 1.00 46.86 573 MET D CA 1
ATOM 31660 C C . MET D 1 572 ? 65.564 32.160 150.848 1.00 41.59 573 MET D C 1
ATOM 31661 O O . MET D 1 572 ? 65.112 31.027 150.760 1.00 38.14 573 MET D O 1
ATOM 31675 N N . ARG D 1 573 ? 64.799 33.221 151.063 1.00 41.98 574 ARG D N 1
ATOM 31676 C CA . ARG D 1 573 ? 63.368 33.090 151.283 1.00 46.33 574 ARG D CA 1
ATOM 31677 C C . ARG D 1 573 ? 62.620 32.745 149.999 1.00 44.19 574 ARG D C 1
ATOM 31678 O O . ARG D 1 573 ? 61.561 32.118 150.041 1.00 42.24 574 ARG D O 1
ATOM 31699 N N . TRP D 1 574 ? 63.165 33.165 148.862 1.00 43.93 575 TRP D N 1
ATOM 31700 C CA . TRP D 1 574 ? 62.591 32.815 147.569 1.00 46.94 575 TRP D CA 1
ATOM 31701 C C . TRP D 1 574 ? 63.027 31.400 147.202 1.00 43.05 575 TRP D C 1
ATOM 31702 O O . TRP D 1 574 ? 62.260 30.625 146.639 1.00 38.23 575 TRP D O 1
ATOM 31723 N N . THR D 1 575 ? 64.283 31.090 147.510 1.00 43.31 576 THR D N 1
ATOM 31724 C CA . THR D 1 575 ? 64.818 29.745 147.335 1.00 43.47 576 THR D CA 1
ATOM 31725 C C . THR D 1 575 ? 63.878 28.757 148.000 1.00 43.90 576 THR D C 1
ATOM 31726 O O . THR D 1 575 ? 63.570 27.712 147.437 1.00 43.21 576 THR D O 1
ATOM 31737 N N . GLN D 1 576 ? 63.411 29.110 149.194 1.00 43.67 577 GLN D N 1
ATOM 31738 C CA . GLN D 1 576 ? 62.530 28.245 149.958 1.00 44.55 577 GLN D CA 1
ATOM 31739 C C . GLN D 1 576 ? 61.220 28.079 149.227 1.00 42.64 577 GLN D C 1
ATOM 31740 O O . GLN D 1 576 ? 60.711 26.970 149.070 1.00 43.31 577 GLN D O 1
ATOM 31754 N N . PHE D 1 577 ? 60.688 29.209 148.782 1.00 44.12 578 PHE D N 1
ATOM 31755 C CA . PHE D 1 577 ? 59.424 29.260 148.064 1.00 42.96 578 PHE D CA 1
ATOM 31756 C C . PHE D 1 577 ? 59.505 28.459 146.769 1.00 40.82 578 PHE D C 1
ATOM 31757 O O . PHE D 1 577 ? 58.544 27.805 146.379 1.00 40.83 578 PHE D O 1
ATOM 31774 N N . GLY D 1 578 ? 60.663 28.493 146.122 1.00 40.13 579 GLY D N 1
ATOM 31775 C CA . GLY D 1 578 ? 60.840 27.824 144.848 1.00 42.16 579 GLY D CA 1
ATOM 31776 C C . GLY D 1 578 ? 60.840 26.318 144.994 1.00 41.22 579 GLY D C 1
ATOM 31777 O O . GLY D 1 578 ? 60.358 25.610 144.114 1.00 43.28 579 GLY D O 1
ATOM 31781 N N . VAL D 1 579 ? 61.383 25.832 146.105 1.00 39.82 580 VAL D N 1
ATOM 31782 C CA . VAL D 1 579 ? 61.457 24.401 146.366 1.00 42.54 580 VAL D CA 1
ATOM 31783 C C . VAL D 1 579 ? 60.047 23.823 146.488 1.00 43.59 580 VAL D C 1
ATOM 31784 O O . VAL D 1 579 ? 59.780 22.705 146.043 1.00 44.33 580 VAL D O 1
ATOM 31797 N N . PHE D 1 580 ? 59.148 24.588 147.098 1.00 40.33 581 PHE D N 1
ATOM 31798 C CA . PHE D 1 580 ? 57.772 24.139 147.302 1.00 44.38 581 PHE D CA 1
ATOM 31799 C C . PHE D 1 580 ? 56.879 24.812 146.272 1.00 39.76 581 PHE D C 1
ATOM 31800 O O . PHE D 1 580 ? 55.847 25.395 146.586 1.00 39.74 581 PHE D O 1
ATOM 31817 N N . THR D 1 581 ? 57.336 24.757 145.032 1.00 43.57 582 THR D N 1
ATOM 31818 C CA . THR D 1 581 ? 56.502 25.051 143.891 1.00 42.82 582 THR D CA 1
ATOM 31819 C C . THR D 1 581 ? 56.762 23.989 142.834 1.00 43.77 582 THR D C 1
ATOM 31820 O O . THR D 1 581 ? 57.723 23.218 142.923 1.00 40.93 582 THR D O 1
ATOM 31831 N N . SER D 1 582 ? 55.873 23.955 141.852 1.00 43.80 583 SER D N 1
ATOM 31832 C CA . SER D 1 582 ? 55.879 22.950 140.805 1.00 46.12 583 SER D CA 1
ATOM 31833 C C . SER D 1 582 ? 57.230 22.847 140.105 1.00 42.97 583 SER D C 1
ATOM 31834 O O . SER D 1 582 ? 57.729 21.756 139.858 1.00 42.93 583 SER D O 1
ATOM 31842 N N . HIS D 1 583 ? 57.821 23.994 139.799 1.00 41.82 584 HIS D N 1
ATOM 31843 C CA . HIS D 1 583 ? 59.100 24.029 139.112 1.00 47.74 584 HIS D CA 1
ATOM 31844 C C . HIS D 1 583 ? 59.946 25.164 139.687 1.00 44.39 584 HIS D C 1
ATOM 31845 O O . HIS D 1 583 ? 59.429 26.237 139.976 1.00 45.32 584 HIS D O 1
ATOM 31859 N N . ILE D 1 584 ? 61.239 24.911 139.866 1.00 44.13 585 ILE D N 1
ATOM 31860 C CA . ILE D 1 584 ? 62.148 25.902 140.430 1.00 43.94 585 ILE D CA 1
ATOM 31861 C C . ILE D 1 584 ? 63.218 26.291 139.414 1.00 39.46 585 ILE D C 1
ATOM 31862 O O . ILE D 1 584 ? 63.888 25.436 138.842 1.00 38.21 585 ILE D O 1
ATOM 31878 N N . ARG D 1 585 ? 63.356 27.598 139.207 1.00 36.41 586 ARG D N 1
ATOM 31879 C CA . ARG D 1 585 ? 64.290 28.154 138.235 1.00 38.65 586 ARG D CA 1
ATOM 31880 C C . ARG D 1 585 ? 64.957 29.448 138.724 1.00 44.25 586 ARG D C 1
ATOM 31881 O O . ARG D 1 585 ? 64.294 30.419 139.115 1.00 34.57 586 ARG D O 1
ATOM 31902 N N . TYR D 1 586 ? 66.286 29.430 138.688 1.00 44.98 587 TYR D N 1
ATOM 31903 C CA . TYR D 1 586 ? 67.104 30.580 139.024 1.00 42.09 587 TYR D CA 1
ATOM 31904 C C . TYR D 1 586 ? 67.397 31.380 137.771 1.00 43.17 587 TYR D C 1
ATOM 31905 O O . TYR D 1 586 ? 67.963 30.856 136.820 1.00 44.56 587 TYR D O 1
ATOM 31923 N N . HIS D 1 587 ? 66.999 32.648 137.767 1.00 40.74 588 HIS D N 1
ATOM 31924 C CA . HIS D 1 587 ? 67.098 33.448 136.561 1.00 45.43 588 HIS D CA 1
ATOM 31925 C C . HIS D 1 587 ? 66.936 34.937 136.828 1.00 45.21 588 HIS D C 1
ATOM 31926 O O . HIS D 1 587 ? 66.056 35.348 137.584 1.00 43.58 588 HIS D O 1
ATOM 31940 N N . GLY D 1 588 ? 67.781 35.749 136.201 1.00 45.42 589 GLY D N 1
ATOM 31941 C CA . GLY D 1 588 ? 67.637 37.185 136.324 1.00 51.99 589 GLY D CA 1
ATOM 31942 C C . GLY D 1 588 ? 68.805 38.028 135.855 1.00 57.36 589 GLY D C 1
ATOM 31943 O O . GLY D 1 588 ? 69.851 37.525 135.436 1.00 55.15 589 GLY D O 1
ATOM 31947 N N . THR D 1 589 ? 68.601 39.337 135.955 1.00 67.48 590 THR D N 1
ATOM 31948 C CA . THR D 1 589 ? 69.550 40.347 135.492 1.00 66.55 590 THR D CA 1
ATOM 31949 C C . THR D 1 589 ? 70.989 40.125 135.987 1.00 73.17 590 THR D C 1
ATOM 31950 O O . THR D 1 589 ? 71.938 40.182 135.202 1.00 74.63 590 THR D O 1
ATOM 31955 N N . ASN D 1 590 ? 71.153 39.860 137.279 1.00 66.65 591 ASN D N 1
ATOM 31956 C CA . ASN D 1 590 ? 72.476 39.566 137.815 1.00 63.74 591 ASN D CA 1
ATOM 31957 C C . ASN D 1 590 ? 72.603 38.087 138.157 1.00 60.56 591 ASN D C 1
ATOM 31958 O O . ASN D 1 590 ? 71.609 37.365 138.173 1.00 56.82 591 ASN D O 1
ATOM 31963 N N . LYS D 1 591 ? 73.828 37.654 138.436 1.00 59.29 592 LYS D N 1
ATOM 31964 C CA . LYS D 1 591 ? 74.141 36.243 138.656 1.00 62.60 592 LYS D CA 1
ATOM 31965 C C . LYS D 1 591 ? 73.229 35.568 139.673 1.00 57.37 592 LYS D C 1
ATOM 31966 O O . LYS D 1 591 ? 72.706 36.201 140.588 1.00 61.15 592 LYS D O 1
ATOM 31968 N N . ARG D 1 592 ? 73.048 34.267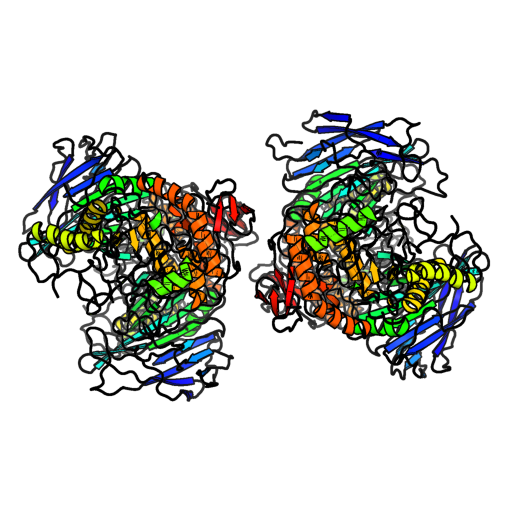 139.503 1.00 51.86 593 ARG D N 1
ATOM 31969 C CA . ARG D 1 592 ? 72.151 33.517 140.354 1.00 50.50 593 ARG D CA 1
ATOM 31970 C C . ARG D 1 592 ? 72.845 32.294 140.923 1.00 47.20 593 ARG D C 1
ATOM 31971 O O . ARG D 1 592 ? 72.247 31.523 141.663 1.00 41.16 593 ARG D O 1
ATOM 31979 N N . GLU D 1 593 ? 74.112 32.116 140.569 1.00 49.15 594 GLU D N 1
ATOM 31980 C CA . GLU D 1 593 ? 74.861 30.959 141.040 1.00 57.84 594 GLU D CA 1
ATOM 31981 C C . GLU D 1 593 ? 75.230 31.137 142.503 1.00 54.65 594 GLU D C 1
ATOM 31982 O O . GLU D 1 593 ? 75.732 32.187 142.893 1.00 65.65 594 GLU D O 1
ATOM 31988 N N . PRO D 1 594 ? 74.958 30.113 143.317 1.00 42.81 595 PRO D N 1
ATOM 31989 C CA . PRO D 1 594 ? 75.073 30.116 144.784 1.00 64.06 595 PRO D CA 1
ATOM 31990 C C . PRO D 1 594 ? 76.391 30.669 145.345 1.00 66.99 595 PRO D C 1
ATOM 31991 O O . PRO D 1 594 ? 76.356 31.371 146.353 1.00 66.56 595 PRO D O 1
ATOM 31995 N N . TRP D 1 595 ? 77.521 30.362 144.712 1.00 64.73 596 TRP D N 1
ATOM 31996 C CA . TRP D 1 595 ? 78.820 30.777 145.236 1.00 63.10 596 TRP D CA 1
ATOM 31997 C C . TRP D 1 595 ? 78.976 32.288 145.300 1.00 66.53 596 TRP D C 1
ATOM 31998 O O . TRP D 1 595 ? 79.887 32.800 145.949 1.00 71.95 596 TRP D O 1
ATOM 32009 N N . HIS D 1 596 ? 78.089 33.007 144.625 1.00 69.76 597 HIS D N 1
ATOM 32010 C CA . HIS D 1 596 ? 78.133 34.461 144.657 1.00 68.83 597 HIS D CA 1
ATOM 32011 C C . HIS D 1 596 ? 77.349 34.995 145.851 1.00 68.01 597 HIS D C 1
ATOM 32012 O O . HIS D 1 596 ? 77.273 36.206 146.059 1.00 71.17 597 HIS D O 1
ATOM 32014 N N . TYR D 1 597 ? 76.771 34.082 146.632 1.00 67.09 598 TYR D N 1
ATOM 32015 C CA . TYR D 1 597 ? 75.987 34.451 147.811 1.00 69.66 598 TYR D CA 1
ATOM 32016 C C . TYR D 1 597 ? 76.320 33.605 149.040 1.00 73.78 598 TYR D C 1
ATOM 32017 O O . TYR D 1 597 ? 75.494 32.810 149.486 1.00 73.79 598 TYR D O 1
ATOM 32027 N N . PRO D 1 598 ? 77.535 33.762 149.590 1.00 76.39 599 PRO D N 1
ATOM 32028 C CA . PRO D 1 598 ? 77.800 33.157 150.896 1.00 70.02 599 PRO D CA 1
ATOM 32029 C C . PRO D 1 598 ? 77.421 34.148 151.989 1.00 74.57 599 PRO D C 1
ATOM 32030 O O . PRO D 1 598 ? 77.825 35.312 151.890 1.00 81.22 599 PRO D O 1
ATOM 32034 N N . ALA D 1 599 ? 76.639 33.733 152.983 1.00 72.04 600 ALA D N 1
ATOM 32035 C CA . ALA D 1 599 ? 76.137 32.374 153.100 1.00 66.05 600 ALA D CA 1
ATOM 32036 C C . ALA D 1 599 ? 74.999 32.382 154.120 1.00 71.45 600 ALA D C 1
ATOM 32037 O O . ALA D 1 599 ? 75.228 32.863 155.232 1.00 76.76 600 ALA D O 1
ATOM 32044 N N . ILE D 1 600 ? 73.786 31.899 153.812 1.00 74.30 601 ILE D N 1
ATOM 32045 C CA . ILE D 1 600 ? 73.338 31.385 152.512 1.00 65.70 601 ILE D CA 1
ATOM 32046 C C . ILE D 1 600 ? 74.121 30.142 152.109 1.00 64.22 601 ILE D C 1
ATOM 32047 O O . ILE D 1 600 ? 74.251 29.228 152.919 1.00 69.91 601 ILE D O 1
ATOM 32054 N N . ALA D 1 601 ? 74.616 30.083 150.876 1.00 60.03 602 ALA D N 1
ATOM 32055 C CA . ALA D 1 601 ? 75.313 28.895 150.411 1.00 58.08 602 ALA D CA 1
ATOM 32056 C C . ALA D 1 601 ? 76.330 28.489 151.461 1.00 69.47 602 ALA D C 1
ATOM 32057 O O . ALA D 1 601 ? 77.242 29.257 151.751 1.00 79.12 602 ALA D O 1
ATOM 32064 N N . PRO D 1 602 ? 76.223 27.268 152.004 1.00 61.79 603 PRO D N 1
ATOM 32065 C CA . PRO D 1 602 ? 75.546 26.088 151.490 1.00 59.64 603 PRO D CA 1
ATOM 32066 C C . PRO D 1 602 ? 74.208 25.774 152.150 1.00 58.51 603 PRO D C 1
ATOM 32067 O O . PRO D 1 602 ? 73.833 24.606 152.223 1.00 58.73 603 PRO D O 1
ATOM 32078 N N . LEU D 1 603 ? 73.492 26.783 152.624 1.00 56.35 604 LEU D N 1
ATOM 32079 C CA . LEU D 1 603 ? 72.118 26.557 153.051 1.00 55.33 604 LEU D CA 1
ATOM 32080 C C . LEU D 1 603 ? 71.296 26.259 151.804 1.00 53.43 604 LEU D C 1
ATOM 32081 O O . LEU D 1 603 ? 70.518 25.311 151.766 1.00 46.23 604 LEU D O 1
ATOM 32097 N N . VAL D 1 604 ? 71.504 27.073 150.776 1.00 58.37 605 VAL D N 1
ATOM 32098 C CA . VAL D 1 604 ? 70.934 26.839 149.457 1.00 54.84 605 VAL D CA 1
ATOM 32099 C C . VAL D 1 604 ? 71.337 25.460 148.951 1.00 54.09 605 VAL D C 1
ATOM 32100 O O . VAL D 1 604 ? 70.563 24.779 148.284 1.00 53.63 605 VAL D O 1
ATOM 32113 N N . LYS D 1 605 ? 72.553 25.051 149.281 1.00 55.66 606 LYS D N 1
ATOM 32114 C CA . LYS D 1 605 ? 73.032 23.733 148.910 1.00 57.31 606 LYS D CA 1
ATOM 32115 C C . LYS D 1 605 ? 72.174 22.676 149.596 1.00 52.23 606 LYS D C 1
ATOM 32116 O O . LYS D 1 605 ? 71.910 21.620 149.034 1.00 52.62 606 LYS D O 1
ATOM 32135 N N . LYS D 1 606 ? 71.741 22.989 150.814 1.00 53.17 607 LYS D N 1
ATOM 32136 C CA . LYS D 1 606 ? 70.915 22.104 151.628 1.00 51.19 607 LYS D CA 1
ATOM 32137 C C . LYS D 1 606 ? 69.504 22.063 151.070 1.00 53.31 607 LYS D C 1
ATOM 32138 O O . LYS D 1 606 ? 68.849 21.020 151.055 1.00 49.17 607 LYS D O 1
ATOM 32157 N N . TRP D 1 607 ? 69.037 23.222 150.622 1.00 55.84 608 TRP D N 1
ATOM 32158 C CA . TRP D 1 607 ? 67.672 23.357 150.150 1.00 50.36 608 TRP D CA 1
ATOM 32159 C C . TRP D 1 607 ? 67.517 22.811 148.744 1.00 51.37 608 TRP D C 1
ATOM 32160 O O . TRP D 1 607 ? 66.415 22.448 148.340 1.00 56.69 608 TRP D O 1
ATOM 32181 N N . TRP D 1 608 ? 68.612 22.731 148.000 1.00 49.78 609 TRP D N 1
ATOM 32182 C CA . TRP D 1 608 ? 68.571 22.042 146.720 1.00 48.67 609 TRP D CA 1
ATOM 32183 C C . TRP D 1 608 ? 68.486 20.549 146.959 1.00 48.36 609 TRP D C 1
ATOM 32184 O O . TRP D 1 608 ? 67.920 19.816 146.155 1.00 50.54 609 TRP D O 1
ATOM 32205 N N . LYS D 1 609 ? 69.055 20.098 148.070 1.00 49.13 610 LYS D N 1
ATOM 32206 C CA . LYS D 1 609 ? 69.014 18.686 148.416 1.00 51.09 610 LYS D CA 1
ATOM 32207 C C . LYS D 1 609 ? 67.609 18.294 148.867 1.00 51.55 610 LYS D C 1
ATOM 32208 O O . LYS D 1 609 ? 67.143 17.192 148.578 1.00 51.51 610 LYS D O 1
ATOM 32212 N N . LEU D 1 610 ? 66.934 19.204 149.563 1.00 46.40 611 LEU D N 1
ATOM 32213 C CA . LEU D 1 610 ? 65.574 18.952 150.020 1.00 48.28 611 LEU D CA 1
ATOM 32214 C C . LEU D 1 610 ? 64.642 18.828 148.824 1.00 53.29 611 LEU D C 1
ATOM 32215 O O . LEU D 1 610 ? 63.722 18.009 148.819 1.00 49.36 611 LEU D O 1
ATOM 32231 N N . ARG D 1 611 ? 64.894 19.659 147.816 1.00 51.46 612 ARG D N 1
ATOM 32232 C CA . ARG D 1 611 ? 64.117 19.662 146.585 1.00 50.65 612 ARG D CA 1
ATOM 32233 C C . ARG D 1 611 ? 64.149 18.302 145.907 1.00 49.59 612 ARG D C 1
ATOM 32234 O O . ARG D 1 611 ? 63.117 17.752 145.541 1.00 46.78 612 ARG D O 1
ATOM 32255 N N . TYR D 1 612 ? 65.343 17.758 145.738 1.00 53.02 613 TYR D N 1
ATOM 32256 C CA . TYR D 1 612 ? 65.483 16.492 145.046 1.00 55.78 613 TYR D CA 1
ATOM 32257 C C . TYR D 1 612 ? 64.902 15.345 145.881 1.00 55.48 613 TYR D C 1
ATOM 32258 O O . TYR D 1 612 ? 64.454 14.342 145.336 1.00 56.31 613 TYR D O 1
ATOM 32276 N N . SER D 1 613 ? 64.872 15.512 147.198 1.00 55.25 614 SER D N 1
ATOM 32277 C CA . SER D 1 613 ? 64.295 14.506 148.085 1.00 57.33 614 SER D CA 1
ATOM 32278 C C . SER D 1 613 ? 62.819 14.789 148.354 1.00 58.80 614 SER D C 1
ATOM 32279 O O . SER D 1 613 ? 62.244 14.289 149.317 1.00 61.77 614 SER D O 1
ATOM 32287 N N . LEU D 1 614 ? 62.218 15.610 147.503 1.00 56.09 615 LEU D N 1
ATOM 32288 C CA . LEU D 1 614 ? 60.780 15.822 147.522 1.00 53.72 615 LEU D CA 1
ATOM 32289 C C . LEU D 1 614 ? 60.204 15.660 146.121 1.00 47.96 615 LEU D C 1
ATOM 32290 O O . LEU D 1 614 ? 59.013 15.865 145.921 1.00 48.17 615 LEU D O 1
ATOM 32306 N N . ILE D 1 615 ? 61.045 15.279 145.162 1.00 45.34 616 ILE D N 1
ATOM 32307 C CA . ILE D 1 615 ? 60.612 15.120 143.775 1.00 49.27 616 ILE D CA 1
ATOM 32308 C C . ILE D 1 615 ? 59.540 14.036 143.647 1.00 50.52 616 ILE D C 1
ATOM 32309 O O . ILE D 1 615 ? 58.513 14.267 143.010 1.00 48.80 616 ILE D O 1
ATOM 32325 N N . PRO D 1 616 ? 59.755 12.861 144.268 1.00 50.57 617 PRO D N 1
ATOM 32326 C CA . PRO D 1 616 ? 58.785 11.775 144.102 1.00 50.28 617 PRO D CA 1
ATOM 32327 C C . PRO D 1 616 ? 57.381 12.155 144.563 1.00 50.83 617 PRO D C 1
ATOM 32328 O O . PRO D 1 616 ? 56.397 11.740 143.954 1.00 49.01 617 PRO D O 1
ATOM 32339 N N . TYR D 1 617 ? 57.304 12.936 145.632 1.00 49.48 618 TYR D N 1
ATOM 32340 C CA . TYR D 1 617 ? 56.035 13.427 146.133 1.00 48.81 618 TYR D CA 1
ATOM 32341 C C . TYR D 1 617 ? 55.436 14.471 145.201 1.00 51.97 618 TYR D C 1
ATOM 32342 O O . TYR D 1 617 ? 54.216 14.570 145.071 1.00 53.31 618 TYR D O 1
ATOM 32360 N N . ILE D 1 618 ? 56.290 15.267 144.569 1.00 48.01 619 ILE D N 1
ATOM 32361 C CA . ILE D 1 618 ? 55.813 16.252 143.615 1.00 49.22 619 ILE D CA 1
ATOM 32362 C C . ILE D 1 618 ? 55.218 15.525 142.421 1.00 48.42 619 ILE D C 1
ATOM 32363 O O . ILE D 1 618 ? 54.189 15.931 141.880 1.00 45.04 619 ILE D O 1
ATOM 32379 N N . ILE D 1 619 ? 55.871 14.441 142.019 1.00 48.99 620 ILE D N 1
ATOM 32380 C CA . ILE D 1 619 ? 55.423 13.664 140.872 1.00 54.19 620 ILE D CA 1
ATOM 32381 C C . ILE D 1 619 ? 54.071 13.009 141.140 1.00 51.37 620 ILE D C 1
ATOM 32382 O O . ILE D 1 619 ? 53.206 13.005 140.272 1.00 44.48 620 ILE D O 1
ATOM 32398 N N . GLU D 1 620 ? 53.892 12.475 142.346 1.00 51.86 621 GLU D N 1
ATOM 32399 C CA . GLU D 1 620 ? 52.674 11.753 142.690 1.00 53.71 621 GLU D CA 1
ATOM 32400 C C . GLU D 1 620 ? 51.467 12.672 142.714 1.00 51.82 621 GLU D C 1
ATOM 32401 O O . GLU D 1 620 ? 50.343 12.234 142.481 1.00 51.52 621 GLU D O 1
ATOM 32413 N N . GLN D 1 621 ? 51.701 13.944 143.015 1.00 49.29 622 GLN D N 1
ATOM 32414 C CA . GLN D 1 621 ? 50.630 14.924 143.053 1.00 46.01 622 GLN D CA 1
ATOM 32415 C C . GLN D 1 621 ? 50.336 15.392 141.647 1.00 46.67 622 GLN D C 1
ATOM 32416 O O . GLN D 1 621 ? 49.184 15.477 141.238 1.00 45.01 622 GLN D O 1
ATOM 32430 N N . SER D 1 622 ? 51.398 15.698 140.916 1.00 50.61 623 SER D N 1
ATOM 32431 C CA . SER D 1 622 ? 51.289 16.112 139.533 1.00 46.09 623 SER D CA 1
ATOM 32432 C C . SER D 1 622 ? 50.591 15.050 138.707 1.00 44.86 623 SER D C 1
ATOM 32433 O O . SER D 1 622 ? 49.780 15.359 137.833 1.00 45.66 623 SER D O 1
ATOM 32441 N N . LYS D 1 623 ? 50.925 13.796 138.982 1.00 47.08 624 LYS D N 1
ATOM 32442 C CA . LYS D 1 623 ? 50.331 12.672 138.266 1.00 48.84 624 LYS D CA 1
ATOM 32443 C C . LYS D 1 623 ? 48.833 12.592 138.534 1.00 47.27 624 LYS D C 1
ATOM 32444 O O . LYS D 1 623 ? 48.061 12.116 137.700 1.00 43.50 624 LYS D O 1
ATOM 32463 N N . LEU D 1 624 ? 48.440 13.089 139.698 1.00 49.21 625 LEU D N 1
ATOM 32464 C CA . LEU D 1 624 ? 47.050 13.190 140.095 1.00 46.24 625 LEU D CA 1
ATOM 32465 C C . LEU D 1 624 ? 46.422 14.421 139.443 1.00 42.97 625 LEU D C 1
ATOM 32466 O O . LEU D 1 624 ? 45.237 14.433 139.123 1.00 43.96 625 LEU D O 1
ATOM 32482 N N . ALA D 1 625 ? 47.240 15.443 139.215 1.00 42.92 626 ALA D N 1
ATOM 32483 C CA . ALA D 1 625 ? 46.749 16.745 138.778 1.00 45.12 626 ALA D CA 1
ATOM 32484 C C . ALA D 1 625 ? 46.451 16.758 137.287 1.00 46.66 626 ALA D C 1
ATOM 32485 O O . ALA D 1 625 ? 45.488 17.379 136.841 1.00 44.36 626 ALA D O 1
ATOM 32492 N N . VAL D 1 626 ? 47.296 16.079 136.519 1.00 49.02 627 VAL D N 1
ATOM 32493 C CA . VAL D 1 626 ? 47.080 15.929 135.085 1.00 44.68 627 VAL D CA 1
ATOM 32494 C C . VAL D 1 626 ? 45.826 15.106 134.798 1.00 46.51 627 VAL D C 1
ATOM 32495 O O . VAL D 1 626 ? 45.275 15.161 133.691 1.00 42.63 627 VAL D O 1
ATOM 32508 N N . GLU D 1 627 ? 45.380 14.350 135.800 1.00 41.55 628 GLU D N 1
ATOM 32509 C CA . GLU D 1 627 ? 44.191 13.520 135.669 1.00 45.39 628 GLU D CA 1
ATOM 32510 C C . GLU D 1 627 ? 42.980 14.100 136.407 1.00 44.00 628 GLU D C 1
ATOM 32511 O O . GLU D 1 627 ? 41.933 13.454 136.490 1.00 39.94 628 GLU D O 1
ATOM 32523 N N . SER D 1 628 ? 43.120 15.313 136.933 1.00 39.75 629 SER D N 1
ATOM 32524 C CA . SER D 1 628 ? 42.061 15.921 137.732 1.00 41.91 629 SER D CA 1
ATOM 32525 C C . SER D 1 628 ? 42.009 17.439 137.550 1.00 46.71 629 SER D C 1
ATOM 32526 O O . SER D 1 628 ? 42.594 17.979 136.615 1.00 48.02 629 SER D O 1
ATOM 32534 N N . GLY D 1 629 ? 41.290 18.120 138.437 1.00 48.46 630 GLY D N 1
ATOM 32535 C CA . GLY D 1 629 ? 41.160 19.567 138.372 1.00 48.51 630 GLY D CA 1
ATOM 32536 C C . GLY D 1 629 ? 42.129 20.311 139.283 1.00 44.22 630 GLY D C 1
ATOM 32537 O O . GLY D 1 629 ? 42.204 21.534 139.247 1.00 41.36 630 GLY D O 1
ATOM 32541 N N . TRP D 1 630 ? 42.874 19.576 140.098 1.00 42.19 631 TRP D N 1
ATOM 32542 C CA . TRP D 1 630 ? 43.823 20.192 141.017 1.00 45.35 631 TRP D CA 1
ATOM 32543 C C . TRP D 1 630 ? 44.989 20.864 140.284 1.00 43.75 631 TRP D C 1
ATOM 32544 O O . TRP D 1 630 ? 45.372 20.422 139.200 1.00 43.57 631 TRP D O 1
ATOM 32565 N N . PRO D 1 631 ? 45.545 21.942 140.871 1.00 41.35 632 PRO D N 1
ATOM 32566 C CA . PRO D 1 631 ? 46.900 22.416 140.592 1.00 42.64 632 PRO D CA 1
ATOM 32567 C C . PRO D 1 631 ? 47.880 21.971 141.676 1.00 45.92 632 PRO D C 1
ATOM 32568 O O . PRO D 1 631 ? 47.457 21.436 142.702 1.00 41.38 632 PRO D O 1
ATOM 32579 N N . LEU D 1 632 ? 49.167 22.215 141.463 1.00 44.89 633 LEU D N 1
ATOM 32580 C CA . LEU D 1 632 ? 50.187 21.899 142.462 1.00 46.65 633 LEU D CA 1
ATOM 32581 C C . LEU D 1 632 ? 50.276 22.996 143.526 1.00 44.09 633 LEU D C 1
ATOM 32582 O O . LEU D 1 632 ? 50.276 22.716 144.731 1.00 37.54 633 LEU D O 1
ATOM 32598 N N . LEU D 1 633 ? 50.359 24.242 143.069 1.00 43.48 634 LEU D N 1
ATOM 32599 C CA . LEU D 1 633 ? 50.243 25.390 143.949 1.00 42.64 634 LEU D CA 1
ATOM 32600 C C . LEU D 1 633 ? 48.766 25.689 144.102 1.00 39.14 634 LEU D C 1
ATOM 32601 O O . LEU D 1 633 ? 48.109 26.040 143.129 1.00 48.41 634 LEU D O 1
ATOM 32617 N N . GLN D 1 634 ? 48.252 25.553 145.319 1.00 39.41 635 GLN D N 1
ATOM 32618 C CA . GLN D 1 634 ? 46.816 25.545 145.545 1.00 43.98 635 GLN D CA 1
ATOM 32619 C C . GLN D 1 634 ? 46.363 26.639 146.493 1.00 37.67 635 GLN D C 1
ATOM 32620 O O . GLN D 1 634 ? 46.885 26.809 147.584 1.00 36.37 635 GLN D O 1
ATOM 32634 N N . ALA D 1 635 ? 45.374 27.388 146.047 1.00 41.13 636 ALA D N 1
ATOM 32635 C CA . ALA D 1 635 ? 44.739 28.372 146.883 1.00 45.21 636 ALA D CA 1
ATOM 32636 C C . ALA D 1 635 ? 43.996 27.642 147.988 1.00 43.34 636 ALA D C 1
ATOM 32637 O O . ALA D 1 635 ? 43.295 26.675 147.718 1.00 50.33 636 ALA D O 1
ATOM 32644 N N . LEU D 1 636 ? 44.160 28.083 149.225 1.00 44.38 637 LEU D N 1
ATOM 32645 C CA . LEU D 1 636 ? 43.582 27.383 150.365 1.00 41.96 637 LEU D CA 1
ATOM 32646 C C . LEU D 1 636 ? 42.100 27.065 150.223 1.00 44.03 637 LEU D C 1
ATOM 32647 O O . LEU D 1 636 ? 41.617 26.127 150.856 1.00 44.09 637 LEU D O 1
ATOM 32663 N N . ILE D 1 637 ? 41.381 27.842 149.413 1.00 44.77 638 ILE D N 1
ATOM 32664 C CA . ILE D 1 637 ? 39.955 27.612 149.223 1.00 39.03 638 ILE D CA 1
ATOM 32665 C C . ILE D 1 637 ? 39.701 26.290 148.516 1.00 39.62 638 ILE D C 1
ATOM 32666 O O . ILE D 1 637 ? 38.598 25.753 148.565 1.00 40.73 638 ILE D O 1
ATOM 32682 N N . LEU D 1 638 ? 40.730 25.755 147.871 1.00 38.84 639 LEU D N 1
ATOM 32683 C CA . LEU D 1 638 ? 40.626 24.439 147.264 1.00 41.91 639 LEU D CA 1
ATOM 32684 C C . LEU D 1 638 ? 40.450 23.337 148.316 1.00 43.03 639 LEU D C 1
ATOM 32685 O O . LEU D 1 638 ? 40.136 22.195 147.979 1.00 46.31 639 LEU D O 1
ATOM 32701 N N . HIS D 1 639 ? 40.649 23.677 149.586 1.00 37.61 640 HIS D N 1
ATOM 32702 C CA . HIS D 1 639 ? 40.517 22.706 150.659 1.00 39.52 640 HIS D CA 1
ATOM 32703 C C . HIS D 1 639 ? 39.568 23.186 151.743 1.00 34.90 640 HIS D C 1
ATOM 32704 O O . HIS D 1 639 ? 38.998 22.388 152.486 1.00 33.71 640 HIS D O 1
ATOM 32718 N N . HIS D 1 640 ? 39.401 24.495 151.825 1.00 36.80 641 HIS D N 1
ATOM 32719 C CA . HIS D 1 640 ? 38.620 25.103 152.888 1.00 39.12 641 HIS D CA 1
ATOM 32720 C C . HIS D 1 640 ? 37.848 26.268 152.317 1.00 41.64 641 HIS D C 1
ATOM 32721 O O . HIS D 1 640 ? 38.186 27.422 152.578 1.00 41.28 641 HIS D O 1
ATOM 32735 N N . PRO D 1 641 ? 36.816 25.972 151.516 1.00 39.41 642 PRO D N 1
ATOM 32736 C CA . PRO D 1 641 ? 36.056 27.029 150.851 1.00 40.91 642 PRO D CA 1
ATOM 32737 C C . PRO D 1 641 ? 35.004 27.694 151.736 1.00 38.66 642 PRO D C 1
ATOM 32738 O O . PRO D 1 641 ? 34.659 28.830 151.451 1.00 42.67 642 PRO D O 1
ATOM 32749 N N . GLU D 1 642 ? 34.489 27.016 152.758 1.00 39.18 643 GLU D N 1
ATOM 32750 C CA . GLU D 1 642 ? 33.430 27.613 153.569 1.00 44.43 643 GLU D CA 1
ATOM 32751 C C . GLU D 1 642 ? 34.003 28.269 154.821 1.00 42.37 643 GLU D C 1
ATOM 32752 O O . GLU D 1 642 ? 33.278 28.552 155.772 1.00 46.06 643 GLU D O 1
ATOM 32764 N N . ASP D 1 643 ? 35.308 28.520 154.813 1.00 41.32 644 ASP D N 1
ATOM 32765 C CA . ASP D 1 643 ? 35.948 29.282 155.881 1.00 43.68 644 ASP D CA 1
ATOM 32766 C C . ASP D 1 643 ? 36.347 30.633 155.324 1.00 39.25 644 ASP D C 1
ATOM 32767 O O . ASP D 1 643 ? 37.140 30.711 154.392 1.00 41.26 644 ASP D O 1
ATOM 32776 N N . LYS D 1 644 ? 35.792 31.697 155.896 1.00 36.23 645 LYS D N 1
ATOM 32777 C CA . LYS D 1 644 ? 35.829 33.014 155.257 1.00 39.13 645 LYS D CA 1
ATOM 32778 C C . LYS D 1 644 ? 37.206 33.646 155.161 1.00 38.92 645 LYS D C 1
ATOM 32779 O O . LYS D 1 644 ? 37.447 34.499 154.313 1.00 41.26 645 LYS D O 1
ATOM 32798 N N . LEU D 1 645 ? 38.103 33.261 156.049 1.00 38.88 646 LEU D N 1
ATOM 32799 C CA . LEU D 1 645 ? 39.410 33.874 156.075 1.00 39.87 646 LEU D CA 1
ATOM 32800 C C . LEU D 1 645 ? 40.227 33.432 154.864 1.00 33.95 646 LEU D C 1
ATOM 32801 O O . LEU D 1 645 ? 40.917 34.240 154.262 1.00 30.95 646 LEU D O 1
ATOM 32817 N N . CYS D 1 646 ? 40.130 32.155 154.505 1.00 37.51 647 CYS D N 1
ATOM 32818 C CA . CYS D 1 646 ? 40.933 31.589 153.416 1.00 39.76 647 CYS D CA 1
ATOM 32819 C C . CYS D 1 646 ? 40.673 32.244 152.065 1.00 39.81 647 CYS D C 1
ATOM 32820 O O . CYS D 1 646 ? 41.507 32.174 151.159 1.00 37.36 647 CYS D O 1
ATOM 32828 N N . TRP D 1 647 ? 39.518 32.883 151.928 1.00 36.90 648 TRP D N 1
ATOM 32829 C CA . TRP D 1 647 ? 39.208 33.611 150.716 1.00 36.00 648 TRP D CA 1
ATOM 32830 C C . TRP D 1 647 ? 39.957 34.933 150.700 1.00 37.75 648 TRP D C 1
ATOM 32831 O O . TRP D 1 647 ? 39.842 35.718 149.750 1.00 36.86 648 TRP D O 1
ATOM 32852 N N . HIS D 1 648 ? 40.744 35.169 151.748 1.00 40.57 649 HIS D N 1
ATOM 32853 C CA . HIS D 1 648 ? 41.520 36.394 151.856 1.00 40.03 649 HIS D CA 1
ATOM 32854 C C . HIS D 1 648 ? 42.996 36.153 152.163 1.00 30.32 649 HIS D C 1
ATOM 32855 O O . HIS D 1 648 ? 43.741 37.101 152.386 1.00 30.71 649 HIS D O 1
ATOM 32869 N N . ILE D 1 649 ? 43.419 34.893 152.118 1.00 31.73 650 ILE D N 1
ATOM 32870 C CA . ILE D 1 649 ? 44.812 34.518 152.382 1.00 35.90 650 ILE D CA 1
ATOM 32871 C C . ILE D 1 649 ? 45.541 34.237 151.080 1.00 32.61 650 ILE D C 1
ATOM 32872 O O . ILE D 1 649 ? 45.283 33.228 150.430 1.00 33.55 650 ILE D O 1
ATOM 32888 N N . ASP D 1 650 ? 46.470 35.115 150.718 1.00 34.93 651 ASP D N 1
ATOM 32889 C CA . ASP D 1 650 ? 47.258 34.941 149.498 1.00 33.38 651 ASP D CA 1
ATOM 32890 C C . ASP D 1 650 ? 48.756 34.769 149.777 1.00 33.35 651 ASP D C 1
ATOM 32891 O O . ASP D 1 650 ? 49.571 34.806 148.854 1.00 30.28 651 ASP D O 1
ATOM 32900 N N . ASP D 1 651 ? 49.106 34.579 151.049 1.00 38.34 652 ASP D N 1
ATOM 32901 C CA . ASP D 1 651 ? 50.498 34.394 151.467 1.00 35.67 652 ASP D CA 1
ATOM 32902 C C . ASP D 1 651 ? 50.745 32.978 151.991 1.00 37.26 652 ASP D C 1
ATOM 32903 O O . ASP D 1 651 ? 51.826 32.673 152.475 1.00 35.29 652 ASP D O 1
ATOM 32912 N N . GLU D 1 652 ? 49.728 32.125 151.918 1.00 37.47 653 GLU D N 1
ATOM 32913 C CA . GLU D 1 652 ? 49.881 30.721 152.280 1.00 36.90 653 GLU D CA 1
ATOM 32914 C C . GLU D 1 652 ? 49.302 29.854 151.187 1.00 35.70 653 GLU D C 1
ATOM 32915 O O . GLU D 1 652 ? 48.497 30.321 150.385 1.00 38.52 653 GLU D O 1
ATOM 32927 N N . TYR D 1 653 ? 49.698 28.588 151.152 1.00 35.67 654 TYR D N 1
ATOM 32928 C CA . TYR D 1 653 ? 49.151 27.686 150.146 1.00 38.76 654 TYR D CA 1
ATOM 32929 C C . TYR D 1 653 ? 49.408 26.213 150.421 1.00 38.42 654 TYR D C 1
ATOM 32930 O O . TYR D 1 653 ? 50.258 25.844 151.234 1.00 35.94 654 TYR D O 1
ATOM 32948 N N . TYR D 1 654 ? 48.648 25.369 149.737 1.00 41.13 655 TYR D N 1
ATOM 32949 C CA . TYR D 1 654 ? 48.935 23.943 149.740 1.00 46.14 655 TYR D CA 1
ATOM 32950 C C . TYR D 1 654 ? 49.932 23.643 148.632 1.00 41.72 655 TYR D C 1
ATOM 32951 O O . TYR D 1 654 ? 49.813 24.183 147.530 1.00 38.31 655 TYR D O 1
ATOM 32969 N N . PHE D 1 655 ? 50.923 22.811 148.927 1.00 39.52 656 PHE D N 1
ATOM 32970 C CA . PHE D 1 655 ? 51.802 22.301 147.887 1.00 40.78 656 PHE D CA 1
ATOM 32971 C C . PHE D 1 655 ? 51.554 20.817 147.753 1.00 44.25 656 PHE D C 1
ATOM 32972 O O . PHE D 1 655 ? 52.130 20.011 148.476 1.00 48.62 656 PHE D O 1
ATOM 32989 N N . GLY D 1 656 ? 50.680 20.462 146.819 1.00 47.71 657 GLY D N 1
ATOM 32990 C CA . GLY D 1 656 ? 50.154 19.118 146.759 1.00 47.48 657 GLY D CA 1
ATOM 32991 C C . GLY D 1 656 ? 49.048 19.031 147.786 1.00 45.24 657 GLY D C 1
ATOM 32992 O O . GLY D 1 656 ? 48.548 20.048 148.250 1.00 44.16 657 GLY D O 1
ATOM 32996 N N . ASN D 1 657 ? 48.686 17.817 148.166 1.00 49.21 658 ASN D N 1
ATOM 32997 C CA . ASN D 1 657 ? 47.520 17.613 149.008 1.00 51.00 658 ASN D CA 1
ATOM 32998 C C . ASN D 1 657 ? 47.827 17.587 150.496 1.00 51.01 658 ASN D C 1
ATOM 32999 O O . ASN D 1 657 ? 46.908 17.601 151.317 1.00 54.97 658 ASN D O 1
ATOM 33010 N N . ASP D 1 658 ? 49.116 17.561 150.835 1.00 50.77 659 ASP D N 1
ATOM 33011 C CA . ASP D 1 658 ? 49.555 17.236 152.193 1.00 47.68 659 ASP D CA 1
ATOM 33012 C C . ASP D 1 658 ? 50.484 18.263 152.832 1.00 50.67 659 ASP D C 1
ATOM 33013 O O . ASP D 1 658 ? 50.818 18.131 154.007 1.00 51.59 659 ASP D O 1
ATOM 33022 N N . PHE D 1 659 ? 50.913 19.265 152.065 1.00 51.79 660 PHE D N 1
ATOM 33023 C CA . PHE D 1 659 ? 51.821 20.301 152.569 1.00 44.65 660 PHE D CA 1
ATOM 33024 C C . PHE D 1 659 ? 51.172 21.673 152.601 1.00 40.13 660 PHE D C 1
ATOM 33025 O O . PHE D 1 659 ? 50.584 22.101 151.620 1.00 41.69 660 PHE D O 1
ATOM 33042 N N . LEU D 1 660 ? 51.296 22.354 153.734 1.00 42.17 661 LEU D N 1
ATOM 33043 C CA . LEU D 1 660 ? 50.888 23.749 153.864 1.00 42.28 661 LEU D CA 1
ATOM 33044 C C . LEU D 1 660 ? 52.123 24.645 153.966 1.00 42.52 661 LEU D C 1
ATOM 33045 O O . LEU D 1 660 ? 52.984 24.416 154.815 1.00 39.67 661 LEU D O 1
ATOM 33061 N N . VAL D 1 661 ? 52.196 25.658 153.100 1.00 40.71 662 VAL D N 1
ATOM 33062 C CA . VAL D 1 661 ? 53.335 26.568 153.054 1.00 37.87 662 VAL D CA 1
ATOM 33063 C C . VAL D 1 661 ? 52.956 28.020 153.300 1.00 37.15 662 VAL D C 1
ATOM 33064 O O . VAL D 1 661 ? 52.122 28.578 152.590 1.00 37.03 662 VAL D O 1
ATOM 33077 N N . ALA D 1 662 ? 53.619 28.627 154.284 1.00 37.87 663 ALA D N 1
ATOM 33078 C CA . ALA D 1 662 ? 53.469 30.040 154.598 1.00 36.23 663 ALA D CA 1
ATOM 33079 C C . ALA D 1 662 ? 54.843 30.725 154.576 1.00 39.13 663 ALA D C 1
ATOM 33080 O O . ALA D 1 662 ? 55.466 30.909 155.616 1.00 41.35 663 ALA D O 1
ATOM 33087 N N . PRO D 1 663 ? 55.325 31.100 153.379 1.00 40.12 664 PRO D N 1
ATOM 33088 C CA . PRO D 1 663 ? 56.672 31.663 153.226 1.00 39.32 664 PRO D CA 1
ATOM 33089 C C . PRO D 1 663 ? 56.938 32.934 154.023 1.00 43.26 664 PRO D C 1
ATOM 33090 O O . PRO D 1 663 ? 56.046 33.770 154.172 1.00 39.79 664 PRO D O 1
ATOM 33101 N N . VAL D 1 664 ? 58.174 33.082 154.498 1.00 48.71 665 VAL D N 1
ATOM 33102 C CA . VAL D 1 664 ? 58.593 34.301 155.172 1.00 47.40 665 VAL D CA 1
ATOM 33103 C C . VAL D 1 664 ? 59.094 35.301 154.144 1.00 50.43 665 VAL D C 1
ATOM 33104 O O . VAL D 1 664 ? 60.198 35.176 153.613 1.00 49.94 665 VAL D O 1
ATOM 33117 N N . MET D 1 665 ? 58.259 36.289 153.860 1.00 48.84 666 MET D N 1
ATOM 33118 C CA . MET D 1 665 ? 58.612 37.334 152.914 1.00 50.22 666 MET D CA 1
ATOM 33119 C C . MET D 1 665 ? 58.980 38.604 153.697 1.00 47.63 666 MET D C 1
ATOM 33120 O O . MET D 1 665 ? 58.465 39.688 153.431 1.00 42.80 666 MET D O 1
ATOM 33134 N N . ASN D 1 666 ? 59.889 38.433 154.660 1.00 50.07 667 ASN D N 1
ATOM 33135 C CA . ASN D 1 666 ? 60.351 39.500 155.558 1.00 50.51 667 ASN D CA 1
ATOM 33136 C C . ASN D 1 666 ? 61.862 39.546 155.698 1.00 47.91 667 ASN D C 1
ATOM 33137 O O . ASN D 1 666 ? 62.557 38.571 155.414 1.00 46.41 667 ASN D O 1
ATOM 33148 N N . SER D 1 667 ? 62.361 40.673 156.189 1.00 48.21 668 SER D N 1
ATOM 33149 C CA . SER D 1 667 ? 63.747 40.763 156.612 1.00 45.72 668 SER D CA 1
ATOM 33150 C C . SER D 1 667 ? 63.794 40.609 158.118 1.00 51.06 668 SER D C 1
ATOM 33151 O O . SER D 1 667 ? 64.843 40.338 158.698 1.00 53.00 668 SER D O 1
ATOM 33159 N N . GLU D 1 668 ? 62.636 40.760 158.746 1.00 54.10 669 GLU D N 1
ATOM 33160 C CA . GLU D 1 668 ? 62.519 40.565 160.179 1.00 53.17 669 GLU D CA 1
ATOM 33161 C C . GLU D 1 668 ? 62.431 39.077 160.524 1.00 50.47 669 GLU D C 1
ATOM 33162 O O . GLU D 1 668 ? 62.418 38.714 161.698 1.00 57.37 669 GLU D O 1
ATOM 33174 N N . ASN D 1 669 ? 62.387 38.227 159.501 1.00 47.00 670 ASN D N 1
ATOM 33175 C CA . ASN D 1 669 ? 62.339 36.772 159.679 1.00 51.24 670 ASN D CA 1
ATOM 33176 C C . ASN D 1 669 ? 61.218 36.320 160.609 1.00 49.24 670 ASN D C 1
ATOM 33177 O O . ASN D 1 669 ? 61.375 35.373 161.371 1.00 45.63 670 ASN D O 1
ATOM 33188 N N . ARG D 1 670 ? 60.082 37.000 160.538 1.00 51.63 671 ARG D N 1
ATOM 33189 C CA . ARG D 1 670 ? 58.972 36.716 161.432 1.00 48.72 671 ARG D CA 1
ATOM 33190 C C . ARG D 1 670 ? 57.646 37.033 160.763 1.00 46.03 671 ARG D C 1
ATOM 33191 O O . ARG D 1 670 ? 57.481 38.119 160.216 1.00 42.66 671 ARG D O 1
ATOM 33212 N N . ARG D 1 671 ? 56.710 36.082 160.811 1.00 48.78 672 ARG D N 1
ATOM 33213 C CA . ARG D 1 671 ? 55.374 36.270 160.243 1.00 45.00 672 ARG D CA 1
ATOM 33214 C C . ARG D 1 671 ? 54.294 35.513 161.001 1.00 45.45 672 ARG D C 1
ATOM 33215 O O . ARG D 1 671 ? 54.582 34.640 161.813 1.00 43.74 672 ARG D O 1
ATOM 33236 N N . ASP D 1 672 ? 53.043 35.845 160.705 1.00 49.52 673 ASP D N 1
ATOM 33237 C CA . ASP D 1 672 ? 51.904 35.149 161.289 1.00 47.43 673 ASP D CA 1
ATOM 33238 C C . ASP D 1 672 ? 51.426 34.051 160.350 1.00 43.74 673 ASP D C 1
ATOM 33239 O O . ASP D 1 672 ? 51.668 34.113 159.147 1.00 44.54 673 ASP D O 1
ATOM 33248 N N . ILE D 1 673 ? 50.776 33.038 160.914 1.00 44.21 674 ILE D N 1
ATOM 33249 C CA . ILE D 1 673 ? 50.363 31.863 160.154 1.00 45.49 674 ILE D CA 1
ATOM 33250 C C . ILE D 1 673 ? 49.002 31.393 160.608 1.00 45.33 674 ILE D C 1
ATOM 33251 O O . ILE D 1 673 ? 48.829 30.967 161.753 1.00 43.49 674 ILE D O 1
ATOM 33267 N N . TYR D 1 674 ? 48.038 31.463 159.700 1.00 42.99 675 TYR D N 1
ATOM 33268 C CA . TYR D 1 674 ? 46.757 30.836 159.935 1.00 43.30 675 TYR D CA 1
ATOM 33269 C C . TYR D 1 674 ? 46.824 29.368 159.527 1.00 38.82 675 TYR D C 1
ATOM 33270 O O . TYR D 1 674 ? 47.157 29.051 158.397 1.00 37.26 675 TYR D O 1
ATOM 33288 N N . LEU D 1 675 ? 46.528 28.477 160.461 1.00 41.29 676 LEU D N 1
ATOM 33289 C CA . LEU D 1 675 ? 46.301 27.081 160.132 1.00 44.84 676 LEU D CA 1
ATOM 33290 C C . LEU D 1 675 ? 44.833 26.900 159.797 1.00 46.59 676 LEU D C 1
ATOM 33291 O O . LEU D 1 675 ? 43.993 27.362 160.549 1.00 45.10 676 LEU D O 1
ATOM 33307 N N . PRO D 1 676 ? 44.513 26.263 158.657 1.00 49.13 677 PRO D N 1
ATOM 33308 C CA . PRO D 1 676 ? 43.112 25.898 158.415 1.00 51.04 677 PRO D CA 1
ATOM 33309 C C . PRO D 1 676 ? 42.693 24.644 159.183 1.00 53.03 677 PRO D C 1
ATOM 33310 O O . PRO D 1 676 ? 43.498 24.102 159.945 1.00 47.95 677 PRO D O 1
ATOM 33321 N N . GLU D 1 677 ? 41.460 24.186 158.960 1.00 59.03 678 GLU D N 1
ATOM 33322 C CA . GLU D 1 677 ? 40.931 23.011 159.655 1.00 60.66 678 GLU D CA 1
ATOM 33323 C C . GLU D 1 677 ? 41.860 21.830 159.480 1.00 57.76 678 GLU D C 1
ATOM 33324 O O . GLU D 1 677 ? 42.234 21.475 158.363 1.00 55.38 678 GLU D O 1
ATOM 33336 N N . GLY D 1 678 ? 42.242 21.233 160.599 1.00 56.24 679 GLY D N 1
ATOM 33337 C CA . GLY D 1 678 ? 43.059 20.049 160.570 1.00 55.00 679 GLY D CA 1
ATOM 33338 C C . GLY D 1 678 ? 43.913 19.942 161.805 1.00 60.08 679 GLY D C 1
ATOM 33339 O O . GLY D 1 678 ? 43.961 20.856 162.628 1.00 53.25 679 GLY D O 1
ATOM 33343 N N . GLN D 1 679 ? 44.550 18.782 161.931 1.00 65.00 680 GLN D N 1
ATOM 33344 C CA . GLN D 1 679 ? 45.612 18.554 162.891 1.00 60.48 680 GLN D CA 1
ATOM 33345 C C . GLN D 1 679 ? 46.904 18.650 162.101 1.00 58.50 680 GLN D C 1
ATOM 33346 O O . GLN D 1 679 ? 47.063 17.983 161.076 1.00 54.58 680 GLN D O 1
ATOM 33360 N N . TRP D 1 680 ? 47.819 19.488 162.571 1.00 54.87 681 TRP D N 1
ATOM 33361 C CA . TRP D 1 680 ? 48.988 19.850 161.789 1.00 51.51 681 TRP D CA 1
ATOM 33362 C C . TRP D 1 680 ? 50.306 19.462 162.429 1.00 49.81 681 TRP D C 1
ATOM 33363 O O . TRP D 1 680 ? 50.426 19.386 163.650 1.00 50.97 681 TRP D O 1
ATOM 33384 N N . VAL D 1 681 ? 51.295 19.221 161.576 1.00 49.55 682 VAL D N 1
ATOM 33385 C CA . VAL D 1 681 ? 52.626 18.861 162.021 1.00 49.03 682 VAL D CA 1
ATOM 33386 C C . VAL D 1 681 ? 53.670 19.662 161.250 1.00 49.15 682 VAL D C 1
ATOM 33387 O O . VAL D 1 681 ? 53.729 19.595 160.028 1.00 44.24 682 VAL D O 1
ATOM 33400 N N . ASN D 1 682 ? 54.492 20.412 161.984 1.00 54.10 683 ASN D N 1
ATOM 33401 C CA . ASN D 1 682 ? 55.614 21.149 161.414 1.00 49.90 683 ASN D CA 1
ATOM 33402 C C . ASN D 1 682 ? 56.603 20.199 160.767 1.00 50.42 683 ASN D C 1
ATOM 33403 O O . ASN D 1 682 ? 57.012 19.209 161.364 1.00 48.50 683 ASN D O 1
ATOM 33414 N N . PHE D 1 683 ? 56.995 20.519 159.546 1.00 53.81 684 PHE D N 1
ATOM 33415 C CA . PHE D 1 683 ? 57.718 19.581 158.706 1.00 54.58 684 PHE D CA 1
ATOM 33416 C C . PHE D 1 683 ? 59.157 19.391 159.147 1.00 51.08 684 PHE D C 1
ATOM 33417 O O . PHE D 1 683 ? 59.716 18.310 158.991 1.00 54.13 684 PHE D O 1
ATOM 33434 N N . PHE D 1 684 ? 59.747 20.442 159.700 1.00 55.02 685 PHE D N 1
ATOM 33435 C CA . PHE D 1 684 ? 61.160 20.428 160.053 1.00 59.35 685 PHE D CA 1
ATOM 33436 C C . PHE D 1 684 ? 61.341 20.082 161.519 1.00 56.49 685 PHE D C 1
ATOM 33437 O O . PHE D 1 684 ? 61.985 19.091 161.855 1.00 65.94 685 PHE D O 1
ATOM 33454 N N . THR D 1 685 ? 60.757 20.907 162.382 1.00 54.29 686 THR D N 1
ATOM 33455 C CA . THR D 1 685 ? 60.769 20.660 163.810 1.00 52.85 686 THR D CA 1
ATOM 33456 C C . THR D 1 685 ? 60.062 19.342 164.083 1.00 56.92 686 THR D C 1
ATOM 33457 O O . THR D 1 685 ? 60.706 18.304 164.251 1.00 74.08 686 THR D O 1
ATOM 33468 N N . GLY D 1 686 ? 58.738 19.380 164.111 1.00 49.84 687 GLY D N 1
ATOM 33469 C CA . GLY D 1 686 ? 57.948 18.183 164.338 1.00 56.71 687 GLY D CA 1
ATOM 33470 C C . GLY D 1 686 ? 56.912 18.368 165.422 1.00 54.41 687 GLY D C 1
ATOM 33471 O O . GLY D 1 686 ? 56.430 17.407 166.011 1.00 63.93 687 GLY D O 1
ATOM 33475 N N . GLU D 1 687 ? 56.573 19.619 165.680 1.00 52.33 688 GLU D N 1
ATOM 33476 C CA . GLU D 1 687 ? 55.591 19.978 166.687 1.00 54.81 688 GLU D CA 1
ATOM 33477 C C . GLU D 1 687 ? 54.174 19.686 166.206 1.00 56.21 688 GLU D C 1
ATOM 33478 O O . GLU D 1 687 ? 53.832 19.991 165.069 1.00 58.25 688 GLU D O 1
ATOM 33484 N N . ARG D 1 688 ? 53.352 19.085 167.059 1.00 58.17 689 ARG D N 1
ATOM 33485 C CA . ARG D 1 688 ? 51.955 18.846 166.708 1.00 58.53 689 ARG D CA 1
ATOM 33486 C C . ARG D 1 688 ? 51.118 20.091 166.972 1.00 55.40 689 ARG D C 1
ATOM 33487 O O . ARG D 1 688 ? 51.091 20.597 168.089 1.00 59.52 689 ARG D O 1
ATOM 33495 N N . LEU D 1 689 ? 50.438 20.574 165.937 1.00 50.97 690 LEU D N 1
ATOM 33496 C CA . LEU D 1 689 ? 49.659 21.810 166.018 1.00 57.64 690 LEU D CA 1
ATOM 33497 C C . LEU D 1 689 ? 48.204 21.616 165.595 1.00 56.09 690 LEU D C 1
ATOM 33498 O O . LEU D 1 689 ? 47.919 20.988 164.580 1.00 52.23 690 LEU D O 1
ATOM 33503 N N . GLN D 1 690 ? 47.283 22.183 166.361 1.00 58.39 691 GLN D N 1
ATOM 33504 C CA . GLN D 1 690 ? 45.882 21.861 166.186 1.00 53.59 691 GLN D CA 1
ATOM 33505 C C . GLN D 1 690 ? 45.117 22.912 165.433 1.00 58.44 691 GLN D C 1
ATOM 33506 O O . GLN D 1 690 ? 45.582 24.028 165.248 1.00 62.05 691 GLN D O 1
ATOM 33513 N N . GLY D 1 691 ? 43.939 22.502 164.976 1.00 71.76 692 GLY D N 1
ATOM 33514 C CA . GLY D 1 691 ? 42.841 23.393 164.640 1.00 63.26 692 GLY D CA 1
ATOM 33515 C C . GLY D 1 691 ? 43.073 24.584 163.737 1.00 52.61 692 GLY D C 1
ATOM 33516 O O . GLY D 1 691 ? 44.150 24.804 163.194 1.00 52.32 692 GLY D O 1
ATOM 33520 N N . GLY D 1 692 ? 42.012 25.360 163.581 1.00 58.45 693 GLY D N 1
ATOM 33521 C CA . GLY D 1 692 ? 42.034 26.502 162.703 1.00 52.44 693 GLY D CA 1
ATOM 33522 C C . GLY D 1 692 ? 42.300 27.734 163.515 1.00 46.76 693 GLY D C 1
ATOM 33523 O O . GLY D 1 692 ? 41.390 28.505 163.799 1.00 46.74 693 GLY D O 1
ATOM 33527 N N . ARG D 1 693 ? 43.563 27.894 163.893 1.00 53.33 694 ARG D N 1
ATOM 33528 C CA . ARG D 1 693 ? 43.998 28.962 164.782 1.00 46.16 694 ARG D CA 1
ATOM 33529 C C . ARG D 1 693 ? 45.240 29.659 164.244 1.00 44.46 694 ARG D C 1
ATOM 33530 O O . ARG D 1 693 ? 46.113 29.039 163.643 1.00 40.72 694 ARG D O 1
ATOM 33540 N N . TRP D 1 694 ? 45.324 30.956 164.498 1.00 47.91 695 TRP D N 1
ATOM 33541 C CA . TRP D 1 694 ? 46.463 31.746 164.079 1.00 41.91 695 TRP D CA 1
ATOM 33542 C C . TRP D 1 694 ? 47.729 31.390 164.843 1.00 42.25 695 TRP D C 1
ATOM 33543 O O . TRP D 1 694 ? 47.663 30.983 165.997 1.00 45.54 695 TRP D O 1
ATOM 33564 N N . LEU D 1 695 ? 48.875 31.543 164.184 1.00 42.70 696 LEU D N 1
ATOM 33565 C CA . LEU D 1 695 ? 50.177 31.532 164.849 1.00 42.34 696 LEU D CA 1
ATOM 33566 C C . LEU D 1 695 ? 50.809 32.905 164.712 1.00 42.41 696 LEU D C 1
ATOM 33567 O O . LEU D 1 695 ? 51.435 33.190 163.700 1.00 44.80 696 LEU D O 1
ATOM 33583 N N . LYS D 1 696 ? 50.661 33.757 165.720 1.00 48.11 697 LYS D N 1
ATOM 33584 C CA . LYS D 1 696 ? 51.070 35.149 165.573 1.00 49.80 697 LYS D CA 1
ATOM 33585 C C . LYS D 1 696 ? 52.532 35.394 165.955 1.00 46.17 697 LYS D C 1
ATOM 33586 O O . LYS D 1 696 ? 53.126 34.631 166.704 1.00 43.67 697 LYS D O 1
ATOM 33605 N N . GLU D 1 697 ? 53.092 36.467 165.403 1.00 50.84 698 GLU D N 1
ATOM 33606 C CA . GLU D 1 697 ? 54.450 36.926 165.689 1.00 47.93 698 GLU D CA 1
ATOM 33607 C C . GLU D 1 697 ? 55.491 35.801 165.709 1.00 41.83 698 GLU D C 1
ATOM 33608 O O . GLU D 1 697 ? 56.526 35.908 166.363 1.00 49.65 698 GLU D O 1
ATOM 33620 N N . VAL D 1 698 ? 55.224 34.736 164.973 1.00 40.14 699 VAL D N 1
ATOM 33621 C CA . VAL D 1 698 ? 56.135 33.598 164.921 1.00 45.90 699 VAL D CA 1
ATOM 33622 C C . VAL D 1 698 ? 57.444 33.964 164.251 1.00 41.81 699 VAL D C 1
ATOM 33623 O O . VAL D 1 698 ? 57.474 34.414 163.111 1.00 42.44 699 VAL D O 1
ATOM 33636 N N . TYR D 1 699 ? 58.532 33.747 164.971 1.00 47.67 700 TYR D N 1
ATOM 33637 C CA . TYR D 1 699 ? 59.851 33.930 164.410 1.00 46.45 700 TYR D CA 1
ATOM 33638 C C . TYR D 1 699 ? 60.281 32.637 163.760 1.00 44.64 700 TYR D C 1
ATOM 33639 O O . TYR D 1 699 ? 60.128 31.559 164.331 1.00 46.41 700 TYR D O 1
ATOM 33657 N N . VAL D 1 700 ? 60.804 32.746 162.551 1.00 43.46 701 VAL D N 1
ATOM 33658 C CA . VAL D 1 700 ? 61.297 31.586 161.838 1.00 49.14 701 VAL D CA 1
ATOM 33659 C C . VAL D 1 700 ? 62.722 31.880 161.406 1.00 49.46 701 VAL D C 1
ATOM 33660 O O . VAL D 1 700 ? 63.001 32.956 160.884 1.00 49.66 701 VAL D O 1
ATOM 33673 N N . PRO D 1 701 ? 63.643 30.939 161.657 1.00 53.09 702 PRO D N 1
ATOM 33674 C CA . PRO D 1 701 ? 65.033 31.209 161.284 1.00 52.91 702 PRO D CA 1
ATOM 33675 C C . PRO D 1 701 ? 65.201 31.236 159.778 1.00 54.45 702 PRO D C 1
ATOM 33676 O O . PRO D 1 701 ? 64.308 30.777 159.057 1.00 50.98 702 PRO D O 1
ATOM 33687 N N . LEU D 1 702 ? 66.330 31.766 159.314 1.00 55.91 703 LEU D N 1
ATOM 33688 C CA . LEU D 1 702 ? 66.565 31.921 157.884 1.00 55.85 703 LEU D CA 1
ATOM 33689 C C . LEU D 1 702 ? 66.677 30.576 157.166 1.00 56.12 703 LEU D C 1
ATOM 33690 O O . LEU D 1 702 ? 66.380 30.482 155.972 1.00 58.76 703 LEU D O 1
ATOM 33706 N N . GLU D 1 703 ? 67.093 29.538 157.884 1.00 55.98 704 GLU D N 1
ATOM 33707 C CA . GLU D 1 703 ? 67.273 28.226 157.267 1.00 61.41 704 GLU D CA 1
ATOM 33708 C C . GLU D 1 703 ? 66.002 27.362 157.280 1.00 52.16 704 GLU D C 1
ATOM 33709 O O . GLU D 1 703 ? 66.018 26.245 156.777 1.00 51.79 704 GLU D O 1
ATOM 33721 N N . GLU D 1 704 ? 64.914 27.879 157.849 1.00 52.91 705 GLU D N 1
ATOM 33722 C CA . GLU D 1 704 ? 63.630 27.169 157.883 1.00 53.28 705 GLU D CA 1
ATOM 33723 C C . GLU D 1 704 ? 62.562 27.934 157.105 1.00 49.47 705 GLU D C 1
ATOM 33724 O O . GLU D 1 704 ? 62.730 29.107 156.787 1.00 50.15 705 GLU D O 1
ATOM 33736 N N . MET D 1 705 ? 61.462 27.253 156.808 1.00 51.77 706 MET D N 1
ATOM 33737 C CA . MET D 1 705 ? 60.266 27.881 156.258 1.00 51.06 706 MET D CA 1
ATOM 33738 C C . MET D 1 705 ? 59.063 27.257 156.957 1.00 43.92 706 MET D C 1
ATOM 33739 O O . MET D 1 705 ? 59.065 26.059 157.228 1.00 42.77 706 MET D O 1
ATOM 33753 N N . PRO D 1 706 ? 58.046 28.067 157.281 1.00 39.92 707 PRO D N 1
ATOM 33754 C CA . PRO D 1 706 ? 56.804 27.487 157.800 1.00 43.24 707 PRO D CA 1
ATOM 33755 C C . PRO D 1 706 ? 56.199 26.470 156.837 1.00 41.70 707 PRO D C 1
ATOM 33756 O O . PRO D 1 706 ? 55.694 26.829 155.773 1.00 42.87 707 PRO D O 1
ATOM 33767 N N . VAL D 1 707 ? 56.289 25.200 157.216 1.00 43.85 708 VAL D N 1
ATOM 33768 C CA . VAL D 1 707 ? 55.807 24.089 156.405 1.00 42.82 708 VAL D CA 1
ATOM 33769 C C . VAL D 1 707 ? 55.118 23.110 157.337 1.00 44.13 708 VAL D C 1
ATOM 33770 O O . VAL D 1 707 ? 55.674 22.751 158.372 1.00 47.91 708 VAL D O 1
ATOM 33783 N N . TYR D 1 708 ? 53.908 22.692 156.985 1.00 43.68 709 TYR D N 1
ATOM 33784 C CA . TYR D 1 708 ? 53.152 21.778 157.833 1.00 46.46 709 TYR D CA 1
ATOM 33785 C C . TYR D 1 708 ? 52.562 20.618 157.051 1.00 44.54 709 TYR D C 1
ATOM 33786 O O . TYR D 1 708 ? 52.285 20.745 155.862 1.00 50.26 709 TYR D O 1
ATOM 33804 N N . VAL D 1 709 ? 52.379 19.486 157.725 1.00 47.45 710 VAL D N 1
ATOM 33805 C CA . VAL D 1 709 ? 51.734 18.327 157.118 1.00 45.34 710 VAL D CA 1
ATOM 33806 C C . VAL D 1 709 ? 50.607 17.828 157.995 1.00 47.56 710 VAL D C 1
ATOM 33807 O O . VAL D 1 709 ? 50.519 18.184 159.168 1.00 50.74 710 VAL D O 1
ATOM 33820 N N . ARG D 1 710 ? 49.743 17.003 157.415 1.00 50.17 711 ARG D N 1
ATOM 33821 C CA . ARG D 1 710 ? 48.583 16.490 158.125 1.00 54.56 711 ARG D CA 1
ATOM 33822 C C . ARG D 1 710 ? 49.031 15.410 159.100 1.00 55.41 711 ARG D C 1
ATOM 33823 O O . ARG D 1 710 ? 49.866 14.575 158.776 1.00 52.79 711 ARG D O 1
ATOM 33833 N N . GLU D 1 711 ? 48.453 15.433 160.293 1.00 60.79 712 GLU D N 1
ATOM 33834 C CA . GLU D 1 711 ? 48.952 14.671 161.433 1.00 65.70 712 GLU D CA 1
ATOM 33835 C C . GLU D 1 711 ? 49.136 13.177 161.172 1.00 73.51 712 GLU D C 1
ATOM 33836 O O . GLU D 1 711 ? 49.698 12.474 162.005 1.00 76.72 712 GLU D O 1
ATOM 33842 N N . ASN D 1 712 ? 48.680 12.687 160.023 1.00 69.35 713 ASN D N 1
ATOM 33843 C CA . ASN D 1 712 ? 48.860 11.274 159.715 1.00 70.67 713 ASN D CA 1
ATOM 33844 C C . ASN D 1 712 ? 49.052 10.987 158.231 1.00 65.31 713 ASN D C 1
ATOM 33845 O O . ASN D 1 712 ? 48.507 10.021 157.710 1.00 72.34 713 ASN D O 1
ATOM 33850 N N . ALA D 1 713 ? 49.846 11.813 157.562 1.00 62.49 714 ALA D N 1
ATOM 33851 C CA . ALA D 1 713 ? 50.066 11.671 156.126 1.00 70.04 714 ALA D CA 1
ATOM 33852 C C . ALA D 1 713 ? 51.292 10.807 155.832 1.00 69.17 714 ALA D C 1
ATOM 33853 O O . ALA D 1 713 ? 52.075 10.506 156.727 1.00 66.18 714 ALA D O 1
ATOM 33859 N N . VAL D 1 714 ? 51.434 10.396 154.574 1.00 66.97 715 VAL D N 1
ATOM 33860 C CA . VAL D 1 714 ? 52.600 9.647 154.125 1.00 65.70 715 VAL D CA 1
ATOM 33861 C C . VAL D 1 714 ? 53.147 10.310 152.852 1.00 62.10 715 VAL D C 1
ATOM 33862 O O . VAL D 1 714 ? 52.407 10.566 151.900 1.00 66.14 715 VAL D O 1
ATOM 33875 N N . ILE D 1 715 ? 54.446 10.600 152.857 1.00 59.58 716 ILE D N 1
ATOM 33876 C CA . ILE D 1 715 ? 55.055 11.477 151.863 1.00 58.15 716 ILE D CA 1
ATOM 33877 C C . ILE D 1 715 ? 56.372 10.910 151.348 1.00 56.56 716 ILE D C 1
ATOM 33878 O O . ILE D 1 715 ? 57.274 10.630 152.129 1.00 57.68 716 ILE D O 1
ATOM 33894 N N . PRO D 1 716 ? 56.480 10.723 150.024 1.00 55.38 717 PRO D N 1
ATOM 33895 C CA . PRO D 1 716 ? 57.728 10.245 149.423 1.00 62.39 717 PRO D CA 1
ATOM 33896 C C . PRO D 1 716 ? 58.925 11.153 149.666 1.00 63.36 717 PRO D C 1
ATOM 33897 O O . PRO D 1 716 ? 58.768 12.368 149.687 1.00 63.22 717 PRO D O 1
ATOM 33908 N N . ILE D 1 717 ? 60.107 10.570 149.833 1.00 65.43 718 ILE D N 1
ATOM 33909 C CA . ILE D 1 717 ? 61.311 11.362 150.032 1.00 68.36 718 ILE D CA 1
ATOM 33910 C C . ILE D 1 717 ? 62.558 10.602 149.600 1.00 75.52 718 ILE D C 1
ATOM 33911 O O . ILE D 1 717 ? 63.230 9.975 150.412 1.00 80.74 718 ILE D O 1
ATOM 33918 N N . TYR D 1 718 ? 62.866 10.690 148.311 1.00 74.65 719 TYR D N 1
ATOM 33919 C CA . TYR D 1 718 ? 63.964 9.943 147.712 1.00 73.70 719 TYR D CA 1
ATOM 33920 C C . TYR D 1 718 ? 65.275 10.144 148.463 1.00 83.23 719 TYR D C 1
ATOM 33921 O O . TYR D 1 718 ? 65.821 11.247 148.462 1.00 84.22 719 TYR D O 1
ATOM 33939 N N . PRO D 1 719 ? 65.784 9.084 149.114 1.00 83.69 720 PRO D N 1
ATOM 33940 C CA . PRO D 1 719 ? 67.092 9.180 149.779 1.00 84.87 720 PRO D CA 1
ATOM 33941 C C . PRO D 1 719 ? 68.237 9.498 148.810 1.00 85.62 720 PRO D C 1
ATOM 33942 O O . PRO D 1 719 ? 69.393 9.629 149.223 1.00 78.54 720 PRO D O 1
#

Solvent-accessible surface area: 88342 Å² total; per-residue (Å²): 30,43,82,28,71,106,121,89,143,84,93,17,17,18,3,3,0,4,47,31,87,44,82,110,46,97,106,61,87,8,30,6,2,23,0,6,0,27,31,3,101,58,60,80,20,92,22,21,110,102,33,98,94,44,61,27,55,3,25,12,100,55,58,142,88,15,1,1,57,2,5,0,5,12,53,106,89,145,107,22,82,29,113,108,46,57,94,41,2,61,22,46,142,59,87,75,80,45,92,124,82,34,61,90,42,85,69,23,40,78,13,0,31,1,22,0,40,0,55,24,62,40,114,0,20,2,2,2,63,6,3,18,11,11,55,52,25,8,1,3,4,0,1,0,1,34,86,98,63,134,47,18,11,0,3,2,1,0,48,2,91,25,86,2,3,0,0,0,0,0,0,6,0,9,27,1,26,2,15,11,8,44,6,102,0,26,2,60,46,0,38,7,0,4,4,77,41,3,0,0,0,0,0,0,0,0,0,32,52,18,1,0,0,7,5,87,15,25,1,30,3,46,0,0,0,5,0,48,1,12,25,0,0,1,3,6,0,68,32,3,29,5,8,0,10,0,2,10,5,102,60,1,14,68,0,0,106,5,0,1,68,58,11,23,71,6,35,62,3,14,123,54,0,0,2,0,9,0,0,22,31,9,2,99,32,32,94,45,20,75,119,19,41,94,92,2,105,79,60,136,9,12,24,69,18,40,29,61,13,37,5,41,24,203,73,39,76,102,105,82,14,69,41,41,110,38,91,183,119,156,56,45,45,14,17,20,88,113,138,19,23,112,147,25,28,30,57,9,23,108,17,9,103,100,60,66,45,18,23,43,0,35,118,8,3,86,13,82,77,152,47,141,24,126,44,56,102,9,97,35,0,1,2,39,11,1,18,25,27,0,67,0,0,25,66,18,0,110,142,63,46,56,46,8,0,0,5,0,7,0,0,2,10,0,0,3,74,16,4,0,1,3,2,0,17,2,2,10,28,36,17,0,0,3,1,0,0,5,0,0,0,1,0,4,0,0,0,4,5,4,6,0,1,1,0,0,0,14,1,2,43,26,1,13,5,2,9,96,6,39,68,37,10,0,0,1,0,0,0,1,0,1,0,0,0,0,0,3,0,0,0,0,10,74,0,0,0,38,76,22,82,82,7,8,82,40,0,58,141,8,0,46,32,0,29,28,5,18,35,2,0,35,86,26,0,111,103,1,16,123,13,0,72,3,1,3,4,0,0,1,9,49,18,33,148,26,51,6,0,7,15,0,14,30,1,0,2,0,0,55,16,0,0,0,0,0,0,27,49,61,132,19,108,26,60,0,15,0,0,131,22,92,2,29,18,64,74,67,65,99,170,16,134,12,44,86,72,22,152,92,45,125,6,39,50,90,38,0,6,0,7,16,89,58,101,37,77,34,44,93,124,123,63,105,110,78,25,2,1,1,73,2,43,73,43,48,113,68,59,67,6,38,9,39,1,35,0,3,1,16,3,23,108,48,148,59,23,79,15,20,144,96,59,101,111,54,87,97,65,0,20,8,40,2,4,73,37,8,0,2,50,1,81,34,117,2,33,79,113,31,108,89,21,52,103,38,97,8,58,49,43,31,123,61,59,18,50,9,68,86,34,103,60,36,2,17,8,52,30,66,149,69,69,74,97,140,58,85,39,136,45,98,68,28,52,48,11,0,3,0,4,0,35,0,36,33,118,37,83,0,64,0,2,2,75,6,2,20,8,19,52,48,33,11,4,24,2,2,1,17,20,79,134,129,43,125,113,44,88,3,23,0,0,0,40,0,90,25,74,6,5,0,0,0,9,0,0,6,1,7,30,1,23,0,27,4,8,48,12,93,12,26,0,49,41,0,41,8,1,8,4,74,42,5,0,0,10,4,5,0,0,0,0,30,58,28,0,0,0,0,5,24,5,16,0,34,5,92,9,7,0,6,0,79,0,15,30,0,0,31,5,38,0,75,47,23,61,4,10,0,1,0,2,9,5,85,58,0,11,71,0,0,68,3,0,0,1,2,0,0,46,5,35,63,5,17,108,53,0,0,1,0,6,0,0,28,24,1,6,89,60,84,119,46,16,110,82,14,26,90,94,0,102,74,63,134,8,32,15,62,18,58,28,101,17,31,1,71,138,112,101,37,92,152,60,47,57,10,17,25,93,100,153,9,26,106,144,29,21,34,66,14,102,93,71,11,113,150,58,74,41,20,25,42,1,43,117,6,2,80,11,52,76,138,44,138,20,113,32,74,112,13,97,10,0,1,0,1,9,0,0,22,29,0,54,4,0,16,52,8,0,93,117,49,48,60,51,9,0,0,3,0,6,0,0,0,0,0,0,4,16,17,3,0,2,3,2,0,25,2,5,12,26,19,19,0,0,2,3,1,0,10,0,0,1,0,0,5,0,0,0,4,5,5,9,0,1,1,0,0,0,11,2,3,39,33,11,5,1,3,5,79,6,43,59,43,12,0,0,1,0,0,0,1,0,1,0,0,1,0,0,2,0,2,0,0,2,46,0,4,0,47,79,14,122,66,4,7,82,46,0,36,84,0,0,94,18,0,54,31,1,14,36,2,1,40,96,23,0,108,93,1,18,109,20,0,73,3,2,7,6,0,0,0,10,39,12,41,152,24,41,8,0,8,14,0,13,37,1,0,4,1,1,33,16,0,0,0,0,0,0,30,43,53,109,32,119,23,52,0,17,0,0,120,34,88,2,33,16,49,51,76,45,100,170,37,90,15,46,109,41,23,91,125,50,135,7,53,74,80,40,2,5,0,7,16,72,71,91,32,85,27,50,80,163,159,143,130,23,39,4,10,3,2,63,4,52,99,17,56,82,68,62,62,18,29,3,19,2,26,0,5,0,14,28,1,80,57,120,92,18,82,26,21,124,90,49,108,113,71,106,36,50,1,18,1,46,4,7,68,45,10,0,0,26,1,9,0,8,6,81,61,86,70,118,72,15,24,70,103,66,240,92,9,77,82,37,80,0,85,72,22,48,125,59,38,12,40,6,44,83,22,105,81,45,0,16,2,38,30,84,154,54,90,53,72,155,62,49,65,91,46,92,71,28,48,57,24,0,18,1,5,4,29,1,52,28,144,64,64,2,92,5,1,3,63,6,7,11,7,23,43,49,42,8,6,27,6,0,0,0,16,53,126,82,67,138,75,30,56,0,23,1,0,0,37,0,83,21,100,1,6,0,0,0,0,0,0,7,0,7,22,1,27,3,14,13,10,52,4,96,0,22,0,57,45,0,35,6,0,4,4,81,43,1,0,0,1,0,0,0,0,0,0,30,64,17,0,0,0,2,4,20,7,16,0,31,0,68,0,8,0,4,0,73,1,10,25,0,0,31,4,39,0,62,61,9,42,4,10,1,4,0,2,7,1,96,62,1,14,73,0,0,61,3,1,0,0,2,0,0,43,5,40,70,5,13,108,53,0,0,1,1,7,0,0,27,24,2,3,85,23,32,115,49,19,90,128,15,36,93,101,2,200,77,60,144,10,40,38,60,23,43,32,69,15,14,2,52,9,193,91,24,126,105,62,58,57,38,60,106,36,39,188,129,145,60,44,70,21,16,20,81,105,148,19,25,111,154,15,18,22,36,6,90,132,28,6,99,126,59,73,39,20,21,44,0,39,96,8,4,86,11,75,83,147,46,119,15,138,57,49,129,9,89,40,0,2,1,19,6,0,5,38,28,0,80,2,0,13,57,9,0,106,136,56,47,52,51,5,0,0,5,0,6,0,0,0,0,0,0,2,18,16,2,0,1,4,1,0,23,1,1,12,26,41,20,0,1,3,1,0,1,8,0,1,2,1,0,6,0,0,0,4,5,4,9,0,1,1,0,0,0,16,2,2,43,24,7,7,3,2,10,115,5,44,80,33,10,1,0,0,0,0,0,1,0,0,0,0,1,0,0,2,0,2,0,0,6,58,0,0,0,40,77,18,90,70,6,7,83,38,0,65,106,7,0,116,33,1,58,15,1,16,34,1,1,48,80,28,0,131,108,1,20,120,8,0,70,3,2,6,5,0,0,0,9,44,19,35,148,15,53,7,0,7,10,2,16,37,1,0,1,2,1,61,19,0,0,0,0,0,0,28,39,58,122,23,81,24,66,0,13,0,0,105,26,83,2,22,23,60,74,45,41,31,144,23,97,10,42,125,80,36,143,99,44,59,5,27,52,82,54,2,7,0,9,18,80,59,138,41,136,31,41,113,153,151,62,30,18,6,0,2,63,4,73,83,21,41,97,74,58,62,26,20,4,23,5,29,0,11,2,42,1,11,96,47,98,74,16,74,42,28,121,89,46,101,95,27,102,29,76,1,25,3,51,0,3,77,52,5,0,0,27,6,71,42,182,99,42,5,14,83,85,50,227,130,24,50,95,33,92,6,113,33,26,52,166,79,61,2,48,1,46,72,52,88,72,37,0,34,1,32,34,48,158,99,38,167,34,161,53,51,51,84,53,82,77,28,38,71,12,0,12,1,4,0,39,0,51,32,163,53,86,0,90,0,1,2,41,7,4,16,9,26,49,46,33,10,6,20,4,6,2,28,18,60,133,122,78,134,126,45,64,6,20,3,0,0,52,3,102,25,98,3,6,0,0,0,0,0,0,7,0,9,26,1,24,1,15,14,9,50,6,107,0,25,1,63,46,0,44,8,0,8,4,82,46,3,0,0,1,0,0,0,0,0,0,27,46,7,0,0,0,1,4,27,8,21,0,34,2,101,0,9,0,5,0,78,0,13,29,0,0,26,3,42,0,58,69,32,63,8,12,1,4,0,0,7,4,96,62,2,10,68,0,0,69,1,0,0,2,3,0,2,69,4,34,61,5,17,114,50,0,0,2,0,12,3,6,36,38,13,11,109,38,36,87,31,40,64,54,34,26,90,45,0,197,82,77,148,10,40,13,74,16,47,32,74,18,45,8,17,32,88,79,45,51,129,86,65,72,54,84,90,66,218,152,58,42,54,21,16,31,98,100,146,18,30,110,150,17,38,29,36,7,102,116,47,7,88,149,60,73,47,20,25,44,0,29,121,8,4,86,13,69,83,141,50,144,17,73,36,85,166,15,107,39,0,2,1,8,11,0,0,17,28,0,45,2,0,15,67,8,0,99,131,50,43,51,53,6,0,0,4,0,10,0,0,0,0,0,0,3,9,19,3,0,2,6,1,0,15,1,3,12,27,33,17,0,1,3,3,0,0,12,0,1,1,1,0,4,0,0,0,4,4,4,7,0,1,1,0,0,0,16,2,3,44,38,9,9,4,3,11,99,6,39,63,42,10,0,0,0,0,0,0,2,0,0,0,0,1,0,0,2,0,3,0,0,16,27,1,9,0,100,54,23,90,68,4,13,85,54,0,57,101,1,0,51,18,0,55,29,0,12,37,4,1,42,91,21,0,110,80,1,12,134,7,0,52,2,2,6,3,0,0,0,10,49,15,35,121,9,50,7,0,6,18,1,14,29,1,0,2,1,0,70,27,0,0,0,0,1,0,28,47,59,125,28,80,24,55,0,14,1,0,85,18,103,1,29,22,56,59,53,34,29,152,33,133,23,30,151,79,32,133,104,48,52,7,31,54,90,40,3,7,0,6,19,101,48,139,46,137,31,51,103,161,165

Sequence (2491 aa):
LFDFDTELLRDESLWKACKPTAVYEKDGDICVTVPFQKQLLANDMVADTAVPREEYTLIIRQYNIGITRLFLGFGEYEILFTQDGTKRAVINVEEPALDRWSELLPDPQETLDITLYPDGKREIRLAAYDHFSPPRYDGLPIAFCKRTGKKERATLSFESRPDECFAGTGERFFKMDLSGQTLFLKNQDGQGVNNRRTYKNIPFYLSSRMYGTFYHTCAHSKLSLAGHSTRSVQFLSDQAMLDAFVIAGDTMEEILRGYRDLTGYPSMPPLWSFGVWMSRMTYFSADEVNEICDRMRAEHYPCDVIHLDTGWFRTDWLCEWKFNEERFPAGTIDFTYPKATEWYKGLLKQLLDMGVTCIKTDFGENIHMDAVYKGMKPELLNNLYALLYQKAAYEITKEVTGDGIVWARAAWAGCQRYPLHWGGDSCSSWDGMAGSLKGGLHFGLSGFAFWSHDVPGFHTLPNFMNSIVAEDVYMRWTQFGVFTSHIRYHGTNKREPWHYPAIAPLVKKWWKLRYSLIPYIIEQSKLAVESGWPLLQALILHHPEDKLCWHIDDEYYFGNDFLVAPVMNSENRRDIYLPEGQWVNFFTGERLQGGRWLKEVYVPLEEMPVYVRENAVIPIYPEEVLWKACKPTAVYEKDGDICVTVPFQKQLLANDMVADTAVPREEYTLIIRQYNIGITRLFLQFSERIRRVPLSVEKQGGKWILFTQDGTKRAVINVEEPALDRWSELLPDPQETLDITLYPDGKREIRLAAYDHFSPPRYDGLPIAFCKRTGKKERATLSFESRPDECFAGTGERFFKMDLSGQTLFLKNQDGQGVNNRRTYKNIPFYLSSRMYGTFYHTCAHSKLSLAGHSTRSVQFLSDQAMLDAFVIAGDTMEEILRGYRDLTGYPSMPPLWSFGVWMSRMTYFSADEVNEICDRMRAEHYPCDVIHLDTGWFRTDWAGTIDFTYPKATEWYKGLLKQLLDMGVTCIKTDFGENIHMDAVYKGMKPELLNNLYALLYQKAAYEITKEVTGDGIVWARAAWAGCQRYPLHWGGDSCSSWDGMAGSLKGGLHFGLSGFAFWSHDVPGFHTLPNFMNSIVAEDVYMRWTQFGVFTSHIRYHGTNKREPWHYPAIAPLVKKWWKLRYSLIPYIIEQSKLAVESGWPLLQALILHHPEDKLCWHIDDEYYFGNDFLVAPVMNSENRRDIYLPEGQWVNFFTGERLQGGRWLKEVYVPLEEMPVYVRENAVIPIYPDESLWKACKPTAVYEKDGDICVTVPFQKQLLANDMVADTAVPREEYTLIIRQYNIGITRLFLGFGEYELQFSERIRRVPLSVEKQGGKWILFTQDGTKRAVINVEEPALDRWSELLPDPQETLDITLYPDGKREIRLAAYDHFSPPRYDGLPIAFCKRTGKKERATLSFESRPDECFAGTGERFFKMDLSGQTLFLKNQDGQGVNNRRTYKNIPFYLSSRMYGTFYHTCAHSKLSLAGHSTRSVQFLSDQAMLDAFVIAGDTMEEILRGYRDLTGYPSMPPLWSFGVWMSRMTYFSADEVNEICDRMRAEHYPCDVIHLDTGWFRTDWLCEWKFNEERFAGTIDFTYPKATEWYKGLLKQLLDMGVTCIKTDFGENIHMDAVYKGMKPELLNNLYALLYQKAAYEITKEVTGDGIVWARAAWAGCQRYPLHWGGDSCSSWDGMAGSLKGGLHFGLSGFAFWSHDVPGFHTLPNFMNSIVAEDVYMRWTQFGVFTSHIRYHGTNKREPWHYPAIAPLVKKWWKLRYSLIPYIIEQSKLAVESGWPLLQALILHHPEDKLCWHIDDEYYFGNDFLVAPVMNSENRRDIYLPEGQWVNFFTGERLQGGRWLKEVYVPLEEMPVYVRENAVIPIYPSLWKACKPTAVYEKDGDICVTVPFQKQLLANDMVADTAVPREEYTLIIRQYNIGITRLFLMLQFSERIRRVPLSVEKQGGKWILFTQDGTKRAVINVEEPALDRWSELLPDPQETLDITLYPDGKREIRLAAYDHFSPPRYDGLPIAFCKRTGKKERATLSFESRPDECFAGTGERFFKMDLSGQTLFLKNQDGQGVNNRRTYKNIPFYLSSRMYGTFYHTCAHSKLSLAGHSTRSVQFLSDQAMLDAFVIAGDTMEEILRGYRDLTGYPSMPPLWSFGVWMSRMTYFSADEVNEICDRMRAEHYPCDVIHLDTGWFRTDWLCEWKFNEEAGTIDFTYPKATEWYKGLLKQLLDMGVTCIKTDFGENIHMDAVYKGMKPELLNNLYALLYQKAAYEITKEVTGDGIVWARAAWAGCQRYPLHWGGDSCSSWDGMAGSLKGGLHFGLSGFAFWSHDVPGFHTLPNFMNSIVAEDVYMRWTQFGVFTSHIRYHGTNKREPWHYPAIAPLVKKWWKLRYSLIPYIIEQSKLAVESGWPLLQALILHHPEDKLCWHIDDEYYFGNDFLVAPVMNSENRRDIYLPEGQWVNFFTGERLQGGRWLKEVYVPLEEMPVYVRENAVIPIYP

Secondary structure (DSSP, 8-state):
-----SSS-SSEEEEEEEEEEEEEE-SSS-EEEEEEEEEB-SSSS-B--SS-EEE--EEEEEETTTEEEEEE--SS---EE-SS--EEEEE------------SSPPPPP---EEE-TTSS--EEB-TT-BSSTT-BS--SEEEEEETTEEEEEEEEEE--TT--EEEEES--S-S--SSEEEEE-----SSSSBS--SBEEEEEEETTSEEEEE---S-EEEEESSSBTTEEEEEETTS-EEEEEEE-SSHHHHHHHHHHHH-PPPPPPSGGGS-EE--TT---HHHHHHHHHHHHHTT----EE---S-SSSSTT---SS--SS--------TTSTTHHHHHHHHHHHHHHHT----EE---S---TTS--SSS-HHHHHHHHHHHHHHHHHHHHHHHHSS---EES-B-TTGGGS--EE--S-BSSHHHHHHHHHHHHHHHTTT---EE-EET-SB-SSSTTTS---HHHHHHHHHHHHTSS--EE-SSS---GGGSTTTHHHHHHHHHHHHTTHHHHHHHHHHHTTSS--SEE-GGGT-TT-GGGGG--S-EEETTTEEE-----SS-EEEEE--SS-EEESSS--EE-SSSEEEEEE--TT---EEEESS-------S--/-EE--S--S-B--BTTB--B----B----SS----SSSPPP---BEEEEETTTEEEEE-------TT--EE------SSSEEETTTT-SEEEE-----B-----SSPPPPP--EEEE-TTSS--EEB-TT-BSSTT-BS--SEEEEEETTEEEEEEEEEE--TT--EEEEES--S-S--TTEEEEES----SSSSBS--SBEEEEEEETTSEEEEE---S-EEEEEBSSBTTEEEEEESSS--EEEEEE-SSHHHHHHHHHHHH-PPPPPPSGGGSEEE--TT--SHHHHHHHHHHHHHTT----EE---S-SSSS-------TTSHHHHHHHHHHHHHHHTTT----EE---S---SSS--SSS-HHHHHHHHHHHHHHHHHHHHHHHHSS---EES-B-TTGGGS--EE--S-BSSHHHHHHHHHHHHHHHTTT---EE-EET-SB-SSSSSSS---HHHHHHHHHHHHTSSSEEE--SS---GGGSSSSSSHHHHHHHHHHTTHHHHHHHHHHHTTSS--SEE-GGGT-TT-TTGGG--S-EEETTTEEE----SSSSEEEEEEPSSEEEESSS--EEESSEEEEEEE--SS---EEEETT-------/-EEEEEEEEE-S---B-SSSEEE-EEEEEE-SSSS-B-TTS--EE--EEEEEETTTEEEEEE-SS-----S----TT-PBPP-----SSEEEE-SSSSSEEEE-----------SSPPPPP--EEEE-TTSS--EEB-TT-BSSTT-BS--SEEEEEETTEEEEEEEEEE--TT--EEEEES--S-S--TTEEEEE-----SSSSBS--SBEEEEEEETTSEEEEE---S-EEEEESSSBTTEEEEEESS--EEEEEEE-SSHHHHHHHHHHHH-PPPPPPSGGGS-EE--TT--SHHHHHHHHHHHHHTT----EE---TTSSSSSS--SS--TT--------TTSHHHHHHHHHHHHHHHTTT----EE---SS--SSS--SSS-HHHHHHHHHHHHHHHHHHHHHHHHSS---EES-B-TTGGGS--EE--S-BSSHHHHHHHHHHHHHHHTTT---EE-EET-SB-SSSTTTS---HHHHHHHHHHHHTSS--EE--SS---GGGS-SSSHHHHHHHHHHHTTHHHHHHHHHHHTTSS--SEE-GGGT-TT-GGGGG--S-EEETTTEEE----SSS-EEEEE--SSEEEETTT--EEESSSEEEEEE--TT---EEEETT-------/-EEEEEEE-S---B-SSSEEE-EEE-----SSS---SSSPPEE--EEEEEESSSBEEEE---SS----SS--EEP-----BSB--B-SSS-SEEEE-----------SS-PPPP--EEEE-SSSS--EEB-TT-BSSTT-BS--SEEEEEETTEEEEEEEEEE--TT--EEEEES--S-S--SSEEEEE-----SSSSBS--SBEEEEEEETTTEEEEE---S-EEEEESSSBTTEEEEEESSS--EEEEEE-SSHHHHHHHHHHHH-PPPPPPSGGGS-EE--TT--SS-SHHHHTHHHHTTT----EE---SBTBSSS--SS--SS-------TTSHHHHHHHHHHHHHHHTTT----EE---S---SSS--SSS-HHHHHHHHHHHHHHHHHHHHHHHHSS---EES-B-TTGGGS--EE--S-BSSHHHHHHHHHHHHHHHTTT-S-EE-EET-SB-SSSTTTB---HHHHHHHHHHHHTSS--EE--SS---GGGSTTTTTHHHHHHHHHHTTHHHHHHHHHHHTTSS--SEE-GGGT-TT-TTGGG--S-EEESSSEEE-----SS-EEEEE--SS-EEESSS--EE-SS-EEEEEE--TT---EEEETT-------